Protein 2JAN (pdb70)

Secondary structure (DSSP, 8-state):
-HHHHHHHT--SEES-HHHHHHHHHHS--EEEEEE--SSSS-BGGGHHHHHHHHHHHHTT-EEEEEE-HHHHHHH----TTTSGGGHHHHHHHHHHHHHHHHHHHS--SSSTT--EEEETHHHHSS-BHHHIIIIIGGG-BHHHHHHSHHHHHHTSTT--BHHHHHHHHHHHHHHHHHHHHH---EEEE-STTHHHHHHHHHHHHHHH----EEEE-PPPB-TTSPBTTB-SSS-B-BSSTTTS-HHHHHHHHHT--HHHHHHHHHHHS---HHHHHHHHHHHHH-GGG-HHHHHHHHHHHHHHHHHHHHHHHHHHHHHTTTSS-TTS--HHHHHHHHHHS-EEEE-SSS--SHHHHHHHHTS-SSHHHHHHHHTTT-EEESS-EE--TT----GGGSBTTTEEEEESSSS-EEEEEE-/-HHHHHHHT--SEES-HHHHHHHHHHS--EEEEEE-TTSSS-BGGGHHHHHHHHHHHHTT-EEEEEE-HHHHHH--HHHHHHHHHHHHHHHS---SSTT--EEEETHHHHSS-BHHHIIIIIGGG-BHHHHHHSHHHHHHTSTT--BHHHHHHHHHHHHHHHHHHHHH---EEEEESTTHHHHHHHHHHHHHHH----EEEEEPPPB-TTSPBTTB-SSS-B-BSSTTTS-HHHHHHHHHT--HHHHHHHHHHHS---HHHHHHHHHHHHH-GGG-HHHHHHHHHHHHHHHHHHHHHHHHHHHHHTTSSS-TTS--HHHHHHHHHHS-EEEE-SSS--SHHHHHHHHTS-SSHHHHHHHHTTT-EEESS-EE--TT----GGGSBTTTEEEEESSSS-EEEEEE-/-HHHHHHTT--SEES-HHHHHHHHHHS--EEEEEE-TTSSS-BGGGHHHHHHHHHHHHTT-EEEEEE-HHHHHH---HHHHHHHHHHHHHHHS---SSTT---EEETHHHHTT-BHHHIIIIIGGG-BHHHHHSSHHHHHHHHTT--BHHHHHHHHHHHHHHHHHHHHH---EEEEEGGGHHHHHHHHHHHHHHH----EEEEEPPPB-TTSPBTTB-TTS-B-BSSTTTS-HHHHHHHHHT--HHHHHHHHHHHS---HHHHHHHHHHHHH-GGG-HHHHHHHHHHHHHHH-HHHHHHHHHHHHHTTTSS-GGGS-HHHHHHHHHHS-EE---SSS--SHHHHHHHTTS-SSHHHHHHHHHTT-EEETTEE---TT----GGGSBTTTEEEEEETTTEEEEEE---/-HHHHHHTT--SEES-HHHHHHHHHHS--EEEEEE-TTSSS-BGGGHHHHHHHHHHHHTT-EEEEEE-HHHHHH---HHHHHHHHHHHHHHHS---SSTT--EEEETHHHHTT-BHHHIIIIIGGG-BHHHHHSSHHHHHHHHTT--BHHHHHHHHHHHHHHHHHHHHH---EEEEEGGGHHHHHHHHHHHHHHH----EEEEEPPPB-TTSPBTTB-TTS-B-BSSTTTS-HHHHHHHHHT--TTTHHHHHHHHS---HHHHHHHHHHHHH-GGG-HHHHHHHHHHHHHHH-HHHHHHHHHHHHHTTTSS-GGGS-HHHHHHHHHHS-EEEE-SSS--SHHHHHHHTTS-SSHHHHHHHHHTT-EEETTEE---TT----GGGSBTTTEEEEEETTTEEEEEEE--

Solvent-accessible surface area: 72630 Å² total; per-residue (Å²): 42,19,114,67,0,64,104,6,36,0,50,47,86,34,30,91,75,117,66,1,29,54,38,9,143,177,13,56,4,10,0,3,1,36,15,65,23,136,28,52,1,0,39,2,46,26,0,4,14,2,0,2,0,50,7,2,28,144,44,29,9,53,0,0,2,2,3,7,5,1,40,54,53,1,33,36,110,94,92,96,79,100,18,56,170,64,22,73,110,61,27,63,93,34,20,108,110,3,73,36,24,0,96,93,1,4,90,53,83,159,50,52,67,5,13,37,12,14,19,5,39,98,15,2,38,101,22,23,0,5,64,0,0,76,52,4,0,68,64,6,42,0,58,77,2,31,65,47,79,84,12,77,171,111,23,79,67,176,22,19,15,0,0,59,2,0,49,11,0,9,64,0,6,1,0,0,27,0,45,123,111,47,43,0,10,0,15,1,9,16,33,101,90,48,27,32,4,45,1,0,22,92,1,0,81,95,54,54,58,30,92,4,6,0,0,0,0,22,82,17,59,15,68,111,55,74,133,15,1,74,49,159,68,64,36,31,9,43,5,35,65,127,87,14,23,31,15,23,0,8,41,58,0,18,94,12,52,54,78,4,0,24,53,9,0,62,23,3,2,59,7,48,60,107,71,9,53,121,24,100,104,12,21,81,110,104,60,130,86,75,28,1,1,109,88,0,0,29,61,1,0,39,21,13,29,13,130,85,28,4,44,28,1,53,93,0,20,96,2,2,51,33,150,39,73,15,92,90,12,73,41,71,13,0,34,16,1,0,65,96,44,83,44,10,113,20,58,116,84,38,82,65,20,0,22,62,3,0,62,64,1,60,16,10,104,47,161,35,49,0,24,64,57,1,109,189,81,10,1,14,3,20,46,105,78,4,107,87,76,136,50,85,17,50,103,110,42,27,25,105,47,71,20,0,1,0,27,94,49,72,134,42,18,0,0,0,46,60,142,44,19,117,66,0,64,101,5,34,0,50,46,83,33,29,92,74,117,65,1,28,52,38,9,90,156,14,99,3,10,0,2,6,48,20,78,18,94,26,61,1,2,42,2,44,44,0,6,25,10,1,1,0,51,7,1,26,151,37,32,8,52,0,0,2,2,6,9,8,2,48,32,112,0,64,137,120,79,100,60,50,74,69,7,119,27,15,1,89,84,0,2,82,61,80,159,52,98,70,5,13,40,45,25,52,4,52,111,13,1,39,96,22,26,0,6,65,0,0,76,50,3,0,75,65,8,42,0,57,79,2,31,65,50,80,84,12,154,170,108,23,74,64,161,22,19,26,0,0,72,2,0,51,13,0,7,62,0,5,0,0,0,25,0,44,122,98,46,43,0,9,0,15,2,9,16,33,103,89,49,29,34,3,46,0,0,21,90,1,0,144,89,54,53,48,28,80,4,5,0,0,0,1,23,83,16,58,17,68,112,57,73,133,14,1,76,49,158,67,65,35,30,10,56,4,16,61,173,79,13,26,30,14,23,0,7,43,57,0,19,94,12,51,58,77,4,0,23,53,8,0,61,24,4,3,66,7,48,59,109,70,9,53,119,23,96,106,11,20,83,109,106,61,131,88,75,27,0,1,106,86,0,0,29,62,1,0,40,22,14,30,14,131,85,28,5,43,30,2,53,91,0,25,107,2,2,74,26,183,41,117,16,73,199,13,52,64,84,15,0,18,16,1,0,134,96,43,82,37,12,130,15,62,118,86,39,81,63,20,0,12,60,2,0,54,64,1,59,17,10,103,39,125,32,48,0,96,67,58,1,108,187,79,8,1,11,3,20,46,107,76,3,106,87,55,131,49,84,12,50,88,110,46,10,25,92,46,105,2,0,0,0,28,96,48,166,128,42,16,0,0,0,28,102,104,50,8,117,77,0,68,96,7,40,0,39,54,78,33,26,84,60,117,59,0,37,36,39,9,153,168,27,102,5,9,0,3,1,46,12,76,3,82,23,62,1,3,46,1,37,30,0,8,23,0,1,1,0,62,14,0,26,158,51,25,7,60,2,0,3,5,0,17,2,0,45,23,105,3,30,168,110,11,78,132,6,35,142,102,0,79,43,17,2,78,92,3,1,89,55,66,159,61,98,71,5,12,39,39,29,30,5,45,112,12,1,40,98,24,27,0,12,68,0,0,66,57,3,0,85,73,19,33,0,38,74,6,27,61,52,83,63,8,130,163,103,32,92,47,174,21,10,19,0,2,60,1,0,48,14,0,6,67,0,8,7,0,0,23,0,34,147,109,44,49,0,16,0,10,1,9,10,35,85,85,51,13,30,2,46,7,0,21,116,2,0,76,95,65,60,58,30,85,4,5,0,0,0,0,23,76,5,60,19,76,111,58,84,79,7,3,104,39,139,81,48,38,31,4,57,2,14,66,158,84,10,22,30,10,12,0,6,52,56,0,20,96,9,51,58,78,4,0,36,54,9,0,65,21,2,4,63,6,51,58,114,72,10,55,137,21,44,95,10,26,74,125,101,54,176,83,75,22,0,1,95,84,0,0,21,56,1,0,51,24,13,30,17,87,90,33,4,45,39,8,49,84,0,16,96,0,0,61,38,177,35,54,8,82,205,9,86,26,75,23,0,12,19,0,0,160,63,28,96,43,13,109,18,98,108,58,72,39,55,10,0,12,47,1,0,47,56,2,58,14,6,96,62,99,44,21,0,90,147,24,2,118,114,22,21,0,12,6,23,48,130,152,5,104,85,55,82,53,86,15,116,103,90,40,28,27,90,50,96,12,0,3,0,26,74,46,80,83,39,20,2,0,0,46,64,82,110,48,9,116,77,0,66,93,6,39,0,40,53,78,31,27,84,61,118,61,0,38,36,39,8,157,169,28,98,5,7,0,3,1,47,13,77,6,92,22,61,0,3,50,2,39,32,0,9,22,0,1,1,0,56,14,0,26,163,52,25,7,59,1,0,2,5,1,16,0,0,42,26,104,2,10,163,130,36,82,108,2,22,112,89,0,70,47,22,0,78,95,4,1,89,54,76,116,64,99,75,4,12,38,36,28,36,4,41,114,13,0,39,96,23,26,0,10,68,0,0,23,50,3,0,70,80,9,35,0,39,77,4,28,62,51,85,64,9,130,162,102,31,93,47,175,19,10,18,0,2,57,1,0,48,10,0,4,67,0,8,6,0,1,23,0,35,150,110,44,47,0,17,0,11,1,8,10,34,85,85,52,12,28,2,36,1,0,20,94,2,0,77,103,66,58,58,29,88,3,6,0,0,0,0,25,79,5,61,20,75,112,58,82,97,11,7,58,41,139,81,52,38,36,4,60,3,26,66,159,88,9,25,29,12,12,0,7,51,55,0,20,97,9,52,58,80,4,0,36,55,9,0,66,21,2,3,68,6,52,58,113,71,10,55,138,20,44,97,10,26,76,126,99,56,176,86,75,23,1,2,97,84,0,0,22,56,1,0,49,24,14,32,18,133,93,34,4,46,37,8,50,83,0,16,96,0,0,62,38,175,33,53,8,84,207,9,85,26,76,23,0,26,33,0,0,87,64,29,97,44,14,108,18,94,107,58,73,37,57,5,0,11,47,1,1,46,56,2,60,13,7,94,60,99,46,21,0,90,145,24,2,122,115,23,21,0,11,6,23,47,128,151,5,104,84,55,129,54,83,15,116,87,91,40,21,27,93,36,97,14,0,4,0,27,75,46,78,81,39,21,2,0,0,46,90,82,110

Sequence (1638 aa):
ILDELSWRGLIAQSTDLDTLAAEAQRGPMTVYAGFDPTAPSLHAGHLVPLLTLRRFQRAGHRPIVLAGGATGMIGDPRDVGERSLNEADTVAEWTERIRGQLERFVDFDDSPMGAIVENNLEWTGSLSAIEFLRDIGKHFSVNVMLARDTIRRRLAGEGISYTEFSYLLLQANDYVELHRRHGCTLQIGGADQWGNIIAGVRLVRQKLGATVHALTVPLVTAADGTKFGKSTGGGSLWLDPQMTSPYAWYQYFVNTADADVIRYLRWFTFLSADELAELEQATAQRPQQRAAQRRLASELTVLVHGEAATAAVEHASRALFGRGELARLDEATLAAALRETTVAELKPGSPDGIVDLLVASGLSASKGAARRTIHEGGVSVNNIRVDNEEWVPQSSDFLHGRWLVLRRGKRSIAGVERIILDELSWRGLIAQSTDLDTLAAEAQRGPMTVYAGFDPTAPSLHAGHLVPLLTLRRFQRAGHRPIVLAGGATGMIGTVAEWTERIRGQLERFVDFDDSPMGAIVENNLEWTGSLSAIEFLRDIGKHFSVNVMLARDTIRRRLAGEGISYTEFSYLLLQANDYVELHRRHGCTLQIGGADQWGNIIAGVRLVRQKLGATVHALTVPLVTAADGTKFGKSTGGGSLWLDPQMTSPYAWYQYFVNTADADVIRYLRWFTFLSADELAELEQATAQRPQQRAAQRRLASELTVLVHGEAATAAVEHASRALFGRGELARLDEATLAAALRETTVAELKPGSPDGIVDLLVASGLSASKGAARRTIHEGGVSVNNIRVDNEEWVPQSSDFLHGRWLVLRRGKRSIAGVERIILDELSWRGLIAQSTDLDTLAAEAQRGPMTVYAGFDPTAPSLHAGHLVPLLTLRRFQRAGHRPIVLAGGATGMIGDTVAEWTERIRGQLERFVDFDDSPMGAIVENNLEWTGSLSAIEFLRDIGKHFSVNVMLARDTIRRRLAGEGISYTEFSYYLLLQANDYVELHRRHGCTLQIGGADQWGNIIAGVRLVRQKLGATVHALTVPLVTAADGTKFGKSTGGGSLWLDPQMTSPYAWYQYFVNTADADVIRYLRWFTFLSADELAELEQATAQRPQQRAAQRRLASELTVLVHGEAATAAVEHASRALFGRGELARLDEATLAAALRETTVAELKPGSPDGIVDLLVASGLSASKGAARRTIHEGGVSVNNIRVDNEEWVPQSSDFLHGRWLVLRRGKRSIAGVERIGILDELSWRGLIAQSTDLDTLAAEAQRGPMTVYAGFDPTAPSLHAGHLVPLLTLRRFQRAGHRPIVLAGGATGMIGDTVAEWTERIRGQLERFVDFDDSPMGAIVENNLEWTGSLSAIEFLRDIGKHFSVNVMLARDTIRRRLAGEGISYTEFSYYLLLQANDYVELHRRHGCTLQIGGADQWGNIIAGVRLVRQKLGATVHALTVPLVTAADGTKFGKSTGGGSLWLDPQMTSPYAWYQYFVNTADADVIRYLRWFTFLSADELAELEQATAQRPQQRAAQRRLASELTVLVHGEAATAAVEHASRALFGRGELARLDEATLAAALRETTVAELKPGSPDGIVDLLVASGLSASKGAARRTIHEGGVSVNNIRVDNEEWVPQSSDFLHGRWLVLRRGKRSIAGVERIG

Nearest PDB structures (foldseek):
  2jan-assembly2_C  TM=1.002E+00  e=7.386E-79  Mycobacterium tuberculosis H37Rv
  2jan-assembly1_A  TM=9.170E-01  e=2.540E-70  Mycobacterium tuberculosis H37Rv
  2jan-assembly2_B  TM=9.195E-01  e=7.148E-70  Mycobacterium tuberculosis H37Rv
  1jil-assembly1_A  TM=9.323E-01  e=2.354E-34  Staphylococcus aureus
  6n0w-assembly1_A  TM=9.105E-01  e=2.644E-31  Elizabethkingia anophelis NUHP1

Foldseek 3Di:
DCVLCVVLVWFPDKDDPVVVVVVVVVAAAEEEEEDADDDLFDFPQCQQVLLVLLVSLVSHYAYEYEYALVCVLLPDPDDCVPCPPCPPVVSVVSQVSHVVQSCLRAPADPDRNHYYYYYLCVPVVPQDPCCLCPQQVVPDDPVVLCPQVVQVVQCPDVGDDPSVSCVLSSLLVSLLVCCVVPVHAEYEEASVCVSSRVSNQVSNCVRVVDRGMYTYTYQDAAPVRHHPAQPPPGGGGTLDCVVPNLLNLLVSQLPRDLRCLLSCCSSNHDDDPVSSVVVNVVCVPPVVVSPSSNVRSLRVSCSRVNDVSSVQSVQLVCQLLLNHAPLPHDPSNVCSVQVVAFEFEAEPPPDFWPLSRCCRRVVAVDSVSSVVLCPDQAKDKSSHGHNDRRDGDDQVSARVSFWIWIDRHRPDIHIYGYD/DCVLCVVLVWFLDKDDPVVVVVVVVVAAAEEEEEDELPDLFDFPQCQQVLLVLLVSLVSHYAYEYEHADVLVVLVVVVVSCCHHVVQSCLRAPADPDRNHYYYYYLCVPVVPQDPCNLCPQQVVPDDPVVLCPPVVQVVQCPDPHDDPSVSCVLSSLLVSLLVCCVPPVHAEYEEASVCVVSRVSNQVSNCVRVVDRGMYTYTYQDAAPVRHHPAQPPPGGGGGLDCVVPNLLNLLVSQLPRDLRCLLSCCSRNHDDDPVSSVVVNVVCVPPVVVSPSSNVRSLRVSCSRVNDVSSVQSVQLVCQLLLNHAPLPHDPSNVVSVQVVAFEFEAEPPPDFWPLSRCCRRVVAVDSVSSVVLCDDQAKDKSSHGHNDRRDGDDQVSARVSFWIWIDRHRPDIHIYGYD/DLVLCVVLVFFPDKDDSVVVVVVLVVAAAEEEEEDEQCDLFDFPQCQQVLQVQLVSVVSPHAYEYEYAVVDVVVDCHVVNSCVSHVLQSCLRAAADDDDRHYYYHYLCVPNVPDDPCCLCPVQVVLDDPCVLCVDPLNVVCCVPPHDDPVNSCLLSSLLVVLLVCCVVPVHAEYEEEPSCVSSRVSNQSSNCVNPVDGGMYTYGYQDAAPVGHGPQQAPVRHGGGLDCVVQNLLSQLVRQLPHDLRCLLSLCSSRADDDPVSSVVVPVCCVPPVVVSPSSNVSSLRRSCSRPNDVSSVLSVQLVCQLLLNHDVLPRDPVSVVSNQVSAQEQEDEPDDQQFQLSRCCRQVNAVDSVRSQVQLCVQFKDKSSHTHNDRGDGDDQVSARVSFWIWMGGHRPDIHIYGYDD/DLVLCVVLVFFPDKDDSVVVVVVLVVAAAEEEEEDELPDLFDFPQCQQVLQVQLVSVVSPHAYEYEYAVVCVVVPVCSVPSCVSYVLQSCLRAAADDDDRHYYYHYLCVPNVPQDPVCLCPVQVVLDDPCVLCVDPLNVVCCVPVHDDPVNSCLLSSLLVVLLVCCVVPVHAEYEYEPSCVSSRVSNQVSNCVNPVDGGMYTYTYQDAAPVGHGPQQAPVRHGGGLDCVVQNLLSQLVRQLPHDLRCLLSLCSSRHDDDPVSSVVVPVCCVPPVVVSPSSNVSSLRRSCSRPNDVSSVLSVQLVCQLLLNHDVLPRDPVSVVSNQVSAQEQEDEPDDQQFQLSRCCRQVNAVDSVRSLVQLCVQFKDKSSHTHNDRGDGDDQVSARVSFWIWMGGHRPDIHIYGYDD

Organism: Mycobacterium tuberculosis (strain ATCC 25618 / H37Rv) (NCBI:txid83332)

CATH classification: 3.40.50.620 (+2 more: 1.10.240.10, 3.10.290.10)

B-factor: mean 42.15, std 14.12, range [4.11, 89.66]

Structure (mmCIF, N/CA/C/O backbone):
data_2JAN
#
_entry.id   2JAN
#
_cell.length_a   71.262
_cell.length_b   78.440
_cell.length_c   81.633
_cell.angle_alpha   74.42
_cell.angle_beta   83.19
_cell.angle_gamma   82.95
#
_symmetry.space_group_name_H-M   'P 1'
#
loop_
_entity.id
_entity.type
_entity.pdbx_description
1 polymer 'TYROSYL-TRNA SYNTHETASE'
2 water water
#
loop_
_atom_site.group_PDB
_atom_site.id
_atom_site.type_symbol
_atom_site.label_atom_id
_atom_site.label_alt_id
_atom_site.label_comp_id
_atom_site.label_asym_id
_atom_site.label_entity_id
_atom_site.label_seq_id
_atom_site.pdbx_PDB_ins_code
_atom_site.Cartn_x
_atom_site.Cartn_y
_atom_site.Cartn_z
_atom_site.occupancy
_atom_site.B_iso_or_equiv
_atom_site.auth_seq_id
_atom_site.auth_comp_id
_atom_site.auth_asym_id
_atom_site.auth_atom_id
_atom_site.pdbx_PDB_model_num
ATOM 1 N N . ILE A 1 5 ? 13.185 -20.921 -2.782 1.00 34.20 5 ILE A N 1
ATOM 2 C CA . ILE A 1 5 ? 11.738 -20.519 -2.956 1.00 36.25 5 ILE A CA 1
ATOM 3 C C . ILE A 1 5 ? 11.244 -19.592 -1.847 1.00 36.46 5 ILE A C 1
ATOM 4 O O . ILE A 1 5 ? 10.553 -18.607 -2.110 1.00 36.02 5 ILE A O 1
ATOM 9 N N . LEU A 1 6 ? 11.568 -19.939 -0.606 1.00 36.91 6 LEU A N 1
ATOM 10 C CA . LEU A 1 6 ? 11.263 -19.069 0.524 1.00 37.46 6 LEU A CA 1
ATOM 11 C C . LEU A 1 6 ? 12.172 -17.843 0.505 1.00 37.30 6 LEU A C 1
ATOM 12 O O . LEU A 1 6 ? 11.802 -16.783 0.995 1.00 37.52 6 LEU A O 1
ATOM 17 N N . ASP A 1 7 ? 13.361 -18.005 -0.063 1.00 38.06 7 ASP A N 1
ATOM 18 C CA . ASP A 1 7 ? 14.295 -16.892 -0.258 1.00 38.75 7 ASP A CA 1
ATOM 19 C C . ASP A 1 7 ? 13.869 -16.051 -1.438 1.00 37.10 7 ASP A C 1
ATOM 20 O O . ASP A 1 7 ? 13.932 -14.840 -1.365 1.00 36.48 7 ASP A O 1
ATOM 25 N N . GLU A 1 8 ? 13.445 -16.705 -2.519 1.00 35.95 8 GLU A N 1
ATOM 26 C CA . GLU A 1 8 ? 12.846 -16.013 -3.668 1.00 35.23 8 GLU A CA 1
ATOM 27 C C . GLU A 1 8 ? 11.736 -15.102 -3.201 1.00 33.05 8 GLU A C 1
ATOM 28 O O . GLU A 1 8 ? 11.775 -13.901 -3.443 1.00 33.78 8 GLU A O 1
ATOM 34 N N . LEU A 1 9 ? 10.761 -15.682 -2.513 1.00 30.47 9 LEU A N 1
ATOM 35 C CA . LEU A 1 9 ? 9.628 -14.920 -1.996 1.00 28.92 9 LEU A CA 1
ATOM 36 C C . LEU A 1 9 ? 10.064 -13.859 -1.003 1.00 28.17 9 LEU A C 1
ATOM 37 O O . LEU A 1 9 ? 9.486 -12.782 -0.951 1.00 28.36 9 LEU A O 1
ATOM 42 N N . SER A 1 10 ? 11.081 -14.187 -0.217 1.00 28.05 10 SER A N 1
ATOM 43 C CA . SER A 1 10 ? 11.578 -13.314 0.845 1.00 27.54 10 SER A CA 1
ATOM 44 C C . SER A 1 10 ? 12.144 -12.003 0.318 1.00 26.23 10 SER A C 1
ATOM 45 O O . SER A 1 10 ? 11.784 -10.940 0.805 1.00 25.54 10 SER A O 1
ATOM 48 N N . TRP A 1 11 ? 13.024 -12.075 -0.672 1.00 25.97 11 TRP A N 1
ATOM 49 C CA . TRP A 1 11 ? 13.652 -10.861 -1.217 1.00 25.59 11 TRP A CA 1
ATOM 50 C C . TRP A 1 11 ? 12.700 -10.067 -2.103 1.00 26.26 11 TRP A C 1
ATOM 51 O O . TRP A 1 11 ? 12.743 -8.836 -2.100 1.00 27.88 11 TRP A O 1
ATOM 62 N N . ARG A 1 12 ? 11.839 -10.756 -2.851 1.00 25.75 12 ARG A N 1
ATOM 63 C CA . ARG A 1 12 ? 10.829 -10.061 -3.657 1.00 25.71 12 ARG A CA 1
ATOM 64 C C . ARG A 1 12 ? 9.818 -9.322 -2.776 1.00 25.95 12 ARG A C 1
ATOM 65 O O . ARG A 1 12 ? 9.098 -8.439 -3.246 1.00 25.37 12 ARG A O 1
ATOM 73 N N . GLY A 1 13 ? 9.771 -9.708 -1.501 1.00 26.07 13 GLY A N 1
ATOM 74 C CA . GLY A 1 13 ? 8.881 -9.104 -0.509 1.00 25.82 13 GLY A CA 1
ATOM 75 C C . GLY A 1 13 ? 7.451 -9.616 -0.593 1.00 25.85 13 GLY A C 1
ATOM 76 O O . GLY A 1 13 ? 6.501 -8.844 -0.443 1.00 27.89 13 GLY A O 1
ATOM 77 N N . LEU A 1 14 ? 7.302 -10.920 -0.806 1.00 24.45 14 LEU A N 1
ATOM 78 C CA . LEU A 1 14 ? 5.991 -11.534 -1.041 1.00 23.67 14 LEU A CA 1
ATOM 79 C C . LEU A 1 14 ? 5.375 -12.259 0.164 1.00 23.36 14 LEU A C 1
ATOM 80 O O . LEU A 1 14 ? 4.260 -12.758 0.063 1.00 23.61 14 LEU A O 1
ATOM 85 N N . ILE A 1 15 ? 6.082 -12.308 1.294 1.00 23.36 15 ILE A N 1
ATOM 86 C CA . ILE A 1 15 ? 5.541 -12.886 2.544 1.00 23.00 15 ILE A CA 1
ATOM 87 C C . ILE A 1 15 ? 4.853 -11.831 3.417 1.00 22.78 15 ILE A C 1
ATOM 88 O O . ILE A 1 15 ? 5.502 -11.097 4.160 1.00 21.02 15 ILE A O 1
ATOM 93 N N . ALA A 1 16 ? 3.530 -11.775 3.313 1.00 23.46 16 ALA A N 1
ATOM 94 C CA . ALA A 1 16 ? 2.712 -10.853 4.118 1.00 24.24 16 ALA A CA 1
ATOM 95 C C . ALA A 1 16 ? 2.587 -11.344 5.566 1.00 24.45 16 ALA A C 1
ATOM 96 O O . ALA A 1 16 ? 2.715 -10.570 6.508 1.00 25.57 16 ALA A O 1
ATOM 98 N N . GLN A 1 17 ? 2.334 -12.634 5.723 1.00 25.21 17 GLN A N 1
ATOM 99 C CA . GLN A 1 17 ? 2.291 -13.290 7.042 1.00 26.39 17 GLN A CA 1
ATOM 100 C C . GLN A 1 17 ? 2.461 -14.805 6.846 1.00 27.09 17 GLN A C 1
ATOM 101 O O . GLN A 1 17 ? 2.104 -15.346 5.794 1.00 28.59 17 GLN A O 1
ATOM 107 N N . SER A 1 18 ? 3.003 -15.498 7.835 1.00 27.17 18 SER A N 1
ATOM 108 C CA . SER A 1 18 ? 3.158 -16.944 7.698 1.00 27.77 18 SER A CA 1
ATOM 109 C C . SER A 1 18 ? 3.255 -17.665 9.027 1.00 28.21 18 SER A C 1
ATOM 110 O O . SER A 1 18 ? 3.412 -17.062 10.081 1.00 28.29 18 SER A O 1
ATOM 113 N N . THR A 1 19 ? 3.121 -18.978 8.953 1.00 29.38 19 THR A N 1
ATOM 114 C CA . THR A 1 19 ? 3.486 -19.845 10.056 1.00 29.74 19 THR A CA 1
ATOM 115 C C . THR A 1 19 ? 5.007 -20.017 9.994 1.00 31.81 19 THR A C 1
ATOM 116 O O . THR A 1 19 ? 5.656 -19.552 9.059 1.00 32.08 19 THR A O 1
ATOM 120 N N . ASP A 1 20 ? 5.577 -20.666 10.996 1.00 33.76 20 ASP A N 1
ATOM 121 C CA . ASP A 1 20 ? 7.031 -20.705 11.145 1.00 35.75 20 ASP A CA 1
ATOM 122 C C . ASP A 1 20 ? 7.748 -20.958 9.815 1.00 36.32 20 ASP A C 1
ATOM 123 O O . ASP A 1 20 ? 7.460 -21.942 9.137 1.00 37.36 20 ASP A O 1
ATOM 128 N N . LEU A 1 21 ? 8.695 -20.089 9.465 1.00 36.64 21 LEU A N 1
ATOM 129 C CA . LEU A 1 21 ? 9.455 -20.243 8.214 1.00 37.46 21 LEU A CA 1
ATOM 130 C C . LEU A 1 21 ? 10.444 -21.409 8.224 1.00 38.56 21 LEU A C 1
ATOM 131 O O . LEU A 1 21 ? 10.626 -22.069 7.198 1.00 39.35 21 LEU A O 1
ATOM 136 N N . ASP A 1 22 ? 11.102 -21.632 9.360 1.00 39.57 22 ASP A N 1
ATOM 137 C CA . ASP A 1 22 ? 12.100 -22.719 9.488 1.00 40.84 22 ASP A CA 1
ATOM 138 C C . ASP A 1 22 ? 11.493 -24.080 9.175 1.00 40.65 22 ASP A C 1
ATOM 139 O O . ASP A 1 22 ? 11.985 -24.829 8.329 1.00 39.55 22 ASP A O 1
ATOM 144 N N . THR A 1 23 ? 10.416 -24.376 9.887 1.00 41.33 23 THR A N 1
ATOM 145 C CA . THR A 1 23 ? 9.661 -25.614 9.715 1.00 41.97 23 THR A CA 1
ATOM 146 C C . THR A 1 23 ? 9.230 -25.764 8.262 1.00 41.07 23 THR A C 1
ATOM 147 O O . THR A 1 23 ? 9.342 -26.845 7.673 1.00 41.23 23 THR A O 1
ATOM 151 N N . LEU A 1 24 ? 8.750 -24.659 7.698 1.00 39.81 24 LEU A N 1
ATOM 152 C CA . LEU A 1 24 ? 8.293 -24.625 6.306 1.00 39.63 24 LEU A CA 1
ATOM 153 C C . LEU A 1 24 ? 9.453 -24.836 5.332 1.00 39.64 24 LEU A C 1
ATOM 154 O O . LEU A 1 24 ? 9.341 -25.594 4.358 1.00 39.09 24 LEU A O 1
ATOM 159 N N . ALA A 1 25 ? 10.561 -24.155 5.611 1.00 40.20 25 ALA A N 1
ATOM 160 C CA . ALA A 1 25 ? 11.808 -24.338 4.858 1.00 40.25 25 ALA A CA 1
ATOM 161 C C . ALA A 1 25 ? 12.228 -25.816 4.873 1.00 40.84 25 ALA A C 1
ATOM 162 O O . ALA A 1 25 ? 12.489 -26.406 3.822 1.00 40.89 25 ALA A O 1
ATOM 164 N N . ALA A 1 26 ? 12.258 -26.398 6.072 1.00 41.01 26 ALA A N 1
ATOM 165 C CA . ALA A 1 26 ? 12.573 -27.824 6.278 1.00 41.16 26 ALA A CA 1
ATOM 166 C C . ALA A 1 26 ? 11.792 -28.720 5.329 1.00 42.39 26 ALA A C 1
ATOM 167 O O . ALA A 1 26 ? 12.356 -29.553 4.620 1.00 44.11 26 ALA A O 1
ATOM 169 N N . GLU A 1 27 ? 10.484 -28.542 5.315 1.00 42.92 27 GLU A N 1
ATOM 170 C CA . GLU A 1 27 ? 9.631 -29.342 4.450 1.00 43.97 27 GLU A CA 1
ATOM 171 C C . GLU A 1 27 ? 9.882 -29.096 2.946 1.00 44.12 27 GLU A C 1
ATOM 172 O O . GLU A 1 27 ? 9.692 -29.996 2.116 1.00 43.19 27 GLU A O 1
ATOM 178 N N . ALA A 1 28 ? 10.306 -27.879 2.606 1.00 44.64 28 ALA A N 1
ATOM 179 C CA . ALA A 1 28 ? 10.595 -27.508 1.207 1.00 45.16 28 ALA A CA 1
ATOM 180 C C . ALA A 1 28 ? 11.769 -28.330 0.639 1.00 46.04 28 ALA A C 1
ATOM 181 O O . ALA A 1 28 ? 11.702 -28.849 -0.488 1.00 45.79 28 ALA A O 1
ATOM 183 N N . GLN A 1 29 ? 12.833 -28.446 1.435 1.00 46.57 29 GLN A N 1
ATOM 184 C CA . GLN A 1 29 ? 14.017 -29.246 1.069 1.00 46.63 29 GLN A CA 1
ATOM 185 C C . GLN A 1 29 ? 13.651 -30.720 0.959 1.00 47.30 29 GLN A C 1
ATOM 186 O O . GLN A 1 29 ? 13.924 -31.356 -0.060 1.00 47.07 29 GLN A O 1
ATOM 192 N N . ARG A 1 30 ? 13.022 -31.241 2.015 1.00 48.37 30 ARG A N 1
ATOM 193 C CA . ARG A 1 30 ? 12.491 -32.615 2.038 1.00 49.39 30 ARG A CA 1
ATOM 194 C C . ARG A 1 30 ? 11.937 -33.015 0.669 1.00 48.86 30 ARG A C 1
ATOM 195 O O . ARG A 1 30 ? 12.014 -34.180 0.286 1.00 50.43 30 ARG A O 1
ATOM 203 N N . GLY A 1 31 ? 11.366 -32.054 -0.052 1.00 47.12 31 GLY A N 1
ATOM 204 C CA . GLY A 1 31 ? 11.000 -32.261 -1.452 1.00 45.95 31 GLY A CA 1
ATOM 205 C C . GLY A 1 31 ? 9.635 -31.708 -1.794 1.00 45.25 31 GLY A C 1
ATOM 206 O O . GLY A 1 31 ? 9.003 -31.065 -0.956 1.00 45.90 31 GLY A O 1
ATOM 207 N N . PRO A 1 32 ? 9.152 -31.989 -3.018 1.00 44.11 32 PRO A N 1
ATOM 208 C CA . PRO A 1 32 ? 7.961 -31.342 -3.561 1.00 42.93 32 PRO A CA 1
ATOM 209 C C . PRO A 1 32 ? 6.770 -31.312 -2.610 1.00 41.24 32 PRO A C 1
ATOM 210 O O . PRO A 1 32 ? 6.170 -32.347 -2.316 1.00 42.05 32 PRO A O 1
ATOM 214 N N . MET A 1 33 ? 6.460 -30.119 -2.122 1.00 38.67 33 MET A N 1
ATOM 215 C CA . MET A 1 33 ? 5.230 -29.882 -1.388 1.00 36.82 33 MET A CA 1
ATOM 216 C C . MET A 1 33 ? 4.075 -29.763 -2.352 1.00 34.59 33 MET A C 1
ATOM 217 O O . MET A 1 33 ? 4.262 -29.474 -3.527 1.00 34.32 33 MET A O 1
ATOM 222 N N . THR A 1 34 ? 2.876 -29.971 -1.829 1.00 32.67 34 THR A N 1
ATOM 223 C CA . THR A 1 34 ? 1.665 -29.576 -2.521 1.00 30.88 34 THR A CA 1
ATOM 224 C C . THR A 1 34 ? 1.102 -28.316 -1.852 1.00 29.78 34 THR A C 1
ATOM 225 O O . THR A 1 34 ? 0.755 -28.324 -0.666 1.00 30.17 34 THR A O 1
ATOM 229 N N . VAL A 1 35 ? 1.046 -27.236 -2.622 1.00 28.72 35 VAL A N 1
ATOM 230 C CA . VAL A 1 35 ? 0.615 -25.928 -2.135 1.00 27.71 35 VAL A CA 1
ATOM 231 C C . VAL A 1 35 ? -0.698 -25.624 -2.779 1.00 26.20 35 VAL A C 1
ATOM 232 O O . VAL A 1 35 ? -0.845 -25.850 -3.969 1.00 26.00 35 VAL A O 1
ATOM 236 N N . TYR A 1 36 ? -1.645 -25.098 -2.012 1.00 25.46 36 TYR A N 1
ATOM 237 C CA . TYR A 1 36 ? -2.951 -24.711 -2.573 1.00 24.41 36 TYR A CA 1
ATOM 238 C C . TYR A 1 36 ? -3.323 -23.262 -2.318 1.00 24.40 36 TYR A C 1
ATOM 239 O O . TYR A 1 36 ? -2.869 -22.625 -1.371 1.00 24.41 36 TYR A O 1
ATOM 248 N N . ALA A 1 37 ? -4.149 -22.762 -3.218 1.00 24.46 37 ALA A N 1
ATOM 249 C CA . ALA A 1 37 ? -4.741 -21.445 -3.095 1.00 24.51 37 ALA A CA 1
ATOM 250 C C . ALA A 1 37 ? -6.180 -21.544 -3.603 1.00 24.99 37 ALA A C 1
ATOM 251 O O . ALA A 1 37 ? -6.462 -22.294 -4.537 1.00 22.66 37 ALA A O 1
ATOM 253 N N . GLY A 1 38 ? -7.074 -20.803 -2.958 1.00 27.36 38 GLY A N 1
ATOM 254 C CA . GLY A 1 38 ? -8.503 -20.877 -3.228 1.00 29.67 38 GLY A CA 1
ATOM 255 C C . GLY A 1 38 ? -9.000 -19.620 -3.899 1.00 32.39 38 GLY A C 1
ATOM 256 O O . GLY A 1 38 ? -8.416 -18.553 -3.756 1.00 33.62 38 GLY A O 1
ATOM 257 N N . PHE A 1 39 ? -10.072 -19.757 -4.659 1.00 35.71 39 PHE A N 1
ATOM 258 C CA . PHE A 1 39 ? -10.709 -18.620 -5.304 1.00 38.43 39 PHE A CA 1
ATOM 259 C C . PHE A 1 39 ? -12.197 -18.913 -5.353 1.00 39.83 39 PHE A C 1
ATOM 260 O O . PHE A 1 39 ? -12.597 -20.037 -5.676 1.00 39.66 39 PHE A O 1
ATOM 268 N N . ASP A 1 40 ? -13.002 -17.911 -5.000 1.00 41.91 40 ASP A N 1
ATOM 269 C CA . ASP A 1 40 ? -14.458 -18.043 -4.979 1.00 43.84 40 ASP A CA 1
ATOM 270 C C . ASP A 1 40 ? -15.150 -16.826 -5.613 1.00 45.68 40 ASP A C 1
ATOM 271 O O . ASP A 1 40 ? -16.081 -16.276 -5.024 1.00 47.41 40 ASP A O 1
ATOM 273 N N . PRO A 1 41 ? -14.703 -16.401 -6.816 1.00 47.33 41 PRO A N 1
ATOM 274 C CA . PRO A 1 41 ? -15.173 -15.116 -7.369 1.00 48.13 41 PRO A CA 1
ATOM 275 C C . PRO A 1 41 ? -16.680 -14.951 -7.612 1.00 48.96 41 PRO A C 1
ATOM 276 O O . PRO A 1 41 ? -17.432 -15.932 -7.764 1.00 48.56 41 PRO A O 1
ATOM 280 N N . THR A 1 42 ? -17.077 -13.681 -7.617 1.00 49.48 42 THR A N 1
ATOM 281 C CA . THR A 1 42 ? -18.357 -13.233 -8.147 1.00 49.39 42 THR A CA 1
ATOM 282 C C . THR A 1 42 ? -18.565 -13.787 -9.568 1.00 48.91 42 THR A C 1
ATOM 283 O O . THR A 1 42 ? -19.165 -14.851 -9.740 1.00 50.15 42 THR A O 1
ATOM 287 N N . ALA A 1 43 ? -18.038 -13.094 -10.575 1.00 47.79 43 ALA A N 1
ATOM 288 C CA . ALA A 1 43 ? -18.261 -13.470 -11.980 1.00 47.24 43 ALA A CA 1
ATOM 289 C C . ALA A 1 43 ? -17.495 -14.739 -12.342 1.00 46.49 43 ALA A C 1
ATOM 290 O O . ALA A 1 43 ? -16.774 -15.296 -11.503 1.00 47.30 43 ALA A O 1
ATOM 292 N N . PRO A 1 44 ? -17.638 -15.201 -13.597 1.00 44.88 44 PRO A N 1
ATOM 293 C CA . PRO A 1 44 ? -16.949 -16.404 -14.013 1.00 43.65 44 PRO A CA 1
ATOM 294 C C . PRO A 1 44 ? -15.598 -16.065 -14.681 1.00 41.93 44 PRO A C 1
ATOM 295 O O . PRO A 1 44 ? -15.283 -16.559 -15.769 1.00 41.72 44 PRO A O 1
ATOM 299 N N . SER A 1 45 ? -14.818 -15.219 -14.014 1.00 39.43 45 SER A N 1
ATOM 300 C CA . SER A 1 45 ? -13.506 -14.802 -14.501 1.00 37.46 45 SER A CA 1
ATOM 301 C C . SER A 1 45 ? -12.677 -14.279 -13.344 1.00 35.45 45 SER A C 1
ATOM 302 O O . SER A 1 45 ? -13.211 -13.666 -12.415 1.00 33.91 45 SER A O 1
ATOM 305 N N . LEU A 1 46 ? -11.375 -14.537 -13.408 1.00 33.54 46 LEU A N 1
ATOM 306 C CA . LEU A 1 46 ? -10.429 -13.906 -12.505 1.00 32.79 46 LEU A CA 1
ATOM 307 C C . LEU A 1 46 ? -10.200 -12.450 -12.924 1.00 32.05 46 LEU A C 1
ATOM 308 O O . LEU A 1 46 ? -10.408 -12.075 -14.077 1.00 30.92 46 LEU A O 1
ATOM 313 N N . HIS A 1 47 ? -9.790 -11.640 -11.962 1.00 31.93 47 HIS A N 1
ATOM 314 C CA . HIS A 1 47 ? -9.342 -10.267 -12.209 1.00 32.97 47 HIS A CA 1
ATOM 315 C C . HIS A 1 47 ? -7.935 -9.995 -11.628 1.00 32.21 47 HIS A C 1
ATOM 316 O O . HIS A 1 47 ? -7.329 -10.867 -11.001 1.00 31.32 47 HIS A O 1
ATOM 323 N N . ALA A 1 48 ? -7.445 -8.772 -11.848 1.00 31.97 48 ALA A N 1
ATOM 324 C CA . ALA A 1 48 ? -6.104 -8.335 -11.426 1.00 31.42 48 ALA A CA 1
ATOM 325 C C . ALA A 1 48 ? -5.814 -8.650 -9.962 1.00 31.01 48 ALA A C 1
ATOM 326 O O . ALA A 1 48 ? -4.679 -8.922 -9.584 1.00 30.13 48 ALA A O 1
ATOM 328 N N . GLY A 1 49 ? -6.864 -8.594 -9.151 1.00 31.33 49 GLY A N 1
ATOM 329 C CA . GLY A 1 49 ? -6.802 -8.926 -7.722 1.00 31.32 49 GLY A CA 1
ATOM 330 C C . GLY A 1 49 ? -6.253 -10.304 -7.391 1.00 30.69 49 GLY A C 1
ATOM 331 O O . GLY A 1 49 ? -5.682 -10.501 -6.325 1.00 31.23 49 GLY A O 1
ATOM 332 N N . HIS A 1 50 ? -6.419 -11.253 -8.303 1.00 29.84 50 HIS A N 1
ATOM 333 C CA . HIS A 1 50 ? -5.951 -12.617 -8.087 1.00 29.64 50 HIS A CA 1
ATOM 334 C C . HIS A 1 50 ? -4.485 -12.839 -8.503 1.00 29.71 50 HIS A C 1
ATOM 335 O O . HIS A 1 50 ? -3.891 -13.877 -8.178 1.00 30.19 50 HIS A O 1
ATOM 342 N N . LEU A 1 51 ? -3.911 -11.878 -9.222 1.00 28.74 51 LEU A N 1
ATOM 343 C CA . LEU A 1 51 ? -2.597 -12.056 -9.853 1.00 28.30 51 LEU A CA 1
ATOM 344 C C . LEU A 1 51 ? -1.505 -12.576 -8.901 1.00 28.41 51 LEU A C 1
ATOM 345 O O . LEU A 1 51 ? -0.781 -13.536 -9.228 1.00 28.02 51 LEU A O 1
ATOM 350 N N . VAL A 1 52 ? -1.400 -11.943 -7.733 1.00 27.82 52 VAL A N 1
ATOM 351 C CA . VAL A 1 52 ? -0.291 -12.201 -6.815 1.00 27.05 52 VAL A CA 1
ATOM 352 C C . VAL A 1 52 ? -0.306 -13.627 -6.258 1.00 26.79 52 VAL A C 1
ATOM 353 O O . VAL A 1 52 ? 0.683 -14.344 -6.410 1.00 27.40 52 VAL A O 1
ATOM 357 N N . PRO A 1 53 ? -1.419 -14.053 -5.632 1.00 26.05 53 PRO A N 1
ATOM 358 C CA . PRO A 1 53 ? -1.506 -15.464 -5.243 1.00 25.41 53 PRO A CA 1
ATOM 359 C C . PRO A 1 53 ? -1.244 -16.438 -6.395 1.00 25.46 53 PRO A C 1
ATOM 360 O O . PRO A 1 53 ? -0.533 -17.421 -6.213 1.00 25.34 53 PRO A O 1
ATOM 364 N N . LEU A 1 54 ? -1.804 -16.158 -7.567 1.00 26.42 54 LEU A N 1
ATOM 365 C CA . LEU A 1 54 ? -1.658 -17.050 -8.725 1.00 28.04 54 LEU A CA 1
ATOM 366 C C . LEU A 1 54 ? -0.230 -17.092 -9.240 1.00 27.47 54 LEU A C 1
ATOM 367 O O . LEU A 1 54 ? 0.338 -18.159 -9.407 1.00 27.87 54 LEU A O 1
ATOM 372 N N . LEU A 1 55 ? 0.342 -15.929 -9.507 1.00 26.62 55 LEU A N 1
ATOM 373 C CA . LEU A 1 55 ? 1.742 -15.869 -9.918 1.00 26.37 55 LEU A CA 1
ATOM 374 C C . LEU A 1 55 ? 2.624 -16.440 -8.807 1.00 26.67 55 LEU A C 1
ATOM 375 O O . LEU A 1 55 ? 3.682 -17.008 -9.080 1.00 26.98 55 LEU A O 1
ATOM 380 N N . THR A 1 56 ? 2.196 -16.302 -7.556 1.00 26.31 56 THR A N 1
ATOM 381 C CA . THR A 1 56 ? 2.966 -16.886 -6.461 1.00 27.35 56 THR A CA 1
ATOM 382 C C . THR A 1 56 ? 2.899 -18.409 -6.537 1.00 27.71 56 THR A C 1
ATOM 383 O O . THR A 1 56 ? 3.914 -19.084 -6.384 1.00 28.66 56 THR A O 1
ATOM 387 N N . LEU A 1 57 ? 1.712 -18.947 -6.796 1.00 27.54 57 LEU A N 1
ATOM 388 C CA . LEU A 1 57 ? 1.580 -20.381 -7.090 1.00 27.02 57 LEU A CA 1
ATOM 389 C C . LEU A 1 57 ? 2.532 -20.779 -8.210 1.00 27.36 57 LEU A C 1
ATOM 390 O O . LEU A 1 57 ? 3.210 -21.798 -8.116 1.00 27.39 57 LEU A O 1
ATOM 395 N N . ARG A 1 58 ? 2.589 -19.965 -9.258 1.00 28.11 58 ARG A N 1
ATOM 396 C CA . ARG A 1 58 ? 3.483 -20.232 -10.389 1.00 29.79 58 ARG A CA 1
ATOM 397 C C . ARG A 1 58 ? 4.929 -20.371 -9.932 1.00 29.56 58 ARG A C 1
ATOM 398 O O . ARG A 1 58 ? 5.665 -21.215 -10.447 1.00 30.23 58 ARG A O 1
ATOM 406 N N . ARG A 1 59 ? 5.333 -19.539 -8.975 1.00 28.82 59 ARG A N 1
ATOM 407 C CA . ARG A 1 59 ? 6.700 -19.594 -8.450 1.00 28.53 59 ARG A CA 1
ATOM 408 C C . ARG A 1 59 ? 6.967 -20.926 -7.783 1.00 28.24 59 ARG A C 1
ATOM 409 O O . ARG A 1 59 ? 8.034 -21.517 -7.940 1.00 28.84 59 ARG A O 1
ATOM 417 N N . PHE A 1 60 ? 5.996 -21.396 -7.025 1.00 28.01 60 PHE A N 1
ATOM 418 C CA . PHE A 1 60 ? 6.148 -22.679 -6.362 1.00 28.51 60 PHE A CA 1
ATOM 419 C C . PHE A 1 60 ? 6.403 -23.795 -7.376 1.00 28.39 60 PHE A C 1
ATOM 420 O O . PHE A 1 60 ? 7.270 -24.644 -7.159 1.00 26.66 60 PHE A O 1
ATOM 428 N N . GLN A 1 61 ? 5.656 -23.772 -8.479 1.00 28.50 61 GLN A N 1
ATOM 429 C CA . GLN A 1 61 ? 5.809 -24.783 -9.522 1.00 28.98 61 GLN A CA 1
ATOM 430 C C . GLN A 1 61 ? 7.190 -24.679 -10.135 1.00 29.93 61 GLN A C 1
ATOM 431 O O . GLN A 1 61 ? 7.896 -25.680 -10.282 1.00 29.07 61 GLN A O 1
ATOM 437 N N . ARG A 1 62 ? 7.577 -23.453 -10.471 1.00 31.60 62 ARG A N 1
ATOM 438 C CA . ARG A 1 62 ? 8.885 -23.203 -11.061 1.00 32.94 62 ARG A CA 1
ATOM 439 C C . ARG A 1 62 ? 9.972 -23.653 -10.105 1.00 32.08 62 ARG A C 1
ATOM 440 O O . ARG A 1 62 ? 11.014 -24.091 -10.530 1.00 32.97 62 ARG A O 1
ATOM 448 N N . ALA A 1 63 ? 9.696 -23.583 -8.811 1.00 32.47 63 ALA A N 1
ATOM 449 C CA . ALA A 1 63 ? 10.633 -24.047 -7.778 1.00 32.36 63 ALA A CA 1
ATOM 450 C C . ALA A 1 63 ? 10.557 -25.554 -7.484 1.00 32.65 63 ALA A C 1
ATOM 451 O O . ALA A 1 63 ? 11.196 -26.032 -6.543 1.00 33.58 63 ALA A O 1
ATOM 453 N N . GLY A 1 64 ? 9.766 -26.292 -8.260 1.00 32.86 64 GLY A N 1
ATOM 454 C CA . GLY A 1 64 ? 9.669 -27.758 -8.118 1.00 33.25 64 GLY A CA 1
ATOM 455 C C . GLY A 1 64 ? 8.463 -28.362 -7.405 1.00 33.83 64 GLY A C 1
ATOM 456 O O . GLY A 1 64 ? 8.326 -29.582 -7.356 1.00 35.05 64 GLY A O 1
ATOM 457 N N . HIS A 1 65 ? 7.589 -27.524 -6.863 1.00 33.88 65 HIS A N 1
ATOM 458 C CA . HIS A 1 65 ? 6.438 -27.986 -6.077 1.00 33.50 65 HIS A CA 1
ATOM 459 C C . HIS A 1 65 ? 5.151 -28.066 -6.906 1.00 33.86 65 HIS A C 1
ATOM 460 O O . HIS A 1 65 ? 5.120 -27.619 -8.048 1.00 34.28 65 HIS A O 1
ATOM 467 N N . ARG A 1 66 ? 4.097 -28.647 -6.334 1.00 33.96 66 ARG A N 1
ATOM 468 C CA . ARG A 1 66 ? 2.823 -28.853 -7.060 1.00 33.93 66 ARG A CA 1
ATOM 469 C C . ARG A 1 66 ? 1.712 -27.901 -6.622 1.00 32.47 66 ARG A C 1
ATOM 470 O O . ARG A 1 66 ? 1.226 -27.986 -5.501 1.00 33.12 66 ARG A O 1
ATOM 478 N N . PRO A 1 67 ? 1.281 -27.005 -7.513 1.00 30.53 67 PRO A N 1
ATOM 479 C CA . PRO A 1 67 ? 0.161 -26.140 -7.178 1.00 29.42 67 PRO A CA 1
ATOM 480 C C . PRO A 1 67 ? -1.242 -26.757 -7.378 1.00 28.47 67 PRO A C 1
ATOM 481 O O . PRO A 1 67 ? -1.477 -27.550 -8.277 1.00 27.18 67 PRO A O 1
ATOM 485 N N . ILE A 1 68 ? -2.158 -26.370 -6.509 1.00 28.51 68 ILE A N 1
ATOM 486 C CA . ILE A 1 68 ? -3.575 -26.673 -6.657 1.00 28.19 68 ILE A CA 1
ATOM 487 C C . ILE A 1 68 ? -4.387 -25.374 -6.589 1.00 27.29 68 ILE A C 1
ATOM 488 O O . ILE A 1 68 ? -4.265 -24.594 -5.644 1.00 26.77 68 ILE A O 1
ATOM 493 N N . VAL A 1 69 ? -5.214 -25.156 -7.596 1.00 26.59 69 VAL A N 1
ATOM 494 C CA . VAL A 1 69 ? -6.182 -24.080 -7.557 1.00 27.79 69 VAL A CA 1
ATOM 495 C C . VAL A 1 69 ? -7.507 -24.696 -7.117 1.00 29.43 69 VAL A C 1
ATOM 496 O O . VAL A 1 69 ? -8.064 -25.520 -7.824 1.00 30.88 69 VAL A O 1
ATOM 500 N N . LEU A 1 70 ? -7.987 -24.310 -5.938 1.00 30.68 70 LEU A N 1
ATOM 501 C CA . LEU A 1 70 ? -9.238 -24.824 -5.386 1.00 30.73 70 LEU A CA 1
ATOM 502 C C . LEU A 1 70 ? -10.344 -23.838 -5.685 1.00 31.97 70 LEU A C 1
ATOM 503 O O . LEU A 1 70 ? -10.362 -22.749 -5.137 1.00 32.35 70 LEU A O 1
ATOM 508 N N . ALA A 1 71 ? -11.250 -24.223 -6.578 1.00 33.89 71 ALA A N 1
ATOM 509 C CA . ALA A 1 71 ? -12.458 -23.449 -6.844 1.00 34.76 71 ALA A CA 1
ATOM 510 C C . ALA A 1 71 ? -13.400 -23.711 -5.691 1.00 36.42 71 ALA A C 1
ATOM 511 O O . ALA A 1 71 ? -13.765 -24.861 -5.433 1.00 36.90 71 ALA A O 1
ATOM 513 N N . GLY A 1 72 ? -13.772 -22.651 -4.983 1.00 38.16 72 GLY A N 1
ATOM 514 C CA . GLY A 1 72 ? -14.666 -22.765 -3.827 1.00 39.11 72 GLY A CA 1
ATOM 515 C C . GLY A 1 72 ? -16.116 -22.796 -4.253 1.00 40.21 72 GLY A C 1
ATOM 516 O O . GLY A 1 72 ? -16.876 -21.903 -3.916 1.00 40.80 72 GLY A O 1
ATOM 517 N N . GLY A 1 73 ? -16.497 -23.836 -4.987 1.00 42.14 73 GLY A N 1
ATOM 518 C CA . GLY A 1 73 ? -17.854 -23.961 -5.535 1.00 43.76 73 GLY A CA 1
ATOM 519 C C . GLY A 1 73 ? -18.975 -23.968 -4.507 1.00 45.30 73 GLY A C 1
ATOM 520 O O . GLY A 1 73 ? -20.061 -23.441 -4.761 1.00 46.57 73 GLY A O 1
ATOM 521 N N . ALA A 1 74 ? -18.706 -24.555 -3.345 1.00 46.43 74 ALA A N 1
ATOM 522 C CA . ALA A 1 74 ? -19.700 -24.692 -2.271 1.00 46.68 74 ALA A CA 1
ATOM 523 C C . ALA A 1 74 ? -20.332 -23.362 -1.844 1.00 47.55 74 ALA A C 1
ATOM 524 O O . ALA A 1 74 ? -21.543 -23.282 -1.644 1.00 47.16 74 ALA A O 1
ATOM 526 N N . THR A 1 75 ? -19.514 -22.324 -1.710 1.00 49.20 75 THR A N 1
ATOM 527 C CA . THR A 1 75 ? -19.984 -21.040 -1.169 1.00 50.68 75 THR A CA 1
ATOM 528 C C . THR A 1 75 ? -21.059 -20.403 -2.041 1.00 51.65 75 THR A C 1
ATOM 529 O O . THR A 1 75 ? -22.084 -19.931 -1.551 1.00 52.00 75 THR A O 1
ATOM 533 N N . GLY A 1 76 ? -20.809 -20.394 -3.338 1.00 52.81 76 GLY A N 1
ATOM 534 C CA . GLY A 1 76 ? -21.758 -19.843 -4.302 1.00 53.55 76 GLY A CA 1
ATOM 535 C C . GLY A 1 76 ? -23.062 -20.616 -4.358 1.00 53.89 76 GLY A C 1
ATOM 536 O O . GLY A 1 76 ? -24.144 -20.020 -4.473 1.00 54.53 76 GLY A O 1
ATOM 537 N N . MET A 1 77 ? -22.957 -21.941 -4.262 1.00 53.95 77 MET A N 1
ATOM 538 C CA . MET A 1 77 ? -24.137 -22.830 -4.216 1.00 53.79 77 MET A CA 1
ATOM 539 C C . MET A 1 77 ? -24.985 -22.628 -2.951 1.00 53.20 77 MET A C 1
ATOM 540 O O . MET A 1 77 ? -26.179 -22.870 -2.960 1.00 53.20 77 MET A O 1
ATOM 545 N N . ILE A 1 78 ? -24.366 -22.152 -1.879 1.00 54.27 78 ILE A N 1
ATOM 546 C CA . ILE A 1 78 ? -25.076 -21.829 -0.645 1.00 54.93 78 ILE A CA 1
ATOM 547 C C . ILE A 1 78 ? -25.597 -20.379 -0.646 1.00 56.77 78 ILE A C 1
ATOM 548 O O . ILE A 1 78 ? -26.604 -20.077 -0.007 1.00 56.83 78 ILE A O 1
ATOM 553 N N . GLY A 1 79 ? -24.923 -19.499 -1.383 1.00 58.69 79 GLY A N 1
ATOM 554 C CA . GLY A 1 79 ? -25.105 -18.049 -1.239 1.00 60.35 79 GLY A CA 1
ATOM 555 C C . GLY A 1 79 ? -26.394 -17.451 -1.770 1.00 62.02 79 GLY A C 1
ATOM 556 O O . GLY A 1 79 ? -26.869 -16.433 -1.249 1.00 61.74 79 GLY A O 1
ATOM 557 N N . ASP A 1 80 ? -26.953 -18.072 -2.808 1.00 64.25 80 ASP A N 1
ATOM 558 C CA . ASP A 1 80 ? -28.184 -17.577 -3.460 1.00 65.80 80 ASP A CA 1
ATOM 559 C C . ASP A 1 80 ? -29.462 -17.931 -2.681 1.00 66.71 80 ASP A C 1
ATOM 560 O O . ASP A 1 80 ? -29.795 -19.117 -2.531 1.00 65.52 80 ASP A O 1
ATOM 565 N N . PRO A 1 81 ? -30.194 -16.902 -2.195 1.00 68.53 81 PRO A N 1
ATOM 566 C CA . PRO A 1 81 ? -31.476 -17.168 -1.514 1.00 69.25 81 PRO A CA 1
ATOM 567 C C . PRO A 1 81 ? -32.567 -17.710 -2.435 1.00 69.47 81 PRO A C 1
ATOM 568 O O . PRO A 1 81 ? -33.612 -18.123 -1.943 1.00 68.65 81 PRO A O 1
ATOM 572 N N . ARG A 1 82 ? -32.321 -17.684 -3.750 1.00 70.85 82 ARG A N 1
ATOM 573 C CA . ARG A 1 82 ? -33.223 -18.259 -4.755 1.00 71.51 82 ARG A CA 1
ATOM 574 C C . ARG A 1 82 ? -33.668 -19.656 -4.364 1.00 72.43 82 ARG A C 1
ATOM 575 O O . ARG A 1 82 ? -32.999 -20.354 -3.589 1.00 73.38 82 ARG A O 1
ATOM 583 N N . ASP A 1 83 ? -34.790 -20.060 -4.931 1.00 72.89 83 ASP A N 1
ATOM 584 C CA . ASP A 1 83 ? -35.570 -21.165 -4.406 1.00 73.38 83 ASP A CA 1
ATOM 585 C C . ASP A 1 83 ? -35.695 -22.163 -5.529 1.00 73.36 83 ASP A C 1
ATOM 586 O O . ASP A 1 83 ? -35.482 -21.802 -6.689 1.00 73.66 83 ASP A O 1
ATOM 591 N N . VAL A 1 84 ? -36.059 -23.401 -5.202 1.00 73.29 84 VAL A N 1
ATOM 592 C CA . VAL A 1 84 ? -35.931 -24.511 -6.165 1.00 73.25 84 VAL A CA 1
ATOM 593 C C . VAL A 1 84 ? -36.684 -24.225 -7.446 1.00 73.93 84 VAL A C 1
ATOM 594 O O . VAL A 1 84 ? -36.378 -24.797 -8.496 1.00 73.76 84 VAL A O 1
ATOM 598 N N . GLY A 1 85 ? -37.673 -23.340 -7.364 1.00 74.32 85 GLY A N 1
ATOM 599 C CA . GLY A 1 85 ? -38.410 -22.947 -8.542 1.00 74.32 85 GLY A CA 1
ATOM 600 C C . GLY A 1 85 ? -37.464 -22.741 -9.722 1.00 74.47 85 GLY A C 1
ATOM 601 O O . GLY A 1 85 ? -37.838 -22.925 -10.881 1.00 74.10 85 GLY A O 1
ATOM 602 N N . GLU A 1 86 ? -36.217 -22.429 -9.390 1.00 74.78 86 GLU A N 1
ATOM 603 C CA . GLU A 1 86 ? -35.464 -21.452 -10.151 1.00 74.64 86 GLU A CA 1
ATOM 604 C C . GLU A 1 86 ? -33.975 -21.603 -9.920 1.00 73.60 86 GLU A C 1
ATOM 605 O O . GLU A 1 86 ? -33.172 -21.343 -10.813 1.00 72.89 86 GLU A O 1
ATOM 611 N N . ARG A 1 87 ? -33.616 -21.997 -8.707 1.00 73.02 87 ARG A N 1
ATOM 612 C CA . ARG A 1 87 ? -32.300 -22.547 -8.444 1.00 72.30 87 ARG A CA 1
ATOM 613 C C . ARG A 1 87 ? -32.028 -23.725 -9.373 1.00 70.40 87 ARG A C 1
ATOM 614 O O . ARG A 1 87 ? -31.107 -23.680 -10.194 1.00 70.98 87 ARG A O 1
ATOM 622 N N . SER A 1 88 ? -32.863 -24.757 -9.248 1.00 66.99 88 SER A N 1
ATOM 623 C CA . SER A 1 88 ? -32.526 -26.106 -9.708 1.00 63.18 88 SER A CA 1
ATOM 624 C C . SER A 1 88 ? -32.025 -26.177 -11.135 1.00 57.38 88 SER A C 1
ATOM 625 O O . SER A 1 88 ? -30.876 -26.581 -11.366 1.00 58.84 88 SER A O 1
ATOM 628 N N . LEU A 1 89 ? -32.876 -25.757 -12.079 1.00 39.85 89 LEU A N 1
ATOM 629 C CA . LEU A 1 89 ? -32.700 -26.081 -13.533 1.00 39.85 89 LEU A CA 1
ATOM 630 C C . LEU A 1 89 ? -31.268 -25.851 -14.091 1.00 39.85 89 LEU A C 1
ATOM 631 O O . LEU A 1 89 ? -30.907 -26.347 -15.166 1.00 49.89 89 LEU A O 1
ATOM 636 N N . ASN A 1 90 ? -30.459 -25.157 -13.298 1.00 55.20 90 ASN A N 1
ATOM 637 C CA . ASN A 1 90 ? -29.322 -24.416 -13.784 1.00 59.05 90 ASN A CA 1
ATOM 638 C C . ASN A 1 90 ? -28.112 -24.597 -12.875 1.00 60.69 90 ASN A C 1
ATOM 639 O O . ASN A 1 90 ? -26.976 -24.420 -13.312 1.00 60.91 90 ASN A O 1
ATOM 644 N N . GLU A 1 91 ? -28.365 -24.972 -11.620 1.00 62.11 91 GLU A N 1
ATOM 645 C CA . GLU A 1 91 ? -27.401 -24.775 -10.537 1.00 62.81 91 GLU A CA 1
ATOM 646 C C . GLU A 1 91 ? -26.056 -25.416 -10.835 1.00 62.90 91 GLU A C 1
ATOM 647 O O . GLU A 1 91 ? -25.016 -24.754 -10.752 1.00 62.68 91 GLU A O 1
ATOM 649 N N . ALA A 1 92 ? -26.100 -26.687 -11.230 1.00 63.12 92 ALA A N 1
ATOM 650 C CA . ALA A 1 92 ? -24.907 -27.536 -11.268 1.00 62.95 92 ALA A CA 1
ATOM 651 C C . ALA A 1 92 ? -24.187 -27.380 -12.585 1.00 62.71 92 ALA A C 1
ATOM 652 O O . ALA A 1 92 ? -22.986 -27.643 -12.686 1.00 62.24 92 ALA A O 1
ATOM 654 N N . ASP A 1 93 ? -24.931 -26.937 -13.588 1.00 62.66 93 ASP A N 1
ATOM 655 C CA . ASP A 1 93 ? -24.362 -26.716 -14.895 1.00 62.63 93 ASP A CA 1
ATOM 656 C C . ASP A 1 93 ? -23.609 -25.405 -14.945 1.00 62.13 93 ASP A C 1
ATOM 657 O O . ASP A 1 93 ? -22.522 -25.356 -15.516 1.00 63.26 93 ASP A O 1
ATOM 662 N N . THR A 1 94 ? -24.164 -24.343 -14.362 1.00 60.83 94 THR A N 1
ATOM 663 C CA . THR A 1 94 ? -23.429 -23.067 -14.319 1.00 59.89 94 THR A CA 1
ATOM 664 C C . THR A 1 94 ? -22.198 -23.133 -13.395 1.00 59.51 94 THR A C 1
ATOM 665 O O . THR A 1 94 ? -21.227 -22.404 -13.611 1.00 59.75 94 THR A O 1
ATOM 669 N N . VAL A 1 95 ? -22.228 -24.004 -12.386 1.00 58.37 95 VAL A N 1
ATOM 670 C CA . VAL A 1 95 ? -21.056 -24.193 -11.529 1.00 57.96 95 VAL A CA 1
ATOM 671 C C . VAL A 1 95 ? -19.944 -24.866 -12.312 1.00 57.78 95 VAL A C 1
ATOM 672 O O . VAL A 1 95 ? -18.781 -24.506 -12.171 1.00 58.04 95 VAL A O 1
ATOM 676 N N . ALA A 1 96 ? -20.309 -25.847 -13.131 1.00 57.96 96 ALA A N 1
ATOM 677 C CA . ALA A 1 96 ? -19.343 -26.539 -13.986 1.00 57.86 96 ALA A CA 1
ATOM 678 C C . ALA A 1 96 ? -18.836 -25.648 -15.133 1.00 57.41 96 ALA A C 1
ATOM 679 O O . ALA A 1 96 ? -17.735 -25.850 -15.629 1.00 57.76 96 ALA A O 1
ATOM 681 N N . GLU A 1 97 ? -19.631 -24.667 -15.546 1.00 57.22 97 GLU A N 1
ATOM 682 C CA . GLU A 1 97 ? -19.197 -23.698 -16.552 1.00 57.54 97 GLU A CA 1
ATOM 683 C C . GLU A 1 97 ? -18.190 -22.720 -15.953 1.00 58.57 97 GLU A C 1
ATOM 684 O O . GLU A 1 97 ? -17.163 -22.424 -16.562 1.00 59.80 97 GLU A O 1
ATOM 690 N N . TRP A 1 98 ? -18.521 -22.210 -14.767 1.00 58.97 98 TRP A N 1
ATOM 691 C CA . TRP A 1 98 ? -17.668 -21.304 -13.979 1.00 58.69 98 TRP A CA 1
ATOM 692 C C . TRP A 1 98 ? -16.262 -21.887 -13.742 1.00 57.31 98 TRP A C 1
ATOM 693 O O . TRP A 1 98 ? -15.267 -21.167 -13.809 1.00 57.25 98 TRP A O 1
ATOM 704 N N . THR A 1 99 ? -16.177 -23.190 -13.492 1.00 55.59 99 THR A N 1
ATOM 705 C CA . THR A 1 99 ? -14.884 -23.821 -13.228 1.00 54.94 99 THR A CA 1
ATOM 706 C C . THR A 1 99 ? -14.014 -23.954 -14.480 1.00 54.79 99 THR A C 1
ATOM 707 O O . THR A 1 99 ? -12.795 -23.814 -14.387 1.00 55.53 99 THR A O 1
ATOM 711 N N . GLU A 1 100 ? -14.622 -24.222 -15.637 1.00 53.99 100 GLU A N 1
ATOM 712 C CA . GLU A 1 100 ? -13.848 -24.441 -16.877 1.00 53.64 100 GLU A CA 1
ATOM 713 C C . GLU A 1 100 ? -13.274 -23.134 -17.435 1.00 52.60 100 GLU A C 1
ATOM 714 O O . GLU A 1 100 ? -12.098 -23.071 -17.806 1.00 53.10 100 GLU A O 1
ATOM 720 N N . ARG A 1 101 ? -14.106 -22.100 -17.488 1.00 50.87 101 ARG A N 1
ATOM 721 C CA . ARG A 1 101 ? -13.645 -20.740 -17.766 1.00 49.89 101 ARG A CA 1
ATOM 722 C C . ARG A 1 101 ? -12.426 -20.356 -16.938 1.00 48.54 101 ARG A C 1
ATOM 723 O O . ARG A 1 101 ? -11.439 -19.860 -17.480 1.00 48.95 101 ARG A O 1
ATOM 731 N N . ILE A 1 102 ? -12.513 -20.563 -15.622 1.00 47.05 102 ILE A N 1
ATOM 732 C CA . ILE A 1 102 ? -11.389 -20.298 -14.717 1.00 46.21 102 ILE A CA 1
ATOM 733 C C . ILE A 1 102 ? -10.217 -21.249 -14.962 1.00 45.35 102 ILE A C 1
ATOM 734 O O . ILE A 1 102 ? -9.065 -20.824 -14.950 1.00 46.08 102 ILE A O 1
ATOM 739 N N . ARG A 1 103 ? -10.497 -22.521 -15.216 1.00 43.95 103 ARG A N 1
ATOM 740 C CA . ARG A 1 103 ? -9.426 -23.451 -15.564 1.00 43.42 103 ARG A CA 1
ATOM 741 C C . ARG A 1 103 ? -8.718 -23.067 -16.859 1.00 42.30 103 ARG A C 1
ATOM 742 O O . ARG A 1 103 ? -7.551 -23.385 -17.033 1.00 42.68 103 ARG A O 1
ATOM 750 N N . GLY A 1 104 ? -9.419 -22.414 -17.778 1.00 41.25 104 GLY A N 1
ATOM 751 C CA . GLY A 1 104 ? -8.804 -22.004 -19.044 1.00 41.15 104 GLY A CA 1
ATOM 752 C C . GLY A 1 104 ? -7.749 -20.929 -18.834 1.00 41.07 104 GLY A C 1
ATOM 753 O O . GLY A 1 104 ? -6.655 -20.974 -19.404 1.00 41.22 104 GLY A O 1
ATOM 754 N N . GLN A 1 105 ? -8.117 -19.955 -18.013 1.00 39.85 105 GLN A N 1
ATOM 755 C CA . GLN A 1 105 ? -7.241 -18.884 -17.546 1.00 38.24 105 GLN A CA 1
ATOM 756 C C . GLN A 1 105 ? -6.091 -19.416 -16.683 1.00 37.65 105 GLN A C 1
ATOM 757 O O . GLN A 1 105 ? -4.952 -18.987 -16.824 1.00 37.47 105 GLN A O 1
ATOM 763 N N . LEU A 1 106 ? -6.396 -20.356 -15.798 1.00 36.91 106 LEU A N 1
ATOM 764 C CA . LEU A 1 106 ? -5.372 -20.961 -14.933 1.00 36.75 106 LEU A CA 1
ATOM 765 C C . LEU A 1 106 ? -4.216 -21.593 -15.743 1.00 36.85 106 LEU A C 1
ATOM 766 O O . LEU A 1 106 ? -3.076 -21.626 -15.282 1.00 36.52 106 LEU A O 1
ATOM 771 N N . GLU A 1 107 ? -4.512 -22.079 -16.946 1.00 36.87 107 GLU A N 1
ATOM 772 C CA . GLU A 1 107 ? -3.498 -22.721 -17.798 1.00 37.64 107 GLU A CA 1
ATOM 773 C C . GLU A 1 107 ? -2.396 -21.750 -18.216 1.00 37.28 107 GLU A C 1
ATOM 774 O O . GLU A 1 107 ? -1.299 -22.162 -18.607 1.00 37.95 107 GLU A O 1
ATOM 780 N N . ARG A 1 108 ? -2.693 -20.464 -18.117 1.00 36.24 108 ARG A N 1
ATOM 781 C CA . ARG A 1 108 ? -1.729 -19.423 -18.427 1.00 36.10 108 ARG A CA 1
ATOM 782 C C . ARG A 1 108 ? -0.647 -19.302 -17.350 1.00 36.16 108 ARG A C 1
ATOM 783 O O . ARG A 1 108 ? 0.508 -18.999 -17.652 1.00 35.99 108 ARG A O 1
ATOM 791 N N . PHE A 1 109 ? -1.042 -19.535 -16.099 1.00 36.29 109 PHE A N 1
ATOM 792 C CA . PHE A 1 109 ? -0.201 -19.270 -14.921 1.00 36.26 109 PHE A CA 1
ATOM 793 C C . PHE A 1 109 ? 0.547 -20.474 -14.381 1.00 36.63 109 PHE A C 1
ATOM 794 O O . PHE A 1 109 ? 1.478 -20.330 -13.604 1.00 36.69 109 PHE A O 1
ATOM 802 N N . VAL A 1 110 ? 0.111 -21.660 -14.759 1.00 37.67 110 VAL A N 1
ATOM 803 C CA . VAL A 1 110 ? 0.547 -22.888 -14.107 1.00 37.43 110 VAL A CA 1
ATOM 804 C C . VAL A 1 110 ? 0.364 -24.049 -15.072 1.00 39.05 110 VAL A C 1
ATOM 805 O O . VAL A 1 110 ? -0.677 -24.163 -15.722 1.00 39.25 110 VAL A O 1
ATOM 809 N N . ASP A 1 111 ? 1.382 -24.898 -15.167 1.00 41.04 111 ASP A N 1
ATOM 810 C CA . ASP A 1 111 ? 1.414 -25.954 -16.179 1.00 42.36 111 ASP A CA 1
ATOM 811 C C . ASP A 1 111 ? 0.715 -27.218 -15.720 1.00 43.12 111 ASP A C 1
ATOM 812 O O . ASP A 1 111 ? 1.124 -27.834 -14.753 1.00 42.02 111 ASP A O 1
ATOM 817 N N . PHE A 1 112 ? -0.351 -27.574 -16.435 1.00 46.14 112 PHE A N 1
ATOM 818 C CA . PHE A 1 112 ? -1.069 -28.839 -16.244 1.00 48.20 112 PHE A CA 1
ATOM 819 C C . PHE A 1 112 ? -0.506 -29.908 -17.156 1.00 51.32 112 PHE A C 1
ATOM 820 O O . PHE A 1 112 ? -0.470 -29.749 -18.375 1.00 51.62 112 PHE A O 1
ATOM 828 N N . ASP A 1 113 ? -0.057 -30.991 -16.547 1.00 55.10 113 ASP A N 1
ATOM 829 C CA . ASP A 1 113 ? 0.380 -32.171 -17.278 1.00 58.37 113 ASP A CA 1
ATOM 830 C C . ASP A 1 113 ? 0.587 -33.291 -16.280 1.00 60.65 113 ASP A C 1
ATOM 831 O O . ASP A 1 113 ? 0.883 -33.047 -15.111 1.00 60.70 113 ASP A O 1
ATOM 836 N N . ASP A 1 114 ? 0.405 -34.518 -16.735 1.00 63.63 114 ASP A N 1
ATOM 837 C CA . ASP A 1 114 ? 0.616 -35.675 -15.865 1.00 65.61 114 ASP A CA 1
ATOM 838 C C . ASP A 1 114 ? 2.109 -35.807 -15.560 1.00 66.16 114 ASP A C 1
ATOM 839 O O . ASP A 1 114 ? 2.950 -35.878 -16.462 1.00 66.48 114 ASP A O 1
ATOM 844 N N . SER A 1 115 ? 2.396 -35.819 -14.263 1.00 66.50 115 SER A N 1
ATOM 845 C CA . SER A 1 115 ? 3.676 -35.372 -13.707 1.00 66.68 115 SER A CA 1
ATOM 846 C C . SER A 1 115 ? 3.442 -35.107 -12.217 1.00 66.92 115 SER A C 1
ATOM 847 O O . SER A 1 115 ? 2.314 -34.813 -11.815 1.00 67.21 115 SER A O 1
ATOM 850 N N . PRO A 1 116 ? 4.493 -35.207 -11.387 1.00 67.03 116 PRO A N 1
ATOM 851 C CA . PRO A 1 116 ? 4.292 -34.956 -9.949 1.00 66.62 116 PRO A CA 1
ATOM 852 C C . PRO A 1 116 ? 3.995 -33.494 -9.638 1.00 65.19 116 PRO A C 1
ATOM 853 O O . PRO A 1 116 ? 3.212 -33.207 -8.741 1.00 65.15 116 PRO A O 1
ATOM 857 N N . MET A 1 117 ? 4.611 -32.596 -10.402 1.00 63.51 117 MET A N 1
ATOM 858 C CA . MET A 1 117 ? 4.449 -31.145 -10.238 1.00 62.00 117 MET A CA 1
ATOM 859 C C . MET A 1 117 ? 3.288 -30.622 -11.084 1.00 59.37 117 MET A C 1
ATOM 860 O O . MET A 1 117 ? 3.085 -29.418 -11.200 1.00 58.39 117 MET A O 1
ATOM 865 N N . GLY A 1 118 ? 2.539 -31.536 -11.684 1.00 56.84 118 GLY A N 1
ATOM 866 C CA . GLY A 1 118 ? 1.400 -31.186 -12.513 1.00 54.68 118 GLY A CA 1
ATOM 867 C C . GLY A 1 118 ? 0.307 -30.545 -11.698 1.00 52.86 118 GLY A C 1
ATOM 868 O O . GLY A 1 118 ? -0.124 -31.085 -10.683 1.00 52.55 118 GLY A O 1
ATOM 869 N N . ALA A 1 119 ? -0.129 -29.377 -12.141 1.00 51.23 119 ALA A N 1
ATOM 870 C CA . ALA A 1 119 ? -1.179 -28.641 -11.455 1.00 49.44 119 ALA A CA 1
ATOM 871 C C . ALA A 1 119 ? -2.468 -29.440 -11.447 1.00 47.96 119 ALA A C 1
ATOM 872 O O . ALA A 1 119 ? -2.695 -30.291 -12.306 1.00 47.92 119 ALA A O 1
ATOM 874 N N . ILE A 1 120 ? -3.287 -29.176 -10.440 1.00 46.24 120 ILE A N 1
ATOM 875 C CA . ILE A 1 120 ? -4.622 -29.740 -10.347 1.00 44.68 120 ILE A CA 1
ATOM 876 C C . ILE A 1 120 ? -5.540 -28.581 -10.106 1.00 43.49 120 ILE A C 1
ATOM 877 O O . ILE A 1 120 ? -5.216 -27.697 -9.328 1.00 42.98 120 ILE A O 1
ATOM 882 N N . VAL A 1 121 ? -6.677 -28.580 -10.782 1.00 42.90 121 VAL A N 1
ATOM 883 C CA . VAL A 1 121 ? -7.746 -27.652 -10.447 1.00 42.13 121 VAL A CA 1
ATOM 884 C C . VAL A 1 121 ? -8.925 -28.453 -9.957 1.00 41.46 121 VAL A C 1
ATOM 885 O O . VAL A 1 121 ? -9.547 -29.174 -10.716 1.00 41.91 121 VAL A O 1
ATOM 889 N N . GLU A 1 122 ? -9.215 -28.332 -8.676 1.00 41.07 122 GLU A N 1
ATOM 890 C CA . GLU A 1 122 ? -10.362 -29.007 -8.088 1.00 41.15 122 GLU A CA 1
ATOM 891 C C . GLU A 1 122 ? -11.469 -28.030 -7.684 1.00 39.83 122 GLU A C 1
ATOM 892 O O . GLU A 1 122 ? -11.233 -26.831 -7.520 1.00 39.40 122 GLU A O 1
ATOM 898 N N . ASN A 1 123 ? -12.683 -28.563 -7.554 1.00 38.00 123 ASN A N 1
ATOM 899 C CA . ASN A 1 123 ? -13.822 -27.819 -7.023 1.00 36.45 123 ASN A CA 1
ATOM 900 C C . ASN A 1 123 ? -14.197 -28.444 -5.693 1.00 35.91 123 ASN A C 1
ATOM 901 O O . ASN A 1 123 ? -14.412 -29.648 -5.627 1.00 36.44 123 ASN A O 1
ATOM 906 N N . ASN A 1 124 ? -14.288 -27.642 -4.637 1.00 35.18 124 ASN A N 1
ATOM 907 C CA . ASN A 1 124 ? -14.561 -28.200 -3.294 1.00 35.10 124 ASN A CA 1
ATOM 908 C C . ASN A 1 124 ? -15.960 -28.848 -3.148 1.00 34.55 124 ASN A C 1
ATOM 909 O O . ASN A 1 124 ? -16.307 -29.357 -2.086 1.00 34.06 124 ASN A O 1
ATOM 914 N N . LEU A 1 125 ? -16.743 -28.823 -4.226 1.00 34.46 125 LEU A N 1
ATOM 915 C CA . LEU A 1 125 ? -17.988 -29.597 -4.322 1.00 34.25 125 LEU A CA 1
ATOM 916 C C . LEU A 1 125 ? -17.735 -31.100 -4.419 1.00 34.98 125 LEU A C 1
ATOM 917 O O . LEU A 1 125 ? -18.606 -31.895 -4.105 1.00 35.64 125 LEU A O 1
ATOM 922 N N . GLU A 1 126 ? -16.549 -31.501 -4.849 1.00 35.87 126 GLU A N 1
ATOM 923 C CA . GLU A 1 126 ? -16.215 -32.918 -4.863 1.00 37.09 126 GLU A CA 1
ATOM 924 C C . GLU A 1 126 ? -16.205 -33.569 -3.477 1.00 36.17 126 GLU A C 1
ATOM 925 O O . GLU A 1 126 ? -16.063 -34.791 -3.379 1.00 36.90 126 GLU A O 1
ATOM 931 N N . TRP A 1 127 ? -16.320 -32.773 -2.415 1.00 35.03 127 TRP A N 1
ATOM 932 C CA . TRP A 1 127 ? -16.533 -33.331 -1.069 1.00 34.64 127 TRP A CA 1
ATOM 933 C C . TRP A 1 127 ? -17.726 -32.743 -0.326 1.00 33.89 127 TRP A C 1
ATOM 934 O O . TRP A 1 127 ? -18.403 -33.461 0.415 1.00 35.41 127 TRP A O 1
ATOM 945 N N . THR A 1 128 ? -17.973 -31.453 -0.511 1.00 31.86 128 THR A N 1
ATOM 946 C CA . THR A 1 128 ? -19.048 -30.771 0.197 1.00 31.12 128 THR A CA 1
ATOM 947 C C . THR A 1 128 ? -20.413 -31.110 -0.397 1.00 31.28 128 THR A C 1
ATOM 948 O O . THR A 1 128 ? -21.444 -31.103 0.307 1.00 31.89 128 THR A O 1
ATOM 952 N N . GLY A 1 129 ? -20.414 -31.399 -1.694 1.00 30.47 129 GLY A N 1
ATOM 953 C CA . GLY A 1 129 ? -21.639 -31.755 -2.411 1.00 30.22 129 GLY A CA 1
ATOM 954 C C . GLY A 1 129 ? -22.341 -32.959 -1.813 1.00 30.47 129 GLY A C 1
ATOM 955 O O . GLY A 1 129 ? -23.550 -32.968 -1.717 1.00 31.13 129 GLY A O 1
ATOM 956 N N . SER A 1 130 ? -21.568 -33.952 -1.380 1.00 30.11 130 SER A N 1
ATOM 957 C CA . SER A 1 130 ? -22.101 -35.189 -0.789 1.00 29.32 130 SER A CA 1
ATOM 958 C C . SER A 1 130 ? -22.018 -35.201 0.743 1.00 27.76 130 SER A C 1
ATOM 959 O O . SER A 1 130 ? -22.451 -36.152 1.375 1.00 28.50 130 SER A O 1
ATOM 962 N N . LEU A 1 131 ? -21.432 -34.163 1.333 1.00 26.28 131 LEU A N 1
ATOM 963 C CA . LEU A 1 131 ? -21.405 -34.005 2.797 1.00 25.05 131 LEU A CA 1
ATOM 964 C C . LEU A 1 131 ? -22.820 -33.810 3.370 1.00 23.68 131 LEU A C 1
ATOM 965 O O . LEU A 1 131 ? -23.559 -32.932 2.923 1.00 24.81 131 LEU A O 1
ATOM 970 N N . SER A 1 132 ? -23.175 -34.613 4.365 1.00 22.31 132 SER A N 1
ATOM 971 C CA . SER A 1 132 ? -24.494 -34.529 5.004 1.00 22.40 132 SER A CA 1
ATOM 972 C C . SER A 1 132 ? -24.507 -33.645 6.249 1.00 22.40 132 SER A C 1
ATOM 973 O O . SER A 1 132 ? -23.520 -33.557 6.974 1.00 22.08 132 SER A O 1
ATOM 976 N N . ALA A 1 133 ? -25.654 -33.029 6.505 1.00 22.35 133 ALA A N 1
ATOM 977 C CA . ALA A 1 133 ? -25.862 -32.228 7.712 1.00 22.44 133 ALA A CA 1
ATOM 978 C C . ALA A 1 133 ? -25.321 -32.947 8.959 1.00 22.79 133 ALA A C 1
ATOM 979 O O . ALA A 1 133 ? -24.644 -32.342 9.795 1.00 23.07 133 ALA A O 1
ATOM 981 N N . ILE A 1 134 ? -25.593 -34.245 9.068 1.00 23.29 134 ILE A N 1
ATOM 982 C CA . ILE A 1 134 ? -25.113 -35.013 10.225 1.00 23.21 134 ILE A CA 1
ATOM 983 C C . ILE A 1 134 ? -23.589 -35.113 10.232 1.00 24.11 134 ILE A C 1
ATOM 984 O O . ILE A 1 134 ? -22.970 -34.789 11.237 1.00 25.04 134 ILE A O 1
ATOM 989 N N . GLU A 1 135 ? -22.999 -35.548 9.119 1.00 24.66 135 GLU A N 1
ATOM 990 C CA . GLU A 1 135 ? -21.518 -35.604 8.973 1.00 25.63 135 GLU A CA 1
ATOM 991 C C . GLU A 1 135 ? -20.895 -34.256 9.355 1.00 24.57 135 GLU A C 1
ATOM 992 O O . GLU A 1 135 ? -19.968 -34.168 10.160 1.00 23.30 135 GLU A O 1
ATOM 998 N N . PHE A 1 136 ? -21.439 -33.211 8.753 1.00 24.47 136 PHE A N 1
ATOM 999 C CA . PHE A 1 136 ? -21.014 -31.830 8.977 1.00 25.11 136 PHE A CA 1
ATOM 1000 C C . PHE A 1 136 ? -20.941 -31.473 10.463 1.00 26.00 136 PHE A C 1
ATOM 1001 O O . PHE A 1 136 ? -19.871 -31.138 10.973 1.00 26.63 136 PHE A O 1
ATOM 1009 N N . LEU A 1 137 ? -22.073 -31.567 11.153 1.00 25.94 137 LEU A N 1
ATOM 1010 C CA . LEU A 1 137 ? -22.146 -31.199 12.574 1.00 25.60 137 LEU A CA 1
ATOM 1011 C C . LEU A 1 137 ? -21.325 -32.142 13.459 1.00 27.17 137 LEU A C 1
ATOM 1012 O O . LEU A 1 137 ? -20.720 -31.714 14.442 1.00 27.01 137 LEU A O 1
ATOM 1017 N N . ARG A 1 138 ? -21.303 -33.423 13.101 1.00 28.78 138 ARG A N 1
ATOM 1018 C CA . ARG A 1 138 ? -20.602 -34.444 13.892 1.00 30.14 138 ARG A CA 1
ATOM 1019 C C . ARG A 1 138 ? -19.095 -34.336 13.725 1.00 30.59 138 ARG A C 1
ATOM 1020 O O . ARG A 1 138 ? -18.368 -34.143 14.695 1.00 30.77 138 ARG A O 1
ATOM 1028 N N . ASP A 1 139 ? -18.649 -34.447 12.478 1.00 31.37 139 ASP A N 1
ATOM 1029 C CA . ASP A 1 139 ? -17.215 -34.587 12.156 1.00 31.88 139 ASP A CA 1
ATOM 1030 C C . ASP A 1 139 ? -16.446 -33.264 12.120 1.00 30.98 139 ASP A C 1
ATOM 1031 O O . ASP A 1 139 ? -15.288 -33.237 12.517 1.00 30.92 139 ASP A O 1
ATOM 1036 N N . ILE A 1 140 ? -17.091 -32.187 11.664 1.00 29.80 140 ILE A N 1
ATOM 1037 C CA . ILE A 1 140 ? -16.459 -30.856 11.587 1.00 28.76 140 ILE A CA 1
ATOM 1038 C C . ILE A 1 140 ? -16.933 -29.873 12.672 1.00 29.20 140 ILE A C 1
ATOM 1039 O O . ILE A 1 140 ? -16.127 -29.192 13.296 1.00 29.31 140 ILE A O 1
ATOM 1044 N N . GLY A 1 141 ? -18.236 -29.784 12.882 1.00 29.58 141 GLY A N 1
ATOM 1045 C CA . GLY A 1 141 ? -18.793 -28.761 13.776 1.00 30.61 141 GLY A CA 1
ATOM 1046 C C . GLY A 1 141 ? -18.325 -28.843 15.222 1.00 31.79 141 GLY A C 1
ATOM 1047 O O . GLY A 1 141 ? -18.254 -27.836 15.930 1.00 32.04 141 GLY A O 1
ATOM 1048 N N . LYS A 1 142 ? -18.003 -30.053 15.660 1.00 32.52 142 LYS A N 1
ATOM 1049 C CA . LYS A 1 142 ? -17.610 -30.300 17.051 1.00 31.99 142 LYS A CA 1
ATOM 1050 C C . LYS A 1 142 ? -16.289 -29.653 17.410 1.00 31.05 142 LYS A C 1
ATOM 1051 O O . LYS A 1 142 ? -16.026 -29.397 18.579 1.00 32.54 142 LYS A O 1
ATOM 1057 N N . HIS A 1 143 ? -15.467 -29.379 16.407 1.00 29.99 143 HIS A N 1
ATOM 1058 C CA . HIS A 1 143 ? -14.136 -28.814 16.641 1.00 29.26 143 HIS A CA 1
ATOM 1059 C C . HIS A 1 143 ? -14.111 -27.299 16.726 1.00 28.35 143 HIS A C 1
ATOM 1060 O O . HIS A 1 143 ? -13.041 -26.715 16.792 1.00 28.83 143 HIS A O 1
ATOM 1067 N N . PHE A 1 144 ? -15.273 -26.661 16.726 1.00 27.50 144 PHE A N 1
ATOM 1068 C CA . PHE A 1 144 ? -15.327 -25.205 16.765 1.00 27.55 144 PHE A CA 1
ATOM 1069 C C . PHE A 1 144 ? -16.042 -24.709 17.999 1.00 27.61 144 PHE A C 1
ATOM 1070 O O . PHE A 1 144 ? -17.129 -25.174 18.330 1.00 27.71 144 PHE A O 1
ATOM 1078 N N . SER A 1 145 ? -15.400 -23.761 18.674 1.00 27.49 145 SER A N 1
ATOM 1079 C CA . SER A 1 145 ? -16.011 -23.004 19.758 1.00 26.73 145 SER A CA 1
ATOM 1080 C C . SER A 1 145 ? -16.757 -21.792 19.189 1.00 26.33 145 SER A C 1
ATOM 1081 O O . SER A 1 145 ? -16.184 -21.009 18.439 1.00 25.22 145 SER A O 1
ATOM 1084 N N . VAL A 1 146 ? -18.032 -21.656 19.545 1.00 26.83 146 VAL A N 1
ATOM 1085 C CA . VAL A 1 146 ? -18.829 -20.482 19.171 1.00 27.47 146 VAL A CA 1
ATOM 1086 C C . VAL A 1 146 ? -18.180 -19.218 19.731 1.00 30.11 146 VAL A C 1
ATOM 1087 O O . VAL A 1 146 ? -18.000 -18.227 19.011 1.00 30.55 146 VAL A O 1
ATOM 1091 N N . ASN A 1 147 ? -17.825 -19.267 21.016 1.00 32.47 147 ASN A N 1
ATOM 1092 C CA . ASN A 1 147 ? -17.071 -18.183 21.673 1.00 33.88 147 ASN A CA 1
ATOM 1093 C C . ASN A 1 147 ? -15.859 -17.735 20.847 1.00 34.71 147 ASN A C 1
ATOM 1094 O O . ASN A 1 147 ? -15.688 -16.554 20.561 1.00 34.46 147 ASN A O 1
ATOM 1099 N N . VAL A 1 148 ? -15.023 -18.694 20.470 1.00 35.66 148 VAL A N 1
ATOM 1100 C CA . VAL A 1 148 ? -13.836 -18.414 19.657 1.00 36.84 148 VAL A CA 1
ATOM 1101 C C . VAL A 1 148 ? -14.187 -17.764 18.307 1.00 39.07 148 VAL A C 1
ATOM 1102 O O . VAL A 1 148 ? -13.541 -16.798 17.898 1.00 40.01 148 VAL A O 1
ATOM 1106 N N . MET A 1 149 ? -15.203 -18.306 17.629 1.00 41.30 149 MET A N 1
ATOM 1107 C CA . MET A 1 149 ? -15.644 -17.813 16.305 1.00 41.70 149 MET A CA 1
ATOM 1108 C C . MET A 1 149 ? -16.158 -16.372 16.374 1.00 44.10 149 MET A C 1
ATOM 1109 O O . MET A 1 149 ? -15.912 -15.574 15.476 1.00 44.83 149 MET A O 1
ATOM 1114 N N . LEU A 1 150 ? -16.892 -16.059 17.437 1.00 46.59 150 LEU A N 1
ATOM 1115 C CA . LEU A 1 150 ? -17.405 -14.698 17.670 1.00 48.63 150 LEU A CA 1
ATOM 1116 C C . LEU A 1 150 ? -16.274 -13.677 17.891 1.00 51.89 150 LEU A C 1
ATOM 1117 O O . LEU A 1 150 ? -16.397 -12.504 17.532 1.00 52.65 150 LEU A O 1
ATOM 1122 N N . ALA A 1 151 ? -15.187 -14.141 18.502 1.00 55.19 151 ALA A N 1
ATOM 1123 C CA . ALA A 1 151 ? -14.006 -13.313 18.795 1.00 57.23 151 ALA A CA 1
ATOM 1124 C C . ALA A 1 151 ? -13.326 -12.813 17.524 1.00 59.32 151 ALA A C 1
ATOM 1125 O O . ALA A 1 151 ? -13.003 -11.635 17.411 1.00 59.57 151 ALA A O 1
ATOM 1127 N N . ARG A 1 152 ? -13.101 -13.735 16.590 1.00 61.96 152 ARG A N 1
ATOM 1128 C CA . ARG A 1 152 ? -12.501 -13.433 15.283 1.00 64.09 152 ARG A CA 1
ATOM 1129 C C . ARG A 1 152 ? -13.069 -12.119 14.744 1.00 66.03 152 ARG A C 1
ATOM 1130 O O . ARG A 1 152 ? -14.278 -11.992 14.559 1.00 66.71 152 ARG A O 1
ATOM 1138 N N . ASP A 1 153 ? -12.198 -11.144 14.501 1.00 68.26 153 ASP A N 1
ATOM 1139 C CA . ASP A 1 153 ? -12.648 -9.744 14.329 1.00 69.95 153 ASP A CA 1
ATOM 1140 C C . ASP A 1 153 ? -13.301 -9.391 12.982 1.00 70.33 153 ASP A C 1
ATOM 1141 O O . ASP A 1 153 ? -14.017 -8.391 12.902 1.00 70.91 153 ASP A O 1
ATOM 1146 N N . THR A 1 154 ? -13.076 -10.185 11.937 1.00 70.61 154 THR A N 1
ATOM 1147 C CA . THR A 1 154 ? -13.872 -10.024 10.710 1.00 70.90 154 THR A CA 1
ATOM 1148 C C . THR A 1 154 ? -15.331 -10.178 11.126 1.00 71.38 154 THR A C 1
ATOM 1149 O O . THR A 1 154 ? -16.179 -9.356 10.774 1.00 71.23 154 THR A O 1
ATOM 1153 N N . ILE A 1 155 ? -15.584 -11.230 11.909 1.00 71.77 155 ILE A N 1
ATOM 1154 C CA . ILE A 1 155 ? -16.917 -11.558 12.444 1.00 71.88 155 ILE A CA 1
ATOM 1155 C C . ILE A 1 155 ? -17.344 -10.615 13.582 1.00 71.79 155 ILE A C 1
ATOM 1156 O O . ILE A 1 155 ? -18.479 -10.137 13.603 1.00 71.78 155 ILE A O 1
ATOM 1161 N N . ARG A 1 156 ? -16.438 -10.352 14.519 1.00 71.55 156 ARG A N 1
ATOM 1162 C CA . ARG A 1 156 ? -16.734 -9.465 15.659 1.00 71.70 156 ARG A CA 1
ATOM 1163 C C . ARG A 1 156 ? -17.361 -8.130 15.200 1.00 71.87 156 ARG A C 1
ATOM 1164 O O . ARG A 1 156 ? -18.385 -7.705 15.738 1.00 71.29 156 ARG A O 1
ATOM 1168 N N . ARG A 1 157 ? -16.756 -7.501 14.189 1.00 72.27 157 ARG A N 1
ATOM 1169 C CA . ARG A 1 157 ? -17.246 -6.216 13.623 1.00 72.43 157 ARG A CA 1
ATOM 1170 C C . ARG A 1 157 ? -18.516 -6.363 12.780 1.00 71.78 157 ARG A C 1
ATOM 1171 O O . ARG A 1 157 ? -19.427 -5.534 12.857 1.00 71.62 157 ARG A O 1
ATOM 1179 N N . ARG A 1 158 ? -18.559 -7.420 11.975 1.00 71.04 158 ARG A N 1
ATOM 1180 C CA . ARG A 1 158 ? -19.713 -7.710 11.103 1.00 70.32 158 ARG A CA 1
ATOM 1181 C C . ARG A 1 158 ? -20.941 -8.250 11.860 1.00 69.17 158 ARG A C 1
ATOM 1182 O O . ARG A 1 158 ? -22.034 -8.339 11.296 1.00 69.37 158 ARG A O 1
ATOM 1190 N N . LEU A 1 159 ? -20.751 -8.603 13.131 1.00 67.69 159 LEU A N 1
ATOM 1191 C CA . LEU A 1 159 ? -21.831 -9.107 13.990 1.00 66.40 159 LEU A CA 1
ATOM 1192 C C . LEU A 1 159 ? -22.479 -8.009 14.841 1.00 65.08 159 LEU A C 1
ATOM 1193 O O . LEU A 1 159 ? -23.226 -8.290 15.776 1.00 64.84 159 LEU A O 1
ATOM 1198 N N . ALA A 1 160 ? -22.182 -6.760 14.511 1.00 63.53 160 ALA A N 1
ATOM 1199 C CA . ALA A 1 160 ? -22.787 -5.618 15.179 1.00 62.57 160 ALA A CA 1
ATOM 1200 C C . ALA A 1 160 ? -24.014 -5.162 14.390 1.00 61.44 160 ALA A C 1
ATOM 1201 O O . ALA A 1 160 ? -23.946 -4.989 13.180 1.00 61.53 160 ALA A O 1
ATOM 1203 N N . GLY A 1 161 ? -25.131 -4.965 15.079 1.00 60.20 161 GLY A N 1
ATOM 1204 C CA . GLY A 1 161 ? -26.366 -4.508 14.431 1.00 59.39 161 GLY A CA 1
ATOM 1205 C C . GLY A 1 161 ? -27.265 -5.687 14.127 1.00 58.48 161 GLY A C 1
ATOM 1206 O O . GLY A 1 161 ? -27.398 -6.579 14.961 1.00 59.40 161 GLY A O 1
ATOM 1207 N N . GLU A 1 162 ? -27.885 -5.706 12.947 1.00 56.88 162 GLU A N 1
ATOM 1208 C CA . GLU A 1 162 ? -28.654 -6.887 12.503 1.00 56.07 162 GLU A CA 1
ATOM 1209 C C . GLU A 1 162 ? -27.794 -8.164 12.566 1.00 53.13 162 GLU A C 1
ATOM 1210 O O . GLU A 1 162 ? -28.287 -9.268 12.828 1.00 52.91 162 GLU A O 1
ATOM 1216 N N . GLY A 1 163 ? -26.501 -7.993 12.331 1.00 49.60 163 GLY A N 1
ATOM 1217 C CA . GLY A 1 163 ? -25.552 -9.081 12.438 1.00 47.52 163 GLY A CA 1
ATOM 1218 C C . GLY A 1 163 ? -25.675 -10.023 11.262 1.00 45.29 163 GLY A C 1
ATOM 1219 O O . GLY A 1 163 ? -25.875 -9.595 10.130 1.00 45.09 163 GLY A O 1
ATOM 1220 N N . ILE A 1 164 ? -25.601 -11.315 11.543 1.00 42.84 164 ILE A N 1
ATOM 1221 C CA . ILE A 1 164 ? -25.318 -12.293 10.509 1.00 40.34 164 ILE A CA 1
ATOM 1222 C C . ILE A 1 164 ? -26.215 -13.520 10.589 1.00 38.83 164 ILE A C 1
ATOM 1223 O O . ILE A 1 164 ? -26.687 -13.902 11.660 1.00 38.81 164 ILE A O 1
ATOM 1228 N N . SER A 1 165 ? -26.446 -14.131 9.435 1.00 37.24 165 SER A N 1
ATOM 1229 C CA . SER A 1 165 ? -27.186 -15.384 9.367 1.00 35.37 165 SER A CA 1
ATOM 1230 C C . SER A 1 165 ? -26.300 -16.538 9.818 1.00 34.05 165 SER A C 1
ATOM 1231 O O . SER A 1 165 ? -25.076 -16.452 9.748 1.00 33.37 165 SER A O 1
ATOM 1234 N N . TYR A 1 166 ? -26.939 -17.615 10.271 1.00 32.46 166 TYR A N 1
ATOM 1235 C CA . TYR A 1 166 ? -26.256 -18.861 10.637 1.00 30.15 166 TYR A CA 1
ATOM 1236 C C . TYR A 1 166 ? -25.365 -19.370 9.494 1.00 30.26 166 TYR A C 1
ATOM 1237 O O . TYR A 1 166 ? -24.285 -19.904 9.719 1.00 29.66 166 TYR A O 1
ATOM 1246 N N . THR A 1 167 ? -25.818 -19.178 8.266 1.00 31.09 167 THR A N 1
ATOM 1247 C CA . THR A 1 167 ? -25.057 -19.566 7.074 1.00 32.24 167 THR A CA 1
ATOM 1248 C C . THR A 1 167 ? -23.719 -18.834 6.898 1.00 32.60 167 THR A C 1
ATOM 1249 O O . THR A 1 167 ? -22.678 -19.459 6.684 1.00 32.99 167 THR A O 1
ATOM 1253 N N . GLU A 1 168 ? -23.759 -17.508 6.956 1.00 33.09 168 GLU A N 1
ATOM 1254 C CA . GLU A 1 168 ? -22.540 -16.676 6.858 1.00 32.87 168 GLU A CA 1
ATOM 1255 C C . GLU A 1 168 ? -21.543 -16.961 7.977 1.00 30.63 168 GLU A C 1
ATOM 1256 O O . GLU A 1 168 ? -20.331 -16.891 7.790 1.00 28.49 168 GLU A O 1
ATOM 1262 N N . PHE A 1 169 ? -22.091 -17.296 9.133 1.00 30.34 169 PHE A N 1
ATOM 1263 C CA . PHE A 1 169 ? -21.326 -17.645 10.329 1.00 31.13 169 PHE A CA 1
ATOM 1264 C C . PHE A 1 169 ? -20.616 -19.006 10.165 1.00 30.76 169 PHE A C 1
ATOM 1265 O O . PHE A 1 169 ? -19.648 -19.307 10.873 1.00 30.93 169 PHE A O 1
ATOM 1273 N N . SER A 1 170 ? -21.097 -19.806 9.217 1.00 30.02 170 SER A N 1
ATOM 1274 C CA . SER A 1 170 ? -20.650 -21.184 9.034 1.00 29.30 170 SER A CA 1
ATOM 1275 C C . SER A 1 170 ? -19.533 -21.350 8.029 1.00 29.05 170 SER A C 1
ATOM 1276 O O . SER A 1 170 ? -18.729 -22.276 8.137 1.00 28.83 170 SER A O 1
ATOM 1279 N N . TYR A 1 171 ? -19.491 -20.472 7.036 1.00 29.76 171 TYR A N 1
ATOM 1280 C CA . TYR A 1 171 ? -18.502 -20.589 5.944 1.00 30.18 171 TYR A CA 1
ATOM 1281 C C . TYR A 1 171 ? -17.097 -20.955 6.445 1.00 28.76 171 TYR A C 1
ATOM 1282 O O . TYR A 1 171 ? -16.406 -21.772 5.842 1.00 29.26 171 TYR A O 1
ATOM 1291 N N . LEU A 1 172 ? -16.695 -20.343 7.555 1.00 27.02 172 LEU A N 1
ATOM 1292 C CA . LEU A 1 172 ? -15.412 -20.624 8.215 1.00 25.42 172 LEU A CA 1
ATOM 1293 C C . LEU A 1 172 ? -15.175 -22.141 8.307 1.00 24.01 172 LEU A C 1
ATOM 1294 O O . LEU A 1 172 ? -14.166 -22.648 7.823 1.00 21.77 172 LEU A O 1
ATOM 1299 N N . LEU A 1 173 ? -16.127 -22.854 8.910 1.00 23.53 173 LEU A N 1
ATOM 1300 C CA . LEU A 1 173 ? -16.016 -24.317 9.084 1.00 23.27 173 LEU A CA 1
ATOM 1301 C C . LEU A 1 173 ? -15.766 -25.030 7.742 1.00 23.18 173 LEU A C 1
ATOM 1302 O O . LEU A 1 173 ? -14.926 -25.917 7.643 1.00 22.56 173 LEU A O 1
ATOM 1307 N N . LEU A 1 174 ? -16.492 -24.632 6.712 1.00 23.35 174 LEU A N 1
ATOM 1308 C CA . LEU A 1 174 ? -16.329 -25.249 5.386 1.00 24.12 174 LEU A CA 1
ATOM 1309 C C . LEU A 1 174 ? -14.996 -24.898 4.752 1.00 25.25 174 LEU A C 1
ATOM 1310 O O . LEU A 1 174 ? -14.359 -25.731 4.112 1.00 26.49 174 LEU A O 1
ATOM 1315 N N . GLN A 1 175 ? -14.590 -23.649 4.917 1.00 26.34 175 GLN A N 1
ATOM 1316 C CA . GLN A 1 175 ? -13.274 -23.194 4.458 1.00 27.05 175 GLN A CA 1
ATOM 1317 C C . GLN A 1 175 ? -12.175 -24.043 5.106 1.00 26.24 175 GLN A C 1
ATOM 1318 O O . GLN A 1 175 ? -11.319 -24.594 4.431 1.00 26.06 175 GLN A O 1
ATOM 1324 N N . ALA A 1 176 ? -12.233 -24.137 6.433 1.00 25.09 176 ALA A N 1
ATOM 1325 C CA . ALA A 1 176 ? -11.290 -24.907 7.220 1.00 23.84 176 ALA A CA 1
ATOM 1326 C C . ALA A 1 176 ? -11.247 -26.335 6.717 1.00 23.80 176 ALA A C 1
ATOM 1327 O O . ALA A 1 176 ? -10.182 -26.940 6.574 1.00 23.10 176 ALA A O 1
ATOM 1329 N N . ASN A 1 177 ? -12.431 -26.868 6.457 1.00 24.20 177 ASN A N 1
ATOM 1330 C CA . ASN A 1 177 ? -12.565 -28.264 6.056 1.00 24.52 177 ASN A CA 1
ATOM 1331 C C . ASN A 1 177 ? -11.890 -28.582 4.724 1.00 24.26 177 ASN A C 1
ATOM 1332 O O . ASN A 1 177 ? -11.381 -29.687 4.543 1.00 25.27 177 ASN A O 1
ATOM 1337 N N . ASP A 1 178 ? -11.886 -27.617 3.809 1.00 23.43 178 ASP A N 1
ATOM 1338 C CA . ASP A 1 178 ? -11.208 -27.788 2.514 1.00 23.63 178 ASP A CA 1
ATOM 1339 C C . ASP A 1 178 ? -9.739 -28.149 2.715 1.00 22.64 178 ASP A C 1
ATOM 1340 O O . ASP A 1 178 ? -9.180 -28.961 1.987 1.00 21.09 178 ASP A O 1
ATOM 1345 N N . TYR A 1 179 ? -9.113 -27.544 3.713 1.00 23.11 179 TYR A N 1
ATOM 1346 C CA . TYR A 1 179 ? -7.717 -27.859 4.022 1.00 23.94 179 TYR A CA 1
ATOM 1347 C C . TYR A 1 179 ? -7.585 -29.315 4.462 1.00 25.05 179 TYR A C 1
ATOM 1348 O O . TYR A 1 179 ? -6.698 -30.019 3.978 1.00 26.51 179 TYR A O 1
ATOM 1357 N N . VAL A 1 180 ? -8.459 -29.753 5.380 1.00 25.48 180 VAL A N 1
ATOM 1358 C CA . VAL A 1 180 ? -8.449 -31.139 5.886 1.00 24.36 180 VAL A CA 1
ATOM 1359 C C . VAL A 1 180 ? -8.559 -32.099 4.718 1.00 25.42 180 VAL A C 1
ATOM 1360 O O . VAL A 1 180 ? -7.742 -33.004 4.534 1.00 25.01 180 VAL A O 1
ATOM 1364 N N . GLU A 1 181 ? -9.573 -31.850 3.912 1.00 26.63 181 GLU A N 1
ATOM 1365 C CA . GLU A 1 181 ? -9.906 -32.729 2.811 1.00 28.51 181 GLU A CA 1
ATOM 1366 C C . GLU A 1 181 ? -8.766 -32.774 1.772 1.00 28.97 181 GLU A C 1
ATOM 1367 O O . GLU A 1 181 ? -8.412 -33.840 1.283 1.00 29.15 181 GLU A O 1
ATOM 1373 N N . LEU A 1 182 ? -8.165 -31.627 1.475 1.00 29.83 182 LEU A N 1
ATOM 1374 C CA . LEU A 1 182 ? -7.053 -31.570 0.507 1.00 30.18 182 LEU A CA 1
ATOM 1375 C C . LEU A 1 182 ? -5.754 -32.220 1.026 1.00 32.01 182 LEU A C 1
ATOM 1376 O O . LEU A 1 182 ? -4.932 -32.701 0.244 1.00 32.28 182 LEU A O 1
ATOM 1381 N N . HIS A 1 183 ? -5.564 -32.221 2.341 1.00 33.83 183 HIS A N 1
ATOM 1382 C CA . HIS A 1 183 ? -4.430 -32.931 2.951 1.00 34.45 183 HIS A CA 1
ATOM 1383 C C . HIS A 1 183 ? -4.652 -34.450 2.911 1.00 36.08 183 HIS A C 1
ATOM 1384 O O . HIS A 1 183 ? -3.706 -35.221 2.788 1.00 36.79 183 HIS A O 1
ATOM 1391 N N . ARG A 1 184 ? -5.904 -34.867 3.044 1.00 37.62 184 ARG A N 1
ATOM 1392 C CA . ARG A 1 184 ? -6.263 -36.273 2.898 1.00 38.73 184 ARG A CA 1
ATOM 1393 C C . ARG A 1 184 ? -6.015 -36.728 1.458 1.00 38.56 184 ARG A C 1
ATOM 1394 O O . ARG A 1 184 ? -5.366 -37.736 1.215 1.00 39.29 184 ARG A O 1
ATOM 1402 N N . ARG A 1 185 ? -6.527 -35.963 0.505 1.00 38.32 185 ARG A N 1
ATOM 1403 C CA . ARG A 1 185 ? -6.576 -36.397 -0.899 1.00 37.94 185 ARG A CA 1
ATOM 1404 C C . ARG A 1 185 ? -5.283 -36.218 -1.680 1.00 37.83 185 ARG A C 1
ATOM 1405 O O . ARG A 1 185 ? -5.009 -36.977 -2.609 1.00 38.69 185 ARG A O 1
ATOM 1413 N N . HIS A 1 186 ? -4.504 -35.203 -1.331 1.00 37.57 186 HIS A N 1
ATOM 1414 C CA . HIS A 1 186 ? -3.283 -34.884 -2.087 1.00 37.28 186 HIS A CA 1
ATOM 1415 C C . HIS A 1 186 ? -2.044 -34.621 -1.217 1.00 36.65 186 HIS A C 1
ATOM 1416 O O . HIS A 1 186 ? -1.027 -34.131 -1.708 1.00 36.43 186 HIS A O 1
ATOM 1423 N N . GLY A 1 187 ? -2.124 -34.968 0.067 1.00 36.21 187 GLY A N 1
ATOM 1424 C CA . GLY A 1 187 ? -1.023 -34.730 1.010 1.00 35.80 187 GLY A CA 1
ATOM 1425 C C . GLY A 1 187 ? -0.638 -33.266 1.073 1.00 35.45 187 GLY A C 1
ATOM 1426 O O . GLY A 1 187 ? 0.484 -32.915 1.429 1.00 36.04 187 GLY A O 1
ATOM 1427 N N . CYS A 1 188 ? -1.598 -32.416 0.729 1.00 35.03 188 CYS A N 1
ATOM 1428 C CA . CYS A 1 188 ? -1.406 -30.970 0.648 1.00 33.81 188 CYS A CA 1
ATOM 1429 C C . CYS A 1 188 ? -0.969 -30.403 1.988 1.00 32.38 188 CYS A C 1
ATOM 1430 O O . CYS A 1 188 ? -1.582 -30.665 3.026 1.00 32.51 188 CYS A O 1
ATOM 1433 N N . THR A 1 189 ? 0.088 -29.610 1.953 1.00 31.08 189 THR A N 1
ATOM 1434 C CA . THR A 1 189 ? 0.834 -29.286 3.174 1.00 30.19 189 THR A CA 1
ATOM 1435 C C . THR A 1 189 ? 1.039 -27.777 3.428 1.00 27.64 189 THR A C 1
ATOM 1436 O O . THR A 1 189 ? 1.591 -27.380 4.456 1.00 26.42 189 THR A O 1
ATOM 1440 N N . LEU A 1 190 ? 0.557 -26.955 2.502 1.00 25.22 190 LEU A N 1
ATOM 1441 C CA . LEU A 1 190 ? 0.615 -25.497 2.610 1.00 23.47 190 LEU A CA 1
ATOM 1442 C C . LEU A 1 190 ? -0.511 -24.844 1.820 1.00 22.80 190 LEU A C 1
ATOM 1443 O O . LEU A 1 190 ? -0.784 -25.219 0.685 1.00 22.56 190 LEU A O 1
ATOM 1448 N N . GLN A 1 191 ? -1.150 -23.848 2.416 1.00 21.83 191 GLN A N 1
ATOM 1449 C CA . GLN A 1 191 ? -2.148 -23.066 1.711 1.00 20.90 191 GLN A CA 1
ATOM 1450 C C . GLN A 1 191 ? -1.638 -21.653 1.645 1.00 20.99 191 GLN A C 1
ATOM 1451 O O . GLN A 1 191 ? -0.996 -21.177 2.585 1.00 21.39 191 GLN A O 1
ATOM 1457 N N . ILE A 1 192 ? -1.905 -20.993 0.524 1.00 20.77 192 ILE A N 1
ATOM 1458 C CA . ILE A 1 192 ? -1.561 -19.583 0.363 1.00 20.20 192 ILE A CA 1
ATOM 1459 C C . ILE A 1 192 ? -2.765 -18.780 -0.086 1.00 20.76 192 ILE A C 1
ATOM 1460 O O . ILE A 1 192 ? -3.683 -19.299 -0.740 1.00 20.25 192 ILE A O 1
ATOM 1465 N N . GLY A 1 193 ? -2.749 -17.504 0.285 1.00 21.60 193 GLY A N 1
ATOM 1466 C CA . GLY A 1 193 ? -3.797 -16.581 -0.109 1.00 22.20 193 GLY A CA 1
ATOM 1467 C C . GLY A 1 193 ? -3.399 -15.122 0.005 1.00 22.84 193 GLY A C 1
ATOM 1468 O O . GLY A 1 193 ? -2.223 -14.771 0.137 1.00 23.17 193 GLY A O 1
ATOM 1469 N N . GLY A 1 194 ? -4.408 -14.266 -0.046 1.00 23.38 194 GLY A N 1
ATOM 1470 C CA . GLY A 1 194 ? -4.212 -12.843 0.160 1.00 23.26 194 GLY A CA 1
ATOM 1471 C C . GLY A 1 194 ? -3.991 -12.592 1.630 1.00 23.03 194 GLY A C 1
ATOM 1472 O O . GLY A 1 194 ? -4.162 -13.490 2.450 1.00 22.20 194 GLY A O 1
ATOM 1473 N N . ALA A 1 195 ? -3.603 -11.368 1.956 1.00 23.85 195 ALA A N 1
ATOM 1474 C CA . ALA A 1 195 ? -3.272 -11.013 3.325 1.00 24.70 195 ALA A CA 1
ATOM 1475 C C . ALA A 1 195 ? -4.534 -11.031 4.174 1.00 26.51 195 ALA A C 1
ATOM 1476 O O . ALA A 1 195 ? -4.521 -11.500 5.314 1.00 27.48 195 ALA A O 1
ATOM 1478 N N . ASP A 1 196 ? -5.631 -10.551 3.596 1.00 27.56 196 ASP A N 1
ATOM 1479 C CA . ASP A 1 196 ? -6.922 -10.523 4.292 1.00 29.33 196 ASP A CA 1
ATOM 1480 C C . ASP A 1 196 ? -7.421 -11.915 4.662 1.00 29.45 196 ASP A C 1
ATOM 1481 O O . ASP A 1 196 ? -8.114 -12.078 5.661 1.00 31.50 196 ASP A O 1
ATOM 1486 N N . GLN A 1 197 ? -7.059 -12.908 3.863 1.00 29.23 197 GLN A N 1
ATOM 1487 C CA . GLN A 1 197 ? -7.538 -14.276 4.059 1.00 29.41 197 GLN A CA 1
ATOM 1488 C C . GLN A 1 197 ? -6.886 -15.053 5.205 1.00 28.05 197 GLN A C 1
ATOM 1489 O O . GLN A 1 197 ? -7.348 -16.132 5.545 1.00 28.19 197 GLN A O 1
ATOM 1495 N N . TRP A 1 198 ? -5.838 -14.509 5.810 1.00 26.87 198 TRP A N 1
ATOM 1496 C CA . TRP A 1 198 ? -5.125 -15.197 6.898 1.00 25.42 198 TRP A CA 1
ATOM 1497 C C . TRP A 1 198 ? -6.051 -15.872 7.890 1.00 26.34 198 TRP A C 1
ATOM 1498 O O . TRP A 1 198 ? -5.894 -17.045 8.199 1.00 27.11 198 TRP A O 1
ATOM 1509 N N . GLY A 1 199 ? -7.021 -15.116 8.380 1.00 27.71 199 GLY A N 1
ATOM 1510 C CA . GLY A 1 199 ? -7.903 -15.577 9.454 1.00 28.97 199 GLY A CA 1
ATOM 1511 C C . GLY A 1 199 ? -8.461 -16.979 9.259 1.00 29.67 199 GLY A C 1
ATOM 1512 O O . GLY A 1 199 ? -8.317 -17.853 10.121 1.00 30.31 199 GLY A O 1
ATOM 1513 N N . ASN A 1 200 ? -9.096 -17.207 8.121 1.00 29.62 200 ASN A N 1
ATOM 1514 C CA . ASN A 1 200 ? -9.667 -18.517 7.897 1.00 30.11 200 ASN A CA 1
ATOM 1515 C C . ASN A 1 200 ? -8.714 -19.533 7.275 1.00 29.01 200 ASN A C 1
ATOM 1516 O O . ASN A 1 200 ? -9.042 -20.718 7.259 1.00 30.10 200 ASN A O 1
ATOM 1521 N N . ILE A 1 201 ? -7.550 -19.095 6.792 1.00 27.52 201 ILE A N 1
ATOM 1522 C CA . ILE A 1 201 ? -6.492 -20.051 6.380 1.00 27.25 201 ILE A CA 1
ATOM 1523 C C . ILE A 1 201 ? -5.893 -20.762 7.601 1.00 26.76 201 ILE A C 1
ATOM 1524 O O . ILE A 1 201 ? -5.684 -21.970 7.593 1.00 26.55 201 ILE A O 1
ATOM 1529 N N . ILE A 1 202 ? -5.626 -20.002 8.652 1.00 26.39 202 ILE A N 1
ATOM 1530 C CA . ILE A 1 202 ? -5.138 -20.583 9.896 1.00 25.86 202 ILE A CA 1
ATOM 1531 C C . ILE A 1 202 ? -6.240 -21.416 10.596 1.00 26.84 202 ILE A C 1
ATOM 1532 O O . ILE A 1 202 ? -5.954 -22.357 11.360 1.00 26.07 202 ILE A O 1
ATOM 1537 N N . ALA A 1 203 ? -7.496 -21.061 10.328 1.00 27.25 203 ALA A N 1
ATOM 1538 C CA . ALA A 1 203 ? -8.641 -21.850 10.784 1.00 27.94 203 ALA A CA 1
ATOM 1539 C C . ALA A 1 203 ? -8.480 -23.291 10.302 1.00 28.33 203 ALA A C 1
ATOM 1540 O O . ALA A 1 203 ? -8.720 -24.244 11.043 1.00 27.78 203 ALA A O 1
ATOM 1542 N N . GLY A 1 204 ? -8.061 -23.421 9.046 1.00 28.52 204 GLY A N 1
ATOM 1543 C CA . GLY A 1 204 ? -7.795 -24.717 8.423 1.00 28.69 204 GLY A CA 1
ATOM 1544 C C . GLY A 1 204 ? -6.580 -25.413 9.008 1.00 29.25 204 GLY A C 1
ATOM 1545 O O . GLY A 1 204 ? -6.666 -26.565 9.450 1.00 30.80 204 GLY A O 1
ATOM 1546 N N . VAL A 1 205 ? -5.448 -24.718 9.030 1.00 28.84 205 VAL A N 1
ATOM 1547 C CA . VAL A 1 205 ? -4.250 -25.258 9.681 1.00 28.47 205 VAL A CA 1
ATOM 1548 C C . VAL A 1 205 ? -4.648 -25.897 11.010 1.00 29.48 205 VAL A C 1
ATOM 1549 O O . VAL A 1 205 ? -4.396 -27.081 11.257 1.00 29.69 205 VAL A O 1
ATOM 1553 N N . ARG A 1 206 ? -5.310 -25.109 11.843 1.00 30.81 206 ARG A N 1
ATOM 1554 C CA . ARG A 1 206 ? -5.752 -25.575 13.169 1.00 32.36 206 ARG A CA 1
ATOM 1555 C C . ARG A 1 206 ? -6.622 -26.852 13.101 1.00 30.88 206 ARG A C 1
ATOM 1556 O O . ARG A 1 206 ? -6.332 -27.848 13.755 1.00 29.73 206 ARG A O 1
ATOM 1564 N N . LEU A 1 207 ? -7.672 -26.803 12.292 1.00 29.92 207 LEU A N 1
ATOM 1565 C CA . LEU A 1 207 ? -8.589 -27.931 12.129 1.00 29.14 207 LEU A CA 1
ATOM 1566 C C . LEU A 1 207 ? -7.888 -29.172 11.605 1.00 29.82 207 LEU A C 1
ATOM 1567 O O . LEU A 1 207 ? -8.250 -30.281 11.972 1.00 30.82 207 LEU A O 1
ATOM 1572 N N . VAL A 1 208 ? -6.892 -28.994 10.746 1.00 29.54 208 VAL A N 1
ATOM 1573 C CA . VAL A 1 208 ? -6.133 -30.133 10.231 1.00 29.09 208 VAL A CA 1
ATOM 1574 C C . VAL A 1 208 ? -5.353 -30.838 11.355 1.00 30.38 208 VAL A C 1
ATOM 1575 O O . VAL A 1 208 ? -5.176 -32.047 11.323 1.00 30.28 208 VAL A O 1
ATOM 1579 N N . ARG A 1 209 ? -4.897 -30.084 12.347 1.00 32.45 209 ARG A N 1
ATOM 1580 C CA . ARG A 1 209 ? -4.169 -30.671 13.474 1.00 34.44 209 ARG A CA 1
ATOM 1581 C C . ARG A 1 209 ? -5.135 -31.438 14.384 1.00 35.15 209 ARG A C 1
ATOM 1582 O O . ARG A 1 209 ? -4.939 -32.626 14.668 1.00 34.95 209 ARG A O 1
ATOM 1586 N N . GLN A 1 210 ? -6.177 -30.754 14.833 1.00 35.26 210 GLN A N 1
ATOM 1587 C CA . GLN A 1 210 ? -7.228 -31.387 15.623 1.00 35.77 210 GLN A CA 1
ATOM 1588 C C . GLN A 1 210 ? -7.731 -32.671 14.987 1.00 36.61 210 GLN A C 1
ATOM 1589 O O . GLN A 1 210 ? -7.582 -33.753 15.556 1.00 39.19 210 GLN A O 1
ATOM 1595 N N . LYS A 1 211 ? -8.311 -32.553 13.802 1.00 36.70 211 LYS A N 1
ATOM 1596 C CA . LYS A 1 211 ? -8.886 -33.709 13.112 1.00 36.41 211 LYS A CA 1
ATOM 1597 C C . LYS A 1 211 ? -7.864 -34.767 12.732 1.00 36.94 211 LYS A C 1
ATOM 1598 O O . LYS A 1 211 ? -8.027 -35.937 13.064 1.00 37.88 211 LYS A O 1
ATOM 1604 N N . LEU A 1 212 ? -6.818 -34.343 12.028 1.00 37.16 212 LEU A N 1
ATOM 1605 C CA . LEU A 1 212 ? -5.884 -35.264 11.352 1.00 35.89 212 LEU A CA 1
ATOM 1606 C C . LEU A 1 212 ? -4.537 -35.438 12.030 1.00 35.40 212 LEU A C 1
ATOM 1607 O O . LEU A 1 212 ? -3.749 -36.285 11.614 1.00 35.18 212 LEU A O 1
ATOM 1612 N N . GLY A 1 213 ? -4.258 -34.621 13.043 1.00 35.53 213 GLY A N 1
ATOM 1613 C CA . GLY A 1 213 ? -2.996 -34.715 13.806 1.00 35.39 213 GLY A CA 1
ATOM 1614 C C . GLY A 1 213 ? -1.744 -34.132 13.160 1.00 34.95 213 GLY A C 1
ATOM 1615 O O . GLY A 1 213 ? -0.746 -33.916 13.837 1.00 34.90 213 GLY A O 1
ATOM 1616 N N . ALA A 1 214 ? -1.798 -33.881 11.856 1.00 35.20 214 ALA A N 1
ATOM 1617 C CA . ALA A 1 214 ? -0.659 -33.358 11.095 1.00 34.46 214 ALA A CA 1
ATOM 1618 C C . ALA A 1 214 ? -0.451 -31.867 11.355 1.00 33.41 214 ALA A C 1
ATOM 1619 O O . ALA A 1 214 ? -1.416 -31.128 11.550 1.00 33.63 214 ALA A O 1
ATOM 1621 N N . THR A 1 215 ? 0.809 -31.441 11.386 1.00 32.25 215 THR A N 1
ATOM 1622 C CA . THR A 1 215 ? 1.124 -30.019 11.346 1.00 31.77 215 THR A CA 1
ATOM 1623 C C . THR A 1 215 ? 1.296 -29.608 9.900 1.00 32.07 215 THR A C 1
ATOM 1624 O O . THR A 1 215 ? 2.142 -30.147 9.199 1.00 33.57 215 THR A O 1
ATOM 1628 N N . VAL A 1 216 ? 0.483 -28.654 9.461 1.00 31.65 216 VAL A N 1
ATOM 1629 C CA . VAL A 1 216 ? 0.574 -28.104 8.105 1.00 30.07 216 VAL A CA 1
ATOM 1630 C C . VAL A 1 216 ? 0.822 -26.611 8.220 1.00 29.62 216 VAL A C 1
ATOM 1631 O O . VAL A 1 216 ? 0.852 -26.072 9.325 1.00 29.57 216 VAL A O 1
ATOM 1635 N N . HIS A 1 217 ? 1.005 -25.941 7.089 1.00 29.29 217 HIS A N 1
ATOM 1636 C CA . HIS A 1 217 ? 1.454 -24.534 7.105 1.00 29.29 217 HIS A CA 1
ATOM 1637 C C . HIS A 1 217 ? 0.557 -23.562 6.372 1.00 28.33 217 HIS A C 1
ATOM 1638 O O . HIS A 1 217 ? -0.362 -23.964 5.653 1.00 29.15 217 HIS A O 1
ATOM 1645 N N . ALA A 1 218 ? 0.873 -22.278 6.557 1.00 26.13 218 ALA A N 1
ATOM 1646 C CA . ALA A 1 218 ? 0.144 -21.164 5.947 1.00 24.61 218 ALA A CA 1
ATOM 1647 C C . ALA A 1 218 ? 1.095 -20.030 5.586 1.00 23.76 218 ALA A C 1
ATOM 1648 O O . ALA A 1 218 ? 2.015 -19.711 6.341 1.00 23.66 218 ALA A O 1
ATOM 1650 N N . LEU A 1 219 ? 0.873 -19.432 4.420 1.00 22.87 219 LEU A N 1
ATOM 1651 C CA . LEU A 1 219 ? 1.660 -18.275 3.968 1.00 22.13 219 LEU A CA 1
ATOM 1652 C C . LEU A 1 219 ? 0.766 -17.362 3.175 1.00 21.79 219 LEU A C 1
ATOM 1653 O O . LEU A 1 219 ? 0.237 -17.764 2.155 1.00 21.77 219 LEU A O 1
ATOM 1658 N N . THR A 1 220 ? 0.585 -16.137 3.635 1.00 22.09 220 THR A N 1
ATOM 1659 C CA . THR A 1 220 ? -0.175 -15.167 2.853 1.00 22.26 220 THR A CA 1
ATOM 1660 C C . THR A 1 220 ? 0.742 -14.233 2.097 1.00 22.26 220 THR A C 1
ATOM 1661 O O . THR A 1 220 ? 1.917 -14.042 2.443 1.00 22.12 220 THR A O 1
ATOM 1665 N N . VAL A 1 221 ? 0.154 -13.630 1.079 1.00 22.16 221 VAL A N 1
ATOM 1666 C CA . VAL A 1 221 ? 0.856 -12.808 0.129 1.00 22.51 221 VAL A CA 1
ATOM 1667 C C . VAL A 1 221 ? 0.287 -11.382 0.266 1.00 23.68 221 VAL A C 1
ATOM 1668 O O . VAL A 1 221 ? -0.819 -11.211 0.767 1.00 23.84 221 VAL A O 1
ATOM 1672 N N . PRO A 1 222 ? 1.047 -10.347 -0.122 1.00 25.14 222 PRO A N 1
ATOM 1673 C CA . PRO A 1 222 ? 0.534 -8.993 0.143 1.00 25.97 222 PRO A CA 1
ATOM 1674 C C . PRO A 1 222 ? -0.666 -8.583 -0.720 1.00 26.74 222 PRO A C 1
ATOM 1675 O O . PRO A 1 222 ? -0.793 -9.033 -1.873 1.00 27.65 222 PRO A O 1
ATOM 1679 N N . LEU A 1 223 ? -1.543 -7.758 -0.147 1.00 26.45 223 LEU A N 1
ATOM 1680 C CA . LEU A 1 223 ? -2.537 -7.054 -0.940 1.00 26.56 223 LEU A CA 1
ATOM 1681 C C . LEU A 1 223 ? -1.800 -5.909 -1.609 1.00 25.57 223 LEU A C 1
ATOM 1682 O O . LEU A 1 223 ? -0.957 -5.278 -0.995 1.00 26.32 223 LEU A O 1
ATOM 1687 N N . VAL A 1 224 ? -2.119 -5.648 -2.866 1.00 25.09 224 VAL A N 1
ATOM 1688 C CA . VAL A 1 224 ? -1.368 -4.680 -3.654 1.00 24.76 224 VAL A CA 1
ATOM 1689 C C . VAL A 1 224 ? -1.994 -3.286 -3.574 1.00 25.44 224 VAL A C 1
ATOM 1690 O O . VAL A 1 224 ? -3.122 -3.077 -4.005 1.00 25.65 224 VAL A O 1
ATOM 1694 N N . THR A 1 225 ? -1.249 -2.341 -3.013 1.00 26.13 225 THR A N 1
ATOM 1695 C CA . THR A 1 225 ? -1.680 -0.948 -2.963 1.00 26.91 225 THR A CA 1
ATOM 1696 C C . THR A 1 225 ? -0.680 -0.034 -3.652 1.00 27.77 225 THR A C 1
ATOM 1697 O O . THR A 1 225 ? 0.523 -0.154 -3.438 1.00 28.29 225 THR A O 1
ATOM 1701 N N . ALA A 1 226 ? -1.193 0.895 -4.454 1.00 27.90 226 ALA A N 1
ATOM 1702 C CA . ALA A 1 226 ? -0.353 1.879 -5.120 1.00 28.20 226 ALA A CA 1
ATOM 1703 C C . ALA A 1 226 ? 0.328 2.761 -4.073 1.00 29.49 226 ALA A C 1
ATOM 1704 O O . ALA A 1 226 ? -0.127 2.875 -2.932 1.00 30.19 226 ALA A O 1
ATOM 1706 N N . ALA A 1 227 ? 1.437 3.372 -4.458 1.00 30.73 227 ALA A N 1
ATOM 1707 C CA . ALA A 1 227 ? 2.145 4.281 -3.563 1.00 31.50 227 ALA A CA 1
ATOM 1708 C C . ALA A 1 227 ? 1.267 5.498 -3.184 1.00 32.09 227 ALA A C 1
ATOM 1709 O O . ALA A 1 227 ? 1.393 6.044 -2.084 1.00 31.97 227 ALA A O 1
ATOM 1711 N N . ASP A 1 228 ? 0.369 5.894 -4.090 1.00 32.27 228 ASP A N 1
ATOM 1712 C CA . ASP A 1 228 ? -0.574 6.981 -3.836 1.00 33.54 228 ASP A CA 1
ATOM 1713 C C . ASP A 1 228 ? -1.773 6.553 -2.978 1.00 33.58 228 ASP A C 1
ATOM 1714 O O . ASP A 1 228 ? -2.760 7.292 -2.865 1.00 33.98 228 ASP A O 1
ATOM 1719 N N . GLY A 1 229 ? -1.692 5.362 -2.390 1.00 33.55 229 GLY A N 1
ATOM 1720 C CA . GLY A 1 229 ? -2.725 4.866 -1.479 1.00 34.31 229 GLY A CA 1
ATOM 1721 C C . GLY A 1 229 ? -3.878 4.129 -2.138 1.00 35.08 229 GLY A C 1
ATOM 1722 O O . GLY A 1 229 ? -4.613 3.409 -1.469 1.00 35.31 229 GLY A O 1
ATOM 1723 N N . THR A 1 230 ? -4.030 4.299 -3.446 1.00 36.23 230 THR A N 1
ATOM 1724 C CA . THR A 1 230 ? -5.140 3.701 -4.185 1.00 37.38 230 THR A CA 1
ATOM 1725 C C . THR A 1 230 ? -5.005 2.193 -4.295 1.00 37.14 230 THR A C 1
ATOM 1726 O O . THR A 1 230 ? -3.903 1.648 -4.290 1.00 36.65 230 THR A O 1
ATOM 1730 N N . LYS A 1 231 ? -6.146 1.534 -4.421 1.00 38.07 231 LYS A N 1
ATOM 1731 C CA . LYS A 1 231 ? -6.203 0.078 -4.516 1.00 38.81 231 LYS A CA 1
ATOM 1732 C C . LYS A 1 231 ? -5.826 -0.359 -5.931 1.00 38.50 231 LYS A C 1
ATOM 1733 O O . LYS A 1 231 ? -6.183 0.292 -6.906 1.00 38.99 231 LYS A O 1
ATOM 1739 N N . PHE A 1 232 ? -5.087 -1.456 -6.029 1.00 38.75 232 PHE A N 1
ATOM 1740 C CA . PHE A 1 232 ? -4.633 -1.993 -7.317 1.00 38.80 232 PHE A CA 1
ATOM 1741 C C . PHE A 1 232 ? -5.758 -2.757 -7.999 1.00 39.11 232 PHE A C 1
ATOM 1742 O O . PHE A 1 232 ? -6.610 -3.335 -7.339 1.00 40.18 232 PHE A O 1
ATOM 1750 N N . GLY A 1 233 ? -5.765 -2.736 -9.321 1.00 39.89 233 GLY A N 1
ATOM 1751 C CA . GLY A 1 233 ? -6.683 -3.564 -10.102 1.00 41.52 233 GLY A CA 1
ATOM 1752 C C . GLY A 1 233 ? -8.115 -3.070 -10.213 1.00 43.18 233 GLY A C 1
ATOM 1753 O O . GLY A 1 233 ? -9.018 -3.853 -10.472 1.00 43.30 233 GLY A O 1
ATOM 1754 N N . LYS A 1 234 ? -8.322 -1.772 -10.027 1.00 45.89 234 LYS A N 1
ATOM 1755 C CA . LYS A 1 234 ? -9.632 -1.138 -10.250 1.00 47.42 234 LYS A CA 1
ATOM 1756 C C . LYS A 1 234 ? -9.547 -0.223 -11.471 1.00 49.02 234 LYS A C 1
ATOM 1757 O O . LYS A 1 234 ? -8.507 0.359 -11.738 1.00 49.61 234 LYS A O 1
ATOM 1763 N N . SER A 1 235 ? -10.639 -0.111 -12.215 1.00 51.75 235 SER A N 1
ATOM 1764 C CA . SER A 1 235 ? -10.703 0.768 -13.390 1.00 53.28 235 SER A CA 1
ATOM 1765 C C . SER A 1 235 ? -10.712 2.256 -12.993 1.00 54.68 235 SER A C 1
ATOM 1766 O O . SER A 1 235 ? -11.214 2.624 -11.926 1.00 53.46 235 SER A O 1
ATOM 1769 N N . THR A 1 236 ? -10.158 3.086 -13.884 1.00 56.82 236 THR A N 1
ATOM 1770 C CA . THR A 1 236 ? -10.033 4.568 -13.722 1.00 57.60 236 THR A CA 1
ATOM 1771 C C . THR A 1 236 ? -11.087 5.181 -12.804 1.00 57.39 236 THR A C 1
ATOM 1772 O O . THR A 1 236 ? -10.789 6.007 -11.935 1.00 57.87 236 THR A O 1
ATOM 1776 N N . GLY A 1 237 ? -12.328 4.790 -13.060 1.00 56.75 237 GLY A N 1
ATOM 1777 C CA . GLY A 1 237 ? -13.450 5.035 -12.160 1.00 55.66 237 GLY A CA 1
ATOM 1778 C C . GLY A 1 237 ? -14.396 3.865 -12.344 1.00 54.96 237 GLY A C 1
ATOM 1779 O O . GLY A 1 237 ? -14.975 3.692 -13.418 1.00 55.44 237 GLY A O 1
ATOM 1780 N N . GLY A 1 238 ? -14.513 3.030 -11.318 1.00 53.65 238 GLY A N 1
ATOM 1781 C CA . GLY A 1 238 ? -15.360 1.843 -11.395 1.00 52.00 238 GLY A CA 1
ATOM 1782 C C . GLY A 1 238 ? -14.718 0.619 -10.778 1.00 50.21 238 GLY A C 1
ATOM 1783 O O . GLY A 1 238 ? -14.196 0.682 -9.662 1.00 49.90 238 GLY A O 1
ATOM 1784 N N . GLY A 1 239 ? -14.738 -0.483 -11.526 1.00 47.52 239 GLY A N 1
ATOM 1785 C CA . GLY A 1 239 ? -14.446 -1.801 -10.976 1.00 45.67 239 GLY A CA 1
ATOM 1786 C C . GLY A 1 239 ? -13.327 -2.570 -11.648 1.00 43.93 239 GLY A C 1
ATOM 1787 O O . GLY A 1 239 ? -12.343 -1.991 -12.097 1.00 43.97 239 GLY A O 1
ATOM 1788 N N . SER A 1 240 ? -13.518 -3.883 -11.741 1.00 41.58 240 SER A N 1
ATOM 1789 C CA . SER A 1 240 ? -12.435 -4.843 -11.957 1.00 39.10 240 SER A CA 1
ATOM 1790 C C . SER A 1 240 ? -11.857 -4.883 -13.360 1.00 37.72 240 SER A C 1
ATOM 1791 O O . SER A 1 240 ? -12.527 -4.537 -14.327 1.00 36.74 240 SER A O 1
ATOM 1794 N N . LEU A 1 241 ? -10.592 -5.299 -13.435 1.00 36.31 241 LEU A N 1
ATOM 1795 C CA . LEU A 1 241 ? -9.931 -5.627 -14.699 1.00 36.02 241 LEU A CA 1
ATOM 1796 C C . LEU A 1 241 ? -9.919 -7.138 -14.872 1.00 34.92 241 LEU A C 1
ATOM 1797 O O . LEU A 1 241 ? -9.289 -7.852 -14.113 1.00 33.85 241 LEU A O 1
ATOM 1802 N N . TRP A 1 242 ? -10.609 -7.616 -15.893 1.00 34.74 242 TRP A N 1
ATOM 1803 C CA . TRP A 1 242 ? -10.858 -9.044 -16.038 1.00 34.73 242 TRP A CA 1
ATOM 1804 C C . TRP A 1 242 ? -9.820 -9.688 -16.919 1.00 34.51 242 TRP A C 1
ATOM 1805 O O . TRP A 1 242 ? -9.273 -9.050 -17.817 1.00 34.83 242 TRP A O 1
ATOM 1816 N N . LEU A 1 243 ? -9.561 -10.960 -16.652 1.00 34.68 243 LEU A N 1
ATOM 1817 C CA . LEU A 1 243 ? -8.632 -11.729 -17.461 1.00 35.57 243 LEU A CA 1
ATOM 1818 C C . LEU A 1 243 ? -9.271 -12.162 -18.770 1.00 35.92 243 LEU A C 1
ATOM 1819 O O . LEU A 1 243 ? -8.560 -12.469 -19.728 1.00 36.54 243 LEU A O 1
ATOM 1824 N N . ASP A 1 244 ? -10.601 -12.183 -18.812 1.00 36.48 244 ASP A N 1
ATOM 1825 C CA . ASP A 1 244 ? -11.325 -12.522 -20.043 1.00 37.55 244 ASP A CA 1
ATOM 1826 C C . ASP A 1 244 ? -11.337 -11.374 -21.061 1.00 37.41 244 ASP A C 1
ATOM 1827 O O . ASP A 1 244 ? -11.775 -10.269 -20.738 1.00 36.88 244 ASP A O 1
ATOM 1832 N N . PRO A 1 245 ? -10.875 -11.639 -22.298 1.00 37.65 245 PRO A N 1
ATOM 1833 C CA . PRO A 1 245 ? -10.718 -10.586 -23.297 1.00 38.49 245 PRO A CA 1
ATOM 1834 C C . PRO A 1 245 ? -12.013 -9.871 -23.662 1.00 39.48 245 PRO A C 1
ATOM 1835 O O . PRO A 1 245 ? -12.000 -8.680 -23.959 1.00 40.85 245 PRO A O 1
ATOM 1839 N N . GLN A 1 246 ? -13.123 -10.589 -23.647 1.00 39.89 246 GLN A N 1
ATOM 1840 C CA . GLN A 1 246 ? -14.389 -9.990 -24.040 1.00 40.00 246 GLN A CA 1
ATOM 1841 C C . GLN A 1 246 ? -15.091 -9.271 -22.881 1.00 39.82 246 GLN A C 1
ATOM 1842 O O . GLN A 1 246 ? -16.168 -8.704 -23.054 1.00 41.43 246 GLN A O 1
ATOM 1845 N N . MET A 1 247 ? -14.465 -9.275 -21.709 1.00 39.06 247 MET A N 1
ATOM 1846 C CA . MET A 1 247 ? -14.866 -8.395 -20.591 1.00 37.83 247 MET A CA 1
ATOM 1847 C C . MET A 1 247 ? -13.929 -7.178 -20.478 1.00 35.40 247 MET A C 1
ATOM 1848 O O . MET A 1 247 ? -14.384 -6.062 -20.262 1.00 35.03 247 MET A O 1
ATOM 1853 N N . THR A 1 248 ? -12.621 -7.432 -20.582 1.00 32.70 248 THR A N 1
ATOM 1854 C CA . THR A 1 248 ? -11.590 -6.393 -20.656 1.00 29.97 248 THR A CA 1
ATOM 1855 C C . THR A 1 248 ? -10.738 -6.701 -21.858 1.00 29.87 248 THR A C 1
ATOM 1856 O O . THR A 1 248 ? -10.074 -7.724 -21.896 1.00 30.48 248 THR A O 1
ATOM 1860 N N . SER A 1 249 ? -10.740 -5.822 -22.842 1.00 30.21 249 SER A N 1
ATOM 1861 C CA . SER A 1 249 ? -9.969 -6.072 -24.041 1.00 30.85 249 SER A CA 1
ATOM 1862 C C . SER A 1 249 ? -8.497 -6.209 -23.654 1.00 31.59 249 SER A C 1
ATOM 1863 O O . SER A 1 249 ? -8.058 -5.620 -22.657 1.00 31.76 249 SER A O 1
ATOM 1866 N N . PRO A 1 250 ? -7.725 -6.993 -24.433 1.00 31.93 250 PRO A N 1
ATOM 1867 C CA . PRO A 1 250 ? -6.270 -7.025 -24.268 1.00 31.36 250 PRO A CA 1
ATOM 1868 C C . PRO A 1 250 ? -5.655 -5.627 -24.240 1.00 30.88 250 PRO A C 1
ATOM 1869 O O . PRO A 1 250 ? -4.736 -5.383 -23.471 1.00 30.65 250 PRO A O 1
ATOM 1873 N N . TYR A 1 251 ? -6.169 -4.730 -25.080 1.00 31.07 251 TYR A N 1
ATOM 1874 C CA . TYR A 1 251 ? -5.704 -3.342 -25.127 1.00 31.23 251 TYR A CA 1
ATOM 1875 C C . TYR A 1 251 ? -5.839 -2.693 -23.752 1.00 30.71 251 TYR A C 1
ATOM 1876 O O . TYR A 1 251 ? -4.897 -2.099 -23.238 1.00 30.75 251 TYR A O 1
ATOM 1885 N N . ALA A 1 252 ? -7.018 -2.828 -23.156 1.00 29.83 252 ALA A N 1
ATOM 1886 C CA . ALA A 1 252 ? -7.295 -2.239 -21.837 1.00 29.09 252 ALA A CA 1
ATOM 1887 C C . ALA A 1 252 ? -6.415 -2.871 -20.768 1.00 28.76 252 ALA A C 1
ATOM 1888 O O . ALA A 1 252 ? -6.028 -2.214 -19.799 1.00 29.08 252 ALA A O 1
ATOM 1890 N N . TRP A 1 253 ? -6.112 -4.155 -20.945 1.00 27.90 253 TRP A N 1
ATOM 1891 C CA . TRP A 1 253 ? -5.235 -4.867 -20.026 1.00 26.79 253 TRP A CA 1
ATOM 1892 C C . TRP A 1 253 ? -3.848 -4.248 -20.122 1.00 26.66 253 TRP A C 1
ATOM 1893 O O . TRP A 1 253 ? -3.339 -3.726 -19.131 1.00 28.50 253 TRP A O 1
ATOM 1904 N N . TYR A 1 254 ? -3.270 -4.258 -21.322 1.00 25.60 254 TYR A N 1
ATOM 1905 C CA . TYR A 1 254 ? -1.970 -3.610 -21.578 1.00 24.99 254 TYR A CA 1
ATOM 1906 C C . TYR A 1 254 ? -1.919 -2.192 -20.995 1.00 24.16 254 TYR A C 1
ATOM 1907 O O . TYR A 1 254 ? -1.069 -1.874 -20.171 1.00 22.62 254 TYR A O 1
ATOM 1916 N N . GLN A 1 255 ? -2.858 -1.357 -21.423 1.00 24.48 255 GLN A N 1
ATOM 1917 C CA . GLN A 1 255 ? -2.874 0.066 -21.054 1.00 24.63 255 GLN A CA 1
ATOM 1918 C C . GLN A 1 255 ? -2.990 0.290 -19.554 1.00 24.29 255 GLN A C 1
ATOM 1919 O O . GLN A 1 255 ? -2.449 1.269 -19.031 1.00 23.71 255 GLN A O 1
ATOM 1925 N N . TYR A 1 256 ? -3.680 -0.609 -18.859 1.00 24.24 256 TYR A N 1
ATOM 1926 C CA . TYR A 1 256 ? -3.759 -0.496 -17.406 1.00 24.75 256 TYR A CA 1
ATOM 1927 C C . TYR A 1 256 ? -2.359 -0.553 -16.818 1.00 26.58 256 TYR A C 1
ATOM 1928 O O . TYR A 1 256 ? -1.971 0.292 -15.998 1.00 27.07 256 TYR A O 1
ATOM 1937 N N . PHE A 1 257 ? -1.604 -1.554 -17.261 1.00 28.12 257 PHE A N 1
ATOM 1938 C CA . PHE A 1 257 ? -0.242 -1.774 -16.763 1.00 28.50 257 PHE A CA 1
ATOM 1939 C C . PHE A 1 257 ? 0.785 -0.810 -17.341 1.00 27.79 257 PHE A C 1
ATOM 1940 O O . PHE A 1 257 ? 1.753 -0.506 -16.673 1.00 27.95 257 PHE A O 1
ATOM 1948 N N . VAL A 1 258 ? 0.574 -0.325 -18.565 1.00 27.35 258 VAL A N 1
ATOM 1949 C CA . VAL A 1 258 ? 1.471 0.682 -19.159 1.00 26.66 258 VAL A CA 1
ATOM 1950 C C . VAL A 1 258 ? 1.362 2.020 -18.400 1.00 27.59 258 VAL A C 1
ATOM 1951 O O . VAL A 1 258 ? 2.280 2.840 -18.449 1.00 28.18 258 VAL A O 1
ATOM 1955 N N . ASN A 1 259 ? 0.240 2.225 -17.701 1.00 27.37 259 ASN A N 1
ATOM 1956 C CA . ASN A 1 259 ? 0.019 3.451 -16.927 1.00 26.75 259 ASN A CA 1
ATOM 1957 C C . ASN A 1 259 ? 0.310 3.329 -15.430 1.00 27.08 259 ASN A C 1
ATOM 1958 O O . ASN A 1 259 ? 0.009 4.235 -14.646 1.00 27.51 259 ASN A O 1
ATOM 1963 N N . THR A 1 260 ? 0.925 2.220 -15.040 1.00 27.34 260 THR A N 1
ATOM 1964 C CA . THR A 1 260 ? 1.457 2.087 -13.692 1.00 27.34 260 THR A CA 1
ATOM 1965 C C . THR A 1 260 ? 2.359 3.292 -13.382 1.00 28.16 260 THR A C 1
ATOM 1966 O O . THR A 1 260 ? 3.254 3.639 -14.168 1.00 27.92 260 THR A O 1
ATOM 1970 N N . ALA A 1 261 ? 2.121 3.928 -12.239 1.00 28.14 261 ALA A N 1
ATOM 1971 C CA . ALA A 1 261 ? 2.952 5.051 -11.814 1.00 27.77 261 ALA A CA 1
ATOM 1972 C C . ALA A 1 261 ? 4.403 4.612 -11.773 1.00 27.70 261 ALA A C 1
ATOM 1973 O O . ALA A 1 261 ? 4.688 3.442 -11.543 1.00 28.15 261 ALA A O 1
ATOM 1975 N N . ASP A 1 262 ? 5.311 5.551 -12.005 1.00 27.74 262 ASP A N 1
ATOM 1976 C CA . ASP A 1 262 ? 6.738 5.315 -11.795 1.00 28.01 262 ASP A CA 1
ATOM 1977 C C . ASP A 1 262 ? 7.000 4.812 -10.368 1.00 27.41 262 ASP A C 1
ATOM 1978 O O . ASP A 1 262 ? 7.808 3.919 -10.167 1.00 28.34 262 ASP A O 1
ATOM 1983 N N . ALA A 1 263 ? 6.286 5.348 -9.385 1.00 27.17 263 ALA A N 1
ATOM 1984 C CA . ALA A 1 263 ? 6.499 4.950 -7.977 1.00 26.78 263 ALA A CA 1
ATOM 1985 C C . ALA A 1 263 ? 6.287 3.448 -7.712 1.00 26.25 263 ALA A C 1
ATOM 1986 O O . ALA A 1 263 ? 6.922 2.875 -6.829 1.00 26.85 263 ALA A O 1
ATOM 1988 N N . ASP A 1 264 ? 5.415 2.811 -8.486 1.00 25.65 264 ASP A N 1
ATOM 1989 C CA . ASP A 1 264 ? 5.070 1.403 -8.257 1.00 25.67 264 ASP A CA 1
ATOM 1990 C C . ASP A 1 264 ? 5.735 0.417 -9.204 1.00 24.82 264 ASP A C 1
ATOM 1991 O O . ASP A 1 264 ? 5.886 -0.751 -8.852 1.00 25.65 264 ASP A O 1
ATOM 1996 N N . VAL A 1 265 ? 6.125 0.884 -10.390 1.00 23.55 265 VAL A N 1
ATOM 1997 C CA . VAL A 1 265 ? 6.452 0.000 -11.535 1.00 22.30 265 VAL A CA 1
ATOM 1998 C C . VAL A 1 265 ? 7.505 -1.082 -11.256 1.00 21.64 265 VAL A C 1
ATOM 1999 O O . VAL A 1 265 ? 7.375 -2.200 -11.734 1.00 22.71 265 VAL A O 1
ATOM 2003 N N . ILE A 1 266 ? 8.526 -0.763 -10.475 1.00 21.20 266 ILE A N 1
ATOM 2004 C CA . ILE A 1 266 ? 9.561 -1.759 -10.131 1.00 21.84 266 ILE A CA 1
ATOM 2005 C C . ILE A 1 266 ? 9.042 -2.813 -9.132 1.00 22.85 266 ILE A C 1
ATOM 2006 O O . ILE A 1 266 ? 9.373 -4.007 -9.236 1.00 23.12 266 ILE A O 1
ATOM 2011 N N . ARG A 1 267 ? 8.250 -2.362 -8.163 1.00 22.87 267 ARG A N 1
ATOM 2012 C CA . ARG A 1 267 ? 7.675 -3.258 -7.159 1.00 22.37 267 ARG A CA 1
ATOM 2013 C C . ARG A 1 267 ? 6.746 -4.239 -7.830 1.00 21.76 267 ARG A C 1
ATOM 2014 O O . ARG A 1 267 ? 6.799 -5.432 -7.568 1.00 22.80 267 ARG A O 1
ATOM 2022 N N . TYR A 1 268 ? 5.897 -3.720 -8.701 1.00 20.98 268 TYR A N 1
ATOM 2023 C CA . TYR A 1 268 ? 4.959 -4.546 -9.440 1.00 20.93 268 TYR A CA 1
ATOM 2024 C C . TYR A 1 268 ? 5.736 -5.499 -10.341 1.00 21.23 268 TYR A C 1
ATOM 2025 O O . TYR A 1 268 ? 5.451 -6.686 -10.364 1.00 21.38 268 TYR A O 1
ATOM 2034 N N . LEU A 1 269 ? 6.738 -4.995 -11.060 1.00 22.21 269 LEU A N 1
ATOM 2035 C CA . LEU A 1 269 ? 7.609 -5.877 -11.854 1.00 22.51 269 LEU A CA 1
ATOM 2036 C C . LEU A 1 269 ? 8.162 -7.011 -10.980 1.00 22.76 269 LEU A C 1
ATOM 2037 O O . LEU A 1 269 ? 8.211 -8.175 -11.382 1.00 21.89 269 LEU A O 1
ATOM 2042 N N . ARG A 1 270 ? 8.551 -6.650 -9.768 1.00 23.43 270 ARG A N 1
ATOM 2043 C CA . ARG A 1 270 ? 9.117 -7.597 -8.810 1.00 23.51 270 ARG A CA 1
ATOM 2044 C C . ARG A 1 270 ? 8.082 -8.634 -8.340 1.00 23.21 270 ARG A C 1
ATOM 2045 O O . ARG A 1 270 ? 8.415 -9.790 -8.129 1.00 23.43 270 ARG A O 1
ATOM 2053 N N . TRP A 1 271 ? 6.830 -8.228 -8.184 1.00 23.10 271 TRP A N 1
ATOM 2054 C CA . TRP A 1 271 ? 5.793 -9.141 -7.685 1.00 23.22 271 TRP A CA 1
ATOM 2055 C C . TRP A 1 271 ? 5.085 -9.939 -8.783 1.00 25.57 271 TRP A C 1
ATOM 2056 O O . TRP A 1 271 ? 4.663 -11.064 -8.547 1.00 27.29 271 TRP A O 1
ATOM 2067 N N . PHE A 1 272 ? 4.945 -9.358 -9.969 1.00 27.53 272 PHE A N 1
ATOM 2068 C CA . PHE A 1 272 ? 4.138 -9.948 -11.033 1.00 28.71 272 PHE A CA 1
ATOM 2069 C C . PHE A 1 272 ? 4.932 -10.711 -12.094 1.00 29.44 272 PHE A C 1
ATOM 2070 O O . PHE A 1 272 ? 4.344 -11.375 -12.951 1.00 29.58 272 PHE A O 1
ATOM 2078 N N . THR A 1 273 ? 6.255 -10.610 -12.057 1.00 30.07 273 THR A N 1
ATOM 2079 C CA . THR A 1 273 ? 7.092 -11.160 -13.134 1.00 29.94 273 THR A CA 1
ATOM 2080 C C . THR A 1 273 ? 8.264 -11.933 -12.579 1.00 30.19 273 THR A C 1
ATOM 2081 O O . THR A 1 273 ? 8.483 -11.949 -11.378 1.00 29.62 273 THR A O 1
ATOM 2085 N N . PHE A 1 274 ? 9.028 -12.549 -13.474 1.00 31.51 274 PHE A N 1
ATOM 2086 C CA . PHE A 1 274 ? 10.163 -13.410 -13.085 1.00 32.84 274 PHE A CA 1
ATOM 2087 C C . PHE A 1 274 ? 11.558 -12.795 -13.327 1.00 32.11 274 PHE A C 1
ATOM 2088 O O . PHE A 1 274 ? 12.574 -13.470 -13.214 1.00 32.16 274 PHE A O 1
ATOM 2096 N N . LEU A 1 275 ? 11.593 -11.504 -13.626 1.00 31.21 275 LEU A N 1
ATOM 2097 C CA . LEU A 1 275 ? 12.848 -10.779 -13.768 1.00 30.80 275 LEU A CA 1
ATOM 2098 C C . LEU A 1 275 ? 13.752 -1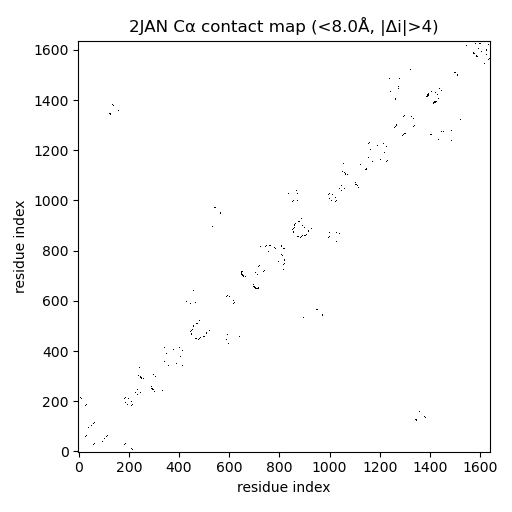0.940 -12.535 1.00 30.78 275 LEU A C 1
ATOM 2099 O O . LEU A 1 275 ? 13.292 -10.934 -11.397 1.00 30.84 275 LEU A O 1
ATOM 2104 N N . SER A 1 276 ? 15.045 -11.065 -12.784 1.00 30.63 276 SER A N 1
ATOM 2105 C CA . SER A 1 276 ? 16.057 -11.166 -11.732 1.00 30.58 276 SER A CA 1
ATOM 2106 C C . SER A 1 276 ? 16.230 -9.858 -10.967 1.00 30.94 276 SER A C 1
ATOM 2107 O O . SER A 1 276 ? 15.746 -8.818 -11.387 1.00 29.89 276 SER A O 1
ATOM 2110 N N . ALA A 1 277 ? 16.935 -9.925 -9.843 1.00 32.04 277 ALA A N 1
ATOM 2111 C CA . ALA A 1 277 ? 17.229 -8.729 -9.031 1.00 32.97 277 ALA A CA 1
ATOM 2112 C C . ALA A 1 277 ? 18.026 -7.711 -9.844 1.00 34.16 277 ALA A C 1
ATOM 2113 O O . ALA A 1 277 ? 17.809 -6.497 -9.745 1.00 33.25 277 ALA A O 1
ATOM 2115 N N . ASP A 1 278 ? 18.941 -8.231 -10.658 1.00 35.86 278 ASP A N 1
ATOM 2116 C CA . ASP A 1 278 ? 19.774 -7.401 -11.524 1.00 37.22 278 ASP A CA 1
ATOM 2117 C C . ASP A 1 278 ? 18.946 -6.767 -12.621 1.00 36.33 278 ASP A C 1
ATOM 2118 O O . ASP A 1 278 ? 18.960 -5.553 -12.765 1.00 37.01 278 ASP A O 1
ATOM 2123 N N . GLU A 1 279 ? 18.225 -7.586 -13.384 1.00 35.13 279 GLU A N 1
ATOM 2124 C CA . GLU A 1 279 ? 17.296 -7.070 -14.414 1.00 34.96 279 GLU A CA 1
ATOM 2125 C C . GLU A 1 279 ? 16.394 -5.928 -13.903 1.00 33.84 279 GLU A C 1
ATOM 2126 O O . GLU A 1 279 ? 16.145 -4.958 -14.613 1.00 32.46 279 GLU A O 1
ATOM 2132 N N . LEU A 1 280 ? 15.902 -6.080 -12.679 1.00 33.11 280 LEU A N 1
ATOM 2133 C CA . LEU A 1 280 ? 15.073 -5.075 -12.032 1.00 33.44 280 LEU A CA 1
ATOM 2134 C C . LEU A 1 280 ? 15.891 -3.823 -11.782 1.00 34.38 280 LEU A C 1
ATOM 2135 O O . LEU A 1 280 ? 15.477 -2.714 -12.123 1.00 34.32 280 LEU A O 1
ATOM 2140 N N . ALA A 1 281 ? 17.065 -4.012 -11.183 1.00 35.18 281 ALA A N 1
ATOM 2141 C CA . ALA A 1 281 ? 18.022 -2.916 -10.962 1.00 35.05 281 ALA A CA 1
ATOM 2142 C C . ALA A 1 281 ? 18.242 -2.075 -12.234 1.00 36.01 281 ALA A C 1
ATOM 2143 O O . ALA A 1 281 ? 18.310 -0.850 -12.175 1.00 37.24 281 ALA A O 1
ATOM 2145 N N . GLU A 1 282 ? 18.346 -2.743 -13.378 1.00 36.89 282 GLU A N 1
ATOM 2146 C CA . GLU A 1 282 ? 18.573 -2.068 -14.661 1.00 37.63 282 GLU A CA 1
ATOM 2147 C C . GLU A 1 282 ? 17.427 -1.136 -14.999 1.00 36.08 282 GLU A C 1
ATOM 2148 O O . GLU A 1 282 ? 17.634 0.031 -15.322 1.00 36.06 282 GLU A O 1
ATOM 2154 N N . LEU A 1 283 ? 16.218 -1.679 -14.920 1.00 35.13 283 LEU A N 1
ATOM 2155 C CA . LEU A 1 283 ? 14.992 -0.923 -15.182 1.00 34.41 283 LEU A CA 1
ATOM 2156 C C . LEU A 1 283 ? 14.730 0.179 -14.144 1.00 35.06 283 LEU A C 1
ATOM 2157 O O . LEU A 1 283 ? 14.175 1.232 -14.466 1.00 35.16 283 LEU A O 1
ATOM 2162 N N . GLU A 1 284 ? 15.134 -0.068 -12.904 1.00 35.75 284 GLU A N 1
ATOM 2163 C CA . GLU A 1 284 ? 15.002 0.927 -11.836 1.00 36.34 284 GLU A CA 1
ATOM 2164 C C . GLU A 1 284 ? 15.797 2.175 -12.193 1.00 36.13 284 GLU A C 1
ATOM 2165 O O . GLU A 1 284 ? 15.286 3.296 -12.112 1.00 36.03 284 GLU A O 1
ATOM 2171 N N . GLN A 1 285 ? 17.049 1.961 -12.591 1.00 35.37 285 GLN A N 1
ATOM 2172 C CA . GLN A 1 285 ? 17.903 3.041 -13.079 1.00 34.78 285 GLN A CA 1
ATOM 2173 C C . GLN A 1 285 ? 17.279 3.702 -14.305 1.00 34.10 285 GLN A C 1
ATOM 2174 O O . GLN A 1 285 ? 17.186 4.925 -14.383 1.00 33.38 285 GLN A O 1
ATOM 2180 N N . ALA A 1 286 ? 16.844 2.875 -15.250 1.00 33.30 286 ALA A N 1
ATOM 2181 C CA . ALA A 1 286 ? 16.123 3.344 -16.436 1.00 32.68 286 ALA A CA 1
ATOM 2182 C C . ALA A 1 286 ? 14.975 4.282 -16.067 1.00 33.02 286 ALA A C 1
ATOM 2183 O O . ALA A 1 286 ? 14.855 5.355 -16.632 1.00 34.37 286 ALA A O 1
ATOM 2185 N N . THR A 1 287 ? 14.151 3.892 -15.102 1.00 33.08 287 THR A N 1
ATOM 2186 C CA . THR A 1 287 ? 13.022 4.732 -14.669 1.00 32.88 287 THR A CA 1
ATOM 2187 C C . THR A 1 287 ? 13.468 6.046 -14.021 1.00 33.94 287 THR A C 1
ATOM 2188 O O . THR A 1 287 ? 12.887 7.101 -14.264 1.00 34.86 287 THR A O 1
ATOM 2192 N N . ALA A 1 288 ? 14.486 5.970 -13.180 1.00 34.53 288 ALA A N 1
ATOM 2193 C CA . ALA A 1 288 ? 15.042 7.157 -12.565 1.00 34.96 288 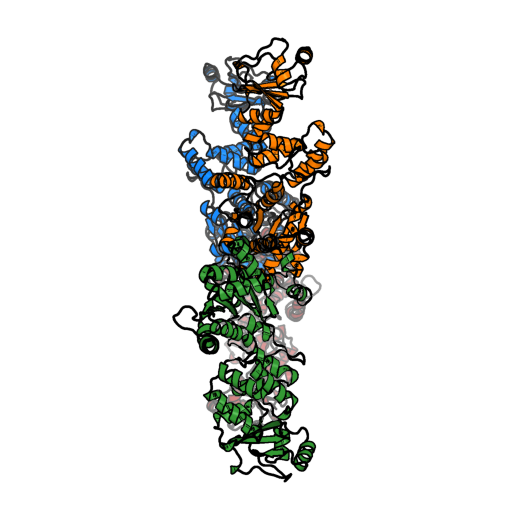ALA A CA 1
ATOM 2194 C C . ALA A 1 288 ? 15.615 8.079 -13.639 1.00 36.47 288 ALA A C 1
ATOM 2195 O O . ALA A 1 288 ? 15.305 9.261 -13.685 1.00 37.89 288 ALA A O 1
ATOM 2197 N N . GLN A 1 289 ? 16.437 7.519 -14.516 1.00 37.35 289 GLN A N 1
ATOM 2198 C CA . GLN A 1 289 ? 17.168 8.303 -15.524 1.00 37.65 289 GLN A CA 1
ATOM 2199 C C . GLN A 1 289 ? 16.324 8.802 -16.700 1.00 38.44 289 GLN A C 1
ATOM 2200 O O . GLN A 1 289 ? 16.468 9.941 -17.133 1.00 38.87 289 GLN A O 1
ATOM 2206 N N . ARG A 1 290 ? 15.462 7.940 -17.220 1.00 39.18 290 ARG A N 1
ATOM 2207 C CA . ARG A 1 290 ? 14.685 8.243 -18.424 1.00 39.79 290 ARG A CA 1
ATOM 2208 C C . ARG A 1 290 ? 13.204 7.917 -18.241 1.00 38.50 290 ARG A C 1
ATOM 2209 O O . ARG A 1 290 ? 12.638 7.113 -18.993 1.00 37.09 290 ARG A O 1
ATOM 2217 N N . PRO A 1 291 ? 12.561 8.581 -17.262 1.00 38.08 291 PRO A N 1
ATOM 2218 C CA . PRO A 1 291 ? 11.161 8.362 -16.882 1.00 38.08 291 PRO A CA 1
ATOM 2219 C C . PRO A 1 291 ? 10.175 8.538 -18.029 1.00 38.79 291 PRO A C 1
ATOM 2220 O O . PRO A 1 291 ? 9.116 7.904 -18.044 1.00 38.40 291 PRO A O 1
ATOM 2224 N N . GLN A 1 292 ? 10.537 9.417 -18.960 1.00 40.28 292 GLN A N 1
ATOM 2225 C CA . GLN A 1 292 ? 9.722 9.735 -20.140 1.00 40.96 292 GLN A CA 1
ATOM 2226 C C . GLN A 1 292 ? 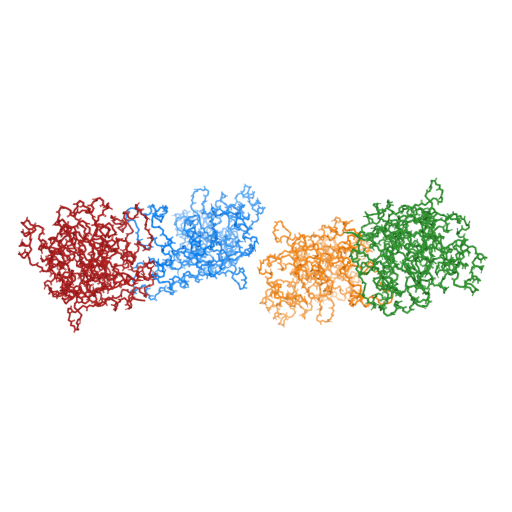9.612 8.555 -21.108 1.00 40.50 292 GLN A C 1
ATOM 2227 O O . GLN A 1 292 ? 8.635 8.433 -21.845 1.00 39.85 292 GLN A O 1
ATOM 2233 N N . GLN A 1 293 ? 10.628 7.698 -21.094 1.00 40.34 293 GLN A N 1
ATOM 2234 C CA . GLN A 1 293 ? 10.727 6.586 -22.040 1.00 40.23 293 GLN A CA 1
ATOM 2235 C C . GLN A 1 293 ? 9.845 5.395 -21.638 1.00 39.27 293 GLN A C 1
ATOM 2236 O O . GLN A 1 293 ? 9.544 4.536 -22.457 1.00 37.73 293 GLN A O 1
ATOM 2242 N N . ARG A 1 294 ? 9.469 5.344 -20.361 1.00 38.89 294 ARG A N 1
ATOM 2243 C CA . ARG A 1 294 ? 8.559 4.311 -19.823 1.00 38.24 294 ARG A CA 1
ATOM 2244 C C . ARG A 1 294 ? 8.984 2.861 -20.098 1.00 37.68 294 ARG A C 1
ATOM 2245 O O . ARG A 1 294 ? 8.140 1.984 -20.307 1.00 37.26 294 ARG A O 1
ATOM 2253 N N . ALA A 1 295 ? 10.291 2.615 -20.077 1.00 36.96 295 ALA A N 1
ATOM 2254 C CA . ALA A 1 295 ? 10.832 1.262 -20.264 1.00 35.53 295 ALA A CA 1
ATOM 2255 C C . ALA A 1 295 ? 10.209 0.258 -19.286 1.00 33.98 295 ALA A C 1
ATOM 2256 O O . ALA A 1 295 ? 9.784 -0.817 -19.689 1.00 34.69 295 ALA A O 1
ATOM 2258 N N . ALA A 1 296 ? 10.157 0.621 -18.009 1.00 32.22 296 ALA A N 1
ATOM 2259 C CA . ALA A 1 296 ? 9.703 -0.292 -16.960 1.00 30.91 296 ALA A CA 1
ATOM 2260 C C . ALA A 1 296 ? 8.248 -0.681 -17.164 1.00 30.61 296 ALA A C 1
ATOM 2261 O O . ALA A 1 296 ? 7.895 -1.862 -17.102 1.00 30.21 296 ALA A O 1
ATOM 2263 N N . GLN A 1 297 ? 7.413 0.325 -17.402 1.00 29.78 297 GLN A N 1
ATOM 2264 C CA . GLN A 1 297 ? 5.974 0.126 -17.634 1.00 28.95 297 GLN A CA 1
ATOM 2265 C C . GLN A 1 297 ? 5.679 -0.679 -18.893 1.00 28.60 297 GLN A C 1
ATOM 2266 O O . GLN A 1 297 ? 4.721 -1.448 -18.935 1.00 28.68 297 GLN A O 1
ATOM 2272 N N . ARG A 1 298 ? 6.477 -0.475 -19.931 1.00 27.92 298 ARG A N 1
ATOM 2273 C CA . ARG A 1 298 ? 6.248 -1.188 -21.182 1.00 28.54 298 ARG A CA 1
ATOM 2274 C C . ARG A 1 298 ? 6.615 -2.648 -20.997 1.00 26.85 298 ARG A C 1
ATOM 2275 O O . ARG A 1 298 ? 6.004 -3.519 -21.591 1.00 27.65 298 ARG A O 1
ATOM 2283 N N . ARG A 1 299 ? 7.595 -2.910 -20.147 1.00 25.49 299 ARG A N 1
ATOM 2284 C CA . ARG A 1 299 ? 7.994 -4.282 -19.864 1.00 26.17 299 ARG A CA 1
ATOM 2285 C C . ARG A 1 299 ? 6.902 -4.999 -19.060 1.00 26.46 299 ARG A C 1
ATOM 2286 O O . ARG A 1 299 ? 6.525 -6.130 -19.363 1.00 26.27 299 ARG A O 1
ATOM 2294 N N . LEU A 1 300 ? 6.409 -4.319 -18.033 1.00 26.20 300 LEU A N 1
ATOM 2295 C CA . LEU A 1 300 ? 5.303 -4.806 -17.212 1.00 24.55 300 LEU A CA 1
ATOM 2296 C C . LEU A 1 300 ? 4.101 -5.148 -18.074 1.00 24.80 300 LEU A C 1
ATOM 2297 O O . LEU A 1 300 ? 3.571 -6.255 -18.020 1.00 24.55 300 LEU A O 1
ATOM 2302 N N . ALA A 1 301 ? 3.680 -4.172 -18.871 1.00 25.91 301 ALA A N 1
ATOM 2303 C CA . ALA A 1 301 ? 2.536 -4.328 -19.775 1.00 26.66 301 ALA A CA 1
ATOM 2304 C C . ALA A 1 301 ? 2.769 -5.521 -20.707 1.00 27.42 301 ALA A C 1
ATOM 2305 O O . ALA A 1 301 ? 1.911 -6.385 -20.857 1.00 27.63 301 ALA A O 1
ATOM 2307 N N . SER A 1 302 ? 3.955 -5.560 -21.307 1.00 28.05 302 SER A N 1
ATOM 2308 C CA . SER A 1 302 ? 4.350 -6.652 -22.188 1.00 28.58 302 SER A CA 1
ATOM 2309 C C . SER A 1 302 ? 4.333 -8.011 -21.479 1.00 29.19 302 SER A C 1
ATOM 2310 O O . SER A 1 302 ? 3.742 -8.962 -21.991 1.00 29.86 302 SER A O 1
ATOM 2313 N N . GLU A 1 303 ? 4.975 -8.097 -20.313 1.00 29.53 303 GLU A N 1
ATOM 2314 C CA . GLU A 1 303 ? 5.063 -9.361 -19.561 1.00 30.67 303 GLU A CA 1
ATOM 2315 C C . GLU A 1 303 ? 3.689 -9.888 -19.144 1.00 30.93 303 GLU A C 1
ATOM 2316 O O . GLU A 1 303 ? 3.403 -11.083 -19.264 1.00 31.11 303 GLU A O 1
ATOM 2322 N N . LEU A 1 304 ? 2.847 -8.991 -18.647 1.00 31.10 304 LEU A N 1
ATOM 2323 C CA . LEU A 1 304 ? 1.524 -9.374 -18.143 1.00 31.11 304 LEU A CA 1
ATOM 2324 C C . LEU A 1 304 ? 0.451 -9.592 -19.240 1.00 31.69 304 LEU A C 1
ATOM 2325 O O . LEU A 1 304 ? -0.507 -10.344 -19.032 1.00 30.81 304 LEU A O 1
ATOM 2330 N N . THR A 1 305 ? 0.607 -8.944 -20.393 1.00 32.72 305 THR A N 1
ATOM 2331 C CA . THR A 1 305 ? -0.293 -9.191 -21.542 1.00 33.97 305 THR A CA 1
ATOM 2332 C C . THR A 1 305 ? 0.037 -10.524 -22.242 1.00 34.22 305 THR A C 1
ATOM 2333 O O . THR A 1 305 ? -0.848 -11.207 -22.759 1.00 34.37 305 THR A O 1
ATOM 2337 N N . VAL A 1 306 ? 1.315 -10.878 -22.272 1.00 34.31 306 VAL A N 1
ATOM 2338 C CA . VAL A 1 306 ? 1.726 -12.181 -22.793 1.00 34.23 306 VAL A CA 1
ATOM 2339 C C . VAL A 1 306 ? 1.242 -13.281 -21.840 1.00 33.87 306 VAL A C 1
ATOM 2340 O O . VAL A 1 306 ? 0.654 -14.279 -22.263 1.00 33.79 306 VAL A O 1
ATOM 2344 N N . LEU A 1 307 ? 1.470 -13.080 -20.553 1.00 33.13 307 LEU A N 1
ATOM 2345 C CA . LEU A 1 307 ? 1.034 -14.052 -19.564 1.00 34.02 307 LEU A CA 1
ATOM 2346 C C . LEU A 1 307 ? -0.436 -14.424 -19.812 1.00 34.05 307 LEU A C 1
ATOM 2347 O O . LEU A 1 307 ? -0.788 -15.594 -19.890 1.00 33.54 307 LEU A O 1
ATOM 2352 N N . VAL A 1 308 ? -1.281 -13.412 -19.968 1.00 34.25 308 VAL A N 1
ATOM 2353 C CA . VAL A 1 308 ? -2.737 -13.615 -20.004 1.00 34.11 308 VAL A CA 1
ATOM 2354 C C . VAL A 1 308 ? -3.294 -13.887 -21.408 1.00 34.29 308 VAL A C 1
ATOM 2355 O O . VAL A 1 308 ? -4.090 -14.807 -21.584 1.00 35.02 308 VAL A O 1
ATOM 2359 N N . HIS A 1 309 ? -2.878 -13.090 -22.389 1.00 33.94 309 HIS A N 1
ATOM 2360 C CA . HIS A 1 309 ? -3.453 -13.141 -23.736 1.00 33.65 309 HIS A CA 1
ATOM 2361 C C . HIS A 1 309 ? -2.505 -13.670 -24.800 1.00 34.25 309 HIS A C 1
ATOM 2362 O O . HIS A 1 309 ? -2.863 -13.737 -25.973 1.00 34.42 309 HIS A O 1
ATOM 2369 N N . GLY A 1 310 ? -1.291 -14.028 -24.404 1.00 35.10 310 GLY A N 1
ATOM 2370 C CA . GLY A 1 310 ? -0.316 -14.589 -25.343 1.00 35.68 310 GLY A CA 1
ATOM 2371 C C . GLY A 1 310 ? 0.434 -13.553 -26.143 1.00 36.45 310 GLY A C 1
ATOM 2372 O O . GLY A 1 310 ? 0.043 -12.388 -26.186 1.00 36.35 310 GLY A O 1
ATOM 2373 N N . GLU A 1 311 ? 1.509 -14.007 -26.788 1.00 38.11 311 GLU A N 1
ATOM 2374 C CA . GLU A 1 311 ? 2.436 -13.142 -27.542 1.00 39.20 311 GLU A CA 1
ATOM 2375 C C . GLU A 1 311 ? 1.741 -12.380 -28.691 1.00 39.40 311 GLU A C 1
ATOM 2376 O O . GLU A 1 311 ? 1.981 -11.180 -28.890 1.00 39.22 311 GLU A O 1
ATOM 2382 N N . ALA A 1 312 ? 0.875 -13.074 -29.429 1.00 39.10 312 ALA A N 1
ATOM 2383 C CA . ALA A 1 312 ? 0.250 -12.505 -30.629 1.00 38.27 312 ALA A CA 1
ATOM 2384 C C . ALA A 1 312 ? -0.567 -11.275 -30.279 1.00 38.23 312 ALA A C 1
ATOM 2385 O O . ALA A 1 312 ? -0.389 -10.214 -30.869 1.00 38.44 312 ALA A O 1
ATOM 2387 N N . ALA A 1 313 ? -1.459 -11.426 -29.308 1.00 38.23 313 ALA A N 1
ATOM 2388 C CA . ALA A 1 313 ? -2.324 -10.322 -28.874 1.00 37.92 313 ALA A CA 1
ATOM 2389 C C . ALA A 1 313 ? -1.527 -9.151 -28.296 1.00 38.13 313 ALA A C 1
ATOM 2390 O O . ALA A 1 313 ? -1.944 -7.996 -28.406 1.00 39.07 313 ALA A O 1
ATOM 2392 N N . THR A 1 314 ? -0.397 -9.454 -27.665 1.00 37.05 314 THR A N 1
ATOM 2393 C CA . THR A 1 314 ? 0.487 -8.421 -27.131 1.00 35.77 314 THR A CA 1
ATOM 2394 C C . THR A 1 314 ? 1.162 -7.677 -28.280 1.00 35.86 314 THR A C 1
ATOM 2395 O O . THR A 1 314 ? 1.232 -6.452 -28.293 1.00 34.70 314 THR A O 1
ATOM 2399 N N . ALA A 1 315 ? 1.659 -8.443 -29.244 1.00 36.64 315 ALA A N 1
ATOM 2400 C CA . ALA A 1 315 ? 2.224 -7.891 -30.480 1.00 36.69 315 ALA A CA 1
ATOM 2401 C C . ALA A 1 315 ? 1.256 -6.889 -31.118 1.00 36.50 315 ALA A C 1
ATOM 2402 O O . ALA A 1 315 ? 1.645 -5.779 -31.471 1.00 35.73 315 ALA A O 1
ATOM 2404 N N . ALA A 1 316 ? -0.001 -7.299 -31.244 1.00 36.87 316 ALA A N 1
ATOM 2405 C CA . ALA A 1 316 ? -1.070 -6.451 -31.801 1.00 37.91 316 ALA A CA 1
ATOM 2406 C C . ALA A 1 316 ? -1.294 -5.166 -31.015 1.00 39.01 316 ALA A C 1
ATOM 2407 O O . ALA A 1 316 ? -1.384 -4.082 -31.584 1.00 39.02 316 ALA A O 1
ATOM 2409 N N . VAL A 1 317 ? -1.389 -5.302 -29.700 1.00 40.49 317 VAL A N 1
ATOM 2410 C CA . VAL A 1 317 ? -1.687 -4.167 -28.821 1.00 41.26 317 VAL A CA 1
ATOM 2411 C C . VAL A 1 317 ? -0.572 -3.111 -28.821 1.00 42.92 317 VAL A C 1
ATOM 2412 O O . VAL A 1 317 ? -0.837 -1.907 -28.699 1.00 42.50 317 VAL A O 1
ATOM 2416 N N . GLU A 1 318 ? 0.668 -3.570 -28.962 1.00 44.94 318 GLU A N 1
ATOM 2417 C CA . GLU A 1 318 ? 1.814 -2.667 -29.052 1.00 46.75 318 GLU A CA 1
ATOM 2418 C C . GLU A 1 318 ? 1.827 -1.942 -30.396 1.00 48.60 318 GLU A C 1
ATOM 2419 O O . GLU A 1 318 ? 2.053 -0.730 -30.445 1.00 49.21 318 GLU A O 1
ATOM 2425 N N . HIS A 1 319 ? 1.583 -2.681 -31.478 1.00 50.66 319 HIS A N 1
ATOM 2426 C CA . HIS A 1 319 ? 1.557 -2.093 -32.827 1.00 52.74 319 HIS A CA 1
ATOM 2427 C C . HIS A 1 319 ? 0.457 -1.042 -32.925 1.00 52.85 319 HIS A C 1
ATOM 2428 O O . HIS A 1 319 ? 0.681 0.051 -33.434 1.00 52.44 319 HIS A O 1
ATOM 2435 N N . ALA A 1 320 ? -0.718 -1.385 -32.405 1.00 53.75 320 ALA A N 1
ATOM 2436 C CA . ALA A 1 320 ? -1.889 -0.501 -32.419 1.00 54.21 320 ALA A CA 1
ATOM 2437 C C . ALA A 1 320 ? -1.600 0.833 -31.732 1.00 54.79 320 ALA A C 1
ATOM 2438 O O . ALA A 1 320 ? -1.780 1.895 -32.323 1.00 54.25 320 ALA A O 1
ATOM 2440 N N . SER A 1 321 ? -1.127 0.762 -30.495 1.00 56.03 321 SER A N 1
ATOM 2441 C CA . SER A 1 321 ? -0.792 1.964 -29.712 1.00 57.25 321 SER A CA 1
ATOM 2442 C C . SER A 1 321 ? 0.403 2.758 -30.276 1.00 58.14 321 SER A C 1
ATOM 2443 O O . SER A 1 321 ? 0.626 3.907 -29.888 1.00 58.82 321 SER A O 1
ATOM 2446 N N . ARG A 1 322 ? 1.169 2.145 -31.176 1.00 58.64 322 ARG A N 1
ATOM 2447 C CA . ARG A 1 322 ? 2.200 2.866 -31.935 1.00 58.54 322 ARG A CA 1
ATOM 2448 C C . ARG A 1 322 ? 1.617 3.525 -33.194 1.00 58.54 322 ARG A C 1
ATOM 2449 O O . ARG A 1 322 ? 1.828 4.719 -33.436 1.00 58.60 322 ARG A O 1
ATOM 2457 N N . ALA A 1 323 ? 0.891 2.739 -33.985 1.00 58.04 323 ALA A N 1
ATOM 2458 C CA . ALA A 1 323 ? 0.248 3.232 -35.216 1.00 57.62 323 ALA A CA 1
ATOM 2459 C C . ALA A 1 323 ? -0.795 4.320 -34.942 1.00 57.27 323 ALA A C 1
ATOM 2460 O O . ALA A 1 323 ? -0.947 5.258 -35.725 1.00 57.10 323 ALA A O 1
ATOM 2462 N N . LEU A 1 324 ? -1.496 4.199 -33.823 1.00 57.10 324 LEU A N 1
ATOM 2463 C CA . LEU A 1 324 ? -2.606 5.109 -33.513 1.00 57.12 324 LEU A CA 1
ATOM 2464 C C . LEU A 1 324 ? -2.170 6.560 -33.291 1.00 57.12 324 LEU A C 1
ATOM 2465 O O . LEU A 1 324 ? -2.993 7.466 -33.408 1.00 57.50 324 LEU A O 1
ATOM 2470 N N . PHE A 1 325 ? -0.896 6.769 -32.957 1.00 57.05 325 PHE A N 1
ATOM 2471 C CA . PHE A 1 325 ? -0.324 8.117 -32.821 1.00 56.64 325 PHE A CA 1
ATOM 2472 C C . PHE A 1 325 ? 0.768 8.360 -33.851 1.00 57.43 325 PHE A C 1
ATOM 2473 O O . PHE A 1 325 ? 1.840 8.855 -33.517 1.00 57.01 325 PHE A O 1
ATOM 2481 N N . GLY A 1 326 ? 0.497 7.993 -35.100 1.00 58.67 326 GLY A N 1
ATOM 2482 C CA . GLY A 1 326 ? 1.441 8.216 -36.208 1.00 59.48 326 GLY A CA 1
ATOM 2483 C C . GLY A 1 326 ? 2.555 7.184 -36.345 1.00 60.15 326 GLY A C 1
ATOM 2484 O O . GLY A 1 326 ? 2.875 6.758 -37.457 1.00 59.86 326 GLY A O 1
ATOM 2485 N N . ARG A 1 327 ? 3.126 6.768 -35.217 1.00 60.50 327 ARG A N 1
ATOM 2486 C CA . ARG A 1 327 ? 4.367 5.990 -35.196 1.00 60.79 327 ARG A CA 1
ATOM 2487 C C . ARG A 1 327 ? 4.153 4.521 -35.564 1.00 60.07 327 ARG A C 1
ATOM 2488 O O . ARG A 1 327 ? 4.289 3.632 -34.733 1.00 59.49 327 ARG A O 1
ATOM 2496 N N . GLY A 1 328 ? 3.846 4.292 -36.835 1.00 59.75 328 GLY A N 1
ATOM 2497 C CA . GLY A 1 328 ? 3.563 2.959 -37.373 1.00 59.24 328 GLY A CA 1
ATOM 2498 C C . GLY A 1 328 ? 2.366 2.972 -38.309 1.00 59.19 328 GLY A C 1
ATOM 2499 O O . GLY A 1 328 ? 1.642 3.970 -38.394 1.00 59.45 328 GLY A O 1
ATOM 2500 N N . GLU A 1 329 ? 2.163 1.847 -38.996 1.00 59.05 329 GLU A N 1
ATOM 2501 C CA . GLU A 1 329 ? 1.162 1.715 -40.069 1.00 59.04 329 GLU A CA 1
ATOM 2502 C C . GLU A 1 329 ? -0.112 0.995 -39.604 1.00 58.93 329 GLU A C 1
ATOM 2503 O O . GLU A 1 329 ? -0.083 -0.194 -39.273 1.00 59.21 329 GLU A O 1
ATOM 2505 N N . LEU A 1 330 ? -1.231 1.716 -39.614 1.00 58.74 330 LEU A N 1
ATOM 2506 C CA . LEU A 1 330 ? -2.508 1.180 -39.103 1.00 58.78 330 LEU A CA 1
ATOM 2507 C C . LEU A 1 330 ? -3.299 0.361 -40.135 1.00 58.54 330 LEU A C 1
ATOM 2508 O O . LEU A 1 330 ? -4.391 -0.133 -39.845 1.00 57.16 330 LEU A O 1
ATOM 2513 N N . ALA A 1 331 ? -2.738 0.213 -41.331 1.00 59.75 331 ALA A N 1
ATOM 2514 C CA . ALA A 1 331 ? -3.289 -0.693 -42.354 1.00 60.15 331 ALA A CA 1
ATOM 2515 C C . ALA A 1 331 ? -3.120 -2.153 -41.923 1.00 60.66 331 ALA A C 1
ATOM 2516 O O . ALA A 1 331 ? -3.934 -3.021 -42.260 1.00 60.41 331 ALA A O 1
ATOM 2518 N N . ARG A 1 332 ? -2.058 -2.395 -41.157 1.00 61.23 332 ARG A N 1
ATOM 2519 C CA . ARG A 1 332 ? -1.694 -3.735 -40.679 1.00 61.40 332 ARG A CA 1
ATOM 2520 C C . ARG A 1 332 ? -2.573 -4.279 -39.537 1.00 61.26 332 ARG A C 1
ATOM 2521 O O . ARG A 1 332 ? -2.618 -5.491 -39.320 1.00 62.16 332 ARG A O 1
ATOM 2523 N N . LEU A 1 333 ? -3.276 -3.399 -38.824 1.00 60.95 333 LEU A N 1
ATOM 2524 C CA . LEU A 1 333 ? -3.939 -3.774 -37.562 1.00 60.00 333 LEU A CA 1
ATOM 2525 C C . LEU A 1 333 ? -5.097 -4.759 -37.696 1.00 59.77 333 LEU A C 1
ATOM 2526 O O . LEU A 1 333 ? -5.874 -4.739 -38.653 1.00 59.13 333 LEU A O 1
ATOM 2531 N N . ASP A 1 334 ? -5.176 -5.623 -36.695 1.00 59.75 334 ASP A N 1
ATOM 2532 C CA . ASP A 1 334 ? -6.324 -6.484 -36.465 1.00 59.29 334 ASP A CA 1
ATOM 2533 C C . ASP A 1 334 ? -7.534 -5.603 -36.136 1.00 58.71 334 ASP A C 1
ATOM 2534 O O . ASP A 1 334 ? -7.459 -4.736 -35.260 1.00 58.60 334 ASP A O 1
ATOM 2539 N N . GLU A 1 335 ? -8.633 -5.823 -36.855 1.00 58.24 335 GLU A N 1
ATOM 2540 C CA . GLU A 1 335 ? -9.884 -5.088 -36.619 1.00 58.01 335 GLU A CA 1
ATOM 2541 C C . GLU A 1 335 ? -10.302 -5.159 -35.147 1.00 57.32 335 GLU A C 1
ATOM 2542 O O . GLU A 1 335 ? -10.654 -4.147 -34.535 1.00 57.59 335 GLU A O 1
ATOM 2544 N N . ALA A 1 336 ? -10.238 -6.363 -34.589 1.00 56.56 336 ALA A N 1
ATOM 2545 C CA . ALA A 1 336 ? -10.572 -6.609 -33.176 1.00 55.74 336 ALA A CA 1
ATOM 2546 C C . ALA A 1 336 ? -9.821 -5.678 -32.231 1.00 55.28 336 ALA A C 1
ATOM 2547 O O . ALA A 1 336 ? -10.403 -5.121 -31.305 1.00 55.32 336 ALA A O 1
ATOM 2549 N N . THR A 1 337 ? -8.524 -5.524 -32.470 1.00 54.82 337 THR A N 1
ATOM 2550 C CA . THR A 1 337 ? -7.681 -4.656 -31.647 1.00 54.22 337 THR A CA 1
ATOM 2551 C C . THR A 1 337 ? -8.071 -3.189 -31.856 1.00 54.22 337 THR A C 1
ATOM 2552 O O . THR A 1 337 ? -8.300 -2.455 -30.886 1.00 54.73 337 THR A O 1
ATOM 2556 N N . LEU A 1 338 ? -8.152 -2.782 -33.127 1.00 53.11 338 LEU A N 1
ATOM 2557 C CA . LEU A 1 338 ? -8.483 -1.390 -33.500 1.00 51.63 338 LEU A CA 1
ATOM 2558 C C . LEU A 1 338 ? -9.790 -0.932 -32.854 1.00 50.07 338 LEU A C 1
ATOM 2559 O O . LEU A 1 338 ? -9.903 0.207 -32.388 1.00 48.59 338 LEU A O 1
ATOM 2564 N N . ALA A 1 339 ? -10.761 -1.842 -32.832 1.00 49.20 339 ALA A N 1
ATOM 2565 C CA . ALA A 1 339 ? -12.065 -1.600 -32.202 1.00 48.90 339 ALA A CA 1
ATOM 2566 C C . ALA A 1 339 ? -11.912 -1.245 -30.714 1.00 49.00 339 ALA A C 1
ATOM 2567 O O . ALA A 1 339 ? -12.344 -0.171 -30.261 1.00 47.80 339 ALA A O 1
ATOM 2569 N N . ALA A 1 340 ? -11.277 -2.154 -29.977 1.00 49.11 340 ALA A N 1
ATOM 2570 C CA . ALA A 1 340 ? -10.946 -1.946 -28.563 1.00 49.35 340 ALA A CA 1
ATOM 2571 C C . ALA A 1 340 ? -10.216 -0.615 -28.379 1.00 50.07 340 ALA A C 1
ATOM 2572 O O . ALA A 1 340 ? -10.618 0.222 -27.570 1.00 50.09 340 ALA A O 1
ATOM 2574 N N . ALA A 1 341 ? -9.156 -0.431 -29.161 1.00 50.82 341 ALA A N 1
ATOM 2575 C CA . ALA A 1 341 ? -8.329 0.779 -29.106 1.00 51.29 341 ALA A CA 1
ATOM 2576 C C . ALA A 1 341 ? -9.162 2.060 -29.159 1.00 51.77 341 ALA A C 1
ATOM 2577 O O . ALA A 1 341 ? -8.974 2.965 -28.341 1.00 51.75 341 ALA A O 1
ATOM 2579 N N . LEU A 1 342 ? -10.086 2.120 -30.117 1.00 52.57 342 LEU A N 1
ATOM 2580 C CA . LEU A 1 342 ? -10.937 3.309 -30.317 1.00 52.75 342 LEU A CA 1
ATOM 2581 C C . LEU A 1 342 ? -12.080 3.399 -29.293 1.00 54.09 342 LEU A C 1
ATOM 2582 O O . LEU A 1 342 ? -12.541 4.496 -28.963 1.00 53.25 342 LEU A O 1
ATOM 2587 N N . ARG A 1 343 ? -12.518 2.242 -28.791 1.00 55.67 343 ARG A N 1
ATOM 2588 C CA . ARG A 1 343 ? -13.593 2.169 -27.781 1.00 56.66 343 ARG A CA 1
ATOM 2589 C C . ARG A 1 343 ? -13.180 2.719 -26.412 1.00 57.17 343 ARG A C 1
ATOM 2590 O O . ARG A 1 343 ? -14.034 3.006 -25.572 1.00 57.11 343 ARG A O 1
ATOM 2592 N N . GLU A 1 344 ? -11.875 2.855 -26.191 1.00 58.32 344 GLU A N 1
ATOM 2593 C CA . GLU A 1 344 ? -11.350 3.509 -24.979 1.00 59.36 344 GLU A CA 1
ATOM 2594 C C . GLU A 1 344 ? -11.572 5.024 -25.071 1.00 59.99 344 GLU A C 1
ATOM 2595 O O . GLU A 1 344 ? -12.067 5.660 -24.142 1.00 60.57 344 GLU A O 1
ATOM 2601 N N . THR A 1 345 ? -11.221 5.586 -26.220 1.00 60.60 345 THR A N 1
ATOM 2602 C CA . THR A 1 345 ? -11.448 7.006 -26.493 1.00 60.38 345 THR A CA 1
ATOM 2603 C C . THR A 1 345 ? -12.931 7.275 -26.810 1.00 60.45 345 THR A C 1
ATOM 2604 O O . THR A 1 345 ? -13.785 6.399 -26.646 1.00 60.27 345 THR A O 1
ATOM 2608 N N . THR A 1 346 ? -13.222 8.488 -27.264 1.00 60.25 346 THR A N 1
ATOM 2609 C CA . THR A 1 346 ? -14.588 8.904 -27.578 1.00 60.57 346 THR A CA 1
ATOM 2610 C C . THR A 1 346 ? -14.883 8.698 -29.075 1.00 61.22 346 THR A C 1
ATOM 2611 O O . THR A 1 346 ? -14.293 9.370 -29.923 1.00 61.70 346 THR A O 1
ATOM 2615 N N . VAL A 1 347 ? -15.804 7.777 -29.382 1.00 61.27 347 VAL A N 1
ATOM 2616 C CA . VAL A 1 347 ? -16.093 7.349 -30.783 1.00 61.02 347 VAL A CA 1
ATOM 2617 C C . VAL A 1 347 ? -17.454 7.849 -31.342 1.00 61.13 347 VAL A C 1
ATOM 2618 O O . VAL A 1 347 ? -18.511 7.606 -30.761 1.00 60.85 347 VAL A O 1
ATOM 2622 N N . ALA A 1 348 ? -17.397 8.537 -32.483 1.00 61.40 348 ALA A N 1
ATOM 2623 C CA . ALA A 1 348 ? -18.570 9.156 -33.108 1.00 61.73 348 ALA A CA 1
ATOM 2624 C C . ALA A 1 348 ? -19.157 8.235 -34.165 1.00 63.03 348 ALA A C 1
ATOM 2625 O O . ALA A 1 348 ? -18.493 7.874 -35.133 1.00 62.80 348 ALA A O 1
ATOM 2627 N N . GLU A 1 349 ? -20.422 7.883 -33.981 1.00 64.98 349 GLU A N 1
ATOM 2628 C CA . GLU A 1 349 ? -21.070 6.844 -34.783 1.00 66.32 349 GLU A CA 1
ATOM 2629 C C . GLU A 1 349 ? -21.722 7.469 -36.018 1.00 66.88 349 GLU A C 1
ATOM 2630 O O . GLU A 1 349 ? -22.688 8.215 -35.900 1.00 67.38 349 GLU A O 1
ATOM 2636 N N . LEU A 1 350 ? -21.174 7.175 -37.193 1.00 67.77 350 LEU A N 1
ATOM 2637 C CA . LEU A 1 350 ? -21.659 7.762 -38.450 1.00 68.87 350 LEU A CA 1
ATOM 2638 C C . LEU A 1 350 ? -22.761 6.915 -39.096 1.00 70.52 350 LEU A C 1
ATOM 2639 O O . LEU A 1 350 ? -22.507 6.094 -39.982 1.00 70.47 350 LEU A O 1
ATOM 2644 N N . LYS A 1 351 ? -23.991 7.136 -38.638 1.00 72.53 351 LYS A N 1
ATOM 2645 C CA . LYS A 1 351 ? -25.195 6.534 -39.244 1.00 73.42 351 LYS A CA 1
ATOM 2646 C C . LYS A 1 351 ? -25.349 6.946 -40.725 1.00 74.38 351 LYS A C 1
ATOM 2647 O O . LYS A 1 351 ? -24.744 7.934 -41.169 1.00 73.83 351 LYS A O 1
ATOM 2650 N N . PRO A 1 352 ? -26.143 6.179 -41.503 1.00 75.69 352 PRO A N 1
ATOM 2651 C CA . PRO A 1 352 ? -26.384 6.568 -42.902 1.00 76.15 352 PRO A CA 1
ATOM 2652 C C . PRO A 1 352 ? -27.209 7.852 -43.044 1.00 76.25 352 PRO A C 1
ATOM 2653 O O . PRO A 1 352 ? -28.241 8.012 -42.377 1.00 76.02 352 PRO A O 1
ATOM 2657 N N . GLY A 1 353 ? -26.734 8.751 -43.904 1.00 76.11 353 GLY A N 1
ATOM 2658 C CA . GLY A 1 353 ? -27.395 10.038 -44.147 1.00 76.04 353 GLY A CA 1
ATOM 2659 C C . GLY A 1 353 ? -26.741 11.220 -43.454 1.00 75.81 353 GLY A C 1
ATOM 2660 O O . GLY A 1 353 ? -26.622 12.294 -44.043 1.00 75.61 353 GLY A O 1
ATOM 2661 N N . SER A 1 354 ? -26.323 11.023 -42.201 1.00 75.60 354 SER A N 1
ATOM 2662 C CA . SER A 1 354 ? -25.689 12.093 -41.394 1.00 74.93 354 SER A CA 1
ATOM 2663 C C . SER A 1 354 ? -24.408 12.629 -42.070 1.00 73.93 354 SER A C 1
ATOM 2664 O O . SER A 1 354 ? -23.812 11.942 -42.901 1.00 73.59 354 SER A O 1
ATOM 2667 N N . PRO A 1 355 ? -23.989 13.861 -41.721 1.00 72.89 355 PRO A N 1
ATOM 2668 C CA . PRO A 1 355 ? -22.976 14.542 -42.535 1.00 72.18 355 PRO A CA 1
ATOM 2669 C C . PRO A 1 355 ? -21.597 13.882 -42.504 1.00 71.54 355 PRO A C 1
ATOM 2670 O O . PRO A 1 355 ? -21.165 13.382 -41.466 1.00 71.52 355 PRO A O 1
ATOM 2674 N N . ASP A 1 356 ? -20.928 13.905 -43.653 1.00 70.88 356 ASP A N 1
ATOM 2675 C CA . ASP A 1 356 ? -19.628 13.249 -43.848 1.00 70.41 356 ASP A CA 1
ATOM 2676 C C . ASP A 1 356 ? -18.445 14.165 -43.573 1.00 69.14 356 ASP A C 1
ATOM 2677 O O . ASP A 1 356 ? -17.471 13.755 -42.961 1.00 70.14 356 ASP A O 1
ATOM 2682 N N . GLY A 1 357 ? -18.527 15.394 -44.065 1.00 67.38 357 GLY A N 1
ATOM 2683 C CA . GLY A 1 357 ? -17.406 16.335 -44.049 1.00 65.68 357 GLY A CA 1
ATOM 2684 C C . GLY A 1 357 ? -16.532 16.303 -42.809 1.00 64.20 357 GLY A C 1
ATOM 2685 O O . GLY A 1 357 ? -17.026 16.230 -41.681 1.00 63.65 357 GLY A O 1
ATOM 2686 N N . ILE A 1 358 ? -15.222 16.373 -43.030 1.00 62.33 358 ILE A N 1
ATOM 2687 C CA . ILE A 1 358 ? -14.221 16.353 -41.946 1.00 60.96 358 ILE A CA 1
ATOM 2688 C C . ILE A 1 358 ? -14.589 17.239 -40.748 1.00 60.32 358 ILE A C 1
ATOM 2689 O O . ILE A 1 358 ? -14.372 16.863 -39.598 1.00 60.93 358 ILE A O 1
ATOM 2694 N N . VAL A 1 359 ? -15.146 18.410 -41.019 1.00 59.25 359 VAL A N 1
ATOM 2695 C CA . VAL A 1 359 ? -15.502 19.340 -39.953 1.00 58.33 359 VAL A CA 1
ATOM 2696 C C . VAL A 1 359 ? -16.643 18.792 -39.086 1.00 58.03 359 VAL A C 1
ATOM 2697 O O . VAL A 1 359 ? -16.635 18.951 -37.863 1.00 57.89 359 VAL A O 1
ATOM 2701 N N . ASP A 1 360 ? -17.611 18.140 -39.723 1.00 57.76 360 ASP A N 1
ATOM 2702 C CA . ASP A 1 360 ? -18.751 17.545 -39.005 1.00 58.24 360 ASP A CA 1
ATOM 2703 C C . ASP A 1 360 ? -18.289 16.442 -38.061 1.00 57.40 360 ASP A C 1
ATOM 2704 O O . ASP A 1 360 ? -18.765 16.337 -36.927 1.00 57.98 360 ASP A O 1
ATOM 2709 N N . LEU A 1 361 ? -17.368 15.616 -38.554 1.00 56.09 361 LEU A N 1
ATOM 2710 C CA . LEU A 1 361 ? -16.832 14.479 -37.796 1.00 54.23 361 LEU A CA 1
ATOM 2711 C C . LEU A 1 361 ? -16.011 14.942 -36.593 1.00 53.58 361 LEU A C 1
ATOM 2712 O O . LEU A 1 361 ? -16.121 14.366 -35.503 1.00 53.54 361 LEU A O 1
ATOM 2717 N N . LEU A 1 362 ? -15.205 15.987 -36.788 1.00 52.65 362 LEU A N 1
ATOM 2718 C CA . LEU A 1 362 ? -14.492 16.627 -35.671 1.00 52.31 362 LEU A CA 1
ATOM 2719 C C . LEU A 1 362 ? -15.456 17.021 -34.540 1.00 51.99 362 LEU A C 1
ATOM 2720 O O . LEU A 1 362 ? -15.243 16.672 -33.376 1.00 51.61 362 LEU A O 1
ATOM 2725 N N . VAL A 1 363 ? -16.522 17.726 -34.896 1.00 51.29 363 VAL A N 1
ATOM 2726 C CA . VAL A 1 363 ? -17.535 18.125 -33.916 1.00 51.40 363 VAL A CA 1
ATOM 2727 C C . VAL A 1 363 ? -18.316 16.922 -33.362 1.00 51.39 363 VAL A C 1
ATOM 2728 O O . VAL A 1 363 ? -18.727 16.920 -32.198 1.00 51.40 363 VAL A O 1
ATOM 2732 N N . ALA A 1 364 ? -18.518 15.908 -34.198 1.00 51.05 364 ALA A N 1
ATOM 2733 C CA . ALA A 1 364 ? -19.226 14.687 -33.780 1.00 50.74 364 ALA A CA 1
ATOM 2734 C C . ALA A 1 364 ? -18.418 13.901 -32.746 1.00 50.77 364 ALA A C 1
ATOM 2735 O O . ALA A 1 364 ? -18.977 13.355 -31.795 1.00 50.75 364 ALA A O 1
ATOM 2737 N N . SER A 1 365 ? -17.102 13.873 -32.938 1.00 50.82 365 SER A N 1
ATOM 2738 C CA . SER A 1 365 ? -16.192 13.013 -32.165 1.00 50.07 365 SER A CA 1
ATOM 2739 C C . SER A 1 365 ? -15.606 13.667 -30.903 1.00 50.53 365 SER A C 1
ATOM 2740 O O . SER A 1 365 ? -14.862 13.027 -30.150 1.00 50.62 365 SER A O 1
ATOM 2743 N N . GLY A 1 366 ? -15.925 14.941 -30.692 1.00 50.87 366 GLY A N 1
ATOM 2744 C CA . GLY A 1 366 ? -15.436 15.690 -29.525 1.00 51.36 366 GLY A CA 1
ATOM 2745 C C . GLY A 1 366 ? -14.071 16.355 -29.687 1.00 51.45 366 GLY A C 1
ATOM 2746 O O . GLY A 1 366 ? -13.626 17.085 -28.801 1.00 51.20 366 GLY A O 1
ATOM 2747 N N . LEU A 1 367 ? -13.409 16.116 -30.815 1.00 51.61 367 LEU A N 1
ATOM 2748 C CA . LEU A 1 367 ? -12.064 16.653 -31.054 1.00 51.78 367 LEU A CA 1
ATOM 2749 C C . LEU A 1 367 ? -12.060 18.176 -31.189 1.00 53.00 367 LEU A C 1
ATOM 2750 O O . LEU A 1 367 ? -11.099 18.833 -30.795 1.00 53.27 367 LEU A O 1
ATOM 2755 N N . SER A 1 368 ? -13.127 18.727 -31.758 1.00 54.28 368 SER A N 1
ATOM 2756 C CA . SER A 1 368 ? -13.327 20.178 -31.790 1.00 54.95 368 SER A CA 1
ATOM 2757 C C . SER A 1 368 ? -14.724 20.529 -31.291 1.00 55.84 368 SER A C 1
ATOM 2758 O O . SER A 1 368 ? -15.677 19.788 -31.519 1.00 55.59 368 SER A O 1
ATOM 2761 N N . ALA A 1 369 ? -14.816 21.667 -30.602 1.00 57.16 369 ALA A N 1
ATOM 2762 C CA . ALA A 1 369 ? -16.051 22.129 -29.954 1.00 57.67 369 ALA A CA 1
ATOM 2763 C C . ALA A 1 369 ? -17.016 22.828 -30.924 1.00 58.68 369 ALA A C 1
ATOM 2764 O O . ALA A 1 369 ? -18.231 22.851 -30.704 1.00 58.06 369 ALA A O 1
ATOM 2766 N N . SER A 1 370 ? -16.470 23.391 -31.997 1.00 60.46 370 SER A N 1
ATOM 2767 C CA . SER A 1 370 ? -17.282 24.113 -32.983 1.00 62.04 370 SER A CA 1
ATOM 2768 C C . SER A 1 370 ? -16.932 23.768 -34.430 1.00 62.79 370 SER A C 1
ATOM 2769 O O . SER A 1 370 ? -15.857 23.225 -34.717 1.00 62.45 370 SER A O 1
ATOM 2772 N N . LYS A 1 371 ? -17.860 24.124 -35.326 1.00 63.64 371 LYS A N 1
ATOM 2773 C CA . LYS A 1 371 ? -17.704 23.934 -36.773 1.00 64.51 371 LYS A CA 1
ATOM 2774 C C . LYS A 1 371 ? -16.648 24.875 -37.345 1.00 64.47 371 LYS A C 1
ATOM 2775 O O . LYS A 1 371 ? -16.063 24.607 -38.386 1.00 64.11 371 LYS A O 1
ATOM 2781 N N . GLY A 1 372 ? -16.429 25.989 -36.664 1.00 65.54 372 GLY A N 1
ATOM 2782 C CA . GLY A 1 372 ? -15.384 26.935 -37.048 1.00 65.97 372 GLY A CA 1
ATOM 2783 C C . GLY A 1 372 ? -14.052 26.561 -36.421 1.00 66.37 372 GLY A C 1
ATOM 2784 O O . GLY A 1 372 ? -13.040 26.430 -37.115 1.00 65.22 372 GLY A O 1
ATOM 2785 N N . ALA A 1 373 ? -14.076 26.388 -35.097 1.00 67.54 373 ALA A N 1
ATOM 2786 C CA . ALA A 1 373 ? -12.894 25.999 -34.304 1.00 68.61 373 ALA A CA 1
ATOM 2787 C C . ALA A 1 373 ? -12.173 24.814 -34.938 1.00 70.06 373 ALA A C 1
ATOM 2788 O O . ALA A 1 373 ? -10.936 24.736 -34.931 1.00 69.82 373 ALA A O 1
ATOM 2790 N N . ALA A 1 374 ? -12.977 23.898 -35.476 1.00 71.48 374 ALA A N 1
ATOM 2791 C CA . ALA A 1 374 ? -12.503 22.803 -36.322 1.00 72.28 374 ALA A CA 1
ATOM 2792 C C . ALA A 1 374 ? -11.793 23.326 -37.583 1.00 73.02 374 ALA A C 1
ATOM 2793 O O . ALA A 1 374 ? -10.600 23.060 -37.780 1.00 72.58 374 ALA A O 1
ATOM 2795 N N . ARG A 1 375 ? -12.527 24.071 -38.417 1.00 73.75 375 ARG A N 1
ATOM 2796 C CA . ARG A 1 375 ? -11.970 24.682 -39.639 1.00 74.35 375 ARG A CA 1
ATOM 2797 C C . ARG A 1 375 ? -10.616 25.324 -39.344 1.00 74.95 375 ARG A C 1
ATOM 2798 O O . ARG A 1 375 ? -9.664 25.193 -40.118 1.00 74.48 375 ARG A O 1
ATOM 2800 N N . ARG A 1 376 ? -10.550 26.009 -38.205 1.00 75.78 376 ARG A N 1
ATOM 2801 C CA . ARG A 1 376 ? -9.310 26.629 -37.726 1.00 76.22 376 ARG A CA 1
ATOM 2802 C C . ARG A 1 376 ? -8.204 25.587 -37.540 1.00 76.50 376 ARG A C 1
ATOM 2803 O O . ARG A 1 376 ? -7.207 25.603 -38.264 1.00 76.20 376 ARG A O 1
ATOM 2805 N N . THR A 1 377 ? -8.413 24.671 -36.592 1.00 77.01 377 THR A N 1
ATOM 2806 C CA . THR A 1 377 ? -7.390 23.679 -36.193 1.00 77.20 377 THR A CA 1
ATOM 2807 C C . THR A 1 377 ? -6.840 22.854 -37.378 1.00 77.11 377 THR A C 1
ATOM 2808 O O . THR A 1 377 ? -5.686 22.415 -37.351 1.00 76.55 377 THR A O 1
ATOM 2812 N N . ILE A 1 378 ? -7.671 22.661 -38.405 1.00 77.29 378 ILE A N 1
ATOM 2813 C CA . ILE A 1 378 ? -7.265 22.009 -39.673 1.00 77.57 378 ILE A CA 1
ATOM 2814 C C . ILE A 1 378 ? -6.009 22.630 -40.298 1.00 78.27 378 ILE A C 1
ATOM 2815 O O . ILE A 1 378 ? -5.175 21.929 -40.891 1.00 78.16 378 ILE A O 1
ATOM 2820 N N . HIS A 1 379 ? -5.891 23.947 -40.167 1.00 78.47 379 HIS A N 1
ATOM 2821 C CA . HIS A 1 379 ? -4.825 24.693 -40.817 1.00 78.12 379 HIS A CA 1
ATOM 2822 C C . HIS A 1 379 ? -3.532 24.742 -40.000 1.00 78.14 379 HIS A C 1
ATOM 2823 O O . HIS A 1 379 ? -3.549 24.717 -38.767 1.00 77.66 379 HIS A O 1
ATOM 2830 N N . GLU A 1 380 ? -2.427 24.842 -40.740 1.00 78.37 380 GLU A N 1
ATOM 2831 C CA . GLU A 1 380 ? -1.063 24.468 -40.299 1.00 78.44 380 GLU A CA 1
ATOM 2832 C C . GLU A 1 380 ? -0.935 23.948 -38.861 1.00 77.71 380 GLU A C 1
ATOM 2833 O O . GLU A 1 380 ? -0.998 24.710 -37.892 1.00 77.52 380 GLU A O 1
ATOM 2839 N N . GLY A 1 381 ? -0.722 22.638 -38.761 1.00 76.61 381 GLY A N 1
ATOM 2840 C CA . GLY A 1 381 ? -0.792 21.905 -37.494 1.00 75.81 381 GLY A CA 1
ATOM 2841 C C . GLY A 1 381 ? -1.655 20.680 -37.724 1.00 74.51 381 GLY A C 1
ATOM 2842 O O . GLY A 1 381 ? -1.252 19.552 -37.431 1.00 74.21 381 GLY A O 1
ATOM 2843 N N . GLY A 1 382 ? -2.857 20.929 -38.236 1.00 72.98 382 GLY A N 1
ATOM 2844 C CA . GLY A 1 382 ? -3.665 19.905 -38.887 1.00 72.04 382 GLY A CA 1
ATOM 2845 C C . GLY A 1 382 ? -4.338 18.850 -38.029 1.00 70.69 382 GLY A C 1
ATOM 2846 O O . GLY A 1 382 ? -3.827 18.438 -36.989 1.00 69.82 382 GLY A O 1
ATOM 2847 N N . VAL A 1 383 ? -5.518 18.442 -38.479 1.00 69.42 383 VAL A N 1
ATOM 2848 C CA . VAL A 1 383 ? -6.108 17.171 -38.088 1.00 68.01 383 VAL A CA 1
ATOM 2849 C C . VAL A 1 383 ? -5.578 16.098 -39.039 1.00 66.57 383 VAL A C 1
ATOM 2850 O O . VAL A 1 383 ? -5.215 16.401 -40.187 1.00 66.57 383 VAL A O 1
ATOM 2854 N N . SER A 1 384 ? -5.527 14.856 -38.563 1.00 64.06 384 SER A N 1
ATOM 2855 C CA . SER A 1 384 ? -5.135 13.727 -39.406 1.00 62.14 384 SER A CA 1
ATOM 2856 C C . SER A 1 384 ? -6.266 12.714 -39.475 1.00 60.56 384 SER A C 1
ATOM 2857 O O . SER A 1 384 ? -6.884 12.408 -38.460 1.00 60.94 384 SER A O 1
ATOM 2860 N N . VAL A 1 385 ? -6.537 12.212 -40.677 1.00 58.38 385 VAL A N 1
ATOM 2861 C CA . VAL A 1 385 ? -7.463 11.100 -40.868 1.00 56.97 385 VAL A CA 1
ATOM 2862 C C . VAL A 1 385 ? -6.686 9.871 -41.319 1.00 56.22 385 VAL A C 1
ATOM 2863 O O . VAL A 1 385 ? -6.249 9.803 -42.463 1.00 56.51 385 VAL A O 1
ATOM 2867 N N . ASN A 1 386 ? -6.531 8.911 -40.405 1.00 55.07 386 ASN A N 1
ATOM 2868 C CA . ASN A 1 386 ? -5.723 7.697 -40.617 1.00 54.03 386 ASN A CA 1
ATOM 2869 C C . ASN A 1 386 ? -4.234 8.008 -40.849 1.00 53.92 386 ASN A C 1
ATOM 2870 O O . ASN A 1 386 ? -3.620 7.501 -41.787 1.00 52.80 386 ASN A O 1
ATOM 2875 N N . ASN A 1 387 ? -3.673 8.831 -39.960 1.00 54.56 387 ASN A N 1
ATOM 2876 C CA . ASN A 1 387 ? -2.270 9.305 -40.035 1.00 55.77 387 ASN A CA 1
ATOM 2877 C C . ASN A 1 387 ? -1.945 10.105 -41.313 1.00 57.02 387 ASN A C 1
ATOM 2878 O O . ASN A 1 387 ? -0.790 10.185 -41.737 1.00 56.92 387 ASN A O 1
ATOM 2883 N N . ILE A 1 388 ? -2.972 10.706 -41.905 1.00 58.20 388 ILE A N 1
ATOM 2884 C CA . ILE A 1 388 ? -2.836 11.441 -43.160 1.00 58.86 388 ILE A CA 1
ATOM 2885 C C . ILE A 1 388 ? -3.199 12.900 -42.870 1.00 59.86 388 ILE A C 1
ATOM 2886 O O . ILE A 1 388 ? -4.319 13.191 -42.451 1.00 60.67 388 ILE A O 1
ATOM 2891 N N . ARG A 1 389 ? -2.242 13.809 -43.056 1.00 60.42 389 ARG A N 1
ATOM 2892 C CA . ARG A 1 389 ? -2.438 15.228 -42.709 1.00 60.38 389 ARG A CA 1
ATOM 2893 C C . ARG A 1 389 ? -3.455 15.866 -43.634 1.00 60.67 389 ARG A C 1
ATOM 2894 O O . ARG A 1 389 ? -3.155 16.118 -44.794 1.00 61.15 389 ARG A O 1
ATOM 2896 N N . VAL A 1 390 ? -4.657 16.114 -43.123 1.00 61.32 390 VAL A N 1
ATOM 2897 C CA . VAL A 1 390 ? -5.737 16.697 -43.932 1.00 62.12 390 VAL A CA 1
ATOM 2898 C C . VAL A 1 390 ? -5.664 18.226 -43.958 1.00 62.87 390 VAL A C 1
ATOM 2899 O O . VAL A 1 390 ? -5.713 18.880 -42.910 1.00 63.33 390 VAL A O 1
ATOM 2903 N N . ASP A 1 391 ? -5.565 18.774 -45.172 1.00 63.41 391 ASP A N 1
ATOM 2904 C CA . ASP A 1 391 ? -5.340 20.218 -45.392 1.00 63.55 391 ASP A CA 1
ATOM 2905 C C . ASP A 1 391 ? -6.477 20.931 -46.142 1.00 63.64 391 ASP A C 1
ATOM 2906 O O . ASP A 1 391 ? -6.501 22.157 -46.182 1.00 63.19 391 ASP A O 1
ATOM 2911 N N . ASN A 1 392 ? -7.404 20.177 -46.733 1.00 64.12 392 ASN A N 1
ATOM 2912 C CA . ASN A 1 392 ? -8.613 20.760 -47.338 1.00 64.78 392 ASN A CA 1
ATOM 2913 C C . ASN A 1 392 ? -9.791 20.704 -46.374 1.00 66.12 392 ASN A C 1
ATOM 2914 O O . ASN A 1 392 ? -9.951 19.736 -45.643 1.00 66.54 392 ASN A O 1
ATOM 2919 N N . GLU A 1 393 ? -10.633 21.730 -46.413 1.00 68.19 393 GLU A N 1
ATOM 2920 C CA . GLU A 1 393 ? -11.715 21.910 -45.427 1.00 69.80 393 GLU A CA 1
ATOM 2921 C C . GLU A 1 393 ? -12.948 21.065 -45.748 1.00 70.39 393 GLU A C 1
ATOM 2922 O O . GLU A 1 393 ? -13.529 20.440 -44.863 1.00 70.65 393 GLU A O 1
ATOM 2928 N N . GLU A 1 394 ? -13.344 21.055 -47.017 1.00 71.60 394 GLU A N 1
ATOM 2929 C CA . GLU A 1 394 ? -14.525 20.292 -47.464 1.00 72.53 394 GLU A CA 1
ATOM 2930 C C . GLU A 1 394 ? -14.180 18.817 -47.718 1.00 72.31 394 GLU A C 1
ATOM 2931 O O . GLU A 1 394 ? -14.944 18.094 -48.359 1.00 72.31 394 GLU A O 1
ATOM 2937 N N . TRP A 1 395 ? -13.022 18.390 -47.214 1.00 72.36 395 TRP A N 1
ATOM 2938 C CA . TRP A 1 395 ? -12.592 16.989 -47.264 1.00 72.26 395 TRP A CA 1
ATOM 2939 C C . TRP A 1 395 ? -13.750 16.082 -46.854 1.00 70.47 395 TRP A C 1
ATOM 2940 O O . TRP A 1 395 ? -14.360 16.270 -45.798 1.00 70.57 395 TRP A O 1
ATOM 2951 N N . VAL A 1 396 ? -14.061 15.121 -47.712 1.00 68.33 396 VAL A N 1
ATOM 2952 C CA . VAL A 1 396 ? -15.069 14.111 -47.415 1.00 66.82 396 VAL A CA 1
ATOM 2953 C C . VAL A 1 396 ? -14.351 12.741 -47.367 1.00 65.82 396 VAL A C 1
ATOM 2954 O O . VAL A 1 396 ? -13.344 12.550 -48.058 1.00 65.52 396 VAL A O 1
ATOM 2958 N N . PRO A 1 397 ? -14.830 11.803 -46.520 1.00 63.90 397 PRO A N 1
ATOM 2959 C CA . PRO A 1 397 ? -14.275 10.450 -46.482 1.00 64.01 397 PRO A CA 1
ATOM 2960 C C . PRO A 1 397 ? -14.665 9.590 -47.673 1.00 64.15 397 PRO A C 1
ATOM 2961 O O . PRO A 1 397 ? -15.839 9.286 -47.872 1.00 63.93 397 PRO A O 1
ATOM 2965 N N . GLN A 1 398 ? -13.662 9.200 -48.447 1.00 64.85 398 GLN A N 1
ATOM 2966 C CA . GLN A 1 398 ? -13.846 8.224 -49.519 1.00 65.30 398 GLN A CA 1
ATOM 2967 C C . GLN A 1 398 ? -14.180 6.857 -48.899 1.00 65.59 398 GLN A C 1
ATOM 2968 O O . GLN A 1 398 ? -13.920 6.622 -47.712 1.00 66.05 398 GLN A O 1
ATOM 2970 N N . SER A 1 399 ? -14.774 5.976 -49.701 1.00 65.59 399 SER A N 1
ATOM 2971 C CA . SER A 1 399 ? -15.105 4.601 -49.264 1.00 65.00 399 SER A CA 1
ATOM 2972 C C . SER A 1 399 ? -13.858 3.798 -48.892 1.00 64.72 399 SER A C 1
ATOM 2973 O O . SER A 1 399 ? -13.846 3.077 -47.890 1.00 64.63 399 SER A O 1
ATOM 2976 N N . SER A 1 400 ? -12.813 3.945 -49.702 1.00 64.26 400 SER A N 1
ATOM 2977 C CA . SER A 1 400 ? -11.551 3.209 -49.503 1.00 64.11 400 SER A CA 1
ATOM 2978 C C . SER A 1 400 ? -10.718 3.690 -48.304 1.00 63.98 400 SER A C 1
ATOM 2979 O O . SER A 1 400 ? -9.709 3.077 -47.962 1.00 63.93 400 SER A O 1
ATOM 2982 N N . ASP A 1 401 ? -11.139 4.780 -47.670 1.00 64.87 401 ASP A N 1
ATOM 2983 C CA . ASP A 1 401 ? -10.415 5.330 -46.517 1.00 64.88 401 ASP A CA 1
ATOM 2984 C C . ASP A 1 401 ? -10.713 4.555 -45.231 1.00 64.74 401 ASP A C 1
ATOM 2985 O O . ASP A 1 401 ? -9.830 4.366 -44.392 1.00 64.90 401 ASP A O 1
ATOM 2990 N N . PHE A 1 402 ? -11.963 4.131 -45.086 1.00 64.32 402 PHE A N 1
ATOM 2991 C CA . PHE A 1 402 ? -12.417 3.423 -43.887 1.00 64.79 402 PHE A CA 1
ATOM 2992 C C . PHE A 1 402 ? -11.584 2.174 -43.632 1.00 64.41 402 PHE A C 1
ATOM 2993 O O . PHE A 1 402 ? -11.479 1.314 -44.503 1.00 65.29 402 PHE A O 1
ATOM 3001 N N . LEU A 1 403 ? -10.993 2.089 -42.442 1.00 63.73 403 LEU A N 1
ATOM 3002 C CA . LEU A 1 403 ? -10.207 0.914 -42.039 1.00 62.50 403 LEU A CA 1
ATOM 3003 C C . LEU A 1 403 ? -11.146 -0.254 -41.752 1.00 62.52 403 LEU A C 1
ATOM 3004 O O . LEU A 1 403 ? -12.121 -0.103 -41.015 1.00 62.08 403 LEU A O 1
ATOM 3009 N N . HIS A 1 404 ? -10.840 -1.402 -42.360 1.00 62.59 404 HIS A N 1
ATOM 3010 C CA . HIS A 1 404 ? -11.721 -2.584 -42.367 1.00 62.74 404 HIS A CA 1
ATOM 3011 C C . HIS A 1 404 ? -13.153 -2.226 -42.787 1.00 62.47 404 HIS A C 1
ATOM 3012 O O . HIS A 1 404 ? -14.119 -2.862 -42.358 1.00 61.50 404 HIS A O 1
ATOM 3019 N N . GLY A 1 405 ? -13.266 -1.210 -43.638 1.00 62.64 405 GLY A N 1
ATOM 3020 C CA . GLY A 1 405 ? -14.560 -0.638 -44.035 1.00 62.95 405 GLY A CA 1
ATOM 3021 C C . GLY A 1 405 ? -15.473 -0.253 -42.877 1.00 63.07 405 GLY A C 1
ATOM 3022 O O . GLY A 1 405 ? -16.697 -0.409 -42.966 1.00 64.01 405 GLY A O 1
ATOM 3023 N N . ARG A 1 406 ? -14.879 0.258 -41.798 1.00 62.21 406 ARG A N 1
ATOM 3024 C CA . ARG A 1 406 ? -15.629 0.605 -40.574 1.00 61.07 406 ARG A CA 1
ATOM 3025 C C . ARG A 1 406 ? -15.109 1.840 -39.831 1.00 59.64 406 ARG A C 1
ATOM 3026 O O . ARG A 1 406 ? -15.897 2.649 -39.324 1.00 58.85 406 ARG A O 1
ATOM 3031 N N . TRP A 1 407 ? -13.789 1.972 -39.754 1.00 57.98 407 TRP A N 1
ATOM 3032 C CA . TRP A 1 407 ? -13.164 2.898 -38.812 1.00 56.61 407 TRP A CA 1
ATOM 3033 C C . TRP A 1 407 ? -12.362 4.004 -39.484 1.00 55.40 407 TRP A C 1
ATOM 3034 O O . TRP A 1 407 ? -11.599 3.756 -40.409 1.00 55.18 407 TRP A O 1
ATOM 3045 N N . LEU A 1 408 ? -12.552 5.228 -39.005 1.00 54.30 408 LEU A N 1
ATOM 3046 C CA . LEU A 1 408 ? -11.612 6.321 -39.271 1.00 53.58 408 LEU A CA 1
ATOM 3047 C C . LEU A 1 408 ? -10.883 6.699 -37.973 1.00 52.91 408 LEU A C 1
ATOM 3048 O O . LEU A 1 408 ? -11.493 6.797 -36.907 1.00 52.65 408 LEU A O 1
ATOM 3053 N N . VAL A 1 409 ? -9.577 6.904 -38.073 1.00 52.19 409 VAL A N 1
ATOM 3054 C CA . VAL A 1 409 ? -8.784 7.366 -36.937 1.00 51.87 409 VAL A CA 1
ATOM 3055 C C . VAL A 1 409 ? -8.518 8.863 -37.102 1.00 52.09 409 VAL A C 1
ATOM 3056 O O . VAL A 1 409 ? -7.666 9.276 -37.892 1.00 51.61 409 VAL A O 1
ATOM 3060 N N . LEU A 1 410 ? -9.277 9.663 -36.362 1.00 52.27 410 LEU A N 1
ATOM 3061 C CA . LEU A 1 410 ? -9.079 11.105 -36.322 1.00 52.62 410 LEU A CA 1
ATOM 3062 C C . LEU A 1 410 ? -8.137 11.455 -35.174 1.00 54.28 410 LEU A C 1
ATOM 3063 O O . LEU A 1 410 ? -8.296 10.949 -34.062 1.00 54.44 410 LEU A O 1
ATOM 3068 N N . ARG A 1 411 ? -7.156 12.311 -35.456 1.00 56.24 411 ARG A N 1
ATOM 3069 C CA . ARG A 1 411 ? -6.205 12.799 -34.448 1.00 57.52 411 ARG A CA 1
ATOM 3070 C C . ARG A 1 411 ? -5.971 14.301 -34.615 1.00 58.56 411 ARG A C 1
ATOM 3071 O O . ARG A 1 411 ? -5.788 14.780 -35.733 1.00 57.79 411 ARG A O 1
ATOM 3079 N N . ARG A 1 412 ? -5.965 15.034 -33.505 1.00 60.38 412 ARG A N 1
ATOM 3080 C CA . ARG A 1 412 ? -5.828 16.504 -33.552 1.00 62.33 412 ARG A CA 1
ATOM 3081 C C . ARG A 1 412 ? -4.363 16.938 -33.460 1.00 62.18 412 ARG A C 1
ATOM 3082 O O . ARG A 1 412 ? -3.796 17.426 -34.442 1.00 63.48 412 ARG A O 1
ATOM 3090 N N . GLY A 1 413 ? -3.751 16.759 -32.295 1.00 60.83 413 GLY A N 1
ATOM 3091 C CA . GLY A 1 413 ? -2.331 17.071 -32.134 1.00 59.94 413 GLY A CA 1
ATOM 3092 C C . GLY A 1 413 ? -1.505 15.839 -32.455 1.00 59.25 413 GLY A C 1
ATOM 3093 O O . GLY A 1 413 ? -1.503 15.343 -33.585 1.00 58.82 413 GLY A O 1
ATOM 3094 N N . LYS A 1 414 ? -0.802 15.351 -31.443 1.00 58.58 414 LYS A N 1
ATOM 3095 C CA . LYS A 1 414 ? -0.097 14.070 -31.503 1.00 57.88 414 LYS A CA 1
ATOM 3096 C C . LYS A 1 414 ? -0.401 13.244 -30.236 1.00 56.21 414 LYS A C 1
ATOM 3097 O O . LYS A 1 414 ? 0.440 12.466 -29.763 1.00 56.19 414 LYS A O 1
ATOM 3099 N N . ARG A 1 415 ? -1.610 13.417 -29.700 1.00 54.05 415 ARG A N 1
ATOM 3100 C CA . ARG A 1 415 ? -1.983 12.826 -28.399 1.00 52.88 415 ARG A CA 1
ATOM 3101 C C . ARG A 1 415 ? -3.476 12.545 -28.259 1.00 52.71 415 ARG A C 1
ATOM 3102 O O . ARG A 1 415 ? -3.859 11.507 -27.717 1.00 52.89 415 ARG A O 1
ATOM 3106 N N . SER A 1 416 ? -4.307 13.484 -28.711 1.00 52.60 416 SER A N 1
ATOM 3107 C CA . SER A 1 416 ? -5.773 13.347 -28.647 1.00 52.46 416 SER A CA 1
ATOM 3108 C C . SER A 1 416 ? -6.321 12.717 -29.936 1.00 52.23 416 SER A C 1
ATOM 3109 O O . SER A 1 416 ? -6.109 13.249 -31.030 1.00 52.43 416 SER A O 1
ATOM 3112 N N . ILE A 1 417 ? -7.010 11.581 -29.798 1.00 51.97 417 ILE A N 1
ATOM 3113 C CA . ILE A 1 417 ? -7.589 10.859 -30.950 1.00 51.79 417 ILE A CA 1
ATOM 3114 C C . ILE A 1 417 ? -9.037 10.439 -30.696 1.00 51.10 417 ILE A C 1
ATOM 3115 O O . ILE A 1 417 ? -9.448 10.216 -29.566 1.00 50.87 417 ILE A O 1
ATOM 3120 N N . ALA A 1 418 ? -9.800 10.327 -31.769 1.00 51.34 418 ALA A N 1
ATOM 3121 C CA . ALA A 1 418 ? -11.179 9.844 -31.697 1.00 52.01 418 ALA A CA 1
ATOM 3122 C C . ALA A 1 418 ? -11.507 8.977 -32.918 1.00 52.38 418 ALA A C 1
ATOM 3123 O O . ALA A 1 418 ? -10.798 9.001 -33.918 1.00 52.70 418 ALA A O 1
ATOM 3125 N N . GLY A 1 419 ? -12.581 8.209 -32.823 1.00 53.20 419 GLY A N 1
ATOM 3126 C CA . GLY A 1 419 ? -12.961 7.273 -33.883 1.00 54.19 419 GLY A CA 1
ATOM 3127 C C . GLY A 1 419 ? -14.308 7.556 -34.533 1.00 55.06 419 GLY A C 1
ATOM 3128 O O . GLY A 1 419 ? -15.244 8.026 -33.885 1.00 55.19 419 GLY A O 1
ATOM 3129 N N . VAL A 1 420 ? -14.400 7.270 -35.826 1.00 55.58 420 VAL A N 1
ATOM 3130 C CA . VAL A 1 420 ? -15.670 7.335 -36.540 1.00 55.85 420 VAL A CA 1
ATOM 3131 C C . VAL A 1 420 ? -16.061 5.928 -36.954 1.00 56.47 420 VAL A C 1
ATOM 3132 O O . VAL A 1 420 ? -15.285 5.242 -37.622 1.00 56.74 420 VAL A O 1
ATOM 3136 N N . GLU A 1 421 ? -17.256 5.501 -36.556 1.00 57.17 421 GLU A N 1
ATOM 3137 C CA . GLU A 1 421 ? -17.750 4.152 -36.872 1.00 58.32 421 GLU A CA 1
ATOM 3138 C C . GLU A 1 421 ? -19.029 4.196 -37.703 1.00 58.75 421 GLU A C 1
ATOM 3139 O O . GLU A 1 421 ? -20.096 4.534 -37.179 1.00 59.20 421 GLU A O 1
ATOM 3145 N N . ARG A 1 422 ? -18.933 3.831 -38.983 1.00 58.91 422 ARG A N 1
ATOM 3146 C CA . ARG A 1 422 ? -20.123 3.807 -39.859 1.00 59.06 422 ARG A CA 1
ATOM 3147 C C . ARG A 1 422 ? -21.086 2.659 -39.517 1.00 59.03 422 ARG A C 1
ATOM 3148 O O . ARG A 1 422 ? -20.685 1.492 -39.467 1.00 59.06 422 ARG A O 1
ATOM 3152 N N . ILE A 1 423 ? -22.348 3.019 -39.270 1.00 59.27 423 ILE A N 1
ATOM 3153 C CA . ILE A 1 423 ? -23.429 2.056 -39.014 1.00 59.58 423 ILE A CA 1
ATOM 3154 C C . ILE A 1 423 ? -24.221 1.808 -40.300 1.00 59.54 423 ILE A C 1
ATOM 3155 O O . ILE A 1 423 ? -24.183 0.714 -40.867 1.00 59.21 423 ILE A O 1
ATOM 3160 N N . ILE B 1 5 ? 10.890 -36.578 -17.543 1.00 34.26 5 ILE B N 1
ATOM 3161 C CA . ILE B 1 5 ? 12.341 -36.540 -17.950 1.00 36.18 5 ILE B CA 1
ATOM 3162 C C . ILE B 1 5 ? 12.837 -37.872 -18.487 1.00 36.50 5 ILE B C 1
ATOM 3163 O O . ILE B 1 5 ? 13.539 -37.916 -19.498 1.00 36.36 5 ILE B O 1
ATOM 3168 N N . LEU B 1 6 ? 12.507 -38.951 -17.790 1.00 36.85 6 LEU B N 1
ATOM 3169 C CA . LEU B 1 6 ? 12.819 -40.287 -18.278 1.00 37.43 6 LEU B CA 1
ATOM 3170 C C . LEU B 1 6 ? 11.907 -40.634 -19.440 1.00 37.34 6 LEU B C 1
ATOM 3171 O O . LEU B 1 6 ? 12.280 -41.418 -20.311 1.00 37.61 6 LEU B O 1
ATOM 3176 N N . ASP B 1 7 ? 10.714 -40.049 -19.445 1.00 37.99 7 ASP B N 1
ATOM 3177 C CA . ASP B 1 7 ? 9.778 -40.188 -20.575 1.00 38.84 7 ASP B CA 1
ATOM 3178 C C . ASP B 1 7 ? 10.212 -39.312 -21.747 1.00 37.21 7 ASP B C 1
ATOM 3179 O O . ASP B 1 7 ? 10.126 -39.735 -22.894 1.00 36.54 7 ASP B O 1
ATOM 3184 N N . GLU B 1 8 ? 10.664 -38.094 -21.445 1.00 35.92 8 GLU B N 1
ATOM 3185 C CA . GLU B 1 8 ? 11.268 -37.209 -22.459 1.00 35.33 8 GLU B CA 1
ATOM 3186 C C . GLU B 1 8 ? 12.379 -37.932 -23.187 1.00 33.12 8 GLU B C 1
ATOM 3187 O O . GLU B 1 8 ? 12.360 -38.041 -24.407 1.00 33.87 8 GLU B O 1
ATOM 3193 N N . LEU B 1 9 ? 13.342 -38.433 -22.423 1.00 30.56 9 LEU B N 1
ATOM 3194 C CA . LEU B 1 9 ? 14.473 -39.160 -22.992 1.00 28.89 9 LEU B CA 1
ATOM 3195 C C . LEU B 1 9 ? 14.022 -40.422 -23.694 1.00 28.16 9 LEU B C 1
ATOM 3196 O O . LEU B 1 9 ? 14.568 -40.784 -24.721 1.00 28.61 9 LEU B O 1
ATOM 3201 N N . SER B 1 10 ? 13.011 -41.072 -23.139 1.00 28.04 10 SER B N 1
ATOM 3202 C CA . SER B 1 10 ? 12.510 -42.345 -23.656 1.00 27.48 10 SER B CA 1
ATOM 3203 C C . SER B 1 10 ? 11.925 -42.242 -25.070 1.00 26.31 10 SER B C 1
ATOM 3204 O O . SER B 1 10 ? 12.242 -43.053 -25.932 1.00 25.60 10 SER B O 1
ATOM 3207 N N . TRP B 1 11 ? 11.072 -41.250 -25.307 1.00 26.09 11 TRP B N 1
ATOM 3208 C CA . TRP B 1 11 ? 10.447 -41.092 -26.635 1.00 25.63 11 TRP B CA 1
ATOM 3209 C C . TRP B 1 11 ? 11.389 -40.496 -27.664 1.00 26.15 11 TRP B C 1
ATOM 3210 O O . TRP B 1 11 ? 11.325 -40.849 -28.837 1.00 27.89 11 TRP B O 1
ATOM 3221 N N . ARG B 1 12 ? 12.252 -39.585 -27.233 1.00 25.91 12 ARG B N 1
ATOM 3222 C CA . ARG B 1 12 ? 13.268 -39.021 -28.126 1.00 25.80 12 ARG B CA 1
ATOM 3223 C C . ARG B 1 12 ? 14.296 -40.076 -28.519 1.00 26.08 12 ARG B C 1
ATOM 3224 O O . ARG B 1 12 ? 15.055 -39.875 -29.466 1.00 25.56 12 ARG B O 1
ATOM 3232 N N . GLY B 1 13 ? 14.325 -41.182 -27.772 1.00 25.91 13 GLY B N 1
ATOM 3233 C CA . GLY B 1 13 ? 15.217 -42.305 -28.063 1.00 25.83 13 GLY B CA 1
ATOM 3234 C C . GLY B 1 13 ? 16.657 -42.047 -27.635 1.00 25.97 13 GLY B C 1
ATOM 3235 O O . GLY B 1 13 ? 17.601 -42.389 -28.353 1.00 27.93 13 GLY B O 1
ATOM 3236 N N . LEU B 1 14 ? 16.822 -41.467 -26.454 1.00 24.50 14 LEU B N 1
ATOM 3237 C CA . LEU B 1 14 ? 18.131 -41.078 -25.946 1.00 23.51 14 LEU B CA 1
ATOM 3238 C C . LEU B 1 14 ? 18.729 -42.009 -24.884 1.00 23.24 14 LEU B C 1
ATOM 3239 O O . LEU B 1 14 ? 19.850 -41.780 -24.444 1.00 23.40 14 LEU B O 1
ATOM 3244 N N . ILE B 1 15 ? 18.003 -43.048 -24.474 1.00 23.11 15 ILE B N 1
ATOM 3245 C CA . ILE B 1 15 ? 18.549 -44.065 -23.547 1.00 22.85 15 ILE B CA 1
ATOM 3246 C C . ILE B 1 15 ? 19.236 -45.236 -24.294 1.00 22.88 15 ILE B C 1
ATOM 3247 O O . ILE B 1 15 ? 18.582 -46.168 -24.785 1.00 21.13 15 ILE B O 1
ATOM 3252 N N . ALA B 1 16 ? 20.560 -45.164 -24.380 1.00 23.45 16 ALA B N 1
ATOM 3253 C CA . ALA B 1 16 ? 21.366 -46.213 -25.023 1.00 24.26 16 ALA B CA 1
ATOM 3254 C C . ALA B 1 16 ? 21.492 -47.444 -24.115 1.00 24.43 16 ALA B C 1
ATOM 3255 O O . ALA B 1 16 ? 21.369 -48.578 -24.568 1.00 25.49 16 ALA B O 1
ATOM 3257 N N . GLN B 1 17 ? 21.737 -47.198 -22.838 1.00 25.04 17 GLN B N 1
ATOM 3258 C CA . GLN B 1 17 ? 21.793 -48.246 -21.817 1.00 26.37 17 GLN B CA 1
ATOM 3259 C C . GLN B 1 17 ? 21.601 -47.585 -20.450 1.00 26.95 17 GLN B C 1
ATOM 3260 O O . GLN B 1 17 ? 21.903 -46.402 -20.280 1.00 28.23 17 GLN B O 1
ATOM 3266 N N . SER B 1 18 ? 21.087 -48.331 -19.480 1.00 27.11 18 SER B N 1
ATOM 3267 C CA . SER B 1 18 ? 20.920 -47.778 -18.138 1.00 27.84 18 SER B CA 1
ATOM 3268 C C . SER B 1 18 ? 20.826 -48.835 -17.047 1.00 28.24 18 SER B C 1
ATOM 3269 O O . SER B 1 18 ? 20.646 -50.013 -17.319 1.00 28.41 18 SER B O 1
ATOM 3272 N N . THR B 1 19 ? 20.977 -48.389 -15.808 1.00 29.33 19 THR B N 1
ATOM 3273 C CA . THR B 1 19 ? 20.605 -49.188 -14.653 1.00 29.68 19 THR B CA 1
ATOM 3274 C C . THR B 1 19 ? 19.082 -49.088 -14.538 1.00 31.82 19 THR B C 1
ATOM 3275 O O . THR B 1 19 ? 18.450 -48.364 -15.305 1.00 32.33 19 THR B O 1
ATOM 3279 N N . ASP B 1 20 ? 18.493 -49.817 -13.601 1.00 33.76 20 ASP B N 1
ATOM 3280 C CA . ASP B 1 20 ? 17.033 -49.924 -13.512 1.00 35.60 20 ASP B CA 1
ATOM 3281 C C . ASP B 1 20 ? 16.341 -48.570 -13.682 1.00 36.16 20 ASP B C 1
ATOM 3282 O O . ASP B 1 20 ? 16.666 -47.620 -12.981 1.00 37.16 20 ASP B O 1
ATOM 3287 N N . LEU B 1 21 ? 15.380 -48.494 -14.602 1.00 36.62 21 LEU B N 1
ATOM 3288 C CA . LEU B 1 21 ? 14.620 -47.251 -14.823 1.00 37.47 21 LEU B CA 1
ATOM 3289 C C . LEU B 1 21 ? 13.630 -46.919 -13.713 1.00 38.46 21 LEU B C 1
ATOM 3290 O O . LEU B 1 21 ? 13.431 -45.747 -13.397 1.00 39.17 21 LEU B O 1
ATOM 3295 N N . ASP B 1 22 ? 12.981 -47.938 -13.161 1.00 39.46 22 ASP B N 1
ATOM 3296 C CA . ASP B 1 22 ? 11.983 -47.733 -12.097 1.00 40.83 22 ASP B CA 1
ATOM 3297 C C . ASP B 1 22 ? 12.589 -47.010 -10.901 1.00 40.74 22 ASP B C 1
ATOM 3298 O O . ASP B 1 22 ? 12.094 -45.975 -10.454 1.00 39.74 22 ASP B O 1
ATOM 3303 N N . THR B 1 23 ? 13.665 -47.597 -10.395 1.00 41.36 23 THR B N 1
ATOM 3304 C CA . THR B 1 23 ? 14.412 -47.072 -9.260 1.00 41.85 23 THR B CA 1
ATOM 3305 C C . THR B 1 23 ? 14.854 -45.648 -9.541 1.00 41.06 23 THR B C 1
ATOM 3306 O O . THR B 1 23 ? 14.753 -44.771 -8.678 1.00 41.27 23 THR B O 1
ATOM 3310 N N . LEU B 1 24 ? 15.340 -45.444 -10.763 1.00 39.97 24 LEU B N 1
ATOM 3311 C CA . LEU B 1 24 ? 15.791 -44.133 -11.228 1.00 39.64 24 LEU B CA 1
ATOM 3312 C C . LEU B 1 24 ? 14.615 -43.156 -11.321 1.00 39.56 24 LEU B C 1
ATOM 3313 O O . LEU B 1 24 ? 14.705 -42.028 -10.859 1.00 39.21 24 LEU B O 1
ATOM 3318 N N . ALA B 1 25 ? 13.516 -43.609 -11.914 1.00 40.16 25 ALA B N 1
ATOM 3319 C CA . ALA B 1 25 ? 12.268 -42.841 -11.968 1.00 40.26 25 ALA B CA 1
ATOM 3320 C C . ALA B 1 25 ? 11.831 -42.392 -10.565 1.00 40.98 25 ALA B C 1
ATOM 3321 O O . ALA B 1 25 ? 11.537 -41.209 -10.347 1.00 40.95 25 ALA B O 1
ATOM 3323 N N . ALA B 1 26 ? 11.804 -43.350 -9.634 1.00 41.06 26 ALA B N 1
ATOM 3324 C CA . ALA B 1 26 ? 11.477 -43.116 -8.220 1.00 41.17 26 ALA B CA 1
ATOM 3325 C C . ALA B 1 26 ? 12.255 -41.943 -7.641 1.00 42.44 26 ALA B C 1
ATOM 3326 O O . ALA B 1 26 ? 11.685 -41.025 -7.058 1.00 44.20 26 ALA B O 1
ATOM 3328 N N . GLU B 1 27 ? 13.564 -41.982 -7.803 1.00 43.00 27 GLU B N 1
ATOM 3329 C CA . GLU B 1 27 ? 14.419 -40.917 -7.300 1.00 44.09 27 GLU B CA 1
ATOM 3330 C C . GLU B 1 27 ? 14.187 -39.563 -8.000 1.00 44.19 27 GLU B C 1
ATOM 3331 O O . GLU B 1 27 ? 14.398 -38.502 -7.410 1.00 43.39 27 GLU B O 1
ATOM 3337 N N . ALA B 1 28 ? 13.759 -39.609 -9.254 1.00 44.79 28 ALA B N 1
ATOM 3338 C CA . ALA B 1 28 ? 13.468 -38.393 -10.030 1.00 45.46 28 ALA B CA 1
ATOM 3339 C C . ALA B 1 28 ? 12.298 -37.587 -9.431 1.00 46.34 28 ALA B C 1
ATOM 3340 O O . ALA B 1 28 ? 12.356 -36.355 -9.329 1.00 45.92 28 ALA B O 1
ATOM 3342 N N . GLN B 1 29 ? 11.240 -38.307 -9.051 1.00 47.11 29 GLN B N 1
ATOM 3343 C CA . GLN B 1 29 ? 10.055 -37.725 -8.401 1.00 47.05 29 GLN B CA 1
ATOM 3344 C C . GLN B 1 29 ? 10.408 -37.188 -7.024 1.00 47.72 29 GLN B C 1
ATOM 3345 O O . GLN B 1 29 ? 10.119 -36.033 -6.706 1.00 47.64 29 GLN B O 1
ATOM 3351 N N . ARG B 1 30 ? 11.037 -38.035 -6.216 1.00 48.71 30 ARG B N 1
ATOM 3352 C CA . ARG B 1 30 ? 11.563 -37.633 -4.905 1.00 49.71 30 ARG B CA 1
ATOM 3353 C C . ARG B 1 30 ? 12.085 -36.181 -4.946 1.00 49.12 30 ARG B C 1
ATOM 3354 O O . ARG B 1 30 ? 11.946 -35.432 -3.980 1.00 50.64 30 ARG B O 1
ATOM 3362 N N . GLY B 1 31 ? 12.684 -35.795 -6.068 1.00 47.36 31 GLY B N 1
ATOM 3363 C CA . GLY B 1 31 ? 13.057 -34.408 -6.302 1.00 46.01 31 GLY B CA 1
ATOM 3364 C C . GLY B 1 31 ? 14.434 -34.264 -6.927 1.00 45.40 31 GLY B C 1
ATOM 3365 O O . GLY B 1 31 ? 15.086 -35.259 -7.250 1.00 45.95 31 GLY B O 1
ATOM 3366 N N . PRO B 1 32 ? 14.918 -33.019 -7.046 1.00 44.16 32 PRO B N 1
ATOM 3367 C CA . PRO B 1 32 ? 16.117 -32.705 -7.822 1.00 43.01 32 PRO B CA 1
ATOM 3368 C C . PRO B 1 32 ? 17.302 -33.628 -7.546 1.00 41.32 32 PRO B C 1
ATOM 3369 O O . PRO B 1 32 ? 17.901 -33.585 -6.474 1.00 42.22 32 PRO B O 1
ATOM 3373 N N . MET B 1 33 ? 17.615 -34.463 -8.524 1.00 38.73 33 MET B N 1
ATOM 3374 C CA . MET B 1 33 ? 18.846 -35.228 -8.522 1.00 36.77 33 MET B CA 1
ATOM 3375 C C . MET B 1 33 ? 20.005 -34.357 -8.943 1.00 34.50 33 MET B C 1
ATOM 3376 O O . MET B 1 33 ? 19.827 -33.341 -9.592 1.00 34.46 33 MET B O 1
ATOM 3381 N N . THR B 1 34 ? 21.203 -34.794 -8.596 1.00 32.69 34 THR B N 1
ATOM 3382 C CA . THR B 1 34 ? 22.420 -34.248 -9.178 1.00 30.96 34 THR B CA 1
ATOM 3383 C C . THR B 1 34 ? 22.972 -35.254 -10.185 1.00 29.71 34 THR B C 1
ATOM 3384 O O . THR B 1 34 ? 23.269 -36.392 -9.850 1.00 30.06 34 THR B O 1
ATOM 3388 N N . VAL B 1 35 ? 23.055 -34.830 -11.434 1.00 28.62 35 VAL B N 1
ATOM 3389 C CA . VAL B 1 35 ? 23.481 -35.693 -12.518 1.00 27.68 35 VAL B CA 1
ATOM 3390 C C . VAL B 1 35 ? 24.817 -35.177 -12.973 1.00 26.24 35 VAL B C 1
ATOM 3391 O O . VAL B 1 35 ? 24.996 -33.974 -13.069 1.00 25.92 35 VAL B O 1
ATOM 3395 N N . TYR B 1 36 ? 25.752 -36.077 -13.265 1.00 25.39 36 TYR B N 1
ATOM 3396 C CA . TYR B 1 36 ? 27.051 -35.662 -13.801 1.00 24.24 36 TYR B CA 1
ATOM 3397 C C . TYR B 1 36 ? 27.413 -36.312 -15.128 1.00 24.54 36 TYR B C 1
ATOM 3398 O O . TYR B 1 36 ? 26.918 -37.385 -15.475 1.00 24.69 36 TYR B O 1
ATOM 3407 N N . ALA B 1 37 ? 28.245 -35.600 -15.880 1.00 24.58 37 ALA B N 1
ATOM 3408 C CA . ALA B 1 37 ? 28.829 -36.097 -17.113 1.00 24.40 37 ALA B CA 1
ATOM 3409 C C . ALA B 1 37 ? 30.264 -35.581 -17.194 1.00 24.81 37 ALA B C 1
ATOM 3410 O O . ALA B 1 37 ? 30.544 -34.468 -16.797 1.00 22.49 37 ALA B O 1
ATOM 3412 N N . GLY B 1 38 ? 31.164 -36.414 -17.697 1.00 27.28 38 GLY B N 1
ATOM 3413 C CA . GLY B 1 38 ? 32.594 -36.119 -17.700 1.00 29.67 38 GLY B CA 1
ATOM 3414 C C . GLY B 1 38 ? 33.109 -35.750 -19.074 1.00 32.48 38 GLY B C 1
ATOM 3415 O O . GLY B 1 38 ? 32.477 -36.098 -20.070 1.00 33.94 38 GLY B O 1
ATOM 3416 N N . PHE B 1 39 ? 34.241 -35.031 -19.131 1.00 35.67 39 PHE B N 1
ATOM 3417 C CA . PHE B 1 39 ? 34.896 -34.677 -20.412 1.00 37.81 39 PHE B CA 1
ATOM 3418 C C . PHE B 1 39 ? 36.431 -34.479 -20.313 1.00 39.62 39 PHE B C 1
ATOM 3419 O O . PHE B 1 39 ? 36.937 -33.883 -19.354 1.00 38.93 39 PHE B O 1
ATOM 3427 N N . ASP B 1 40 ? 37.149 -34.980 -21.324 1.00 42.51 40 ASP B N 1
ATOM 3428 C CA . ASP B 1 40 ? 38.626 -34.908 -21.395 1.00 44.16 40 ASP B CA 1
ATOM 3429 C C . ASP B 1 40 ? 39.080 -33.482 -21.678 1.00 44.37 40 ASP B C 1
ATOM 3430 O O . ASP B 1 40 ? 38.809 -32.954 -22.751 1.00 45.36 40 ASP B O 1
ATOM 3435 N N . PRO B 1 41 ? 39.803 -32.862 -20.732 1.00 44.79 41 PRO B N 1
ATOM 3436 C CA . PRO B 1 41 ? 40.172 -31.458 -20.873 1.00 45.18 41 PRO B CA 1
ATOM 3437 C C . PRO B 1 41 ? 41.465 -31.180 -21.655 1.00 45.51 41 PRO B C 1
ATOM 3438 O O . PRO B 1 41 ? 41.835 -30.014 -21.805 1.00 45.68 41 PRO B O 1
ATOM 3442 N N . THR B 1 42 ? 42.144 -32.214 -22.143 1.00 45.66 42 THR B N 1
ATOM 3443 C CA . THR B 1 42 ? 43.369 -32.003 -22.937 1.00 46.09 42 THR B CA 1
ATOM 3444 C C . THR B 1 42 ? 43.067 -31.261 -24.253 1.00 45.53 42 THR B C 1
ATOM 3445 O O . THR B 1 42 ? 43.877 -30.469 -24.732 1.00 45.62 42 THR B O 1
ATOM 3449 N N . ALA B 1 43 ? 41.891 -31.530 -24.816 1.00 44.43 43 ALA B N 1
ATOM 3450 C CA . ALA B 1 43 ? 41.412 -30.871 -26.043 1.00 42.94 43 ALA B CA 1
ATOM 3451 C C . ALA B 1 43 ? 41.246 -29.347 -25.870 1.00 41.58 43 ALA B C 1
ATOM 3452 O O . ALA B 1 43 ? 40.795 -28.877 -24.829 1.00 41.29 43 ALA B O 1
ATOM 3454 N N . PRO B 1 44 ? 41.575 -28.573 -26.912 1.00 40.06 44 PRO B N 1
ATOM 3455 C CA . PRO B 1 44 ? 41.475 -27.115 -26.849 1.00 39.42 44 PRO B CA 1
ATOM 3456 C C . PRO B 1 44 ? 40.049 -26.586 -26.972 1.00 39.04 44 PRO B C 1
ATOM 3457 O O . PRO B 1 44 ? 39.806 -25.405 -26.737 1.00 39.90 44 PRO B O 1
ATOM 3461 N N . SER B 1 45 ? 39.123 -27.447 -27.377 1.00 38.21 45 SER B N 1
ATOM 3462 C CA . SER B 1 45 ? 37.715 -27.069 -27.527 1.00 37.10 45 SER B CA 1
ATOM 3463 C C . SER B 1 45 ? 36.813 -28.284 -27.454 1.00 35.59 45 SER B C 1
ATOM 3464 O O . SER B 1 45 ? 37.253 -29.415 -27.633 1.00 35.37 45 SER B O 1
ATOM 3467 N N . LEU B 1 46 ? 35.543 -28.034 -27.199 1.00 34.31 46 LEU B N 1
ATOM 3468 C CA . LEU B 1 46 ? 34.545 -29.076 -27.346 1.00 33.97 46 LEU B CA 1
ATOM 3469 C C . LEU B 1 46 ? 34.201 -29.234 -28.814 1.00 33.13 46 LEU B C 1
ATOM 3470 O O . LEU B 1 46 ? 34.206 -28.268 -29.572 1.00 32.62 46 LEU B O 1
ATOM 3475 N N . HIS B 1 47 ? 33.899 -30.461 -29.201 1.00 31.91 47 HIS B N 1
ATOM 3476 C CA . HIS B 1 47 ? 33.453 -30.710 -30.554 1.00 32.83 47 HIS B CA 1
ATOM 3477 C C . HIS B 1 47 ? 32.040 -31.313 -30.622 1.00 32.07 47 HIS B C 1
ATOM 3478 O O . HIS B 1 47 ? 31.417 -31.576 -29.604 1.00 31.30 47 HIS B O 1
ATOM 3485 N N . ALA B 1 48 ? 31.548 -31.496 -31.845 1.00 31.92 48 ALA B N 1
ATOM 3486 C CA . ALA B 1 48 ? 30.193 -32.018 -32.123 1.00 31.41 48 ALA B CA 1
ATOM 3487 C C . ALA B 1 48 ? 29.895 -33.338 -31.416 1.00 31.15 48 ALA B C 1
ATOM 3488 O O . ALA B 1 48 ? 28.741 -33.642 -31.088 1.00 30.34 48 ALA B O 1
ATOM 3490 N N . GLY B 1 49 ? 30.951 -34.122 -31.219 1.00 31.43 49 GLY B N 1
ATOM 3491 C CA . GLY B 1 49 ? 30.894 -35.390 -30.479 1.00 31.36 49 GLY B CA 1
ATOM 3492 C C . GLY B 1 49 ? 30.381 -35.297 -29.053 1.00 30.40 49 GLY B C 1
ATOM 3493 O O . GLY B 1 49 ? 29.861 -36.259 -28.527 1.00 31.17 49 GLY B O 1
ATOM 3494 N N . HIS B 1 50 ? 30.523 -34.139 -28.431 1.00 29.66 50 HIS B N 1
ATOM 3495 C CA . HIS B 1 50 ? 30.042 -33.931 -27.060 1.00 29.79 50 HIS B CA 1
ATOM 3496 C C . HIS B 1 50 ? 28.576 -33.466 -26.968 1.00 29.63 50 HIS B C 1
ATOM 3497 O O . HIS B 1 50 ? 27.976 -33.472 -25.889 1.00 30.09 50 HIS B O 1
ATOM 3504 N N . LEU B 1 51 ? 28.001 -33.081 -28.097 1.00 28.68 51 LEU B N 1
ATOM 3505 C CA . LEU B 1 51 ? 26.697 -32.428 -28.112 1.00 28.16 51 LEU B CA 1
ATOM 3506 C C . LEU B 1 51 ? 25.620 -33.178 -27.343 1.00 28.33 51 LEU B C 1
ATOM 3507 O O . LEU B 1 51 ? 24.916 -32.591 -26.515 1.00 28.26 51 LEU B O 1
ATOM 3512 N N . VAL B 1 52 ? 25.499 -34.474 -27.613 1.00 27.92 52 VAL B N 1
ATOM 3513 C CA . VAL B 1 52 ? 24.385 -35.266 -27.082 1.00 27.05 52 VAL B CA 1
ATOM 3514 C C . VAL B 1 52 ? 24.416 -35.369 -25.551 1.00 26.81 52 VAL B C 1
ATOM 3515 O O . VAL B 1 52 ? 23.442 -34.990 -24.901 1.00 27.56 52 VAL B O 1
ATOM 3519 N N . PRO B 1 53 ? 25.523 -35.863 -24.966 1.00 26.10 53 PRO B N 1
ATOM 3520 C CA . PRO B 1 53 ? 25.607 -35.847 -23.501 1.00 25.48 53 PRO B CA 1
ATOM 3521 C C . PRO B 1 53 ? 25.381 -34.464 -22.888 1.00 25.39 53 PRO B C 1
ATOM 3522 O O . PRO B 1 53 ? 24.732 -34.347 -21.860 1.00 25.36 53 PRO B O 1
ATOM 3526 N N . LEU B 1 54 ? 25.917 -33.429 -23.512 1.00 26.42 54 LEU B N 1
ATOM 3527 C CA . LEU B 1 54 ? 25.786 -32.065 -22.976 1.00 28.10 54 LEU B CA 1
ATOM 3528 C C . LEU B 1 54 ? 24.351 -31.545 -23.075 1.00 27.54 54 LEU B C 1
ATOM 3529 O O . LEU B 1 54 ? 23.785 -31.070 -22.086 1.00 27.69 54 LEU B O 1
ATOM 3534 N N . LEU B 1 55 ? 23.775 -31.629 -24.271 1.00 26.68 55 LEU B N 1
ATOM 3535 C CA . LEU B 1 55 ? 22.378 -31.264 -24.465 1.00 26.26 55 LEU B CA 1
ATOM 3536 C C . LEU B 1 55 ? 21.466 -32.163 -23.634 1.00 26.62 55 LEU B C 1
ATOM 3537 O O . LEU B 1 55 ? 20.391 -31.750 -23.210 1.00 26.93 55 LEU B O 1
ATOM 3542 N N . THR B 1 56 ? 21.890 -33.394 -23.393 1.00 26.51 56 THR B N 1
ATOM 3543 C CA . THR B 1 56 ? 21.138 -34.262 -22.495 1.00 27.40 56 THR B CA 1
ATOM 3544 C C . THR B 1 56 ? 21.214 -33.733 -21.058 1.00 27.71 56 THR B C 1
ATOM 3545 O O . THR B 1 56 ? 20.203 -33.664 -20.378 1.00 28.61 56 THR B O 1
ATOM 3549 N N . LEU B 1 57 ? 22.407 -33.347 -20.611 1.00 27.59 57 LEU B N 1
ATOM 3550 C CA . LEU B 1 57 ? 22.548 -32.676 -19.318 1.00 26.98 57 LEU B CA 1
ATOM 3551 C C . LEU B 1 57 ? 21.604 -31.488 -19.271 1.00 27.38 57 LEU B C 1
ATOM 3552 O O . LEU B 1 57 ? 20.919 -31.279 -18.283 1.00 27.48 57 LEU B O 1
ATOM 3557 N N . ARG B 1 58 ? 21.556 -30.723 -20.352 1.00 28.28 58 ARG B N 1
ATOM 3558 C CA . ARG B 1 58 ? 20.668 -29.560 -20.417 1.00 29.88 58 ARG B CA 1
ATOM 3559 C C . ARG B 1 58 ? 19.237 -29.956 -20.101 1.00 29.45 58 ARG B C 1
ATOM 3560 O O . ARG B 1 58 ? 18.540 -29.239 -19.383 1.00 30.17 58 ARG B O 1
ATOM 3568 N N . ARG B 1 59 ? 18.810 -31.093 -20.635 1.00 28.69 59 ARG B N 1
ATOM 3569 C CA . ARG B 1 59 ? 17.434 -31.566 -20.438 1.00 28.57 59 ARG B CA 1
ATOM 3570 C C . ARG B 1 59 ? 17.143 -31.828 -18.976 1.00 28.14 59 ARG B C 1
ATOM 3571 O O . ARG B 1 59 ? 16.059 -31.532 -18.480 1.00 28.65 59 ARG B O 1
ATOM 3579 N N . PHE B 1 60 ? 18.116 -32.411 -18.297 1.00 28.13 60 PHE B N 1
ATOM 3580 C CA . PHE B 1 60 ? 17.987 -32.674 -16.868 1.00 28.52 60 PHE B CA 1
ATOM 3581 C C . PHE B 1 60 ? 17.758 -31.378 -16.075 1.00 28.41 60 PHE B C 1
ATOM 3582 O O . PHE B 1 60 ? 16.901 -31.317 -15.189 1.00 26.73 60 PHE B O 1
ATOM 3590 N N . GLN B 1 61 ? 18.503 -30.339 -16.428 1.00 28.50 61 GLN B N 1
ATOM 3591 C CA . GLN B 1 61 ? 18.341 -29.045 -15.783 1.00 29.03 61 GLN B CA 1
ATOM 3592 C C . GLN B 1 61 ? 16.947 -28.484 -16.047 1.00 29.90 61 GLN B C 1
ATOM 3593 O O . GLN B 1 61 ? 16.250 -28.051 -15.129 1.00 28.71 61 GLN B O 1
ATOM 3599 N N . ARG B 1 62 ? 16.548 -28.512 -17.313 1.00 31.64 62 ARG B N 1
ATOM 3600 C CA . ARG B 1 62 ? 15.240 -28.009 -17.726 1.00 32.90 62 ARG B CA 1
ATOM 3601 C C . ARG B 1 62 ? 14.149 -28.813 -17.038 1.00 32.17 62 ARG B C 1
ATOM 3602 O O . ARG B 1 62 ? 13.070 -28.303 -16.779 1.00 32.94 62 ARG B O 1
ATOM 3610 N N . ALA B 1 63 ? 14.445 -30.067 -16.720 1.00 32.53 63 ALA B N 1
ATOM 3611 C CA . ALA B 1 63 ? 13.511 -30.929 -15.977 1.00 32.35 63 ALA B CA 1
ATOM 3612 C C . ALA B 1 63 ? 13.589 -30.780 -14.449 1.00 32.55 63 ALA B C 1
ATOM 3613 O O . ALA B 1 63 ? 12.953 -31.539 -13.733 1.00 33.44 63 ALA B O 1
ATOM 3615 N N . GLY B 1 64 ? 14.378 -29.827 -13.961 1.00 32.76 64 GLY B N 1
ATOM 3616 C CA . GLY B 1 64 ? 14.472 -29.535 -12.524 1.00 33.17 64 GLY B CA 1
ATOM 3617 C C . GLY B 1 64 ? 15.714 -30.003 -11.765 1.00 34.04 64 GLY B C 1
ATOM 3618 O O . GLY B 1 64 ? 15.902 -29.629 -10.603 1.00 35.24 64 GLY B O 1
ATOM 3619 N N . HIS B 1 65 ? 16.571 -30.796 -12.407 1.00 33.93 65 HIS B N 1
ATOM 3620 C CA . HIS B 1 65 ? 17.716 -31.434 -11.729 1.00 33.54 65 HIS B CA 1
ATOM 3621 C C . HIS B 1 65 ? 19.002 -30.614 -11.870 1.00 33.88 65 HIS B C 1
ATOM 3622 O O . HIS B 1 65 ? 19.034 -29.633 -12.602 1.00 34.20 65 HIS B O 1
ATOM 3629 N N . ARG B 1 66 ? 20.056 -31.015 -11.163 1.00 33.91 66 ARG B N 1
ATOM 3630 C CA . ARG B 1 66 ? 21.326 -30.268 -11.174 1.00 33.94 66 ARG B CA 1
ATOM 3631 C C . ARG B 1 66 ? 22.443 -30.958 -11.965 1.00 32.57 66 ARG B C 1
ATOM 3632 O O . ARG B 1 66 ? 22.927 -32.008 -11.553 1.00 33.22 66 ARG B O 1
ATOM 3640 N N . PRO B 1 67 ? 22.882 -30.356 -13.082 1.00 30.51 67 PRO B N 1
ATOM 3641 C CA . PRO B 1 67 ? 23.982 -30.944 -13.820 1.00 29.40 67 PRO B CA 1
ATOM 3642 C C . PRO B 1 67 ? 25.361 -30.570 -13.277 1.00 28.47 67 PRO B C 1
ATOM 3643 O O . PRO B 1 67 ? 25.551 -29.470 -12.772 1.00 27.02 67 PRO B O 1
ATOM 3647 N N . ILE B 1 68 ? 26.298 -31.512 -13.393 1.00 28.49 68 ILE B N 1
ATOM 3648 C CA . ILE B 1 68 ? 27.723 -31.278 -13.136 1.00 28.04 68 ILE B CA 1
ATOM 3649 C C . ILE B 1 68 ? 28.555 -31.730 -14.330 1.00 27.26 68 ILE B C 1
ATOM 3650 O O . ILE B 1 68 ? 28.455 -32.872 -14.761 1.00 26.89 68 ILE B O 1
ATOM 3655 N N . VAL B 1 69 ? 29.367 -30.829 -14.859 1.00 26.67 69 VAL B N 1
ATOM 3656 C CA . VAL B 1 69 ? 30.324 -31.178 -15.882 1.00 27.77 69 VAL B CA 1
ATOM 3657 C C . VAL B 1 69 ? 31.646 -31.443 -15.163 1.00 29.55 69 VAL B C 1
ATOM 3658 O O . VAL B 1 69 ? 32.200 -30.542 -14.538 1.00 30.78 69 VAL B O 1
ATOM 3662 N N . LEU B 1 70 ? 32.125 -32.684 -15.233 1.00 30.49 70 LEU B N 1
ATOM 3663 C CA . LEU B 1 70 ? 33.372 -33.084 -14.591 1.00 30.74 70 LEU B CA 1
ATOM 3664 C C . LEU B 1 70 ? 34.509 -33.084 -15.602 1.00 31.95 70 LEU B C 1
ATOM 3665 O O . LEU B 1 70 ? 34.587 -33.948 -16.458 1.00 32.43 70 LEU B O 1
ATOM 3670 N N . ALA B 1 71 ? 35.402 -32.114 -15.490 1.00 33.84 71 ALA B N 1
ATOM 3671 C CA . ALA B 1 71 ? 36.619 -32.106 -16.293 1.00 34.80 71 ALA B CA 1
ATOM 3672 C C . ALA B 1 71 ? 37.566 -33.165 -15.741 1.00 36.44 71 ALA B C 1
ATOM 3673 O O . ALA B 1 71 ? 37.983 -33.086 -14.589 1.00 36.88 71 ALA B O 1
ATOM 3675 N N . GLY B 1 72 ? 37.899 -34.158 -16.556 1.00 37.98 72 GLY B N 1
ATOM 3676 C CA . GLY B 1 72 ? 38.787 -35.232 -16.123 1.00 39.00 72 GLY B CA 1
ATOM 3677 C C . GLY B 1 72 ? 40.246 -34.829 -16.212 1.00 40.15 72 GLY B C 1
ATOM 3678 O O . GLY B 1 72 ? 41.012 -35.414 -16.966 1.00 40.34 72 GLY B O 1
ATOM 3679 N N . GLY B 1 73 ? 40.629 -33.829 -15.423 1.00 42.26 73 GLY B N 1
ATOM 3680 C CA . GLY B 1 73 ? 41.989 -33.267 -15.453 1.00 43.78 73 GLY B CA 1
ATOM 3681 C C . GLY B 1 73 ? 43.105 -34.254 -15.141 1.00 45.36 73 GLY B C 1
ATOM 3682 O O . GLY B 1 73 ? 44.212 -34.143 -15.688 1.00 46.52 73 GLY B O 1
ATOM 3683 N N . ALA B 1 74 ? 42.809 -35.222 -14.271 1.00 46.47 74 ALA B N 1
ATOM 3684 C CA . ALA B 1 74 ? 43.792 -36.234 -13.830 1.00 46.70 74 ALA B CA 1
ATOM 3685 C C . ALA B 1 74 ? 44.425 -37.017 -14.976 1.00 47.49 74 ALA B C 1
ATOM 3686 O O . ALA B 1 74 ? 45.629 -37.244 -14.993 1.00 47.16 74 ALA B O 1
ATOM 3688 N N . THR B 1 75 ? 43.610 -37.423 -15.936 1.00 49.16 75 THR B N 1
ATOM 3689 C CA . THR B 1 75 ? 44.078 -38.322 -16.993 1.00 50.68 75 THR B CA 1
ATOM 3690 C C . THR B 1 75 ? 45.155 -37.679 -17.847 1.00 51.73 75 THR B C 1
ATOM 3691 O O . THR B 1 75 ? 46.169 -38.306 -18.161 1.00 52.15 75 THR B O 1
ATOM 3695 N N . GLY B 1 76 ? 44.923 -36.428 -18.221 1.00 52.86 76 GLY B N 1
ATOM 3696 C CA . GLY B 1 76 ? 45.888 -35.669 -19.026 1.00 53.61 76 GLY B CA 1
ATOM 3697 C C . GLY B 1 76 ? 47.199 -35.432 -18.294 1.00 53.71 76 GLY B C 1
ATOM 3698 O O . GLY B 1 76 ? 48.273 -35.539 -18.887 1.00 54.17 76 GLY B O 1
ATOM 3699 N N . MET B 1 77 ? 47.093 -35.110 -17.005 1.00 53.86 77 MET B N 1
ATOM 3700 C CA . MET B 1 77 ? 48.261 -34.875 -16.135 1.00 53.68 77 MET B CA 1
ATOM 3701 C C . MET B 1 77 ? 49.081 -36.135 -15.871 1.00 53.07 77 MET B C 1
ATOM 3702 O O . MET B 1 77 ? 50.300 -36.080 -15.810 1.00 53.22 77 MET B O 1
ATOM 3707 N N . ILE B 1 78 ? 48.406 -37.257 -15.660 1.00 52.22 78 ILE B N 1
ATOM 3708 C CA . ILE B 1 78 ? 49.078 -38.541 -15.529 1.00 51.56 78 ILE B CA 1
ATOM 3709 C C . ILE B 1 78 ? 49.620 -38.983 -16.893 1.00 52.50 78 ILE B C 1
ATOM 3710 O O . ILE B 1 78 ? 50.674 -39.609 -16.978 1.00 53.46 78 ILE B O 1
ATOM 3715 N N . GLY B 1 79 ? 48.904 -38.623 -17.955 1.00 52.96 79 GLY B N 1
ATOM 3716 C CA . GLY B 1 79 ? 49.241 -39.043 -19.316 1.00 53.07 79 GLY B CA 1
ATOM 3717 C C . GLY B 1 79 ? 50.514 -38.435 -19.866 1.00 52.66 79 GLY B C 1
ATOM 3718 O O . GLY B 1 79 ? 51.246 -39.103 -20.596 1.00 52.52 79 GLY B O 1
ATOM 3719 N N . THR B 1 94 ? 48.845 -20.648 -22.425 1.00 63.87 94 THR B N 1
ATOM 3720 C CA . THR B 1 94 ? 47.535 -20.288 -22.962 1.00 63.43 94 THR B CA 1
ATOM 3721 C C . THR B 1 94 ? 46.381 -20.965 -22.194 1.00 63.58 94 THR B C 1
ATOM 3722 O O . THR B 1 94 ? 45.359 -21.321 -22.786 1.00 63.57 94 THR B O 1
ATOM 3726 N N . VAL B 1 95 ? 46.550 -21.120 -20.879 1.00 63.53 95 VAL B N 1
ATOM 3727 C CA . VAL B 1 95 ? 45.598 -21.855 -20.024 1.00 63.31 95 VAL B CA 1
ATOM 3728 C C . VAL B 1 95 ? 44.422 -20.983 -19.560 1.00 64.57 95 VAL B C 1
ATOM 3729 O O . VAL B 1 95 ? 43.348 -21.499 -19.235 1.00 65.05 95 VAL B O 1
ATOM 3733 N N . ALA B 1 96 ? 44.639 -19.670 -19.511 1.00 65.62 96 ALA B N 1
ATOM 3734 C CA . ALA B 1 96 ? 43.563 -18.703 -19.279 1.00 66.02 96 ALA B CA 1
ATOM 3735 C C . ALA B 1 96 ? 42.620 -18.692 -20.483 1.00 66.64 96 ALA B C 1
ATOM 3736 O O . ALA B 1 96 ? 41.401 -18.800 -20.334 1.00 67.54 96 ALA B O 1
ATOM 3738 N N . GLU B 1 97 ? 43.200 -18.576 -21.675 1.00 66.43 97 GLU B N 1
ATOM 3739 C CA . GLU B 1 97 ? 42.432 -18.568 -22.926 1.00 66.30 97 GLU B CA 1
ATOM 3740 C C . GLU B 1 97 ? 41.527 -19.792 -23.026 1.00 65.57 97 GLU B C 1
ATOM 3741 O O . GLU B 1 97 ? 40.384 -19.701 -23.484 1.00 66.72 97 GLU B O 1
ATOM 3747 N N . TRP B 1 98 ? 42.061 -20.930 -22.591 1.00 64.20 98 TRP B N 1
ATOM 3748 C CA . TRP B 1 98 ? 41.351 -22.213 -22.583 1.00 62.73 98 TRP B CA 1
ATOM 3749 C C . TRP B 1 98 ? 40.151 -22.201 -21.628 1.00 61.33 98 TRP B C 1
ATOM 3750 O O . TRP B 1 98 ? 39.066 -22.670 -21.978 1.00 60.86 98 TRP B O 1
ATOM 3761 N N . THR B 1 99 ? 40.365 -21.672 -20.426 1.00 59.64 99 THR B N 1
ATOM 3762 C CA . THR B 1 99 ? 39.310 -21.552 -19.425 1.00 58.38 99 THR B CA 1
ATOM 3763 C C . THR B 1 99 ? 38.169 -20.709 -19.968 1.00 57.15 99 THR B C 1
ATOM 3764 O O . THR B 1 99 ? 37.026 -21.141 -19.954 1.00 56.59 99 THR B O 1
ATOM 3768 N N . GLU B 1 100 ? 38.501 -19.513 -20.457 1.00 56.22 100 GLU B N 1
ATOM 3769 C CA . GLU B 1 100 ? 37.515 -18.544 -20.974 1.00 55.08 100 GLU B CA 1
ATOM 3770 C C . GLU B 1 100 ? 36.689 -19.138 -22.095 1.00 53.01 100 GLU B C 1
ATOM 3771 O O . GLU B 1 100 ? 35.469 -19.012 -22.119 1.00 52.25 100 GLU B O 1
ATOM 3773 N N . ARG B 1 101 ? 37.391 -19.778 -23.020 1.00 51.48 101 ARG B N 1
ATOM 3774 C CA . ARG B 1 101 ? 36.792 -20.479 -24.147 1.00 50.29 101 ARG B CA 1
ATOM 3775 C C . ARG B 1 101 ? 35.878 -21.622 -23.680 1.00 48.87 101 ARG B C 1
ATOM 3776 O O . ARG B 1 101 ? 34.677 -21.580 -23.922 1.00 47.40 101 ARG B O 1
ATOM 3784 N N . ILE B 1 102 ? 36.455 -22.604 -22.981 1.00 48.16 102 ILE B N 1
ATOM 3785 C CA . ILE B 1 102 ? 35.763 -23.852 -22.608 1.00 47.84 102 ILE B CA 1
ATOM 3786 C C . ILE B 1 102 ? 34.600 -23.635 -21.657 1.00 47.66 102 ILE B C 1
ATOM 3787 O O . ILE B 1 102 ? 33.502 -24.148 -21.869 1.00 47.79 102 ILE B O 1
ATOM 3792 N N . ARG B 1 103 ? 34.863 -22.901 -20.587 1.00 47.60 103 ARG B N 1
ATOM 3793 C CA . ARG B 1 103 ? 33.823 -22.501 -19.647 1.00 47.23 103 ARG B CA 1
ATOM 3794 C C . ARG B 1 103 ? 32.736 -21.771 -20.422 1.00 44.66 103 ARG B C 1
ATOM 3795 O O . ARG B 1 103 ? 31.556 -22.022 -20.225 1.00 45.33 103 ARG B O 1
ATOM 3803 N N . GLY B 1 104 ? 33.151 -20.884 -21.318 1.00 41.87 104 GLY B N 1
ATOM 3804 C CA . GLY B 1 104 ? 32.230 -20.153 -22.170 1.00 40.65 104 GLY B CA 1
ATOM 3805 C C . GLY B 1 104 ? 31.355 -21.065 -23.004 1.00 40.35 104 GLY B C 1
ATOM 3806 O O . GLY B 1 104 ? 30.177 -20.763 -23.221 1.00 39.46 104 GLY B O 1
ATOM 3807 N N . GLN B 1 105 ? 31.926 -22.181 -23.473 1.00 39.88 105 GLN B N 1
ATOM 3808 C CA . GLN B 1 105 ? 31.163 -23.147 -24.270 1.00 38.15 105 GLN B CA 1
ATOM 3809 C C . GLN B 1 105 ? 30.126 -23.859 -23.393 1.00 37.59 105 GLN B C 1
ATOM 3810 O O . GLN B 1 105 ? 28.957 -23.940 -23.745 1.00 37.42 105 GLN B O 1
ATOM 3816 N N . LEU B 1 106 ? 30.552 -24.352 -22.238 1.00 36.96 106 LEU B N 1
ATOM 3817 C CA . LEU B 1 106 ? 29.640 -25.035 -21.317 1.00 36.61 106 LEU B CA 1
ATOM 3818 C C . LEU B 1 106 ? 28.451 -24.147 -20.911 1.00 36.78 106 LEU B C 1
ATOM 3819 O O . LEU B 1 106 ? 27.350 -24.642 -20.677 1.00 36.55 106 LEU B O 1
ATOM 3824 N N . GLU B 1 107 ? 28.666 -22.836 -20.851 1.00 36.92 107 GLU B N 1
ATOM 3825 C CA . GLU B 1 107 ? 27.599 -21.888 -20.481 1.00 37.57 107 GLU B CA 1
ATOM 3826 C C . GLU B 1 107 ? 26.448 -21.862 -21.498 1.00 37.22 107 GLU B C 1
ATOM 3827 O O . GLU B 1 107 ? 25.350 -21.395 -21.191 1.00 37.69 107 GLU B O 1
ATOM 3833 N N . ARG B 1 108 ? 26.711 -22.366 -22.699 1.00 36.30 108 ARG B N 1
ATOM 3834 C CA . ARG B 1 108 ? 25.694 -22.488 -23.743 1.00 36.13 108 ARG B CA 1
ATOM 3835 C C . ARG B 1 108 ? 24.701 -23.628 -23.496 1.00 36.09 108 ARG B C 1
ATOM 3836 O O . ARG B 1 108 ? 23.542 -23.550 -23.896 1.00 35.84 108 ARG B O 1
ATOM 3844 N N . PHE B 1 109 ? 25.180 -24.690 -22.853 1.00 36.35 109 PHE B N 1
ATOM 3845 C CA . PHE B 1 109 ? 24.422 -25.935 -22.663 1.00 36.20 109 PHE B CA 1
ATOM 3846 C C . PHE B 1 109 ? 23.737 -26.059 -21.305 1.00 36.71 109 PHE B C 1
ATOM 3847 O O . PHE B 1 109 ? 22.803 -26.838 -21.143 1.00 36.66 109 PHE B O 1
ATOM 3855 N N . VAL B 1 110 ? 24.218 -25.312 -20.325 1.00 37.56 110 VAL B N 1
ATOM 3856 C CA . VAL B 1 110 ? 23.861 -25.556 -18.933 1.00 37.44 110 VAL B CA 1
ATOM 3857 C C . VAL B 1 110 ? 24.006 -24.256 -18.162 1.00 39.06 110 VAL B C 1
ATOM 3858 O O . VAL B 1 110 ? 24.997 -23.540 -18.322 1.00 39.34 110 VAL B O 1
ATOM 3862 N N . ASP B 1 111 ? 23.014 -23.949 -17.333 1.00 41.05 111 ASP B N 1
ATOM 3863 C CA . ASP B 1 111 ? 22.949 -22.646 -16.662 1.00 42.34 111 ASP B CA 1
ATOM 3864 C C . ASP B 1 111 ? 23.708 -22.633 -15.347 1.00 43.19 111 ASP B C 1
ATOM 3865 O O . ASP B 1 111 ? 23.382 -23.366 -14.426 1.00 42.21 111 ASP B O 1
ATOM 3870 N N . PHE B 1 112 ? 24.732 -21.787 -15.290 1.00 46.17 112 PHE B N 1
ATOM 3871 C CA . PHE B 1 112 ? 25.492 -21.522 -14.060 1.00 48.19 112 PHE B CA 1
ATOM 3872 C C . PHE B 1 112 ? 24.903 -20.338 -13.295 1.00 51.38 112 PHE B C 1
ATOM 3873 O O . PHE B 1 112 ? 24.774 -19.229 -13.826 1.00 51.57 112 PHE B O 1
ATOM 3881 N N . ASP B 1 113 ? 24.536 -20.587 -12.049 1.00 55.06 113 ASP B N 1
ATOM 3882 C CA . ASP B 1 113 ? 24.083 -19.519 -11.153 1.00 58.39 113 ASP B CA 1
ATOM 3883 C C . ASP B 1 113 ? 23.968 -20.059 -9.742 1.00 60.61 113 ASP B C 1
ATOM 3884 O O . ASP B 1 113 ? 23.713 -21.248 -9.567 1.00 60.73 113 ASP B O 1
ATOM 3889 N N . ASP B 1 114 ? 24.173 -19.200 -8.741 1.00 63.57 114 ASP B N 1
ATOM 3890 C CA . ASP B 1 114 ? 23.959 -19.613 -7.347 1.00 65.58 114 ASP B CA 1
ATOM 3891 C C . ASP B 1 114 ? 22.462 -19.792 -7.114 1.00 66.28 114 ASP B C 1
ATOM 3892 O O . ASP B 1 114 ? 21.663 -18.858 -7.284 1.00 66.60 114 ASP B O 1
ATOM 3897 N N . SER B 1 115 ? 22.123 -21.014 -6.711 1.00 66.58 115 SER B N 1
ATOM 3898 C CA . SER B 1 115 ? 20.815 -21.625 -6.965 1.00 66.74 115 SER B CA 1
ATOM 3899 C C . SER B 1 115 ? 20.989 -23.135 -6.760 1.00 67.05 115 SER B C 1
ATOM 3900 O O . SER B 1 115 ? 22.103 -23.653 -6.903 1.00 67.40 115 SER B O 1
ATOM 3903 N N . PRO B 1 116 ? 19.904 -23.853 -6.423 1.00 67.06 116 PRO B N 1
ATOM 3904 C CA . PRO B 1 116 ? 20.058 -25.302 -6.227 1.00 66.63 116 PRO B CA 1
ATOM 3905 C C . PRO B 1 116 ? 20.337 -26.054 -7.534 1.00 65.20 116 PRO B C 1
ATOM 3906 O O . PRO B 1 116 ? 21.094 -27.021 -7.543 1.00 65.18 116 PRO B O 1
ATOM 3910 N N . MET B 1 117 ? 19.729 -25.584 -8.620 1.00 63.54 117 MET B N 1
ATOM 3911 C CA . MET B 1 117 ? 19.855 -26.199 -9.952 1.00 62.04 117 MET B CA 1
ATOM 3912 C C . MET B 1 117 ? 21.038 -25.606 -10.713 1.00 59.44 117 MET B C 1
ATOM 3913 O O . MET B 1 117 ? 21.221 -25.872 -11.905 1.00 58.35 117 MET B O 1
ATOM 3918 N N . GLY B 1 118 ? 21.820 -24.787 -10.015 1.00 56.89 118 GLY B N 1
ATOM 3919 C CA . GLY B 1 118 ? 22.991 -24.155 -10.588 1.00 54.75 118 GLY B CA 1
ATOM 3920 C C . GLY B 1 118 ? 24.023 -25.193 -10.959 1.00 52.85 118 GLY B C 1
ATOM 3921 O O . GLY B 1 118 ? 24.413 -26.027 -10.150 1.00 52.47 118 GLY B O 1
ATOM 3922 N N . ALA B 1 119 ? 24.455 -25.138 -12.205 1.00 51.23 119 ALA B N 1
ATOM 3923 C CA . ALA B 1 119 ? 25.478 -26.033 -12.692 1.00 49.41 119 ALA B CA 1
ATOM 3924 C C . ALA B 1 119 ? 26.772 -25.818 -11.918 1.00 47.87 119 ALA B C 1
ATOM 3925 O O . ALA B 1 119 ? 27.020 -24.744 -11.386 1.00 47.91 119 ALA B O 1
ATOM 3927 N N . ILE B 1 120 ? 27.571 -26.871 -11.847 1.00 46.20 120 ILE B N 1
ATOM 3928 C CA . ILE B 1 120 ? 28.910 -26.817 -11.285 1.00 44.58 120 ILE B CA 1
ATOM 3929 C C . ILE B 1 120 ? 29.819 -27.432 -12.309 1.00 43.51 120 ILE B C 1
ATOM 3930 O O . ILE B 1 120 ? 29.484 -28.464 -12.879 1.00 43.17 120 ILE B O 1
ATOM 3935 N N . VAL B 1 121 ? 30.966 -26.810 -12.540 1.00 42.85 121 VAL B N 1
ATOM 3936 C CA . VAL B 1 121 ? 32.022 -27.440 -13.321 1.00 42.18 121 VAL B CA 1
ATOM 3937 C C . VAL B 1 121 ? 33.209 -27.702 -12.414 1.00 41.57 121 VAL B C 1
ATOM 3938 O O . VAL B 1 121 ? 33.889 -26.776 -11.992 1.00 41.82 121 VAL B O 1
ATOM 3942 N N . GLU B 1 122 ? 33.452 -28.973 -12.127 1.00 41.32 122 GLU B N 1
ATOM 3943 C CA . GLU B 1 122 ? 34.594 -29.382 -11.311 1.00 41.10 122 GLU B CA 1
ATOM 3944 C C . GLU B 1 122 ? 35.669 -30.082 -12.139 1.00 39.58 122 GLU B C 1
ATOM 3945 O O . GLU B 1 122 ? 35.413 -30.567 -13.241 1.00 38.98 122 GLU B O 1
ATOM 3951 N N . ASN B 1 123 ? 36.876 -30.110 -11.583 1.00 37.91 123 ASN B N 1
ATOM 3952 C CA . ASN B 1 123 ? 37.979 -30.902 -12.123 1.00 36.49 123 ASN B CA 1
ATOM 3953 C C . ASN B 1 123 ? 38.290 -32.001 -11.122 1.00 35.99 123 ASN B C 1
ATOM 3954 O O . ASN B 1 123 ? 38.498 -31.710 -9.949 1.00 36.60 123 ASN B O 1
ATOM 3959 N N . ASN B 1 124 ? 38.336 -33.255 -11.574 1.00 35.18 124 ASN B N 1
ATOM 3960 C CA . ASN B 1 124 ? 38.568 -34.383 -10.652 1.00 34.95 124 ASN B CA 1
ATOM 3961 C C . ASN B 1 124 ? 39.957 -34.380 -10.003 1.00 34.47 124 ASN B C 1
ATOM 3962 O O . ASN B 1 124 ? 40.278 -35.273 -9.231 1.00 34.25 124 ASN B O 1
ATOM 3967 N N . LEU B 1 125 ? 40.770 -33.374 -10.327 1.00 34.40 125 LEU B N 1
ATOM 3968 C CA . LEU B 1 125 ? 42.021 -33.105 -9.604 1.00 34.28 125 LEU B CA 1
ATOM 3969 C C . LEU B 1 125 ? 41.742 -32.582 -8.201 1.00 34.74 125 LEU B C 1
ATOM 3970 O O . LEU B 1 125 ? 42.599 -32.684 -7.330 1.00 35.47 125 LEU B O 1
ATOM 3975 N N . GLU B 1 126 ? 40.537 -32.069 -7.970 1.00 34.91 126 GLU B N 1
ATOM 3976 C CA . GLU B 1 126 ? 40.187 -31.511 -6.656 1.00 36.44 126 GLU B CA 1
ATOM 3977 C C . GLU B 1 126 ? 40.084 -32.571 -5.559 1.00 35.65 126 GLU B C 1
ATOM 3978 O O . GLU B 1 126 ? 39.939 -32.254 -4.386 1.00 36.54 126 GLU B O 1
ATOM 3984 N N . TRP B 1 127 ? 40.146 -33.831 -5.942 1.00 35.04 127 TRP B N 1
ATOM 3985 C CA . TRP B 1 127 ? 40.321 -34.909 -4.970 1.00 34.58 127 TRP B CA 1
ATOM 3986 C C . TRP B 1 127 ? 41.509 -35.803 -5.274 1.00 33.81 127 TRP B C 1
ATOM 3987 O O . TRP B 1 127 ? 42.179 -36.289 -4.353 1.00 35.09 127 TRP B O 1
ATOM 3998 N N . THR B 1 128 ? 41.767 -36.020 -6.556 1.00 31.87 128 THR B N 1
ATOM 3999 C CA . THR B 1 128 ? 42.858 -36.891 -6.979 1.00 31.13 128 THR B CA 1
ATOM 4000 C C . THR B 1 128 ? 44.211 -36.217 -6.772 1.00 31.20 128 THR B C 1
ATOM 4001 O O . THR B 1 128 ? 45.217 -36.878 -6.490 1.00 31.61 128 THR B O 1
ATOM 4005 N N . GLY B 1 129 ? 44.218 -34.895 -6.910 1.00 30.47 129 GLY B N 1
ATOM 4006 C CA . GLY B 1 129 ? 45.434 -34.097 -6.743 1.00 30.22 129 GLY B CA 1
ATOM 4007 C C . GLY B 1 129 ? 46.085 -34.276 -5.385 1.00 30.40 129 GLY B C 1
ATOM 4008 O O . GLY B 1 129 ? 47.316 -34.246 -5.264 1.00 31.22 129 GLY B O 1
ATOM 4009 N N . SER B 1 130 ? 45.252 -34.450 -4.359 1.00 30.02 130 SER B N 1
ATOM 4010 C CA . SER B 1 130 ? 45.732 -34.646 -2.977 1.00 29.48 130 SER B CA 1
ATOM 4011 C C . SER B 1 130 ? 45.644 -36.090 -2.484 1.00 27.88 130 SER B C 1
ATOM 4012 O O . SER B 1 130 ? 46.037 -36.403 -1.361 1.00 28.61 130 SER B O 1
ATOM 4015 N N . LEU B 1 131 ? 45.114 -36.964 -3.325 1.00 26.48 131 LEU B N 1
ATOM 4016 C CA . LEU B 1 131 ? 45.105 -38.399 -3.045 1.00 24.88 131 LEU B CA 1
ATOM 4017 C C . LEU B 1 131 ? 46.525 -38.975 -3.049 1.00 23.73 131 LEU B C 1
ATOM 4018 O O . LEU B 1 131 ? 47.280 -38.780 -4.005 1.00 25.11 131 LEU B O 1
ATOM 4023 N N . SER B 1 132 ? 46.874 -39.684 -1.983 1.00 22.58 132 SER B N 1
ATOM 4024 C CA . SER B 1 132 ? 48.199 -40.307 -1.843 1.00 22.50 132 SER B CA 1
ATOM 4025 C C . SER B 1 132 ? 48.216 -41.754 -2.319 1.00 22.32 132 SER B C 1
ATOM 4026 O O . SER B 1 132 ? 47.225 -42.463 -2.205 1.00 22.01 132 SER B O 1
ATOM 4029 N N . ALA B 1 133 ? 49.376 -42.182 -2.803 1.00 22.42 133 ALA B N 1
ATOM 4030 C CA . ALA B 1 133 ? 49.608 -43.573 -3.200 1.00 22.48 133 ALA B CA 1
ATOM 4031 C C . ALA B 1 133 ? 49.060 -44.551 -2.165 1.00 22.65 133 ALA B C 1
ATOM 4032 O O . ALA B 1 133 ? 48.393 -45.515 -2.524 1.00 23.17 133 ALA B O 1
ATOM 4034 N N . ILE B 1 134 ? 49.315 -44.290 -0.886 1.00 23.21 134 ILE B N 1
ATOM 4035 C CA . ILE B 1 134 ? 48.819 -45.173 0.188 1.00 23.01 134 ILE B CA 1
ATOM 4036 C C . ILE B 1 134 ? 47.293 -45.137 0.271 1.00 24.27 134 ILE B C 1
ATOM 4037 O O . ILE B 1 134 ? 46.656 -46.200 0.251 1.00 25.27 134 ILE B O 1
ATOM 4042 N N . GLU B 1 135 ? 46.714 -43.932 0.339 1.00 24.69 135 GLU B N 1
ATOM 4043 C CA . GLU B 1 135 ? 45.240 -43.764 0.309 1.00 25.70 135 GLU B CA 1
ATOM 4044 C C . GLU B 1 135 ? 44.636 -44.544 -0.859 1.00 24.58 135 GLU B C 1
ATOM 4045 O O . GLU B 1 135 ? 43.740 -45.354 -0.682 1.00 23.39 135 GLU B O 1
ATOM 4051 N N . PHE B 1 136 ? 45.168 -44.275 -2.043 1.00 24.36 136 PHE B N 1
ATOM 4052 C CA . PHE B 1 136 ? 44.767 -44.913 -3.299 1.00 25.12 136 PHE B CA 1
ATOM 4053 C C . PHE B 1 136 ? 44.700 -46.439 -3.181 1.00 26.02 136 PHE B C 1
ATOM 4054 O O . PHE B 1 136 ? 43.620 -47.032 -3.319 1.00 26.39 136 PHE B O 1
ATOM 4062 N N . LEU B 1 137 ? 45.842 -47.061 -2.890 1.00 25.81 137 LEU B N 1
ATOM 4063 C CA . LEU B 1 137 ? 45.920 -48.525 -2.811 1.00 25.60 137 LEU B CA 1
ATOM 4064 C C . LEU B 1 137 ? 45.096 -49.105 -1.661 1.00 27.23 137 LEU B C 1
ATOM 4065 O O . LEU B 1 137 ? 44.536 -50.198 -1.785 1.00 27.14 137 LEU B O 1
ATOM 4070 N N . ARG B 1 138 ? 45.034 -48.380 -0.547 1.00 28.64 138 ARG B N 1
ATOM 4071 C CA . ARG B 1 138 ? 44.305 -48.846 0.644 1.00 29.99 138 ARG B CA 1
ATOM 4072 C C . ARG B 1 138 ? 42.785 -48.713 0.478 1.00 30.68 138 ARG B C 1
ATOM 4073 O O . ARG B 1 138 ? 42.037 -49.688 0.575 1.00 30.99 138 ARG B O 1
ATOM 4081 N N . ASP B 1 139 ? 42.347 -47.491 0.215 1.00 31.34 139 ASP B N 1
ATOM 4082 C CA . ASP B 1 139 ? 40.927 -47.151 0.218 1.00 31.80 139 ASP B CA 1
ATOM 4083 C C . ASP B 1 139 ? 40.203 -47.510 -1.077 1.00 30.92 139 ASP B C 1
ATOM 4084 O O . ASP B 1 139 ? 39.050 -47.910 -1.015 1.00 31.03 139 ASP B O 1
ATOM 4089 N N . ILE B 1 140 ? 40.871 -47.380 -2.228 1.00 29.75 140 ILE B N 1
ATOM 4090 C CA . ILE B 1 140 ? 40.254 -47.704 -3.533 1.00 28.73 140 ILE B CA 1
ATOM 4091 C C . ILE B 1 140 ? 40.729 -49.030 -4.135 1.00 29.16 140 ILE B C 1
ATOM 4092 O O . ILE B 1 140 ? 39.923 -49.826 -4.593 1.00 29.38 140 ILE B O 1
ATOM 4097 N N . GLY B 1 141 ? 42.034 -49.262 -4.148 1.00 29.68 141 GLY B N 1
ATOM 4098 C CA . GLY B 1 141 ? 42.608 -50.417 -4.866 1.00 30.58 141 GLY B CA 1
ATOM 4099 C C . GLY B 1 141 ? 42.162 -51.777 -4.341 1.00 31.89 141 GLY B C 1
ATOM 4100 O O . GLY B 1 141 ? 42.173 -52.778 -5.062 1.00 32.24 141 GLY B O 1
ATOM 4101 N N . LYS B 1 142 ? 41.779 -51.816 -3.071 1.00 32.37 142 LYS B N 1
ATOM 4102 C CA . LYS B 1 142 ? 41.390 -53.059 -2.437 1.00 31.82 142 LYS B CA 1
ATOM 4103 C C . LYS B 1 142 ? 40.104 -53.601 -3.002 1.00 31.00 142 LYS B C 1
ATOM 4104 O O . LYS B 1 142 ? 39.872 -54.800 -2.935 1.00 32.84 142 LYS B O 1
ATOM 4110 N N . HIS B 1 143 ? 39.276 -52.731 -3.566 1.00 29.97 143 HIS B N 1
ATOM 4111 C CA . HIS B 1 143 ? 37.946 -53.125 -4.056 1.00 29.25 143 HIS B CA 1
ATOM 4112 C C . HIS B 1 143 ? 37.947 -53.620 -5.496 1.00 28.42 143 HIS B C 1
ATOM 4113 O O . HIS B 1 143 ? 36.886 -53.793 -6.093 1.00 28.84 143 HIS B O 1
ATOM 4120 N N . PHE B 1 144 ? 39.126 -53.843 -6.059 1.00 27.62 144 PHE B N 1
ATOM 4121 C CA . PHE B 1 144 ? 39.227 -54.331 -7.431 1.00 27.67 144 PHE B CA 1
ATOM 4122 C C . PHE B 1 144 ? 39.958 -55.663 -7.546 1.00 27.63 144 PHE B C 1
ATOM 4123 O O . PHE B 1 144 ? 41.051 -55.836 -7.010 1.00 27.61 144 PHE B O 1
ATOM 4131 N N . SER B 1 145 ? 39.322 -56.592 -8.248 1.00 27.21 145 SER B N 1
ATOM 4132 C CA . SER B 1 145 ? 39.938 -57.845 -8.622 1.00 26.58 145 SER B CA 1
ATOM 4133 C C . SER B 1 145 ? 40.691 -57.684 -9.940 1.00 26.47 145 SER B C 1
ATOM 4134 O O . SER B 1 145 ? 40.117 -57.273 -10.943 1.00 25.70 145 SER B O 1
ATOM 4137 N N . VAL B 1 146 ? 41.973 -58.024 -9.934 1.00 26.96 146 VAL B N 1
ATOM 4138 C CA . VAL B 1 146 ? 42.776 -58.009 -11.153 1.00 27.56 146 VAL B CA 1
ATOM 4139 C C . VAL B 1 146 ? 42.123 -58.913 -12.193 1.00 30.09 146 VAL B C 1
ATOM 4140 O O . VAL B 1 146 ? 41.941 -58.512 -13.344 1.00 30.66 146 VAL B O 1
ATOM 4144 N N . ASN B 1 147 ? 41.778 -60.131 -11.773 1.00 32.45 147 ASN B N 1
ATOM 4145 C CA . ASN B 1 147 ? 41.059 -61.093 -12.627 1.00 33.88 147 ASN B CA 1
ATOM 4146 C C . ASN B 1 147 ? 39.864 -60.454 -13.327 1.00 34.60 147 ASN B C 1
ATOM 4147 O O . ASN B 1 147 ? 39.720 -60.552 -14.535 1.00 34.26 147 ASN B O 1
ATOM 4152 N N . VAL B 1 148 ? 39.016 -59.795 -12.544 1.00 35.78 148 VAL B N 1
ATOM 4153 C CA . VAL B 1 148 ? 37.827 -59.115 -13.066 1.00 36.84 148 VAL B CA 1
ATOM 4154 C C . VAL B 1 148 ? 38.193 -58.025 -14.082 1.00 39.04 148 VAL B C 1
ATOM 4155 O O . VAL B 1 148 ? 37.574 -57.928 -15.143 1.00 40.12 148 VAL B O 1
ATOM 4159 N N . MET B 1 149 ? 39.195 -57.215 -13.743 1.00 41.27 149 MET B N 1
ATOM 4160 C CA . MET B 1 149 ? 39.645 -56.103 -14.596 1.00 41.72 149 MET B CA 1
ATOM 4161 C C . MET B 1 149 ? 40.172 -56.613 -15.93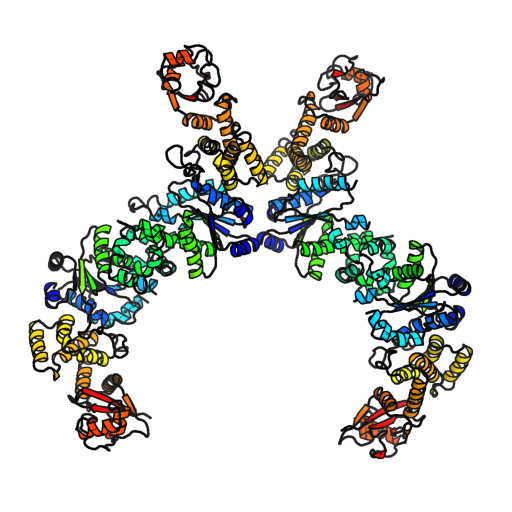5 1.00 44.06 149 MET B C 1
ATOM 4162 O O . MET B 1 149 ? 39.905 -56.012 -16.967 1.00 44.89 149 MET B O 1
ATOM 4167 N N . LEU B 1 150 ? 40.925 -57.710 -15.904 1.00 46.41 150 LEU B N 1
ATOM 4168 C CA . LEU B 1 150 ? 41.460 -58.334 -17.126 1.00 48.68 150 LEU B CA 1
ATOM 4169 C C . LEU B 1 150 ? 40.355 -58.854 -18.064 1.00 52.03 150 LEU B C 1
ATOM 4170 O O . LEU B 1 150 ? 40.508 -58.845 -19.294 1.00 52.78 150 LEU B O 1
ATOM 4175 N N . ALA B 1 151 ? 39.258 -59.312 -17.462 1.00 55.20 151 ALA B N 1
ATOM 4176 C CA . ALA B 1 151 ? 38.091 -59.832 -18.182 1.00 57.16 151 ALA B CA 1
ATOM 4177 C C . ALA B 1 151 ? 37.423 -58.760 -19.046 1.00 59.40 151 ALA B C 1
ATOM 4178 O O . ALA B 1 151 ? 37.133 -58.999 -20.219 1.00 59.70 151 ALA B O 1
ATOM 4180 N N . ARG B 1 152 ? 37.177 -57.594 -18.448 1.00 61.98 152 ARG B N 1
ATOM 4181 C CA . ARG B 1 152 ? 36.584 -56.435 -19.141 1.00 64.08 152 ARG B CA 1
ATOM 4182 C C . ARG B 1 152 ? 37.176 -56.293 -20.548 1.00 66.10 152 ARG B C 1
ATOM 4183 O O . ARG B 1 152 ? 38.386 -56.117 -20.698 1.00 66.80 152 ARG B O 1
ATOM 4191 N N . ASP B 1 153 ? 36.326 -56.370 -21.572 1.00 68.29 153 ASP B N 1
ATOM 4192 C CA . ASP B 1 153 ? 36.801 -56.616 -22.953 1.00 69.94 153 ASP B CA 1
ATOM 4193 C C . ASP B 1 153 ? 37.460 -55.434 -23.678 1.00 70.30 153 ASP B C 1
ATOM 4194 O O . ASP B 1 153 ? 38.181 -55.654 -24.653 1.00 70.96 153 ASP B O 1
ATOM 4199 N N . THR B 1 154 ? 37.234 -54.201 -23.229 1.00 70.50 154 THR B N 1
ATOM 4200 C CA . THR B 1 154 ? 38.042 -53.078 -23.734 1.00 70.92 154 THR B CA 1
ATOM 4201 C C . THR B 1 154 ? 39.508 -53.412 -23.436 1.00 71.44 154 THR B C 1
ATOM 4202 O O . THR B 1 154 ? 40.384 -53.302 -24.302 1.00 71.28 154 THR B O 1
ATOM 4206 N N . ILE B 1 155 ? 39.736 -53.851 -22.197 1.00 71.82 155 ILE B N 1
ATOM 4207 C CA . ILE B 1 155 ? 41.061 -54.258 -21.706 1.00 71.90 155 ILE B CA 1
ATOM 4208 C C . ILE B 1 155 ? 41.494 -55.615 -22.275 1.00 71.78 155 ILE B C 1
ATOM 4209 O O . ILE B 1 155 ? 42.625 -55.758 -22.727 1.00 71.84 155 ILE B O 1
ATOM 4214 N N . ARG B 1 156 ? 40.596 -56.596 -22.251 1.00 71.49 156 ARG B N 1
ATOM 4215 C CA . ARG B 1 156 ? 40.900 -57.952 -22.748 1.00 71.72 156 ARG B CA 1
ATOM 4216 C C . ARG B 1 156 ? 41.544 -57.924 -24.152 1.00 71.89 156 ARG B C 1
ATOM 4217 O O . ARG B 1 156 ? 42.581 -58.559 -24.384 1.00 71.24 156 ARG B O 1
ATOM 4225 N N . ARG B 1 157 ? 40.941 -57.159 -25.061 1.00 72.23 157 ARG B N 1
ATOM 4226 C CA . ARG B 1 157 ? 41.461 -56.995 -26.439 1.00 72.42 157 ARG B CA 1
ATOM 4227 C C . ARG B 1 157 ? 42.735 -56.143 -26.517 1.00 71.76 157 ARG B C 1
ATOM 4228 O O . ARG B 1 157 ? 43.661 -56.470 -27.262 1.00 71.63 157 ARG B O 1
ATOM 4236 N N . ARG B 1 158 ? 42.763 -55.052 -25.753 1.00 70.97 158 ARG B N 1
ATOM 4237 C CA . ARG B 1 158 ? 43.912 -54.127 -25.724 1.00 70.32 158 ARG B CA 1
ATOM 4238 C C . ARG B 1 158 ? 45.133 -54.678 -24.962 1.00 69.18 158 ARG B C 1
ATOM 4239 O O . ARG B 1 158 ? 46.225 -54.104 -25.018 1.00 69.28 158 ARG B O 1
ATOM 4247 N N . LEU B 1 159 ? 44.934 -55.788 -24.256 1.00 67.75 159 LEU B N 1
ATOM 4248 C CA . LEU B 1 159 ? 45.999 -56.459 -23.498 1.00 66.42 159 LEU B CA 1
ATOM 4249 C C . LEU B 1 159 ? 46.654 -57.603 -24.283 1.00 65.13 159 LEU B C 1
ATOM 4250 O O . LEU B 1 159 ? 47.387 -58.417 -23.719 1.00 64.86 159 LEU B O 1
ATOM 4255 N N . ALA B 1 160 ? 46.384 -57.652 -25.584 1.00 63.56 160 ALA B N 1
ATOM 4256 C CA . ALA B 1 160 ? 47.006 -58.622 -26.468 1.00 62.46 160 ALA B CA 1
ATOM 4257 C C . ALA B 1 160 ? 48.231 -57.985 -27.109 1.00 61.39 160 ALA B C 1
ATOM 4258 O O . ALA B 1 160 ? 48.164 -56.867 -27.608 1.00 61.41 160 ALA B O 1
ATOM 4260 N N . GLY B 1 161 ? 49.350 -58.697 -27.079 1.00 60.21 161 GLY B N 1
ATOM 4261 C CA . GLY B 1 161 ? 50.595 -58.223 -27.689 1.00 59.43 161 GLY B CA 1
ATOM 4262 C C . GLY B 1 161 ? 51.497 -57.548 -26.675 1.00 58.54 161 GLY B C 1
ATOM 4263 O O . GLY B 1 161 ? 51.699 -58.072 -25.576 1.00 59.41 161 GLY B O 1
ATOM 4264 N N . GLU B 1 162 ? 52.058 -56.398 -27.058 1.00 57.07 162 GLU B N 1
ATOM 4265 C CA . GLU B 1 162 ? 52.750 -55.504 -26.112 1.00 55.95 162 GLU B CA 1
ATOM 4266 C C . GLU B 1 162 ? 51.839 -55.288 -24.901 1.00 53.06 162 GLU B C 1
ATOM 4267 O O . GLU B 1 162 ? 52.249 -55.413 -23.738 1.00 52.26 162 GLU B O 1
ATOM 4273 N N . GLY B 1 163 ? 50.587 -54.973 -25.204 1.00 49.54 163 GLY B N 1
ATOM 4274 C CA . GLY B 1 163 ? 49.613 -54.710 -24.179 1.00 47.52 163 GLY B CA 1
ATOM 4275 C C . GLY B 1 163 ? 49.755 -53.308 -23.635 1.00 45.19 163 GLY B C 1
ATOM 4276 O O . GLY B 1 163 ? 50.007 -52.366 -24.373 1.00 44.94 163 GLY B O 1
ATOM 4277 N N . ILE B 1 164 ? 49.644 -53.189 -22.322 1.00 42.75 164 ILE B N 1
ATOM 4278 C CA . ILE B 1 164 ? 49.355 -51.913 -21.695 1.00 40.41 164 ILE B CA 1
ATOM 4279 C C . ILE B 1 164 ? 50.268 -51.609 -20.498 1.00 38.87 164 ILE B C 1
ATOM 4280 O O . ILE B 1 164 ? 50.763 -52.511 -19.810 1.00 38.69 164 ILE B O 1
ATOM 4285 N N . SER B 1 165 ? 50.503 -50.319 -20.276 1.00 37.41 165 SER B N 1
ATOM 4286 C CA . SER B 1 165 ? 51.234 -49.864 -19.093 1.00 35.36 165 SER B CA 1
ATOM 4287 C C . SER B 1 165 ? 50.327 -49.965 -17.872 1.00 34.10 165 SER B C 1
ATOM 4288 O O . SER B 1 165 ? 49.089 -49.962 -17.979 1.00 33.40 165 SER B O 1
ATOM 4291 N N . TYR B 1 166 ? 50.961 -50.045 -16.710 1.00 32.57 166 TYR B N 1
ATOM 4292 C CA . TYR B 1 166 ? 50.264 -50.031 -15.415 1.00 30.24 166 TYR B CA 1
ATOM 4293 C C . TYR B 1 166 ? 49.367 -48.799 -15.281 1.00 30.23 166 TYR B C 1
ATOM 4294 O O . TYR B 1 166 ? 48.294 -48.868 -14.707 1.00 29.27 166 TYR B O 1
ATOM 4303 N N . THR B 1 167 ? 49.822 -47.680 -15.834 1.00 31.17 167 THR B N 1
ATOM 4304 C CA . THR B 1 167 ? 49.070 -46.428 -15.805 1.00 32.24 167 THR B CA 1
ATOM 4305 C C . THR B 1 167 ? 47.740 -46.511 -16.546 1.00 32.63 167 THR B C 1
ATOM 4306 O O . THR B 1 167 ? 46.696 -46.208 -15.966 1.00 32.87 167 THR B O 1
ATOM 4310 N N . GLU B 1 168 ? 47.787 -46.927 -17.816 1.00 33.14 168 GLU B N 1
ATOM 4311 C CA . GLU B 1 168 ? 46.573 -47.107 -18.652 1.00 32.85 168 GLU B CA 1
ATOM 4312 C C . GLU B 1 168 ? 45.583 -48.080 -18.023 1.00 30.66 168 GLU B C 1
ATOM 4313 O O . GLU B 1 168 ? 44.369 -47.922 -18.138 1.00 28.81 168 GLU B O 1
ATOM 4319 N N . PHE B 1 169 ? 46.133 -49.075 -17.349 1.00 30.29 169 PHE B N 1
ATOM 4320 C CA . PHE B 1 169 ? 45.365 -50.115 -16.658 1.00 31.01 169 PHE B CA 1
ATOM 4321 C C . PHE B 1 169 ? 44.666 -49.600 -15.395 1.00 30.61 169 PHE B C 1
ATOM 4322 O O . PHE B 1 169 ? 43.741 -50.225 -14.884 1.00 30.36 169 PHE B O 1
ATOM 4330 N N . SER B 1 170 ? 45.116 -48.440 -14.919 1.00 30.36 170 SER B N 1
ATOM 4331 C CA . SER B 1 170 ? 44.643 -47.842 -13.672 1.00 29.21 170 SER B CA 1
ATOM 4332 C C . SER B 1 170 ? 43.504 -46.854 -13.864 1.00 29.01 170 SER B C 1
ATOM 4333 O O . SER B 1 170 ? 42.664 -46.713 -12.986 1.00 28.63 170 SER B O 1
ATOM 4336 N N . TYR B 1 171 ? 43.480 -46.161 -14.999 1.00 29.70 171 TYR B N 1
ATOM 4337 C CA . TYR B 1 171 ? 42.511 -45.071 -15.220 1.00 30.18 171 TYR B CA 1
ATOM 4338 C C . TYR B 1 171 ? 41.109 -45.432 -14.715 1.00 28.83 171 TYR B C 1
ATOM 4339 O O . TYR B 1 171 ? 40.410 -44.592 -14.142 1.00 29.32 171 TYR B O 1
ATOM 4348 N N . LEU B 1 172 ? 40.721 -46.685 -14.936 1.00 26.97 172 LEU B N 1
ATOM 4349 C CA . LEU B 1 172 ? 39.434 -47.238 -14.483 1.00 25.43 172 LEU B CA 1
ATOM 4350 C C . LEU B 1 172 ? 39.158 -46.911 -13.009 1.00 24.06 172 LEU B C 1
ATOM 4351 O O . LEU B 1 172 ? 38.106 -46.377 -12.670 1.00 21.93 172 LEU B O 1
ATOM 4356 N N . LEU B 1 173 ? 40.116 -47.228 -12.144 1.00 23.48 173 LEU B N 1
ATOM 4357 C CA . LEU B 1 173 ? 39.988 -46.961 -10.702 1.00 23.02 173 LEU B CA 1
ATOM 4358 C C . LEU B 1 173 ? 39.734 -45.486 -10.401 1.00 23.01 173 LEU B C 1
ATOM 4359 O O . LEU B 1 173 ? 38.885 -45.168 -9.574 1.00 22.13 173 LEU B O 1
ATOM 4364 N N . LEU B 1 174 ? 40.472 -44.602 -11.077 1.00 23.44 174 LEU B N 1
ATOM 4365 C CA . LEU B 1 174 ? 40.311 -43.159 -10.919 1.00 24.02 174 LEU B CA 1
ATOM 4366 C C . LEU B 1 174 ? 38.962 -42.708 -11.432 1.00 25.13 174 LEU B C 1
ATOM 4367 O O . LEU B 1 174 ? 38.297 -41.894 -10.797 1.00 26.46 174 LEU B O 1
ATOM 4372 N N . GLN B 1 175 ? 38.567 -43.227 -12.587 1.00 26.10 175 GLN B N 1
ATOM 4373 C CA . GLN B 1 175 ? 37.262 -42.907 -13.173 1.00 27.10 175 GLN B CA 1
ATOM 4374 C C . GLN B 1 175 ? 36.139 -43.250 -12.173 1.00 26.34 175 GLN B C 1
ATOM 4375 O O . GLN B 1 175 ? 35.254 -42.435 -11.878 1.00 26.24 175 GLN B O 1
ATOM 4381 N N . ALA B 1 176 ? 36.207 -44.475 -11.664 1.00 25.14 176 ALA B N 1
ATOM 4382 C CA . ALA B 1 176 ? 35.256 -44.992 -10.687 1.00 23.76 176 ALA B CA 1
ATOM 4383 C C . ALA B 1 176 ? 35.234 -44.108 -9.463 1.00 23.80 176 ALA B C 1
ATOM 4384 O O . ALA B 1 176 ? 34.180 -43.801 -8.917 1.00 23.24 176 ALA B O 1
ATOM 4386 N N . ASN B 1 177 ? 36.416 -43.688 -9.045 1.00 24.24 177 ASN B N 1
ATOM 4387 C CA . ASN B 1 177 ? 36.558 -42.871 -7.855 1.00 24.29 177 ASN B CA 1
ATOM 4388 C C . ASN B 1 177 ? 35.884 -41.516 -7.979 1.00 24.25 177 ASN B C 1
ATOM 4389 O O . ASN B 1 177 ? 35.376 -41.002 -6.987 1.00 25.61 177 ASN B O 1
ATOM 4394 N N . ASP B 1 178 ? 35.886 -40.933 -9.177 1.00 23.45 178 ASP B N 1
ATOM 4395 C CA . ASP B 1 178 ? 35.196 -39.653 -9.409 1.00 23.61 178 ASP B CA 1
ATOM 4396 C C . ASP B 1 178 ? 33.739 -39.725 -8.953 1.00 22.56 178 ASP B C 1
ATOM 4397 O O . ASP B 1 178 ? 33.230 -38.797 -8.344 1.00 20.95 178 ASP B O 1
ATOM 4402 N N . TYR B 1 179 ? 33.089 -40.848 -9.239 1.00 23.16 179 TYR B N 1
ATOM 4403 C CA . TYR B 1 179 ? 31.691 -41.057 -8.859 1.00 23.90 179 TYR B CA 1
ATOM 4404 C C . TYR B 1 179 ? 31.539 -41.065 -7.349 1.00 24.84 179 TYR B C 1
ATOM 4405 O O . TYR B 1 179 ? 30.625 -40.454 -6.809 1.00 26.40 179 TYR B O 1
ATOM 4414 N N . VAL B 1 180 ? 32.424 -41.786 -6.673 1.00 25.38 180 VAL B N 1
ATOM 4415 C CA . VAL B 1 180 ? 32.419 -41.850 -5.203 1.00 24.40 180 VAL B CA 1
ATOM 4416 C C . VAL B 1 180 ? 32.549 -40.451 -4.632 1.00 25.49 180 VAL B C 1
ATOM 4417 O O . VAL B 1 180 ? 31.761 -40.019 -3.795 1.00 25.31 180 VAL B O 1
ATOM 4421 N N . GLU B 1 181 ? 33.550 -39.746 -5.123 1.00 26.75 181 GLU B N 1
ATOM 4422 C CA . GLU B 1 181 ? 33.869 -38.428 -4.624 1.00 28.47 181 GLU B CA 1
ATOM 4423 C C . GLU B 1 181 ? 32.729 -37.436 -4.914 1.00 28.94 181 GLU B C 1
ATOM 4424 O O . GLU B 1 181 ? 32.378 -36.642 -4.049 1.00 29.14 181 GLU B O 1
ATOM 4430 N N . LEU B 1 182 ? 32.132 -37.505 -6.105 1.00 29.90 182 LEU B N 1
ATOM 4431 C CA . LEU B 1 182 ? 31.021 -36.600 -6.462 1.00 30.30 182 LEU B CA 1
ATOM 4432 C C . LEU B 1 182 ? 29.732 -36.886 -5.691 1.00 31.99 182 LEU B C 1
ATOM 4433 O O . LEU B 1 182 ? 28.920 -35.979 -5.483 1.00 32.51 182 LEU B O 1
ATOM 4438 N N . HIS B 1 183 ? 29.550 -38.135 -5.270 1.00 33.69 183 HIS B N 1
ATOM 4439 C CA . HIS B 1 183 ? 28.422 -38.505 -4.397 1.00 34.47 183 HIS B CA 1
ATOM 4440 C C . HIS B 1 183 ? 28.625 -38.004 -2.971 1.00 36.14 183 HIS B C 1
ATOM 4441 O O . HIS B 1 183 ? 27.665 -37.654 -2.297 1.00 37.05 183 HIS B O 1
ATOM 4448 N N . ARG B 1 184 ? 29.873 -37.989 -2.520 1.00 37.67 184 ARG B N 1
ATOM 4449 C CA . ARG B 1 184 ? 30.227 -37.420 -1.220 1.00 39.04 184 ARG B CA 1
ATOM 4450 C C . ARG B 1 184 ? 29.998 -35.914 -1.187 1.00 38.68 184 ARG B C 1
ATOM 4451 O O . ARG B 1 184 ? 29.415 -35.385 -0.248 1.00 39.41 184 ARG B O 1
ATOM 4459 N N . ARG B 1 185 ? 30.474 -35.233 -2.221 1.00 38.46 185 ARG B N 1
ATOM 4460 C CA . ARG B 1 185 ? 30.519 -33.767 -2.237 1.00 37.91 185 ARG B CA 1
ATOM 4461 C C . ARG B 1 185 ? 29.243 -33.091 -2.677 1.00 37.82 185 ARG B C 1
ATOM 4462 O O . ARG B 1 185 ? 28.986 -31.972 -2.262 1.00 38.62 185 ARG B O 1
ATOM 4470 N N . HIS B 1 186 ? 28.465 -33.742 -3.537 1.00 37.63 186 HIS B N 1
ATOM 4471 C CA . HIS B 1 186 ? 27.242 -33.133 -4.069 1.00 37.25 186 HIS B CA 1
ATOM 4472 C C . HIS B 1 186 ? 26.020 -34.054 -4.058 1.00 36.68 186 HIS B C 1
ATOM 4473 O O . HIS B 1 186 ? 25.000 -33.758 -4.688 1.00 36.82 186 HIS B O 1
ATOM 4480 N N . GLY B 1 187 ? 26.103 -35.158 -3.327 1.00 36.09 187 GLY B N 1
ATOM 4481 C CA . GLY B 1 187 ? 24.993 -36.127 -3.275 1.00 35.93 187 GLY B CA 1
ATOM 4482 C C . GLY B 1 187 ? 24.611 -36.633 -4.656 1.00 35.56 187 GLY B C 1
ATOM 4483 O O . GLY B 1 187 ? 23.485 -37.089 -4.882 1.00 36.08 187 GLY B O 1
ATOM 4484 N N . CYS B 1 188 ? 25.574 -36.549 -5.569 1.00 34.94 188 CYS B N 1
ATOM 4485 C CA . CYS B 1 188 ? 25.390 -36.920 -6.963 1.00 33.83 188 CYS B CA 1
ATOM 4486 C C . CYS B 1 188 ? 24.974 -38.373 -7.091 1.00 32.31 188 CYS B C 1
ATOM 4487 O O . CYS B 1 188 ? 25.590 -39.263 -6.522 1.00 32.34 188 CYS B O 1
ATOM 4490 N N . THR B 1 189 ? 23.918 -38.593 -7.855 1.00 31.22 189 THR B N 1
ATOM 4491 C CA . THR B 1 189 ? 23.168 -39.849 -7.787 1.00 30.26 189 THR B CA 1
ATOM 4492 C C . THR B 1 189 ? 22.997 -40.552 -9.157 1.00 27.66 189 THR B C 1
ATOM 4493 O O . THR B 1 189 ? 22.471 -41.660 -9.239 1.00 26.55 189 THR B O 1
ATOM 4497 N N . LEU B 1 190 ? 23.466 -39.908 -10.220 1.00 25.29 190 LEU B N 1
ATOM 4498 C CA . LEU B 1 190 ? 23.395 -40.462 -11.579 1.00 23.65 190 LEU B CA 1
ATOM 4499 C C . LEU B 1 190 ? 24.546 -39.905 -12.415 1.00 22.86 190 LEU B C 1
ATOM 4500 O O . LEU B 1 190 ? 24.881 -38.730 -12.323 1.00 22.47 190 LEU B O 1
ATOM 4505 N N . GLN B 1 191 ? 25.142 -40.762 -13.229 1.00 21.73 191 GLN B N 1
ATOM 4506 C CA . GLN B 1 191 ? 26.133 -40.334 -14.192 1.00 20.83 191 GLN B CA 1
ATOM 4507 C C . GLN B 1 191 ? 25.635 -40.701 -15.563 1.00 21.08 191 GLN B C 1
ATOM 4508 O O . GLN B 1 191 ? 25.030 -41.763 -15.753 1.00 21.64 191 GLN B O 1
ATOM 4514 N N . ILE B 1 192 ? 25.891 -39.827 -16.525 1.00 20.79 192 ILE B N 1
ATOM 4515 C CA . ILE B 1 192 ? 25.531 -40.100 -17.908 1.00 20.08 192 ILE B CA 1
ATOM 4516 C C . ILE B 1 192 ? 26.728 -39.920 -18.812 1.00 20.60 192 ILE B C 1
ATOM 4517 O O . ILE B 1 192 ? 27.639 -39.154 -18.510 1.00 20.43 192 ILE B O 1
ATOM 4522 N N . GLY B 1 193 ? 26.718 -40.647 -19.921 1.00 21.58 193 GLY B N 1
ATOM 4523 C CA . GLY B 1 193 ? 27.784 -40.561 -20.908 1.00 22.15 193 GLY B CA 1
ATOM 4524 C C . GLY B 1 193 ? 27.404 -41.142 -22.249 1.00 22.67 193 GLY B C 1
ATOM 4525 O O . GLY B 1 193 ? 26.241 -41.432 -22.518 1.00 23.13 193 GLY B O 1
ATOM 4526 N N . GLY B 1 194 ? 28.405 -41.319 -23.091 1.00 23.12 194 GLY B N 1
ATOM 4527 C CA . GLY B 1 194 ? 28.215 -41.952 -24.385 1.00 23.27 194 GLY B CA 1
ATOM 4528 C C . GLY B 1 194 ? 28.020 -43.433 -24.187 1.00 23.06 194 GLY B C 1
ATOM 4529 O O . GLY B 1 194 ? 28.214 -43.951 -23.087 1.00 22.28 194 GLY B O 1
ATOM 4530 N N . ALA B 1 195 ? 27.616 -44.107 -25.253 1.00 23.92 195 ALA B N 1
ATOM 4531 C CA . ALA B 1 195 ? 27.298 -45.530 -25.178 1.00 24.86 195 ALA B CA 1
ATOM 4532 C C . ALA B 1 195 ? 28.573 -46.307 -24.882 1.00 26.47 195 ALA B C 1
ATOM 4533 O O . ALA B 1 195 ? 28.586 -47.226 -24.058 1.00 27.63 195 ALA B O 1
ATOM 4535 N N . ASP B 1 196 ? 29.657 -45.904 -25.524 1.00 27.39 196 ASP B N 1
ATOM 4536 C CA . ASP B 1 196 ? 30.937 -46.574 -25.326 1.00 29.39 196 ASP B CA 1
ATOM 4537 C C . ASP B 1 196 ? 31.402 -46.523 -23.875 1.00 29.40 196 ASP B C 1
ATOM 4538 O O . ASP B 1 196 ? 32.024 -47.457 -23.390 1.00 31.43 196 ASP B O 1
ATOM 4543 N N . GLN B 1 197 ? 31.062 -45.448 -23.181 1.00 29.39 197 GLN B N 1
ATOM 4544 C CA . GLN B 1 197 ? 31.536 -45.217 -21.810 1.00 29.47 197 GLN B CA 1
ATOM 4545 C C . GLN B 1 197 ? 30.872 -46.065 -20.720 1.00 28.05 197 GLN B C 1
ATOM 4546 O O . GLN B 1 197 ? 31.287 -46.019 -19.577 1.00 28.21 197 GLN B O 1
ATOM 4552 N N . TRP B 1 198 ? 29.851 -46.837 -21.062 1.00 26.92 198 TRP B N 1
ATOM 4553 C CA . TRP B 1 198 ? 29.139 -47.650 -20.068 1.00 25.43 198 TRP B CA 1
ATOM 4554 C C . TRP B 1 198 ? 30.103 -48.370 -19.116 1.00 26.52 198 TRP B C 1
ATOM 4555 O O . TRP B 1 198 ? 30.000 -48.274 -17.895 1.00 27.11 198 TRP B O 1
ATOM 4566 N N . GLY B 1 199 ? 31.054 -49.080 -19.696 1.00 27.81 199 GLY B N 1
ATOM 4567 C CA . GLY B 1 199 ? 31.929 -49.960 -18.939 1.00 28.92 199 GLY B CA 1
ATOM 4568 C C . GLY B 1 199 ? 32.462 -49.341 -17.665 1.00 29.66 199 GLY B C 1
ATOM 4569 O O . GLY B 1 199 ? 32.306 -49.901 -16.576 1.00 30.57 199 GLY B O 1
ATOM 4570 N N . ASN B 1 200 ? 33.098 -48.183 -17.788 1.00 29.78 200 ASN B N 1
ATOM 4571 C CA . ASN B 1 200 ? 33.682 -47.554 -16.603 1.00 30.14 200 ASN B CA 1
ATOM 4572 C C . ASN B 1 200 ? 32.734 -46.645 -15.835 1.00 29.12 200 ASN B C 1
ATOM 4573 O O . ASN B 1 200 ? 33.053 -46.258 -14.717 1.00 30.35 200 ASN B O 1
ATOM 4578 N N . ILE B 1 201 ? 31.569 -46.327 -16.402 1.00 27.79 201 ILE B N 1
ATOM 4579 C CA . ILE B 1 2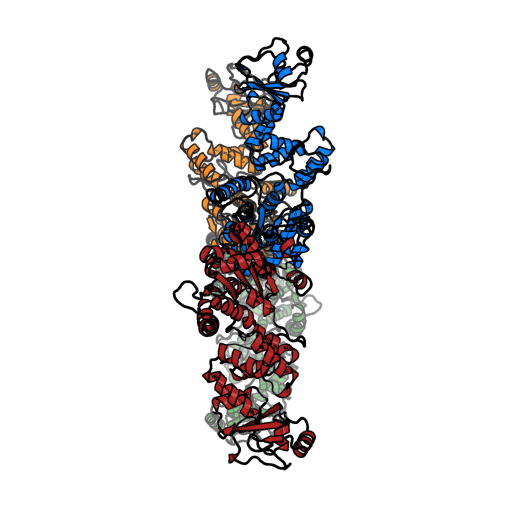01 ? 30.507 -45.662 -15.618 1.00 27.29 201 ILE B CA 1
ATOM 4580 C C . ILE B 1 201 ? 29.941 -46.620 -14.571 1.00 26.65 201 ILE B C 1
ATOM 4581 O O . ILE B 1 201 ? 29.752 -46.248 -13.425 1.00 26.73 201 ILE B O 1
ATOM 4586 N N . ILE B 1 202 ? 29.666 -47.852 -14.977 1.00 26.45 202 ILE B N 1
ATOM 4587 C CA . ILE B 1 202 ? 29.164 -48.871 -14.046 1.00 25.97 202 ILE B CA 1
ATOM 4588 C C . ILE B 1 202 ? 30.253 -49.296 -13.045 1.00 26.82 202 ILE B C 1
ATOM 4589 O O . ILE B 1 202 ? 29.962 -49.757 -11.930 1.00 26.07 202 ILE B O 1
ATOM 4594 N N . ALA B 1 203 ? 31.508 -49.132 -13.459 1.00 27.25 203 ALA B N 1
ATOM 4595 C CA . ALA B 1 203 ? 32.650 -49.308 -12.563 1.00 28.05 203 ALA B CA 1
ATOM 4596 C C . ALA B 1 203 ? 32.465 -48.425 -11.322 1.00 28.31 203 ALA B C 1
ATOM 4597 O O . ALA B 1 203 ? 32.640 -48.872 -10.184 1.00 27.73 203 ALA B O 1
ATOM 4599 N N . GLY B 1 204 ? 32.080 -47.178 -11.580 1.00 28.45 204 GLY B N 1
ATOM 4600 C CA . GLY B 1 204 ? 31.805 -46.191 -10.545 1.00 28.63 204 GLY B CA 1
ATOM 4601 C C . GLY B 1 204 ? 30.595 -46.545 -9.714 1.00 29.27 204 GLY B C 1
ATOM 4602 O O . GLY B 1 204 ? 30.693 -46.615 -8.488 1.00 30.85 204 GLY B O 1
ATOM 4603 N N . VAL B 1 205 ? 29.456 -46.783 -10.364 1.00 28.81 205 VAL B N 1
ATOM 4604 C CA . VAL B 1 205 ? 28.247 -47.224 -9.644 1.00 28.47 205 VAL B CA 1
ATOM 4605 C C . VAL B 1 205 ? 28.595 -48.321 -8.635 1.00 29.57 205 VAL B C 1
ATOM 4606 O O . VAL B 1 205 ? 28.251 -48.233 -7.458 1.00 29.66 205 VAL B O 1
ATOM 4610 N N . ARG B 1 206 ? 29.291 -49.345 -9.118 1.00 30.87 206 ARG B N 1
ATOM 4611 C CA . ARG B 1 206 ? 29.729 -50.465 -8.281 1.00 32.17 206 ARG B CA 1
ATOM 4612 C C . ARG B 1 206 ? 30.598 -49.993 -7.100 1.00 30.95 206 ARG B C 1
ATOM 4613 O O . ARG B 1 206 ? 30.310 -50.301 -5.946 1.00 29.84 206 ARG B O 1
ATOM 4621 N N . LEU B 1 207 ? 31.654 -49.242 -7.399 1.00 29.96 207 LEU B N 1
ATOM 4622 C CA . LEU B 1 207 ? 32.572 -48.761 -6.364 1.00 29.21 207 LEU B CA 1
ATOM 4623 C C . LEU B 1 207 ? 31.852 -47.923 -5.330 1.00 29.73 207 LEU B C 1
ATOM 4624 O O . LEU B 1 207 ? 32.208 -47.964 -4.159 1.00 30.61 207 LEU B O 1
ATOM 4629 N N . VAL B 1 208 ? 30.858 -47.149 -5.761 1.00 29.43 208 VAL B N 1
ATOM 4630 C CA . VAL B 1 208 ? 30.102 -46.297 -4.836 1.00 29.03 208 VAL B CA 1
ATOM 4631 C C . VAL B 1 208 ? 29.324 -47.128 -3.823 1.00 30.38 208 VAL B C 1
ATOM 4632 O O . VAL B 1 208 ? 29.126 -46.711 -2.697 1.00 30.45 208 VAL B O 1
ATOM 4636 N N . ARG B 1 209 ? 28.885 -48.309 -4.229 1.00 32.43 209 ARG B N 1
ATOM 4637 C CA . ARG B 1 209 ? 28.156 -49.201 -3.329 1.00 34.32 209 ARG B CA 1
ATOM 4638 C C . ARG B 1 209 ? 29.122 -49.856 -2.321 1.00 35.16 209 ARG B C 1
ATOM 4639 O O . ARG B 1 209 ? 28.927 -49.768 -1.106 1.00 35.08 209 ARG B O 1
ATOM 4647 N N . GLN B 1 210 ? 30.167 -50.496 -2.833 1.00 35.25 210 GLN B N 1
ATOM 4648 C CA . GLN B 1 210 ? 31.220 -51.047 -1.982 1.00 35.43 210 GLN B CA 1
ATOM 4649 C C . GLN B 1 210 ? 31.721 -50.053 -0.958 1.00 36.37 210 GLN B C 1
ATOM 4650 O O . GLN B 1 210 ? 31.590 -50.280 0.231 1.00 38.83 210 GLN B O 1
ATOM 4656 N N . LYS B 1 211 ? 32.296 -48.953 -1.419 1.00 36.74 211 LYS B N 1
ATOM 4657 C CA . LYS B 1 211 ? 32.871 -47.946 -0.516 1.00 36.51 211 LYS B CA 1
ATOM 4658 C C . LYS B 1 211 ? 31.820 -47.266 0.370 1.00 36.97 211 LYS B C 1
ATOM 4659 O O . LYS B 1 211 ? 31.957 -47.220 1.590 1.00 37.70 211 LYS B O 1
ATOM 4665 N N . LEU B 1 212 ? 30.785 -46.727 -0.264 1.00 37.05 212 LEU B N 1
ATOM 4666 C CA . LEU B 1 212 ? 29.860 -45.789 0.394 1.00 35.91 212 LEU B CA 1
ATOM 4667 C C . LEU B 1 212 ? 28.507 -46.376 0.753 1.00 35.53 212 LEU B C 1
ATOM 4668 O O . LEU B 1 212 ? 27.711 -45.717 1.433 1.00 35.11 212 LEU B O 1
ATOM 4673 N N . GLY B 1 213 ? 28.239 -47.593 0.283 1.00 35.61 213 GLY B N 1
ATOM 4674 C CA . GLY B 1 213 ? 26.982 -48.303 0.610 1.00 35.40 213 GLY B CA 1
ATOM 4675 C C . GLY B 1 213 ? 25.730 -47.873 -0.143 1.00 34.89 213 GLY B C 1
ATOM 4676 O O . GLY B 1 213 ? 24.735 -48.593 -0.150 1.00 34.65 213 GLY B O 1
ATOM 4677 N N . ALA B 1 214 ? 25.781 -46.701 -0.777 1.00 35.18 214 ALA B N 1
ATOM 4678 C CA . ALA B 1 214 ? 24.641 -46.137 -1.512 1.00 34.38 214 ALA B CA 1
ATOM 4679 C C . ALA B 1 214 ? 24.426 -46.852 -2.847 1.00 33.39 214 ALA B C 1
ATOM 4680 O O . ALA B 1 214 ? 25.386 -47.291 -3.492 1.00 33.71 214 ALA B O 1
ATOM 4682 N N . THR B 1 215 ? 23.164 -47.000 -3.238 1.00 32.15 215 THR B N 1
ATOM 4683 C CA . THR B 1 215 ? 22.844 -47.401 -4.607 1.00 31.92 215 THR B CA 1
ATOM 4684 C C . THR B 1 215 ? 22.685 -46.143 -5.448 1.00 32.21 215 THR B C 1
ATOM 4685 O O . THR B 1 215 ? 21.873 -45.273 -5.124 1.00 33.70 215 THR B O 1
ATOM 4689 N N . VAL B 1 216 ? 23.487 -46.042 -6.502 1.00 31.57 216 VAL B N 1
ATOM 4690 C CA . VAL B 1 216 ? 23.410 -44.922 -7.438 1.00 30.16 216 VAL B CA 1
ATOM 4691 C C . VAL B 1 216 ? 23.189 -45.473 -8.844 1.00 29.68 216 VAL B C 1
ATOM 4692 O O . VAL B 1 216 ? 23.169 -46.690 -9.038 1.00 29.82 216 VAL B O 1
ATOM 4696 N N . HIS B 1 217 ? 23.015 -44.594 -9.820 1.00 28.99 217 HIS B N 1
ATOM 4697 C CA . HIS B 1 217 ? 22.557 -45.036 -11.136 1.00 29.30 217 HIS B CA 1
ATOM 4698 C C . HIS B 1 217 ? 23.454 -44.633 -12.288 1.00 28.42 217 HIS B C 1
ATOM 4699 O O . HIS B 1 217 ? 24.381 -43.836 -12.120 1.00 29.23 217 HIS B O 1
ATOM 4706 N N . ALA B 1 218 ? 23.125 -45.175 -13.461 1.00 25.93 218 ALA B N 1
ATOM 4707 C CA . ALA B 1 218 ? 23.854 -44.916 -14.695 1.00 24.64 218 ALA B CA 1
ATOM 4708 C C . ALA B 1 218 ? 22.914 -44.935 -15.901 1.00 23.85 218 ALA B C 1
ATOM 4709 O O . ALA B 1 218 ? 22.028 -45.775 -15.994 1.00 23.69 218 ALA B O 1
ATOM 4711 N N . LEU B 1 219 ? 23.119 -43.997 -16.817 1.00 22.88 219 LEU B N 1
ATOM 4712 C CA . LEU B 1 219 ? 22.339 -43.922 -18.052 1.00 22.14 219 LEU B CA 1
ATOM 4713 C C . LEU B 1 219 ? 23.227 -43.440 -19.174 1.00 21.92 219 LEU B C 1
ATOM 4714 O O . LEU B 1 219 ? 23.735 -42.329 -19.113 1.00 21.62 219 LEU B O 1
ATOM 4719 N N . THR B 1 220 ? 23.422 -44.268 -20.195 1.00 22.14 220 THR B N 1
ATOM 4720 C CA . THR B 1 220 ? 24.189 -43.836 -21.357 1.00 22.24 220 THR B CA 1
ATOM 4721 C C . THR B 1 220 ? 23.280 -43.413 -22.478 1.00 22.10 220 THR B C 1
ATOM 4722 O O . THR B 1 220 ? 22.120 -43.811 -22.550 1.00 22.06 220 THR B O 1
ATOM 4726 N N . VAL B 1 221 ? 23.858 -42.617 -23.362 1.00 22.23 221 VAL B N 1
ATOM 4727 C CA . VAL B 1 221 ? 23.151 -41.963 -24.449 1.00 22.61 221 VAL B CA 1
ATOM 4728 C C . VAL B 1 221 ? 23.743 -42.488 -25.768 1.00 23.74 221 VAL B C 1
ATOM 4729 O O . VAL B 1 221 ? 24.875 -42.962 -25.778 1.00 23.98 221 VAL B O 1
ATOM 4733 N N . PRO B 1 222 ? 22.978 -42.460 -26.873 1.00 25.20 222 PRO B N 1
ATOM 4734 C CA . PRO B 1 222 ? 23.479 -43.138 -28.070 1.00 25.81 222 PRO B CA 1
ATOM 4735 C C . PRO B 1 222 ? 24.661 -42.438 -28.723 1.00 26.65 222 PRO B C 1
ATOM 4736 O O . PRO B 1 222 ? 24.782 -41.212 -28.640 1.00 27.74 222 PRO B O 1
ATOM 4740 N N . LEU B 1 223 ? 25.546 -43.222 -29.331 1.00 26.54 223 LEU B N 1
ATOM 4741 C CA . LEU B 1 223 ? 26.542 -42.670 -30.236 1.00 26.48 223 LEU B CA 1
ATOM 4742 C C . LEU B 1 223 ? 25.815 -42.388 -31.531 1.00 25.53 223 LEU B C 1
ATOM 4743 O O . LEU B 1 223 ? 24.993 -43.185 -31.970 1.00 26.45 223 LEU B O 1
ATOM 4748 N N . VAL B 1 224 ? 26.125 -41.265 -32.151 1.00 25.06 224 VAL B N 1
ATOM 4749 C CA . VAL B 1 224 ? 25.374 -40.806 -33.315 1.00 24.70 224 VAL B CA 1
ATOM 4750 C C . VAL B 1 224 ? 26.010 -41.306 -34.609 1.00 25.38 224 VAL B C 1
ATOM 4751 O O . VAL B 1 224 ? 27.149 -40.979 -34.907 1.00 25.49 224 VAL B O 1
ATOM 4755 N N . THR B 1 225 ? 25.270 -42.119 -35.359 1.00 26.30 225 THR B N 1
ATOM 4756 C CA . THR B 1 225 ? 25.707 -42.567 -36.687 1.00 26.83 225 THR B CA 1
ATOM 4757 C C . THR B 1 225 ? 24.691 -42.175 -37.748 1.00 27.66 225 THR B C 1
ATOM 4758 O O . THR B 1 225 ? 23.483 -42.288 -37.543 1.00 28.23 225 THR B O 1
ATOM 4762 N N . ALA B 1 226 ? 25.194 -41.724 -38.888 1.00 27.97 226 ALA B N 1
ATOM 4763 C CA . ALA B 1 226 ? 24.346 -41.402 -40.029 1.00 28.13 226 ALA B CA 1
ATOM 4764 C C . ALA B 1 226 ? 23.699 -42.680 -40.562 1.00 29.54 226 ALA B C 1
ATOM 4765 O O . ALA B 1 226 ? 24.208 -43.794 -40.358 1.00 30.37 226 ALA B O 1
ATOM 4767 N N . ALA B 1 227 ? 22.576 -42.522 -41.249 1.00 30.69 227 ALA B N 1
ATOM 4768 C CA . ALA B 1 227 ? 21.886 -43.663 -41.858 1.00 31.52 227 ALA B CA 1
ATOM 4769 C C . ALA B 1 227 ? 22.775 -44.383 -42.894 1.00 31.92 227 ALA B C 1
ATOM 4770 O O . ALA B 1 227 ? 22.686 -45.596 -43.074 1.00 31.97 227 ALA B O 1
ATOM 4772 N N . ASP B 1 228 ? 23.654 -43.634 -43.547 1.00 32.24 228 ASP B N 1
ATOM 4773 C CA . ASP B 1 228 ? 24.611 -44.218 -44.487 1.00 33.74 228 ASP B CA 1
ATOM 4774 C C . ASP B 1 228 ? 25.823 -44.902 -43.811 1.00 33.57 228 ASP B C 1
ATOM 4775 O O . ASP B 1 228 ? 26.810 -45.224 -44.472 1.00 33.70 228 ASP B O 1
ATOM 4780 N N . GLY B 1 229 ? 25.744 -45.110 -42.501 1.00 33.60 229 GLY B N 1
ATOM 4781 C CA . GLY B 1 229 ? 26.780 -45.830 -41.760 1.00 34.25 229 GLY B CA 1
ATOM 4782 C C . GLY B 1 229 ? 27.940 -44.967 -41.279 1.00 35.19 229 GLY B C 1
ATOM 4783 O O . GLY B 1 229 ? 28.706 -45.377 -40.411 1.00 35.41 229 GLY B O 1
ATOM 4784 N N . THR B 1 230 ? 28.068 -43.768 -41.833 1.00 36.33 230 THR B N 1
ATOM 4785 C CA . THR B 1 230 ? 29.171 -42.874 -41.484 1.00 37.35 230 THR B CA 1
ATOM 4786 C C . THR B 1 230 ? 29.015 -42.330 -40.076 1.00 37.04 230 THR B C 1
ATOM 4787 O O . THR B 1 230 ? 27.912 -42.226 -39.551 1.00 36.46 230 THR B O 1
ATOM 4791 N N . LYS B 1 231 ? 30.144 -41.973 -39.485 1.00 38.03 231 LYS B N 1
ATOM 4792 C CA . LYS B 1 231 ? 30.185 -41.440 -38.131 1.00 38.53 231 LYS B CA 1
ATOM 4793 C C . LYS B 1 231 ? 29.783 -39.963 -38.172 1.00 38.42 231 LYS B C 1
ATOM 4794 O O . LYS B 1 231 ? 30.115 -39.241 -39.109 1.00 38.72 231 LYS B O 1
ATOM 4800 N N . PHE B 1 232 ? 29.054 -39.534 -37.150 1.00 38.70 232 PHE B N 1
ATOM 4801 C CA . PHE B 1 232 ? 28.606 -38.145 -37.019 1.00 38.73 232 PHE B CA 1
ATOM 4802 C C . PHE B 1 232 ? 29.719 -37.257 -36.487 1.00 39.12 232 PHE B C 1
ATOM 4803 O O . PHE B 1 232 ? 30.531 -37.692 -35.682 1.00 40.18 232 PHE B O 1
ATOM 4811 N N . GLY B 1 233 ? 29.745 -36.011 -36.935 1.00 39.94 233 GLY B N 1
ATOM 4812 C CA . GLY B 1 233 ? 30.650 -35.000 -36.377 1.00 41.53 233 GLY B CA 1
ATOM 4813 C C . GLY B 1 233 ? 32.083 -35.013 -36.879 1.00 43.24 233 GLY B C 1
ATOM 4814 O O . GLY B 1 233 ? 32.986 -34.505 -36.212 1.00 43.16 233 GLY B O 1
ATOM 4815 N N . LYS B 1 234 ? 32.291 -35.596 -38.055 1.00 45.92 234 LYS B N 1
ATOM 4816 C CA . LYS B 1 234 ? 33.598 -35.587 -38.722 1.00 47.36 234 LYS B CA 1
ATOM 4817 C C . LYS B 1 234 ? 33.501 -34.714 -39.962 1.00 48.92 234 LYS B C 1
ATOM 4818 O O . LYS B 1 234 ? 32.461 -34.641 -40.599 1.00 49.40 234 LYS B O 1
ATOM 4824 N N . SER B 1 235 ? 34.592 -34.042 -40.291 1.00 51.73 235 SER B N 1
ATOM 4825 C CA . SER B 1 235 ? 34.660 -33.199 -41.486 1.00 53.33 235 SER B CA 1
ATOM 4826 C C . SER B 1 235 ? 34.684 -34.028 -42.782 1.00 54.71 235 SER B C 1
ATOM 4827 O O . SER B 1 235 ? 35.202 -35.154 -42.809 1.00 53.42 235 SER B O 1
ATOM 4830 N N . THR B 1 236 ? 34.131 -33.430 -43.845 1.00 56.78 236 THR B N 1
ATOM 4831 C CA . THR B 1 236 ? 34.017 -34.027 -45.212 1.00 57.65 236 THR B CA 1
ATOM 4832 C C . THR B 1 236 ? 35.070 -35.087 -45.530 1.00 57.40 236 THR B C 1
ATOM 4833 O O . THR B 1 236 ? 34.770 -36.147 -46.082 1.00 57.80 236 THR B O 1
ATOM 4837 N N . GLY B 1 237 ? 36.310 -34.733 -45.225 1.00 56.75 237 GLY B N 1
ATOM 4838 C CA . GLY B 1 237 ? 37.431 -35.657 -45.182 1.00 55.60 237 GLY B CA 1
ATOM 4839 C C . GLY B 1 237 ? 38.369 -35.111 -44.118 1.00 54.98 237 GLY B C 1
ATOM 4840 O O . GLY B 1 237 ? 38.940 -34.032 -44.276 1.00 55.49 237 GLY B O 1
ATOM 4841 N N . GLY B 1 238 ? 38.489 -35.826 -43.009 1.00 53.67 238 GLY B N 1
ATOM 4842 C CA . GLY B 1 238 ? 39.324 -35.379 -41.900 1.00 52.03 238 GLY B CA 1
ATOM 4843 C C . GLY B 1 238 ? 38.664 -35.582 -40.548 1.00 50.17 238 GLY B C 1
ATOM 4844 O O . GLY B 1 238 ? 38.162 -36.665 -40.244 1.00 49.86 238 GLY B O 1
ATOM 4845 N N . GLY B 1 239 ? 38.664 -34.528 -39.741 1.00 47.40 239 GLY B N 1
ATOM 4846 C CA . GLY B 1 239 ? 38.370 -34.653 -38.319 1.00 45.70 239 GLY B CA 1
ATOM 4847 C C . GLY B 1 239 ? 37.260 -33.771 -37.782 1.00 43.84 239 GLY B C 1
ATOM 4848 O O . GLY B 1 239 ? 36.279 -33.486 -38.461 1.00 43.67 239 GLY B O 1
ATOM 4849 N N . SER B 1 240 ? 37.461 -33.311 -36.553 1.00 41.68 240 SER B N 1
ATOM 4850 C CA . SER B 1 240 ? 36.376 -32.820 -35.702 1.00 39.28 240 SER B CA 1
ATOM 4851 C C . SER B 1 240 ? 35.782 -31.475 -36.115 1.00 37.79 240 SER B C 1
ATOM 4852 O O . SER B 1 240 ? 36.436 -30.663 -36.765 1.00 36.68 240 SER B O 1
ATOM 4855 N N . LEU B 1 241 ? 34.522 -31.274 -35.731 1.00 36.41 241 LEU B N 1
ATOM 4856 C CA . LEU B 1 241 ? 33.860 -29.966 -35.826 1.00 36.05 241 LEU B CA 1
ATOM 4857 C C . LEU B 1 241 ? 33.812 -29.326 -34.455 1.00 34.98 241 LEU B C 1
ATOM 4858 O O . LEU B 1 241 ? 33.124 -29.812 -33.567 1.00 33.86 241 LEU B O 1
ATOM 4863 N N . TRP B 1 242 ? 34.523 -28.218 -34.306 1.00 34.66 242 TRP B N 1
ATOM 4864 C CA . TRP B 1 242 ? 34.782 -27.640 -32.994 1.00 34.78 242 TRP B CA 1
ATOM 4865 C C . TRP B 1 242 ? 33.754 -26.595 -32.633 1.00 34.61 242 TRP B C 1
ATOM 4866 O O . TRP B 1 242 ? 33.247 -25.886 -33.500 1.00 35.00 242 TRP B O 1
ATOM 4877 N N . LEU B 1 243 ? 33.464 -26.492 -31.342 1.00 34.76 243 LEU B N 1
ATOM 4878 C CA . LEU B 1 243 ? 32.522 -25.486 -30.867 1.00 35.65 243 LEU B CA 1
ATOM 4879 C C . LEU B 1 243 ? 33.165 -24.114 -30.901 1.00 35.91 243 LEU B C 1
ATOM 4880 O O . LEU B 1 243 ? 32.460 -23.110 -30.944 1.00 36.69 243 LEU B O 1
ATOM 4885 N N . ASP B 1 244 ? 34.493 -24.068 -30.869 1.00 36.48 244 ASP B N 1
ATOM 4886 C CA . ASP B 1 244 ? 35.200 -22.786 -30.909 1.00 37.63 244 ASP B CA 1
ATOM 4887 C C . ASP B 1 244 ? 35.189 -22.165 -32.320 1.00 37.54 244 ASP B C 1
ATOM 4888 O O . ASP B 1 244 ? 35.606 -22.814 -33.283 1.00 36.97 244 ASP B O 1
ATOM 4893 N N . PRO B 1 245 ? 34.732 -20.897 -32.439 1.00 37.88 245 PRO B N 1
ATOM 4894 C CA . PRO B 1 245 ? 34.565 -20.248 -33.742 1.00 38.50 245 PRO B CA 1
ATOM 4895 C C . PRO B 1 245 ? 35.840 -20.076 -34.537 1.00 39.46 245 PRO B C 1
ATOM 4896 O O . PRO B 1 245 ? 35.794 -20.079 -35.757 1.00 40.69 245 PRO B O 1
ATOM 4900 N N . GLN B 1 246 ? 36.965 -19.899 -33.858 1.00 39.94 246 GLN B N 1
ATOM 4901 C CA . GLN B 1 246 ? 38.231 -19.713 -34.560 1.00 39.97 246 GLN B CA 1
ATOM 4902 C C . GLN B 1 246 ? 38.922 -21.029 -34.919 1.00 39.80 246 GLN B C 1
ATOM 4903 O O . GLN B 1 246 ? 39.957 -21.020 -35.561 1.00 41.39 246 GLN B O 1
ATOM 4909 N N . MET B 1 247 ? 38.341 -22.153 -34.510 1.00 38.95 247 MET B N 1
ATOM 4910 C CA . MET B 1 247 ? 38.769 -23.472 -34.993 1.00 37.82 247 MET B CA 1
ATOM 4911 C C . MET B 1 247 ? 37.825 -23.940 -36.108 1.00 35.39 247 MET B C 1
ATOM 4912 O O . MET B 1 247 ? 38.267 -24.449 -37.127 1.00 35.24 247 MET B O 1
ATOM 4917 N N . THR B 1 248 ? 36.524 -23.797 -35.881 1.00 32.53 248 THR B N 1
ATOM 4918 C CA . THR B 1 248 ? 35.509 -24.044 -36.903 1.00 30.01 248 THR B CA 1
ATOM 4919 C C . THR B 1 248 ? 34.652 -22.816 -36.976 1.00 29.88 248 THR B C 1
ATOM 4920 O O . THR B 1 248 ? 34.028 -22.444 -35.995 1.00 30.49 248 THR B O 1
ATOM 4924 N N . SER B 1 249 ? 34.618 -22.175 -38.131 1.00 30.27 249 SER B N 1
ATOM 4925 C CA . SER B 1 249 ? 33.840 -20.943 -38.269 1.00 30.99 249 SER B CA 1
ATOM 4926 C C . SER B 1 249 ? 32.367 -21.249 -38.075 1.00 31.50 249 SER B C 1
ATOM 4927 O O . SER B 1 249 ? 31.926 -22.354 -38.386 1.00 31.82 249 SER B O 1
ATOM 4930 N N . PRO B 1 250 ? 31.598 -20.281 -37.545 1.00 31.80 250 PRO B N 1
ATOM 4931 C CA . PRO B 1 250 ? 30.144 -20.436 -37.436 1.00 31.44 250 PRO B CA 1
ATOM 4932 C C . PRO B 1 250 ? 29.503 -20.873 -38.756 1.00 30.84 250 PRO B C 1
ATOM 4933 O O . PRO B 1 250 ? 28.553 -21.640 -38.769 1.00 30.68 250 PRO B O 1
ATOM 4937 N N . TYR B 1 251 ? 30.036 -20.370 -39.854 1.00 31.16 251 TYR B N 1
ATOM 4938 C CA . TYR B 1 251 ? 29.579 -20.755 -41.188 1.00 31.36 251 TYR B CA 1
ATOM 4939 C C . TYR B 1 251 ? 29.726 -22.263 -41.411 1.00 30.76 251 TYR B C 1
ATOM 4940 O O . TYR B 1 251 ? 28.808 -22.924 -41.905 1.00 30.80 251 TYR B O 1
ATOM 4949 N N . ALA B 1 252 ? 30.893 -22.793 -41.056 1.00 29.80 252 ALA B N 1
ATOM 4950 C CA . ALA B 1 252 ? 31.167 -24.226 -41.208 1.00 29.18 252 ALA B CA 1
ATOM 4951 C C . ALA B 1 252 ? 30.241 -25.022 -40.303 1.00 28.62 252 ALA B C 1
ATOM 4952 O O . ALA B 1 252 ? 29.768 -26.092 -40.667 1.00 29.12 252 ALA B O 1
ATOM 4954 N N . TRP B 1 253 ? 29.981 -24.483 -39.122 1.00 27.64 253 TRP B N 1
ATOM 4955 C CA . TRP B 1 253 ? 29.135 -25.156 -38.168 1.00 26.78 253 TRP B CA 1
ATOM 4956 C C . TRP B 1 253 ? 27.754 -25.277 -38.796 1.00 26.77 253 TRP B C 1
ATOM 4957 O O . TRP B 1 253 ? 27.245 -26.388 -38.973 1.00 28.45 253 TRP B O 1
ATOM 4968 N N . TYR B 1 254 ? 27.176 -24.132 -39.163 1.00 25.86 254 TYR B N 1
ATOM 4969 C CA . TYR B 1 254 ? 25.875 -24.067 -39.846 1.00 24.89 254 TYR B CA 1
ATOM 4970 C C . TYR B 1 254 ? 25.800 -25.034 -41.025 1.00 24.08 254 TYR B C 1
ATOM 4971 O O . TYR B 1 254 ? 24.912 -25.881 -41.101 1.00 22.78 254 TYR B O 1
ATOM 4980 N N . GLN B 1 255 ? 26.747 -24.899 -41.937 1.00 24.17 255 GLN B N 1
ATOM 4981 C CA . GLN B 1 255 ? 26.762 -25.697 -43.157 1.00 24.48 255 GLN B CA 1
ATOM 4982 C C . GLN B 1 255 ? 26.893 -27.199 -42.898 1.00 24.35 255 GLN B C 1
ATOM 4983 O O . GLN B 1 255 ? 26.329 -27.999 -43.630 1.00 23.86 255 GLN B O 1
ATOM 4989 N N . TYR B 1 256 ? 27.628 -27.590 -41.864 1.00 24.26 256 TYR B N 1
ATOM 4990 C CA . TYR B 1 256 ? 27.706 -28.996 -41.539 1.00 24.68 256 TYR B CA 1
ATOM 4991 C C . TYR B 1 256 ? 26.288 -29.504 -41.331 1.00 26.26 256 TYR B C 1
ATOM 4992 O O . TYR B 1 256 ? 25.884 -30.511 -41.907 1.00 26.79 256 TYR B O 1
ATOM 5001 N N . PHE B 1 257 ? 25.539 -28.789 -40.500 1.00 27.78 257 PHE B N 1
ATOM 5002 C CA . PHE B 1 257 ? 24.179 -29.208 -40.130 1.00 28.55 257 PHE B CA 1
ATOM 5003 C C . PHE B 1 257 ? 23.141 -28.968 -41.225 1.00 27.98 257 PHE B C 1
ATOM 5004 O O . PHE B 1 257 ? 22.183 -29.728 -41.335 1.00 28.07 257 PHE B O 1
ATOM 5012 N N . VAL B 1 258 ? 23.348 -27.946 -42.049 1.00 27.32 258 VAL B N 1
ATOM 5013 C CA . VAL B 1 258 ? 22.465 -27.714 -43.195 1.00 26.58 258 VAL B CA 1
ATOM 5014 C C . VAL B 1 258 ? 22.599 -28.822 -44.240 1.00 27.55 258 VAL B C 1
ATOM 5015 O O . VAL B 1 258 ? 21.713 -28.984 -45.076 1.00 28.59 258 VAL B O 1
ATOM 5019 N N . ASN B 1 259 ? 23.703 -29.567 -44.209 1.00 27.37 259 ASN B N 1
ATOM 5020 C CA . ASN B 1 259 ? 23.915 -30.678 -45.147 1.00 26.69 259 ASN B CA 1
ATOM 5021 C C . ASN B 1 259 ? 23.626 -32.058 -44.583 1.00 26.95 259 ASN B C 1
ATOM 5022 O O . ASN B 1 259 ? 23.897 -33.064 -45.230 1.00 27.33 259 ASN B O 1
ATOM 5027 N N . THR B 1 260 ? 23.048 -32.106 -43.389 1.00 27.37 260 THR B N 1
ATOM 5028 C CA . THR B 1 260 ? 22.536 -33.365 -42.832 1.00 27.47 260 THR B CA 1
ATOM 5029 C C . THR B 1 260 ? 21.629 -34.033 -43.862 1.00 28.03 260 THR B C 1
ATOM 5030 O O . THR B 1 260 ? 20.770 -33.371 -44.452 1.00 27.79 260 THR B O 1
ATOM 5034 N N . ALA B 1 261 ? 21.840 -35.328 -44.089 1.00 28.10 261 ALA B N 1
ATOM 5035 C CA . ALA B 1 261 ? 21.013 -36.093 -45.035 1.00 27.87 261 ALA B CA 1
ATOM 5036 C C . ALA B 1 261 ? 19.546 -36.036 -44.635 1.00 27.70 261 ALA B C 1
ATOM 5037 O O . ALA B 1 261 ? 19.225 -35.933 -43.447 1.00 27.89 261 ALA B O 1
ATOM 5039 N N . ASP B 1 262 ? 18.661 -36.087 -45.626 1.00 27.64 262 ASP B N 1
ATOM 5040 C CA . ASP B 1 262 ? 17.227 -36.203 -45.357 1.00 28.07 262 ASP B CA 1
ATOM 5041 C C . ASP B 1 262 ? 16.953 -37.417 -44.457 1.00 27.57 262 ASP B C 1
ATOM 5042 O O . ASP B 1 262 ? 16.091 -37.369 -43.579 1.00 28.63 262 ASP B O 1
ATOM 5047 N N . ALA B 1 263 ? 17.697 -38.500 -44.649 1.00 27.31 263 ALA B N 1
ATOM 5048 C CA . ALA B 1 263 ? 17.512 -39.708 -43.813 1.00 26.80 263 ALA B CA 1
ATOM 5049 C C . ALA B 1 263 ? 17.704 -39.462 -42.307 1.00 26.07 263 ALA B C 1
ATOM 5050 O O . ALA B 1 263 ? 17.052 -40.102 -41.492 1.00 26.91 263 ALA B O 1
ATOM 5052 N N . ASP B 1 264 ? 18.583 -38.536 -41.943 1.00 25.39 264 ASP B N 1
ATOM 5053 C CA . ASP B 1 264 ? 18.942 -38.320 -40.531 1.00 25.72 264 ASP B CA 1
ATOM 5054 C C . ASP B 1 264 ? 18.291 -37.111 -39.870 1.00 25.04 264 ASP B C 1
ATOM 5055 O O . ASP B 1 264 ? 18.176 -37.060 -38.637 1.00 25.66 264 ASP B O 1
ATOM 5060 N N . VAL B 1 265 ? 17.872 -36.146 -40.687 1.00 23.75 265 VAL B N 1
ATOM 5061 C CA . VAL B 1 265 ? 17.526 -34.797 -40.208 1.00 22.28 265 VAL B CA 1
ATOM 5062 C C . VAL B 1 265 ? 16.478 -34.752 -39.084 1.00 21.67 265 VAL B C 1
ATOM 5063 O O . VAL B 1 265 ? 16.611 -33.955 -38.166 1.00 22.82 265 VAL B O 1
ATOM 5067 N N . ILE B 1 266 ? 15.456 -35.596 -39.144 1.00 21.18 266 ILE B N 1
ATOM 5068 C CA . ILE B 1 266 ? 14.426 -35.623 -38.085 1.00 21.80 266 ILE B CA 1
ATOM 5069 C C . ILE B 1 266 ? 14.974 -36.223 -36.774 1.00 22.84 266 ILE B C 1
ATOM 5070 O O . ILE B 1 266 ? 14.706 -35.723 -35.671 1.00 22.99 266 ILE B O 1
ATOM 5075 N N . ARG B 1 267 ? 15.739 -37.302 -36.909 1.00 23.08 267 ARG B N 1
ATOM 5076 C CA . ARG B 1 267 ? 16.323 -37.978 -35.749 1.00 22.38 267 ARG B CA 1
ATOM 5077 C C . ARG B 1 267 ? 17.235 -37.029 -35.024 1.00 21.80 267 ARG B C 1
ATOM 5078 O O . ARG B 1 267 ? 17.201 -36.929 -33.804 1.00 22.74 267 ARG B O 1
ATOM 5086 N N . TYR B 1 268 ? 18.063 -36.340 -35.797 1.00 21.15 268 TYR B N 1
ATOM 5087 C CA . TYR B 1 268 ? 19.002 -35.379 -35.239 1.00 20.96 268 TYR B CA 1
ATOM 5088 C C . TYR B 1 268 ? 18.232 -34.229 -34.601 1.00 21.10 268 TYR B C 1
ATOM 5089 O O . TYR B 1 268 ? 18.517 -33.843 -33.489 1.00 21.34 268 TYR B O 1
ATOM 5098 N N . LEU B 1 269 ? 17.230 -33.705 -35.289 1.00 22.21 269 LEU B N 1
ATOM 5099 C CA . LEU B 1 269 ? 16.355 -32.687 -34.693 1.00 22.50 269 LEU B CA 1
ATOM 5100 C C . LEU B 1 269 ? 15.812 -33.193 -33.356 1.00 22.72 269 LEU B C 1
ATOM 5101 O O . LEU B 1 269 ? 15.748 -32.461 -32.380 1.00 21.93 269 LEU B O 1
ATOM 5106 N N . ARG B 1 270 ? 15.438 -34.463 -33.327 1.00 23.44 270 ARG B N 1
ATOM 5107 C CA . ARG B 1 270 ? 14.858 -35.084 -32.135 1.00 23.50 270 ARG B CA 1
ATOM 5108 C C . ARG B 1 270 ? 15.880 -35.217 -31.011 1.00 23.16 270 ARG B C 1
ATOM 5109 O O . ARG B 1 270 ? 15.533 -35.069 -29.852 1.00 23.52 270 ARG B O 1
ATOM 5117 N N . TRP B 1 271 ? 17.135 -35.483 -31.349 1.00 23.08 271 TRP B N 1
ATOM 5118 C CA . TRP B 1 271 ? 18.182 -35.670 -30.323 1.00 23.25 271 TRP B CA 1
ATOM 5119 C C . TRP B 1 271 ? 18.886 -34.381 -29.891 1.00 25.49 271 TRP B C 1
ATOM 5120 O O . TRP B 1 271 ? 19.282 -34.252 -28.744 1.00 27.40 271 TRP B O 1
ATOM 5131 N N . PHE B 1 272 ? 19.030 -33.428 -30.803 1.00 27.62 272 PHE B N 1
ATOM 5132 C CA . PHE B 1 272 ? 19.828 -32.214 -30.564 1.00 28.82 272 PHE B CA 1
ATOM 5133 C C . PHE B 1 272 ? 19.031 -30.962 -30.176 1.00 29.46 272 PHE B C 1
ATOM 5134 O O . PHE B 1 272 ? 19.620 -29.935 -29.843 1.00 29.54 272 PHE B O 1
ATOM 5142 N N . THR B 1 273 ? 17.707 -31.032 -30.244 1.00 30.09 273 THR B N 1
ATOM 5143 C CA . THR B 1 273 ? 16.867 -29.846 -30.056 1.00 29.93 273 THR B CA 1
ATOM 5144 C C . THR B 1 273 ? 15.721 -30.138 -29.121 1.00 30.26 273 THR B C 1
ATOM 5145 O O . THR B 1 273 ? 15.562 -31.267 -28.671 1.00 29.60 273 THR B O 1
ATOM 5149 N N . PHE B 1 274 ? 14.919 -29.111 -28.847 1.00 31.48 274 PHE B N 1
ATOM 5150 C CA . PHE B 1 274 ? 13.791 -29.233 -27.910 1.00 32.76 274 PHE B CA 1
ATOM 5151 C C . PHE B 1 274 ? 12.402 -29.175 -28.566 1.00 32.14 274 PHE B C 1
ATOM 5152 O O . PHE B 1 274 ? 11.390 -29.025 -27.881 1.00 32.30 274 PHE B O 1
ATOM 5160 N N . LEU B 1 275 ? 12.364 -29.336 -29.883 1.00 31.24 275 LEU B N 1
ATOM 5161 C CA . LEU B 1 275 ? 11.105 -29.429 -30.616 1.00 30.83 275 LEU B CA 1
ATOM 5162 C C . LEU B 1 275 ? 10.213 -30.547 -30.071 1.00 30.86 275 LEU B C 1
ATOM 5163 O O . LEU B 1 275 ? 10.697 -31.616 -29.700 1.00 30.84 275 LEU B O 1
ATOM 5168 N N . SER B 1 276 ? 8.911 -30.277 -30.041 1.00 30.63 276 SER B N 1
ATOM 5169 C CA . SER B 1 276 ? 7.901 -31.245 -29.629 1.00 30.60 276 SER B CA 1
ATOM 5170 C C . SER B 1 276 ? 7.744 -32.378 -30.644 1.00 31.05 276 SER B C 1
ATOM 5171 O O . SER B 1 276 ? 8.250 -32.297 -31.766 1.00 29.84 276 SER B O 1
ATOM 5174 N N . ALA B 1 277 ? 7.032 -33.428 -30.237 1.00 32.05 277 ALA B N 1
ATOM 5175 C CA . ALA B 1 277 ? 6.746 -34.564 -31.122 1.00 32.92 277 ALA B CA 1
ATOM 5176 C C . ALA B 1 277 ? 5.930 -34.107 -32.331 1.00 34.08 277 ALA B C 1
ATOM 5177 O O . ALA B 1 277 ? 6.141 -34.573 -33.449 1.00 33.44 277 ALA B O 1
ATOM 5179 N N . ASP B 1 278 ? 5.008 -33.181 -32.089 1.00 35.75 278 ASP B N 1
ATOM 5180 C CA . ASP B 1 278 ? 4.176 -32.614 -33.146 1.00 37.15 278 ASP B CA 1
ATOM 5181 C C . ASP B 1 278 ? 4.999 -31.748 -34.085 1.00 36.27 278 ASP B C 1
ATOM 5182 O O . ASP B 1 278 ? 5.006 -31.985 -35.285 1.00 37.01 278 ASP B O 1
ATOM 5187 N N . GLU B 1 279 ? 5.705 -30.759 -33.545 1.00 35.09 279 GLU B N 1
ATOM 5188 C CA . GLU B 1 279 ? 6.642 -29.943 -34.353 1.00 34.94 279 GLU B CA 1
ATOM 5189 C C . GLU B 1 279 ? 7.561 -30.774 -35.273 1.00 33.82 279 GLU B C 1
ATOM 5190 O O . GLU B 1 279 ? 7.832 -30.392 -36.413 1.00 32.26 279 GLU B O 1
ATOM 5196 N N . LEU B 1 280 ? 8.046 -31.894 -34.744 1.00 33.23 280 LEU B N 1
ATOM 5197 C CA . LEU B 1 280 ? 8.869 -32.829 -35.500 1.00 33.56 280 LEU B CA 1
ATOM 5198 C C . LEU B 1 280 ? 8.059 -33.464 -36.616 1.00 34.36 280 LEU B C 1
ATOM 5199 O O . LEU B 1 280 ? 8.497 -33.505 -37.765 1.00 34.48 280 LEU B O 1
ATOM 5204 N N . ALA B 1 281 ? 6.881 -33.967 -36.266 1.00 34.98 281 ALA B N 1
ATOM 5205 C CA . ALA B 1 281 ? 5.951 -34.531 -37.250 1.00 35.01 281 ALA B CA 1
ATOM 5206 C C . ALA B 1 281 ? 5.733 -33.586 -38.438 1.00 35.98 281 ALA B C 1
ATOM 5207 O O . ALA B 1 281 ? 5.682 -34.028 -39.586 1.00 37.07 281 ALA B O 1
ATOM 5209 N N . GLU B 1 282 ? 5.617 -32.291 -38.152 1.00 36.96 282 GLU B N 1
ATOM 5210 C CA . GLU B 1 282 ? 5.386 -31.275 -39.183 1.00 37.61 282 GLU B CA 1
ATOM 5211 C C . GLU B 1 282 ? 6.540 -31.239 -40.158 1.00 36.06 282 GLU B C 1
ATOM 5212 O O . GLU B 1 282 ? 6.348 -31.329 -41.370 1.00 36.29 282 GLU B O 1
ATOM 5218 N N . LEU B 1 283 ? 7.740 -31.116 -39.613 1.00 35.02 283 LEU B N 1
ATOM 5219 C CA . LEU B 1 283 ? 8.964 -31.092 -40.422 1.00 34.40 283 LEU B CA 1
ATOM 5220 C C . LEU B 1 283 ? 9.227 -32.406 -41.166 1.00 35.05 283 LEU B C 1
ATOM 5221 O O . LEU B 1 283 ? 9.776 -32.396 -42.261 1.00 35.31 283 LEU B O 1
ATOM 5226 N N . GLU B 1 284 ? 8.829 -33.525 -40.567 1.00 35.77 284 GLU B N 1
ATOM 5227 C CA . GLU B 1 284 ? 8.968 -34.848 -41.190 1.00 36.23 284 GLU B CA 1
ATOM 5228 C C . GLU B 1 284 ? 8.168 -34.896 -42.491 1.00 35.92 284 GLU B C 1
ATOM 5229 O O . GLU B 1 284 ? 8.669 -35.283 -43.546 1.00 35.79 284 GLU B O 1
ATOM 5235 N N . GLN B 1 285 ? 6.913 -34.483 -42.399 1.00 35.39 285 GLN B N 1
ATOM 5236 C CA . GLN B 1 285 ? 6.062 -34.347 -43.577 1.00 34.91 285 GLN B CA 1
ATOM 5237 C C . GLN B 1 285 ? 6.714 -33.367 -44.579 1.00 34.30 285 GLN B C 1
ATOM 5238 O O . GLN B 1 285 ? 6.861 -33.672 -45.771 1.00 33.49 285 GLN B O 1
ATOM 5244 N N . ALA B 1 286 ? 7.113 -32.201 -44.077 1.00 33.26 286 ALA B N 1
ATOM 5245 C CA . ALA B 1 286 ? 7.827 -31.219 -44.890 1.00 32.78 286 ALA B CA 1
ATOM 5246 C C . ALA B 1 286 ? 8.957 -31.880 -45.684 1.00 33.16 286 ALA B C 1
ATOM 5247 O O . ALA B 1 286 ? 9.060 -31.690 -46.893 1.00 34.49 286 ALA B O 1
ATOM 5249 N N . THR B 1 287 ? 9.785 -32.676 -45.013 1.00 33.15 287 THR B N 1
ATOM 5250 C CA . THR B 1 287 ? 10.924 -33.332 -45.670 1.00 32.86 287 THR B CA 1
ATOM 5251 C C . THR B 1 287 ? 10.483 -34.335 -46.729 1.00 33.89 287 THR B C 1
ATOM 5252 O O . THR B 1 287 ? 11.039 -34.394 -47.817 1.00 34.82 287 THR B O 1
ATOM 5256 N N . ALA B 1 288 ? 9.483 -35.130 -46.397 1.00 34.57 288 ALA B N 1
ATOM 5257 C CA . ALA B 1 288 ? 8.939 -36.093 -47.341 1.00 34.97 288 ALA B CA 1
ATOM 5258 C C . ALA B 1 288 ? 8.314 -35.386 -48.541 1.00 36.59 288 ALA B C 1
ATOM 5259 O O . ALA B 1 288 ? 8.558 -35.767 -49.683 1.00 38.03 288 ALA B O 1
ATOM 5261 N N . GLN B 1 289 ? 7.520 -34.351 -48.277 1.00 37.35 289 GLN B N 1
ATOM 5262 C CA . GLN B 1 289 ? 6.799 -33.629 -49.334 1.00 37.57 289 GLN B CA 1
ATOM 5263 C C . GLN B 1 289 ? 7.665 -32.675 -50.161 1.00 38.40 289 GLN B C 1
ATOM 5264 O O . GLN B 1 289 ? 7.571 -32.664 -51.378 1.00 38.83 289 GLN B O 1
ATOM 5270 N N . ARG B 1 290 ? 8.499 -31.882 -49.496 1.00 39.08 290 ARG B N 1
ATOM 5271 C CA . ARG B 1 290 ? 9.268 -30.824 -50.151 1.00 39.78 290 ARG B CA 1
ATOM 5272 C C . ARG B 1 290 ? 10.761 -30.895 -49.784 1.00 38.63 290 ARG B C 1
ATOM 5273 O O . ARG B 1 290 ? 11.335 -29.937 -49.251 1.00 37.18 290 ARG B O 1
ATOM 5281 N N . PRO B 1 291 ? 11.407 -32.021 -50.123 1.00 38.17 291 PRO B N 1
ATOM 5282 C CA . PRO B 1 291 ? 12.807 -32.301 -49.800 1.00 38.00 291 PRO B CA 1
ATOM 5283 C C . PRO B 1 291 ? 13.778 -31.261 -50.308 1.00 38.69 291 PRO B C 1
ATOM 5284 O O . PRO B 1 291 ? 14.826 -31.048 -49.703 1.00 38.33 291 PRO B O 1
ATOM 5288 N N . GLN B 1 292 ? 13.421 -30.646 -51.432 1.00 40.36 292 GLN B N 1
ATOM 5289 C CA . GLN B 1 292 ? 14.231 -29.620 -52.097 1.00 40.87 292 GLN B CA 1
ATOM 5290 C C . GLN B 1 292 ? 14.324 -28.333 -51.267 1.00 40.47 292 GLN B C 1
ATOM 5291 O O . GLN B 1 292 ? 15.298 -27.590 -51.354 1.00 39.99 292 GLN B O 1
ATOM 5297 N N . GLN B 1 293 ? 13.299 -28.078 -50.464 1.00 40.35 293 GLN B N 1
ATOM 5298 C CA . GLN B 1 293 ? 13.208 -26.838 -49.700 1.00 40.20 293 GLN B CA 1
ATOM 5299 C C . GLN B 1 293 ? 14.080 -26.862 -48.441 1.00 39.24 293 GLN B C 1
ATOM 5300 O O . GLN B 1 293 ? 14.393 -25.818 -47.892 1.00 37.90 293 GLN B O 1
ATOM 5306 N N . ARG B 1 294 ? 14.438 -28.058 -47.978 1.00 38.72 294 ARG B N 1
ATOM 5307 C CA . ARG B 1 294 ? 15.350 -28.245 -46.839 1.00 38.21 294 ARG B CA 1
ATOM 5308 C C . ARG B 1 294 ? 14.916 -27.526 -45.563 1.00 37.61 294 ARG B C 1
ATOM 5309 O O . ARG B 1 294 ? 15.741 -26.996 -44.822 1.00 37.35 294 ARG B O 1
ATOM 5317 N N . ALA B 1 295 ? 13.618 -27.515 -45.310 1.00 36.94 295 ALA B N 1
ATOM 5318 C CA . ALA B 1 295 ? 13.079 -26.929 -44.079 1.00 35.52 295 ALA B CA 1
ATOM 5319 C C . ALA B 1 295 ? 13.718 -27.530 -42.843 1.00 33.79 295 ALA B C 1
ATOM 5320 O O . ALA B 1 295 ? 14.176 -26.808 -41.974 1.00 34.64 295 ALA B O 1
ATOM 5322 N N . ALA B 1 296 ? 13.752 -28.854 -42.779 1.00 32.23 296 ALA B N 1
ATOM 5323 C CA . ALA B 1 296 ? 14.235 -29.567 -41.582 1.00 31.09 296 ALA B CA 1
ATOM 5324 C C . ALA B 1 296 ? 15.701 -29.224 -41.284 1.00 30.64 296 ALA B C 1
ATOM 5325 O O . ALA B 1 296 ? 16.053 -28.845 -40.156 1.00 30.03 296 ALA B O 1
ATOM 5327 N N . GLN B 1 297 ? 16.533 -29.336 -42.317 1.00 29.68 297 GLN B N 1
ATOM 5328 C CA . GLN B 1 297 ? 17.960 -29.028 -42.210 1.00 29.02 297 GLN B CA 1
ATOM 5329 C C . GLN B 1 297 ? 18.237 -27.572 -41.847 1.00 28.66 297 GLN B C 1
ATOM 5330 O O . GLN B 1 297 ? 19.209 -27.281 -41.163 1.00 28.91 297 GLN B O 1
ATOM 5336 N N . ARG B 1 298 ? 17.411 -26.657 -42.327 1.00 27.78 298 ARG B N 1
ATOM 5337 C CA . ARG B 1 298 ? 17.630 -25.254 -42.015 1.00 28.59 298 ARG B CA 1
ATOM 5338 C C . ARG B 1 298 ? 17.262 -24.973 -40.565 1.00 27.02 298 ARG B C 1
ATOM 5339 O O . ARG B 1 298 ? 17.890 -24.142 -39.899 1.00 27.85 298 ARG B O 1
ATOM 5347 N N . ARG B 1 299 ? 16.284 -25.707 -40.066 1.00 25.47 299 ARG B N 1
ATOM 5348 C CA . ARG B 1 299 ? 15.890 -25.567 -38.677 1.00 26.13 299 ARG B CA 1
ATOM 5349 C C . ARG B 1 299 ? 16.980 -26.107 -37.742 1.00 26.48 299 ARG B C 1
ATOM 5350 O O . ARG B 1 299 ? 17.336 -25.459 -36.752 1.00 26.07 299 ARG B O 1
ATOM 5358 N N . LEU B 1 300 ? 17.487 -27.298 -38.072 1.00 26.24 300 LEU B N 1
ATOM 5359 C CA . LEU B 1 300 ? 18.617 -27.919 -37.367 1.00 24.54 300 LEU B CA 1
ATOM 5360 C C . LEU B 1 300 ? 19.811 -26.973 -37.324 1.00 24.76 300 LEU B C 1
ATOM 5361 O O . LEU B 1 300 ? 20.348 -26.668 -36.259 1.00 24.60 300 LEU B O 1
ATOM 5366 N N . ALA B 1 301 ? 20.216 -26.512 -38.498 1.00 25.65 301 ALA B N 1
ATOM 5367 C CA . ALA B 1 301 ? 21.343 -25.596 -38.623 1.00 26.73 301 ALA B CA 1
ATOM 5368 C C . ALA B 1 301 ? 21.106 -24.349 -37.780 1.00 27.42 301 ALA B C 1
ATOM 5369 O O . ALA B 1 301 ? 21.978 -23.916 -37.016 1.00 27.73 301 ALA B O 1
ATOM 5371 N N . SER B 1 302 ? 19.916 -23.787 -37.918 1.00 27.82 302 SER B N 1
ATOM 5372 C CA . SER B 1 302 ? 19.525 -22.625 -37.127 1.00 28.59 302 SER B CA 1
ATOM 5373 C C . SER B 1 302 ? 19.527 -22.900 -35.616 1.00 29.18 302 SER B C 1
ATOM 5374 O O . SER B 1 302 ? 20.065 -22.119 -34.842 1.00 30.13 302 SER B O 1
ATOM 5377 N N . GLU B 1 303 ? 18.914 -23.996 -35.194 1.00 29.61 303 GLU B N 1
ATOM 5378 C CA . GLU B 1 303 ? 18.835 -24.314 -33.765 1.00 30.77 303 GLU B CA 1
ATOM 5379 C C . GLU B 1 303 ? 20.217 -24.523 -33.163 1.00 30.99 303 GLU B C 1
ATOM 5380 O O . GLU B 1 303 ? 20.507 -24.017 -32.078 1.00 31.28 303 GLU B O 1
ATOM 5386 N N . LEU B 1 304 ? 21.064 -25.264 -33.871 1.00 31.08 304 LEU B N 1
ATOM 5387 C CA . LEU B 1 304 ? 22.383 -25.622 -33.351 1.00 31.15 304 LEU B CA 1
ATOM 5388 C C . LEU B 1 304 ? 23.439 -24.508 -33.462 1.00 31.75 304 LEU B C 1
ATOM 5389 O O . LEU B 1 304 ? 24.364 -24.447 -32.646 1.00 31.19 304 LEU B O 1
ATOM 5394 N N . THR B 1 305 ? 23.295 -23.620 -34.440 1.00 32.69 305 THR B N 1
ATOM 5395 C CA . THR B 1 305 ? 24.179 -22.444 -34.547 1.00 33.87 305 THR B CA 1
ATOM 5396 C C . THR B 1 305 ? 23.840 -21.351 -33.517 1.00 34.25 305 THR B C 1
ATOM 5397 O O . THR B 1 305 ? 24.718 -20.606 -33.070 1.00 34.44 305 THR B O 1
ATOM 5401 N N . VAL B 1 306 ? 22.565 -21.247 -33.157 1.00 34.33 306 VAL B N 1
ATOM 5402 C CA . VAL B 1 306 ? 22.147 -20.360 -32.066 1.00 34.25 306 VAL B CA 1
ATOM 5403 C C . VAL B 1 306 ? 22.647 -20.915 -30.729 1.00 33.83 306 VAL B C 1
ATOM 5404 O O . VAL B 1 306 ? 23.220 -20.185 -29.919 1.00 33.80 306 VAL B O 1
ATOM 5408 N N . LEU B 1 307 ? 22.447 -22.208 -30.517 1.00 33.25 307 LEU B N 1
ATOM 5409 C CA . LEU B 1 307 ? 22.887 -22.849 -29.272 1.00 34.08 307 LEU B CA 1
ATOM 5410 C C . LEU B 1 307 ? 24.339 -22.477 -28.981 1.00 34.03 307 LEU B C 1
ATOM 5411 O O . LEU B 1 307 ? 24.666 -22.026 -27.886 1.00 33.48 307 LEU B O 1
ATOM 5416 N N . VAL B 1 308 ? 25.186 -22.635 -29.992 1.00 34.16 308 VAL B N 1
ATOM 5417 C CA . VAL B 1 308 ? 26.642 -22.516 -29.829 1.00 34.11 308 VAL B CA 1
ATOM 5418 C C . VAL B 1 308 ? 27.188 -21.091 -30.008 1.00 34.12 308 VAL B C 1
ATOM 5419 O O . VAL B 1 308 ? 27.965 -20.613 -29.187 1.00 34.79 308 VAL B O 1
ATOM 5423 N N . HIS B 1 309 ? 26.771 -20.424 -31.077 1.00 33.94 309 HIS B N 1
ATOM 5424 C CA . HIS B 1 309 ? 27.318 -19.106 -31.454 1.00 33.86 309 HIS B CA 1
ATOM 5425 C C . HIS B 1 309 ? 26.351 -17.931 -31.279 1.00 34.18 309 HIS B C 1
ATOM 5426 O O . HIS B 1 309 ? 26.689 -16.796 -31.592 1.00 34.03 309 HIS B O 1
ATOM 5433 N N . GLY B 1 310 ? 25.151 -18.209 -30.792 1.00 34.99 310 GLY B N 1
ATOM 5434 C CA . GLY B 1 310 ? 24.165 -17.167 -30.537 1.00 35.66 310 GLY B CA 1
ATOM 5435 C C . GLY B 1 310 ? 23.380 -16.758 -31.769 1.00 36.50 310 GLY B C 1
ATOM 5436 O O . GLY B 1 310 ? 23.738 -17.102 -32.896 1.00 36.30 310 GLY B O 1
ATOM 5437 N N . GLU B 1 311 ? 22.314 -15.997 -31.532 1.00 38.10 311 GLU B N 1
ATOM 5438 C CA . GLU B 1 311 ? 21.382 -15.543 -32.588 1.00 39.15 311 GLU B CA 1
ATOM 5439 C C . GLU B 1 311 ? 22.042 -14.644 -33.656 1.00 39.50 311 GLU B C 1
ATOM 5440 O O . GLU B 1 311 ? 21.741 -14.768 -34.856 1.00 39.31 311 GLU B O 1
ATOM 5446 N N . ALA B 1 312 ? 22.927 -13.742 -33.219 1.00 39.21 312 ALA B N 1
ATOM 5447 C CA . ALA B 1 312 ? 23.560 -12.769 -34.128 1.00 38.41 312 ALA B CA 1
ATOM 5448 C C . ALA B 1 312 ? 24.394 -13.473 -35.185 1.00 38.36 312 ALA B C 1
ATOM 5449 O O . ALA B 1 312 ? 24.197 -13.260 -36.376 1.00 38.55 312 ALA B O 1
ATOM 5451 N N . ALA B 1 313 ? 25.315 -14.323 -34.740 1.00 38.24 313 ALA B N 1
ATOM 5452 C CA . ALA B 1 313 ? 26.169 -15.069 -35.666 1.00 37.91 313 ALA B CA 1
ATOM 5453 C C . ALA B 1 313 ? 25.350 -15.961 -36.613 1.00 38.09 313 ALA B C 1
ATOM 5454 O O . ALA B 1 313 ? 25.745 -16.187 -37.760 1.00 38.91 313 ALA B O 1
ATOM 5456 N N . THR B 1 314 ? 24.228 -16.485 -36.122 1.00 37.02 314 THR B N 1
ATOM 5457 C CA . THR B 1 314 ? 23.345 -17.321 -36.945 1.00 35.84 314 THR B CA 1
ATOM 5458 C C . THR B 1 314 ? 22.637 -16.474 -38.003 1.00 35.98 314 THR B C 1
ATOM 5459 O O . THR B 1 314 ? 22.514 -16.864 -39.170 1.00 34.70 314 THR B O 1
ATOM 5463 N N . ALA B 1 315 ? 22.163 -15.310 -37.574 1.00 36.60 315 ALA B N 1
ATOM 5464 C CA . ALA B 1 315 ? 21.587 -14.324 -38.491 1.00 36.63 315 ALA B CA 1
ATOM 5465 C C . ALA B 1 315 ? 22.561 -14.013 -39.647 1.00 36.61 315 ALA B C 1
ATOM 5466 O O . ALA B 1 315 ? 22.187 -14.053 -40.825 1.00 35.57 315 ALA B O 1
ATOM 5468 N N . ALA B 1 316 ? 23.813 -13.733 -39.287 1.00 37.07 316 ALA B N 1
ATOM 5469 C CA . ALA B 1 316 ? 24.878 -13.456 -40.254 1.00 37.86 316 ALA B CA 1
ATOM 5470 C C . ALA B 1 316 ? 25.107 -14.616 -41.240 1.00 39.04 316 ALA B C 1
ATOM 5471 O O . ALA B 1 316 ? 25.180 -14.407 -42.447 1.00 38.96 316 ALA B O 1
ATOM 5473 N N . VAL B 1 317 ? 25.224 -15.830 -40.711 1.00 40.48 317 VAL B N 1
ATOM 5474 C CA . VAL B 1 317 ? 25.546 -17.011 -41.518 1.00 41.29 317 VAL B CA 1
ATOM 5475 C C . VAL B 1 317 ? 24.435 -17.355 -42.505 1.00 42.79 317 VAL B C 1
ATOM 5476 O O . VAL B 1 317 ? 24.701 -17.841 -43.603 1.00 42.52 317 VAL B O 1
ATOM 5480 N N . GLU B 1 318 ? 23.197 -17.101 -42.110 1.00 44.81 318 GLU B N 1
ATOM 5481 C CA . GLU B 1 318 ? 22.058 -17.302 -43.007 1.00 46.73 318 GLU B CA 1
ATOM 5482 C C . GLU B 1 318 ? 22.028 -16.237 -44.099 1.00 48.53 318 GLU B C 1
ATOM 5483 O O . GLU B 1 318 ? 21.805 -16.549 -45.264 1.00 49.06 318 GLU B O 1
ATOM 5489 N N . HIS B 1 319 ? 22.263 -14.983 -43.722 1.00 50.70 319 HIS B N 1
ATOM 5490 C CA . HIS B 1 319 ? 22.296 -13.885 -44.702 1.00 52.79 319 HIS B CA 1
ATOM 5491 C C . HIS B 1 319 ? 23.396 -14.128 -45.728 1.00 52.89 319 HIS B C 1
ATOM 5492 O O . HIS B 1 319 ? 23.162 -14.027 -46.929 1.00 52.55 319 HIS B O 1
ATOM 5499 N N . ALA B 1 320 ? 24.580 -14.484 -45.240 1.00 53.73 320 ALA B N 1
ATOM 5500 C CA . ALA B 1 320 ? 25.751 -14.733 -46.093 1.00 54.25 320 ALA B CA 1
ATOM 5501 C C . ALA B 1 320 ? 25.468 -15.790 -47.159 1.00 54.86 320 ALA B C 1
ATOM 5502 O O . ALA B 1 320 ? 25.665 -15.550 -48.350 1.00 54.34 320 ALA B O 1
ATOM 5504 N N . SER B 1 321 ? 24.993 -16.949 -46.716 1.00 56.16 321 SER B N 1
ATOM 5505 C CA . SER B 1 321 ? 24.665 -18.067 -47.617 1.00 57.28 321 SER B CA 1
ATOM 5506 C C . SER B 1 321 ? 23.473 -17.779 -48.550 1.00 58.08 321 SER B C 1
ATOM 5507 O O . SER B 1 321 ? 23.260 -18.494 -49.527 1.00 58.76 321 SER B O 1
ATOM 5510 N N . ARG B 1 322 ? 22.702 -16.741 -48.243 1.00 58.63 322 ARG B N 1
ATOM 5511 C CA . ARG B 1 322 ? 21.672 -16.242 -49.171 1.00 58.55 322 ARG B CA 1
ATOM 5512 C C . ARG B 1 322 ? 22.258 -15.230 -50.178 1.00 58.58 322 ARG B C 1
ATOM 5513 O O . ARG B 1 322 ? 22.078 -15.371 -51.390 1.00 58.57 322 ARG B O 1
ATOM 5521 N N . ALA B 1 323 ? 22.964 -14.222 -49.669 1.00 58.09 323 ALA B N 1
ATOM 5522 C CA . ALA B 1 323 ? 23.600 -13.198 -50.522 1.00 57.64 323 ALA B CA 1
ATOM 5523 C C . ALA B 1 323 ? 24.632 -13.795 -51.490 1.00 57.25 323 ALA B C 1
ATOM 5524 O O . ALA B 1 323 ? 24.754 -13.353 -52.631 1.00 56.96 323 ALA B O 1
ATOM 5526 N N . LEU B 1 324 ? 25.358 -14.809 -51.028 1.00 57.20 324 LEU B N 1
ATOM 5527 C CA . LEU B 1 324 ? 26.479 -15.381 -51.792 1.00 57.14 324 LEU B CA 1
ATOM 5528 C C . LEU B 1 324 ? 26.039 -16.038 -53.110 1.00 57.12 324 LEU B C 1
ATOM 5529 O O . LEU B 1 324 ? 26.843 -16.186 -54.030 1.00 57.46 324 LEU B O 1
ATOM 5534 N N . PHE B 1 325 ? 24.773 -16.443 -53.191 1.00 57.09 325 PHE B N 1
ATOM 5535 C CA . PHE B 1 325 ? 24.206 -16.988 -54.436 1.00 56.71 325 PHE B CA 1
ATOM 5536 C C . PHE B 1 325 ? 23.115 -16.077 -55.011 1.00 57.47 325 PHE B C 1
ATOM 5537 O O . PHE B 1 325 ? 22.056 -16.550 -55.423 1.00 57.00 325 PHE B O 1
ATOM 5545 N N . GLY B 1 326 ? 23.369 -14.772 -55.025 1.00 58.66 326 GLY B N 1
ATOM 5546 C CA . GLY B 1 326 ? 22.415 -13.795 -55.582 1.00 59.48 326 GLY B CA 1
ATOM 5547 C C . GLY B 1 326 ? 21.262 -13.393 -54.664 1.00 60.36 326 GLY B C 1
ATOM 5548 O O . GLY B 1 326 ? 20.955 -12.200 -54.535 1.00 59.96 326 GLY B O 1
ATOM 5549 N N . ARG B 1 327 ? 20.623 -14.395 -54.045 1.00 61.21 327 ARG B N 1
ATOM 5550 C CA . ARG B 1 327 ? 19.442 -14.232 -53.175 1.00 61.37 327 ARG B CA 1
ATOM 5551 C C . ARG B 1 327 ? 19.661 -13.264 -52.009 1.00 60.74 327 ARG B C 1
ATOM 5552 O O . ARG B 1 327 ? 19.620 -13.667 -50.851 1.00 61.06 327 ARG B O 1
ATOM 5560 N N . GLY B 1 328 ? 19.882 -11.991 -52.303 1.00 59.76 328 GLY B N 1
ATOM 5561 C CA . GLY B 1 328 ? 20.148 -11.026 -51.247 1.00 59.29 328 GLY B CA 1
ATOM 5562 C C . GLY B 1 328 ? 21.354 -10.166 -51.539 1.00 59.16 328 GLY B C 1
ATOM 5563 O O . GLY B 1 328 ? 22.105 -10.433 -52.474 1.00 59.36 328 GLY B O 1
ATOM 5564 N N . GLU B 1 329 ? 21.545 -9.160 -50.688 1.00 59.03 329 GLU B N 1
ATOM 5565 C CA . GLU B 1 329 ? 22.529 -8.085 -50.887 1.00 59.01 329 GLU B CA 1
ATOM 5566 C C . GLU B 1 329 ? 23.803 -8.280 -50.048 1.00 58.84 329 GLU B C 1
ATOM 5567 O O . GLU B 1 329 ? 23.772 -8.197 -48.820 1.00 59.10 329 GLU B O 1
ATOM 5573 N N . LEU B 1 330 ? 24.927 -8.509 -50.723 1.00 58.70 330 LEU B N 1
ATOM 5574 C CA . LEU B 1 330 ? 26.194 -8.836 -50.034 1.00 58.80 330 LEU B CA 1
ATOM 5575 C C . LEU B 1 330 ? 26.969 -7.615 -49.530 1.00 58.56 330 LEU B C 1
ATOM 5576 O O . LEU B 1 330 ? 28.023 -7.753 -48.904 1.00 57.03 330 LEU B O 1
ATOM 5581 N N . ALA B 1 331 ? 26.427 -6.429 -49.801 1.00 59.84 331 ALA B N 1
ATOM 5582 C CA . ALA B 1 331 ? 26.959 -5.160 -49.271 1.00 60.19 331 ALA B CA 1
ATOM 5583 C C . ALA B 1 331 ? 26.775 -5.099 -47.756 1.00 60.58 331 ALA B C 1
ATOM 5584 O O . ALA B 1 331 ? 27.560 -4.473 -47.047 1.00 60.26 331 ALA B O 1
ATOM 5586 N N . ARG B 1 332 ? 25.728 -5.770 -47.285 1.00 61.16 332 ARG B N 1
ATOM 5587 C CA . ARG B 1 332 ? 25.356 -5.800 -45.866 1.00 61.49 332 ARG B CA 1
ATOM 5588 C C . ARG B 1 332 ? 26.213 -6.719 -44.986 1.00 61.18 332 ARG B C 1
ATOM 5589 O O . ARG B 1 332 ? 26.237 -6.554 -43.772 1.00 62.05 332 ARG B O 1
ATOM 5597 N N . LEU B 1 333 ? 26.926 -7.663 -45.591 1.00 60.88 333 LEU B N 1
ATOM 5598 C CA . LEU B 1 333 ? 27.586 -8.732 -44.831 1.00 59.97 333 LEU B CA 1
ATOM 5599 C C . LEU B 1 333 ? 28.730 -8.281 -43.917 1.00 59.81 333 LEU B C 1
ATOM 5600 O O . LEU B 1 333 ? 29.481 -7.350 -44.218 1.00 59.16 333 LEU B O 1
ATOM 5605 N N . ASP B 1 334 ? 28.826 -8.967 -42.784 1.00 59.79 334 ASP B N 1
ATOM 5606 C CA . ASP B 1 334 ? 29.968 -8.868 -41.887 1.00 59.14 334 ASP B CA 1
ATOM 5607 C C . ASP B 1 334 ? 31.174 -9.444 -42.603 1.00 58.62 334 ASP B C 1
ATOM 5608 O O . ASP B 1 334 ? 31.113 -10.553 -43.128 1.00 58.65 334 ASP B O 1
ATOM 5610 N N . GLU B 1 335 ? 32.260 -8.685 -42.631 1.00 58.12 335 GLU B N 1
ATOM 5611 C CA . GLU B 1 335 ? 33.525 -9.139 -43.231 1.00 57.92 335 GLU B CA 1
ATOM 5612 C C . GLU B 1 335 ? 33.959 -10.508 -42.687 1.00 57.30 335 GLU B C 1
ATOM 5613 O O . GLU B 1 335 ? 34.352 -11.397 -43.446 1.00 57.61 335 GLU B O 1
ATOM 5619 N N . ALA B 1 336 ? 33.874 -10.661 -41.369 1.00 56.51 336 ALA B N 1
ATOM 5620 C CA . ALA B 1 336 ? 34.203 -11.919 -40.691 1.00 55.74 336 ALA B CA 1
ATOM 5621 C C . ALA B 1 336 ? 33.474 -13.121 -41.297 1.00 55.34 336 ALA B C 1
ATOM 5622 O O . ALA B 1 336 ? 34.072 -14.176 -41.536 1.00 55.31 336 ALA B O 1
ATOM 5624 N N . THR B 1 337 ? 32.177 -12.952 -41.534 1.00 54.86 337 THR B N 1
ATOM 5625 C CA . THR B 1 337 ? 31.348 -14.014 -42.110 1.00 54.24 337 THR B CA 1
ATOM 5626 C C . THR B 1 337 ? 31.785 -14.295 -43.555 1.00 54.22 337 THR B C 1
ATOM 5627 O O . THR B 1 337 ? 32.094 -15.439 -43.924 1.00 54.74 337 THR B O 1
ATOM 5631 N N . LEU B 1 338 ? 31.829 -13.231 -44.355 1.00 53.11 338 LEU B N 1
ATOM 5632 C CA . LEU B 1 338 ? 32.163 -13.321 -45.785 1.00 51.55 338 LEU B CA 1
ATOM 5633 C C . LEU B 1 338 ? 33.472 -14.073 -45.989 1.00 50.03 338 LEU B C 1
ATOM 5634 O O . LEU B 1 338 ? 33.594 -14.879 -46.909 1.00 48.67 338 LEU B O 1
ATOM 5639 N N . ALA B 1 339 ? 34.437 -13.796 -45.114 1.00 49.21 339 ALA B N 1
ATOM 5640 C CA . ALA B 1 339 ? 35.750 -14.451 -45.136 1.00 48.86 339 ALA B CA 1
ATOM 5641 C C . ALA B 1 339 ? 35.606 -15.969 -45.004 1.00 49.10 339 ALA B C 1
ATOM 5642 O O . ALA B 1 339 ? 36.052 -16.731 -45.879 1.00 47.93 339 ALA B O 1
ATOM 5644 N N . ALA B 1 340 ? 34.963 -16.387 -43.911 1.00 49.20 340 ALA B N 1
ATOM 5645 C CA . ALA B 1 340 ? 34.651 -17.801 -43.665 1.00 49.34 340 ALA B CA 1
ATOM 5646 C C . ALA B 1 340 ? 33.923 -18.402 -44.861 1.00 49.89 340 ALA B C 1
ATOM 5647 O O . ALA B 1 340 ? 34.313 -19.440 -45.383 1.00 49.76 340 ALA B O 1
ATOM 5649 N N . ALA B 1 341 ? 32.874 -17.713 -45.294 1.00 50.79 341 ALA B N 1
ATOM 5650 C CA . ALA B 1 341 ? 32.058 -18.137 -46.441 1.00 51.35 341 ALA B CA 1
ATOM 5651 C C . ALA B 1 341 ? 32.891 -18.487 -47.677 1.00 51.78 341 ALA B C 1
ATOM 5652 O O . ALA B 1 341 ? 32.683 -19.529 -48.296 1.00 51.67 341 ALA B O 1
ATOM 5654 N N . LEU B 1 342 ? 33.826 -17.608 -48.024 1.00 52.52 342 LEU B N 1
ATOM 5655 C CA . LEU B 1 342 ? 34.676 -17.793 -49.209 1.00 52.66 342 LEU B CA 1
ATOM 5656 C C . LEU B 1 342 ? 35.830 -18.781 -48.966 1.00 54.05 342 LEU B C 1
ATOM 5657 O O . LEU B 1 342 ? 36.310 -19.434 -49.896 1.00 53.15 342 LEU B O 1
ATOM 5662 N N . ARG B 1 343 ? 36.261 -18.891 -47.711 1.00 55.74 343 ARG B N 1
ATOM 5663 C CA . ARG B 1 343 ? 37.328 -19.833 -47.338 1.00 56.64 343 ARG B CA 1
ATOM 5664 C C . ARG B 1 343 ? 36.907 -21.298 -47.427 1.00 57.10 343 ARG B C 1
ATOM 5665 O O . ARG B 1 343 ? 37.755 -22.182 -47.451 1.00 57.10 343 ARG B O 1
ATOM 5673 N N . GLU B 1 344 ? 35.606 -21.551 -47.475 1.00 58.17 344 GLU B N 1
ATOM 5674 C CA . GLU B 1 344 ? 35.097 -22.905 -47.714 1.00 59.33 344 GLU B CA 1
ATOM 5675 C C . GLU B 1 344 ? 35.319 -23.293 -49.179 1.00 60.00 344 GLU B C 1
ATOM 5676 O O . GLU B 1 344 ? 35.802 -24.380 -49.492 1.00 60.65 344 GLU B O 1
ATOM 5682 N N . THR B 1 345 ? 34.975 -22.382 -50.073 1.00 60.48 345 THR B N 1
ATOM 5683 C CA . THR B 1 345 ? 35.214 -22.578 -51.499 1.00 60.36 345 THR B CA 1
ATOM 5684 C C . THR B 1 345 ? 36.704 -22.351 -51.840 1.00 60.49 345 THR B C 1
ATOM 5685 O O . THR B 1 345 ? 37.546 -22.228 -50.941 1.00 60.26 345 THR B O 1
ATOM 5689 N N . THR B 1 346 ? 37.012 -22.308 -53.136 1.00 60.28 346 THR B N 1
ATOM 5690 C CA . THR B 1 346 ? 38.389 -22.134 -53.627 1.00 60.60 346 THR B CA 1
ATOM 5691 C C . THR B 1 346 ? 38.690 -20.647 -53.919 1.00 61.31 346 THR B C 1
ATOM 5692 O O . THR B 1 346 ? 38.106 -20.066 -54.843 1.00 61.82 346 THR B O 1
ATOM 5696 N N . VAL B 1 347 ? 39.605 -20.055 -53.135 1.00 61.32 347 VAL B N 1
ATOM 5697 C CA . VAL B 1 347 ? 39.884 -18.587 -53.160 1.00 60.96 347 VAL B CA 1
ATOM 5698 C C . VAL B 1 347 ? 41.244 -18.210 -53.788 1.00 61.08 347 VAL B C 1
ATOM 5699 O O . VAL B 1 347 ? 42.299 -18.680 -53.360 1.00 60.86 347 VAL B O 1
ATOM 5703 N N . ALA B 1 348 ? 41.192 -17.339 -54.795 1.00 61.40 348 ALA B N 1
ATOM 5704 C CA . ALA B 1 348 ? 42.369 -16.938 -55.574 1.00 61.71 348 ALA B CA 1
ATOM 5705 C C . ALA B 1 348 ? 42.948 -15.644 -55.042 1.00 62.96 348 ALA B C 1
ATOM 5706 O O . ALA B 1 348 ? 42.290 -14.612 -55.061 1.00 62.68 348 ALA B O 1
ATOM 5708 N N . GLU B 1 349 ? 44.203 -15.706 -54.615 1.00 64.97 349 GLU B N 1
ATOM 5709 C CA . GLU B 1 349 ? 44.842 -14.611 -53.879 1.00 66.26 349 GLU B CA 1
ATOM 5710 C C . GLU B 1 349 ? 45.501 -13.630 -54.848 1.00 66.90 349 GLU B C 1
ATOM 5711 O O . GLU B 1 349 ? 46.489 -13.960 -55.495 1.00 67.41 349 GLU B O 1
ATOM 5717 N N . LEU B 1 350 ? 44.938 -12.430 -54.953 1.00 67.82 350 LEU B N 1
ATOM 5718 C CA . LEU B 1 350 ? 45.430 -11.420 -55.900 1.00 68.90 350 LEU B CA 1
ATOM 5719 C C . LEU B 1 350 ? 46.527 -10.539 -55.284 1.00 70.52 350 LEU B C 1
ATOM 5720 O O . LEU B 1 350 ? 46.266 -9.444 -54.782 1.00 70.41 350 LEU B O 1
ATOM 5725 N N . LYS B 1 351 ? 47.760 -11.037 -55.339 1.00 72.47 351 LYS B N 1
ATOM 5726 C CA . LYS B 1 351 ? 48.953 -10.261 -54.952 1.00 73.39 351 LYS B CA 1
ATOM 5727 C C . LYS B 1 351 ? 49.114 -8.986 -55.812 1.00 74.33 351 LYS B C 1
ATOM 5728 O O . LYS B 1 351 ? 48.533 -8.888 -56.900 1.00 73.72 351 LYS B O 1
ATOM 5731 N N . PRO B 1 352 ? 49.890 -7.996 -55.322 1.00 75.71 352 PRO B N 1
ATOM 5732 C CA . PRO B 1 352 ? 50.128 -6.791 -56.131 1.00 76.18 352 PRO B CA 1
ATOM 5733 C C . PRO B 1 352 ? 50.963 -7.066 -57.388 1.00 76.26 352 PRO B C 1
ATOM 5734 O O . PRO B 1 352 ? 51.995 -7.747 -57.321 1.00 76.02 352 PRO B O 1
ATOM 5738 N N . GLY B 1 353 ? 50.493 -6.541 -58.518 1.00 76.15 353 GLY B N 1
ATOM 5739 C CA . GLY B 1 353 ? 51.162 -6.713 -59.812 1.00 76.05 353 GLY B CA 1
ATOM 5740 C C . GLY B 1 353 ? 50.506 -7.736 -60.725 1.00 75.85 353 GLY B C 1
ATOM 5741 O O . GLY B 1 353 ? 50.369 -7.494 -61.928 1.00 75.66 353 GLY B O 1
ATOM 5742 N N . SER B 1 354 ? 50.103 -8.875 -60.153 1.00 75.59 354 SER B N 1
ATOM 5743 C CA . SER B 1 354 ? 49.488 -9.983 -60.920 1.00 74.90 354 SER B CA 1
ATOM 5744 C C . SER B 1 354 ? 48.209 -9.525 -61.644 1.00 73.94 354 SER B C 1
ATOM 5745 O O . SER B 1 354 ? 47.594 -8.535 -61.246 1.00 73.64 354 SER B O 1
ATOM 5748 N N . PRO B 1 355 ? 47.808 -10.241 -62.713 1.00 72.90 355 PRO B N 1
ATOM 5749 C CA . PRO B 1 355 ? 46.805 -9.689 -63.625 1.00 72.19 355 PRO B CA 1
ATOM 5750 C C . PRO B 1 355 ? 45.418 -9.513 -63.006 1.00 71.55 355 PRO B C 1
ATOM 5751 O O . PRO B 1 355 ? 44.979 -10.354 -62.224 1.00 71.53 355 PRO B O 1
ATOM 5755 N N . ASP B 1 356 ? 44.750 -8.425 -63.383 1.00 70.88 356 ASP B N 1
ATOM 5756 C CA . ASP B 1 356 ? 43.442 -8.038 -62.828 1.00 70.39 356 ASP B CA 1
ATOM 5757 C C . ASP B 1 356 ? 42.266 -8.595 -63.610 1.00 69.10 356 ASP B C 1
ATOM 5758 O O . ASP B 1 356 ? 41.281 -9.028 -63.030 1.00 70.04 356 ASP B O 1
ATOM 5763 N N . GLY B 1 357 ? 42.363 -8.531 -64.932 1.00 67.44 357 GLY B N 1
ATOM 5764 C CA . GLY B 1 357 ? 41.246 -8.848 -65.831 1.00 65.74 357 GLY B CA 1
ATOM 5765 C C . GLY B 1 357 ? 40.363 -10.014 -65.418 1.00 64.13 357 GLY B C 1
ATOM 5766 O O . GLY B 1 357 ? 40.850 -11.062 -64.999 1.00 63.56 357 GLY B O 1
ATOM 5767 N N . ILE B 1 358 ? 39.057 -9.823 -65.563 1.00 62.20 358 ILE B N 1
ATOM 5768 C CA . ILE B 1 358 ? 38.061 -10.845 -65.219 1.00 60.97 358 ILE B CA 1
ATOM 5769 C C . ILE B 1 358 ? 38.436 -12.260 -65.687 1.00 60.29 358 ILE B C 1
ATOM 5770 O O . ILE B 1 358 ? 38.189 -13.236 -64.986 1.00 60.87 358 ILE B O 1
ATOM 5775 N N . VAL B 1 359 ? 39.021 -12.370 -66.868 1.00 59.22 359 VAL B N 1
ATOM 5776 C CA . VAL B 1 359 ? 39.383 -13.676 -67.412 1.00 58.32 359 VAL B CA 1
ATOM 5777 C C . VAL B 1 359 ? 40.517 -14.334 -66.609 1.00 58.03 359 VAL B C 1
ATOM 5778 O O . VAL B 1 359 ? 40.508 -15.553 -66.377 1.00 57.76 359 VAL B O 1
ATOM 5782 N N . ASP B 1 360 ? 41.481 -13.522 -66.184 1.00 57.85 360 ASP B N 1
ATOM 5783 C CA . ASP B 1 360 ? 42.622 -14.007 -65.386 1.00 58.27 360 ASP B CA 1
ATOM 5784 C C . ASP B 1 360 ? 42.148 -14.558 -64.045 1.00 57.42 360 ASP B C 1
ATOM 5785 O O . ASP B 1 360 ? 42.619 -15.605 -63.591 1.00 57.98 360 ASP B O 1
ATOM 5790 N N . LEU B 1 361 ? 41.221 -13.831 -63.423 1.00 55.99 361 LEU B N 1
ATOM 5791 C CA . LEU B 1 361 ? 40.677 -14.194 -62.112 1.00 54.20 361 LEU B CA 1
ATOM 5792 C C . LEU B 1 361 ? 39.872 -15.487 -62.183 1.00 53.54 361 LEU B C 1
ATOM 5793 O O . LEU B 1 361 ? 39.975 -16.328 -61.290 1.00 53.57 361 LEU B O 1
ATOM 5798 N N . LEU B 1 362 ? 39.080 -15.643 -63.242 1.00 52.69 362 LEU B N 1
ATOM 5799 C CA . LEU B 1 362 ? 38.367 -16.906 -63.505 1.00 52.27 362 LEU B CA 1
ATOM 5800 C C . LEU B 1 362 ? 39.325 -18.109 -63.530 1.00 51.96 362 LEU B C 1
ATOM 5801 O O . LEU B 1 362 ? 39.096 -19.127 -62.870 1.00 51.56 362 LEU B O 1
ATOM 5806 N N . VAL B 1 363 ? 40.402 -17.977 -64.288 1.00 51.35 363 VAL B N 1
ATOM 5807 C CA . VAL B 1 363 ? 41.420 -19.026 -64.348 1.00 51.38 363 VAL B CA 1
ATOM 5808 C C . VAL B 1 363 ? 42.180 -19.161 -63.015 1.00 51.41 363 VAL B C 1
ATOM 5809 O O . VAL B 1 363 ? 42.581 -20.259 -62.626 1.00 51.45 363 VAL B O 1
ATOM 5813 N N . ALA B 1 364 ? 42.370 -18.046 -62.320 1.00 51.01 364 ALA B N 1
ATOM 5814 C CA . ALA B 1 364 ? 43.056 -18.054 -61.021 1.00 50.67 364 ALA B CA 1
ATOM 5815 C C . ALA B 1 364 ? 42.254 -18.822 -59.976 1.00 50.71 364 ALA B C 1
ATOM 5816 O O . ALA B 1 364 ? 42.811 -19.578 -59.183 1.00 50.61 364 ALA B O 1
ATOM 5818 N N . SER B 1 365 ? 40.938 -18.627 -60.007 1.00 50.86 365 SER B N 1
ATOM 5819 C CA . SER B 1 365 ? 40.029 -19.084 -58.947 1.00 50.07 365 SER B CA 1
ATOM 5820 C C . SER B 1 365 ? 39.456 -20.477 -59.177 1.00 50.45 365 SER B C 1
ATOM 5821 O O . SER B 1 365 ? 38.716 -20.995 -58.342 1.00 50.63 365 SER B O 1
ATOM 5824 N N . GLY B 1 366 ? 39.782 -21.070 -60.315 1.00 50.82 366 GLY B N 1
ATOM 5825 C CA . GLY B 1 366 ? 39.302 -22.418 -60.657 1.00 51.42 366 GLY B CA 1
ATOM 5826 C C . GLY B 1 366 ? 37.953 -22.485 -61.359 1.00 51.33 366 GLY B C 1
ATOM 5827 O O . GLY B 1 366 ? 37.529 -23.561 -61.772 1.00 51.03 366 GLY B O 1
ATOM 5828 N N . LEU B 1 367 ? 37.291 -21.341 -61.505 1.00 51.55 367 LEU B N 1
ATOM 5829 C CA . LEU B 1 367 ? 35.952 -21.277 -62.105 1.00 51.83 367 LEU B CA 1
ATOM 5830 C C . LEU B 1 367 ? 35.945 -21.598 -63.603 1.00 53.04 367 LEU B C 1
ATOM 5831 O O . LEU B 1 367 ? 34.962 -22.123 -64.130 1.00 53.32 367 LEU B O 1
ATOM 5836 N N . SER B 1 368 ? 37.031 -21.262 -64.287 1.00 54.25 368 SER B N 1
ATOM 5837 C CA . SER B 1 368 ? 37.235 -21.703 -65.672 1.00 54.95 368 SER B CA 1
ATOM 5838 C C . SER B 1 368 ? 38.634 -22.294 -65.836 1.00 55.83 368 SER B C 1
ATOM 5839 O O . SER B 1 368 ? 39.580 -21.853 -65.189 1.00 55.74 368 SER B O 1
ATOM 5842 N N . ALA B 1 369 ? 38.742 -23.301 -66.700 1.00 57.11 369 ALA B N 1
ATOM 5843 C CA . ALA B 1 369 ? 39.991 -24.050 -66.916 1.00 57.67 369 ALA B CA 1
ATOM 5844 C C . ALA B 1 369 ? 40.961 -23.342 -67.857 1.00 58.69 369 ALA B C 1
ATOM 5845 O O . ALA B 1 369 ? 42.173 -23.565 -67.799 1.00 58.04 369 ALA B O 1
ATOM 5847 N N . SER B 1 370 ? 40.419 -22.502 -68.729 1.00 60.44 370 SER B N 1
ATOM 5848 C CA . SER B 1 370 ? 41.223 -21.788 -69.717 1.00 62.00 370 SER B CA 1
ATOM 5849 C C . SER B 1 370 ? 40.829 -20.317 -69.810 1.00 62.80 370 SER B C 1
ATOM 5850 O O . SER B 1 370 ? 39.722 -19.924 -69.435 1.00 62.40 370 SER B O 1
ATOM 5853 N N . LYS B 1 371 ? 41.753 -19.516 -70.327 1.00 64.14 371 LYS B N 1
ATOM 5854 C CA . LYS B 1 371 ? 41.507 -18.093 -70.550 1.00 65.18 371 LYS B CA 1
ATOM 5855 C C . LYS B 1 371 ? 40.636 -17.858 -71.792 1.00 65.55 371 LYS B C 1
ATOM 5856 O O . LYS B 1 371 ? 40.173 -16.749 -72.008 1.00 66.19 371 LYS B O 1
ATOM 5862 N N . GLY B 1 372 ? 40.422 -18.891 -72.605 1.00 65.69 372 GLY B N 1
ATOM 5863 C CA . GLY B 1 372 ? 39.390 -18.857 -73.650 1.00 65.91 372 GLY B CA 1
ATOM 5864 C C . GLY B 1 372 ? 38.058 -19.352 -73.106 1.00 66.38 372 GLY B C 1
ATOM 5865 O O . GLY B 1 372 ? 37.039 -18.668 -73.202 1.00 65.37 372 GLY B O 1
ATOM 5866 N N . ALA B 1 373 ? 38.081 -20.546 -72.522 1.00 67.55 373 ALA B N 1
ATOM 5867 C CA . ALA B 1 373 ? 36.887 -21.174 -71.929 1.00 68.59 373 ALA B CA 1
ATOM 5868 C C . ALA B 1 373 ? 36.153 -20.190 -71.018 1.00 70.02 373 ALA B C 1
ATOM 5869 O O . ALA B 1 373 ? 34.919 -20.171 -70.965 1.00 69.80 373 ALA B O 1
ATOM 5871 N N . ALA B 1 374 ? 36.939 -19.386 -70.303 1.00 71.44 374 ALA B N 1
ATOM 5872 C CA . ALA B 1 374 ? 36.432 -18.254 -69.527 1.00 72.22 374 ALA B CA 1
ATOM 5873 C C . ALA B 1 374 ? 35.732 -17.242 -70.436 1.00 72.92 374 ALA B C 1
ATOM 5874 O O . ALA B 1 374 ? 34.541 -16.989 -70.267 1.00 72.54 374 ALA B O 1
ATOM 5876 N N . ARG B 1 375 ? 36.468 -16.682 -71.401 1.00 73.72 375 ARG B N 1
ATOM 5877 C CA . ARG B 1 375 ? 35.896 -15.732 -72.384 1.00 74.33 375 ARG B CA 1
ATOM 5878 C C . ARG B 1 375 ? 34.544 -16.241 -72.888 1.00 74.96 375 ARG B C 1
ATOM 5879 O O . ARG B 1 375 ? 33.583 -15.475 -73.025 1.00 74.55 375 ARG B O 1
ATOM 5887 N N . ARG B 1 376 ? 34.495 -17.540 -73.175 1.00 75.67 376 ARG B N 1
ATOM 5888 C CA . ARG B 1 376 ? 33.265 -18.199 -73.622 1.00 76.15 376 ARG B CA 1
ATOM 5889 C C . ARG B 1 376 ? 32.141 -18.054 -72.594 1.00 76.48 376 ARG B C 1
ATOM 5890 O O . ARG B 1 376 ? 31.126 -17.402 -72.857 1.00 76.14 376 ARG B O 1
ATOM 5892 N N . THR B 1 377 ? 32.350 -18.645 -71.419 1.00 77.01 377 THR B N 1
ATOM 5893 C CA . THR B 1 377 ? 31.320 -18.718 -70.361 1.00 77.16 377 THR B CA 1
ATOM 5894 C C . THR B 1 377 ? 30.751 -17.342 -69.958 1.00 77.09 377 THR B C 1
ATOM 5895 O O . THR B 1 377 ? 29.596 -17.243 -69.533 1.00 76.53 377 THR B O 1
ATOM 5899 N N . ILE B 1 378 ? 31.570 -16.298 -70.099 1.00 77.29 378 ILE B N 1
ATOM 5900 C CA . ILE B 1 378 ? 31.155 -14.894 -69.888 1.00 77.52 378 ILE B CA 1
ATOM 5901 C C . ILE B 1 378 ? 29.921 -14.515 -70.694 1.00 78.34 378 ILE B C 1
ATOM 5902 O O . ILE B 1 378 ? 29.046 -13.778 -70.214 1.00 78.16 378 ILE B O 1
ATOM 5907 N N . HIS B 1 379 ? 29.868 -15.006 -71.929 1.00 79.68 379 HIS B N 1
ATOM 5908 C CA . HIS B 1 379 ? 28.806 -14.629 -72.852 1.00 80.61 379 HIS B CA 1
ATOM 5909 C C . HIS B 1 379 ? 27.528 -15.412 -72.631 1.00 81.40 379 HIS B C 1
ATOM 5910 O O . HIS B 1 379 ? 27.555 -16.556 -72.179 1.00 81.67 379 HIS B O 1
ATOM 5917 N N . GLU B 1 380 ? 26.419 -14.766 -72.983 1.00 82.38 380 GLU B N 1
ATOM 5918 C CA . GLU B 1 380 ? 25.071 -15.121 -72.511 1.00 83.00 380 GLU B CA 1
ATOM 5919 C C . GLU B 1 380 ? 25.017 -16.328 -71.558 1.00 82.66 380 GLU B C 1
ATOM 5920 O O . GLU B 1 380 ? 25.170 -17.485 -71.966 1.00 82.65 380 GLU B O 1
ATOM 5926 N N . GLY B 1 381 ? 24.776 -16.017 -70.287 1.00 81.94 381 GLY B N 1
ATOM 5927 C CA . GLY B 1 381 ? 24.907 -16.964 -69.179 1.00 81.06 381 GLY B CA 1
ATOM 5928 C C . GLY B 1 381 ? 25.633 -16.219 -68.075 1.00 79.77 381 GLY B C 1
ATOM 5929 O O . GLY B 1 381 ? 25.143 -16.098 -66.949 1.00 80.48 381 GLY B O 1
ATOM 5930 N N . GLY B 1 382 ? 26.806 -15.705 -68.421 1.00 77.42 382 GLY B N 1
ATOM 5931 C CA . GLY B 1 382 ? 27.488 -14.728 -67.591 1.00 75.06 382 GLY B CA 1
ATOM 5932 C C . GLY B 1 382 ? 28.098 -15.240 -66.300 1.00 72.80 382 GLY B C 1
ATOM 5933 O O . GLY B 1 382 ? 27.457 -15.934 -65.504 1.00 72.13 382 GLY B O 1
ATOM 5934 N N . VAL B 1 383 ? 29.360 -14.885 -66.108 1.00 69.63 383 VAL B N 1
ATOM 5935 C CA . VAL B 1 383 ? 29.952 -14.877 -64.785 1.00 68.08 383 VAL B CA 1
ATOM 5936 C C . VAL B 1 383 ? 29.389 -13.639 -64.072 1.00 66.55 383 VAL B C 1
ATOM 5937 O O . VAL B 1 383 ? 29.000 -12.653 -64.720 1.00 66.32 383 VAL B O 1
ATOM 5941 N N . SER B 1 384 ? 29.338 -13.703 -62.746 1.00 64.10 384 SER B N 1
ATOM 5942 C CA . SER B 1 384 ? 28.927 -12.554 -61.939 1.00 62.17 384 SER B CA 1
ATOM 5943 C C . SER B 1 384 ? 30.039 -12.165 -60.989 1.00 60.55 384 SER B C 1
ATOM 5944 O O . SER B 1 384 ? 30.635 -13.030 -60.352 1.00 61.00 384 SER B O 1
ATOM 5947 N N . VAL B 1 385 ? 30.314 -10.870 -60.899 1.00 58.35 385 VAL B N 1
ATOM 5948 C CA . VAL B 1 385 ? 31.233 -10.342 -59.888 1.00 57.06 385 VAL B CA 1
ATOM 5949 C C . VAL B 1 385 ? 30.436 -9.547 -58.856 1.00 56.32 385 VAL B C 1
ATOM 5950 O O . VAL B 1 385 ? 29.975 -8.443 -59.143 1.00 56.71 385 VAL B O 1
ATOM 5954 N N . ASN B 1 386 ? 30.282 -10.118 -57.664 1.00 55.04 386 ASN B N 1
ATOM 5955 C CA . ASN B 1 386 ? 29.470 -9.527 -56.585 1.00 54.08 386 ASN B CA 1
ATOM 5956 C C . ASN B 1 386 ? 27.990 -9.409 -56.968 1.00 53.86 386 ASN B C 1
ATOM 5957 O O . ASN B 1 386 ? 27.369 -8.362 -56.802 1.00 52.74 386 ASN B O 1
ATOM 5962 N N . ASN B 1 387 ? 27.446 -10.514 -57.468 1.00 54.54 387 ASN B N 1
ATOM 5963 C CA . ASN B 1 387 ? 26.048 -10.601 -57.954 1.00 55.81 387 ASN B CA 1
ATOM 5964 C C . ASN B 1 387 ? 25.718 -9.650 -59.129 1.00 57.14 387 ASN B C 1
ATOM 5965 O O . ASN B 1 387 ? 24.555 -9.306 -59.367 1.00 57.11 387 ASN B O 1
ATOM 5970 N N . ILE B 1 388 ? 26.747 -9.254 -59.872 1.00 58.33 388 ILE B N 1
ATOM 5971 C CA . ILE B 1 388 ? 26.607 -8.299 -60.966 1.00 58.86 388 ILE B CA 1
ATOM 5972 C C . ILE B 1 388 ? 26.989 -9.037 -62.247 1.00 59.89 388 ILE B C 1
ATOM 5973 O O . ILE B 1 388 ? 28.122 -9.503 -62.381 1.00 60.67 388 ILE B O 1
ATOM 5978 N N . ARG B 1 389 ? 26.035 -9.166 -63.168 1.00 60.43 389 ARG B N 1
ATOM 5979 C CA . ARG B 1 389 ? 26.246 -9.930 -64.401 1.00 60.40 389 ARG B CA 1
ATOM 5980 C C . ARG B 1 389 ? 27.267 -9.218 -65.281 1.00 60.76 389 ARG B C 1
ATOM 5981 O O . ARG B 1 389 ? 26.973 -8.179 -65.859 1.00 61.23 389 ARG B O 1
ATOM 5983 N N . VAL B 1 390 ? 28.470 -9.776 -65.365 1.00 61.42 390 VAL B N 1
ATOM 5984 C CA . VAL B 1 390 ? 29.542 -9.186 -66.175 1.00 62.17 390 VAL B CA 1
ATOM 5985 C C . VAL B 1 390 ? 29.458 -9.637 -67.644 1.00 62.91 390 VAL B C 1
ATOM 5986 O O . VAL B 1 390 ? 29.469 -10.838 -67.949 1.00 63.46 390 VAL B O 1
ATOM 5990 N N . ASP B 1 391 ? 29.379 -8.659 -68.542 1.00 63.37 391 ASP B N 1
ATOM 5991 C CA . ASP B 1 391 ? 29.168 -8.916 -69.977 1.00 63.64 391 ASP B CA 1
ATOM 5992 C C . ASP B 1 391 ? 30.306 -8.426 -70.892 1.00 63.72 391 ASP B C 1
ATOM 5993 O O . ASP B 1 391 ? 30.336 -8.777 -72.069 1.00 63.30 391 ASP B O 1
ATOM 5998 N N . ASN B 1 392 ? 31.224 -7.619 -70.361 1.00 64.29 392 ASN B N 1
ATOM 5999 C CA . ASN B 1 392 ? 32.443 -7.222 -71.094 1.00 64.96 392 ASN B CA 1
ATOM 6000 C C . ASN B 1 392 ? 33.627 -8.116 -70.727 1.00 66.27 392 ASN B C 1
ATOM 6001 O O . ASN B 1 392 ? 33.782 -8.513 -69.577 1.00 66.64 392 ASN B O 1
ATOM 6006 N N . GLU B 1 393 ? 34.474 -8.397 -71.712 1.00 68.30 393 GLU B N 1
ATOM 6007 C CA . GLU B 1 393 ? 35.564 -9.376 -71.571 1.00 69.87 393 GLU B CA 1
ATOM 6008 C C . GLU B 1 393 ? 36.791 -8.789 -70.868 1.00 70.51 393 GLU B C 1
ATOM 6009 O O . GLU B 1 393 ? 37.375 -9.419 -69.987 1.00 70.84 393 GLU B O 1
ATOM 6015 N N . GLU B 1 394 ? 37.177 -7.581 -71.256 1.00 71.59 394 GLU B N 1
ATOM 6016 C CA . GLU B 1 394 ? 38.345 -6.919 -70.662 1.00 72.54 394 GLU B CA 1
ATOM 6017 C C . GLU B 1 394 ? 37.987 -6.226 -69.344 1.00 72.29 394 GLU B C 1
ATOM 6018 O O . GLU B 1 394 ? 38.741 -5.394 -68.845 1.00 72.29 394 GLU B O 1
ATOM 6024 N N . TRP B 1 395 ? 36.829 -6.575 -68.791 1.00 72.30 395 TRP B N 1
ATOM 6025 C CA . TRP B 1 395 ? 36.389 -6.076 -67.489 1.00 72.24 395 TRP B CA 1
ATOM 6026 C C . TRP B 1 395 ? 37.547 -6.158 -66.506 1.00 70.47 395 TRP B C 1
ATOM 6027 O O . TRP B 1 395 ? 38.186 -7.201 -66.365 1.00 70.68 395 TRP B O 1
ATOM 6038 N N . VAL B 1 396 ? 37.836 -5.043 -65.857 1.00 68.31 396 VAL B N 1
ATOM 6039 C CA . VAL B 1 396 ? 38.845 -5.016 -64.814 1.00 66.85 396 VAL B CA 1
ATOM 6040 C C . VAL B 1 396 ? 38.125 -4.685 -63.510 1.00 65.82 396 VAL B C 1
ATOM 6041 O O . VAL B 1 396 ? 37.097 -3.999 -63.528 1.00 65.61 396 VAL B O 1
ATOM 6045 N N . PRO B 1 397 ? 38.601 -5.249 -62.388 1.00 63.88 397 PRO B N 1
ATOM 6046 C CA . PRO B 1 397 ? 38.080 -4.849 -61.094 1.00 63.97 397 PRO B CA 1
ATOM 6047 C C . PRO B 1 397 ? 38.648 -3.539 -60.593 1.00 64.16 397 PRO B C 1
ATOM 6048 O O . PRO B 1 397 ? 39.849 -3.423 -60.354 1.00 63.98 397 PRO B O 1
ATOM 6052 N N . GLN B 1 398 ? 37.764 -2.563 -60.436 1.00 64.83 398 GLN B N 1
ATOM 6053 C CA . GLN B 1 398 ? 38.106 -1.307 -59.769 1.00 65.27 398 GLN B CA 1
ATOM 6054 C C . GLN B 1 398 ? 38.332 -1.578 -58.276 1.00 65.52 398 GLN B C 1
ATOM 6055 O O . GLN B 1 398 ? 37.887 -2.600 -57.746 1.00 65.99 398 GLN B O 1
ATOM 6057 N N . SER B 1 399 ? 39.025 -0.660 -57.611 1.00 65.54 399 SER B N 1
ATOM 6058 C CA . SER B 1 399 ? 39.280 -0.762 -56.158 1.00 64.98 399 SER B CA 1
ATOM 6059 C C . SER B 1 399 ? 37.985 -0.753 -55.334 1.00 64.76 399 SER B C 1
ATOM 6060 O O . SER B 1 399 ? 37.835 -1.509 -54.371 1.00 64.71 399 SER B O 1
ATOM 6063 N N . SER B 1 400 ? 37.057 0.109 -55.727 1.00 64.29 400 SER B N 1
ATOM 6064 C CA . SER B 1 400 ? 35.782 0.265 -55.014 1.00 64.09 400 SER B CA 1
ATOM 6065 C C . SER B 1 400 ? 34.791 -0.909 -55.209 1.00 64.02 400 SER B C 1
ATOM 6066 O O . SER B 1 400 ? 33.772 -0.973 -54.509 1.00 63.94 400 SER B O 1
ATOM 6069 N N . ASP B 1 401 ? 35.074 -1.809 -56.161 1.00 64.84 401 ASP B N 1
ATOM 6070 C CA . ASP B 1 401 ? 34.291 -3.051 -56.354 1.00 64.78 401 ASP B CA 1
ATOM 6071 C C . ASP B 1 401 ? 34.546 -4.035 -55.222 1.00 64.74 401 ASP B C 1
ATOM 6072 O O . ASP B 1 401 ? 33.637 -4.748 -54.794 1.00 64.88 401 ASP B O 1
ATOM 6077 N N . PHE B 1 402 ? 35.795 -4.070 -54.761 1.00 64.39 402 PHE B N 1
ATOM 6078 C CA . PHE B 1 402 ? 36.223 -4.974 -53.688 1.00 64.77 402 PHE B CA 1
ATOM 6079 C C . PHE B 1 402 ? 35.376 -4.801 -52.428 1.00 64.37 402 PHE B C 1
ATOM 6080 O O . PHE B 1 402 ? 35.292 -3.701 -51.880 1.00 65.24 402 PHE B O 1
ATOM 6088 N N . LEU B 1 403 ? 34.760 -5.890 -51.974 1.00 63.62 403 LEU B N 1
ATOM 6089 C CA . LEU B 1 403 ? 33.958 -5.880 -50.740 1.00 62.46 403 LEU B CA 1
ATOM 6090 C C . LEU B 1 403 ? 34.873 -5.795 -49.528 1.00 62.52 403 LEU B C 1
ATOM 6091 O O . LEU B 1 403 ? 35.810 -6.589 -49.397 1.00 62.05 403 LEU B O 1
ATOM 6096 N N . HIS B 1 404 ? 34.583 -4.828 -48.656 1.00 62.59 404 HIS B N 1
ATOM 6097 C CA . HIS B 1 404 ? 35.461 -4.449 -47.533 1.00 62.70 404 HIS B CA 1
ATOM 6098 C C . HIS B 1 404 ? 36.898 -4.163 -47.985 1.00 62.45 404 HIS B C 1
ATOM 6099 O O . HIS B 1 404 ? 37.848 -4.349 -47.226 1.00 61.56 404 HIS B O 1
ATOM 6106 N N . GLY B 1 405 ? 37.032 -3.695 -49.223 1.00 62.56 405 GLY B N 1
ATOM 6107 C CA . GLY B 1 405 ? 38.334 -3.529 -49.880 1.00 62.94 405 GLY B CA 1
ATOM 6108 C C . GLY B 1 405 ? 39.229 -4.766 -49.873 1.00 63.04 405 GLY B C 1
ATOM 6109 O O . GLY B 1 405 ? 40.449 -4.648 -49.764 1.00 64.09 405 GLY B O 1
ATOM 6110 N N . ARG B 1 406 ? 38.631 -5.948 -49.997 1.00 62.13 406 ARG B N 1
ATOM 6111 C CA . ARG B 1 406 ? 39.381 -7.220 -49.913 1.00 61.08 406 ARG B CA 1
ATOM 6112 C C . ARG B 1 406 ? 38.870 -8.329 -50.829 1.00 59.55 406 ARG B C 1
ATOM 6113 O O . ARG B 1 406 ? 39.660 -9.089 -51.387 1.00 58.73 406 ARG B O 1
ATOM 6121 N N . TRP B 1 407 ? 37.551 -8.426 -50.957 1.00 57.99 407 TRP B N 1
ATOM 6122 C CA . TRP B 1 407 ? 36.916 -9.607 -51.536 1.00 56.61 407 TRP B CA 1
ATOM 6123 C C . TRP B 1 407 ? 36.127 -9.331 -52.811 1.00 55.41 407 TRP B C 1
ATOM 6124 O O . TRP B 1 407 ? 35.353 -8.377 -52.883 1.00 55.24 407 TRP B O 1
ATOM 6135 N N . LEU B 1 408 ? 36.335 -10.181 -53.813 1.00 54.24 408 LEU B N 1
ATOM 6136 C CA . LEU B 1 408 ? 35.406 -10.286 -54.941 1.00 53.60 408 LEU B CA 1
ATOM 6137 C C . LEU B 1 408 ? 34.654 -11.626 -54.872 1.00 52.85 408 LEU B C 1
ATOM 6138 O O . LEU B 1 408 ? 35.239 -12.669 -54.587 1.00 52.53 408 LEU B O 1
ATOM 6143 N N . VAL B 1 409 ? 33.352 -11.579 -55.121 1.00 52.18 409 VAL B N 1
ATOM 6144 C CA . VAL B 1 409 ? 32.539 -12.788 -55.204 1.00 51.89 409 VAL B CA 1
ATOM 6145 C C . VAL B 1 409 ? 32.283 -13.120 -56.675 1.00 52.09 409 VAL B C 1
ATOM 6146 O O . VAL B 1 409 ? 31.433 -12.510 -57.326 1.00 51.71 409 VAL B O 1
ATOM 6150 N N . LEU B 1 410 ? 33.042 -14.083 -57.185 1.00 52.30 410 LEU B N 1
ATOM 6151 C CA . LEU B 1 410 ? 32.851 -14.594 -58.539 1.00 52.62 410 LEU B CA 1
ATOM 6152 C C . LEU B 1 410 ? 31.891 -15.785 -58.517 1.00 54.22 410 LEU B C 1
ATOM 6153 O O . LEU B 1 410 ? 32.025 -16.675 -57.687 1.00 54.44 410 LEU B O 1
ATOM 6158 N N . ARG B 1 411 ? 30.923 -15.786 -59.426 1.00 56.17 411 ARG B N 1
ATOM 6159 C CA . ARG B 1 411 ? 29.971 -16.895 -59.562 1.00 57.47 411 ARG B CA 1
ATOM 6160 C C . ARG B 1 411 ? 29.747 -17.212 -61.036 1.00 58.58 411 ARG B C 1
ATOM 6161 O O . ARG B 1 411 ? 29.578 -16.297 -61.848 1.00 57.85 411 ARG B O 1
ATOM 6169 N N . ARG B 1 412 ? 29.730 -18.502 -61.372 1.00 60.31 412 ARG B N 1
ATOM 6170 C CA . ARG B 1 412 ? 29.598 -18.934 -62.779 1.00 62.26 412 ARG B CA 1
ATOM 6171 C C . ARG B 1 412 ? 28.130 -19.137 -63.172 1.00 62.01 412 ARG B C 1
ATOM 6172 O O . ARG B 1 412 ? 27.565 -18.336 -63.924 1.00 63.34 412 ARG B O 1
ATOM 6180 N N . GLY B 1 413 ? 27.509 -20.189 -62.657 1.00 60.63 413 GLY B N 1
ATOM 6181 C CA . GLY B 1 413 ? 26.097 -20.434 -62.924 1.00 59.66 413 GLY B CA 1
ATOM 6182 C C . GLY B 1 413 ? 25.256 -19.724 -61.885 1.00 58.89 413 GLY B C 1
ATOM 6183 O O . GLY B 1 413 ? 25.246 -18.494 -61.806 1.00 58.41 413 GLY B O 1
ATOM 6184 N N . LYS B 1 414 ? 24.550 -20.521 -61.092 1.00 58.22 414 LYS B N 1
ATOM 6185 C CA . LYS B 1 414 ? 23.829 -20.050 -59.903 1.00 57.48 414 LYS B CA 1
ATOM 6186 C C . LYS B 1 414 ? 24.124 -20.969 -58.703 1.00 55.58 414 LYS B C 1
ATOM 6187 O O . LYS B 1 414 ? 23.289 -21.144 -57.820 1.00 55.63 414 LYS B O 1
ATOM 6193 N N . ARG B 1 415 ? 25.323 -21.540 -58.680 1.00 53.50 415 ARG B N 1
ATOM 6194 C CA . ARG B 1 415 ? 25.677 -22.578 -57.693 1.00 52.26 415 ARG B CA 1
ATOM 6195 C C . ARG B 1 415 ? 27.176 -22.628 -57.372 1.00 52.21 415 ARG B C 1
ATOM 6196 O O . ARG B 1 415 ? 27.557 -22.785 -56.211 1.00 52.35 415 ARG B O 1
ATOM 6200 N N . SER B 1 416 ? 28.012 -22.520 -58.400 1.00 52.07 416 SER B N 1
ATOM 6201 C CA . SER B 1 416 ? 29.472 -22.544 -58.229 1.00 52.09 416 SER B CA 1
ATOM 6202 C C . SER B 1 416 ? 30.047 -21.135 -58.038 1.00 51.92 416 SER B C 1
ATOM 6203 O O . SER B 1 416 ? 29.888 -20.280 -58.909 1.00 52.25 416 SER B O 1
ATOM 6206 N N . ILE B 1 417 ? 30.711 -20.907 -56.906 1.00 51.70 417 ILE B N 1
ATOM 6207 C CA . ILE B 1 417 ? 31.301 -19.593 -56.586 1.00 51.65 417 ILE B CA 1
ATOM 6208 C C . ILE B 1 417 ? 32.755 -19.721 -56.102 1.00 51.02 417 ILE B C 1
ATOM 6209 O O . ILE B 1 417 ? 33.161 -20.741 -55.555 1.00 50.73 417 ILE B O 1
ATOM 6214 N N . ALA B 1 418 ? 33.524 -18.666 -56.319 1.00 51.26 418 ALA B N 1
ATOM 6215 C CA . ALA B 1 418 ? 34.900 -18.580 -55.839 1.00 51.92 418 ALA B CA 1
ATOM 6216 C C . ALA B 1 418 ? 35.228 -17.148 -55.417 1.00 52.38 418 ALA B C 1
ATOM 6217 O O . ALA B 1 418 ? 34.533 -16.203 -55.786 1.00 52.63 418 ALA B O 1
ATOM 6219 N N . GLY B 1 419 ? 36.290 -17.001 -54.635 1.00 53.22 419 GLY B N 1
ATOM 6220 C CA . GLY B 1 419 ? 36.671 -15.701 -54.082 1.00 54.20 419 GLY B CA 1
ATOM 6221 C C . GLY B 1 419 ? 38.024 -15.191 -54.544 1.00 55.00 419 GLY B C 1
ATOM 6222 O O . GLY B 1 419 ? 38.951 -15.967 -54.768 1.00 55.12 419 GLY B O 1
ATOM 6223 N N . VAL B 1 420 ? 38.127 -13.874 -54.691 1.00 55.53 420 VAL B N 1
ATOM 6224 C CA . VAL B 1 420 ? 39.402 -13.225 -54.966 1.00 55.85 420 VAL B CA 1
ATOM 6225 C C . VAL B 1 420 ? 39.788 -12.380 -53.768 1.00 56.33 420 VAL B C 1
ATOM 6226 O O . VAL B 1 420 ? 39.021 -11.521 -53.352 1.00 56.47 420 VAL B O 1
ATOM 6230 N N . GLU B 1 421 ? 40.974 -12.631 -53.223 1.00 57.08 421 GLU B N 1
ATOM 6231 C CA . GLU B 1 421 ? 41.468 -11.905 -52.049 1.00 58.28 421 GLU B CA 1
ATOM 6232 C C . GLU B 1 421 ? 42.754 -11.145 -52.353 1.00 58.72 421 GLU B C 1
ATOM 6233 O O . GLU B 1 421 ? 43.811 -11.765 -52.515 1.00 59.25 421 GLU B O 1
ATOM 6239 N N . ARG B 1 422 ? 42.677 -9.812 -52.402 1.00 58.85 422 ARG B N 1
ATOM 6240 C CA . ARG B 1 422 ? 43.883 -8.980 -52.629 1.00 59.05 422 ARG B CA 1
ATOM 6241 C C . ARG B 1 422 ? 44.847 -8.947 -51.419 1.00 58.84 422 ARG B C 1
ATOM 6242 O O . ARG B 1 422 ? 44.457 -8.631 -50.296 1.00 58.75 422 ARG B O 1
ATOM 6250 N N . ILE B 1 423 ? 46.103 -9.300 -51.681 1.00 59.18 423 ILE B N 1
ATOM 6251 C CA . ILE B 1 423 ? 47.174 -9.266 -50.680 1.00 59.54 423 ILE B CA 1
ATOM 6252 C C . ILE B 1 423 ? 48.034 -8.016 -50.871 1.00 59.40 423 ILE B C 1
ATOM 6253 O O . ILE B 1 423 ? 48.037 -7.119 -50.032 1.00 59.04 423 ILE B O 1
ATOM 6255 N N . ILE C 1 5 ? 83.330 -63.931 -0.929 1.00 40.12 5 ILE C N 1
ATOM 6256 C CA . ILE C 1 5 ? 81.953 -63.711 -0.362 1.00 40.74 5 ILE C CA 1
ATOM 6257 C C . ILE C 1 5 ? 80.858 -64.395 -1.199 1.00 40.85 5 ILE C C 1
ATOM 6258 O O . ILE C 1 5 ? 80.075 -65.188 -0.676 1.00 41.23 5 ILE C O 1
ATOM 6263 N N . LEU C 1 6 ? 80.789 -64.066 -2.484 1.00 40.10 6 LEU C N 1
ATOM 6264 C CA . LEU C 1 6 ? 79.973 -64.845 -3.418 1.00 39.83 6 LEU C CA 1
ATOM 6265 C C . LEU C 1 6 ? 80.494 -66.271 -3.521 1.00 40.78 6 LEU C C 1
ATOM 6266 O O . LEU C 1 6 ? 79.786 -67.164 -3.962 1.00 41.05 6 LEU C O 1
ATOM 6271 N N . ASP C 1 7 ? 81.753 -66.475 -3.155 1.00 42.27 7 ASP C N 1
ATOM 6272 C CA . ASP C 1 7 ? 82.338 -67.818 -3.148 1.00 43.14 7 ASP C CA 1
ATOM 6273 C C . ASP C 1 7 ? 81.807 -68.596 -1.952 1.00 41.96 7 ASP C C 1
ATOM 6274 O O . ASP C 1 7 ? 81.406 -69.755 -2.082 1.00 41.29 7 ASP C O 1
ATOM 6279 N N . GLU C 1 8 ? 81.788 -67.941 -0.794 1.00 40.83 8 GLU C N 1
ATOM 6280 C CA . GLU C 1 8 ? 81.190 -68.523 0.411 1.00 40.04 8 GLU C CA 1
ATOM 6281 C C . GLU C 1 8 ? 79.758 -68.959 0.130 1.00 37.95 8 GLU C C 1
ATOM 6282 O O . GLU C 1 8 ? 79.453 -70.145 0.164 1.00 38.22 8 GLU C O 1
ATOM 6288 N N . LEU C 1 9 ? 78.896 -68.000 -0.183 1.00 35.60 9 LEU C N 1
ATOM 6289 C CA . LEU C 1 9 ? 77.472 -68.289 -0.398 1.00 34.59 9 LEU C CA 1
ATOM 6290 C C . LEU C 1 9 ? 77.267 -69.424 -1.401 1.00 34.61 9 LEU C C 1
ATOM 6291 O O . LEU C 1 9 ? 76.293 -70.182 -1.334 1.00 34.29 9 LEU C O 1
ATOM 6296 N N . SER C 1 10 ? 78.207 -69.531 -2.325 1.00 34.74 10 SER C N 1
ATOM 6297 C CA . SER C 1 10 ? 78.094 -70.461 -3.420 1.00 34.59 10 SER C CA 1
ATOM 6298 C C . SER C 1 10 ? 78.415 -71.884 -2.981 1.00 33.62 10 SER C C 1
ATOM 6299 O O . SER C 1 10 ? 77.700 -72.798 -3.368 1.00 33.96 10 SER C O 1
ATOM 6302 N N . TRP C 1 11 ? 79.475 -72.092 -2.192 1.00 32.83 11 TRP C N 1
ATOM 6303 C CA . TRP C 1 11 ? 79.774 -73.465 -1.706 1.00 31.25 11 TRP C CA 1
ATOM 6304 C C . TRP C 1 11 ? 78.718 -73.902 -0.706 1.00 30.06 11 TRP C C 1
ATOM 6305 O O . TRP C 1 11 ? 78.351 -75.060 -0.656 1.00 31.03 11 TRP C O 1
ATOM 6316 N N . ARG C 1 12 ? 78.197 -72.957 0.057 1.00 29.00 12 ARG C N 1
ATOM 6317 C CA . ARG C 1 12 ? 77.153 -73.262 1.031 1.00 28.53 12 ARG C CA 1
ATOM 6318 C C . ARG C 1 12 ? 75.800 -73.561 0.376 1.00 27.00 12 ARG C C 1
ATOM 6319 O O . ARG C 1 12 ? 74.897 -74.053 1.030 1.00 26.75 12 ARG C O 1
ATOM 6327 N N . GLY C 1 13 ? 75.675 -73.264 -0.911 1.00 26.30 13 GLY C N 1
ATOM 6328 C CA . GLY C 1 13 ? 74.417 -73.466 -1.650 1.00 26.03 13 GLY C CA 1
ATOM 6329 C C . GLY C 1 13 ? 73.351 -72.414 -1.359 1.00 25.86 13 GLY C C 1
ATOM 6330 O O . GLY C 1 13 ? 72.163 -72.675 -1.491 1.00 25.01 13 GLY C O 1
ATOM 6331 N N . LEU C 1 14 ? 73.780 -71.221 -0.968 1.00 25.95 14 LEU C N 1
ATOM 6332 C CA . LEU C 1 14 ? 72.863 -70.172 -0.527 1.00 25.48 14 LEU C CA 1
ATOM 6333 C C . LEU C 1 14 ? 72.375 -69.244 -1.660 1.00 26.41 14 LEU C C 1
ATOM 6334 O O . LEU C 1 14 ? 71.486 -68.417 -1.434 1.00 27.54 14 LEU C O 1
ATOM 6339 N N . ILE C 1 15 ? 72.940 -69.374 -2.864 1.00 26.23 15 ILE C N 1
ATOM 6340 C CA . ILE C 1 15 ? 72.511 -68.544 -4.006 1.00 25.67 15 ILE C CA 1
ATOM 6341 C C . ILE C 1 15 ? 71.438 -69.228 -4.858 1.00 25.18 15 ILE C C 1
ATOM 6342 O O . ILE C 1 15 ? 71.743 -69.955 -5.805 1.00 23.61 15 ILE C O 1
ATOM 6347 N N . ALA C 1 16 ? 70.185 -68.946 -4.522 1.00 25.43 16 ALA C N 1
ATOM 6348 C CA . ALA C 1 16 ? 69.028 -69.430 -5.275 1.00 26.41 16 ALA C CA 1
ATOM 6349 C C . ALA C 1 16 ? 69.013 -68.849 -6.667 1.00 27.37 16 ALA C C 1
ATOM 6350 O O . ALA C 1 16 ? 69.027 -69.570 -7.659 1.00 27.45 16 ALA C O 1
ATOM 6352 N N . GLN C 1 17 ? 68.986 -67.529 -6.720 1.00 29.17 17 GLN C N 1
ATOM 6353 C CA . GLN C 1 17 ? 68.920 -66.795 -7.984 1.00 31.03 17 GLN C CA 1
ATOM 6354 C C . GLN C 1 17 ? 69.769 -65.536 -7.854 1.00 32.19 17 GLN C C 1
ATOM 6355 O O . GLN C 1 17 ? 70.133 -65.145 -6.745 1.00 32.74 17 GLN C O 1
ATOM 6361 N N . SER C 1 18 ? 70.102 -64.924 -8.983 1.00 32.89 18 SER C N 1
ATOM 6362 C CA . SER C 1 18 ? 70.921 -63.705 -8.973 1.00 34.68 18 SER C CA 1
ATOM 6363 C C . SER C 1 18 ? 71.009 -63.037 -10.333 1.00 35.71 18 SER C C 1
ATOM 6364 O O . SER C 1 18 ? 70.826 -63.682 -11.363 1.00 36.37 18 SER C O 1
ATOM 6367 N N . THR C 1 19 ? 71.307 -61.739 -10.333 1.00 36.98 19 THR C N 1
ATOM 6368 C CA . THR C 1 19 ? 71.714 -61.078 -11.568 1.00 37.66 19 THR C CA 1
ATOM 6369 C C . THR C 1 19 ? 73.116 -61.631 -11.846 1.00 39.30 19 THR C C 1
ATOM 6370 O O . THR C 1 19 ? 73.595 -62.495 -11.101 1.00 38.69 19 THR C O 1
ATOM 6374 N N . ASP C 1 20 ? 73.771 -61.156 -12.898 1.00 41.11 20 ASP C N 1
ATOM 6375 C CA . ASP C 1 20 ? 75.068 -61.716 -13.287 1.00 42.37 20 ASP C CA 1
ATOM 6376 C C . ASP C 1 20 ? 76.004 -61.840 -12.091 1.00 42.61 20 ASP C C 1
ATOM 6377 O O . ASP C 1 20 ? 76.288 -60.855 -11.402 1.00 42.27 20 ASP C O 1
ATOM 6382 N N . LEU C 1 21 ? 76.477 -63.070 -11.882 1.00 43.36 21 LEU C N 1
ATOM 6383 C CA . LEU C 1 21 ? 77.291 -63.457 -10.712 1.00 43.24 21 LEU C CA 1
ATOM 6384 C C . LEU C 1 21 ? 78.708 -62.886 -10.842 1.00 42.83 21 LEU C C 1
ATOM 6385 O O . LEU C 1 21 ? 79.307 -62.447 -9.861 1.00 42.05 21 LEU C O 1
ATOM 6390 N N . ASP C 1 22 ? 79.226 -62.901 -12.066 1.00 43.37 22 ASP C N 1
ATOM 6391 C CA . ASP C 1 22 ? 80.549 -62.342 -12.361 1.00 44.19 22 ASP C CA 1
ATOM 6392 C C . ASP C 1 22 ? 80.552 -60.813 -12.247 1.00 43.26 22 ASP C C 1
ATOM 6393 O O . ASP C 1 22 ? 81.452 -60.229 -11.646 1.00 42.93 22 ASP C O 1
ATOM 6398 N N . THR C 1 23 ? 79.535 -60.172 -12.806 1.00 42.58 23 THR C N 1
ATOM 6399 C CA . THR C 1 23 ? 79.388 -58.719 -12.678 1.00 42.37 23 THR C CA 1
ATOM 6400 C C . THR C 1 23 ? 79.226 -58.300 -11.215 1.00 42.77 23 THR C C 1
ATOM 6401 O O . THR C 1 23 ? 79.679 -57.217 -10.815 1.00 43.39 23 THR C O 1
ATOM 6405 N N . LEU C 1 24 ? 78.569 -59.161 -10.437 1.00 42.71 24 LEU C N 1
ATOM 6406 C CA . LEU C 1 24 ? 78.330 -58.925 -9.000 1.00 42.83 24 LEU C CA 1
ATOM 6407 C C . LEU C 1 24 ? 79.606 -59.094 -8.170 1.00 43.45 24 LEU C C 1
ATOM 6408 O O . LEU C 1 24 ? 79.954 -58.233 -7.353 1.00 42.79 24 LEU C O 1
ATOM 6413 N N . ALA C 1 25 ? 80.289 -60.215 -8.387 1.00 44.54 25 ALA C N 1
ATOM 6414 C CA . ALA C 1 25 ? 81.581 -60.484 -7.749 1.00 45.05 25 ALA C CA 1
ATOM 6415 C C . ALA C 1 25 ? 82.554 -59.333 -8.041 1.00 45.44 25 ALA C C 1
ATOM 6416 O O . ALA C 1 25 ? 83.234 -58.833 -7.134 1.00 45.11 25 ALA C O 1
ATOM 6418 N N . ALA C 1 26 ? 82.581 -58.910 -9.305 1.00 45.80 26 ALA C N 1
ATOM 6419 C CA . ALA C 1 26 ? 83.349 -57.733 -9.748 1.00 46.51 26 ALA C CA 1
ATOM 6420 C C . ALA C 1 26 ? 83.061 -56.487 -8.901 1.00 47.35 26 ALA C C 1
ATOM 6421 O O . ALA C 1 26 ? 83.988 -55.771 -8.514 1.00 46.62 26 ALA C O 1
ATOM 6423 N N . GLU C 1 27 ? 81.778 -56.239 -8.628 1.00 48.50 27 GLU C N 1
ATOM 6424 C CA . GLU C 1 27 ? 81.358 -55.119 -7.769 1.00 49.62 27 GLU C CA 1
ATOM 6425 C C . GLU C 1 27 ? 81.813 -55.313 -6.322 1.00 50.61 27 GLU C C 1
ATOM 6426 O O . GLU C 1 27 ? 82.128 -54.347 -5.627 1.00 50.52 27 GLU C O 1
ATOM 6432 N N . ALA C 1 28 ? 81.844 -56.563 -5.878 1.00 52.06 28 ALA C N 1
ATOM 6433 C CA . ALA C 1 28 ? 82.147 -56.883 -4.478 1.00 52.86 28 ALA C CA 1
ATOM 6434 C C . ALA C 1 28 ? 83.570 -56.474 -4.108 1.00 53.38 28 ALA C C 1
ATOM 6435 O O . ALA C 1 28 ? 83.778 -55.699 -3.167 1.00 52.52 28 ALA C O 1
ATOM 6437 N N . GLN C 1 29 ? 84.536 -57.001 -4.857 1.00 54.31 29 GLN C N 1
ATOM 6438 C CA . GLN C 1 29 ? 85.961 -56.699 -4.634 1.00 55.48 29 GLN C CA 1
ATOM 6439 C C . GLN C 1 29 ? 86.251 -55.212 -4.844 1.00 55.00 29 GLN C C 1
ATOM 6440 O O . GLN C 1 29 ? 87.044 -54.626 -4.108 1.00 55.20 29 GLN C O 1
ATOM 6446 N N . ARG C 1 30 ? 85.571 -54.622 -5.833 1.00 55.03 30 ARG C N 1
ATOM 6447 C CA . ARG C 1 30 ? 85.668 -53.182 -6.175 1.00 54.64 30 ARG C CA 1
ATOM 6448 C C . ARG C 1 30 ? 85.646 -52.287 -4.921 1.00 53.92 30 ARG C C 1
ATOM 6449 O O . ARG C 1 30 ? 86.331 -51.274 -4.857 1.00 54.16 30 ARG C O 1
ATOM 6457 N N . GLY C 1 31 ? 84.845 -52.678 -3.935 1.00 53.32 31 GLY C N 1
ATOM 6458 C CA . GLY C 1 31 ? 84.783 -51.988 -2.641 1.00 52.40 31 GLY C CA 1
ATOM 6459 C C . GLY C 1 31 ? 83.533 -52.381 -1.866 1.00 51.16 31 GLY C C 1
ATOM 6460 O O . GLY C 1 31 ? 82.652 -53.040 -2.426 1.00 51.56 31 GLY C O 1
ATOM 6461 N N . PRO C 1 32 ? 83.439 -51.973 -0.579 1.00 49.25 32 PRO C N 1
ATOM 6462 C CA . PRO C 1 32 ? 82.283 -52.262 0.288 1.00 48.23 32 PRO C CA 1
ATOM 6463 C C . PRO C 1 32 ? 80.920 -51.814 -0.263 1.00 46.21 32 PRO C C 1
ATOM 6464 O O . PRO C 1 32 ? 80.605 -50.625 -0.291 1.00 46.04 32 PRO C O 1
ATOM 6468 N N . MET C 1 33 ? 80.139 -52.794 -0.697 1.00 43.98 33 MET C N 1
ATOM 6469 C CA . MET C 1 33 ? 78.752 -52.601 -1.112 1.00 42.00 33 MET C CA 1
ATOM 6470 C C . MET C 1 33 ? 77.851 -52.241 0.057 1.00 40.27 33 MET C C 1
ATOM 6471 O O . MET C 1 33 ? 78.189 -52.432 1.221 1.00 39.49 33 MET C O 1
ATOM 6476 N N . THR C 1 34 ? 76.684 -51.720 -0.281 1.00 38.80 34 THR C N 1
ATOM 6477 C CA . THR C 1 34 ? 75.598 -51.559 0.677 1.00 37.19 34 THR C CA 1
ATOM 6478 C C . THR C 1 34 ? 74.497 -52.529 0.264 1.00 35.87 34 THR C C 1
ATOM 6479 O O . THR C 1 34 ? 73.883 -52.380 -0.790 1.00 36.30 34 THR C O 1
ATOM 6483 N N . VAL C 1 35 ? 74.283 -53.547 1.085 1.00 34.47 35 VAL C N 1
ATOM 6484 C CA . VAL C 1 35 ? 73.283 -54.565 0.808 1.00 33.47 35 VAL C CA 1
ATOM 6485 C C . VAL C 1 35 ? 72.028 -54.254 1.622 1.00 31.72 35 VAL C C 1
ATOM 6486 O O . VAL C 1 35 ? 72.124 -53.725 2.725 1.00 31.45 35 VAL C O 1
ATOM 6490 N N . TYR C 1 36 ? 70.852 -54.547 1.080 1.00 30.08 36 TYR C N 1
ATOM 6491 C CA . TYR C 1 36 ? 69.629 -54.401 1.878 1.00 29.40 36 TYR C CA 1
ATOM 6492 C C . TYR C 1 36 ? 68.689 -55.577 1.765 1.00 29.31 36 TYR C C 1
ATOM 6493 O O . TYR C 1 36 ? 68.792 -56.385 0.833 1.00 28.99 36 TYR C O 1
ATOM 6502 N N . ALA C 1 37 ? 67.800 -55.664 2.753 1.00 28.46 37 ALA C N 1
ATOM 6503 C CA . ALA C 1 37 ? 66.783 -56.704 2.827 1.00 28.92 37 ALA C CA 1
ATOM 6504 C C . ALA C 1 37 ? 65.538 -56.130 3.482 1.00 30.34 37 ALA C C 1
ATOM 6505 O O . ALA C 1 37 ? 65.640 -55.406 4.468 1.00 31.34 37 ALA C O 1
ATOM 6507 N N . GLY C 1 38 ? 64.371 -56.448 2.931 1.00 31.94 38 GLY C N 1
ATOM 6508 C CA . GLY C 1 38 ? 63.111 -55.862 3.393 1.00 33.16 38 GLY C CA 1
ATOM 6509 C C . GLY C 1 38 ? 62.499 -56.641 4.535 1.00 35.17 38 GLY C C 1
ATOM 6510 O O . GLY C 1 38 ? 62.726 -57.833 4.660 1.00 35.58 38 GLY C O 1
ATOM 6511 N N . PHE C 1 39 ? 61.717 -55.964 5.370 1.00 38.13 39 PHE C N 1
ATOM 6512 C CA . PHE C 1 39 ? 61.034 -56.604 6.505 1.00 40.23 39 PHE C CA 1
ATOM 6513 C C . PHE C 1 39 ? 59.652 -56.020 6.728 1.00 41.35 39 PHE C C 1
ATOM 6514 O O . PHE C 1 39 ? 59.468 -54.809 6.693 1.00 41.98 39 PHE C O 1
ATOM 6522 N N . ASP C 1 40 ? 58.681 -56.897 6.946 1.00 42.74 40 ASP C N 1
ATOM 6523 C CA . ASP C 1 40 ? 57.345 -56.461 7.322 1.00 44.13 40 ASP C CA 1
ATOM 6524 C C . ASP C 1 40 ? 57.303 -56.151 8.814 1.00 44.34 40 ASP C C 1
ATOM 6525 O O . ASP C 1 40 ? 57.485 -57.056 9.627 1.00 45.42 40 ASP C O 1
ATOM 6530 N N . PRO C 1 41 ? 57.049 -54.881 9.182 1.00 44.70 41 PRO C N 1
ATOM 6531 C CA . PRO C 1 41 ? 57.064 -54.462 10.582 1.00 45.13 41 PRO C CA 1
ATOM 6532 C C . PRO C 1 41 ? 55.744 -54.589 11.345 1.00 45.46 41 PRO C C 1
ATOM 6533 O O . PRO C 1 41 ? 55.667 -54.175 12.500 1.00 45.56 41 PRO C O 1
ATOM 6537 N N . THR C 1 42 ? 54.713 -55.139 10.717 1.00 45.80 42 THR C N 1
ATOM 6538 C CA . THR C 1 42 ? 53.438 -55.363 11.421 1.00 46.15 42 THR C CA 1
ATOM 6539 C C . THR C 1 42 ? 53.585 -56.421 12.521 1.00 45.58 42 THR C C 1
ATOM 6540 O O . THR C 1 42 ? 52.942 -56.330 13.566 1.00 45.71 42 THR C O 1
ATOM 6544 N N . ALA C 1 43 ? 54.445 -57.407 12.269 1.00 44.41 43 ALA C N 1
ATOM 6545 C CA . ALA C 1 43 ? 54.751 -58.479 13.233 1.00 42.99 43 ALA C CA 1
ATOM 6546 C C . ALA C 1 43 ? 55.356 -57.940 14.541 1.00 41.54 43 ALA C C 1
ATOM 6547 O O . ALA C 1 43 ? 56.130 -56.988 14.531 1.00 41.32 43 ALA C O 1
ATOM 6549 N N . PRO C 1 44 ? 55.014 -58.563 15.672 1.00 39.93 44 PRO C N 1
ATOM 6550 C CA . PRO C 1 44 ? 55.535 -58.122 16.956 1.00 39.50 44 PRO C CA 1
ATOM 6551 C C . PRO C 1 44 ? 56.960 -58.581 17.226 1.00 38.94 44 PRO C C 1
ATOM 6552 O O . PRO C 1 44 ? 57.579 -58.131 18.176 1.00 39.90 44 PRO C O 1
ATOM 6556 N N . SER C 1 45 ? 57.459 -59.505 16.425 1.00 38.08 45 SER C N 1
ATOM 6557 C CA . SER C 1 45 ? 58.827 -60.006 16.591 1.00 37.07 45 SER C CA 1
ATOM 6558 C C . SER C 1 45 ? 59.337 -60.598 15.299 1.00 35.66 45 SER C C 1
ATOM 6559 O O . SER C 1 45 ? 58.559 -60.903 14.391 1.00 35.50 45 SER C O 1
ATOM 6562 N N . LEU C 1 46 ? 60.650 -60.746 15.218 1.00 34.30 46 LEU C N 1
ATOM 6563 C CA . LEU C 1 46 ? 61.239 -61.538 14.145 1.00 33.99 46 LEU C CA 1
ATOM 6564 C C . LEU C 1 46 ? 61.117 -63.014 14.533 1.00 33.30 46 LEU C C 1
ATOM 6565 O O . LEU C 1 46 ? 61.219 -63.366 15.710 1.00 32.78 46 LEU C O 1
ATOM 6570 N N . HIS C 1 47 ? 60.895 -63.871 13.551 1.00 32.77 47 HIS C N 1
ATOM 6571 C CA . HIS C 1 47 ? 60.828 -65.303 13.805 1.00 32.76 47 HIS C CA 1
ATOM 6572 C C . HIS C 1 47 ? 61.806 -66.098 12.931 1.00 31.74 47 HIS C C 1
ATOM 6573 O O . HIS C 1 47 ? 62.536 -65.528 12.123 1.00 30.93 47 HIS C O 1
ATOM 6580 N N . ALA C 1 48 ? 61.808 -67.415 13.114 1.00 31.00 48 ALA C N 1
ATOM 6581 C CA . ALA C 1 48 ? 62.662 -68.344 12.354 1.00 31.25 48 ALA C CA 1
ATOM 6582 C C . ALA C 1 48 ? 62.741 -68.080 10.838 1.00 31.50 48 ALA C C 1
ATOM 6583 O O . ALA C 1 48 ? 63.765 -68.333 10.215 1.00 32.13 48 ALA C O 1
ATOM 6585 N N . GLY C 1 49 ? 61.657 -67.583 10.257 1.00 31.41 49 GLY C N 1
ATOM 6586 C CA . GLY C 1 49 ? 61.591 -67.273 8.821 1.00 31.09 49 GLY C CA 1
ATOM 6587 C C . GLY C 1 49 ? 62.444 -66.091 8.392 1.00 31.36 49 GLY C C 1
ATOM 6588 O O . GLY C 1 49 ? 62.755 -65.933 7.216 1.00 32.81 49 GLY C O 1
ATOM 6589 N N . HIS C 1 50 ? 62.834 -65.257 9.344 1.00 31.20 50 HIS C N 1
ATOM 6590 C CA . HIS C 1 50 ? 63.742 -64.147 9.052 1.00 30.96 50 HIS C CA 1
ATOM 6591 C C . HIS C 1 50 ? 65.218 -64.557 9.138 1.00 30.54 50 HIS C C 1
ATOM 6592 O O . HIS C 1 50 ? 66.096 -63.760 8.827 1.00 30.42 50 HIS C O 1
ATOM 6599 N N . LEU C 1 51 ? 65.483 -65.794 9.541 1.00 29.97 51 LEU C N 1
ATOM 6600 C CA . LEU C 1 51 ? 66.848 -66.220 9.850 1.00 30.88 51 LEU C CA 1
ATOM 6601 C C . LEU C 1 51 ? 67.801 -66.200 8.665 1.00 30.38 51 LEU C C 1
ATOM 6602 O O . LEU C 1 51 ? 68.955 -65.835 8.830 1.00 30.52 51 LEU C O 1
ATOM 6607 N N . VAL C 1 52 ? 67.344 -66.618 7.489 1.00 30.11 52 VAL C N 1
ATOM 6608 C CA . VAL C 1 52 ? 68.268 -66.749 6.352 1.00 30.78 52 VAL C CA 1
ATOM 6609 C C . VAL C 1 52 ? 68.656 -65.371 5.815 1.00 31.84 52 VAL C C 1
ATOM 6610 O O . VAL C 1 52 ? 69.845 -65.039 5.788 1.00 32.85 52 VAL C O 1
ATOM 6614 N N . PRO C 1 53 ? 67.669 -64.567 5.377 1.00 32.95 53 PRO C N 1
ATOM 6615 C CA . PRO C 1 53 ? 67.961 -63.174 5.062 1.00 32.97 53 PRO C CA 1
ATOM 6616 C C . PRO C 1 53 ? 68.890 -62.509 6.074 1.00 32.47 53 PRO C C 1
ATOM 6617 O O . PRO C 1 53 ? 69.971 -62.055 5.693 1.00 32.67 53 PRO C O 1
ATOM 6621 N N . LEU C 1 54 ? 68.484 -62.495 7.344 1.00 31.83 54 LEU C N 1
ATOM 6622 C CA . LEU C 1 54 ? 69.251 -61.834 8.413 1.00 31.74 54 LEU C CA 1
ATOM 6623 C C . LEU C 1 54 ? 70.656 -62.397 8.560 1.00 31.70 54 LEU C C 1
ATOM 6624 O O . LEU C 1 54 ? 71.612 -61.646 8.721 1.00 32.01 54 LEU C O 1
ATOM 6629 N N . LEU C 1 55 ? 70.783 -63.718 8.518 1.00 31.55 55 LEU C N 1
ATOM 6630 C CA . LEU C 1 55 ? 72.113 -64.349 8.590 1.00 31.06 55 LEU C CA 1
ATOM 6631 C C . LEU C 1 55 ? 72.944 -64.021 7.356 1.00 31.25 55 LEU C C 1
ATOM 6632 O O . LEU C 1 55 ? 74.156 -63.839 7.452 1.00 32.50 55 LEU C O 1
ATOM 6637 N N . THR C 1 56 ? 72.292 -63.935 6.204 1.00 30.83 56 THR C N 1
ATOM 6638 C CA . THR C 1 56 ? 72.993 -63.601 4.972 1.00 30.78 56 THR C CA 1
ATOM 6639 C C . THR C 1 56 ? 73.506 -62.160 5.003 1.00 30.81 56 THR C C 1
ATOM 6640 O O . THR C 1 56 ? 74.590 -61.881 4.508 1.00 31.02 56 THR C O 1
ATOM 6644 N N . LEU C 1 57 ? 72.751 -61.243 5.591 1.00 31.00 57 LEU C N 1
ATOM 6645 C CA . LEU C 1 57 ? 73.291 -59.892 5.794 1.00 31.92 57 LEU C CA 1
ATOM 6646 C C . LEU C 1 57 ? 74.554 -59.961 6.670 1.00 32.68 57 LEU C C 1
ATOM 6647 O O . LEU C 1 57 ? 75.579 -59.391 6.326 1.00 33.29 57 LEU C O 1
ATOM 6652 N N . ARG C 1 58 ? 74.479 -60.686 7.778 1.00 33.18 58 ARG C N 1
ATOM 6653 C CA . ARG C 1 58 ? 75.630 -60.871 8.657 1.00 33.88 58 ARG C CA 1
ATOM 6654 C C . ARG C 1 58 ? 76.830 -61.348 7.846 1.00 33.55 58 ARG C C 1
ATOM 6655 O O . ARG C 1 58 ? 77.941 -60.859 8.032 1.00 34.12 58 ARG C O 1
ATOM 6663 N N . ARG C 1 59 ? 76.602 -62.286 6.933 1.00 33.33 59 ARG C N 1
ATOM 6664 C CA . ARG C 1 59 ? 77.684 -62.809 6.100 1.00 33.39 59 ARG C CA 1
ATOM 6665 C C . ARG C 1 59 ? 78.311 -61.728 5.237 1.00 33.92 59 ARG C C 1
ATOM 6666 O O . ARG C 1 59 ? 79.517 -61.704 5.053 1.00 35.32 59 ARG C O 1
ATOM 6674 N N . PHE C 1 60 ? 77.487 -60.843 4.700 1.00 34.23 60 PHE C N 1
ATOM 6675 C CA . PHE C 1 60 ? 77.991 -59.717 3.907 1.00 33.84 60 PHE C CA 1
ATOM 6676 C C . PHE C 1 60 ? 78.767 -58.710 4.741 1.00 33.56 60 PHE C C 1
ATOM 6677 O O . PHE C 1 60 ? 79.711 -58.113 4.255 1.00 34.11 60 PHE C O 1
ATOM 6685 N N . GLN C 1 61 ? 78.366 -58.512 5.987 1.00 33.89 61 GLN C N 1
ATOM 6686 C CA . GLN C 1 61 ? 79.046 -57.547 6.848 1.00 34.46 61 GLN C CA 1
ATOM 6687 C C . GLN C 1 61 ? 80.406 -58.076 7.263 1.00 36.49 61 GLN C C 1
ATOM 6688 O O . GLN C 1 61 ? 81.397 -57.340 7.229 1.00 37.80 61 GLN C O 1
ATOM 6694 N N . ARG C 1 62 ? 80.444 -59.350 7.661 1.00 37.90 62 ARG C N 1
ATOM 6695 C CA . ARG C 1 62 ? 81.703 -60.027 7.992 1.00 38.49 62 ARG C CA 1
ATOM 6696 C C . ARG C 1 62 ? 82.684 -59.934 6.834 1.00 38.01 62 ARG C C 1
ATOM 6697 O O . ARG C 1 62 ? 83.869 -59.683 7.037 1.00 39.06 62 ARG C O 1
ATOM 6705 N N . ALA C 1 63 ? 82.168 -60.136 5.624 1.00 37.21 63 ALA C N 1
ATOM 6706 C CA . ALA C 1 63 ? 82.934 -59.940 4.388 1.00 36.72 63 ALA C CA 1
ATOM 6707 C C . ALA C 1 63 ? 83.229 -58.465 4.077 1.00 36.90 63 ALA C C 1
ATOM 6708 O O . ALA C 1 63 ? 83.842 -58.162 3.057 1.00 37.84 63 ALA C O 1
ATOM 6710 N N . GLY C 1 64 ? 82.766 -57.555 4.928 1.00 36.69 64 GLY C N 1
ATOM 6711 C CA . GLY C 1 64 ? 83.174 -56.146 4.866 1.00 37.39 64 GLY C CA 1
ATOM 6712 C C . GLY C 1 64 ? 82.188 -55.160 4.260 1.00 38.34 64 GLY C C 1
ATOM 6713 O O . GLY C 1 64 ? 82.515 -53.980 4.100 1.00 39.65 64 GLY C O 1
ATOM 6714 N N . HIS C 1 65 ? 80.978 -55.623 3.952 1.00 38.10 65 HIS C N 1
ATOM 6715 C CA . HIS C 1 65 ? 79.943 -54.770 3.361 1.00 36.73 65 HIS C CA 1
ATOM 6716 C C . HIS C 1 65 ? 78.984 -54.193 4.400 1.00 35.74 65 HIS C C 1
ATOM 6717 O O . HIS C 1 65 ? 79.003 -54.569 5.562 1.00 35.06 65 HIS C O 1
ATOM 6724 N N . ARG C 1 66 ? 78.157 -53.254 3.966 1.00 35.43 66 ARG C N 1
ATOM 6725 C CA . ARG C 1 66 ? 77.191 -52.626 4.856 1.00 35.81 66 ARG C CA 1
ATOM 6726 C C . ARG C 1 66 ? 75.774 -53.153 4.591 1.00 35.03 66 ARG C C 1
ATOM 6727 O O . ARG C 1 66 ? 75.319 -53.174 3.440 1.00 34.17 66 ARG C O 1
ATOM 6735 N N . PRO C 1 67 ? 75.077 -53.591 5.659 1.00 34.07 67 PRO C N 1
ATOM 6736 C CA . PRO C 1 67 ? 73.687 -54.013 5.570 1.00 32.80 67 PRO C CA 1
ATOM 6737 C C . PRO C 1 67 ? 72.674 -52.943 5.991 1.00 31.77 67 PRO C C 1
ATOM 6738 O O . PRO C 1 67 ? 72.877 -52.228 6.971 1.00 31.67 67 PRO C O 1
ATOM 6742 N N . ILE C 1 68 ? 71.591 -52.855 5.235 1.00 31.34 68 ILE C N 1
ATOM 6743 C CA . ILE C 1 68 ? 70.447 -52.026 5.583 1.00 31.43 68 ILE C CA 1
ATOM 6744 C C . ILE C 1 68 ? 69.240 -52.922 5.786 1.00 31.13 68 ILE C C 1
ATOM 6745 O O . ILE C 1 68 ? 68.954 -53.777 4.946 1.00 32.10 68 ILE C O 1
ATOM 6750 N N . VAL C 1 69 ? 68.530 -52.724 6.887 1.00 30.53 69 VAL C N 1
ATOM 6751 C CA . VAL C 1 69 ? 67.235 -53.369 7.103 1.00 30.41 69 VAL C CA 1
ATOM 6752 C C . VAL C 1 69 ? 66.147 -52.361 6.760 1.00 30.94 69 VAL C C 1
ATOM 6753 O O . VAL C 1 69 ? 65.989 -51.364 7.467 1.00 31.91 69 VAL C O 1
ATOM 6757 N N . LEU C 1 70 ? 65.411 -52.615 5.674 1.00 30.37 70 LEU C N 1
ATOM 6758 C CA . LEU C 1 70 ? 64.321 -51.723 5.243 1.00 30.19 70 LEU C CA 1
ATOM 6759 C C . LEU C 1 70 ? 62.965 -52.141 5.805 1.00 30.23 70 LEU C C 1
ATOM 6760 O O . LEU C 1 70 ? 62.402 -53.148 5.412 1.00 30.20 70 LEU C O 1
ATOM 6765 N N . ALA C 1 71 ? 62.454 -51.338 6.727 1.00 31.16 71 ALA C N 1
ATOM 6766 C CA . ALA C 1 71 ? 61.149 -51.556 7.332 1.00 30.78 71 ALA C CA 1
ATOM 6767 C C . ALA C 1 71 ? 60.057 -51.152 6.357 1.00 31.15 71 ALA C C 1
ATOM 6768 O O . ALA C 1 71 ? 59.975 -50.000 5.936 1.00 30.32 71 ALA C O 1
ATOM 6770 N N . GLY C 1 72 ? 59.209 -52.108 6.017 1.00 32.22 72 GLY C N 1
ATOM 6771 C CA . GLY C 1 72 ? 58.115 -51.881 5.079 1.00 33.54 72 GLY C CA 1
ATOM 6772 C C . GLY C 1 72 ? 56.916 -51.232 5.739 1.00 34.65 72 GLY C C 1
ATOM 6773 O O . GLY C 1 72 ? 55.841 -51.819 5.827 1.00 35.40 72 GLY C O 1
ATOM 6774 N N . GLY C 1 73 ? 57.099 -50.006 6.198 1.00 35.96 73 GLY C N 1
ATOM 6775 C CA . GLY C 1 73 ? 56.023 -49.279 6.857 1.00 37.48 73 GLY C CA 1
ATOM 6776 C C . GLY C 1 73 ? 54.885 -48.956 5.916 1.00 38.25 73 GLY C C 1
ATOM 6777 O O . GLY C 1 73 ? 53.730 -48.930 6.323 1.00 38.54 73 GLY C O 1
ATOM 6778 N N . ALA C 1 74 ? 55.231 -48.699 4.656 1.00 40.21 74 ALA C N 1
ATOM 6779 C CA . ALA C 1 74 ? 54.256 -48.378 3.597 1.00 41.83 74 ALA C CA 1
ATOM 6780 C C . ALA C 1 74 ? 53.118 -49.391 3.552 1.00 43.29 74 ALA C C 1
ATOM 6781 O O . ALA C 1 74 ? 51.944 -49.033 3.669 1.00 42.75 74 ALA C O 1
ATOM 6783 N N . THR C 1 75 ? 53.494 -50.657 3.390 1.00 45.44 75 THR C N 1
ATOM 6784 C CA . THR C 1 75 ? 52.535 -51.765 3.302 1.00 46.80 75 THR C CA 1
ATOM 6785 C C . THR C 1 75 ? 51.814 -51.992 4.626 1.00 47.55 75 THR C C 1
ATOM 6786 O O . THR C 1 75 ? 50.613 -52.238 4.659 1.00 47.82 75 THR C O 1
ATOM 6790 N N . GLY C 1 76 ? 52.549 -51.894 5.722 1.00 48.66 76 GLY C N 1
ATOM 6791 C CA . GLY C 1 76 ? 51.951 -52.006 7.053 1.00 49.07 76 GLY C CA 1
ATOM 6792 C C . GLY C 1 76 ? 50.797 -51.042 7.233 1.00 49.14 76 GLY C C 1
ATOM 6793 O O . GLY C 1 76 ? 49.799 -51.362 7.872 1.00 50.02 76 GLY C O 1
ATOM 6794 N N . MET C 1 77 ? 50.937 -49.860 6.651 1.00 49.74 77 MET C N 1
ATOM 6795 C CA . MET C 1 77 ? 49.899 -48.826 6.709 1.00 50.24 77 MET C CA 1
ATOM 6796 C C . MET C 1 77 ? 48.738 -49.056 5.720 1.00 49.27 77 MET C C 1
ATOM 6797 O O . MET C 1 77 ? 47.641 -48.530 5.912 1.00 48.56 77 MET C O 1
ATOM 6802 N N . ILE C 1 78 ? 48.996 -49.846 4.678 1.00 49.00 78 ILE C N 1
ATOM 6803 C CA . ILE C 1 78 ? 48.001 -50.195 3.660 1.00 48.52 78 ILE C CA 1
ATOM 6804 C C . ILE C 1 78 ? 47.175 -51.372 4.115 1.00 50.68 78 ILE C C 1
ATOM 6805 O O . ILE C 1 78 ? 45.947 -51.330 4.073 1.00 51.62 78 ILE C O 1
ATOM 6810 N N . GLY C 1 79 ? 47.866 -52.430 4.526 1.00 52.93 79 GLY C N 1
ATOM 6811 C CA . GLY C 1 79 ? 47.236 -53.596 5.139 1.00 53.97 79 GLY C CA 1
ATOM 6812 C C . GLY C 1 79 ? 46.877 -54.671 4.137 1.00 55.46 79 GLY C C 1
ATOM 6813 O O . GLY C 1 79 ? 47.472 -54.755 3.061 1.00 54.97 79 GLY C O 1
ATOM 6814 N N . ASP C 1 80 ? 45.885 -55.482 4.508 1.00 57.43 80 ASP C N 1
ATOM 6815 C CA . ASP C 1 80 ? 45.452 -56.654 3.733 1.00 58.35 80 ASP C CA 1
ATOM 6816 C C . ASP C 1 80 ? 43.929 -56.674 3.678 1.00 58.81 80 ASP C C 1
ATOM 6817 O O . ASP C 1 80 ? 43.267 -56.553 4.713 1.00 59.50 80 ASP C O 1
ATOM 6822 N N . THR C 1 94 ? 54.038 -47.278 14.241 1.00 71.11 94 THR C N 1
ATOM 6823 C CA . THR C 1 94 ? 54.215 -48.691 13.901 1.00 71.04 94 THR C CA 1
ATOM 6824 C C . THR C 1 94 ? 55.694 -49.031 13.696 1.00 71.18 94 THR C C 1
ATOM 6825 O O . THR C 1 94 ? 56.247 -49.861 14.411 1.00 71.54 94 THR C O 1
ATOM 6829 N N . VAL C 1 95 ? 56.329 -48.371 12.730 1.00 71.04 95 VAL C N 1
ATOM 6830 C CA . VAL C 1 95 ? 57.728 -48.651 12.384 1.00 70.60 95 VAL C CA 1
ATOM 6831 C C . VAL C 1 95 ? 58.721 -48.184 13.476 1.00 70.55 95 VAL C C 1
ATOM 6832 O O . VAL C 1 95 ? 59.851 -48.680 13.541 1.00 70.69 95 VAL C O 1
ATOM 6836 N N . ALA C 1 96 ? 58.289 -47.256 14.336 1.00 70.21 96 ALA C N 1
ATOM 6837 C CA . ALA C 1 96 ? 59.079 -46.813 15.499 1.00 69.76 96 ALA C CA 1
ATOM 6838 C C . ALA C 1 96 ? 58.984 -47.811 16.670 1.00 69.64 96 ALA C C 1
ATOM 6839 O O . ALA C 1 96 ? 59.961 -48.492 16.984 1.00 69.32 96 ALA C O 1
ATOM 6841 N N . GLU C 1 97 ? 57.814 -47.878 17.309 1.00 69.64 97 GLU C N 1
ATOM 6842 C CA . GLU C 1 97 ? 57.506 -48.893 18.341 1.00 69.74 97 GLU C CA 1
ATOM 6843 C C . GLU C 1 97 ? 58.146 -50.250 18.041 1.00 69.50 97 GLU C C 1
ATOM 6844 O O . GLU C 1 97 ? 58.706 -50.909 18.926 1.00 69.61 97 GLU C O 1
ATOM 6850 N N . TRP C 1 98 ? 58.013 -50.659 16.784 1.00 68.92 98 TRP C N 1
ATOM 6851 C CA . TRP C 1 98 ? 58.693 -51.826 16.233 1.00 68.36 98 TRP C CA 1
ATOM 6852 C C . TRP C 1 98 ? 60.182 -51.807 16.587 1.00 67.89 98 TRP C C 1
ATOM 6853 O O . TRP C 1 98 ? 60.650 -52.682 17.318 1.00 67.88 98 TRP C O 1
ATOM 6864 N N . THR C 1 99 ? 60.896 -50.783 16.102 1.00 67.05 99 THR C N 1
ATOM 6865 C CA . THR C 1 99 ? 62.367 -50.694 16.208 1.00 66.27 99 THR C CA 1
ATOM 6866 C C . THR C 1 99 ? 62.884 -51.047 17.594 1.00 65.19 99 THR C C 1
ATOM 6867 O O . THR C 1 99 ? 63.791 -51.859 17.719 1.00 65.18 99 THR C O 1
ATOM 6871 N N . GLU C 1 100 ? 62.307 -50.450 18.630 1.00 64.19 100 GLU C N 1
ATOM 6872 C CA . GLU C 1 100 ? 62.759 -50.705 20.001 1.00 64.21 100 GLU C CA 1
ATOM 6873 C C . GLU C 1 100 ? 62.771 -52.206 20.320 1.00 63.20 100 GLU C C 1
ATOM 6874 O O . GLU C 1 100 ? 63.792 -52.758 20.745 1.00 62.17 100 GLU C O 1
ATOM 6880 N N . ARG C 1 101 ? 61.628 -52.848 20.095 1.00 62.43 101 ARG C N 1
ATOM 6881 C CA . ARG C 1 101 ? 61.454 -54.278 20.378 1.00 61.46 101 ARG C CA 1
ATOM 6882 C C . ARG C 1 101 ? 62.392 -55.118 19.508 1.00 59.68 101 ARG C C 1
ATOM 6883 O O . ARG C 1 101 ? 63.018 -56.063 19.983 1.00 58.82 101 ARG C O 1
ATOM 6891 N N . ILE C 1 102 ? 62.507 -54.741 18.241 1.00 58.36 102 ILE C N 1
ATOM 6892 C CA . ILE C 1 102 ? 63.267 -55.528 17.279 1.00 56.91 102 ILE C CA 1
ATOM 6893 C C . ILE C 1 102 ? 64.766 -55.330 17.455 1.00 56.41 102 ILE C C 1
ATOM 6894 O O . ILE C 1 102 ? 65.529 -56.277 17.320 1.00 56.81 102 ILE C O 1
ATOM 6899 N N . ARG C 1 103 ? 65.174 -54.106 17.777 1.00 55.64 103 ARG C N 1
ATOM 6900 C CA . ARG C 1 103 ? 66.601 -53.722 17.816 1.00 55.16 103 ARG C CA 1
ATOM 6901 C C . ARG C 1 103 ? 67.472 -54.694 18.615 1.00 53.75 103 ARG C C 1
ATOM 6902 O O . ARG C 1 103 ? 68.610 -54.973 18.235 1.00 53.26 103 ARG C O 1
ATOM 6910 N N . GLY C 1 104 ? 66.934 -55.200 19.716 1.00 52.52 104 GLY C N 1
ATOM 6911 C CA . GLY C 1 104 ? 67.625 -56.217 20.508 1.00 52.02 104 GLY C CA 1
ATOM 6912 C C . GLY C 1 104 ? 67.959 -57.426 19.645 1.00 51.35 104 GLY C C 1
ATOM 6913 O O . GLY C 1 104 ? 69.077 -57.935 19.663 1.00 51.54 104 GLY C O 1
ATOM 6914 N N . GLN C 1 105 ? 66.973 -57.853 18.864 1.00 49.95 105 GLN C N 1
ATOM 6915 C CA . GLN C 1 105 ? 67.095 -59.010 17.971 1.00 47.86 105 GLN C CA 1
ATOM 6916 C C . GLN C 1 105 ? 68.016 -58.711 16.769 1.00 46.55 105 GLN C C 1
ATOM 6917 O O . GLN C 1 105 ? 69.011 -59.395 16.565 1.00 45.65 105 GLN C O 1
ATOM 6923 N N . LEU C 1 106 ? 67.687 -57.683 15.995 1.00 45.49 106 LEU C N 1
ATOM 6924 C CA . LEU C 1 106 ? 68.512 -57.272 14.843 1.00 45.16 106 LEU C CA 1
ATOM 6925 C C . LEU C 1 106 ? 70.004 -57.173 15.164 1.00 44.74 106 LEU C C 1
ATOM 6926 O O . LEU C 1 106 ? 70.835 -57.571 14.353 1.00 43.47 106 LEU C O 1
ATOM 6931 N N . GLU C 1 107 ? 70.324 -56.635 16.342 1.00 45.18 107 GLU C N 1
ATOM 6932 C CA . GLU C 1 107 ? 71.724 -56.467 16.806 1.00 45.36 107 GLU C CA 1
ATOM 6933 C C . GLU C 1 107 ? 72.483 -57.784 17.002 1.00 44.93 107 GLU C C 1
ATOM 6934 O O . GLU C 1 107 ? 73.703 -57.821 16.906 1.00 45.27 107 GLU C O 1
ATOM 6940 N N . ARG C 1 108 ? 71.753 -58.854 17.279 1.00 44.52 108 ARG C N 1
ATOM 6941 C CA . ARG C 1 108 ? 72.328 -60.195 17.365 1.00 44.36 108 ARG C CA 1
ATOM 6942 C C . ARG C 1 108 ? 72.939 -60.647 16.029 1.00 43.99 108 ARG C C 1
ATOM 6943 O O . ARG C 1 108 ? 73.860 -61.460 16.005 1.00 43.21 108 ARG C O 1
ATOM 6951 N N . PHE C 1 109 ? 72.399 -60.129 14.926 1.00 44.08 109 PHE C N 1
ATOM 6952 C CA . PHE C 1 109 ? 72.846 -60.470 13.561 1.00 43.56 109 PHE C CA 1
ATOM 6953 C C . PHE C 1 109 ? 73.847 -59.467 12.980 1.00 42.79 109 PHE C C 1
ATOM 6954 O O . PHE C 1 109 ? 74.945 -59.842 12.571 1.00 42.19 109 PHE C O 1
ATOM 6962 N N . VAL C 1 110 ? 73.441 -58.201 12.927 1.00 41.81 110 VAL C N 1
ATOM 6963 C CA . VAL C 1 110 ? 74.269 -57.138 12.365 1.00 41.03 110 VAL C CA 1
ATOM 6964 C C . VAL C 1 110 ? 74.729 -56.158 13.432 1.00 42.49 110 VAL C C 1
ATOM 6965 O O . VAL C 1 110 ? 74.146 -56.064 14.512 1.00 41.79 110 VAL C O 1
ATOM 6969 N N . ASP C 1 111 ? 75.791 -55.430 13.104 1.00 44.59 111 ASP C N 1
ATOM 6970 C CA . ASP C 1 111 ? 76.422 -54.490 14.027 1.00 45.75 111 ASP C CA 1
ATOM 6971 C C . ASP C 1 111 ? 76.053 -53.076 13.694 1.00 46.61 111 ASP C C 1
ATOM 6972 O O . ASP C 1 111 ? 76.256 -52.621 12.570 1.00 44.65 111 ASP C O 1
ATOM 6977 N N . PHE C 1 112 ? 75.527 -52.391 14.701 1.00 49.32 112 PHE C N 1
ATOM 6978 C CA . PHE C 1 112 ? 75.263 -50.961 14.634 1.00 51.56 112 PHE C CA 1
ATOM 6979 C C . PHE C 1 112 ? 76.400 -50.223 15.330 1.00 53.87 112 PHE C C 1
ATOM 6980 O O . PHE C 1 112 ? 76.472 -50.170 16.558 1.00 55.35 112 PHE C O 1
ATOM 6988 N N . ASP C 1 113 ? 77.307 -49.693 14.521 1.00 55.74 113 ASP C N 1
ATOM 6989 C CA . ASP C 1 113 ? 78.411 -48.870 14.996 1.00 57.04 113 ASP C CA 1
ATOM 6990 C C . ASP C 1 113 ? 78.392 -47.535 14.235 1.00 58.79 113 ASP C C 1
ATOM 6991 O O . ASP C 1 113 ? 77.598 -47.348 13.299 1.00 58.91 113 ASP C O 1
ATOM 6996 N N . ASP C 1 114 ? 79.276 -46.623 14.634 1.00 60.83 114 ASP C N 1
ATOM 6997 C CA . ASP C 1 114 ? 79.401 -45.305 13.984 1.00 62.25 114 ASP C CA 1
ATOM 6998 C C . ASP C 1 114 ? 80.586 -45.275 13.003 1.00 62.65 114 ASP C C 1
ATOM 6999 O O . ASP C 1 114 ? 81.509 -44.476 13.149 1.00 63.03 114 ASP C O 1
ATOM 7004 N N . SER C 1 115 ? 80.543 -46.142 11.998 1.00 62.87 115 SER C N 1
ATOM 7005 C CA . SER C 1 115 ? 81.667 -46.305 11.062 1.00 63.51 115 SER C CA 1
ATOM 7006 C C . SER C 1 115 ? 81.122 -46.656 9.665 1.00 64.16 115 SER C C 1
ATOM 7007 O O . SER C 1 115 ? 79.912 -46.551 9.451 1.00 63.91 115 SER C O 1
ATOM 7010 N N . PRO C 1 116 ? 81.992 -47.069 8.712 1.00 65.12 116 PRO C N 1
ATOM 7011 C CA . PRO C 1 116 ? 81.474 -47.161 7.331 1.00 65.54 116 PRO C CA 1
ATOM 7012 C C . PRO C 1 116 ? 80.543 -48.347 7.051 1.00 65.34 116 PRO C C 1
ATOM 7013 O O . PRO C 1 116 ? 79.616 -48.221 6.248 1.00 65.42 116 PRO C O 1
ATOM 7017 N N . MET C 1 117 ? 80.797 -49.472 7.715 1.00 64.67 117 MET C N 1
ATOM 7018 C CA . MET C 1 117 ? 80.040 -50.713 7.492 1.00 64.09 117 MET C CA 1
ATOM 7019 C C . MET C 1 117 ? 78.949 -50.948 8.539 1.00 62.46 117 MET C C 1
ATOM 7020 O O . MET C 1 117 ? 78.364 -52.030 8.602 1.00 62.32 117 MET C O 1
ATOM 7025 N N . GLY C 1 118 ? 78.680 -49.941 9.360 1.00 60.64 118 GLY C N 1
ATOM 7026 C CA . GLY C 1 118 ? 77.702 -50.068 10.437 1.00 59.15 118 GLY C CA 1
ATOM 7027 C C . GLY C 1 118 ? 76.303 -50.331 9.923 1.00 57.48 118 GLY C C 1
ATOM 7028 O O . GLY C 1 118 ? 75.925 -49.848 8.858 1.00 57.22 118 GLY C O 1
ATOM 7029 N N . ALA C 1 119 ? 75.537 -51.103 10.687 1.00 55.67 119 ALA C N 1
ATOM 7030 C CA . ALA C 1 119 ? 74.145 -51.412 10.342 1.00 53.84 119 ALA C CA 1
ATOM 7031 C C . ALA C 1 119 ? 73.304 -50.147 10.383 1.00 52.33 119 ALA C C 1
ATOM 7032 O O . ALA C 1 119 ? 73.770 -49.090 10.790 1.00 52.28 119 ALA C O 1
ATOM 7034 N N . ILE C 1 120 ? 72.051 -50.276 9.976 1.00 50.93 120 ILE C N 1
ATOM 7035 C CA . ILE C 1 120 ? 71.207 -49.122 9.694 1.00 48.82 120 ILE C CA 1
ATOM 7036 C C . ILE C 1 120 ? 69.790 -49.602 9.334 1.00 46.59 120 ILE C C 1
ATOM 7037 O O . ILE C 1 120 ? 69.601 -50.308 8.346 1.00 46.06 120 ILE C O 1
ATOM 7042 N N . VAL C 1 121 ? 68.814 -49.242 10.162 1.00 44.29 121 VAL C N 1
ATOM 7043 C CA . VAL C 1 121 ? 67.398 -49.514 9.875 1.00 42.54 121 VAL C CA 1
ATOM 7044 C C . VAL C 1 121 ? 66.769 -48.330 9.150 1.00 41.55 121 VAL C C 1
ATOM 7045 O O . VAL C 1 121 ? 66.688 -47.240 9.705 1.00 41.13 121 VAL C O 1
ATOM 7049 N N . GLU C 1 122 ? 66.320 -48.547 7.920 1.00 40.57 122 GLU C N 1
ATOM 7050 C CA . GLU C 1 122 ? 65.506 -47.552 7.213 1.00 39.99 122 GLU C CA 1
ATOM 7051 C C . GLU C 1 122 ? 64.017 -47.893 7.260 1.00 38.10 122 GLU C C 1
ATOM 7052 O O . GLU C 1 122 ? 63.624 -49.020 7.541 1.00 37.65 122 GLU C O 1
ATOM 7058 N N . ASN C 1 123 ? 63.206 -46.887 6.969 1.00 36.61 123 ASN C N 1
ATOM 7059 C CA . ASN C 1 123 ? 61.752 -47.010 6.896 1.00 34.95 123 ASN C CA 1
ATOM 7060 C C . ASN C 1 123 ? 61.276 -46.450 5.571 1.00 33.35 123 ASN C C 1
ATOM 7061 O O . ASN C 1 123 ? 61.410 -45.259 5.324 1.00 33.79 123 ASN C O 1
ATOM 7066 N N . ASN C 1 124 ? 60.692 -47.290 4.728 1.00 32.02 124 ASN C N 1
ATOM 7067 C CA . ASN C 1 124 ? 60.290 -46.844 3.384 1.00 30.89 124 ASN C CA 1
ATOM 7068 C C . ASN C 1 124 ? 59.132 -45.831 3.381 1.00 29.72 124 ASN C C 1
ATOM 7069 O O . ASN C 1 124 ? 58.772 -45.306 2.331 1.00 29.75 124 ASN C O 1
ATOM 7074 N N . LEU C 1 125 ? 58.569 -45.551 4.554 1.00 28.53 125 LEU C N 1
ATOM 7075 C CA . LEU C 1 125 ? 57.622 -44.445 4.703 1.00 28.60 125 LEU C CA 1
ATOM 7076 C C . LEU C 1 125 ? 58.282 -43.095 4.499 1.00 29.79 125 LEU C C 1
ATOM 7077 O O . LEU C 1 125 ? 57.621 -42.123 4.143 1.00 29.87 125 LEU C O 1
ATOM 7082 N N . GLU C 1 126 ? 59.586 -43.033 4.733 1.00 31.53 126 GLU C N 1
ATOM 7083 C CA . GLU C 1 126 ? 60.357 -41.808 4.486 1.00 33.21 126 GLU C CA 1
ATOM 7084 C C . GLU C 1 126 ? 60.161 -41.245 3.072 1.00 32.48 126 GLU C C 1
ATOM 7085 O O . GLU C 1 126 ? 60.188 -40.022 2.867 1.00 33.58 126 GLU C O 1
ATOM 7091 N N . TRP C 1 127 ? 59.962 -42.126 2.098 1.00 30.45 127 TRP C N 1
ATOM 7092 C CA . TRP C 1 127 ? 59.633 -41.667 0.751 1.00 28.71 127 TRP C CA 1
ATOM 7093 C C . TRP C 1 127 ? 58.173 -41.919 0.337 1.00 27.86 127 TRP C C 1
ATOM 7094 O O . TRP C 1 127 ? 57.518 -41.037 -0.234 1.00 27.43 127 TRP C O 1
ATOM 7105 N N . THR C 1 128 ? 57.668 -43.111 0.629 1.00 26.34 128 THR C N 1
ATOM 7106 C CA . THR C 1 128 ? 56.319 -43.494 0.197 1.00 25.39 128 THR C CA 1
ATOM 7107 C C . THR C 1 128 ? 55.232 -42.663 0.874 1.00 25.16 128 THR C C 1
ATOM 7108 O O . THR C 1 128 ? 54.192 -42.355 0.271 1.00 25.27 128 THR C O 1
ATOM 7112 N N . GLY C 1 129 ? 55.482 -42.292 2.124 1.00 24.33 129 GLY C N 1
ATOM 7113 C CA . GLY C 1 129 ? 54.504 -41.539 2.921 1.00 23.63 129 GLY C CA 1
ATOM 7114 C C . GLY C 1 129 ? 54.015 -40.241 2.297 1.00 22.65 129 GLY C C 1
ATOM 7115 O O . GLY C 1 129 ? 52.865 -39.839 2.491 1.00 22.17 129 GLY C O 1
ATOM 7116 N N . SER C 1 130 ? 54.895 -39.591 1.544 1.00 22.43 130 SER C N 1
ATOM 7117 C CA . SER C 1 130 ? 54.583 -38.320 0.878 1.00 23.11 130 SER C CA 1
ATOM 7118 C C . SER C 1 130 ? 54.420 -38.460 -0.640 1.00 21.94 130 SER C C 1
ATOM 7119 O O . SER C 1 130 ? 54.441 -37.478 -1.363 1.00 22.06 130 SER C O 1
ATOM 7122 N N . LEU C 1 131 ? 54.250 -39.687 -1.105 1.00 20.85 131 LEU C N 1
ATOM 7123 C CA . LEU C 1 131 ? 54.099 -39.972 -2.527 1.00 20.42 131 LEU C CA 1
ATOM 7124 C C . LEU C 1 131 ? 52.623 -39.909 -2.938 1.00 21.16 131 LEU C C 1
ATOM 7125 O O . LEU C 1 131 ? 51.783 -40.670 -2.436 1.00 22.26 131 LEU C O 1
ATOM 7130 N N . SER C 1 132 ? 52.315 -39.013 -3.867 1.00 21.09 132 SER C N 1
ATOM 7131 C CA . SER C 1 132 ? 50.950 -38.856 -4.350 1.00 20.31 132 SER C CA 1
ATOM 7132 C C . SER C 1 132 ? 50.551 -40.000 -5.271 1.00 21.81 132 SER C C 1
ATOM 7133 O O . SER C 1 132 ? 51.389 -40.627 -5.924 1.00 21.60 132 SER C O 1
ATOM 7136 N N . ALA C 1 133 ? 49.252 -40.259 -5.321 1.00 23.45 133 ALA C N 1
ATOM 7137 C CA . ALA C 1 133 ? 48.680 -41.167 -6.317 1.00 23.81 133 ALA C CA 1
ATOM 7138 C C . ALA C 1 133 ? 49.216 -40.832 -7.724 1.00 24.66 133 ALA C C 1
ATOM 7139 O O . ALA C 1 133 ? 49.690 -41.711 -8.439 1.00 24.10 133 ALA C O 1
ATOM 7141 N N . ILE C 1 134 ? 49.170 -39.552 -8.092 1.00 25.76 134 ILE C N 1
ATOM 7142 C CA . ILE C 1 134 ? 49.585 -39.115 -9.435 1.00 26.73 134 ILE C CA 1
ATOM 7143 C C . ILE C 1 134 ? 51.082 -39.361 -9.721 1.00 28.69 134 ILE C C 1
ATOM 7144 O O . ILE C 1 134 ? 51.442 -39.826 -10.805 1.00 28.64 134 ILE C O 1
ATOM 7149 N N . GLU C 1 135 ? 51.956 -39.076 -8.764 1.00 30.62 135 GLU C N 1
ATOM 7150 C CA . GLU C 1 135 ? 53.386 -39.383 -8.960 1.00 32.50 135 GLU C CA 1
ATOM 7151 C C . GLU C 1 135 ? 53.549 -40.880 -9.184 1.00 31.94 135 GLU C C 1
ATOM 7152 O O . GLU C 1 135 ? 54.204 -41.307 -10.130 1.00 31.59 135 GLU C O 1
ATOM 7158 N N . PHE C 1 136 ? 52.926 -41.659 -8.305 1.00 31.66 136 PHE C N 1
ATOM 7159 C CA . PHE C 1 136 ? 52.954 -43.132 -8.364 1.00 31.22 136 PHE C CA 1
ATOM 7160 C C . PHE C 1 136 ? 52.608 -43.633 -9.774 1.00 31.53 136 PHE C C 1
ATOM 7161 O O . PHE C 1 136 ? 53.368 -44.364 -10.399 1.00 31.14 136 PHE C O 1
ATOM 7169 N N . LEU C 1 137 ? 51.463 -43.192 -10.272 1.00 31.79 137 LEU C N 1
ATOM 7170 C CA . LEU C 1 137 ? 50.959 -43.637 -11.564 1.00 31.37 137 LEU C CA 1
ATOM 7171 C C . LEU C 1 137 ? 51.808 -43.125 -12.717 1.00 32.15 137 LEU C C 1
ATOM 7172 O O . LEU C 1 137 ? 51.967 -43.821 -13.712 1.00 32.54 137 LEU C O 1
ATOM 7177 N N . ARG C 1 138 ? 52.358 -41.923 -12.569 1.00 33.12 138 ARG C N 1
ATOM 7178 C CA . ARG C 1 138 ? 53.048 -41.228 -13.674 1.00 33.91 138 ARG C CA 1
ATOM 7179 C C . ARG C 1 138 ? 54.511 -41.615 -13.792 1.00 34.29 138 ARG C C 1
ATOM 7180 O O . ARG C 1 138 ? 54.967 -42.036 -14.845 1.00 35.19 138 ARG C O 1
ATOM 7188 N N . ASP C 1 139 ? 55.239 -41.451 -12.694 1.00 34.81 139 ASP C N 1
ATOM 7189 C CA . ASP C 1 139 ? 56.698 -41.576 -12.677 1.00 34.69 139 ASP C CA 1
ATOM 7190 C C . ASP C 1 139 ? 57.178 -42.982 -12.351 1.00 33.86 139 ASP C C 1
ATOM 7191 O O . ASP C 1 139 ? 58.297 -43.336 -12.695 1.00 34.28 139 ASP C O 1
ATOM 7196 N N . ILE C 1 140 ? 56.349 -43.765 -11.661 1.00 33.43 140 ILE C N 1
ATOM 7197 C CA . ILE C 1 140 ? 56.637 -45.192 -11.405 1.00 32.30 140 ILE C CA 1
ATOM 7198 C C . ILE C 1 140 ? 55.863 -46.103 -12.373 1.00 32.00 140 ILE C C 1
ATOM 7199 O O . ILE C 1 140 ? 56.455 -46.837 -13.176 1.00 31.35 140 ILE C O 1
ATOM 7204 N N . GLY C 1 141 ? 54.537 -46.022 -12.306 1.00 31.09 141 GLY C N 1
ATOM 7205 C CA . GLY C 1 141 ? 53.650 -46.925 -13.041 1.00 30.75 141 GLY C CA 1
ATOM 7206 C C . GLY C 1 141 ? 53.856 -46.972 -14.547 1.00 30.71 141 GLY C C 1
ATOM 7207 O O . GLY C 1 141 ? 53.548 -47.979 -15.190 1.00 30.38 141 GLY C O 1
ATOM 7208 N N . LYS C 1 142 ? 54.383 -45.885 -15.106 1.00 31.05 142 LYS C N 1
ATOM 7209 C CA . LYS C 1 142 ? 54.541 -45.739 -16.559 1.00 31.11 142 LYS C CA 1
ATOM 7210 C C . LYS C 1 142 ? 55.614 -46.652 -17.114 1.00 29.07 142 LYS C C 1
ATOM 7211 O O . LYS C 1 142 ? 55.636 -46.910 -18.298 1.00 28.99 142 LYS C O 1
ATOM 7217 N N . HIS C 1 143 ? 56.513 -47.094 -16.243 1.00 28.80 143 HIS C N 1
ATOM 7218 C CA . HIS C 1 143 ? 57.607 -48.013 -16.585 1.00 28.17 143 HIS C CA 1
ATOM 7219 C C . HIS C 1 143 ? 57.233 -49.490 -16.434 1.00 27.40 143 HIS C C 1
ATOM 7220 O O . HIS C 1 143 ? 58.114 -50.344 -16.483 1.00 27.27 143 HIS C O 1
ATOM 7227 N N . PHE C 1 144 ? 55.952 -49.789 -16.238 1.00 26.31 144 PHE C N 1
ATOM 7228 C CA . PHE C 1 144 ? 55.522 -51.159 -15.981 1.00 25.73 144 PHE C CA 1
ATOM 7229 C C . PHE C 1 144 ? 54.457 -51.649 -16.939 1.00 25.56 144 PHE C C 1
ATOM 7230 O O . PHE C 1 144 ? 53.442 -50.994 -17.134 1.00 25.29 144 PHE C O 1
ATOM 7238 N N . SER C 1 145 ? 54.693 -52.833 -17.498 1.00 25.55 145 SER C N 1
ATOM 7239 C CA . SER C 1 145 ? 53.760 -53.497 -18.418 1.00 25.80 145 SER C CA 1
ATOM 7240 C C . SER C 1 145 ? 52.901 -54.548 -17.699 1.00 25.10 145 SER C C 1
ATOM 7241 O O . SER C 1 145 ? 53.437 -55.492 -17.105 1.00 23.28 145 SER C O 1
ATOM 7244 N N . VAL C 1 146 ? 51.579 -54.397 -17.777 1.00 24.68 146 VAL C N 1
ATOM 7245 C CA . VAL C 1 146 ? 50.679 -55.368 -17.150 1.00 25.43 146 VAL C CA 1
ATOM 7246 C C . VAL C 1 146 ? 51.062 -56.807 -17.559 1.00 27.99 146 VAL C C 1
ATOM 7247 O O . VAL C 1 146 ? 51.169 -57.702 -16.709 1.00 28.63 146 VAL C O 1
ATOM 7251 N N . ASN C 1 147 ? 51.285 -57.020 -18.853 1.00 29.53 147 ASN C N 1
ATOM 7252 C CA . ASN C 1 147 ? 51.642 -58.352 -19.349 1.00 30.18 147 ASN C CA 1
ATOM 7253 C C . ASN C 1 147 ? 52.867 -58.939 -18.647 1.00 30.35 147 ASN C C 1
ATOM 7254 O O . ASN C 1 147 ? 52.810 -60.068 -18.165 1.00 31.53 147 ASN C O 1
ATOM 7259 N N . VAL C 1 148 ? 53.957 -58.176 -18.574 1.00 30.15 148 VAL C N 1
ATOM 7260 C CA . VAL C 1 148 ? 55.176 -58.637 -17.884 1.00 30.00 148 VAL C CA 1
ATOM 7261 C C . VAL C 1 148 ? 54.896 -59.019 -16.433 1.00 31.56 148 VAL C C 1
ATOM 7262 O O . VAL C 1 148 ? 55.326 -60.072 -15.969 1.00 32.30 148 VAL C O 1
ATOM 7266 N N . MET C 1 149 ? 54.175 -58.147 -15.730 1.00 33.36 149 MET C N 1
ATOM 7267 C CA . MET C 1 149 ? 53.832 -58.350 -14.315 1.00 34.47 149 MET C CA 1
ATOM 7268 C C . MET C 1 149 ? 53.069 -59.654 -14.118 1.00 36.39 149 MET C C 1
ATOM 7269 O O . MET C 1 149 ? 53.474 -60.503 -13.337 1.00 36.39 149 MET C O 1
ATOM 7274 N N . LEU C 1 150 ? 51.960 -59.785 -14.839 1.00 39.21 150 LEU C N 1
ATOM 7275 C CA . LEU C 1 150 ? 51.190 -61.036 -14.916 1.00 40.58 150 LEU C CA 1
ATOM 7276 C C . LEU C 1 150 ? 52.068 -62.226 -15.286 1.00 42.54 150 LEU C C 1
ATOM 7277 O O . LEU C 1 150 ? 51.861 -63.324 -14.778 1.00 41.78 150 LEU C O 1
ATOM 7282 N N . ALA C 1 151 ? 53.026 -61.985 -16.185 1.00 45.51 151 ALA C N 1
ATOM 7283 C CA . ALA C 1 151 ? 53.903 -63.019 -16.772 1.00 48.48 151 ALA C CA 1
ATOM 7284 C C . ALA C 1 151 ? 54.851 -63.649 -15.751 1.00 50.65 151 ALA C C 1
ATOM 7285 O O . ALA C 1 151 ? 56.071 -63.641 -15.927 1.00 51.64 151 ALA C O 1
ATOM 7287 N N . ARG C 1 152 ? 54.266 -64.216 -14.703 1.00 52.76 152 ARG C N 1
ATOM 7288 C CA . ARG C 1 152 ? 55.003 -64.716 -13.555 1.00 54.54 152 ARG C CA 1
ATOM 7289 C C . ARG C 1 152 ? 54.241 -65.863 -12.890 1.00 56.35 152 ARG C C 1
ATOM 7290 O O . ARG C 1 152 ? 53.048 -65.736 -12.605 1.00 56.33 152 ARG C O 1
ATOM 7298 N N . ASP C 1 153 ? 54.943 -66.962 -12.615 1.00 57.84 153 ASP C N 1
ATOM 7299 C CA . ASP C 1 153 ? 54.351 -68.110 -11.921 1.00 58.61 153 ASP C CA 1
ATOM 7300 C C . ASP C 1 153 ? 53.764 -67.740 -10.544 1.00 58.82 153 ASP C C 1
ATOM 7301 O O . ASP C 1 153 ? 52.741 -68.293 -10.149 1.00 59.96 153 ASP C O 1
ATOM 7306 N N . THR C 1 154 ? 54.390 -66.799 -9.836 1.00 58.45 154 THR C N 1
ATOM 7307 C CA . THR C 1 154 ? 53.884 -66.339 -8.531 1.00 58.12 154 THR C CA 1
ATOM 7308 C C . THR C 1 154 ? 52.473 -65.766 -8.620 1.00 58.50 154 THR C C 1
ATOM 7309 O O . THR C 1 154 ? 51.540 -66.251 -7.969 1.00 57.83 154 THR C O 1
ATOM 7313 N N . ILE C 1 155 ? 52.346 -64.718 -9.428 1.00 58.68 155 ILE C N 1
ATOM 7314 C CA . ILE C 1 155 ? 51.075 -64.032 -9.631 1.00 58.03 155 ILE C CA 1
ATOM 7315 C C . ILE C 1 155 ? 50.117 -64.899 -10.446 1.00 57.62 155 ILE C C 1
ATOM 7316 O O . ILE C 1 155 ? 48.914 -64.901 -10.200 1.00 57.85 155 ILE C O 1
ATOM 7321 N N . ARG C 1 156 ? 50.659 -65.639 -11.408 1.00 57.21 156 ARG C N 1
ATOM 7322 C CA . ARG C 1 156 ? 49.850 -66.546 -12.244 1.00 57.35 156 ARG C CA 1
ATOM 7323 C C . ARG C 1 156 ? 49.197 -67.655 -11.417 1.00 56.19 156 ARG C C 1
ATOM 7324 O O . ARG C 1 156 ? 48.075 -68.077 -11.710 1.00 55.55 156 ARG C O 1
ATOM 7332 N N . ARG C 1 157 ? 49.912 -68.111 -10.388 1.00 55.17 157 ARG C N 1
ATOM 7333 C CA . ARG C 1 157 ? 49.370 -69.063 -9.414 1.00 54.45 157 ARG C CA 1
ATOM 7334 C C . ARG C 1 157 ? 48.259 -68.418 -8.608 1.00 53.55 157 ARG C C 1
ATOM 7335 O O . ARG C 1 157 ? 47.182 -68.989 -8.472 1.00 53.49 157 ARG C O 1
ATOM 7343 N N . ARG C 1 158 ? 48.539 -67.235 -8.066 1.00 52.81 158 ARG C N 1
ATOM 7344 C CA . ARG C 1 158 ? 47.551 -66.468 -7.290 1.00 51.70 158 ARG C CA 1
ATOM 7345 C C . ARG C 1 158 ? 46.333 -66.090 -8.132 1.00 50.39 158 ARG C C 1
ATOM 7346 O O . ARG C 1 158 ? 45.209 -66.069 -7.635 1.00 49.39 158 ARG C O 1
ATOM 7354 N N . LEU C 1 159 ? 46.570 -65.790 -9.404 1.00 49.12 159 LEU C N 1
ATOM 7355 C CA . LEU C 1 159 ? 45.485 -65.545 -10.356 1.00 48.95 159 LEU C CA 1
ATOM 7356 C C . LEU C 1 159 ? 44.627 -66.794 -10.561 1.00 49.25 159 LEU C C 1
ATOM 7357 O O . LEU C 1 159 ? 43.399 -66.708 -10.622 1.00 49.09 159 LEU C O 1
ATOM 7362 N N . ALA C 1 160 ? 45.284 -67.945 -10.682 1.00 49.25 160 ALA C N 1
ATOM 7363 C CA . ALA C 1 160 ? 44.586 -69.221 -10.865 1.00 48.95 160 ALA C CA 1
ATOM 7364 C C . ALA C 1 160 ? 43.989 -69.703 -9.539 1.00 48.67 160 ALA C C 1
ATOM 7365 O O . ALA C 1 160 ? 42.948 -70.366 -9.512 1.00 48.98 160 ALA C O 1
ATOM 7367 N N . GLY C 1 161 ? 44.655 -69.344 -8.447 1.00 48.06 161 GLY C N 1
ATOM 7368 C CA . GLY C 1 161 ? 44.254 -69.750 -7.100 1.00 47.08 161 GLY C CA 1
ATOM 7369 C C . GLY C 1 161 ? 43.163 -68.855 -6.541 1.00 46.02 161 GLY C C 1
ATOM 7370 O O . GLY C 1 161 ? 42.116 -68.695 -7.152 1.00 47.05 161 GLY C O 1
ATOM 7371 N N . GLU C 1 162 ? 43.436 -68.236 -5.398 1.00 44.32 162 GLU C N 1
ATOM 7372 C CA . GLU C 1 162 ? 42.411 -67.514 -4.627 1.00 43.98 162 GLU C CA 1
ATOM 7373 C C . GLU C 1 162 ? 42.102 -66.086 -5.140 1.00 42.26 162 GLU C C 1
ATOM 7374 O O . GLU C 1 162 ? 41.351 -65.345 -4.508 1.00 41.87 162 GLU C O 1
ATOM 7380 N N . GLY C 1 163 ? 42.668 -65.717 -6.287 1.00 40.59 163 GLY C N 1
ATOM 7381 C CA . GLY C 1 163 ? 42.532 -64.356 -6.835 1.00 38.61 163 GLY C CA 1
ATOM 7382 C C . GLY C 1 163 ? 43.496 -63.368 -6.193 1.00 37.36 163 GLY C C 1
ATOM 7383 O O . GLY C 1 163 ? 43.982 -63.580 -5.081 1.00 37.20 163 GLY C O 1
ATOM 7384 N N . ILE C 1 164 ? 43.780 -62.287 -6.907 1.00 35.85 164 ILE C N 1
ATOM 7385 C CA . ILE C 1 164 ? 44.669 -61.225 -6.419 1.00 33.96 164 ILE C CA 1
ATOM 7386 C C . ILE C 1 164 ? 43.998 -59.869 -6.637 1.00 32.05 164 ILE C C 1
ATOM 7387 O O . ILE C 1 164 ? 43.481 -59.603 -7.718 1.00 30.82 164 ILE C O 1
ATOM 7392 N N . SER C 1 165 ? 43.988 -59.026 -5.606 1.00 30.48 165 SER C N 1
ATOM 7393 C CA . SER C 1 165 ? 43.425 -57.673 -5.739 1.00 29.46 165 SER C CA 1
ATOM 7394 C C . SER C 1 165 ? 44.398 -56.744 -6.461 1.00 28.86 165 SER C C 1
ATOM 7395 O O . SER C 1 165 ? 45.589 -57.012 -6.581 1.00 29.21 165 SER C O 1
ATOM 7398 N N . TYR C 1 166 ? 43.878 -55.629 -6.926 1.00 28.22 166 TYR C N 1
ATOM 7399 C CA . TYR C 1 166 ? 44.695 -54.640 -7.589 1.00 27.15 166 TYR C CA 1
ATOM 7400 C C . TYR C 1 166 ? 45.749 -54.083 -6.650 1.00 27.81 166 TYR C C 1
ATOM 7401 O O . TYR C 1 166 ? 46.829 -53.726 -7.082 1.00 28.86 166 TYR C O 1
ATOM 7410 N N . THR C 1 167 ? 45.450 -54.022 -5.365 1.00 28.29 167 THR C N 1
ATOM 7411 C CA . THR C 1 167 ? 46.418 -53.510 -4.402 1.00 28.34 167 THR C CA 1
ATOM 7412 C C . THR C 1 167 ? 47.553 -54.484 -4.225 1.00 28.91 167 THR C C 1
ATOM 7413 O O . THR C 1 167 ? 48.707 -54.104 -4.291 1.00 29.54 167 THR C O 1
ATOM 7417 N N . GLU C 1 168 ? 47.212 -55.743 -3.997 1.00 30.55 168 GLU C N 1
ATOM 7418 C CA . GLU C 1 168 ? 48.204 -56.826 -3.915 1.00 32.00 168 GLU C CA 1
ATOM 7419 C C . GLU C 1 168 ? 49.078 -56.897 -5.169 1.00 30.28 168 GLU C C 1
ATOM 7420 O O . GLU C 1 168 ? 50.257 -57.203 -5.097 1.00 29.61 168 GLU C O 1
ATOM 7426 N N . PHE C 1 169 ? 48.474 -56.590 -6.305 1.00 30.09 169 PHE C N 1
ATOM 7427 C CA . PHE C 1 169 ? 49.147 -56.567 -7.608 1.00 30.31 169 PHE C CA 1
ATOM 7428 C C . PHE C 1 169 ? 50.127 -55.410 -7.765 1.00 29.81 169 PHE C C 1
ATOM 7429 O O . PHE C 1 169 ? 51.008 -55.466 -8.608 1.00 30.20 169 PHE C O 1
ATOM 7437 N N . SER C 1 170 ? 49.951 -54.368 -6.956 1.00 29.80 170 SER C N 1
ATOM 7438 C CA . SER C 1 170 ? 50.720 -53.113 -7.064 1.00 29.48 170 SER C CA 1
ATOM 7439 C C . SER C 1 170 ? 51.962 -53.093 -6.190 1.00 28.82 170 SER C C 1
ATOM 7440 O O . SER C 1 170 ? 52.922 -52.399 -6.489 1.00 28.54 170 SER C O 1
ATOM 7443 N N . TYR C 1 171 ? 51.910 -53.833 -5.090 1.00 29.17 171 TYR C N 1
ATOM 7444 C CA A TYR C 1 171 ? 53.050 -53.946 -4.180 0.50 29.13 171 TYR C CA 1
ATOM 7445 C CA B TYR C 1 171 ? 53.050 -54.043 -4.179 0.50 29.41 171 TYR C CA 1
ATOM 7446 C C . TYR C 1 171 ? 54.387 -53.990 -4.927 1.00 28.64 171 TYR C C 1
ATOM 7447 O O . TYR C 1 171 ? 55.336 -53.321 -4.518 1.00 28.42 171 TYR C O 1
ATOM 7464 N N . LEU C 1 172 ? 54.434 -54.742 -6.021 1.00 27.06 172 LEU C N 1
ATOM 7465 C CA . LEU C 1 172 ? 55.594 -54.843 -6.905 1.00 25.20 172 LEU C CA 1
ATOM 7466 C C . LEU C 1 172 ? 56.169 -53.476 -7.234 1.00 24.42 172 LEU C C 1
ATOM 7467 O O . LEU C 1 172 ? 57.371 -53.287 -7.170 1.00 24.69 172 LEU C O 1
ATOM 7472 N N . LEU C 1 173 ? 55.305 -52.530 -7.595 1.00 23.47 173 LEU C N 1
ATOM 7473 C CA . LEU C 1 173 ? 55.726 -51.163 -7.941 1.00 22.68 173 LEU C CA 1
ATOM 7474 C C . LEU C 1 173 ? 56.326 -50.406 -6.750 1.00 23.08 173 LEU C C 1
ATOM 7475 O O . LEU C 1 173 ? 57.359 -49.744 -6.886 1.00 24.01 173 LEU C O 1
ATOM 7480 N N . LEU C 1 174 ? 55.677 -50.488 -5.592 1.00 22.42 174 LEU C N 1
ATOM 7481 C CA . LEU C 1 174 ? 56.211 -49.868 -4.378 1.00 22.41 174 LEU C CA 1
ATOM 7482 C C . LEU C 1 174 ? 57.580 -50.452 -4.036 1.00 22.75 174 LEU C C 1
ATOM 7483 O O . LEU C 1 174 ? 58.521 -49.724 -3.721 1.00 22.55 174 LEU C O 1
ATOM 7488 N N . GLN C 1 175 ? 57.666 -51.775 -4.093 1.00 23.96 175 GLN C N 1
ATOM 7489 C CA . GLN C 1 175 ? 58.902 -52.504 -3.793 1.00 24.34 175 GLN C CA 1
ATOM 7490 C C . GLN C 1 175 ? 60.022 -52.131 -4.752 1.00 22.75 175 GLN C C 1
ATOM 7491 O O . GLN C 1 175 ? 61.170 -52.002 -4.354 1.00 22.04 175 GLN C O 1
ATOM 7497 N N . ALA C 1 176 ? 59.680 -51.953 -6.018 1.00 21.95 176 ALA C N 1
ATOM 7498 C CA . ALA C 1 176 ? 60.656 -51.529 -7.008 1.00 21.78 176 ALA C CA 1
ATOM 7499 C C . ALA C 1 176 ? 61.155 -50.137 -6.655 1.00 22.35 176 ALA C C 1
ATOM 7500 O O . ALA C 1 176 ? 62.355 -49.904 -6.570 1.00 22.94 176 ALA C O 1
ATOM 7502 N N . ASN C 1 177 ? 60.220 -49.220 -6.430 1.00 23.06 177 ASN C N 1
ATOM 7503 C CA . ASN C 1 177 ? 60.552 -47.846 -6.053 1.00 23.11 177 ASN C CA 1
ATOM 7504 C C . ASN C 1 177 ? 61.508 -47.792 -4.871 1.00 23.39 177 ASN C C 1
ATOM 7505 O O . ASN C 1 177 ? 62.466 -47.019 -4.880 1.00 23.69 177 ASN C O 1
ATOM 7510 N N . ASP C 1 178 ? 61.257 -48.635 -3.873 1.00 23.69 178 ASP C N 1
ATOM 7511 C CA . ASP C 1 178 ? 62.158 -48.769 -2.715 1.00 24.43 178 ASP C CA 1
ATOM 7512 C C . ASP C 1 178 ? 63.634 -48.949 -3.131 1.00 24.80 178 ASP C C 1
ATOM 7513 O O . ASP C 1 178 ? 64.531 -48.342 -2.548 1.00 25.98 178 ASP C O 1
ATOM 7518 N N . TYR C 1 179 ? 63.893 -49.771 -4.137 1.00 24.24 179 TYR C N 1
ATOM 7519 C CA . TYR C 1 179 ? 65.270 -49.972 -4.577 1.00 24.41 179 TYR C CA 1
ATOM 7520 C C . TYR C 1 179 ? 65.854 -48.673 -5.157 1.00 26.07 179 TYR C C 1
ATOM 7521 O O . TYR C 1 179 ? 67.014 -48.314 -4.886 1.00 26.15 179 TYR C O 1
ATOM 7530 N N . VAL C 1 180 ? 65.057 -47.989 -5.978 1.00 27.52 180 VAL C N 1
ATOM 7531 C CA . VAL C 1 180 ? 65.488 -46.731 -6.616 1.00 27.66 180 VAL C CA 1
ATOM 7532 C C . VAL C 1 180 ? 65.807 -45.691 -5.562 1.00 29.28 180 VAL C C 1
ATOM 7533 O O . VAL C 1 180 ? 66.820 -45.002 -5.631 1.00 29.31 180 VAL C O 1
ATOM 7537 N N . GLU C 1 181 ? 64.936 -45.618 -4.567 1.00 31.16 181 GLU C N 1
ATOM 7538 C CA . GLU C 1 181 ? 65.059 -44.638 -3.504 1.00 32.49 181 GLU C CA 1
ATOM 7539 C C . GLU C 1 181 ? 66.223 -44.961 -2.530 1.00 33.23 181 GLU C C 1
ATOM 7540 O O . GLU C 1 181 ? 66.881 -44.055 -2.022 1.00 33.41 181 GLU C O 1
ATOM 7546 N N . LEU C 1 182 ? 66.488 -46.241 -2.286 1.00 34.48 182 LEU C N 1
ATOM 7547 C CA . LEU C 1 182 ? 67.648 -46.642 -1.453 1.00 35.46 182 LEU C CA 1
ATOM 7548 C C . LEU C 1 182 ? 68.997 -46.479 -2.154 1.00 36.35 182 LEU C C 1
ATOM 7549 O O . LEU C 1 182 ? 70.012 -46.210 -1.509 1.00 36.59 182 LEU C O 1
ATOM 7554 N N . HIS C 1 183 ? 69.006 -46.678 -3.466 1.00 37.96 183 HIS C N 1
ATOM 7555 C CA . HIS C 1 183 ? 70.213 -46.453 -4.274 1.00 39.30 183 HIS C CA 1
ATOM 7556 C C . HIS C 1 183 ? 70.579 -44.969 -4.306 1.00 41.11 183 HIS C C 1
ATOM 7557 O O . HIS C 1 183 ? 71.745 -44.593 -4.148 1.00 41.15 183 HIS C O 1
ATOM 7564 N N . ARG C 1 184 ? 69.565 -44.137 -4.524 1.00 42.40 184 ARG C N 1
ATOM 7565 C CA . ARG C 1 184 ? 69.727 -42.691 -4.511 1.00 43.41 184 ARG C CA 1
ATOM 7566 C C . ARG C 1 184 ? 70.295 -42.257 -3.156 1.00 43.31 184 ARG C C 1
ATOM 7567 O O . ARG C 1 184 ? 71.342 -41.618 -3.078 1.00 43.13 184 ARG C O 1
ATOM 7575 N N . ARG C 1 185 ? 69.617 -42.665 -2.092 1.00 43.52 185 ARG C N 1
ATOM 7576 C CA . ARG C 1 185 ? 69.913 -42.192 -0.726 1.00 43.24 185 ARG C CA 1
ATOM 7577 C C . ARG C 1 185 ? 71.133 -42.803 -0.026 1.00 42.68 185 ARG C C 1
ATOM 7578 O O . ARG C 1 185 ? 71.712 -42.152 0.832 1.00 43.44 185 ARG C O 1
ATOM 7586 N N . HIS C 1 186 ? 71.506 -44.039 -0.347 1.00 41.63 186 HIS C N 1
ATOM 7587 C CA . HIS C 1 186 ? 72.611 -44.680 0.366 1.00 41.31 186 HIS C CA 1
ATOM 7588 C C . HIS C 1 186 ? 73.537 -45.465 -0.539 1.00 41.40 186 HIS C C 1
ATOM 7589 O O . HIS C 1 186 ? 74.249 -46.353 -0.068 1.00 41.24 186 HIS C O 1
ATOM 7596 N N . GLY C 1 187 ? 73.536 -45.146 -1.831 1.00 41.47 187 GLY C N 1
ATOM 7597 C CA . GLY C 1 187 ? 74.467 -45.782 -2.798 1.00 41.69 187 GLY C CA 1
ATOM 7598 C C . GLY C 1 187 ? 74.345 -47.298 -2.838 1.00 41.71 187 GLY C C 1
ATOM 7599 O O . GLY C 1 187 ? 75.274 -48.022 -3.196 1.00 42.75 187 GLY C O 1
ATOM 7600 N N . CYS C 1 188 ? 73.163 -47.761 -2.476 1.00 41.40 188 CYS C N 1
ATOM 7601 C CA . CYS C 1 188 ? 72.894 -49.168 -2.297 1.00 39.94 188 CYS C CA 1
ATOM 7602 C C . CYS C 1 188 ? 72.867 -49.877 -3.636 1.00 37.96 188 CYS C C 1
ATOM 7603 O O . CYS C 1 188 ? 72.248 -49.384 -4.572 1.00 38.35 188 CYS C O 1
ATOM 7606 N N . THR C 1 189 ? 73.525 -51.030 -3.725 1.00 36.54 189 THR C N 1
ATOM 7607 C CA . THR C 1 189 ? 73.696 -51.718 -5.025 1.00 35.86 189 THR C CA 1
ATOM 7608 C C . THR C 1 189 ? 73.363 -53.208 -5.073 1.00 34.82 189 THR C C 1
ATOM 7609 O O . THR C 1 189 ? 73.440 -53.827 -6.146 1.00 34.97 189 THR C O 1
ATOM 7613 N N . LEU C 1 190 ? 73.003 -53.784 -3.932 1.00 33.27 190 LEU C N 1
ATOM 7614 C CA . LEU C 1 190 ? 72.502 -55.158 -3.890 1.00 32.33 190 LEU C CA 1
ATOM 7615 C C . LEU C 1 190 ? 71.342 -55.250 -2.923 1.00 31.99 190 LEU C C 1
ATOM 7616 O O . LEU C 1 190 ? 71.390 -54.693 -1.821 1.00 32.24 190 LEU C O 1
ATOM 7621 N N . GLN C 1 191 ? 70.298 -55.946 -3.360 1.00 31.49 191 GLN C N 1
ATOM 7622 C CA . GLN C 1 191 ? 69.189 -56.339 -2.490 1.00 30.50 191 GLN C CA 1
ATOM 7623 C C . GLN C 1 191 ? 69.199 -57.852 -2.375 1.00 30.64 191 GLN C C 1
ATOM 7624 O O . GLN C 1 191 ? 69.341 -58.554 -3.385 1.00 31.15 191 GLN C O 1
ATOM 7630 N N . ILE C 1 192 ? 69.054 -58.347 -1.150 1.00 29.84 192 ILE C N 1
ATOM 7631 C CA . ILE C 1 192 ? 68.829 -59.773 -0.932 1.00 28.81 192 ILE C CA 1
ATOM 7632 C C . ILE C 1 192 ? 67.411 -60.003 -0.411 1.00 27.96 192 ILE C C 1
ATOM 7633 O O . ILE C 1 192 ? 66.802 -59.120 0.202 1.00 26.82 192 ILE C O 1
ATOM 7638 N N . GLY C 1 193 ? 66.899 -61.200 -0.675 1.00 27.61 193 GLY C N 1
ATOM 7639 C CA . GLY C 1 193 ? 65.561 -61.595 -0.241 1.00 26.97 193 GLY C CA 1
ATOM 7640 C C . GLY C 1 193 ? 65.359 -63.093 -0.298 1.00 27.00 193 GLY C C 1
ATOM 7641 O O . GLY C 1 193 ? 66.241 -63.841 -0.720 1.00 26.87 193 GLY C O 1
ATOM 7642 N N . GLY C 1 194 ? 64.188 -63.530 0.145 1.00 27.35 194 GLY C N 1
ATOM 7643 C CA . GLY C 1 194 ? 63.796 -64.931 0.025 1.00 26.77 194 GLY C CA 1
ATOM 7644 C C . GLY C 1 194 ? 63.619 -65.306 -1.432 1.00 26.55 194 GLY C C 1
ATOM 7645 O O . GLY C 1 194 ? 63.296 -64.452 -2.265 1.00 26.69 194 GLY C O 1
ATOM 7646 N N . ALA C 1 195 ? 63.832 -66.582 -1.736 1.00 26.64 195 ALA C N 1
ATOM 7647 C CA . ALA C 1 195 ? 63.717 -67.094 -3.098 1.00 26.69 195 ALA C CA 1
ATOM 7648 C C . ALA C 1 195 ? 62.379 -66.726 -3.730 1.00 27.58 195 ALA C C 1
ATOM 7649 O O . ALA C 1 195 ? 62.320 -66.451 -4.925 1.00 28.55 195 ALA C O 1
ATOM 7651 N N . ASP C 1 196 ? 61.317 -66.697 -2.929 1.00 28.48 196 ASP C N 1
ATOM 7652 C CA . ASP C 1 196 ? 59.973 -66.310 -3.422 1.00 29.18 196 ASP C CA 1
ATOM 7653 C C . ASP C 1 196 ? 59.757 -64.817 -3.724 1.00 28.46 196 ASP C C 1
ATOM 7654 O O . ASP C 1 196 ? 58.802 -64.466 -4.405 1.00 27.02 196 ASP C O 1
ATOM 7659 N N . GLN C 1 197 ? 60.650 -63.962 -3.232 1.00 29.14 197 GLN C N 1
ATOM 7660 C CA . GLN C 1 197 ? 60.578 -62.498 -3.450 1.00 29.61 197 GLN C CA 1
ATOM 7661 C C . GLN C 1 197 ? 61.239 -62.023 -4.751 1.00 28.50 197 GLN C C 1
ATOM 7662 O O . GLN C 1 197 ? 61.378 -60.817 -4.980 1.00 27.32 197 GLN C O 1
ATOM 7668 N N . TRP C 1 198 ? 61.641 -62.957 -5.601 1.00 28.04 198 TRP C N 1
ATOM 7669 C CA . TRP C 1 198 ? 62.482 -62.621 -6.749 1.00 27.66 198 TRP C CA 1
ATOM 7670 C C . TRP C 1 198 ? 61.880 -61.509 -7.595 1.00 27.11 198 TRP C C 1
ATOM 7671 O O . TRP C 1 198 ? 62.483 -60.454 -7.774 1.00 27.71 198 TRP C O 1
ATOM 7682 N N . GLY C 1 199 ? 60.692 -61.759 -8.117 1.00 26.02 199 GLY C N 1
ATOM 7683 C CA . GLY C 1 199 ? 60.025 -60.796 -8.986 1.00 26.29 199 GLY C CA 1
ATOM 7684 C C . GLY C 1 199 ? 60.071 -59.382 -8.441 1.00 26.68 199 GLY C C 1
ATOM 7685 O O . GLY C 1 199 ? 60.283 -58.417 -9.188 1.00 27.58 199 GLY C O 1
ATOM 7686 N N . ASN C 1 200 ? 59.854 -59.273 -7.134 1.00 26.88 200 ASN C N 1
ATOM 7687 C CA . ASN C 1 200 ? 59.898 -57.997 -6.429 1.00 27.00 200 ASN C CA 1
ATOM 7688 C C . ASN C 1 200 ? 61.235 -57.313 -6.614 1.00 26.97 200 ASN C C 1
ATOM 7689 O O . ASN C 1 200 ? 61.297 -56.108 -6.867 1.00 28.03 200 ASN C O 1
ATOM 7694 N N . ILE C 1 201 ? 62.299 -58.096 -6.475 1.00 25.39 201 ILE C N 1
ATOM 7695 C CA . ILE C 1 201 ? 63.653 -57.562 -6.424 1.00 24.77 201 ILE C CA 1
ATOM 7696 C C . ILE C 1 201 ? 64.154 -57.188 -7.821 1.00 24.96 201 ILE C C 1
ATOM 7697 O O . ILE C 1 201 ? 64.755 -56.136 -8.005 1.00 25.49 201 ILE C O 1
ATOM 7702 N N . ILE C 1 202 ? 63.919 -58.058 -8.796 1.00 25.20 202 ILE C N 1
ATOM 7703 C CA . ILE C 1 202 ? 64.399 -57.820 -10.161 1.00 25.01 202 ILE C CA 1
ATOM 7704 C C . ILE C 1 202 ? 63.660 -56.633 -10.768 1.00 25.57 202 ILE C C 1
ATOM 7705 O O . ILE C 1 202 ? 64.221 -55.878 -11.569 1.00 25.70 202 ILE C O 1
ATOM 7710 N N . ALA C 1 203 ? 62.395 -56.490 -10.375 1.00 25.76 203 ALA C N 1
ATOM 7711 C CA . ALA C 1 203 ? 61.573 -55.350 -10.757 1.00 25.55 203 ALA C CA 1
ATOM 7712 C C . ALA C 1 203 ? 62.312 -54.077 -10.388 1.00 26.78 203 ALA C C 1
ATOM 7713 O O . ALA C 1 203 ? 62.371 -53.141 -11.179 1.00 28.42 203 ALA C O 1
ATOM 7715 N N . GLY C 1 204 ? 62.884 -54.072 -9.181 1.00 27.21 204 GLY C N 1
ATOM 7716 C CA . GLY C 1 204 ? 63.655 -52.948 -8.644 1.00 26.75 204 GLY C CA 1
ATOM 7717 C C . GLY C 1 204 ? 64.944 -52.690 -9.393 1.00 27.43 204 GLY C C 1
ATOM 7718 O O . GLY C 1 204 ? 65.336 -51.547 -9.573 1.00 28.45 204 GLY C O 1
ATOM 7719 N N . VAL C 1 205 ? 65.604 -53.748 -9.842 1.00 28.41 205 VAL C N 1
ATOM 7720 C CA . VAL C 1 205 ? 66.834 -53.614 -10.630 1.00 28.80 205 VAL C CA 1
ATOM 7721 C C . VAL C 1 205 ? 66.523 -52.941 -11.956 1.00 29.17 205 VAL C C 1
ATOM 7722 O O . VAL C 1 205 ? 67.232 -52.018 -12.371 1.00 29.58 205 VAL C O 1
ATOM 7726 N N . ARG C 1 206 ? 65.451 -53.399 -12.598 1.00 29.60 206 ARG C N 1
ATOM 7727 C CA . ARG C 1 206 ? 65.013 -52.841 -13.882 1.00 30.67 206 ARG C CA 1
ATOM 7728 C C . ARG C 1 206 ? 64.696 -51.360 -13.754 1.00 29.06 206 ARG C C 1
ATOM 7729 O O . ARG C 1 206 ? 65.168 -50.562 -14.562 1.00 29.60 206 ARG C O 1
ATOM 7737 N N . LEU C 1 207 ? 63.921 -51.000 -12.730 1.00 27.32 207 LEU C N 1
ATOM 7738 C CA . LEU C 1 207 ? 63.516 -49.593 -12.493 1.00 26.44 207 LEU C CA 1
ATOM 7739 C C . LEU C 1 207 ? 64.717 -48.674 -12.269 1.00 26.39 207 LEU C C 1
ATOM 7740 O O . LEU C 1 207 ? 64.798 -47.591 -12.845 1.00 24.82 207 LEU C O 1
ATOM 7745 N N . VAL C 1 208 ? 65.656 -49.126 -11.446 1.00 27.21 208 VAL C N 1
ATOM 7746 C CA . VAL C 1 208 ? 66.893 -48.372 -11.217 1.00 27.76 208 VAL C CA 1
ATOM 7747 C C . VAL C 1 208 ? 67.593 -48.092 -12.553 1.00 29.57 208 VAL C C 1
ATOM 7748 O O . VAL C 1 208 ? 67.974 -46.959 -12.817 1.00 29.32 208 VAL C O 1
ATOM 7752 N N . ARG C 1 209 ? 67.729 -49.110 -13.399 1.00 31.67 209 ARG C N 1
ATOM 7753 C CA . ARG C 1 209 ? 68.332 -48.926 -14.730 1.00 33.40 209 ARG C CA 1
ATOM 7754 C C . ARG C 1 209 ? 67.624 -47.801 -15.496 1.00 35.40 209 ARG C C 1
ATOM 7755 O O . ARG C 1 209 ? 68.258 -46.904 -16.044 1.00 35.30 209 ARG C O 1
ATOM 7759 N N . GLN C 1 210 ? 66.303 -47.843 -15.501 1.00 37.65 210 GLN C N 1
ATOM 7760 C CA . GLN C 1 210 ? 65.507 -46.933 -16.327 1.00 39.47 210 GLN C CA 1
ATOM 7761 C C . GLN C 1 210 ? 65.420 -45.509 -15.774 1.00 40.64 210 GLN C C 1
ATOM 7762 O O . GLN C 1 210 ? 65.706 -44.555 -16.482 1.00 40.73 210 GLN C O 1
ATOM 7768 N N . LYS C 1 211 ? 65.023 -45.376 -14.513 1.00 42.09 211 LYS C N 1
ATOM 7769 C CA . LYS C 1 211 ? 64.918 -44.059 -13.860 1.00 43.21 211 LYS C CA 1
ATOM 7770 C C . LYS C 1 211 ? 66.269 -43.381 -13.571 1.00 44.34 211 LYS C C 1
ATOM 7771 O O . LYS C 1 211 ? 66.345 -42.150 -13.517 1.00 44.67 211 LYS C O 1
ATOM 7777 N N . LEU C 1 212 ? 67.320 -44.178 -13.378 1.00 45.44 212 LEU C N 1
ATOM 7778 C CA . LEU C 1 212 ? 68.631 -43.669 -12.919 1.00 45.41 212 LEU C CA 1
ATOM 7779 C C . LEU C 1 212 ? 69.834 -44.033 -13.813 1.00 45.16 212 LEU C C 1
ATOM 7780 O O . LEU C 1 212 ? 70.941 -43.562 -13.562 1.00 46.26 212 LEU C O 1
ATOM 7785 N N . GLY C 1 213 ? 69.643 -44.864 -14.834 1.00 44.44 213 GLY C N 1
ATOM 7786 C CA . GLY C 1 213 ? 70.766 -45.292 -15.697 1.00 44.15 213 GLY C CA 1
ATOM 7787 C C . GLY C 1 213 ? 71.740 -46.291 -15.061 1.00 44.27 213 GLY C C 1
ATOM 7788 O O . GLY C 1 213 ? 72.505 -46.969 -15.760 1.00 44.55 213 GLY C O 1
ATOM 7789 N N . ALA C 1 214 ? 71.695 -46.398 -13.736 1.00 43.90 214 ALA C N 1
ATOM 7790 C CA . ALA C 1 214 ? 72.669 -47.177 -12.977 1.00 43.26 214 ALA C CA 1
ATOM 7791 C C . ALA C 1 214 ? 72.387 -48.677 -13.017 1.00 42.86 214 ALA C C 1
ATOM 7792 O O . ALA C 1 214 ? 71.254 -49.119 -13.211 1.00 42.78 214 ALA C O 1
ATOM 7794 N N . THR C 1 215 ? 73.452 -49.441 -12.819 1.00 42.41 215 THR C N 1
ATOM 7795 C CA . THR C 1 215 ? 73.396 -50.891 -12.792 1.00 41.90 215 THR C CA 1
ATOM 7796 C C . THR C 1 215 ? 73.515 -51.373 -11.367 1.00 40.97 215 THR C C 1
ATOM 7797 O O . THR C 1 215 ? 74.457 -51.028 -10.661 1.00 42.08 215 THR C O 1
ATOM 7801 N N . VAL C 1 216 ? 72.560 -52.188 -10.954 1.00 39.32 216 VAL C N 1
ATOM 7802 C CA . VAL C 1 216 ? 72.601 -52.782 -9.642 1.00 37.41 216 VAL C CA 1
ATOM 7803 C C . VAL C 1 216 ? 72.149 -54.232 -9.701 1.00 35.97 216 VAL C C 1
ATOM 7804 O O . VAL C 1 216 ? 71.742 -54.735 -10.754 1.00 34.84 216 VAL C O 1
ATOM 7808 N N . HIS C 1 217 ? 72.212 -54.889 -8.550 1.00 34.85 217 HIS C N 1
ATOM 7809 C CA . HIS C 1 217 ? 72.140 -56.343 -8.485 1.00 34.39 217 HIS C CA 1
ATOM 7810 C C . HIS C 1 217 ? 71.076 -56.900 -7.558 1.00 32.38 217 HIS C C 1
ATOM 7811 O O . HIS C 1 217 ? 70.622 -56.248 -6.631 1.00 31.57 217 HIS C O 1
ATOM 7818 N N . ALA C 1 218 ? 70.717 -58.141 -7.834 1.00 30.95 218 ALA C N 1
ATOM 7819 C CA . ALA C 1 218 ? 69.779 -58.907 -7.022 1.00 30.39 218 ALA C CA 1
ATOM 7820 C C . ALA C 1 218 ? 70.360 -60.300 -6.734 1.00 29.94 218 ALA C C 1
ATOM 7821 O O . ALA C 1 218 ? 71.056 -60.887 -7.581 1.00 28.85 218 ALA C O 1
ATOM 7823 N N . LEU C 1 219 ? 70.075 -60.809 -5.538 1.00 29.02 219 LEU C N 1
ATOM 7824 C CA . LEU C 1 219 ? 70.514 -62.149 -5.120 1.00 28.86 219 LEU C CA 1
ATOM 7825 C C . LEU C 1 219 ? 69.559 -62.711 -4.064 1.00 28.25 219 LEU C C 1
ATOM 7826 O O . LEU C 1 219 ? 69.454 -62.150 -2.977 1.00 27.87 219 LEU C O 1
ATOM 7831 N N . THR C 1 220 ? 68.864 -63.801 -4.386 1.00 27.82 220 THR C N 1
ATOM 7832 C CA . THR C 1 220 ? 67.931 -64.429 -3.431 1.00 28.08 220 THR C CA 1
ATOM 7833 C C . THR C 1 220 ? 68.470 -65.708 -2.783 1.00 27.99 220 THR C C 1
ATOM 7834 O O . THR C 1 220 ? 69.242 -66.454 -3.375 1.00 27.65 220 THR C O 1
ATOM 7838 N N . VAL C 1 221 ? 68.041 -65.935 -1.548 1.00 28.43 221 VAL C N 1
ATOM 7839 C CA . VAL C 1 221 ? 68.393 -67.134 -0.788 1.00 28.44 221 VAL C CA 1
ATOM 7840 C C . VAL C 1 221 ? 67.171 -68.032 -0.702 1.00 28.99 221 VAL C C 1
ATOM 7841 O O . VAL C 1 221 ? 66.039 -67.547 -0.695 1.00 28.53 221 VAL C O 1
ATOM 7845 N N . PRO C 1 222 ? 67.395 -69.350 -0.648 1.00 29.45 222 PRO C N 1
ATOM 7846 C CA . PRO C 1 222 ? 66.263 -70.259 -0.699 1.00 29.55 222 PRO C CA 1
ATOM 7847 C C . PRO C 1 222 ? 65.395 -70.191 0.547 1.00 29.93 222 PRO C C 1
ATOM 7848 O O . PRO C 1 222 ? 65.880 -69.859 1.630 1.00 29.15 222 PRO C O 1
ATOM 7852 N N . LEU C 1 223 ? 64.107 -70.463 0.368 1.00 31.11 223 LEU C N 1
ATOM 7853 C CA . LEU C 1 223 ? 63.223 -70.731 1.496 1.00 31.80 223 LEU C CA 1
ATOM 7854 C C . LEU C 1 223 ? 63.642 -72.093 2.039 1.00 32.70 223 LEU C C 1
ATOM 7855 O O . LEU C 1 223 ? 63.967 -73.011 1.261 1.00 33.43 223 LEU C O 1
ATOM 7860 N N . VAL C 1 224 ? 63.664 -72.222 3.363 1.00 32.33 224 VAL C N 1
ATOM 7861 C CA . VAL C 1 224 ? 64.030 -73.495 3.994 1.00 31.39 224 VAL C CA 1
ATOM 7862 C C . VAL C 1 224 ? 62.772 -74.326 4.178 1.00 31.47 224 VAL C C 1
ATOM 7863 O O . VAL C 1 224 ? 61.817 -73.870 4.793 1.00 30.99 224 VAL C O 1
ATOM 7867 N N . THR C 1 225 ? 62.763 -75.512 3.581 1.00 32.13 225 THR C N 1
ATOM 7868 C CA . THR C 1 225 ? 61.714 -76.507 3.804 1.00 33.25 225 THR C CA 1
ATOM 7869 C C . THR C 1 225 ? 62.395 -77.863 3.968 1.00 32.99 225 THR C C 1
ATOM 7870 O O . THR C 1 225 ? 63.319 -78.210 3.230 1.00 32.70 225 THR C O 1
ATOM 7874 N N . ALA C 1 226 ? 61.935 -78.612 4.962 1.00 33.27 226 ALA C N 1
ATOM 7875 C CA . ALA C 1 226 ? 62.539 -79.884 5.351 1.00 32.58 226 ALA C CA 1
ATOM 7876 C C . ALA C 1 226 ? 62.279 -80.996 4.331 1.00 32.62 226 ALA C C 1
ATOM 7877 O O . ALA C 1 226 ? 61.364 -80.904 3.515 1.00 32.84 226 ALA C O 1
ATOM 7879 N N . ALA C 1 227 ? 63.077 -82.056 4.400 1.00 33.01 227 ALA C N 1
ATOM 7880 C CA . ALA C 1 227 ? 62.976 -83.198 3.466 1.00 33.44 227 ALA C CA 1
ATOM 7881 C C . ALA C 1 227 ? 61.573 -83.818 3.434 1.00 33.88 227 ALA C C 1
ATOM 7882 O O . ALA C 1 227 ? 61.099 -84.284 2.393 1.00 33.58 227 ALA C O 1
ATOM 7884 N N . ASP C 1 228 ? 60.906 -83.807 4.579 1.00 34.82 228 ASP C N 1
ATOM 7885 C CA . ASP C 1 228 ? 59.532 -84.317 4.677 1.00 35.58 228 ASP C CA 1
ATOM 7886 C C . ASP C 1 228 ? 58.458 -83.344 4.172 1.00 34.57 228 ASP C C 1
ATOM 7887 O O . ASP C 1 228 ? 57.271 -83.624 4.281 1.00 34.50 228 ASP C O 1
ATOM 7892 N N . GLY C 1 229 ? 58.875 -82.201 3.650 1.00 34.48 229 GLY C N 1
ATOM 7893 C CA . GLY C 1 229 ? 57.943 -81.256 3.052 1.00 35.14 229 GLY C CA 1
ATOM 7894 C C . GLY C 1 229 ? 57.469 -80.121 3.947 1.00 35.73 229 GLY C C 1
ATOM 7895 O O . GLY C 1 229 ? 57.014 -79.106 3.433 1.00 35.82 229 GLY C O 1
ATOM 7896 N N . THR C 1 230 ? 57.559 -80.279 5.268 1.00 37.18 230 THR C N 1
ATOM 7897 C CA . THR C 1 230 ? 57.033 -79.267 6.207 1.00 38.15 230 THR C CA 1
ATOM 7898 C C . THR C 1 230 ? 57.889 -78.016 6.177 1.00 39.51 230 THR C C 1
ATOM 7899 O O . THR C 1 230 ? 59.086 -78.094 5.913 1.00 39.49 230 THR C O 1
ATOM 7903 N N . LYS C 1 231 ? 57.273 -76.867 6.453 1.00 41.69 231 LYS C N 1
ATOM 7904 C CA . LYS C 1 231 ? 57.957 -75.572 6.288 1.00 42.88 231 LYS C CA 1
ATOM 7905 C C . LYS C 1 231 ? 58.716 -75.204 7.552 1.00 42.12 231 LYS C C 1
ATOM 7906 O O . LYS C 1 231 ? 58.188 -75.301 8.667 1.00 42.23 231 LYS C O 1
ATOM 7912 N N . PHE C 1 232 ? 59.958 -74.781 7.350 1.00 41.38 232 PHE C N 1
ATOM 7913 C CA . PHE C 1 232 ? 60.864 -74.409 8.431 1.00 40.84 232 PHE C CA 1
ATOM 7914 C C . PHE C 1 232 ? 60.252 -73.343 9.343 1.00 42.36 232 PHE C C 1
ATOM 7915 O O . PHE C 1 232 ? 59.401 -72.552 8.925 1.00 42.60 232 PHE C O 1
ATOM 7923 N N . GLY C 1 233 ? 60.664 -73.356 10.603 1.00 44.03 233 GLY C N 1
ATOM 7924 C CA . GLY C 1 233 ? 60.287 -72.303 11.546 1.00 46.11 233 GLY C CA 1
ATOM 7925 C C . GLY C 1 233 ? 58.874 -72.351 12.109 1.00 47.69 233 GLY C C 1
ATOM 7926 O O . GLY C 1 233 ? 58.438 -71.406 12.777 1.00 47.90 233 GLY C O 1
ATOM 7927 N N . LYS C 1 234 ? 58.161 -73.441 11.834 1.00 49.72 234 LYS C N 1
ATOM 7928 C CA . LYS C 1 234 ? 56.849 -73.689 12.441 1.00 51.30 234 LYS C CA 1
ATOM 7929 C C . LYS C 1 234 ? 57.001 -74.315 13.835 1.00 52.75 234 LYS C C 1
ATOM 7930 O O . LYS C 1 234 ? 57.811 -75.213 14.034 1.00 53.18 234 LYS C O 1
ATOM 7936 N N . SER C 1 235 ? 56.222 -73.824 14.796 1.00 54.73 235 SER C N 1
ATOM 7937 C CA . SER C 1 235 ? 56.257 -74.327 16.185 1.00 55.91 235 SER C CA 1
ATOM 7938 C C . SER C 1 235 ? 55.265 -75.478 16.369 1.00 56.64 235 SER C C 1
ATOM 7939 O O . SER C 1 235 ? 54.624 -75.906 15.405 1.00 57.26 235 SER C O 1
ATOM 7942 N N . THR C 1 236 ? 55.143 -75.958 17.605 1.00 57.55 236 THR C N 1
ATOM 7943 C CA . THR C 1 236 ? 54.218 -77.061 17.970 1.00 58.14 236 THR C CA 1
ATOM 7944 C C . THR C 1 236 ? 52.779 -76.867 17.457 1.00 58.12 236 THR C C 1
ATOM 7945 O O . THR C 1 236 ? 52.229 -77.724 16.747 1.00 58.64 236 THR C O 1
ATOM 7949 N N . GLY C 1 237 ? 52.185 -75.734 17.816 1.00 57.27 237 GLY C N 1
ATOM 7950 C CA . GLY C 1 237 ? 50.841 -75.389 17.355 1.00 56.59 237 GLY C CA 1
ATOM 7951 C C . GLY C 1 237 ? 50.768 -74.940 15.899 1.00 56.17 237 GLY C C 1
ATOM 7952 O O . GLY C 1 237 ? 49.711 -74.5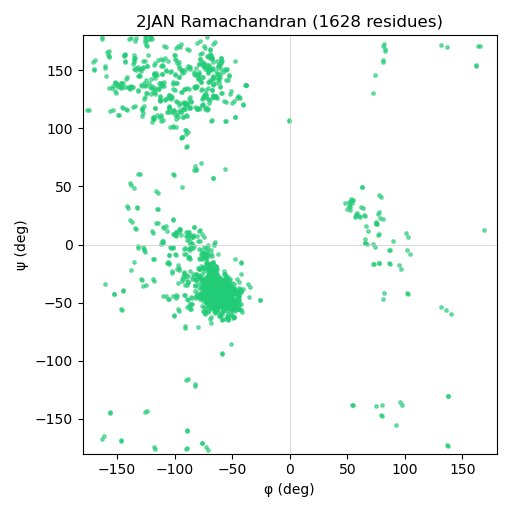07 15.435 1.00 57.20 237 GLY C O 1
ATOM 7953 N N . GLY C 1 238 ? 51.878 -75.038 15.169 1.00 54.56 238 GLY C N 1
ATOM 7954 C CA . GLY C 1 238 ? 51.950 -74.537 13.779 1.00 52.65 238 GLY C CA 1
ATOM 7955 C C . GLY C 1 238 ? 52.051 -73.019 13.664 1.00 50.25 238 GLY C C 1
ATOM 7956 O O . GLY C 1 238 ? 51.789 -72.448 12.605 1.00 49.58 238 GLY C O 1
ATOM 7957 N N . GLY C 1 239 ? 52.426 -72.372 14.763 1.00 47.57 239 GLY C N 1
ATOM 7958 C CA . GLY C 1 239 ? 52.673 -70.930 14.785 1.00 45.88 239 GLY C CA 1
ATOM 7959 C C . GLY C 1 239 ? 54.122 -70.637 14.450 1.00 44.01 239 GLY C C 1
ATOM 7960 O O . GLY C 1 239 ? 54.805 -71.458 13.865 1.00 43.73 239 GLY C O 1
ATOM 7961 N N . SER C 1 240 ? 54.601 -69.464 14.824 1.00 42.49 240 SER C N 1
ATOM 7962 C CA . SER C 1 240 ? 55.969 -69.069 14.492 1.00 41.28 240 SER C CA 1
ATOM 7963 C C . SER C 1 240 ? 56.947 -69.350 15.633 1.00 40.59 240 SER C C 1
ATOM 7964 O O . SER C 1 240 ? 56.555 -69.410 16.795 1.00 40.37 240 SER C O 1
ATOM 7967 N N . LEU C 1 241 ? 58.214 -69.546 15.271 1.00 39.92 241 LEU C N 1
ATOM 7968 C CA . LEU C 1 241 ? 59.321 -69.606 16.239 1.00 38.86 241 LEU C CA 1
ATOM 7969 C C . LEU C 1 241 ? 59.880 -68.209 16.432 1.00 38.06 241 LEU C C 1
ATOM 7970 O O . LEU C 1 241 ? 60.743 -67.769 15.680 1.00 38.34 241 LEU C O 1
ATOM 7975 N N . TRP C 1 242 ? 59.398 -67.525 17.455 1.00 37.04 242 TRP C N 1
ATOM 7976 C CA . TRP C 1 242 ? 59.718 -66.119 17.653 1.00 36.64 242 TRP C CA 1
ATOM 7977 C C . TRP C 1 242 ? 61.074 -65.953 18.308 1.00 35.83 242 TRP C C 1
ATOM 7978 O O . TRP C 1 242 ? 61.391 -66.655 19.265 1.00 36.18 242 TRP C O 1
ATOM 7989 N N . LEU C 1 243 ? 61.865 -65.011 17.800 1.00 35.05 243 LEU C N 1
ATOM 7990 C CA . LEU C 1 243 ? 63.176 -64.717 18.394 1.00 34.68 243 LEU C CA 1
ATOM 7991 C C . LEU C 1 243 ? 63.009 -64.209 19.833 1.00 34.28 243 LEU C C 1
ATOM 7992 O O . LEU C 1 243 ? 63.855 -64.443 20.679 1.00 33.24 243 LEU C O 1
ATOM 7997 N N . ASP C 1 244 ? 61.904 -63.518 20.090 1.00 34.93 244 ASP C N 1
ATOM 7998 C CA . ASP C 1 244 ? 61.623 -62.942 21.408 1.00 35.56 244 ASP C CA 1
ATOM 7999 C C . ASP C 1 244 ? 61.462 -64.034 22.481 1.00 35.92 244 ASP C C 1
ATOM 8000 O O . ASP C 1 244 ? 60.660 -64.948 22.313 1.00 35.36 244 ASP C O 1
ATOM 8005 N N . PRO C 1 245 ? 62.214 -63.934 23.592 1.00 36.41 245 PRO C N 1
ATOM 8006 C CA . PRO C 1 245 ? 62.213 -64.994 24.596 1.00 37.31 245 PRO C CA 1
ATOM 8007 C C . PRO C 1 245 ? 60.867 -65.184 25.272 1.00 38.40 245 PRO C C 1
ATOM 8008 O O . PRO C 1 245 ? 60.490 -66.320 25.574 1.00 39.53 245 PRO C O 1
ATOM 8012 N N . GLN C 1 246 ? 60.158 -64.081 25.509 1.00 39.01 246 GLN C N 1
ATOM 8013 C CA . GLN C 1 246 ? 58.822 -64.120 26.152 1.00 39.31 246 GLN C CA 1
ATOM 8014 C C . GLN C 1 246 ? 57.749 -64.827 25.300 1.00 37.73 246 GLN C C 1
ATOM 8015 O O . GLN C 1 246 ? 56.727 -65.263 25.828 1.00 38.84 246 GLN C O 1
ATOM 8021 N N . MET C 1 247 ? 57.981 -64.924 23.994 1.00 35.45 247 MET C N 1
ATOM 8022 C CA . MET C 1 247 ? 57.041 -65.562 23.071 1.00 33.67 247 MET C CA 1
ATOM 8023 C C . MET C 1 247 ? 57.444 -66.998 22.757 1.00 31.71 247 MET C C 1
ATOM 8024 O O . MET C 1 247 ? 56.607 -67.887 22.691 1.00 31.79 247 MET C O 1
ATOM 8029 N N . THR C 1 248 ? 58.731 -67.194 22.511 1.00 30.04 248 THR C N 1
ATOM 8030 C CA . THR C 1 248 ? 59.318 -68.521 22.349 1.00 28.07 248 THR C CA 1
ATOM 8031 C C . THR C 1 248 ? 60.520 -68.623 23.269 1.00 26.80 248 THR C C 1
ATOM 8032 O O . THR C 1 248 ? 61.554 -67.992 23.041 1.00 26.26 248 THR C O 1
ATOM 8036 N N . SER C 1 249 ? 60.390 -69.441 24.298 1.00 25.65 249 SER C N 1
ATOM 8037 C CA . SER C 1 249 ? 61.451 -69.569 25.272 1.00 25.00 249 SER C CA 1
ATOM 8038 C C . SER C 1 249 ? 62.714 -70.069 24.588 1.00 24.65 249 SER C C 1
ATOM 8039 O O . SER C 1 249 ? 62.649 -70.808 23.611 1.00 23.54 249 SER C O 1
ATOM 8042 N N . PRO C 1 250 ? 63.876 -69.632 25.079 1.00 25.17 250 PRO C N 1
ATOM 8043 C CA . PRO C 1 250 ? 65.146 -70.222 24.692 1.00 26.32 250 PRO C CA 1
ATOM 8044 C C . PRO C 1 250 ? 65.119 -71.747 24.623 1.00 26.86 250 PRO C C 1
ATOM 8045 O O . PRO C 1 250 ? 65.714 -72.325 23.721 1.00 27.95 250 PRO C O 1
ATOM 8049 N N . TYR C 1 251 ? 64.423 -72.386 25.556 1.00 27.74 251 TYR C N 1
ATOM 8050 C CA . TYR C 1 251 ? 64.282 -73.844 25.531 1.00 28.05 251 TYR C CA 1
ATOM 8051 C C . TYR C 1 251 ? 63.496 -74.321 24.315 1.00 28.01 251 TYR C C 1
ATOM 8052 O O . TYR C 1 251 ? 63.919 -75.256 23.635 1.00 27.40 251 TYR C O 1
ATOM 8061 N N . ALA C 1 252 ? 62.341 -73.703 24.077 1.00 27.74 252 ALA C N 1
ATOM 8062 C CA . ALA C 1 252 ? 61.554 -73.979 22.876 1.00 27.98 252 ALA C CA 1
ATOM 8063 C C . ALA C 1 252 ? 62.415 -73.773 21.632 1.00 29.21 252 ALA C C 1
ATOM 8064 O O . ALA C 1 252 ? 62.341 -74.561 20.683 1.00 29.68 252 ALA C O 1
ATOM 8066 N N . TRP C 1 253 ? 63.246 -72.730 21.658 1.00 29.97 253 TRP C N 1
ATOM 8067 C CA . TRP C 1 253 ? 64.148 -72.421 20.545 1.00 30.40 253 TRP C CA 1
ATOM 8068 C C . TRP C 1 253 ? 65.184 -73.535 20.357 1.00 30.90 253 TRP C C 1
ATOM 8069 O O . TRP C 1 253 ? 65.280 -74.135 19.285 1.00 31.26 253 TRP C O 1
ATOM 8080 N N . TYR C 1 254 ? 65.941 -73.826 21.408 1.00 31.32 254 TYR C N 1
ATOM 8081 C CA . TYR C 1 254 ? 66.925 -74.920 21.373 1.00 31.51 254 TYR C CA 1
ATOM 8082 C C . TYR C 1 254 ? 66.284 -76.223 20.915 1.00 31.22 254 TYR C C 1
ATOM 8083 O O . TYR C 1 254 ? 66.746 -76.868 19.981 1.00 30.64 254 TYR C O 1
ATOM 8092 N N . GLN C 1 255 ? 65.204 -76.582 21.585 1.00 31.97 255 GLN C N 1
ATOM 8093 C CA . GLN C 1 255 ? 64.483 -77.817 21.307 1.00 33.30 255 GLN C CA 1
ATOM 8094 C C . GLN C 1 255 ? 64.272 -77.977 19.817 1.00 33.28 255 GLN C C 1
ATOM 8095 O O . GLN C 1 255 ? 64.589 -79.023 19.246 1.00 32.93 255 GLN C O 1
ATOM 8101 N N . TYR C 1 256 ? 63.747 -76.922 19.201 1.00 33.03 256 TYR C N 1
ATOM 8102 C CA . TYR C 1 256 ? 63.355 -76.968 17.797 1.00 32.83 256 TYR C CA 1
ATOM 8103 C C . TYR C 1 256 ? 64.460 -77.461 16.879 1.00 32.51 256 TYR C C 1
ATOM 8104 O O . TYR C 1 256 ? 64.253 -78.371 16.081 1.00 33.40 256 TYR C O 1
ATOM 8113 N N . PHE C 1 257 ? 65.621 -76.835 16.987 1.00 32.03 257 PHE C N 1
ATOM 8114 C CA . PHE C 1 257 ? 66.758 -77.147 16.123 1.00 32.25 257 PHE C CA 1
ATOM 8115 C C . PHE C 1 257 ? 67.407 -78.481 16.465 1.00 32.24 257 PHE C C 1
ATOM 8116 O O . PHE C 1 257 ? 67.887 -79.191 15.574 1.00 32.94 257 PHE C O 1
ATOM 8124 N N . VAL C 1 258 ? 67.417 -78.817 17.755 1.00 31.47 258 VAL C N 1
ATOM 8125 C CA . VAL C 1 258 ? 67.966 -80.101 18.225 1.00 30.17 258 VAL C CA 1
ATOM 8126 C C . VAL C 1 258 ? 67.113 -81.288 17.764 1.00 30.81 258 VAL C C 1
ATOM 8127 O O . VAL C 1 258 ? 67.584 -82.414 17.757 1.00 32.17 258 VAL C O 1
ATOM 8131 N N . ASN C 1 259 ? 65.862 -81.028 17.385 1.00 30.49 259 ASN C N 1
ATOM 8132 C CA . ASN C 1 259 ? 64.992 -82.044 16.791 1.00 30.75 259 ASN C CA 1
ATOM 8133 C C . ASN C 1 259 ? 64.880 -81.943 15.278 1.00 31.53 259 ASN C C 1
ATOM 8134 O O . ASN C 1 259 ? 63.919 -82.433 14.673 1.00 32.49 259 ASN C O 1
ATOM 8139 N N . THR C 1 260 ? 65.870 -81.309 14.671 1.00 31.81 260 THR C N 1
ATOM 8140 C CA . THR C 1 260 ? 66.046 -81.355 13.230 1.00 31.91 260 THR C CA 1
ATOM 8141 C C . THR C 1 260 ? 66.269 -82.798 12.765 1.00 32.66 260 THR C C 1
ATOM 8142 O O . THR C 1 260 ? 67.034 -83.545 13.383 1.00 33.44 260 THR C O 1
ATOM 8146 N N . ALA C 1 261 ? 65.609 -83.176 11.673 1.00 33.04 261 ALA C N 1
ATOM 8147 C CA . ALA C 1 261 ? 65.793 -84.504 11.074 1.00 33.10 261 ALA C CA 1
ATOM 8148 C C . ALA C 1 261 ? 67.242 -84.693 10.649 1.00 34.38 261 ALA C C 1
ATOM 8149 O O . ALA C 1 261 ? 67.948 -83.715 10.399 1.00 36.05 261 ALA C O 1
ATOM 8151 N N . ASP C 1 262 ? 67.687 -85.946 10.579 1.00 35.17 262 ASP C N 1
ATOM 8152 C CA . ASP C 1 262 ? 69.037 -86.257 10.078 1.00 35.61 262 ASP C CA 1
ATOM 8153 C C . ASP C 1 262 ? 69.168 -85.857 8.615 1.00 33.91 262 ASP C C 1
ATOM 8154 O O . ASP C 1 262 ? 70.189 -85.335 8.196 1.00 34.47 262 ASP C O 1
ATOM 8159 N N . ALA C 1 263 ? 68.113 -86.085 7.852 1.00 32.21 263 ALA C N 1
ATOM 8160 C CA . ALA C 1 263 ? 68.068 -85.663 6.452 1.00 31.71 263 ALA C CA 1
ATOM 8161 C C . ALA C 1 263 ? 68.550 -84.216 6.235 1.00 30.98 263 ALA C C 1
ATOM 8162 O O . ALA C 1 263 ? 69.264 -83.928 5.272 1.00 30.17 263 ALA C O 1
ATOM 8164 N N . ASP C 1 264 ? 68.178 -83.325 7.148 1.00 30.27 264 ASP C N 1
ATOM 8165 C CA . ASP C 1 264 ? 68.322 -81.880 6.938 1.00 30.85 264 ASP C CA 1
ATOM 8166 C C . ASP C 1 264 ? 69.454 -81.200 7.721 1.00 30.40 264 ASP C C 1
ATOM 8167 O O . ASP C 1 264 ? 69.834 -80.059 7.426 1.00 28.97 264 ASP C O 1
ATOM 8172 N N . VAL C 1 265 ? 69.976 -81.891 8.728 1.00 30.43 265 VAL C N 1
ATOM 8173 C CA . VAL C 1 265 ? 70.771 -81.243 9.774 1.00 29.85 265 VAL C CA 1
ATOM 8174 C C . VAL C 1 265 ? 72.055 -80.580 9.267 1.00 28.85 265 VAL C C 1
ATOM 8175 O O . VAL C 1 265 ? 72.418 -79.504 9.737 1.00 30.35 265 VAL C O 1
ATOM 8179 N N . ILE C 1 266 ? 72.738 -81.209 8.320 1.00 27.15 266 ILE C N 1
ATOM 8180 C CA . ILE C 1 266 ? 73.977 -80.645 7.780 1.00 26.08 266 ILE C CA 1
ATOM 8181 C C . ILE C 1 266 ? 73.701 -79.453 6.878 1.00 26.19 266 ILE C C 1
ATOM 8182 O O . ILE C 1 266 ? 74.394 -78.441 6.939 1.00 25.36 266 ILE C O 1
ATOM 8187 N N . ARG C 1 267 ? 72.706 -79.608 6.013 1.00 26.72 267 ARG C N 1
ATOM 8188 C CA . ARG C 1 267 ? 72.251 -78.522 5.138 1.00 26.50 267 ARG C CA 1
ATOM 8189 C C . ARG C 1 267 ? 71.932 -77.301 5.968 1.00 27.36 267 ARG C C 1
ATOM 8190 O O . ARG C 1 267 ? 72.395 -76.208 5.680 1.00 28.80 267 ARG C O 1
ATOM 8198 N N . TYR C 1 268 ? 71.122 -77.512 6.995 1.00 27.68 268 TYR C N 1
ATOM 8199 C CA . TYR C 1 268 ? 70.784 -76.471 7.943 1.00 28.17 268 TYR C CA 1
ATOM 8200 C C . TYR C 1 268 ? 72.038 -75.858 8.540 1.00 28.37 268 TYR C C 1
ATOM 8201 O O . TYR C 1 268 ? 72.185 -74.647 8.577 1.00 28.48 268 TYR C O 1
ATOM 8210 N N . LEU C 1 269 ? 72.941 -76.698 9.010 1.00 28.98 269 LEU C N 1
ATOM 8211 C CA . LEU C 1 269 ? 74.188 -76.202 9.595 1.00 30.14 269 LEU C CA 1
ATOM 8212 C C . LEU C 1 269 ? 74.943 -75.285 8.629 1.00 30.38 269 LEU C C 1
ATOM 8213 O O . LEU C 1 269 ? 75.323 -74.186 9.011 1.00 30.95 269 LEU C O 1
ATOM 8218 N N . ARG C 1 270 ? 75.124 -75.720 7.379 1.00 30.51 270 ARG C N 1
ATOM 8219 C CA . ARG C 1 270 ? 75.905 -74.945 6.391 1.00 30.56 270 ARG C CA 1
ATOM 8220 C C . ARG C 1 270 ? 75.152 -73.690 5.885 1.00 30.50 270 ARG C C 1
ATOM 8221 O O . ARG C 1 270 ? 75.746 -72.767 5.326 1.00 30.99 270 ARG C O 1
ATOM 8229 N N . TRP C 1 271 ? 73.845 -73.671 6.091 1.00 29.52 271 TRP C N 1
ATOM 8230 C CA . TRP C 1 271 ? 73.009 -72.555 5.697 1.00 28.48 271 TRP C CA 1
ATOM 8231 C C . TRP C 1 271 ? 72.877 -71.530 6.810 1.00 30.43 271 TRP C C 1
ATOM 8232 O O . TRP C 1 271 ? 72.793 -70.332 6.530 1.00 31.19 271 TRP C O 1
ATOM 8243 N N . PHE C 1 272 ? 72.842 -72.004 8.059 1.00 32.12 272 PHE C N 1
ATOM 8244 C CA . PHE C 1 272 ? 72.578 -71.153 9.243 1.00 32.94 272 PHE C CA 1
ATOM 8245 C C . PHE C 1 272 ? 73.770 -70.811 10.128 1.00 32.88 272 PHE C C 1
ATOM 8246 O O . PHE C 1 272 ? 73.673 -69.915 10.956 1.00 33.22 272 PHE C O 1
ATOM 8254 N N . THR C 1 273 ? 74.877 -71.524 9.987 1.00 33.60 273 THR C N 1
ATOM 8255 C CA . THR C 1 273 ? 76.021 -71.316 10.880 1.00 34.52 273 THR C CA 1
ATOM 8256 C C . THR C 1 273 ? 77.241 -70.842 10.106 1.00 36.00 273 THR C C 1
ATOM 8257 O O . THR C 1 273 ? 77.158 -70.564 8.925 1.00 35.65 273 THR C O 1
ATOM 8261 N N . PHE C 1 274 ? 78.371 -70.738 10.792 1.00 38.90 274 PHE C N 1
ATOM 8262 C CA . PHE C 1 274 ? 79.635 -70.326 10.168 1.00 40.63 274 PHE C CA 1
ATOM 8263 C C . PHE C 1 274 ? 80.697 -71.418 10.208 1.00 40.92 274 PHE C C 1
ATOM 8264 O O . PHE C 1 274 ? 81.881 -71.145 10.020 1.00 42.04 274 PHE C O 1
ATOM 8272 N N . LEU C 1 275 ? 80.270 -72.658 10.430 1.00 40.79 275 LEU C N 1
ATOM 8273 C CA . LEU C 1 275 ? 81.198 -73.793 10.450 1.00 40.18 275 LEU C CA 1
ATOM 8274 C C . LEU C 1 275 ? 81.847 -73.893 9.083 1.00 39.64 275 LEU C C 1
ATOM 8275 O O . LEU C 1 275 ? 81.191 -73.695 8.068 1.00 39.55 275 LEU C O 1
ATOM 8280 N N . SER C 1 276 ? 83.136 -74.181 9.059 1.00 39.92 276 SER C N 1
ATOM 8281 C CA . SER C 1 276 ? 83.849 -74.372 7.800 1.00 40.73 276 SER C CA 1
ATOM 8282 C C . SER C 1 276 ? 83.421 -75.672 7.124 1.00 41.15 276 SER C C 1
ATOM 8283 O O . SER C 1 276 ? 82.838 -76.552 7.753 1.00 41.54 276 SER C O 1
ATOM 8286 N N . ALA C 1 277 ? 83.717 -75.781 5.838 1.00 41.94 277 ALA C N 1
ATOM 8287 C CA . ALA C 1 277 ? 83.415 -76.989 5.062 1.00 42.32 277 ALA C CA 1
ATOM 8288 C C . ALA C 1 277 ? 84.045 -78.264 5.658 1.00 43.18 277 ALA C C 1
ATOM 8289 O O . ALA C 1 277 ? 83.490 -79.361 5.514 1.00 42.63 277 ALA C O 1
ATOM 8291 N N . ASP C 1 278 ? 85.200 -78.116 6.310 1.00 44.14 278 ASP C N 1
ATOM 8292 C CA . ASP C 1 278 ? 85.868 -79.242 6.987 1.00 45.13 278 ASP C CA 1
ATOM 8293 C C . ASP C 1 278 ? 85.124 -79.639 8.262 1.00 45.48 278 ASP C C 1
ATOM 8294 O O . ASP C 1 278 ? 84.882 -80.830 8.504 1.00 45.60 278 ASP C O 1
ATOM 8299 N N . GLU C 1 279 ? 84.779 -78.638 9.073 1.00 45.47 279 GLU C N 1
ATOM 8300 C CA . GLU C 1 279 ? 83.953 -78.839 10.269 1.00 45.06 279 GLU C CA 1
ATOM 8301 C C . GLU C 1 279 ? 82.643 -79.550 9.907 1.00 45.09 279 GLU C C 1
ATOM 8302 O O . GLU C 1 279 ? 82.188 -80.427 10.634 1.00 45.36 279 GLU C O 1
ATOM 8308 N N . LEU C 1 280 ? 82.051 -79.171 8.780 1.00 45.16 280 LEU C N 1
ATOM 8309 C CA . LEU C 1 280 ? 80.815 -79.801 8.291 1.00 45.78 280 LEU C CA 1
ATOM 8310 C C . LEU C 1 280 ? 81.052 -81.221 7.765 1.00 46.91 280 LEU C C 1
ATOM 8311 O O . LEU C 1 280 ? 80.192 -82.093 7.884 1.00 47.02 280 LEU C O 1
ATOM 8316 N N . ALA C 1 281 ? 82.216 -81.441 7.166 1.00 48.40 281 ALA C N 1
ATOM 8317 C CA . ALA C 1 281 ? 82.649 -82.790 6.780 1.00 48.63 281 ALA C CA 1
ATOM 8318 C C . ALA C 1 281 ? 82.619 -83.715 7.996 1.00 49.30 281 ALA C C 1
ATOM 8319 O O . ALA C 1 281 ? 81.992 -84.774 7.960 1.00 50.08 281 ALA C O 1
ATOM 8321 N N . GLU C 1 282 ? 83.287 -83.286 9.068 1.00 49.72 282 GLU C N 1
ATOM 8322 C CA . GLU C 1 282 ? 83.438 -84.094 10.289 1.00 50.42 282 GLU C CA 1
ATOM 8323 C C . GLU C 1 282 ? 82.113 -84.369 11.005 1.00 49.17 282 GLU C C 1
ATOM 8324 O O . GLU C 1 282 ? 81.924 -85.442 11.584 1.00 48.57 282 GLU C O 1
ATOM 8330 N N . LEU C 1 283 ? 81.204 -83.401 10.954 1.00 48.19 283 LEU C N 1
ATOM 8331 C CA . LEU C 1 283 ? 79.850 -83.589 11.482 1.00 47.15 283 LEU C CA 1
ATOM 8332 C C . LEU C 1 283 ? 79.009 -84.471 10.555 1.00 47.53 283 LEU C C 1
ATOM 8333 O O . LEU C 1 283 ? 78.154 -85.222 11.025 1.00 48.17 283 LEU C O 1
ATOM 8338 N N . GLU C 1 284 ? 79.263 -84.395 9.250 1.00 47.78 284 GLU C N 1
ATOM 8339 C CA . GLU C 1 284 ? 78.585 -85.277 8.282 1.00 48.58 284 GLU C CA 1
ATOM 8340 C C . GLU C 1 284 ? 78.858 -86.752 8.605 1.00 49.44 284 GLU C C 1
ATOM 8341 O O . GLU C 1 284 ? 77.959 -87.599 8.552 1.00 48.93 284 GLU C O 1
ATOM 8343 N N . GLN C 1 285 ? 80.109 -87.034 8.952 1.00 50.55 285 GLN C N 1
ATOM 8344 C CA . GLN C 1 285 ? 80.526 -88.375 9.379 1.00 51.56 285 GLN C CA 1
ATOM 8345 C C . GLN C 1 285 ? 79.819 -88.814 10.653 1.00 51.16 285 GLN C C 1
ATOM 8346 O O . GLN C 1 285 ? 79.339 -89.943 10.742 1.00 52.51 285 GLN C O 1
ATOM 8352 N N . ALA C 1 286 ? 79.771 -87.913 11.630 1.00 49.94 286 ALA C N 1
ATOM 8353 C CA . ALA C 1 286 ? 79.041 -88.134 12.880 1.00 49.10 286 ALA C CA 1
ATOM 8354 C C . ALA C 1 286 ? 77.611 -88.629 12.627 1.00 49.58 286 ALA C C 1
ATOM 8355 O O . ALA C 1 286 ? 77.183 -89.636 13.186 1.00 48.76 286 ALA C O 1
ATOM 8357 N N . THR C 1 287 ? 76.883 -87.916 11.771 1.00 50.52 287 THR C N 1
ATOM 8358 C CA . THR C 1 287 ? 75.488 -88.261 11.450 1.00 50.74 287 THR C CA 1
ATOM 8359 C C . THR C 1 287 ? 75.402 -89.617 10.758 1.00 51.46 287 THR C C 1
ATOM 8360 O O . THR C 1 287 ? 74.429 -90.357 10.935 1.00 51.57 287 THR C O 1
ATOM 8364 N N . ALA C 1 288 ? 76.424 -89.931 9.974 1.00 52.25 288 ALA C N 1
ATOM 8365 C CA . ALA C 1 288 ? 76.507 -91.219 9.276 1.00 53.25 288 ALA C CA 1
ATOM 8366 C C . ALA C 1 288 ? 76.766 -92.370 10.251 1.00 54.38 288 ALA C C 1
ATOM 8367 O O . ALA C 1 288 ? 76.039 -93.370 10.288 1.00 53.95 288 ALA C O 1
ATOM 8369 N N . GLN C 1 289 ? 77.808 -92.189 11.052 1.00 55.85 289 GLN C N 1
ATOM 8370 C CA . GLN C 1 289 ? 78.352 -93.242 11.923 1.00 56.50 289 GLN C CA 1
ATOM 8371 C C . GLN C 1 289 ? 77.759 -93.316 13.339 1.00 56.54 289 GLN C C 1
ATOM 8372 O O . GLN C 1 289 ? 77.778 -94.381 13.959 1.00 57.55 289 GLN C O 1
ATOM 8378 N N . ARG C 1 290 ? 77.250 -92.194 13.843 1.00 56.28 290 ARG C N 1
ATOM 8379 C CA . ARG C 1 290 ? 76.785 -92.096 15.229 1.00 56.01 290 ARG C CA 1
ATOM 8380 C C . ARG C 1 290 ? 75.463 -91.325 15.337 1.00 55.45 290 ARG C C 1
ATOM 8381 O O . ARG C 1 290 ? 75.346 -90.412 16.148 1.00 54.93 290 ARG C O 1
ATOM 8389 N N . PRO C 1 291 ? 74.449 -91.717 14.540 1.00 55.47 291 PRO C N 1
ATOM 8390 C CA . PRO C 1 291 ? 73.202 -90.943 14.372 1.00 55.27 291 PRO C CA 1
ATOM 8391 C C . PRO C 1 291 ? 72.356 -90.708 15.638 1.00 55.06 291 PRO C C 1
ATOM 8392 O O . PRO C 1 291 ? 71.718 -89.662 15.761 1.00 55.45 291 PRO C O 1
ATOM 8396 N N . GLN C 1 292 ? 72.357 -91.659 16.565 1.00 54.72 292 GLN C N 1
ATOM 8397 C CA . GLN C 1 292 ? 71.544 -91.557 17.800 1.00 54.40 292 GLN C CA 1
ATOM 8398 C C . GLN C 1 292 ? 72.177 -90.612 18.813 1.00 52.96 292 GLN C C 1
ATOM 8399 O O . GLN C 1 292 ? 71.600 -90.338 19.868 1.00 52.24 292 GLN C O 1
ATOM 8405 N N . GLN C 1 293 ? 73.367 -90.129 18.468 1.00 51.40 293 GLN C N 1
ATOM 8406 C CA . GLN C 1 293 ? 74.190 -89.312 19.342 1.00 50.08 293 GLN C CA 1
ATOM 8407 C C . GLN C 1 293 ? 74.013 -87.824 19.081 1.00 47.58 293 GLN C C 1
ATOM 8408 O O . GLN C 1 293 ? 74.356 -86.999 19.927 1.00 46.86 293 GLN C O 1
ATOM 8414 N N . ARG C 1 294 ? 73.514 -87.503 17.889 1.00 44.75 294 ARG C N 1
ATOM 8415 C CA . ARG C 1 294 ? 73.021 -86.155 17.546 1.00 43.40 294 ARG C CA 1
ATOM 8416 C C . ARG C 1 294 ? 74.069 -85.032 17.605 1.00 41.59 294 ARG C C 1
ATOM 8417 O O . ARG C 1 294 ? 73.741 -83.889 17.917 1.00 41.04 294 ARG C O 1
ATOM 8425 N N . ALA C 1 295 ? 75.321 -85.351 17.296 1.00 39.91 295 ALA C N 1
ATOM 8426 C CA . ALA C 1 295 ? 76.398 -84.348 17.347 1.00 38.10 295 ALA C CA 1
ATOM 8427 C C . ALA C 1 295 ? 76.014 -83.112 16.535 1.00 37.25 295 ALA C C 1
ATOM 8428 O O . ALA C 1 295 ? 76.182 -81.981 16.995 1.00 37.25 295 ALA C O 1
ATOM 8430 N N . ALA C 1 296 ? 75.460 -83.351 15.348 1.00 35.92 296 ALA C N 1
ATOM 8431 C CA . ALA C 1 296 ? 75.086 -82.286 14.411 1.00 34.97 296 ALA C CA 1
ATOM 8432 C C . ALA C 1 296 ? 73.920 -81.458 14.918 1.00 34.55 296 ALA C C 1
ATOM 8433 O O . ALA C 1 296 ? 73.919 -80.235 14.760 1.00 35.41 296 ALA C O 1
ATOM 8435 N N . GLN C 1 297 ? 72.929 -82.122 15.509 1.00 33.90 297 GLN C N 1
ATOM 8436 C CA . GLN C 1 297 ? 71.733 -81.432 16.014 1.00 33.98 297 GLN C CA 1
ATOM 8437 C C . GLN C 1 297 ? 72.055 -80.521 17.191 1.00 34.70 297 GLN C C 1
ATOM 8438 O O . GLN C 1 297 ? 71.558 -79.405 17.277 1.00 35.29 297 GLN C O 1
ATOM 8444 N N . ARG C 1 298 ? 72.884 -81.023 18.095 1.00 35.84 298 ARG C N 1
ATOM 8445 C CA . ARG C 1 298 ? 73.272 -80.298 19.304 1.00 36.40 298 ARG C CA 1
ATOM 8446 C C . ARG C 1 298 ? 74.153 -79.104 18.968 1.00 34.82 298 ARG C C 1
ATOM 8447 O O . ARG C 1 298 ? 74.100 -78.078 19.629 1.00 35.40 298 ARG C O 1
ATOM 8455 N N . ARG C 1 299 ? 74.963 -79.244 17.932 1.00 34.07 299 ARG C N 1
ATOM 8456 C CA . ARG C 1 299 ? 75.836 -78.151 17.486 1.00 33.48 299 ARG C CA 1
ATOM 8457 C C . ARG C 1 299 ? 75.013 -77.052 16.826 1.00 32.61 299 ARG C C 1
ATOM 8458 O O . ARG C 1 299 ? 75.186 -75.876 17.119 1.00 32.23 299 ARG C O 1
ATOM 8466 N N . LEU C 1 300 ? 74.127 -77.457 15.923 1.00 31.31 300 LEU C N 1
ATOM 8467 C CA . LEU C 1 300 ? 73.176 -76.540 15.302 1.00 30.30 300 LEU C CA 1
ATOM 8468 C C . LEU C 1 300 ? 72.398 -75.779 16.373 1.00 29.89 300 LEU C C 1
ATOM 8469 O O . LEU C 1 300 ? 72.213 -74.570 16.285 1.00 29.15 300 LEU C O 1
ATOM 8474 N N . ALA C 1 301 ? 71.953 -76.521 17.381 1.00 30.11 301 ALA C N 1
ATOM 8475 C CA . ALA C 1 301 ? 71.102 -75.997 18.442 1.00 30.97 301 ALA C CA 1
ATOM 8476 C C . ALA C 1 301 ? 71.818 -74.931 19.283 1.00 32.60 301 ALA C C 1
ATOM 8477 O O . ALA C 1 301 ? 71.252 -73.868 19.599 1.00 32.22 301 ALA C O 1
ATOM 8479 N N . SER C 1 302 ? 73.065 -75.209 19.640 1.00 33.68 302 SER C N 1
ATOM 8480 C CA . SER C 1 302 ? 73.827 -74.264 20.450 1.00 34.86 302 SER C CA 1
ATOM 8481 C C . SER C 1 302 ? 74.184 -73.022 19.648 1.00 34.79 302 SER C C 1
ATOM 8482 O O . SER C 1 302 ? 74.091 -71.910 20.160 1.00 35.86 302 SER C O 1
ATOM 8485 N N . GLU C 1 303 ? 74.578 -73.214 18.391 1.00 34.46 303 GLU C N 1
ATOM 8486 C CA . GLU C 1 303 ? 74.967 -72.094 17.524 1.00 34.66 303 GLU C CA 1
ATOM 8487 C C . GLU C 1 303 ? 73.809 -71.116 17.327 1.00 34.13 303 GLU C C 1
ATOM 8488 O O . GLU C 1 303 ? 73.980 -69.905 17.481 1.00 33.36 303 GLU C O 1
ATOM 8494 N N . LEU C 1 304 ? 72.631 -71.646 17.011 1.00 33.55 304 LEU C N 1
ATOM 8495 C CA . LEU C 1 304 ? 71.442 -70.804 16.816 1.00 33.51 304 LEU C CA 1
ATOM 8496 C C . LEU C 1 304 ? 70.891 -70.223 18.125 1.00 33.58 304 LEU C C 1
ATOM 8497 O O . LEU C 1 304 ? 70.353 -69.120 18.134 1.00 33.53 304 LEU C O 1
ATOM 8502 N N . THR C 1 305 ? 71.025 -70.953 19.224 1.00 33.97 305 THR C N 1
ATOM 8503 C CA . THR C 1 305 ? 70.595 -70.430 20.540 1.00 34.64 305 THR C CA 1
ATOM 8504 C C . THR C 1 305 ? 71.584 -69.400 21.134 1.00 34.12 305 THR C C 1
ATOM 8505 O O . THR C 1 305 ? 71.176 -68.437 21.780 1.00 34.88 305 THR C O 1
ATOM 8509 N N . VAL C 1 306 ? 72.877 -69.610 20.933 1.00 33.23 306 VAL C N 1
ATOM 8510 C CA . VAL C 1 306 ? 73.864 -68.595 21.315 1.00 33.07 306 VAL C CA 1
ATOM 8511 C C . VAL C 1 306 ? 73.628 -67.320 20.511 1.00 32.45 306 VAL C C 1
ATOM 8512 O O . VAL C 1 306 ? 73.570 -66.242 21.073 1.00 32.26 306 VAL C O 1
ATOM 8516 N N . LEU C 1 307 ? 73.505 -67.477 19.195 1.00 32.39 307 LEU C N 1
ATOM 8517 C CA . LEU C 1 307 ? 73.253 -66.370 18.257 1.00 32.12 307 LEU C CA 1
ATOM 8518 C C . LEU C 1 307 ? 72.155 -65.462 18.770 1.00 31.62 307 LEU C C 1
ATOM 8519 O O . LEU C 1 307 ? 72.366 -64.265 18.916 1.00 31.68 307 LEU C O 1
ATOM 8524 N N . VAL C 1 308 ? 70.993 -66.043 19.050 1.00 31.13 308 VAL C N 1
ATOM 8525 C CA . VAL C 1 308 ? 69.794 -65.259 19.384 1.00 31.13 308 VAL C CA 1
ATOM 8526 C C . VAL C 1 308 ? 69.692 -64.870 20.870 1.00 31.68 308 VAL C C 1
ATOM 8527 O O . VAL C 1 308 ? 69.412 -63.714 21.189 1.00 31.77 308 VAL C O 1
ATOM 8531 N N . HIS C 1 309 ? 69.935 -65.831 21.759 1.00 31.79 309 HIS C N 1
ATOM 8532 C CA . HIS C 1 309 ? 69.705 -65.655 23.202 1.00 31.33 309 HIS C CA 1
ATOM 8533 C C . HIS C 1 309 ? 70.962 -65.586 24.079 1.00 32.15 309 HIS C C 1
ATOM 8534 O O . HIS C 1 309 ? 70.864 -65.504 25.309 1.00 32.51 309 HIS C O 1
ATOM 8541 N N . GLY C 1 310 ? 72.134 -65.620 23.459 1.00 32.94 310 GLY C N 1
ATOM 8542 C CA . GLY C 1 310 ? 73.389 -65.510 24.205 1.00 34.71 310 GLY C CA 1
ATOM 8543 C C . GLY C 1 310 ? 73.869 -66.796 24.864 1.00 36.18 310 GLY C C 1
ATOM 8544 O O . GLY C 1 310 ? 73.142 -67.786 24.919 1.00 36.86 310 GLY C O 1
ATOM 8545 N N . GLU C 1 311 ? 75.100 -66.762 25.381 1.00 37.22 311 GLU C N 1
ATOM 8546 C CA . GLU C 1 311 ? 75.802 -67.975 25.872 1.00 37.54 311 GLU C CA 1
ATOM 8547 C C . GLU C 1 311 ? 75.319 -68.485 27.236 1.00 36.73 311 GLU C C 1
ATOM 8548 O O . GLU C 1 311 ? 75.172 -69.689 27.443 1.00 36.37 311 GLU C O 1
ATOM 8551 N N . ALA C 1 312 ? 75.118 -67.562 28.167 1.00 36.15 312 ALA C N 1
ATOM 8552 C CA . ALA C 1 312 ? 74.603 -67.891 29.495 1.00 35.19 312 ALA C CA 1
ATOM 8553 C C . ALA C 1 312 ? 73.261 -68.619 29.394 1.00 35.02 312 ALA C C 1
ATOM 8554 O O . ALA C 1 312 ? 73.032 -69.625 30.073 1.00 35.03 312 ALA C O 1
ATOM 8556 N N . ALA C 1 313 ? 72.380 -68.096 28.544 1.00 34.29 313 ALA C N 1
ATOM 8557 C CA . ALA C 1 313 ? 71.043 -68.665 28.358 1.00 33.70 313 ALA C CA 1
ATOM 8558 C C . ALA C 1 313 ? 71.114 -70.042 27.693 1.00 33.84 313 ALA C C 1
ATOM 8559 O O . ALA C 1 313 ? 70.371 -70.963 28.046 1.00 33.46 313 ALA C O 1
ATOM 8561 N N . THR C 1 314 ? 72.014 -70.163 26.723 1.00 33.67 314 THR C N 1
ATOM 8562 C CA . THR C 1 314 ? 72.239 -71.417 26.008 1.00 32.99 314 THR C CA 1
ATOM 8563 C C . THR C 1 314 ? 72.743 -72.500 26.967 1.00 33.19 314 THR C C 1
ATOM 8564 O O . THR C 1 314 ? 72.284 -73.641 26.926 1.00 34.01 314 THR C O 1
ATOM 8568 N N . ALA C 1 315 ? 73.671 -72.127 27.841 1.00 33.31 315 ALA C N 1
ATOM 8569 C CA . ALA C 1 315 ? 74.277 -73.070 28.795 1.00 33.64 315 ALA C CA 1
ATOM 8570 C C . ALA C 1 315 ? 73.197 -73.758 29.634 1.00 34.15 315 ALA C C 1
ATOM 8571 O O . ALA C 1 315 ? 73.140 -74.996 29.729 1.00 33.71 315 ALA C O 1
ATOM 8573 N N . ALA C 1 316 ? 72.339 -72.935 30.228 1.00 34.10 316 ALA C N 1
ATOM 8574 C CA . ALA C 1 316 ? 71.211 -73.420 31.019 1.00 34.79 316 ALA C CA 1
ATOM 8575 C C . ALA C 1 316 ? 70.357 -74.438 30.239 1.00 35.28 316 ALA C C 1
ATOM 8576 O O . ALA C 1 316 ? 70.072 -75.535 30.724 1.00 36.41 316 ALA C O 1
ATOM 8578 N N . VAL C 1 317 ? 69.964 -74.048 29.031 1.00 34.46 317 VAL C N 1
ATOM 8579 C CA . VAL C 1 317 ? 69.098 -74.848 28.176 1.00 33.31 317 VAL C CA 1
ATOM 8580 C C . VAL C 1 317 ? 69.716 -76.194 27.835 1.00 32.77 317 VAL C C 1
ATOM 8581 O O . VAL C 1 317 ? 69.042 -77.222 27.853 1.00 31.08 317 VAL C O 1
ATOM 8585 N N . GLU C 1 318 ? 70.999 -76.183 27.509 1.00 33.47 318 GLU C N 1
ATOM 8586 C CA . GLU C 1 318 ? 71.714 -77.435 27.229 1.00 34.75 318 GLU C CA 1
ATOM 8587 C C . GLU C 1 318 ? 71.650 -78.386 28.435 1.00 34.08 318 GLU C C 1
ATOM 8588 O O . GLU C 1 318 ? 71.281 -79.549 28.286 1.00 33.94 318 GLU C O 1
ATOM 8594 N N . HIS C 1 319 ? 72.006 -77.875 29.614 1.00 33.63 319 HIS C N 1
ATOM 8595 C CA . HIS C 1 319 ? 72.033 -78.670 30.846 1.00 33.82 319 HIS C CA 1
ATOM 8596 C C . HIS C 1 319 ? 70.673 -79.249 31.122 1.00 33.70 319 HIS C C 1
ATOM 8597 O O . HIS C 1 319 ? 70.539 -80.435 31.426 1.00 34.36 319 HIS C O 1
ATOM 8604 N N . ALA C 1 320 ? 69.676 -78.377 31.027 1.00 33.24 320 ALA C N 1
ATOM 8605 C CA . ALA C 1 320 ? 68.280 -78.745 31.138 1.00 32.48 320 ALA C CA 1
ATOM 8606 C C . ALA C 1 320 ? 67.962 -79.835 30.144 1.00 33.18 320 ALA C C 1
ATOM 8607 O O . ALA C 1 320 ? 67.425 -80.884 30.501 1.00 34.08 320 ALA C O 1
ATOM 8609 N N . SER C 1 321 ? 68.305 -79.585 28.887 1.00 33.67 321 SER C N 1
ATOM 8610 C CA . SER C 1 321 ? 67.992 -80.535 27.816 1.00 33.48 321 SER C CA 1
ATOM 8611 C C . SER C 1 321 ? 68.627 -81.898 28.022 1.00 33.56 321 SER C C 1
ATOM 8612 O O . SER C 1 321 ? 68.006 -82.907 27.738 1.00 34.48 321 SER C O 1
ATOM 8615 N N . ARG C 1 322 ? 69.862 -81.925 28.507 1.00 33.85 322 ARG C N 1
ATOM 8616 C CA . ARG C 1 322 ? 70.530 -83.195 28.830 1.00 34.57 322 ARG C CA 1
ATOM 8617 C C . ARG C 1 322 ? 69.934 -83.858 30.078 1.00 33.51 322 ARG C C 1
ATOM 8618 O O . ARG C 1 322 ? 69.605 -85.039 30.056 1.00 31.61 322 ARG C O 1
ATOM 8626 N N . ALA C 1 323 ? 69.795 -83.077 31.149 1.00 33.67 323 ALA C N 1
ATOM 8627 C CA . ALA C 1 323 ? 69.159 -83.526 32.412 1.00 33.67 323 ALA C CA 1
ATOM 8628 C C . ALA C 1 323 ? 67.828 -84.238 32.178 1.00 34.30 323 ALA C C 1
ATOM 8629 O O . ALA C 1 323 ? 67.577 -85.301 32.742 1.00 34.02 323 ALA C O 1
ATOM 8631 N N . LEU C 1 324 ? 66.991 -83.629 31.339 1.00 35.08 324 LEU C N 1
ATOM 8632 C CA . LEU C 1 324 ? 65.642 -84.134 31.023 1.00 35.59 324 LEU C CA 1
ATOM 8633 C C . LEU C 1 324 ? 65.644 -85.464 30.279 1.00 36.04 324 LEU C C 1
ATOM 8634 O O . LEU C 1 324 ? 64.645 -86.164 30.271 1.00 35.81 324 LEU C O 1
ATOM 8639 N N . PHE C 1 325 ? 66.757 -85.805 29.645 1.00 37.32 325 PHE C N 1
ATOM 8640 C CA . PHE C 1 325 ? 66.855 -87.061 28.899 1.00 38.09 325 PHE C CA 1
ATOM 8641 C C . PHE C 1 325 ? 67.869 -88.039 29.497 1.00 38.52 325 PHE C C 1
ATOM 8642 O O . PHE C 1 325 ? 68.477 -88.833 28.788 1.00 38.51 325 PHE C O 1
ATOM 8650 N N . GLY C 1 326 ? 68.034 -87.985 30.814 1.00 39.13 326 GLY C N 1
ATOM 8651 C CA . GLY C 1 326 ? 68.928 -88.903 31.519 1.00 39.71 326 GLY C CA 1
ATOM 8652 C C . GLY C 1 326 ? 70.394 -88.737 31.188 1.00 40.30 326 GLY C C 1
ATOM 8653 O O . GLY C 1 326 ? 71.194 -89.617 31.469 1.00 41.16 326 GLY C O 1
ATOM 8654 N N . ARG C 1 327 ? 70.740 -87.610 30.584 1.00 41.62 327 ARG C N 1
ATOM 8655 C CA . ARG C 1 327 ? 72.125 -87.305 30.221 1.00 42.50 327 ARG C CA 1
ATOM 8656 C C . ARG C 1 327 ? 72.714 -86.333 31.235 1.00 43.28 327 ARG C C 1
ATOM 8657 O O . ARG C 1 327 ? 73.810 -85.813 31.047 1.00 43.70 327 ARG C O 1
ATOM 8665 N N . GLY C 1 328 ? 71.984 -86.097 32.317 1.00 44.44 328 GLY C N 1
ATOM 8666 C CA . GLY C 1 328 ? 72.370 -85.077 33.266 1.00 45.16 328 GLY C CA 1
ATOM 8667 C C . GLY C 1 328 ? 71.826 -85.288 34.658 1.00 46.59 328 GLY C C 1
ATOM 8668 O O . GLY C 1 328 ? 71.637 -86.411 35.118 1.00 47.62 328 GLY C O 1
ATOM 8669 N N . GLU C 1 329 ? 71.498 -84.175 35.282 1.00 48.57 329 GLU C N 1
ATOM 8670 C CA . GLU C 1 329 ? 71.631 -84.003 36.719 1.00 50.49 329 GLU C CA 1
ATOM 8671 C C . GLU C 1 329 ? 70.478 -83.211 37.304 1.00 51.07 329 GLU C C 1
ATOM 8672 O O . GLU C 1 329 ? 70.650 -82.516 38.295 1.00 52.16 329 GLU C O 1
ATOM 8678 N N . LEU C 1 330 ? 69.292 -83.358 36.725 1.00 51.48 330 LEU C N 1
ATOM 8679 C CA . LEU C 1 330 ? 68.208 -82.361 36.871 1.00 51.30 330 LEU C CA 1
ATOM 8680 C C . LEU C 1 330 ? 67.952 -81.750 38.270 1.00 50.69 330 LEU C C 1
ATOM 8681 O O . LEU C 1 330 ? 67.288 -80.728 38.386 1.00 50.26 330 LEU C O 1
ATOM 8686 N N . ALA C 1 331 ? 68.488 -82.357 39.317 1.00 50.74 331 ALA C N 1
ATOM 8687 C CA . ALA C 1 331 ? 68.539 -81.710 40.628 1.00 50.86 331 ALA C CA 1
ATOM 8688 C C . ALA C 1 331 ? 69.236 -80.339 40.587 1.00 50.94 331 ALA C C 1
ATOM 8689 O O . ALA C 1 331 ? 68.842 -79.428 41.306 1.00 51.43 331 ALA C O 1
ATOM 8691 N N . ARG C 1 332 ? 70.255 -80.194 39.742 1.00 50.88 332 ARG C N 1
ATOM 8692 C CA . ARG C 1 332 ? 71.046 -78.945 39.676 1.00 51.34 332 ARG C CA 1
ATOM 8693 C C . ARG C 1 332 ? 70.447 -77.844 38.796 1.00 51.27 332 ARG C C 1
ATOM 8694 O O . ARG C 1 332 ? 71.008 -76.752 38.715 1.00 51.34 332 ARG C O 1
ATOM 8702 N N . LEU C 1 333 ? 69.333 -78.128 38.132 1.00 51.20 333 LEU C N 1
ATOM 8703 C CA . LEU C 1 333 ? 68.658 -77.125 37.319 1.00 51.19 333 LEU C CA 1
ATOM 8704 C C . LEU C 1 333 ? 67.806 -76.252 38.235 1.00 52.42 333 LEU C C 1
ATOM 8705 O O . LEU C 1 333 ? 67.126 -76.757 39.127 1.00 52.70 333 LEU C O 1
ATOM 8710 N N . ASP C 1 334 ? 67.858 -74.944 38.022 1.00 53.37 334 ASP C N 1
ATOM 8711 C CA . ASP C 1 334 ? 67.083 -74.007 38.844 1.00 54.29 334 ASP C CA 1
ATOM 8712 C C . ASP C 1 334 ? 65.645 -73.902 38.330 1.00 52.68 334 ASP C C 1
ATOM 8713 O O . ASP C 1 334 ? 65.396 -73.996 37.133 1.00 52.58 334 ASP C O 1
ATOM 8718 N N . GLU C 1 335 ? 64.721 -73.664 39.257 1.00 51.59 335 GLU C N 1
ATOM 8719 C CA . GLU C 1 335 ? 63.271 -73.724 39.004 1.00 49.92 335 GLU C CA 1
ATOM 8720 C C . GLU C 1 335 ? 62.812 -73.047 37.709 1.00 48.34 335 GLU C C 1
ATOM 8721 O O . GLU C 1 335 ? 62.040 -73.623 36.944 1.00 48.26 335 GLU C O 1
ATOM 8723 N N . ALA C 1 336 ? 63.297 -71.835 37.469 1.00 46.94 336 ALA C N 1
ATOM 8724 C CA . ALA C 1 336 ? 62.955 -71.081 36.253 1.00 46.16 336 ALA C CA 1
ATOM 8725 C C . ALA C 1 336 ? 63.201 -71.915 34.994 1.00 45.18 336 ALA C C 1
ATOM 8726 O O . ALA C 1 336 ? 62.338 -72.045 34.125 1.00 44.53 336 ALA C O 1
ATOM 8728 N N . THR C 1 337 ? 64.396 -72.483 34.934 1.00 44.32 337 THR C N 1
ATOM 8729 C CA . THR C 1 337 ? 64.854 -73.280 33.797 1.00 43.56 337 THR C CA 1
ATOM 8730 C C . THR C 1 337 ? 64.024 -74.545 33.631 1.00 42.40 337 THR C C 1
ATOM 8731 O O . THR C 1 337 ? 63.483 -74.807 32.558 1.00 42.68 337 THR C O 1
ATOM 8735 N N . LEU C 1 338 ? 63.933 -75.321 34.702 1.00 40.79 338 LEU C N 1
ATOM 8736 C CA . LEU C 1 338 ? 63.187 -76.580 34.692 1.00 39.83 338 LEU C CA 1
ATOM 8737 C C . LEU C 1 338 ? 61.725 -76.353 34.308 1.00 39.37 338 LEU C C 1
ATOM 8738 O O . LEU C 1 338 ? 61.176 -77.080 33.481 1.00 39.14 338 LEU C O 1
ATOM 8743 N N . ALA C 1 339 ? 61.112 -75.337 34.918 1.00 38.84 339 ALA C N 1
ATOM 8744 C CA . ALA C 1 339 ? 59.718 -74.968 34.642 1.00 38.03 339 ALA C CA 1
ATOM 8745 C C . ALA C 1 339 ? 59.512 -74.735 33.152 1.00 37.72 339 ALA C C 1
ATOM 8746 O O . ALA C 1 339 ? 58.689 -75.389 32.520 1.00 37.37 339 ALA C O 1
ATOM 8748 N N . ALA C 1 340 ? 60.296 -73.807 32.609 1.00 37.69 340 ALA C N 1
ATOM 8749 C CA . ALA C 1 340 ? 60.314 -73.509 31.176 1.00 37.20 340 ALA C CA 1
ATOM 8750 C C . ALA C 1 340 ? 60.429 -74.790 30.341 1.00 37.83 340 ALA C C 1
ATOM 8751 O O . ALA C 1 340 ? 59.632 -75.034 29.434 1.00 38.24 340 ALA C O 1
ATOM 8753 N N . ALA C 1 341 ? 61.423 -75.607 30.666 1.00 38.29 341 ALA C N 1
ATOM 8754 C CA . ALA C 1 341 ? 61.685 -76.843 29.930 1.00 38.65 341 ALA C CA 1
ATOM 8755 C C . ALA C 1 341 ? 60.443 -77.721 29.902 1.00 40.07 341 ALA C C 1
ATOM 8756 O O . ALA C 1 341 ? 60.026 -78.234 28.853 1.00 40.33 341 ALA C O 1
ATOM 8758 N N . LEU C 1 342 ? 59.854 -77.879 31.080 1.00 41.78 342 LEU C N 1
ATOM 8759 C CA . LEU C 1 342 ? 58.701 -78.762 31.273 1.00 41.73 342 LEU C CA 1
ATOM 8760 C C . LEU C 1 342 ? 57.442 -78.249 30.583 1.00 42.59 342 LEU C C 1
ATOM 8761 O O . LEU C 1 342 ? 56.658 -79.043 30.080 1.00 42.30 342 LEU C O 1
ATOM 8766 N N . ARG C 1 343 ? 57.269 -76.931 30.524 1.00 44.30 343 ARG C N 1
ATOM 8767 C CA . ARG C 1 343 ? 56.051 -76.350 29.929 1.00 46.07 343 ARG C CA 1
ATOM 8768 C C . ARG C 1 343 ? 55.962 -76.512 28.397 1.00 46.83 343 ARG C C 1
ATOM 8769 O O . ARG C 1 343 ? 54.926 -76.232 27.802 1.00 46.76 343 ARG C O 1
ATOM 8777 N N . GLU C 1 344 ? 57.044 -76.958 27.768 1.00 47.98 344 GLU C N 1
ATOM 8778 C CA . GLU C 1 344 ? 57.013 -77.286 26.344 1.00 48.91 344 GLU C CA 1
ATOM 8779 C C . GLU C 1 344 ? 56.439 -78.674 26.132 1.00 49.51 344 GLU C C 1
ATOM 8780 O O . GLU C 1 344 ? 55.825 -78.938 25.104 1.00 50.91 344 GLU C O 1
ATOM 8786 N N . THR C 1 345 ? 56.636 -79.560 27.102 1.00 50.07 345 THR C N 1
ATOM 8787 C CA . THR C 1 345 ? 56.041 -80.903 27.056 1.00 50.06 345 THR C CA 1
ATOM 8788 C C . THR C 1 345 ? 54.641 -80.896 27.675 1.00 50.39 345 THR C C 1
ATOM 8789 O O . THR C 1 345 ? 54.237 -79.930 28.329 1.00 50.00 345 THR C O 1
ATOM 8793 N N . THR C 1 346 ? 53.899 -81.975 27.457 1.00 50.85 346 THR C N 1
ATOM 8794 C CA . THR C 1 346 ? 52.599 -82.142 28.116 1.00 51.36 346 THR C CA 1
ATOM 8795 C C . THR C 1 346 ? 52.872 -82.355 29.606 1.00 51.44 346 THR C C 1
ATOM 8796 O O . THR C 1 346 ? 53.842 -83.033 29.960 1.00 51.92 346 THR C O 1
ATOM 8800 N N . VAL C 1 347 ? 52.043 -81.769 30.468 1.00 51.61 347 VAL C N 1
ATOM 8801 C CA . VAL C 1 347 ? 52.257 -81.842 31.922 1.00 51.69 347 VAL C CA 1
ATOM 8802 C C . VAL C 1 347 ? 50.984 -82.167 32.695 1.00 52.65 347 VAL C C 1
ATOM 8803 O O . VAL C 1 347 ? 50.017 -81.415 32.660 1.00 53.37 347 VAL C O 1
ATOM 8807 N N . ALA C 1 348 ? 51.008 -83.289 33.404 1.00 53.33 348 ALA C N 1
ATOM 8808 C CA . ALA C 1 348 ? 49.900 -83.714 34.250 1.00 53.63 348 ALA C CA 1
ATOM 8809 C C . ALA C 1 348 ? 49.968 -82.993 35.598 1.00 54.76 348 ALA C C 1
ATOM 8810 O O . ALA C 1 348 ? 50.923 -83.153 36.344 1.00 54.25 348 ALA C O 1
ATOM 8812 N N . GLU C 1 349 ? 48.941 -82.215 35.914 1.00 57.01 349 GLU C N 1
ATOM 8813 C CA . GLU C 1 349 ? 48.946 -81.383 37.132 1.00 59.36 349 GLU C CA 1
ATOM 8814 C C . GLU C 1 349 ? 48.269 -82.073 38.326 1.00 60.12 349 GLU C C 1
ATOM 8815 O O . GLU C 1 349 ? 47.060 -81.970 38.538 1.00 59.91 349 GLU C O 1
ATOM 8821 N N . LEU C 1 350 ? 49.081 -82.769 39.108 1.00 61.64 350 LEU C N 1
ATOM 8822 C CA . LEU C 1 350 ? 48.593 -83.610 40.201 1.00 62.82 350 LEU C CA 1
ATOM 8823 C C . LEU C 1 350 ? 48.155 -82.796 41.428 1.00 64.83 350 LEU C C 1
ATOM 8824 O O . LEU C 1 350 ? 48.857 -81.899 41.905 1.00 64.54 350 LEU C O 1
ATOM 8829 N N . LYS C 1 351 ? 46.988 -83.158 41.941 1.00 67.32 351 LYS C N 1
ATOM 8830 C CA . LYS C 1 351 ? 46.351 -82.468 43.061 1.00 68.96 351 LYS C CA 1
ATOM 8831 C C . LYS C 1 351 ? 46.144 -83.486 44.191 1.00 69.99 351 LYS C C 1
ATOM 8832 O O . LYS C 1 351 ? 46.538 -84.653 44.050 1.00 69.81 351 LYS C O 1
ATOM 8838 N N . PRO C 1 352 ? 45.563 -83.050 45.332 1.00 71.23 352 PRO C N 1
ATOM 8839 C CA . PRO C 1 352 ? 45.106 -84.026 46.331 1.00 71.62 352 PRO C CA 1
ATOM 8840 C C . PRO C 1 352 ? 44.184 -85.098 45.722 1.00 72.19 352 PRO C C 1
ATOM 8841 O O . PRO C 1 352 ? 43.401 -84.822 44.799 1.00 72.11 352 PRO C O 1
ATOM 8845 N N . GLY C 1 353 ? 44.289 -86.311 46.252 1.00 72.42 353 GLY C N 1
ATOM 8846 C CA . GLY C 1 353 ? 44.014 -87.507 45.464 1.00 72.49 353 GLY C CA 1
ATOM 8847 C C . GLY C 1 353 ? 45.288 -87.701 44.639 1.00 72.75 353 GLY C C 1
ATOM 8848 O O . GLY C 1 353 ? 46.382 -87.392 45.110 1.00 73.26 353 GLY C O 1
ATOM 8849 N N . SER C 1 354 ? 45.205 -88.213 43.421 1.00 72.54 354 SER C N 1
ATOM 8850 C CA . SER C 1 354 ? 44.011 -88.845 42.860 1.00 72.62 354 SER C CA 1
ATOM 8851 C C . SER C 1 354 ? 44.516 -89.967 41.948 1.00 72.02 354 SER C C 1
ATOM 8852 O O . SER C 1 354 ? 44.134 -91.124 42.119 1.00 71.93 354 SER C O 1
ATOM 8855 N N . PRO C 1 355 ? 45.376 -89.627 40.968 1.00 71.44 355 PRO C N 1
ATOM 8856 C CA . PRO C 1 355 ? 46.411 -90.584 40.568 1.00 70.24 355 PRO C CA 1
ATOM 8857 C C . PRO C 1 355 ? 47.336 -90.962 41.765 1.00 68.77 355 PRO C C 1
ATOM 8858 O O . PRO C 1 355 ? 46.984 -91.852 42.541 1.00 68.26 355 PRO C O 1
ATOM 8862 N N . ASP C 1 356 ? 48.468 -90.273 41.926 1.00 67.13 356 ASP C N 1
ATOM 8863 C CA . ASP C 1 356 ? 49.475 -90.576 42.968 1.00 66.44 356 ASP C CA 1
ATOM 8864 C C . ASP C 1 356 ? 50.183 -91.938 42.801 1.00 63.87 356 ASP C C 1
ATOM 8865 O O . ASP C 1 356 ? 50.695 -92.501 43.757 1.00 64.23 356 ASP C O 1
ATOM 8870 N N . GLY C 1 357 ? 50.227 -92.454 41.585 1.00 60.98 357 GLY C N 1
ATOM 8871 C CA . GLY C 1 357 ? 50.830 -93.759 41.337 1.00 58.60 357 GLY C CA 1
ATOM 8872 C C . GLY C 1 357 ? 51.408 -93.826 39.944 1.00 56.78 357 GLY C C 1
ATOM 8873 O O . GLY C 1 357 ? 50.793 -93.358 38.990 1.00 55.70 357 GLY C O 1
ATOM 8874 N N . ILE C 1 358 ? 52.587 -94.424 39.826 1.00 54.96 358 ILE C N 1
ATOM 8875 C CA . ILE C 1 358 ? 53.341 -94.417 38.565 1.00 53.95 358 ILE C CA 1
ATOM 8876 C C . ILE C 1 358 ? 52.467 -94.763 37.371 1.00 52.77 358 ILE C C 1
ATOM 8877 O O . ILE C 1 358 ? 52.571 -94.138 36.322 1.00 52.10 358 ILE C O 1
ATOM 8882 N N . VAL C 1 359 ? 51.615 -95.763 37.539 1.00 52.37 359 VAL C N 1
ATOM 8883 C CA . VAL C 1 359 ? 50.741 -96.213 36.459 1.00 52.42 359 VAL C CA 1
ATOM 8884 C C . VAL C 1 359 ? 49.792 -95.100 36.089 1.00 51.98 359 VAL C C 1
ATOM 8885 O O . VAL C 1 359 ? 49.541 -94.833 34.914 1.00 51.92 359 VAL C O 1
ATOM 8889 N N . ASP C 1 360 ? 49.256 -94.478 37.131 1.00 51.49 360 ASP C N 1
ATOM 8890 C CA . ASP C 1 360 ? 48.253 -93.432 36.999 1.00 51.27 360 ASP C CA 1
ATOM 8891 C C . ASP C 1 360 ? 48.889 -92.215 36.343 1.00 49.95 360 ASP C C 1
ATOM 8892 O O . ASP C 1 360 ? 48.398 -91.722 35.329 1.00 50.73 360 ASP C O 1
ATOM 8897 N N . LEU C 1 361 ? 49.989 -91.758 36.940 1.00 48.57 361 LEU C N 1
ATOM 8898 C CA . LEU C 1 361 ? 50.803 -90.616 36.444 1.00 46.49 361 LEU C CA 1
ATOM 8899 C C . LEU C 1 361 ? 51.193 -90.710 34.961 1.00 45.28 361 LEU C C 1
ATOM 8900 O O . LEU C 1 361 ? 51.135 -89.721 34.230 1.00 44.60 361 LEU C O 1
ATOM 8905 N N . LEU C 1 362 ? 51.605 -91.899 34.535 1.00 43.98 362 LEU C N 1
ATOM 8906 C CA . LEU C 1 362 ? 52.013 -92.118 33.151 1.00 43.70 362 LEU C CA 1
ATOM 8907 C C . LEU C 1 362 ? 50.893 -91.799 32.169 1.00 44.06 362 LEU C C 1
ATOM 8908 O O . LEU C 1 362 ? 51.109 -91.139 31.145 1.00 43.38 362 LEU C O 1
ATOM 8913 N N . VAL C 1 363 ? 49.700 -92.281 32.494 1.00 44.88 363 VAL C N 1
ATOM 8914 C CA . VAL C 1 363 ? 48.518 -92.111 31.638 1.00 45.24 363 VAL C CA 1
ATOM 8915 C C . VAL C 1 363 ? 48.028 -90.672 31.677 1.00 45.07 363 VAL C C 1
ATOM 8916 O O . VAL C 1 363 ? 47.653 -90.109 30.646 1.00 44.05 363 VAL C O 1
ATOM 8920 N N . ALA C 1 364 ? 48.041 -90.095 32.877 1.00 44.96 364 ALA C N 1
ATOM 8921 C CA . ALA C 1 364 ? 47.652 -88.696 33.101 1.00 45.37 364 ALA C CA 1
ATOM 8922 C C . ALA C 1 364 ? 48.550 -87.706 32.341 1.00 45.87 364 ALA C C 1
ATOM 8923 O O . ALA C 1 364 ? 48.063 -86.774 31.693 1.00 46.16 364 ALA C O 1
ATOM 8925 N N . SER C 1 365 ? 49.861 -87.927 32.413 1.00 45.95 365 SER C N 1
ATOM 8926 C CA . SER C 1 365 ? 50.843 -87.081 31.711 1.00 45.78 365 SER C CA 1
ATOM 8927 C C . SER C 1 365 ? 50.884 -87.330 30.201 1.00 45.93 365 SER C C 1
ATOM 8928 O O . SER C 1 365 ? 51.649 -86.693 29.483 1.00 46.58 365 SER C O 1
ATOM 8931 N N . GLY C 1 366 ? 50.093 -88.284 29.730 1.00 46.30 366 GLY C N 1
ATOM 8932 C CA . GLY C 1 366 ? 50.040 -88.624 28.310 1.00 46.12 366 GLY C CA 1
ATOM 8933 C C . GLY C 1 366 ? 51.238 -89.417 27.826 1.00 46.05 366 GLY C C 1
ATOM 8934 O O . GLY C 1 366 ? 51.495 -89.474 26.630 1.00 45.88 366 GLY C O 1
ATOM 8935 N N . LEU C 1 367 ? 51.982 -90.027 28.744 1.00 46.15 367 LEU C N 1
ATOM 8936 C CA . LEU C 1 367 ? 53.135 -90.853 28.350 1.00 46.51 367 LEU C CA 1
ATOM 8937 C C . LEU C 1 367 ? 52.674 -92.240 27.915 1.00 46.70 367 LEU C C 1
ATOM 8938 O O . LEU C 1 367 ? 53.168 -92.799 26.937 1.00 45.55 367 LEU C O 1
ATOM 8943 N N . SER C 1 368 ? 51.726 -92.788 28.665 1.00 47.40 368 SER C N 1
ATOM 8944 C CA . SER C 1 368 ? 51.088 -94.046 28.307 1.00 48.09 368 SER C CA 1
ATOM 8945 C C . SER C 1 368 ? 49.616 -93.807 27.940 1.00 48.88 368 SER C C 1
ATOM 8946 O O . SER C 1 368 ? 48.914 -93.045 28.612 1.00 49.21 368 SER C O 1
ATOM 8949 N N . ALA C 1 369 ? 49.166 -94.453 26.864 1.00 48.77 369 ALA C N 1
ATOM 8950 C CA . ALA C 1 369 ? 47.773 -94.346 26.413 1.00 48.38 369 ALA C CA 1
ATOM 8951 C C . ALA C 1 369 ? 46.839 -95.024 27.414 1.00 48.60 369 ALA C C 1
ATOM 8952 O O . ALA C 1 369 ? 45.977 -94.389 28.034 1.00 48.53 369 ALA C O 1
ATOM 8954 N N . SER C 1 370 ? 47.042 -96.325 27.570 1.00 49.21 370 SER C N 1
ATOM 8955 C CA . SER C 1 370 ? 46.218 -97.161 28.446 1.00 49.04 370 SER C CA 1
ATOM 8956 C C . SER C 1 370 ? 46.934 -97.336 29.785 1.00 48.15 370 SER C C 1
ATOM 8957 O O . SER C 1 370 ? 48.155 -97.205 29.860 1.00 48.24 370 SER C O 1
ATOM 8960 N N . LYS C 1 371 ? 46.175 -97.628 30.834 1.00 47.18 371 LYS C N 1
ATOM 8961 C CA . LYS C 1 371 ? 46.753 -98.093 32.095 1.00 46.39 371 LYS C CA 1
ATOM 8962 C C . LYS C 1 371 ? 47.431 -99.443 31.863 1.00 46.35 371 LYS C C 1
ATOM 8963 O O . LYS C 1 371 ? 48.407 -99.787 32.534 1.00 45.94 371 LYS C O 1
ATOM 8969 N N . GLY C 1 372 ? 46.906 -100.205 30.907 1.00 46.70 372 GLY C N 1
ATOM 8970 C CA . GLY C 1 372 ? 47.539 -101.449 30.473 1.00 46.66 372 GLY C CA 1
ATOM 8971 C C . GLY C 1 372 ? 48.915 -101.190 29.876 1.00 47.01 372 GLY C C 1
ATOM 8972 O O . GLY C 1 372 ? 49.889 -101.864 30.216 1.00 47.36 372 GLY C O 1
ATOM 8973 N N . ALA C 1 373 ? 48.987 -100.197 28.994 1.00 47.03 373 ALA C N 1
ATOM 8974 C CA . ALA C 1 373 ? 50.238 -99.833 28.305 1.00 47.03 373 ALA C CA 1
ATOM 8975 C C . ALA C 1 373 ? 51.319 -99.432 29.300 1.00 46.84 373 ALA C C 1
ATOM 8976 O O . ALA C 1 373 ? 52.483 -99.805 29.146 1.00 46.28 373 ALA C O 1
ATOM 8978 N N . ALA C 1 374 ? 50.910 -98.669 30.312 1.00 46.90 374 ALA C N 1
ATOM 8979 C CA . ALA C 1 374 ? 51.805 -98.222 31.376 1.00 47.69 374 ALA C CA 1
ATOM 8980 C C . ALA C 1 374 ? 52.429 -99.414 32.078 1.00 48.51 374 ALA C C 1
ATOM 8981 O O . ALA C 1 374 ? 53.645 -99.506 32.200 1.00 49.45 374 ALA C O 1
ATOM 8983 N N . ARG C 1 375 ? 51.590 -100.332 32.533 1.00 49.65 375 ARG C N 1
ATOM 8984 C CA . ARG C 1 375 ? 52.084 -101.540 33.189 1.00 50.20 375 ARG C CA 1
ATOM 8985 C C . ARG C 1 375 ? 53.135 -102.216 32.319 1.00 50.13 375 ARG C C 1
ATOM 8986 O O . ARG C 1 375 ? 54.223 -102.532 32.790 1.00 50.11 375 ARG C O 1
ATOM 8994 N N . ARG C 1 376 ? 52.823 -102.396 31.041 1.00 50.77 376 ARG C N 1
ATOM 8995 C CA . ARG C 1 376 ? 53.748 -103.069 30.122 1.00 52.04 376 ARG C CA 1
ATOM 8996 C C . ARG C 1 376 ? 55.142 -102.433 30.129 1.00 51.51 376 ARG C C 1
ATOM 8997 O O . ARG C 1 376 ? 56.122 -103.066 30.528 1.00 52.21 376 ARG C O 1
ATOM 9005 N N . THR C 1 377 ? 55.221 -101.181 29.696 1.00 50.74 377 THR C N 1
ATOM 9006 C CA . THR C 1 377 ? 56.504 -100.492 29.602 1.00 50.44 377 THR C CA 1
ATOM 9007 C C . THR C 1 377 ? 57.254 -100.471 30.945 1.00 50.14 377 THR C C 1
ATOM 9008 O O . THR C 1 377 ? 58.467 -100.685 30.978 1.00 50.07 377 THR C O 1
ATOM 9012 N N . ILE C 1 378 ? 56.537 -100.249 32.042 1.00 49.52 378 ILE C N 1
ATOM 9013 C CA . ILE C 1 378 ? 57.133 -100.344 33.382 1.00 49.71 378 ILE C CA 1
ATOM 9014 C C . ILE C 1 378 ? 57.901 -101.661 33.544 1.00 50.16 378 ILE C C 1
ATOM 9015 O O . ILE C 1 378 ? 59.056 -101.668 33.979 1.00 49.63 378 ILE C O 1
ATOM 9020 N N . HIS C 1 379 ? 57.255 -102.763 33.169 1.00 50.69 379 HIS C N 1
ATOM 9021 C CA . HIS C 1 379 ? 57.842 -104.105 33.302 1.00 51.73 379 HIS C CA 1
ATOM 9022 C C . HIS C 1 379 ? 58.919 -104.424 32.259 1.00 50.84 379 HIS C C 1
ATOM 9023 O O . HIS C 1 379 ? 59.560 -105.470 32.344 1.00 50.53 379 HIS C O 1
ATOM 9030 N N . GLU C 1 380 ? 59.093 -103.533 31.281 1.00 49.76 380 GLU C N 1
ATOM 9031 C CA . GLU C 1 380 ? 60.226 -103.576 30.331 1.00 49.30 380 GLU C CA 1
ATOM 9032 C C . GLU C 1 380 ? 61.395 -102.657 30.740 1.00 48.47 380 GLU C C 1
ATOM 9033 O O . GLU C 1 380 ? 62.282 -102.365 29.929 1.00 47.31 380 GLU C O 1
ATOM 9039 N N . GLY C 1 381 ? 61.369 -102.179 31.984 1.00 47.56 381 GLY C N 1
ATOM 9040 C CA . GLY C 1 381 ? 62.373 -101.234 32.497 1.00 46.69 381 GLY C CA 1
ATOM 9041 C C . GLY C 1 381 ? 62.391 -99.855 31.843 1.00 45.67 381 GLY C C 1
ATOM 9042 O O . GLY C 1 381 ? 63.201 -99.004 32.201 1.00 46.58 381 GLY C O 1
ATOM 9043 N N . GLY C 1 382 ? 61.488 -99.615 30.901 1.00 43.70 382 GLY C N 1
ATOM 9044 C CA . GLY C 1 382 ? 61.542 -98.405 30.068 1.00 42.01 382 GLY C CA 1
ATOM 9045 C C . GLY C 1 382 ? 61.101 -97.105 30.721 1.00 40.24 382 GLY C C 1
ATOM 9046 O O . GLY C 1 382 ? 61.271 -96.033 30.137 1.00 40.15 382 GLY C O 1
ATOM 9047 N N . VAL C 1 383 ? 60.548 -97.195 31.927 1.00 38.58 383 VAL C N 1
ATOM 9048 C CA . VAL C 1 383 ? 60.054 -96.017 32.660 1.00 36.98 383 VAL C CA 1
ATOM 9049 C C . VAL C 1 383 ? 61.032 -95.542 33.747 1.00 35.66 383 VAL C C 1
ATOM 9050 O O . VAL C 1 383 ? 61.615 -96.342 34.475 1.00 35.18 383 VAL C O 1
ATOM 9054 N N . SER C 1 384 ? 61.196 -94.230 33.847 1.00 34.52 384 SER C N 1
ATOM 9055 C CA . SER C 1 384 ? 62.012 -93.628 34.894 1.00 34.54 384 SER C CA 1
ATOM 9056 C C . SER C 1 384 ? 61.318 -92.387 35.420 1.00 33.89 384 SER C C 1
ATOM 9057 O O . SER C 1 384 ? 60.820 -91.584 34.635 1.00 34.56 384 SER C O 1
ATOM 9060 N N . VAL C 1 385 ? 61.294 -92.233 36.743 1.00 33.29 385 VAL C N 1
ATOM 9061 C CA . VAL C 1 385 ? 60.940 -90.948 37.374 1.00 32.20 385 VAL C CA 1
ATOM 9062 C C . VAL C 1 385 ? 62.213 -90.267 37.872 1.00 32.64 385 VAL C C 1
ATOM 9063 O O . VAL C 1 385 ? 63.017 -90.874 38.584 1.00 32.04 385 VAL C O 1
ATOM 9067 N N . ASN C 1 386 ? 62.396 -89.012 37.470 1.00 33.26 386 ASN C N 1
ATOM 9068 C CA . ASN C 1 386 ? 63.559 -88.214 37.877 1.00 32.60 386 ASN C CA 1
ATOM 9069 C C . ASN C 1 386 ? 64.877 -88.910 37.563 1.00 32.96 386 ASN C C 1
ATOM 9070 O O . ASN C 1 386 ? 65.822 -88.876 38.352 1.00 33.21 386 ASN C O 1
ATOM 9075 N N . ASN C 1 387 ? 64.898 -89.580 36.414 1.00 33.22 387 ASN C N 1
ATOM 9076 C CA . ASN C 1 387 ? 66.091 -90.243 35.894 1.00 32.72 387 ASN C CA 1
ATOM 9077 C C . ASN C 1 387 ? 66.456 -91.529 36.625 1.00 34.05 387 ASN C C 1
ATOM 9078 O O . ASN C 1 387 ? 67.410 -92.205 36.239 1.00 34.90 387 ASN C O 1
ATOM 9083 N N . ILE C 1 388 ? 65.696 -91.868 37.665 1.00 35.69 388 ILE C N 1
ATOM 9084 C CA . ILE C 1 388 ? 65.872 -93.133 38.403 1.00 36.37 388 ILE C CA 1
ATOM 9085 C C . ILE C 1 388 ? 64.830 -94.123 37.910 1.00 38.15 388 ILE C C 1
ATOM 9086 O O . ILE C 1 388 ? 63.647 -93.786 37.793 1.00 37.61 388 ILE C O 1
ATOM 9091 N N . ARG C 1 389 ? 65.257 -95.344 37.627 1.00 40.16 389 ARG C N 1
ATOM 9092 C CA . ARG C 1 389 ? 64.352 -96.307 37.020 1.00 42.20 389 ARG C CA 1
ATOM 9093 C C . ARG C 1 389 ? 63.326 -96.826 38.008 1.00 42.83 389 ARG C C 1
ATOM 9094 O O . ARG C 1 389 ? 63.576 -96.857 39.209 1.00 43.03 389 ARG C O 1
ATOM 9102 N N . VAL C 1 390 ? 62.178 -97.234 37.473 1.00 43.95 390 VAL C N 1
ATOM 9103 C CA . VAL C 1 390 ? 61.064 -97.754 38.265 1.00 44.81 390 VAL C CA 1
ATOM 9104 C C . VAL C 1 390 ? 60.693 -99.199 37.898 1.00 46.99 390 VAL C C 1
ATOM 9105 O O . VAL C 1 390 ? 60.079 -99.448 36.856 1.00 46.76 390 VAL C O 1
ATOM 9109 N N . ASP C 1 391 ? 61.065 -100.129 38.780 1.00 49.53 391 ASP C N 1
ATOM 9110 C CA . ASP C 1 391 ? 60.727 -101.563 38.650 1.00 51.84 391 ASP C CA 1
ATOM 9111 C C . ASP C 1 391 ? 59.279 -101.827 39.094 1.00 53.10 391 ASP C C 1
ATOM 9112 O O . ASP C 1 391 ? 58.523 -102.550 38.447 1.00 51.77 391 ASP C O 1
ATOM 9117 N N . ASN C 1 392 ? 58.922 -101.236 40.228 1.00 55.67 392 ASN C N 1
ATOM 9118 C CA . ASN C 1 392 ? 57.657 -101.521 40.910 1.00 57.57 392 ASN C CA 1
ATOM 9119 C C . ASN C 1 392 ? 56.439 -100.894 40.236 1.00 57.70 392 ASN C C 1
ATOM 9120 O O . ASN C 1 392 ? 56.382 -99.694 40.009 1.00 57.84 392 ASN C O 1
ATOM 9125 N N . GLU C 1 393 ? 55.453 -101.727 39.952 1.00 58.72 393 GLU C N 1
ATOM 9126 C CA . GLU C 1 393 ? 54.215 -101.290 39.299 1.00 59.45 393 GLU C CA 1
ATOM 9127 C C . GLU C 1 393 ? 53.371 -100.358 40.179 1.00 59.66 393 GLU C C 1
ATOM 9128 O O . GLU C 1 393 ? 52.623 -99.533 39.666 1.00 60.19 393 GLU C O 1
ATOM 9134 N N . GLU C 1 394 ? 53.494 -100.506 41.498 1.00 59.85 394 GLU C N 1
ATOM 9135 C CA . GLU C 1 394 ? 52.682 -99.756 42.467 1.00 59.56 394 GLU C CA 1
ATOM 9136 C C . GLU C 1 394 ? 53.398 -98.537 43.059 1.00 58.77 394 GLU C C 1
ATOM 9137 O O . GLU C 1 394 ? 52.877 -97.901 43.969 1.00 59.17 394 GLU C O 1
ATOM 9139 N N . TRP C 1 395 ? 54.583 -98.223 42.535 1.00 57.64 395 TRP C N 1
ATOM 9140 C CA . TRP C 1 395 ? 55.384 -97.058 42.961 1.00 56.30 395 TRP C CA 1
ATOM 9141 C C . TRP C 1 395 ? 54.518 -95.832 43.281 1.00 57.17 395 TRP C C 1
ATOM 9142 O O . TRP C 1 395 ? 53.573 -95.500 42.557 1.00 56.67 395 TRP C O 1
ATOM 9153 N N . VAL C 1 396 ? 54.861 -95.168 44.377 1.00 58.67 396 VAL C N 1
ATOM 9154 C CA . VAL C 1 396 ? 54.145 -93.976 44.831 1.00 59.78 396 VAL C CA 1
ATOM 9155 C C . VAL C 1 396 ? 55.171 -92.848 45.019 1.00 61.00 396 VAL C C 1
ATOM 9156 O O . VAL C 1 396 ? 56.276 -93.094 45.511 1.00 61.17 396 VAL C O 1
ATOM 9160 N N . PRO C 1 397 ? 54.826 -91.615 44.605 1.00 63.49 397 PRO C N 1
ATOM 9161 C CA . PRO C 1 397 ? 55.755 -90.504 44.776 1.00 63.87 397 PRO C CA 1
ATOM 9162 C C . PRO C 1 397 ? 55.920 -90.084 46.219 1.00 64.11 397 PRO C C 1
ATOM 9163 O O . PRO C 1 397 ? 54.974 -89.639 46.856 1.00 63.98 397 PRO C O 1
ATOM 9167 N N . GLN C 1 398 ? 57.136 -90.233 46.715 1.00 64.82 398 GLN C N 1
ATOM 9168 C CA . GLN C 1 398 ? 57.509 -89.731 48.036 1.00 65.26 398 GLN C CA 1
ATOM 9169 C C . GLN C 1 398 ? 57.489 -88.202 48.007 1.00 65.48 398 GLN C C 1
ATOM 9170 O O . GLN C 1 398 ? 57.525 -87.590 46.942 1.00 66.02 398 GLN C O 1
ATOM 9176 N N . SER C 1 399 ? 57.414 -87.595 49.181 1.00 65.55 399 SER C N 1
ATOM 9177 C CA . SER C 1 399 ? 57.446 -86.125 49.307 1.00 65.01 399 SER C CA 1
ATOM 9178 C C . SER C 1 399 ? 58.762 -85.542 48.792 1.00 64.72 399 SER C C 1
ATOM 9179 O O . SER C 1 399 ? 58.773 -84.536 48.082 1.00 64.61 399 SER C O 1
ATOM 9182 N N . SER C 1 400 ? 59.861 -86.197 49.150 1.00 64.30 400 SER C N 1
ATOM 9183 C CA . SER C 1 400 ? 61.211 -85.725 48.799 1.00 63.99 400 SER C CA 1
ATOM 9184 C C . SER C 1 400 ? 61.559 -85.890 47.321 1.00 63.75 400 SER C C 1
ATOM 9185 O O . SER C 1 400 ? 62.587 -85.391 46.881 1.00 63.91 400 SER C O 1
ATOM 9188 N N . ASP C 1 401 ? 60.714 -86.585 46.564 1.00 62.35 401 ASP C N 1
ATOM 9189 C CA . ASP C 1 401 ? 60.945 -86.794 45.125 1.00 61.09 401 ASP C CA 1
ATOM 9190 C C . ASP C 1 401 ? 60.792 -85.534 44.272 1.00 60.42 401 ASP C C 1
ATOM 9191 O O . ASP C 1 401 ? 61.512 -85.373 43.286 1.00 60.89 401 ASP C O 1
ATOM 9196 N N . PHE C 1 402 ? 59.866 -84.654 44.645 1.00 59.14 402 PHE C N 1
ATOM 9197 C CA . PHE C 1 402 ? 59.558 -83.465 43.840 1.00 58.36 402 PHE C CA 1
ATOM 9198 C C . PHE C 1 402 ? 60.720 -82.463 43.782 1.00 57.71 402 PHE C C 1
ATOM 9199 O O . PHE C 1 402 ? 61.244 -82.049 44.819 1.00 57.73 402 PHE C O 1
ATOM 9207 N N . LEU C 1 403 ? 61.118 -82.087 42.564 1.00 56.63 403 LEU C N 1
ATOM 9208 C CA . LEU C 1 403 ? 62.150 -81.065 42.365 1.00 55.45 403 LEU C CA 1
ATOM 9209 C C . LEU C 1 403 ? 61.546 -79.701 42.666 1.00 55.57 403 LEU C C 1
ATOM 9210 O O . LEU C 1 403 ? 60.486 -79.356 42.144 1.00 55.13 403 LEU C O 1
ATOM 9215 N N . HIS C 1 404 ? 62.222 -78.941 43.522 1.00 55.58 404 HIS C N 1
ATOM 9216 C CA . HIS C 1 404 ? 61.729 -77.638 43.988 1.00 55.27 404 HIS C CA 1
ATOM 9217 C C . HIS C 1 404 ? 60.294 -77.717 44.535 1.00 54.81 404 HIS C C 1
ATOM 9218 O O . HIS C 1 404 ? 59.503 -76.778 44.396 1.00 54.86 404 HIS C O 1
ATOM 9225 N N . GLY C 1 405 ? 59.969 -78.855 45.147 1.00 54.25 405 GLY C N 1
ATOM 9226 C CA . GLY C 1 405 ? 58.643 -79.093 45.734 1.00 53.50 405 GLY C CA 1
ATOM 9227 C C . GLY C 1 405 ? 57.488 -79.139 44.749 1.00 52.96 405 GLY C C 1
ATOM 9228 O O . GLY C 1 405 ? 56.344 -79.333 45.149 1.00 53.00 405 GLY C O 1
ATOM 9229 N N . ARG C 1 406 ? 57.788 -78.992 43.462 1.00 52.68 406 ARG C N 1
ATOM 9230 C CA . ARG C 1 406 ? 56.760 -78.842 42.428 1.00 52.20 406 ARG C CA 1
ATOM 9231 C C . ARG C 1 406 ? 56.740 -79.940 41.359 1.00 49.62 406 ARG C C 1
ATOM 9232 O O . ARG C 1 406 ? 55.675 -80.231 40.812 1.00 49.56 406 ARG C O 1
ATOM 9240 N N . TRP C 1 407 ? 57.893 -80.534 41.055 1.00 46.67 407 TRP C N 1
ATOM 9241 C CA . TRP C 1 407 ? 58.063 -81.249 39.772 1.00 45.41 407 TRP C CA 1
ATOM 9242 C C . TRP C 1 407 ? 58.531 -82.709 39.839 1.00 42.62 407 TRP C C 1
ATOM 9243 O O . TRP C 1 407 ? 59.445 -83.046 40.590 1.00 42.21 407 TRP C O 1
ATOM 9254 N N . LEU C 1 408 ? 57.897 -83.553 39.025 1.00 38.79 408 LEU C N 1
ATOM 9255 C CA . LEU C 1 408 ? 58.438 -84.869 38.682 1.00 36.32 408 LEU C CA 1
ATOM 9256 C C . LEU C 1 408 ? 58.686 -84.908 37.177 1.00 34.97 408 LEU C C 1
ATOM 9257 O O . LEU C 1 408 ? 57.952 -84.303 36.392 1.00 33.71 408 LEU C O 1
ATOM 9262 N N . VAL C 1 409 ? 59.719 -85.640 36.783 1.00 33.53 409 VAL C N 1
ATOM 9263 C CA . VAL C 1 409 ? 60.037 -85.810 35.376 1.00 31.77 409 VAL C CA 1
ATOM 9264 C C . VAL C 1 409 ? 59.951 -87.290 35.023 1.00 31.87 409 VAL C C 1
ATOM 9265 O O . VAL C 1 409 ? 60.795 -88.091 35.430 1.00 32.04 409 VAL C O 1
ATOM 9269 N N . LEU C 1 410 ? 58.914 -87.635 34.271 1.00 31.49 410 LEU C N 1
ATOM 9270 C CA . LEU C 1 410 ? 58.713 -88.988 33.789 1.00 31.98 410 LEU C CA 1
ATOM 9271 C C . LEU C 1 410 ? 59.400 -89.151 32.442 1.00 32.55 410 LEU C C 1
ATOM 9272 O O . LEU C 1 410 ? 59.538 -88.191 31.687 1.00 32.04 410 LEU C O 1
ATOM 9277 N N . ARG C 1 411 ? 59.836 -90.369 32.148 1.00 33.62 411 ARG C N 1
ATOM 9278 C CA . ARG C 1 411 ? 60.447 -90.666 30.863 1.00 35.14 411 ARG C CA 1
ATOM 9279 C C . ARG C 1 411 ? 60.224 -92.113 30.430 1.00 36.33 411 ARG C C 1
ATOM 9280 O O . ARG C 1 411 ? 60.346 -93.036 31.230 1.00 36.14 411 ARG C O 1
ATOM 9288 N N . ARG C 1 412 ? 59.891 -92.292 29.154 1.00 37.83 412 ARG C N 1
ATOM 9289 C CA . ARG C 1 412 ? 59.859 -93.622 28.532 1.00 39.69 412 ARG C CA 1
ATOM 9290 C C . ARG C 1 412 ? 60.996 -93.733 27.515 1.00 40.50 412 ARG C C 1
ATOM 9291 O O . ARG C 1 412 ? 61.280 -92.795 26.773 1.00 40.95 412 ARG C O 1
ATOM 9299 N N . GLY C 1 413 ? 61.654 -94.884 27.496 1.00 41.38 413 GLY C N 1
ATOM 9300 C CA . GLY C 1 413 ? 62.860 -95.055 26.689 1.00 42.26 413 GLY C CA 1
ATOM 9301 C C . GLY C 1 413 ? 63.904 -94.001 27.011 1.00 42.59 413 GLY C C 1
ATOM 9302 O O . GLY C 1 413 ? 64.115 -93.673 28.174 1.00 42.87 413 GLY C O 1
ATOM 9303 N N . LYS C 1 414 ? 64.544 -93.470 25.970 1.00 43.45 414 LYS C N 1
ATOM 9304 C CA . LYS C 1 414 ? 65.549 -92.391 26.098 1.00 43.13 414 LYS C CA 1
ATOM 9305 C C . LYS C 1 414 ? 65.131 -91.131 25.335 1.00 43.13 414 LYS C C 1
ATOM 9306 O O . LYS C 1 414 ? 65.935 -90.211 25.185 1.00 43.30 414 LYS C O 1
ATOM 9308 N N . ARG C 1 415 ? 63.873 -91.089 24.883 1.00 42.72 415 ARG C N 1
ATOM 9309 C CA . ARG C 1 415 ? 63.413 -90.072 23.910 1.00 42.19 415 ARG C CA 1
ATOM 9310 C C . ARG C 1 415 ? 62.132 -89.299 24.272 1.00 41.52 415 ARG C C 1
ATOM 9311 O O . ARG C 1 415 ? 61.980 -88.153 23.863 1.00 41.65 415 ARG C O 1
ATOM 9313 N N . SER C 1 416 ? 61.218 -89.915 25.015 1.00 41.32 416 SER C N 1
ATOM 9314 C CA . SER C 1 416 ? 59.899 -89.313 25.292 1.00 41.16 416 SER C CA 1
ATOM 9315 C C . SER C 1 416 ? 59.742 -88.957 26.767 1.00 40.76 416 SER C C 1
ATOM 9316 O O . SER C 1 416 ? 59.864 -89.829 27.639 1.00 40.20 416 SER C O 1
ATOM 9319 N N . ILE C 1 417 ? 59.456 -87.690 27.051 1.00 40.12 417 ILE C N 1
ATOM 9320 C CA . ILE C 1 417 ? 59.297 -87.251 28.440 1.00 40.38 417 ILE C CA 1
ATOM 9321 C C . ILE C 1 417 ? 58.023 -86.467 28.658 1.00 40.76 417 ILE C C 1
ATOM 9322 O O . ILE C 1 417 ? 57.517 -85.813 27.760 1.00 40.76 417 ILE C O 1
ATOM 9327 N N . ALA C 1 418 ? 57.523 -86.551 29.878 1.00 41.34 418 ALA C N 1
ATOM 9328 C CA . ALA C 1 418 ? 56.367 -85.795 30.298 1.00 42.08 418 ALA C CA 1
ATOM 9329 C C . ALA C 1 418 ? 56.587 -85.375 31.740 1.00 42.81 418 ALA C C 1
ATOM 9330 O O . ALA C 1 418 ? 57.367 -85.988 32.453 1.00 42.61 418 ALA C O 1
ATOM 9332 N N . GLY C 1 419 ? 55.898 -84.327 32.163 1.00 44.01 419 GLY C N 1
ATOM 9333 C CA . GLY C 1 419 ? 56.060 -83.798 33.516 1.00 45.02 419 GLY C CA 1
ATOM 9334 C C . GLY C 1 419 ? 54.872 -84.056 34.422 1.00 46.16 419 GLY C C 1
ATOM 9335 O O . GLY C 1 419 ? 53.818 -84.511 33.975 1.00 45.77 419 GLY C O 1
ATOM 9336 N N . VAL C 1 420 ? 55.062 -83.763 35.706 1.00 48.24 420 VAL C N 1
ATOM 9337 C CA . VAL C 1 420 ? 54.002 -83.858 36.709 1.00 49.61 420 VAL C CA 1
ATOM 9338 C C . VAL C 1 420 ? 54.114 -82.701 37.701 1.00 51.38 420 VAL C C 1
ATOM 9339 O O . VAL C 1 420 ? 55.103 -82.604 38.431 1.00 50.67 420 VAL C O 1
ATOM 9343 N N . GLU C 1 421 ? 53.100 -81.836 37.724 1.00 54.13 421 GLU C N 1
ATOM 9344 C CA . GLU C 1 421 ? 53.102 -80.629 38.580 1.00 56.59 421 GLU C CA 1
ATOM 9345 C C . GLU C 1 421 ? 52.193 -80.756 39.800 1.00 57.38 421 GLU C C 1
ATOM 9346 O O . GLU C 1 421 ? 50.974 -80.879 39.665 1.00 56.88 421 GLU C O 1
ATOM 9352 N N . ARG C 1 422 ? 52.807 -80.701 40.981 1.00 59.13 422 ARG C N 1
ATOM 9353 C CA . ARG C 1 422 ? 52.087 -80.703 42.263 1.00 60.55 422 ARG C CA 1
ATOM 9354 C C . ARG C 1 422 ? 51.269 -79.403 42.411 1.00 61.64 422 ARG C C 1
ATOM 9355 O O . ARG C 1 422 ? 51.740 -78.307 42.085 1.00 61.25 422 ARG C O 1
ATOM 9359 N N . ILE C 1 423 ? 50.040 -79.547 42.900 1.00 63.01 423 ILE C N 1
ATOM 9360 C CA . ILE C 1 423 ? 49.069 -78.437 42.974 1.00 63.41 423 ILE C CA 1
ATOM 9361 C C . ILE C 1 423 ? 48.351 -78.413 44.342 1.00 63.54 423 ILE C C 1
ATOM 9362 O O . ILE C 1 423 ? 48.282 -79.434 45.035 1.00 64.04 423 ILE C O 1
ATOM 9367 N N . GLY C 1 424 ? 47.839 -77.242 44.719 1.00 63.32 424 GLY C N 1
ATOM 9368 C CA . GLY C 1 424 ? 47.022 -77.076 45.933 1.00 63.23 424 GLY C CA 1
ATOM 9369 C C . GLY C 1 424 ? 45.736 -76.303 45.667 1.00 62.99 424 GLY C C 1
ATOM 9370 O O . GLY C 1 424 ? 44.792 -76.335 46.465 1.00 62.99 424 GLY C O 1
ATOM 9371 N N . ILE D 1 5 ? -59.248 -28.245 28.382 1.00 40.29 5 ILE D N 1
ATOM 9372 C CA . ILE D 1 5 ? -57.861 -28.833 28.295 1.00 40.71 5 ILE D CA 1
ATOM 9373 C C . ILE D 1 5 ? -56.755 -27.831 28.661 1.00 40.79 5 ILE D C 1
ATOM 9374 O O . ILE D 1 5 ? -55.922 -28.110 29.529 1.00 41.20 5 ILE D O 1
ATOM 9379 N N . LEU D 1 6 ? -56.724 -26.690 27.973 1.00 40.12 6 LEU D N 1
ATOM 9380 C CA . LEU D 1 6 ? -55.915 -25.550 28.423 1.00 39.69 6 LEU D CA 1
ATOM 9381 C C . LEU D 1 6 ? -56.412 -25.027 29.755 1.00 40.73 6 LEU D C 1
ATOM 9382 O O . LEU D 1 6 ? -55.677 -24.346 30.458 1.00 41.00 6 LEU D O 1
ATOM 9387 N N . ASP D 1 7 ? -57.668 -25.318 30.084 1.00 42.14 7 ASP D N 1
ATOM 9388 C CA . ASP D 1 7 ? -58.236 -24.935 31.382 1.00 43.09 7 ASP D CA 1
ATOM 9389 C C . ASP D 1 7 ? -57.711 -25.851 32.482 1.00 41.96 7 ASP D C 1
ATOM 9390 O O . ASP D 1 7 ? -57.327 -25.385 33.561 1.00 41.23 7 ASP D O 1
ATOM 9395 N N . GLU D 1 8 ? -57.688 -27.150 32.194 1.00 40.76 8 GLU D N 1
ATOM 9396 C CA . GLU D 1 8 ? -57.075 -28.127 33.099 1.00 40.07 8 GLU D CA 1
ATOM 9397 C C . GLU D 1 8 ? -55.634 -27.739 33.424 1.00 38.04 8 GLU D C 1
ATOM 9398 O O . GLU D 1 8 ? -55.309 -27.456 34.580 1.00 38.36 8 GLU D O 1
ATOM 9404 N N . LEU D 1 9 ? -54.786 -27.699 32.401 1.00 35.56 9 LEU D N 1
ATOM 9405 C CA . LEU D 1 9 ? -53.357 -27.410 32.595 1.00 34.55 9 LEU D CA 1
ATOM 9406 C C . LEU D 1 9 ? -53.139 -26.112 33.357 1.00 34.52 9 LEU D C 1
ATOM 9407 O O . LEU D 1 9 ? -52.138 -25.933 34.052 1.00 34.31 9 LEU D O 1
ATOM 9412 N N . SER D 1 10 ? -54.093 -25.209 33.216 1.00 34.68 10 SER D N 1
ATOM 9413 C CA . SER D 1 10 ? -53.982 -23.888 33.790 1.00 34.59 10 SER D CA 1
ATOM 9414 C C . SER D 1 10 ? -54.260 -23.894 35.285 1.00 33.51 10 SER D C 1
ATOM 9415 O O . SER D 1 10 ? -53.505 -23.288 36.038 1.00 33.65 10 SER D O 1
ATOM 9418 N N . TRP D 1 11 ? -55.324 -24.567 35.727 1.00 32.71 11 TRP D N 1
ATOM 9419 C CA . TRP D 1 11 ? -55.606 -24.626 37.186 1.00 31.24 11 TRP D CA 1
ATOM 9420 C C . TRP D 1 11 ? -54.552 -25.466 37.882 1.00 30.18 11 TRP D C 1
ATOM 9421 O O . TRP D 1 11 ? -54.189 -25.197 39.021 1.00 31.08 11 TRP D O 1
ATOM 9432 N N . ARG D 1 12 ? -54.031 -26.464 37.183 1.00 29.01 12 ARG D N 1
ATOM 9433 C CA . ARG D 1 12 ? -52.970 -27.292 37.746 1.00 28.49 12 ARG D CA 1
ATOM 9434 C C . ARG D 1 12 ? -51.635 -26.559 37.829 1.00 26.94 12 ARG D C 1
ATOM 9435 O O . ARG D 1 12 ? -50.745 -26.997 38.519 1.00 27.01 12 ARG D O 1
ATOM 9443 N N . GLY D 1 13 ? -51.507 -25.436 37.143 1.00 26.25 13 GLY D N 1
ATOM 9444 C CA . GLY D 1 13 ? -50.250 -24.678 37.135 1.00 25.99 13 GLY D CA 1
ATOM 9445 C C . GLY D 1 13 ? -49.193 -25.293 36.236 1.00 25.87 13 GLY D C 1
ATOM 9446 O O . GLY D 1 13 ? -47.996 -25.132 36.474 1.00 25.08 13 GLY D O 1
ATOM 9447 N N . LEU D 1 14 ? -49.639 -25.996 35.199 1.00 25.93 14 LEU D N 1
ATOM 9448 C CA . LEU D 1 14 ? -48.735 -26.719 34.307 1.00 25.62 14 LEU D CA 1
ATOM 9449 C C . LEU D 1 14 ? -48.270 -25.907 33.091 1.00 26.32 14 LEU D C 1
ATOM 9450 O O . LEU D 1 14 ? -47.397 -26.367 32.360 1.00 27.69 14 LEU D O 1
ATOM 9455 N N . ILE D 1 15 ? -48.833 -24.721 32.866 1.00 26.04 15 ILE D N 1
ATOM 9456 C CA . ILE D 1 15 ? -48.413 -23.890 31.720 1.00 25.77 15 ILE D CA 1
ATOM 9457 C C . ILE D 1 15 ? -47.328 -22.873 32.090 1.00 25.26 15 ILE D C 1
ATOM 9458 O O . ILE D 1 15 ? -47.632 -21.755 32.504 1.00 23.69 15 ILE D O 1
ATOM 9463 N N . ALA D 1 16 ? -46.071 -23.279 31.901 1.00 25.52 16 ALA D N 1
ATOM 9464 C CA . ALA D 1 16 ? -44.901 -22.418 32.124 1.00 26.46 16 ALA D CA 1
ATOM 9465 C C . ALA D 1 16 ? -44.866 -21.252 31.143 1.00 27.40 16 ALA D C 1
ATOM 9466 O O . ALA D 1 16 ? -44.833 -20.087 31.529 1.00 27.40 16 ALA D O 1
ATOM 9468 N N . GLN D 1 17 ? -44.872 -21.595 29.867 1.00 29.31 17 GLN D N 1
ATOM 9469 C CA . GLN D 1 17 ? -44.832 -20.609 28.785 1.00 30.99 17 GLN D CA 1
ATOM 9470 C C . GLN D 1 17 ? -45.691 -21.112 27.626 1.00 32.27 17 GLN D C 1
ATOM 9471 O O . GLN D 1 17 ? -46.023 -22.302 27.566 1.00 32.85 17 GLN D O 1
ATOM 9477 N N . SER D 1 18 ? -46.053 -20.216 26.717 1.00 32.89 18 SER D N 1
ATOM 9478 C CA . SER D 1 18 ? -46.881 -20.604 25.573 1.00 34.58 18 SER D CA 1
ATOM 9479 C C . SER D 1 18 ? -46.968 -19.515 24.535 1.00 35.59 18 SER D C 1
ATOM 9480 O O . SER D 1 18 ? -46.725 -18.358 24.827 1.00 36.42 18 SER D O 1
ATOM 9483 N N . THR D 1 19 ? -47.311 -19.891 23.312 1.00 36.92 19 THR D N 1
ATOM 9484 C CA . THR D 1 19 ? -47.711 -18.901 22.324 1.00 37.66 19 THR D CA 1
ATOM 9485 C C . THR D 1 19 ? -49.089 -18.460 22.799 1.00 39.24 19 THR D C 1
ATOM 9486 O O . THR D 1 19 ? -49.526 -18.882 23.871 1.00 38.55 19 THR D O 1
ATOM 9490 N N . ASP D 1 20 ? -49.775 -17.625 22.023 1.00 41.22 20 ASP D N 1
ATOM 9491 C CA . ASP D 1 20 ? -51.079 -17.095 22.447 1.00 42.42 20 ASP D CA 1
ATOM 9492 C C . ASP D 1 20 ? -52.034 -18.186 22.924 1.00 42.60 20 ASP D C 1
ATOM 9493 O O . ASP D 1 20 ? -52.377 -19.101 22.174 1.00 42.21 20 ASP D O 1
ATOM 9498 N N . LEU D 1 21 ? -52.468 -18.034 24.175 1.00 43.35 21 LEU D N 1
ATOM 9499 C CA . LEU D 1 21 ? -53.267 -19.032 24.893 1.00 43.08 21 LEU D CA 1
ATOM 9500 C C . LEU D 1 21 ? -54.679 -19.067 24.320 1.00 42.81 21 LEU D C 1
ATOM 9501 O O . LEU D 1 21 ? -55.277 -20.128 24.177 1.00 42.13 21 LEU D O 1
ATOM 9506 N N . ASP D 1 22 ? -55.202 -17.893 23.985 1.00 43.39 22 ASP D N 1
ATOM 9507 C CA . ASP D 1 22 ? -56.542 -17.781 23.398 1.00 44.14 22 ASP D CA 1
ATOM 9508 C C . ASP D 1 22 ? -56.577 -18.335 21.971 1.00 43.30 22 ASP D C 1
ATOM 9509 O O . ASP D 1 22 ? -57.491 -19.072 21.608 1.00 42.89 22 ASP D O 1
ATOM 9514 N N . THR D 1 23 ? -55.567 -17.993 21.174 1.00 42.71 23 THR D N 1
ATOM 9515 C CA . THR D 1 23 ? -55.428 -18.549 19.825 1.00 42.34 23 THR D CA 1
ATOM 9516 C C . THR D 1 23 ? -55.263 -20.066 19.865 1.00 42.76 23 THR D C 1
ATOM 9517 O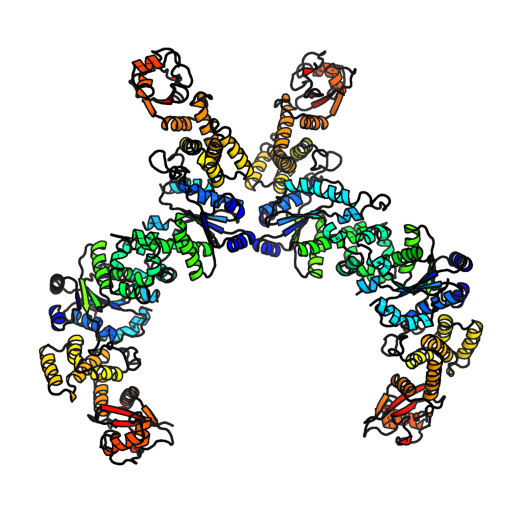 O . THR D 1 23 ? -55.743 -20.769 18.972 1.00 43.54 23 THR D O 1
ATOM 9521 N N . LEU D 1 24 ? -54.588 -20.556 20.904 1.00 42.67 24 LEU D N 1
ATOM 9522 C CA . LEU D 1 24 ? -54.353 -21.999 21.097 1.00 42.72 24 LEU D CA 1
ATOM 9523 C C . LEU D 1 24 ? -55.620 -22.739 21.520 1.00 43.36 24 LEU D C 1
ATOM 9524 O O . LEU D 1 24 ? -55.970 -23.781 20.957 1.00 42.70 24 LEU D O 1
ATOM 9529 N N . ALA D 1 25 ? -56.285 -22.201 22.535 1.00 44.51 25 ALA D N 1
ATOM 9530 C CA . ALA D 1 25 ? -57.574 -22.731 22.997 1.00 45.07 25 ALA D CA 1
ATOM 9531 C C . ALA D 1 25 ? -58.562 -22.790 21.817 1.00 45.47 25 ALA D C 1
ATOM 9532 O O . ALA D 1 25 ? -59.252 -23.795 21.611 1.00 45.13 25 ALA D O 1
ATOM 9534 N N . ALA D 1 26 ? -58.586 -21.710 21.039 1.00 45.78 26 ALA D N 1
ATOM 9535 C CA . ALA D 1 26 ? -59.350 -21.633 19.792 1.00 46.52 26 ALA D CA 1
ATOM 9536 C C . ALA D 1 26 ? -59.084 -22.820 18.858 1.00 47.37 26 ALA D C 1
ATOM 9537 O O . ALA D 1 26 ? -60.015 -23.402 18.299 1.00 46.78 26 ALA D O 1
ATOM 9539 N N . GLU D 1 27 ? -57.811 -23.161 18.686 1.00 48.59 27 GLU D N 1
ATOM 9540 C CA . GLU D 1 27 ? -57.416 -24.315 17.867 1.00 49.59 27 GLU D CA 1
ATOM 9541 C C . GLU D 1 27 ? -57.870 -25.633 18.489 1.00 50.65 27 GLU D C 1
ATOM 9542 O O . GLU D 1 27 ? -58.201 -26.579 17.770 1.00 50.57 27 GLU D O 1
ATOM 9548 N N . ALA D 1 28 ? -57.888 -25.687 19.818 1.00 52.13 28 ALA D N 1
ATOM 9549 C CA . ALA D 1 28 ? -58.185 -26.930 20.550 1.00 52.85 28 ALA D CA 1
ATOM 9550 C C . ALA D 1 28 ? -59.607 -27.402 20.299 1.00 53.30 28 ALA D C 1
ATOM 9551 O O . ALA D 1 28 ? -59.827 -28.530 19.849 1.00 52.34 28 ALA D O 1
ATOM 9553 N N . GLN D 1 29 ? -60.562 -26.526 20.590 1.00 54.24 29 GLN D N 1
ATOM 9554 C CA . GLN D 1 29 ? -61.986 -26.822 20.380 1.00 55.50 29 GLN D CA 1
ATOM 9555 C C . GLN D 1 29 ? -62.298 -27.062 18.896 1.00 55.00 29 GLN D C 1
ATOM 9556 O O . GLN D 1 29 ? -63.097 -27.933 18.561 1.00 55.24 29 GLN D O 1
ATOM 9562 N N . ARG D 1 30 ? -61.634 -26.295 18.030 1.00 54.95 30 ARG D N 1
ATOM 9563 C CA . ARG D 1 30 ? -61.760 -26.399 16.563 1.00 54.57 30 ARG D CA 1
ATOM 9564 C C . ARG D 1 30 ? -61.765 -27.864 16.100 1.00 53.91 30 ARG D C 1
ATOM 9565 O O . ARG D 1 30 ? -62.500 -28.228 15.190 1.00 54.17 30 ARG D O 1
ATOM 9573 N N . GLY D 1 31 ? -60.939 -28.690 16.738 1.00 53.34 31 GLY D N 1
ATOM 9574 C CA . GLY D 1 31 ? -60.873 -30.135 16.457 1.00 52.41 31 GLY D CA 1
ATOM 9575 C C . GLY D 1 31 ? -59.624 -30.763 17.058 1.00 51.14 31 GLY D C 1
ATOM 9576 O O . GLY D 1 31 ? -58.752 -30.038 17.534 1.00 51.70 31 GLY D O 1
ATOM 9577 N N . PRO D 1 32 ? -59.524 -32.109 17.039 1.00 49.18 32 PRO D N 1
ATOM 9578 C CA . PRO D 1 32 ? -58.362 -32.850 17.563 1.00 48.24 32 PRO D CA 1
ATOM 9579 C C . PRO D 1 32 ? -56.995 -32.462 16.963 1.00 46.31 32 PRO D C 1
ATOM 9580 O O . PRO D 1 32 ? -56.674 -32.809 15.815 1.00 46.06 32 PRO D O 1
ATOM 9584 N N . MET D 1 33 ? -56.209 -31.754 17.769 1.00 43.93 33 MET D N 1
ATOM 9585 C CA . MET D 1 33 ? -54.823 -31.423 17.448 1.00 42.09 33 MET D CA 1
ATOM 9586 C C . MET D 1 33 ? -53.921 -32.655 17.450 1.00 40.46 33 MET D C 1
ATOM 9587 O O . MET D 1 33 ? -54.261 -33.710 17.998 1.00 39.49 33 MET D O 1
ATOM 9592 N N . THR D 1 34 ? -52.761 -32.488 16.823 1.00 38.94 34 THR D N 1
ATOM 9593 C CA . THR D 1 34 ? -51.667 -33.447 16.923 1.00 37.16 34 THR D CA 1
ATOM 9594 C C . THR D 1 34 ? -50.543 -32.777 17.695 1.00 35.82 34 THR D C 1
ATOM 9595 O O . THR D 1 34 ? -49.933 -31.836 17.212 1.00 36.43 34 THR D O 1
ATOM 9599 N N . VAL D 1 35 ? -50.311 -33.236 18.913 1.00 34.48 35 VAL D N 1
ATOM 9600 C CA . VAL D 1 35 ? -49.312 -32.639 19.795 1.00 33.39 35 VAL D CA 1
ATOM 9601 C C . VAL D 1 35 ? -48.069 -33.501 19.722 1.00 31.66 35 VAL D C 1
ATOM 9602 O O . VAL D 1 35 ? -48.178 -34.703 19.538 1.00 31.66 35 VAL D O 1
ATOM 9606 N N . TYR D 1 36 ? -46.891 -32.903 19.843 1.00 30.07 36 TYR D N 1
ATOM 9607 C CA . TYR D 1 36 ? -45.667 -33.709 19.923 1.00 29.39 36 TYR D CA 1
ATOM 9608 C C . TYR D 1 36 ? -44.703 -33.248 20.997 1.00 29.37 36 TYR D C 1
ATOM 9609 O O . TYR D 1 36 ? -44.787 -32.112 21.481 1.00 29.02 36 TYR D O 1
ATOM 9618 N N . ALA D 1 37 ? -43.810 -34.166 21.366 1.00 28.51 37 ALA D N 1
ATOM 9619 C CA . ALA D 1 37 ? -42.762 -33.922 22.354 1.00 28.91 37 ALA D CA 1
ATOM 9620 C C . ALA D 1 37 ? -41.522 -34.718 21.977 1.00 30.33 37 ALA D C 1
ATOM 9621 O O . ALA D 1 37 ? -41.613 -35.870 21.569 1.00 31.39 37 ALA D O 1
ATOM 9623 N N . GLY D 1 38 ? -40.356 -34.108 22.123 1.00 32.10 38 GLY D N 1
ATOM 9624 C CA . GLY D 1 38 ? -39.107 -34.737 21.695 1.00 33.20 38 GLY D CA 1
ATOM 9625 C C . GLY D 1 38 ? -38.490 -35.593 22.777 1.00 35.08 38 GLY D C 1
ATOM 9626 O O . GLY D 1 38 ? -38.707 -35.353 23.961 1.00 35.21 38 GLY D O 1
ATOM 9627 N N . PHE D 1 39 ? -37.718 -36.595 22.360 1.00 38.05 39 PHE D N 1
ATOM 9628 C CA . PHE D 1 39 ? -37.020 -37.508 23.283 1.00 40.26 39 PHE D CA 1
ATOM 9629 C C . PHE D 1 39 ? -35.666 -37.953 22.744 1.00 41.29 39 PHE D C 1
ATOM 9630 O O . PHE D 1 39 ? -35.560 -38.310 21.585 1.00 41.97 39 PHE D O 1
ATOM 9638 N N . ASP D 1 40 ? -34.643 -37.943 23.595 1.00 42.72 40 ASP D N 1
ATOM 9639 C CA . ASP D 1 40 ? -33.325 -38.504 23.248 1.00 44.16 40 ASP D CA 1
ATOM 9640 C C . ASP D 1 40 ? -33.324 -40.027 23.399 1.00 44.34 40 ASP D C 1
ATOM 9641 O O . ASP D 1 40 ? -33.466 -40.530 24.510 1.00 45.49 40 ASP D O 1
ATOM 9646 N N . PRO D 1 41 ? -33.128 -40.767 22.297 1.00 44.66 41 PRO D N 1
ATOM 9647 C CA . PRO D 1 41 ? -33.202 -42.221 22.333 1.00 45.17 41 PRO D CA 1
ATOM 9648 C C . PRO D 1 41 ? -31.906 -42.968 22.683 1.00 45.47 41 PRO D C 1
ATOM 9649 O O . PRO D 1 41 ? -31.881 -44.198 22.668 1.00 45.68 41 PRO D O 1
ATOM 9653 N N . THR D 1 42 ? -30.836 -42.251 22.981 1.00 45.73 42 THR D N 1
ATOM 9654 C CA . THR D 1 42 ? -29.589 -42.913 23.383 1.00 46.10 42 THR D CA 1
ATOM 9655 C C . THR D 1 42 ? -29.751 -43.648 24.728 1.00 45.70 42 THR D C 1
ATOM 9656 O O . THR D 1 42 ? -29.167 -44.723 24.938 1.00 45.70 42 THR D O 1
ATOM 9660 N N . ALA D 1 43 ? -30.563 -43.058 25.612 1.00 44.52 43 ALA D N 1
ATOM 9661 C CA . ALA D 1 43 ? -30.866 -43.617 26.938 1.00 42.97 43 ALA D CA 1
ATOM 9662 C C . ALA D 1 43 ? -31.552 -44.986 26.850 1.00 41.50 43 ALA D C 1
ATOM 9663 O O . ALA D 1 43 ? -32.394 -45.196 25.990 1.00 41.28 43 ALA D O 1
ATOM 9665 N N . PRO D 1 44 ? -31.222 -45.909 27.769 1.00 40.02 44 PRO D N 1
ATOM 9666 C CA . PRO D 1 44 ? -31.805 -47.252 27.757 1.00 39.49 44 PRO D CA 1
ATOM 9667 C C . PRO D 1 44 ? -33.230 -47.311 28.312 1.00 39.03 44 PRO D C 1
ATOM 9668 O O . PRO D 1 44 ? -33.904 -48.335 28.190 1.00 39.82 44 PRO D O 1
ATOM 9672 N N . SER D 1 45 ? -33.666 -46.230 28.946 1.00 38.09 45 SER D N 1
ATOM 9673 C CA . SER D 1 45 ? -35.016 -46.148 29.496 1.00 37.01 45 SER D CA 1
ATOM 9674 C C . SER D 1 45 ? -35.445 -44.710 29.675 1.00 35.73 45 SER D C 1
ATOM 9675 O O . SER D 1 45 ? -34.626 -43.788 29.685 1.00 35.49 45 SER D O 1
ATOM 9678 N N . LEU D 1 46 ? -36.748 -44.526 29.828 1.00 34.61 46 LEU D N 1
ATOM 9679 C CA . LEU D 1 46 ? -37.271 -43.234 30.272 1.00 34.00 46 LEU D CA 1
ATOM 9680 C C . LEU D 1 46 ? -37.083 -43.172 31.786 1.00 33.34 46 LEU D C 1
ATOM 9681 O O . LEU D 1 46 ? -37.211 -44.182 32.485 1.00 32.82 46 LEU D O 1
ATOM 9686 N N . HIS D 1 47 ? -36.741 -41.996 32.287 1.00 32.98 47 HIS D N 1
ATOM 9687 C CA . HIS D 1 47 ? -36.612 -41.793 33.729 1.00 32.83 47 HIS D CA 1
ATOM 9688 C C . HIS D 1 47 ? -37.565 -40.707 34.234 1.00 31.71 47 HIS D C 1
ATOM 9689 O O . HIS D 1 47 ? -38.310 -40.121 33.459 1.00 30.94 47 HIS D O 1
ATOM 9696 N N . ALA D 1 48 ? -37.530 -40.470 35.543 1.00 30.99 48 ALA D N 1
ATOM 9697 C CA . ALA D 1 48 ? -38.378 -39.469 36.220 1.00 31.35 48 ALA D CA 1
ATOM 9698 C C . ALA D 1 48 ? -38.468 -38.096 35.538 1.00 31.54 48 ALA D C 1
ATOM 9699 O O . ALA D 1 48 ? -39.473 -37.405 35.679 1.00 32.09 48 ALA D O 1
ATOM 9701 N N . GLY D 1 49 ? -37.412 -37.706 34.831 1.00 31.41 49 GLY D N 1
ATOM 9702 C CA . GLY D 1 49 ? -37.366 -36.431 34.104 1.00 31.11 49 GLY D CA 1
ATOM 9703 C C . GLY D 1 49 ? -38.264 -36.372 32.877 1.00 31.37 49 GLY D C 1
ATOM 9704 O O . GLY D 1 49 ? -38.584 -35.299 32.383 1.00 32.91 49 GLY D O 1
ATOM 9705 N N . HIS D 1 50 ? -38.673 -37.524 32.375 1.00 31.20 50 HIS D N 1
ATOM 9706 C CA . HIS D 1 50 ? -39.594 -37.581 31.243 1.00 30.92 50 HIS D CA 1
ATOM 9707 C C . HIS D 1 50 ? -41.068 -37.562 31.683 1.00 30.74 50 HIS D C 1
ATOM 9708 O O . HIS D 1 50 ? -41.970 -37.519 30.843 1.00 30.56 50 HIS D O 1
ATOM 9715 N N . LEU D 1 51 ? -41.309 -37.585 32.989 1.00 30.13 51 LEU D N 1
ATOM 9716 C CA . LEU D 1 51 ? -42.668 -37.757 33.508 1.00 30.82 51 LEU D CA 1
ATOM 9717 C C . LEU D 1 51 ? -43.612 -36.628 33.139 1.00 30.43 51 LEU D C 1
ATOM 9718 O O . LEU D 1 51 ? -44.768 -36.894 32.833 1.00 30.81 51 LEU D O 1
ATOM 9723 N N . VAL D 1 52 ? -43.155 -35.382 33.186 1.00 30.04 52 VAL D N 1
ATOM 9724 C CA . VAL D 1 52 ? -44.092 -34.262 32.990 1.00 30.78 52 VAL D CA 1
ATOM 9725 C C . VAL D 1 52 ? -44.502 -34.162 31.525 1.00 31.66 52 VAL D C 1
ATOM 9726 O O . VAL D 1 52 ? -45.682 -34.269 31.211 1.00 32.72 52 VAL D O 1
ATOM 9730 N N . PRO D 1 53 ? -43.540 -33.970 30.620 1.00 32.76 53 PRO D N 1
ATOM 9731 C CA . PRO D 1 53 ? -43.862 -34.082 29.197 1.00 33.02 53 PRO D CA 1
ATOM 9732 C C . PRO D 1 53 ? -44.783 -35.263 28.861 1.00 32.55 53 PRO D C 1
ATOM 9733 O O . PRO D 1 53 ? -45.858 -35.057 28.304 1.00 32.73 53 PRO D O 1
ATOM 9737 N N . LEU D 1 54 ? -44.366 -36.473 29.230 1.00 31.87 54 LEU D N 1
ATOM 9738 C CA . LEU D 1 54 ? -45.132 -37.683 28.936 1.00 31.79 54 LEU D CA 1
ATOM 9739 C C . LEU D 1 54 ? -46.522 -37.633 29.534 1.00 31.76 54 LEU D C 1
ATOM 9740 O O . LEU D 1 54 ? -47.497 -37.993 28.868 1.00 32.06 54 LEU D O 1
ATOM 9745 N N . LEU D 1 55 ? -46.615 -37.203 30.790 1.00 31.43 55 LEU D N 1
ATOM 9746 C CA . LEU D 1 55 ? -47.924 -37.108 31.440 1.00 31.05 55 LEU D CA 1
ATOM 9747 C C . LEU D 1 55 ? -48.767 -36.061 30.759 1.00 31.17 55 LEU D C 1
ATOM 9748 O O . LEU D 1 55 ? -49.964 -36.252 30.611 1.00 32.44 55 LEU D O 1
ATOM 9753 N N . THR D 1 56 ? -48.143 -34.970 30.328 1.00 30.82 56 THR D N 1
ATOM 9754 C CA . THR D 1 56 ? -48.878 -33.892 29.659 1.00 30.75 56 THR D CA 1
ATOM 9755 C C . THR D 1 56 ? -49.420 -34.336 28.299 1.00 30.83 56 THR D C 1
ATOM 9756 O O . THR D 1 56 ? -50.498 -33.915 27.902 1.00 30.86 56 THR D O 1
ATOM 9760 N N . LEU D 1 57 ? -48.690 -35.191 27.591 1.00 31.11 57 LEU D N 1
ATOM 9761 C CA . LEU D 1 57 ? -49.239 -35.799 26.372 1.00 31.86 57 LEU D CA 1
ATOM 9762 C C . LEU D 1 57 ? -50.469 -36.650 26.711 1.00 32.74 57 LEU D C 1
ATOM 9763 O O . LEU D 1 57 ? -51.490 -36.565 26.033 1.00 33.35 57 LEU D O 1
ATOM 9768 N N . ARG D 1 58 ? -50.372 -37.454 27.765 1.00 33.20 58 ARG D N 1
ATOM 9769 C CA . ARG D 1 58 ? -51.527 -38.226 28.236 1.00 33.96 58 ARG D CA 1
ATOM 9770 C C . ARG D 1 58 ? -52.736 -37.316 28.483 1.00 33.43 58 ARG D C 1
ATOM 9771 O O . ARG D 1 58 ? -53.852 -37.648 28.135 1.00 34.04 58 ARG D O 1
ATOM 9779 N N . ARG D 1 59 ? -52.502 -36.162 29.077 1.00 33.24 59 ARG D N 1
ATOM 9780 C CA . ARG D 1 59 ? -53.578 -35.235 29.347 1.00 33.37 59 ARG D CA 1
ATOM 9781 C C . ARG D 1 59 ? -54.245 -34.772 28.067 1.00 33.92 59 ARG D C 1
ATOM 9782 O O . ARG D 1 59 ? -55.466 -34.654 28.008 1.00 35.15 59 ARG D O 1
ATOM 9790 N N . PHE D 1 60 ? -53.436 -34.497 27.051 1.00 34.30 60 PHE D N 1
ATOM 9791 C CA . PHE D 1 60 ? -53.952 -34.060 25.745 1.00 33.85 60 PHE D CA 1
ATOM 9792 C C . PHE D 1 60 ? -54.743 -35.149 25.049 1.00 33.50 60 PHE D C 1
ATOM 9793 O O . PHE D 1 60 ? -55.720 -34.865 24.384 1.00 34.04 60 PHE D O 1
ATOM 9801 N N . GLN D 1 61 ? -54.317 -36.392 25.206 1.00 33.90 61 GLN D N 1
ATOM 9802 C CA . GLN D 1 61 ? -55.000 -37.501 24.560 1.00 34.30 61 GLN D CA 1
ATOM 9803 C C . GLN D 1 61 ? -56.350 -37.692 25.198 1.00 36.26 61 GLN D C 1
ATOM 9804 O O . GLN D 1 61 ? -57.343 -37.882 24.495 1.00 38.02 61 GLN D O 1
ATOM 9810 N N . ARG D 1 62 ? -56.406 -37.619 26.524 1.00 36.50 62 ARG D N 1
ATOM 9811 C CA . ARG D 1 62 ? -57.684 -37.792 27.214 1.00 37.46 62 ARG D CA 1
ATOM 9812 C C . ARG D 1 62 ? -58.690 -36.764 26.715 1.00 36.95 62 ARG D C 1
ATOM 9813 O O . ARG D 1 62 ? -59.800 -37.105 26.341 1.00 36.94 62 ARG D O 1
ATOM 9821 N N . ALA D 1 63 ? -58.250 -35.515 26.665 1.00 37.12 63 ALA D N 1
ATOM 9822 C CA . ALA D 1 63 ? -59.043 -34.404 26.145 1.00 36.69 63 ALA D CA 1
ATOM 9823 C C . ALA D 1 63 ? -59.347 -34.533 24.644 1.00 36.95 63 ALA D C 1
ATOM 9824 O O . ALA D 1 63 ? -59.951 -33.633 24.061 1.00 37.88 63 ALA D O 1
ATOM 9826 N N . GLY D 1 64 ? -58.906 -35.624 24.018 1.00 36.66 64 GLY D N 1
ATOM 9827 C CA . GLY D 1 64 ? -59.326 -35.967 22.655 1.00 37.38 64 GLY D CA 1
ATOM 9828 C C . GLY D 1 64 ? -58.368 -35.650 21.518 1.00 38.24 64 GLY D C 1
ATOM 9829 O O . GLY D 1 64 ? -58.740 -35.768 20.350 1.00 39.64 64 GLY D O 1
ATOM 9830 N N . HIS D 1 65 ? -57.138 -35.263 21.847 1.00 38.07 65 HIS D N 1
ATOM 9831 C CA . HIS D 1 65 ? -56.112 -34.933 20.839 1.00 36.79 65 HIS D CA 1
ATOM 9832 C C . HIS D 1 65 ? -55.156 -36.084 20.592 1.00 35.76 65 HIS D C 1
ATOM 9833 O O . HIS D 1 65 ? -55.162 -37.067 21.317 1.00 35.20 65 HIS D O 1
ATOM 9840 N N . ARG D 1 66 ? -54.345 -35.960 19.551 1.00 35.47 66 ARG D N 1
ATOM 9841 C CA . ARG D 1 66 ? -53.395 -37.009 19.194 1.00 35.66 66 ARG D CA 1
ATOM 9842 C C . ARG D 1 66 ? -51.975 -36.623 19.592 1.00 34.83 66 ARG D C 1
ATOM 9843 O O . ARG D 1 66 ? -51.515 -35.540 19.256 1.00 34.18 66 ARG D O 1
ATOM 9851 N N . PRO D 1 67 ? -51.276 -37.511 20.315 1.00 33.87 67 PRO D N 1
ATOM 9852 C CA . PRO D 1 67 ? -49.884 -37.297 20.674 1.00 32.90 67 PRO D CA 1
ATOM 9853 C C . PRO D 1 67 ? -48.868 -38.014 19.773 1.00 31.89 67 PRO D C 1
ATOM 9854 O O . PRO D 1 67 ? -49.061 -39.172 19.400 1.00 31.76 67 PRO D O 1
ATOM 9858 N N . ILE D 1 68 ? -47.789 -37.313 19.452 1.00 31.28 68 ILE D N 1
ATOM 9859 C CA . ILE D 1 68 ? -46.652 -37.885 18.747 1.00 31.48 68 ILE D CA 1
ATOM 9860 C C . ILE D 1 68 ? -45.412 -37.826 19.616 1.00 31.06 68 ILE D C 1
ATOM 9861 O O . ILE D 1 68 ? -45.066 -36.776 20.136 1.00 31.87 68 ILE D O 1
ATOM 9866 N N . VAL D 1 69 ? -44.731 -38.949 19.755 1.00 30.47 69 VAL D N 1
ATOM 9867 C CA . VAL D 1 69 ? -43.431 -38.973 20.407 1.00 30.49 69 VAL D CA 1
ATOM 9868 C C . VAL D 1 69 ? -42.353 -38.942 19.323 1.00 31.00 69 VAL D C 1
ATOM 9869 O O . VAL D 1 69 ? -42.192 -39.910 18.578 1.00 31.99 69 VAL D O 1
ATOM 9873 N N . LEU D 1 70 ? -41.620 -37.835 19.238 1.00 30.23 70 LEU D N 1
ATOM 9874 C CA . LEU D 1 70 ? -40.552 -37.698 18.252 1.00 30.11 70 LEU D CA 1
ATOM 9875 C C . LEU D 1 70 ? -39.197 -38.118 18.812 1.00 30.30 70 LEU D C 1
ATOM 9876 O O . LEU D 1 70 ? -38.619 -37.438 19.644 1.00 30.36 70 LEU D O 1
ATOM 9881 N N . ALA D 1 71 ? -38.696 -39.241 18.319 1.00 31.20 71 ALA D N 1
ATOM 9882 C CA . ALA D 1 71 ? -37.379 -39.748 18.684 1.00 30.77 71 ALA D CA 1
ATOM 9883 C C . ALA D 1 71 ? -36.315 -38.926 17.990 1.00 31.21 71 ALA D C 1
ATOM 9884 O O . ALA D 1 71 ? -36.274 -38.854 16.763 1.00 30.42 71 ALA D O 1
ATOM 9886 N N . GLY D 1 72 ? -35.448 -38.321 18.789 1.00 32.46 72 GLY D N 1
ATOM 9887 C CA . GLY D 1 72 ? -34.355 -37.493 18.287 1.00 33.47 72 GLY D CA 1
ATOM 9888 C C . GLY D 1 72 ? -33.177 -38.337 17.874 1.00 34.50 72 GLY D C 1
ATOM 9889 O O . GLY D 1 72 ? -32.120 -38.286 18.492 1.00 35.31 72 GLY D O 1
ATOM 9890 N N . GLY D 1 73 ? -33.358 -39.114 16.822 1.00 35.85 73 GLY D N 1
ATOM 9891 C CA . GLY D 1 73 ? -32.279 -39.949 16.307 1.00 37.54 73 GLY D CA 1
ATOM 9892 C C . GLY D 1 73 ? -31.141 -39.135 15.719 1.00 38.20 73 GLY D C 1
ATOM 9893 O O . GLY D 1 73 ? -29.979 -39.503 15.843 1.00 38.34 73 GLY D O 1
ATOM 9894 N N . ALA D 1 74 ? -31.495 -38.032 15.073 1.00 40.02 74 ALA D N 1
ATOM 9895 C CA . ALA D 1 74 ? -30.520 -37.130 14.448 1.00 41.80 74 ALA D CA 1
ATOM 9896 C C . ALA D 1 74 ? -29.383 -36.774 15.399 1.00 43.30 74 ALA D C 1
ATOM 9897 O O . ALA D 1 74 ? -28.209 -36.975 15.089 1.00 42.90 74 ALA D O 1
ATOM 9899 N N . THR D 1 75 ? -29.751 -36.246 16.560 1.00 45.38 75 THR D N 1
ATOM 9900 C CA . THR D 1 75 ? -28.783 -35.844 17.582 1.00 46.82 75 THR D CA 1
ATOM 9901 C C . THR D 1 75 ? -28.059 -37.048 18.165 1.00 47.49 75 THR D C 1
ATOM 9902 O O . THR D 1 75 ? -26.863 -37.009 18.378 1.00 47.71 75 THR D O 1
ATOM 9906 N N . GLY D 1 76 ? -28.791 -38.119 18.422 1.00 48.60 76 GLY D N 1
ATOM 9907 C CA . GLY D 1 76 ? -28.179 -39.355 18.906 1.00 49.07 76 GLY D CA 1
ATOM 9908 C C . GLY D 1 76 ? -27.026 -39.802 18.024 1.00 49.09 76 GLY D C 1
ATOM 9909 O O . GLY D 1 76 ? -26.018 -40.288 18.514 1.00 49.85 76 GLY D O 1
ATOM 9910 N N . MET D 1 77 ? -27.182 -39.613 16.720 1.00 49.73 77 MET D N 1
ATOM 9911 C CA . MET D 1 77 ? -26.162 -39.978 15.731 1.00 50.14 77 MET D CA 1
ATOM 9912 C C . MET D 1 77 ? -25.012 -38.965 15.606 1.00 49.21 77 MET D C 1
ATOM 9913 O O . MET D 1 77 ? -23.882 -39.332 15.312 1.00 48.57 77 MET D O 1
ATOM 9918 N N . ILE D 1 78 ? -25.328 -37.689 15.781 1.00 48.56 78 ILE D N 1
ATOM 9919 C CA . ILE D 1 78 ? -24.338 -36.617 15.805 1.00 48.01 78 ILE D CA 1
ATOM 9920 C C . ILE D 1 78 ? -23.704 -36.519 17.159 1.00 48.08 78 ILE D C 1
ATOM 9921 O O . ILE D 1 78 ? -22.543 -36.166 17.300 1.00 47.82 78 ILE D O 1
ATOM 9926 N N . GLY D 1 79 ? -24.494 -36.892 18.148 1.00 49.34 79 GLY D N 1
ATOM 9927 C CA . GLY D 1 79 ? -24.540 -36.194 19.415 1.00 51.10 79 GLY D CA 1
ATOM 9928 C C . GLY D 1 79 ? -23.267 -36.059 20.186 1.00 52.32 79 GLY D C 1
ATOM 9929 O O . GLY D 1 79 ? -22.798 -34.948 20.415 1.00 52.85 79 GLY D O 1
ATOM 9930 N N . ASP D 1 80 ? -22.739 -37.201 20.606 1.00 54.37 80 ASP D N 1
ATOM 9931 C CA . ASP D 1 80 ? -21.512 -37.284 21.419 1.00 55.84 80 ASP D CA 1
ATOM 9932 C C . ASP D 1 80 ? -21.344 -38.713 21.958 1.00 55.38 80 ASP D C 1
ATOM 9933 O O . ASP D 1 80 ? -21.380 -39.682 21.194 1.00 54.75 80 ASP D O 1
ATOM 9938 N N . THR D 1 94 ? -29.319 -48.371 16.524 1.00 54.62 94 THR D N 1
ATOM 9939 C CA . THR D 1 94 ? -30.069 -48.706 17.736 1.00 55.75 94 THR D CA 1
ATOM 9940 C C . THR D 1 94 ? -31.377 -47.887 17.972 1.00 56.64 94 THR D C 1
ATOM 9941 O O . THR D 1 94 ? -32.040 -48.072 19.005 1.00 57.02 94 THR D O 1
ATOM 9945 N N . VAL D 1 95 ? -31.756 -47.000 17.047 1.00 56.51 95 VAL D N 1
ATOM 9946 C CA . VAL D 1 95 ? -32.927 -46.128 17.264 1.00 57.01 95 VAL D CA 1
ATOM 9947 C C . VAL D 1 95 ? -34.254 -46.878 17.066 1.00 57.29 95 VAL D C 1
ATOM 9948 O O . VAL D 1 95 ? -35.278 -46.505 17.641 1.00 57.13 95 VAL D O 1
ATOM 9952 N N . ALA D 1 96 ? -34.224 -47.939 16.263 1.00 58.08 96 ALA D N 1
ATOM 9953 C CA . ALA D 1 96 ? -35.339 -48.884 16.188 1.00 58.06 96 ALA D CA 1
ATOM 9954 C C . ALA D 1 96 ? -35.370 -49.690 17.470 1.00 58.95 96 ALA D C 1
ATOM 9955 O O . ALA D 1 96 ? -36.441 -49.946 18.017 1.00 59.74 96 ALA D O 1
ATOM 9957 N N . GLU D 1 97 ? -34.186 -50.082 17.945 1.00 60.11 97 GLU D N 1
ATOM 9958 C CA . GLU D 1 97 ? -34.047 -50.801 19.220 1.00 61.15 97 GLU D CA 1
ATOM 9959 C C . GLU D 1 97 ? -34.638 -50.025 20.398 1.00 61.69 97 GLU D C 1
ATOM 9960 O O . GLU D 1 97 ? -35.399 -50.578 21.190 1.00 62.28 97 GLU D O 1
ATOM 9966 N N . TRP D 1 98 ? -34.294 -48.746 20.503 1.00 62.28 98 TRP D N 1
ATOM 9967 C CA . TRP D 1 98 ? -34.842 -47.883 21.558 1.00 61.96 98 TRP D CA 1
ATOM 9968 C C . TRP D 1 98 ? -36.365 -47.981 21.627 1.00 61.72 98 TRP D C 1
ATOM 9969 O O . TRP D 1 98 ? -36.920 -48.241 22.691 1.00 61.34 98 TRP D O 1
ATOM 9980 N N . THR D 1 99 ? -37.022 -47.786 20.485 1.00 61.69 99 THR D N 1
ATOM 9981 C CA . THR D 1 99 ? -38.490 -47.799 20.408 1.00 61.99 99 THR D CA 1
ATOM 9982 C C . THR D 1 99 ? -39.111 -48.968 21.175 1.00 62.50 99 THR D C 1
ATOM 9983 O O . THR D 1 99 ? -39.948 -48.757 22.045 1.00 63.13 99 THR D O 1
ATOM 9987 N N . GLU D 1 100 ? -38.688 -50.190 20.852 1.00 62.69 100 GLU D N 1
ATOM 9988 C CA . GLU D 1 100 ? -39.219 -51.410 21.489 1.00 62.53 100 GLU D CA 1
ATOM 9989 C C . GLU D 1 100 ? -38.710 -51.621 22.916 1.00 61.91 100 GLU D C 1
ATOM 9990 O O . GLU D 1 100 ? -39.307 -52.366 23.686 1.00 63.01 100 GLU D O 1
ATOM 9996 N N . ARG D 1 101 ? -37.596 -50.981 23.252 1.00 61.04 101 ARG D N 1
ATOM 9997 C CA . ARG D 1 101 ? -37.082 -50.961 24.624 1.00 60.14 101 ARG D CA 1
ATOM 9998 C C . ARG D 1 101 ? -37.986 -50.067 25.482 1.00 59.61 101 ARG D C 1
ATOM 9999 O O . ARG D 1 101 ? -38.199 -50.305 26.669 1.00 60.49 101 ARG D O 1
ATOM 10007 N N . ILE D 1 102 ? -38.524 -49.051 24.823 1.00 58.49 102 ILE D N 1
ATOM 10008 C CA . ILE D 1 102 ? -39.332 -47.976 25.407 1.00 56.97 102 ILE D CA 1
ATOM 10009 C C . ILE D 1 102 ? -40.843 -48.193 25.287 1.00 56.36 102 ILE D C 1
ATOM 10010 O O . ILE D 1 102 ? -41.594 -47.786 26.163 1.00 56.76 102 ILE D O 1
ATOM 10015 N N . ARG D 1 103 ? -41.275 -48.834 24.206 1.00 55.55 103 ARG D N 1
ATOM 10016 C CA . ARG D 1 103 ? -42.706 -48.973 23.872 1.00 55.03 103 ARG D CA 1
ATOM 10017 C C . ARG D 1 103 ? -43.553 -49.485 25.037 1.00 53.63 103 ARG D C 1
ATOM 10018 O O . ARG D 1 103 ? -44.691 -49.058 25.215 1.00 53.12 103 ARG D O 1
ATOM 10026 N N . GLY D 1 104 ? -42.997 -50.403 25.820 1.00 52.49 104 GLY D N 1
ATOM 10027 C CA . GLY D 1 104 ? -43.668 -50.889 27.029 1.00 52.07 104 GLY D CA 1
ATOM 10028 C C . GLY D 1 104 ? -44.007 -49.744 27.973 1.00 51.42 104 GLY D C 1
ATOM 10029 O O . GLY D 1 104 ? -45.131 -49.651 28.482 1.00 51.65 104 GLY D O 1
ATOM 10030 N N . GLN D 1 105 ? -43.027 -48.862 28.165 1.00 49.93 105 GLN D N 1
ATOM 10031 C CA . GLN D 1 105 ? -43.147 -47.682 29.027 1.00 47.74 105 GLN D CA 1
ATOM 10032 C C . GLN D 1 105 ? -44.077 -46.627 28.405 1.00 46.54 105 GLN D C 1
ATOM 10033 O O . GLN D 1 105 ? -45.076 -46.248 29.007 1.00 45.64 105 GLN D O 1
ATOM 10039 N N . LEU D 1 106 ? -43.754 -46.170 27.197 1.00 45.64 106 LEU D N 1
ATOM 10040 C CA . LEU D 1 106 ? -44.588 -45.172 26.486 1.00 45.25 106 LEU D CA 1
ATOM 10041 C C . LEU D 1 106 ? -46.078 -45.508 26.512 1.00 44.68 106 LEU D C 1
ATOM 10042 O O . LEU D 1 106 ? -46.918 -44.626 26.686 1.00 43.62 106 LEU D O 1
ATOM 10047 N N . GLU D 1 107 ? -46.389 -46.787 26.330 1.00 45.05 107 GLU D N 1
ATOM 10048 C CA . GLU D 1 107 ? -47.789 -47.265 26.301 1.00 45.41 107 GLU D CA 1
ATOM 10049 C C . GLU D 1 107 ? -48.537 -47.045 27.614 1.00 44.92 107 GLU D C 1
ATOM 10050 O O . GLU D 1 107 ? -49.754 -46.874 27.620 1.00 45.11 107 GLU D O 1
ATOM 10056 N N . ARG D 1 108 ? -47.794 -47.040 28.714 1.00 44.64 108 ARG D N 1
ATOM 1005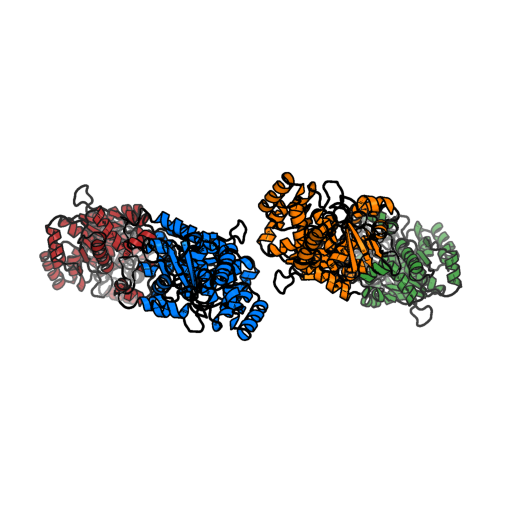7 C CA . ARG D 1 108 ? -48.351 -46.749 30.043 1.00 44.44 108 ARG D CA 1
ATOM 10058 C C . ARG D 1 108 ? -48.970 -45.347 30.107 1.00 43.85 108 ARG D C 1
ATOM 10059 O O . ARG D 1 108 ? -49.894 -45.112 30.869 1.00 42.94 108 ARG D O 1
ATOM 10067 N N . PHE D 1 109 ? -48.437 -44.432 29.296 1.00 44.13 109 PHE D N 1
ATOM 10068 C CA . PHE D 1 109 ? -48.876 -43.022 29.244 1.00 43.60 109 PHE D CA 1
ATOM 10069 C C . PHE D 1 109 ? -49.876 -42.725 28.125 1.00 42.85 109 PHE D C 1
ATOM 10070 O O . PHE D 1 109 ? -50.964 -42.200 28.371 1.00 42.34 109 PHE D O 1
ATOM 10078 N N . VAL D 1 110 ? -49.491 -43.049 26.896 1.00 41.85 110 VAL D N 1
ATOM 10079 C CA . VAL D 1 110 ? -50.341 -42.791 25.734 1.00 41.11 110 VAL D CA 1
ATOM 10080 C C . VAL D 1 110 ? -50.787 -44.080 25.078 1.00 42.42 110 VAL D C 1
ATOM 10081 O O . VAL D 1 110 ? -50.151 -45.115 25.247 1.00 41.73 110 VAL D O 1
ATOM 10085 N N . ASP D 1 111 ? -51.880 -43.983 24.320 1.00 44.53 111 ASP D N 1
ATOM 10086 C CA . ASP D 1 111 ? -52.526 -45.132 23.663 1.00 45.79 111 ASP D CA 1
ATOM 10087 C C . ASP D 1 111 ? -52.217 -45.229 22.178 1.00 46.58 111 ASP D C 1
ATOM 10088 O O . ASP D 1 111 ? -52.436 -44.287 21.419 1.00 44.42 111 ASP D O 1
ATOM 10093 N N . PHE D 1 112 ? -51.752 -46.408 21.786 1.00 49.30 112 PHE D N 1
ATOM 10094 C CA . PHE D 1 112 ? -51.451 -46.741 20.396 1.00 51.59 112 PHE D CA 1
ATOM 10095 C C . PHE D 1 112 ? -52.551 -47.636 19.815 1.00 53.93 112 PHE D C 1
ATOM 10096 O O . PHE D 1 112 ? -52.609 -48.842 20.075 1.00 55.56 112 PHE D O 1
ATOM 10104 N N . ASP D 1 113 ? -53.430 -47.024 19.039 1.00 55.66 113 ASP D N 1
ATOM 10105 C CA . ASP D 1 113 ? -54.484 -47.740 18.340 1.00 56.98 113 ASP D CA 1
ATOM 10106 C C . ASP D 1 113 ? -54.377 -47.393 16.854 1.00 58.81 113 ASP D C 1
ATOM 10107 O O . ASP D 1 113 ? -53.534 -46.574 16.465 1.00 58.82 113 ASP D O 1
ATOM 10112 N N . ASP D 1 114 ? -55.226 -48.027 16.040 1.00 60.95 114 ASP D N 1
ATOM 10113 C CA . ASP D 1 114 ? -55.300 -47.772 14.579 1.00 62.28 114 ASP D CA 1
ATOM 10114 C C . ASP D 1 114 ? -56.492 -46.864 14.227 1.00 62.60 114 ASP D C 1
ATOM 10115 O O . ASP D 1 114 ? -57.383 -47.258 13.475 1.00 62.93 114 ASP D O 1
ATOM 10117 N N . SER D 1 115 ? -56.493 -45.652 14.777 1.00 62.76 115 SER D N 1
ATOM 10118 C CA . SER D 1 115 ? -57.624 -44.724 14.631 1.00 63.47 115 SER D CA 1
ATOM 10119 C C . SER D 1 115 ? -57.104 -43.271 14.592 1.00 64.07 115 SER D C 1
ATOM 10120 O O . SER D 1 115 ? -55.900 -43.074 14.460 1.00 63.85 115 SER D O 1
ATOM 10123 N N . PRO D 1 116 ? -57.991 -42.252 14.697 1.00 65.09 116 PRO D N 1
ATOM 10124 C CA . PRO D 1 116 ? -57.488 -40.892 14.442 1.00 65.51 116 PRO D CA 1
ATOM 10125 C C . PRO D 1 116 ? -56.638 -40.259 15.561 1.00 65.29 116 PRO D C 1
ATOM 10126 O O . PRO D 1 116 ? -55.691 -39.540 15.251 1.00 65.37 116 PRO D O 1
ATOM 10130 N N . MET D 1 117 ? -56.986 -40.499 16.829 1.00 64.66 117 MET D N 1
ATOM 10131 C CA . MET D 1 117 ? -56.256 -39.910 17.973 1.00 64.10 117 MET D CA 1
ATOM 10132 C C . MET D 1 117 ? -55.176 -40.838 18.529 1.00 62.39 117 MET D C 1
ATOM 10133 O O . MET D 1 117 ? -54.589 -40.561 19.578 1.00 62.09 117 MET D O 1
ATOM 10138 N N . GLY D 1 118 ? -54.919 -41.935 17.825 1.00 60.59 118 GLY D N 1
ATOM 10139 C CA . GLY D 1 118 ? -53.949 -42.933 18.270 1.00 59.13 118 GLY D CA 1
ATOM 10140 C C . GLY D 1 118 ? -52.542 -42.372 18.367 1.00 57.56 118 GLY D C 1
ATOM 10141 O O . GLY D 1 118 ? -52.157 -41.496 17.588 1.00 57.30 118 GLY D O 1
ATOM 10142 N N . ALA D 1 119 ? -51.780 -42.878 19.331 1.00 55.61 119 ALA D N 1
ATOM 10143 C CA . ALA D 1 119 ? -50.388 -42.469 19.519 1.00 53.80 119 ALA D CA 1
ATOM 10144 C C . ALA D 1 119 ? -49.548 -42.926 18.340 1.00 52.28 119 ALA D C 1
ATOM 10145 O O . ALA D 1 119 ? -50.009 -43.690 17.497 1.00 52.21 119 ALA D O 1
ATOM 10147 N N . ILE D 1 120 ? -48.300 -42.476 18.313 1.00 50.95 120 ILE D N 1
ATOM 10148 C CA . ILE D 1 120 ? -47.455 -42.568 17.116 1.00 48.89 120 ILE D CA 1
ATOM 10149 C C . ILE D 1 120 ? -46.033 -42.103 17.446 1.00 46.55 120 ILE D C 1
ATOM 10150 O O . ILE D 1 120 ? -45.826 -40.940 17.791 1.00 45.97 120 ILE D O 1
ATOM 10155 N N . VAL D 1 121 ? -45.073 -43.021 17.358 1.00 44.13 121 VAL D N 1
ATOM 10156 C CA . VAL D 1 121 ? -43.651 -42.680 17.519 1.00 42.56 121 VAL D CA 1
ATOM 10157 C C . VAL D 1 121 ? -43.016 -42.347 16.171 1.00 41.64 121 VAL D C 1
ATOM 10158 O O . VAL D 1 121 ? -42.950 -43.201 15.298 1.00 41.11 121 VAL D O 1
ATOM 10162 N N . GLU D 1 122 ? -42.553 -41.109 16.008 1.00 40.72 122 GLU D N 1
ATOM 10163 C CA . GLU D 1 122 ? -41.740 -40.734 14.843 1.00 40.03 122 GLU D CA 1
ATOM 10164 C C . GLU D 1 122 ? -40.250 -40.703 15.176 1.00 38.05 122 GLU D C 1
ATOM 10165 O O . GLU D 1 122 ? -39.851 -40.674 16.335 1.00 37.52 122 GLU D O 1
ATOM 10171 N N . ASN D 1 123 ? -39.447 -40.728 14.121 1.00 36.60 123 ASN D N 1
ATOM 10172 C CA . ASN D 1 123 ? -37.990 -40.646 14.194 1.00 34.95 123 ASN D CA 1
ATOM 10173 C C . ASN D 1 123 ? -37.527 -39.549 13.259 1.00 33.34 123 ASN D C 1
ATOM 10174 O O . ASN D 1 123 ? -37.734 -39.642 12.056 1.00 33.64 123 ASN D O 1
ATOM 10179 N N . ASN D 1 124 ? -36.899 -38.511 13.802 1.00 31.99 124 ASN D N 1
ATOM 10180 C CA . ASN D 1 124 ? -36.479 -37.370 12.978 1.00 30.81 124 ASN D CA 1
ATOM 10181 C C . ASN D 1 124 ? -35.311 -37.676 12.031 1.00 29.72 124 ASN D C 1
ATOM 10182 O O . ASN D 1 124 ? -34.922 -36.829 11.229 1.00 29.84 124 ASN D O 1
ATOM 10187 N N . LEU D 1 125 ? -34.763 -38.882 12.117 1.00 28.57 125 LEU D N 1
ATOM 10188 C CA . LEU D 1 125 ? -33.832 -39.368 11.096 1.00 28.63 125 LEU D CA 1
ATOM 10189 C C . LEU D 1 125 ? -34.501 -39.569 9.729 1.00 30.05 125 LEU D C 1
ATOM 10190 O O . LEU D 1 125 ? -33.845 -39.453 8.679 1.00 30.04 125 LEU D O 1
ATOM 10195 N N . GLU D 1 126 ? -35.802 -39.854 9.742 1.00 31.62 126 GLU D N 1
ATOM 10196 C CA . GLU D 1 126 ? -36.587 -39.966 8.504 1.00 33.17 126 GLU D CA 1
ATOM 10197 C C . GLU D 1 126 ? -36.366 -38.782 7.546 1.00 32.34 126 GLU D C 1
ATOM 10198 O O . GLU D 1 126 ? -36.400 -38.957 6.337 1.00 33.55 126 GLU D O 1
ATOM 10204 N N . TRP D 1 127 ? -36.157 -37.584 8.081 1.00 30.35 127 TRP D N 1
ATOM 10205 C CA . TRP D 1 127 ? -35.845 -36.435 7.233 1.00 28.65 127 TRP D CA 1
ATOM 10206 C C . TRP D 1 127 ? -34.408 -35.947 7.364 1.00 27.86 127 TRP D C 1
ATOM 10207 O O . TRP D 1 127 ? -33.755 -35.656 6.361 1.00 27.64 127 TRP D O 1
ATOM 10218 N N . THR D 1 128 ? -33.910 -35.859 8.591 1.00 26.37 128 THR D N 1
ATOM 10219 C CA . THR D 1 128 ? -32.552 -35.344 8.815 1.00 25.42 128 THR D CA 1
ATOM 10220 C C . THR D 1 128 ? -31.477 -36.251 8.211 1.00 25.02 128 THR D C 1
ATOM 10221 O O . THR D 1 128 ? -30.469 -35.770 7.702 1.00 25.22 128 THR D O 1
ATOM 10225 N N . GLY D 1 129 ? -31.713 -37.557 8.251 1.00 24.30 129 GLY D N 1
ATOM 10226 C CA . GLY D 1 129 ? -30.733 -38.548 7.780 1.00 23.72 129 GLY D CA 1
ATOM 10227 C C . GLY D 1 129 ? -30.235 -38.366 6.354 1.00 22.65 129 GLY D C 1
ATOM 10228 O O . GLY D 1 129 ? -29.109 -38.718 6.039 1.00 22.37 129 GLY D O 1
ATOM 10229 N N . SER D 1 130 ? -31.092 -37.837 5.498 1.00 22.37 130 SER D N 1
ATOM 10230 C CA . SER D 1 130 ? -30.779 -37.625 4.088 1.00 23.04 130 SER D CA 1
ATOM 10231 C C . SER D 1 130 ? -30.616 -36.138 3.738 1.00 22.02 130 SER D C 1
ATOM 10232 O O . SER D 1 130 ? -30.615 -35.768 2.565 1.00 21.94 130 SER D O 1
ATOM 10235 N N . LEU D 1 131 ? -30.477 -35.303 4.764 1.00 21.08 131 LEU D N 1
ATOM 10236 C CA . LEU D 1 131 ? -30.316 -33.859 4.614 1.00 20.11 131 LEU D CA 1
ATOM 10237 C C . LEU D 1 131 ? -28.847 -33.515 4.420 1.00 21.03 131 LEU D C 1
ATOM 10238 O O . LEU D 1 131 ? -28.015 -33.786 5.294 1.00 22.26 131 LEU D O 1
ATOM 10243 N N . SER D 1 132 ? -28.523 -32.926 3.274 1.00 20.94 132 SER D N 1
ATOM 10244 C CA . SER D 1 132 ? -27.142 -32.546 2.974 1.00 20.35 132 SER D CA 1
ATOM 10245 C C . SER D 1 132 ? -26.713 -31.322 3.790 1.00 21.96 132 SER D C 1
ATOM 10246 O O . SER D 1 132 ? -27.551 -30.522 4.220 1.00 21.66 132 SER D O 1
ATOM 10249 N N . ALA D 1 133 ? -25.402 -31.188 3.996 1.00 23.37 133 ALA D N 1
ATOM 10250 C CA . ALA D 1 133 ? -24.819 -29.971 4.572 1.00 23.68 133 ALA D CA 1
ATOM 10251 C C . ALA D 1 133 ? -25.311 -28.709 3.825 1.00 24.59 133 ALA D C 1
ATOM 10252 O O . ALA D 1 133 ? -25.737 -27.734 4.437 1.00 24.29 133 ALA D O 1
ATOM 10254 N N . ILE D 1 134 ? -25.296 -28.755 2.503 1.00 25.67 134 ILE D N 1
ATOM 10255 C CA . ILE D 1 134 ? -25.708 -27.606 1.695 1.00 26.76 134 ILE D CA 1
ATOM 10256 C C . ILE D 1 134 ? -27.203 -27.256 1.821 1.00 28.57 134 ILE D C 1
ATOM 10257 O O . ILE D 1 134 ? -27.541 -26.083 1.894 1.00 28.52 134 ILE D O 1
ATOM 10262 N N . GLU D 1 135 ? -28.095 -28.242 1.854 1.00 30.43 135 GLU D N 1
ATOM 10263 C CA . GLU D 1 135 ? -29.528 -27.937 2.098 1.00 32.54 135 GLU D CA 1
ATOM 10264 C C . GLU D 1 135 ? -29.697 -27.259 3.467 1.00 31.92 135 GLU D C 1
ATOM 10265 O O . GLU D 1 135 ? -30.372 -26.241 3.600 1.00 31.34 135 GLU D O 1
ATOM 10271 N N . PHE D 1 136 ? -29.063 -27.855 4.471 1.00 31.66 136 PHE D N 1
ATOM 10272 C CA . PHE D 1 136 ? -29.069 -27.350 5.853 1.00 31.26 136 PHE D CA 1
ATOM 10273 C C . PHE D 1 136 ? -28.699 -25.861 5.924 1.00 31.67 136 PHE D C 1
ATOM 10274 O O . PHE D 1 136 ? -29.423 -25.040 6.494 1.00 31.29 136 PHE D O 1
ATOM 10282 N N . LEU D 1 137 ? -27.561 -25.534 5.330 1.00 31.73 137 LEU D N 1
ATOM 10283 C CA . LEU D 1 137 ? -27.045 -24.179 5.356 1.00 31.34 137 LEU D CA 1
ATOM 10284 C C . LEU D 1 137 ? -27.892 -23.225 4.510 1.00 32.33 137 LEU D C 1
ATOM 10285 O O . LEU D 1 137 ? -28.054 -22.061 4.865 1.00 32.67 137 LEU D O 1
ATOM 10290 N N . ARG D 1 138 ? -28.452 -23.727 3.411 1.00 33.23 138 ARG D N 1
ATOM 10291 C CA . ARG D 1 138 ? -29.148 -22.880 2.425 1.00 33.84 138 ARG D CA 1
ATOM 10292 C C . ARG D 1 138 ? -30.605 -22.649 2.784 1.00 34.14 138 ARG D C 1
ATOM 10293 O O . ARG D 1 138 ? -31.055 -21.527 2.899 1.00 35.07 138 ARG D O 1
ATOM 10301 N N . ASP D 1 139 ? -31.331 -23.741 2.960 1.00 34.65 139 ASP D N 1
ATOM 10302 C CA . ASP D 1 139 ? -32.783 -23.713 3.075 1.00 34.68 139 ASP D CA 1
ATOM 10303 C C . ASP D 1 139 ? -33.267 -23.606 4.513 1.00 33.78 139 ASP D C 1
ATOM 10304 O O . ASP D 1 139 ? -34.383 -23.181 4.755 1.00 34.25 139 ASP D O 1
ATOM 10309 N N . ILE D 1 140 ? -32.442 -24.021 5.463 1.00 33.30 140 ILE D N 1
ATOM 10310 C CA . ILE D 1 140 ? -32.734 -23.812 6.888 1.00 32.29 140 ILE D CA 1
ATOM 10311 C C . ILE D 1 140 ? -31.947 -22.613 7.447 1.00 31.88 140 ILE D C 1
ATOM 10312 O O . ILE D 1 140 ? -32.530 -21.628 7.906 1.00 31.16 140 ILE D O 1
ATOM 10317 N N . GLY D 1 141 ? -30.623 -22.708 7.377 1.00 31.02 141 GLY D N 1
ATOM 10318 C CA . GLY D 1 141 ? -29.728 -21.744 8.019 1.00 30.73 141 GLY D CA 1
ATOM 10319 C C . GLY D 1 141 ? -29.914 -20.294 7.630 1.00 30.36 141 GLY D C 1
ATOM 10320 O O . GLY D 1 141 ? -29.568 -19.402 8.382 1.00 30.00 141 GLY D O 1
ATOM 10321 N N . LYS D 1 142 ? -30.448 -20.060 6.443 1.00 30.57 142 LYS D N 1
ATOM 10322 C CA . LYS D 1 142 ? -30.644 -18.700 5.949 1.00 30.86 142 LYS D CA 1
ATOM 10323 C C . LYS D 1 142 ? -31.755 -17.979 6.697 1.00 29.42 142 LYS D C 1
ATOM 10324 O O . LYS D 1 142 ? -31.772 -16.762 6.744 1.00 29.74 142 LYS D O 1
ATOM 10330 N N . HIS D 1 143 ? -32.672 -18.730 7.292 1.00 28.73 143 HIS D N 1
ATOM 10331 C CA . HIS D 1 143 ? -33.753 -18.138 8.078 1.00 28.11 143 HIS D CA 1
ATOM 10332 C C . HIS D 1 143 ? -33.342 -17.825 9.534 1.00 27.37 143 HIS D C 1
ATOM 10333 O O . HIS D 1 143 ? -34.187 -17.475 10.352 1.00 27.15 143 HIS D O 1
ATOM 10340 N N . PHE D 1 144 ? -32.062 -17.958 9.861 1.00 26.28 144 PHE D N 1
ATOM 10341 C CA . PHE D 1 144 ? -31.612 -17.799 11.241 1.00 25.76 144 PHE D CA 1
ATOM 10342 C C . PHE D 1 144 ? -30.537 -16.745 11.410 1.00 25.57 144 PHE D C 1
ATOM 10343 O O . PHE D 1 144 ? -29.533 -16.757 10.703 1.00 24.92 144 PHE D O 1
ATOM 10351 N N . SER D 1 145 ? -30.759 -15.857 12.377 1.00 25.41 145 SER D N 1
ATOM 10352 C CA . SER D 1 145 ? -29.818 -14.791 12.715 1.00 25.66 145 SER D CA 1
ATOM 10353 C C . SER D 1 145 ? -28.958 -15.156 13.921 1.00 25.08 145 SER D C 1
ATOM 10354 O O . SER D 1 145 ? -29.483 -15.429 14.999 1.00 23.57 145 SER D O 1
ATOM 10357 N N . VAL D 1 146 ? -27.639 -15.129 13.749 1.00 24.88 146 VAL D N 1
ATOM 10358 C CA . VAL D 1 146 ? -26.723 -15.437 14.854 1.00 25.41 146 VAL D CA 1
ATOM 10359 C C . VAL D 1 146 ? -27.061 -14.609 16.095 1.00 27.93 146 VAL D C 1
ATOM 10360 O O . VAL D 1 146 ? -27.126 -15.136 17.212 1.00 28.73 146 VAL D O 1
ATOM 10364 N N . ASN D 1 147 ? -27.296 -13.317 15.902 1.00 29.50 147 ASN D N 1
ATOM 10365 C CA . ASN D 1 147 ? -27.616 -12.449 17.036 1.00 30.18 147 ASN D CA 1
ATOM 10366 C C . ASN D 1 147 ? -28.816 -12.973 17.813 1.00 30.17 147 ASN D C 1
ATOM 10367 O O . ASN D 1 147 ? -28.726 -13.151 19.017 1.00 31.36 147 ASN D O 1
ATOM 10372 N N . VAL D 1 148 ? -29.916 -13.253 17.124 1.00 30.17 148 VAL D N 1
ATOM 10373 C CA . VAL D 1 148 ? -31.136 -13.744 17.790 1.00 30.15 148 VAL D CA 1
ATOM 10374 C C . VAL D 1 148 ? -30.855 -15.015 18.586 1.00 31.58 148 VAL D C 1
ATOM 10375 O O . VAL D 1 148 ? -31.245 -15.143 19.748 1.00 32.18 148 VAL D O 1
ATOM 10379 N N . MET D 1 149 ? -30.172 -15.948 17.943 1.00 33.16 149 MET D N 1
ATOM 10380 C CA . MET D 1 149 ? -29.832 -17.224 18.569 1.00 34.48 149 MET D CA 1
ATOM 10381 C C . MET D 1 149 ? -29.059 -17.007 19.870 1.00 36.39 149 MET D C 1
ATOM 10382 O O . MET D 1 149 ? -29.456 -17.490 20.922 1.00 36.28 149 MET D O 1
ATOM 10387 N N . LEU D 1 150 ? -27.951 -16.276 19.768 1.00 39.25 150 LEU D N 1
ATOM 10388 C CA . LEU D 1 150 ? -27.160 -15.831 20.932 1.00 40.61 150 LEU D CA 1
ATOM 10389 C C . LEU D 1 150 ? -28.010 -15.122 21.974 1.00 42.49 150 LEU D C 1
ATOM 10390 O O . LEU D 1 150 ? -27.795 -15.281 23.171 1.00 41.54 150 LEU D O 1
ATOM 10395 N N . ALA D 1 151 ? -28.967 -14.334 21.483 1.00 45.63 151 ALA D N 1
ATOM 10396 C CA . ALA D 1 151 ? -29.827 -13.457 22.298 1.00 48.47 151 ALA D CA 1
ATOM 10397 C C . ALA D 1 151 ? -30.768 -14.237 23.209 1.00 50.65 151 ALA D C 1
ATOM 10398 O O . ALA D 1 151 ? -31.988 -14.054 23.165 1.00 51.68 151 ALA D O 1
ATOM 10400 N N . ARG D 1 152 ? -30.180 -15.082 24.048 1.00 52.76 152 ARG D N 1
ATOM 10401 C CA . ARG D 1 152 ? -30.919 -16.030 24.876 1.00 54.60 152 ARG D CA 1
ATOM 10402 C C . ARG D 1 152 ? -30.159 -16.339 26.169 1.00 56.32 152 ARG D C 1
ATOM 10403 O O . ARG D 1 152 ? -28.978 -16.687 26.129 1.00 56.38 152 ARG D O 1
ATOM 10411 N N . ASP D 1 153 ? -30.850 -16.242 27.303 1.00 57.79 153 ASP D N 1
ATOM 10412 C CA . ASP D 1 153 ? -30.248 -16.557 28.604 1.00 58.61 153 ASP D CA 1
ATOM 10413 C C . ASP D 1 153 ? -29.681 -17.985 28.652 1.00 58.79 153 ASP D C 1
ATOM 10414 O O . ASP D 1 153 ? -28.655 -18.209 29.274 1.00 60.05 153 ASP D O 1
ATOM 10419 N N . THR D 1 154 ? -30.321 -18.938 27.981 1.00 58.47 154 THR D N 1
ATOM 10420 C CA . THR D 1 154 ? -29.812 -20.321 27.939 1.00 58.14 154 THR D CA 1
ATOM 10421 C C . THR D 1 154 ? -28.408 -20.409 27.338 1.00 58.55 154 THR D C 1
ATOM 10422 O O . THR D 1 154 ? -27.463 -20.883 27.980 1.00 57.91 154 THR D O 1
ATOM 10426 N N . ILE D 1 155 ? -28.299 -19.953 26.094 1.00 58.68 155 ILE D N 1
ATOM 10427 C CA . ILE D 1 155 ? -27.041 -19.978 25.356 1.00 58.08 155 ILE D CA 1
ATOM 10428 C C . ILE D 1 155 ? -26.063 -18.959 25.919 1.00 57.64 155 ILE D C 1
ATOM 10429 O O . ILE D 1 155 ? -24.858 -19.215 25.974 1.00 57.90 155 ILE D O 1
ATOM 10434 N N . ARG D 1 156 ? -26.588 -17.813 26.344 1.00 57.20 156 ARG D N 1
ATOM 10435 C CA . ARG D 1 156 ? -25.761 -16.751 26.945 1.00 57.40 156 ARG D CA 1
ATOM 10436 C C . ARG D 1 156 ? -25.091 -17.217 28.245 1.00 56.22 156 ARG D C 1
ATOM 10437 O O . ARG D 1 156 ? -23.957 -16.827 28.535 1.00 55.57 156 ARG D O 1
ATOM 10445 N N . ARG D 1 157 ? -25.802 -18.053 29.007 1.00 55.15 157 ARG D N 1
ATOM 10446 C CA . ARG D 1 157 ? -25.256 -18.699 30.212 1.00 54.46 157 ARG D CA 1
ATOM 10447 C C . ARG D 1 157 ? -24.163 -19.687 29.853 1.00 53.59 157 ARG D C 1
ATOM 10448 O O . ARG D 1 157 ? -23.101 -19.681 30.467 1.00 53.58 157 ARG D O 1
ATOM 10456 N N . ARG D 1 158 ? -24.451 -20.548 28.876 1.00 52.88 158 ARG D N 1
ATOM 10457 C CA . ARG D 1 158 ? -23.480 -21.522 28.352 1.00 51.74 158 ARG D CA 1
ATOM 10458 C C . ARG D 1 158 ? -22.268 -20.844 27.709 1.00 50.38 158 ARG D C 1
ATOM 10459 O O . ARG D 1 158 ? -21.145 -21.354 27.783 1.00 49.45 158 ARG D O 1
ATOM 10467 N N . LEU D 1 159 ? -22.508 -19.708 27.065 1.00 48.96 159 LEU D N 1
ATOM 10468 C CA . LEU D 1 159 ? -21.418 -18.884 26.536 1.00 49.04 159 LEU D CA 1
ATOM 10469 C C . LEU D 1 159 ? -20.521 -18.318 27.651 1.00 49.30 159 LEU D C 1
ATOM 10470 O O . LEU D 1 159 ? -19.293 -18.283 27.523 1.00 49.14 159 LEU D O 1
ATOM 10475 N N . ALA D 1 160 ? -21.148 -17.863 28.731 1.00 49.39 160 ALA D N 1
ATOM 10476 C CA . ALA D 1 160 ? -20.423 -17.315 29.883 1.00 48.90 160 ALA D CA 1
ATOM 10477 C C . ALA D 1 160 ? -19.827 -18.436 30.723 1.00 48.65 160 ALA D C 1
ATOM 10478 O O . ALA D 1 160 ? -18.777 -18.263 31.349 1.00 49.00 160 ALA D O 1
ATOM 10480 N N . GLY D 1 161 ? -20.514 -19.577 30.725 1.00 48.01 161 GLY D N 1
ATOM 10481 C CA . GLY D 1 161 ? -20.142 -20.747 31.526 1.00 46.99 161 GLY D CA 1
ATOM 10482 C C . GLY D 1 161 ? -19.076 -21.585 30.854 1.00 46.05 161 GLY D C 1
ATOM 10483 O O . GLY D 1 161 ? -17.993 -21.088 30.561 1.00 47.10 161 GLY D O 1
ATOM 10484 N N . GLU D 1 162 ? -19.391 -22.846 30.575 1.00 44.37 162 GLU D N 1
ATOM 10485 C CA . GLU D 1 162 ? -18.380 -23.806 30.099 1.00 43.99 162 GLU D CA 1
ATOM 10486 C C . GLU D 1 162 ? -18.109 -23.755 28.573 1.00 42.24 162 GLU D C 1
ATOM 10487 O O . GLU D 1 162 ? -17.356 -24.572 28.039 1.00 41.73 162 GLU D O 1
ATOM 10493 N N . GLY D 1 163 ? -18.686 -22.772 27.892 1.00 40.36 163 GLY D N 1
ATOM 10494 C CA . GLY D 1 163 ? -18.563 -22.662 26.444 1.00 38.65 163 GLY D CA 1
ATOM 10495 C C . GLY D 1 163 ? -19.536 -23.569 25.705 1.00 37.33 163 GLY D C 1
ATOM 10496 O O . GLY D 1 163 ? -20.038 -24.556 26.241 1.00 36.95 163 GLY D O 1
ATOM 10497 N N . ILE D 1 164 ? -19.801 -23.222 24.456 1.00 35.79 164 ILE D N 1
ATOM 10498 C CA . ILE D 1 164 ? -20.691 -24.004 23.594 1.00 33.99 164 ILE D CA 1
ATOM 10499 C C . ILE D 1 164 ? -20.027 -24.229 22.222 1.00 32.22 164 ILE D C 1
ATOM 10500 O O . ILE D 1 164 ? -19.480 -23.299 21.622 1.00 31.20 164 ILE D O 1
ATOM 10505 N N . SER D 1 165 ? -20.048 -25.463 21.729 1.00 30.35 165 SER D N 1
ATOM 10506 C CA . SER D 1 165 ? -19.512 -25.725 20.385 1.00 29.50 165 SER D CA 1
ATOM 10507 C C . SER D 1 165 ? -20.479 -25.258 19.294 1.00 28.93 165 SER D C 1
ATOM 10508 O O . SER D 1 165 ? -21.657 -25.004 19.537 1.00 29.18 165 SER D O 1
ATOM 10511 N N . TYR D 1 166 ? -19.970 -25.152 18.082 1.00 27.96 166 TYR D N 1
ATOM 10512 C CA . TYR D 1 166 ? -20.805 -24.796 16.962 1.00 27.07 166 TYR D CA 1
ATOM 10513 C C . TYR D 1 166 ? -21.876 -25.857 16.673 1.00 27.91 166 TYR D C 1
ATOM 10514 O O . TYR D 1 166 ? -22.937 -25.546 16.142 1.00 28.82 166 TYR D O 1
ATOM 10523 N N . THR D 1 167 ? -21.599 -27.105 17.023 1.00 28.54 167 THR D N 1
ATOM 10524 C CA . THR D 1 167 ? -22.569 -28.177 16.845 1.00 28.29 167 THR D CA 1
ATOM 10525 C C . THR D 1 167 ? -23.688 -28.011 17.844 1.00 28.95 167 THR D C 1
ATOM 10526 O O . THR D 1 167 ? -24.852 -27.992 17.472 1.00 29.47 167 THR D O 1
ATOM 10530 N N . GLU D 1 168 ? -23.324 -27.886 19.114 1.00 30.62 168 GLU D N 1
ATOM 10531 C CA . GLU D 1 168 ? -24.298 -27.647 20.194 1.00 32.07 168 GLU D CA 1
ATOM 10532 C C . GLU D 1 168 ? -25.168 -26.419 19.904 1.00 30.46 168 GLU D C 1
ATOM 10533 O O . GLU D 1 168 ? -26.334 -26.381 20.243 1.00 29.66 168 GLU D O 1
ATOM 10539 N N . PHE D 1 169 ? -24.568 -25.428 19.260 1.00 30.34 169 PHE D N 1
ATOM 10540 C CA . PHE D 1 169 ? -25.235 -24.192 18.859 1.00 30.27 169 PHE D CA 1
ATOM 10541 C C . PHE D 1 169 ? -26.230 -24.399 17.718 1.00 29.97 169 PHE D C 1
ATOM 10542 O O . PHE D 1 169 ? -27.140 -23.594 17.540 1.00 30.55 169 PHE D O 1
ATOM 10550 N N . SER D 1 170 ? -26.053 -25.476 16.956 1.00 29.82 170 SER D N 1
ATOM 10551 C CA . SER D 1 170 ? -26.835 -25.737 15.738 1.00 29.44 170 SER D CA 1
ATOM 10552 C C . SER D 1 170 ? -28.089 -26.542 15.999 1.00 28.72 170 SER D C 1
ATOM 10553 O O . SER D 1 170 ? -29.068 -26.412 15.278 1.00 28.48 170 SER D O 1
ATOM 10556 N N . TYR D 1 171 ? -28.032 -27.390 17.017 1.00 29.08 171 TYR D N 1
ATOM 10557 C CA A TYR D 1 171 ? -29.179 -28.218 17.411 0.50 29.01 171 TYR D CA 1
ATOM 10558 C CA B TYR D 1 171 ? -29.179 -28.189 17.505 0.50 29.28 171 TYR D CA 1
ATOM 10559 C C . TYR D 1 171 ? -30.513 -27.474 17.240 1.00 28.52 171 TYR D C 1
ATOM 10560 O O . TYR D 1 171 ? -31.472 -28.039 16.705 1.00 28.21 171 TYR D O 1
ATOM 10577 N N . LEU D 1 172 ? -30.553 -26.215 17.658 1.00 26.98 172 LEU D N 1
ATOM 10578 C CA . LEU D 1 172 ? -31.714 -25.341 17.502 1.00 25.11 172 LEU D CA 1
ATOM 10579 C C . LEU D 1 172 ? -32.313 -25.467 16.102 1.00 24.45 172 LEU D C 1
ATOM 10580 O O . LEU D 1 172 ? -33.516 -25.636 15.966 1.00 24.41 172 LEU D O 1
ATOM 10585 N N . LEU D 1 173 ? -31.461 -25.384 15.074 1.00 23.58 173 LEU D N 1
ATOM 10586 C CA . LEU D 1 173 ? -31.890 -25.459 13.664 1.00 22.65 173 LEU D CA 1
ATOM 10587 C C . LEU D 1 173 ? -32.499 -26.817 13.299 1.00 22.93 173 LEU D C 1
ATOM 10588 O O . LEU D 1 173 ? -33.534 -26.878 12.635 1.00 23.70 173 LEU D O 1
ATOM 10593 N N . LEU D 1 174 ? -31.846 -27.899 13.712 1.00 22.42 174 LEU D N 1
ATOM 10594 C CA . LEU D 1 174 ? -32.383 -29.243 13.492 1.00 22.34 174 LEU D CA 1
ATOM 10595 C C . LEU D 1 174 ? -33.743 -29.362 14.162 1.00 22.77 174 LEU D C 1
ATOM 10596 O O . LEU D 1 174 ? -34.704 -29.844 13.563 1.00 22.56 174 LEU D O 1
ATOM 10601 N N . GLN D 1 175 ? -33.811 -28.907 15.409 1.00 24.04 175 GLN D N 1
ATOM 10602 C CA . GLN D 1 175 ? -35.042 -28.974 16.208 1.00 24.46 175 GLN D CA 1
ATOM 10603 C C . GLN D 1 175 ? -36.173 -28.175 15.540 1.00 22.83 175 GLN D C 1
ATOM 10604 O O . GLN D 1 175 ? -37.334 -28.588 15.527 1.00 21.90 175 GLN D O 1
ATOM 10610 N N . ALA D 1 176 ? -35.819 -27.022 14.992 1.00 22.01 176 ALA D N 1
ATOM 10611 C CA . ALA D 1 176 ? -36.794 -26.183 14.303 1.00 21.84 176 ALA D CA 1
ATOM 10612 C C . ALA D 1 176 ? -37.320 -26.936 13.095 1.00 22.47 176 ALA D C 1
ATOM 10613 O O . ALA D 1 176 ? -38.531 -27.108 12.929 1.00 23.03 176 ALA D O 1
ATOM 10615 N N . ASN D 1 177 ? -36.394 -27.421 12.276 1.00 23.13 177 ASN D N 1
ATOM 10616 C CA . ASN D 1 177 ? -36.743 -28.192 11.086 1.00 23.04 177 ASN D CA 1
ATOM 10617 C C . ASN D 1 177 ? -37.714 -29.321 11.411 1.00 23.52 177 ASN D C 1
ATOM 10618 O O . ASN D 1 177 ? -38.677 -29.545 10.671 1.00 23.74 177 ASN D O 1
ATOM 10623 N N . ASP D 1 178 ? -37.459 -30.012 12.524 1.00 23.82 178 ASP D N 1
ATOM 10624 C CA . ASP D 1 178 ? -38.343 -31.088 13.005 1.00 24.37 178 ASP D CA 1
ATOM 10625 C C . ASP D 1 178 ? -39.807 -30.657 13.052 1.00 24.60 178 ASP D C 1
ATOM 10626 O O . ASP D 1 178 ? -40.677 -31.416 12.645 1.00 25.71 178 ASP D O 1
ATOM 10631 N N . TYR D 1 179 ? -40.074 -29.449 13.547 1.00 24.28 179 TYR D N 1
ATOM 10632 C CA . TYR D 1 179 ? -41.453 -28.963 13.652 1.00 24.34 179 TYR D CA 1
ATOM 10633 C C . TYR D 1 179 ? -42.053 -28.806 12.251 1.00 25.98 179 TYR D C 1
ATOM 10634 O O . TYR D 1 179 ? -43.185 -29.227 12.000 1.00 25.87 179 TYR D O 1
ATOM 10643 N N . VAL D 1 180 ? -41.282 -28.202 11.347 1.00 27.46 180 VAL D N 1
ATOM 10644 C CA . VAL D 1 180 ? -41.718 -27.985 9.955 1.00 27.68 180 VAL D CA 1
ATOM 10645 C C . VAL D 1 180 ? -42.050 -29.318 9.295 1.00 29.34 180 VAL D C 1
ATOM 10646 O O . VAL D 1 180 ? -43.062 -29.471 8.608 1.00 29.34 180 VAL D O 1
ATOM 10650 N N . GLU D 1 181 ? -41.179 -30.285 9.525 1.00 31.10 181 GLU D N 1
ATOM 10651 C CA . GLU D 1 181 ? -41.304 -31.582 8.890 1.00 32.47 181 GLU D CA 1
ATOM 10652 C C . GLU D 1 181 ? -42.454 -32.406 9.484 1.00 33.23 181 GLU D C 1
ATOM 10653 O O . GLU D 1 181 ? -43.116 -33.148 8.759 1.00 33.41 181 GLU D O 1
ATOM 10659 N N . LEU D 1 182 ? -42.699 -32.261 10.787 1.00 34.62 182 LEU D N 1
ATOM 10660 C CA . LEU D 1 182 ? -43.856 -32.912 11.448 1.00 35.44 182 LEU D CA 1
ATOM 10661 C C . LEU D 1 182 ? -45.197 -32.266 11.094 1.00 36.40 182 LEU D C 1
ATOM 10662 O O . LEU D 1 182 ? -46.210 -32.956 11.035 1.00 36.77 182 LEU D O 1
ATOM 10667 N N . HIS D 1 183 ? -45.205 -30.951 10.891 1.00 37.96 183 HIS D N 1
ATOM 10668 C CA . HIS D 1 183 ? -46.417 -30.237 10.447 1.00 39.34 183 HIS D CA 1
ATOM 10669 C C . HIS D 1 183 ? -46.814 -30.632 9.027 1.00 41.03 183 HIS D C 1
ATOM 10670 O O . HIS D 1 183 ? -47.995 -30.809 8.717 1.00 41.03 183 HIS D O 1
ATOM 10677 N N . ARG D 1 184 ? -45.808 -30.731 8.167 1.00 42.49 184 ARG D N 1
ATOM 10678 C CA . ARG D 1 184 ? -45.994 -31.169 6.789 1.00 43.48 184 ARG D CA 1
ATOM 10679 C C . ARG D 1 184 ? -46.571 -32.586 6.778 1.00 43.33 184 ARG D C 1
ATOM 10680 O O . ARG D 1 184 ? -47.602 -32.847 6.163 1.00 43.13 184 ARG D O 1
ATOM 10688 N N . ARG D 1 185 ? -45.914 -33.480 7.504 1.00 43.47 185 ARG D N 1
ATOM 10689 C CA . ARG D 1 185 ? -46.223 -34.919 7.461 1.00 43.15 185 ARG D CA 1
ATOM 10690 C C . ARG D 1 185 ? -47.438 -35.394 8.272 1.00 42.51 185 ARG D C 1
ATOM 10691 O O . ARG D 1 185 ? -48.039 -36.401 7.925 1.00 43.12 185 ARG D O 1
ATOM 10699 N N . HIS D 1 186 ? -47.784 -34.713 9.357 1.00 41.63 186 HIS D N 1
ATOM 10700 C CA . HIS D 1 186 ? -48.896 -35.178 10.209 1.00 41.43 186 HIS D CA 1
ATOM 10701 C C . HIS D 1 186 ? -49.835 -34.069 10.685 1.00 41.46 186 HIS D C 1
ATOM 10702 O O . HIS D 1 186 ? -50.576 -34.254 11.653 1.00 41.17 186 HIS D O 1
ATOM 10709 N N . GLY D 1 187 ? -49.812 -32.927 10.002 1.00 41.51 187 GLY D N 1
ATOM 10710 C CA . GLY D 1 187 ? -50.715 -31.806 10.312 1.00 41.63 187 GLY D CA 1
ATOM 10711 C C . GLY D 1 187 ? -50.564 -31.309 11.735 1.00 41.73 187 GLY D C 1
ATOM 10712 O O . GLY D 1 187 ? -51.491 -30.747 12.319 1.00 42.75 187 GLY D O 1
ATOM 10713 N N . CYS D 1 188 ? -49.369 -31.514 12.276 1.00 41.42 188 CYS D N 1
ATOM 10714 C CA . CYS D 1 188 ? -49.067 -31.276 13.681 1.00 39.88 188 CYS D CA 1
ATOM 10715 C C . CYS D 1 188 ? -48.998 -29.799 13.969 1.00 37.88 188 CYS D C 1
ATOM 10716 O O . CYS D 1 188 ? -48.352 -29.077 13.234 1.00 38.34 188 CYS D O 1
ATOM 10719 N N . THR D 1 189 ? -49.656 -29.355 15.036 1.00 36.38 189 THR D N 1
ATOM 10720 C CA . THR D 1 189 ? -49.826 -27.907 15.297 1.00 35.80 189 THR D CA 1
ATOM 10721 C C . THR D 1 189 ? -49.509 -27.420 16.719 1.00 34.84 189 THR D C 1
ATOM 10722 O O . THR D 1 189 ? -49.600 -26.222 17.005 1.00 34.88 189 THR D O 1
ATOM 10726 N N . LEU D 1 190 ? -49.136 -28.334 17.605 1.00 33.37 190 LEU D N 1
ATOM 10727 C CA . LEU D 1 190 ? -48.608 -27.948 18.917 1.00 32.33 190 LEU D CA 1
ATOM 10728 C C . LEU D 1 190 ? -47.448 -28.839 19.291 1.00 31.92 190 LEU D C 1
ATOM 10729 O O . LEU D 1 190 ? -47.511 -30.050 19.123 1.00 32.21 190 LEU D O 1
ATOM 10734 N N . GLN D 1 191 ? -46.386 -28.216 19.787 1.00 31.45 191 GLN D N 1
ATOM 10735 C CA . GLN D 1 191 ? -45.277 -28.933 20.407 1.00 30.52 191 GLN D CA 1
ATOM 10736 C C . GLN D 1 191 ? -45.244 -28.587 21.886 1.00 30.58 191 GLN D C 1
ATOM 10737 O O . GLN D 1 191 ? -45.361 -27.412 22.258 1.00 30.88 191 GLN D O 1
ATOM 10743 N N . ILE D 1 192 ? -45.097 -29.614 22.721 1.00 29.89 192 ILE D N 1
ATOM 10744 C CA . ILE D 1 192 ? -44.856 -29.405 24.155 1.00 28.85 192 ILE D CA 1
ATOM 10745 C C . ILE D 1 192 ? -43.427 -29.826 24.508 1.00 27.89 192 ILE D C 1
ATOM 10746 O O . ILE D 1 192 ? -42.818 -30.650 23.831 1.00 26.74 192 ILE D O 1
ATOM 10751 N N . GLY D 1 193 ? -42.907 -29.235 25.570 1.00 27.44 193 GLY D N 1
ATOM 10752 C CA . GLY D 1 193 ? -41.579 -29.555 26.057 1.00 26.84 193 GLY D CA 1
ATOM 10753 C C . GLY D 1 193 ? -41.357 -29.077 27.470 1.00 26.90 193 GLY D C 1
ATOM 10754 O O . GLY D 1 193 ? -42.226 -28.465 28.085 1.00 26.85 193 GLY D O 1
ATOM 10755 N N . GLY D 1 194 ? -40.176 -29.370 27.991 1.00 27.30 194 GLY D N 1
ATOM 10756 C CA . GLY D 1 194 ? -39.749 -28.828 29.284 1.00 26.82 194 GLY D CA 1
ATOM 10757 C C . GLY D 1 194 ? -39.535 -27.325 29.216 1.00 26.45 194 GLY D C 1
ATOM 10758 O O . GLY D 1 194 ? -39.196 -26.783 28.162 1.00 26.57 194 GLY D O 1
ATOM 10759 N N . ALA D 1 195 ? -39.743 -26.652 30.342 1.00 26.66 195 ALA D N 1
ATOM 10760 C CA . ALA D 1 195 ? -39.623 -25.186 30.418 1.00 26.85 195 ALA D CA 1
ATOM 10761 C C . ALA D 1 195 ? -38.308 -24.702 29.832 1.00 27.69 195 ALA D C 1
ATOM 10762 O O . ALA D 1 195 ? -38.269 -23.660 29.176 1.00 28.38 195 ALA D O 1
ATOM 10764 N N . ASP D 1 196 ? -37.242 -25.476 30.051 1.00 28.63 196 ASP D N 1
ATOM 10765 C CA . ASP D 1 196 ? -35.900 -25.146 29.512 1.00 29.17 196 ASP D CA 1
ATOM 10766 C C . ASP D 1 196 ? -35.718 -25.319 27.988 1.00 28.57 196 ASP D C 1
ATOM 10767 O O . ASP D 1 196 ? -34.758 -24.795 27.425 1.00 27.21 196 ASP D O 1
ATOM 10772 N N . GLN D 1 197 ? -36.641 -26.036 27.338 1.00 29.21 197 GLN D N 1
ATOM 10773 C CA . GLN D 1 197 ? -36.607 -26.274 25.877 1.00 29.57 197 GLN D CA 1
ATOM 10774 C C . GLN D 1 197 ? -37.298 -25.183 25.058 1.00 28.38 197 GLN D C 1
ATOM 10775 O O . GLN D 1 197 ? -37.515 -25.342 23.857 1.00 27.17 197 GLN D O 1
ATOM 10781 N N . TRP D 1 198 ? -37.646 -24.078 25.694 1.00 27.92 198 TRP D N 1
ATOM 10782 C CA . TRP D 1 198 ? -38.475 -23.069 25.034 1.00 27.72 198 TRP D CA 1
ATOM 10783 C C . TRP D 1 198 ? -37.882 -22.618 23.699 1.00 27.24 198 TRP D C 1
ATOM 10784 O O . TRP D 1 198 ? -38.483 -22.817 22.638 1.00 27.74 198 TRP D O 1
ATOM 10795 N N . GLY D 1 199 ? -36.697 -22.025 23.760 1.00 26.10 199 GLY D N 1
ATOM 10796 C CA . GLY D 1 199 ? -36.035 -21.506 22.566 1.00 26.22 199 GLY D CA 1
ATOM 10797 C C . GLY D 1 199 ? -36.110 -22.460 21.385 1.00 26.72 199 GLY D C 1
ATOM 10798 O O . GLY D 1 199 ? -36.383 -22.054 20.255 1.00 27.75 199 GLY D O 1
ATOM 10799 N N . ASN D 1 200 ? -35.863 -23.735 21.661 1.00 26.87 200 ASN D N 1
ATOM 10800 C CA . ASN D 1 200 ? -35.945 -24.790 20.657 1.00 26.98 200 ASN D CA 1
ATOM 10801 C C . ASN D 1 200 ? -37.300 -24.846 19.975 1.00 26.98 200 ASN D C 1
ATOM 10802 O O . ASN D 1 200 ? -37.391 -25.040 18.766 1.00 27.92 200 ASN D O 1
ATOM 10807 N N . ILE D 1 201 ? -38.349 -24.711 20.775 1.00 25.40 201 ILE D N 1
ATOM 10808 C CA . ILE D 1 201 ? -39.705 -24.907 20.298 1.00 24.77 201 ILE D CA 1
ATOM 10809 C C . ILE D 1 201 ? -40.157 -23.683 19.515 1.00 24.90 201 ILE D C 1
ATOM 10810 O O . ILE D 1 201 ? -40.699 -23.811 18.433 1.00 25.55 201 ILE D O 1
ATOM 10815 N N . ILE D 1 202 ? -39.932 -22.496 20.063 1.00 25.24 202 ILE D N 1
ATOM 10816 C CA . ILE D 1 202 ? -40.415 -21.258 19.434 1.00 25.06 202 ILE D CA 1
ATOM 10817 C C . ILE D 1 202 ? -39.691 -21.048 18.115 1.00 25.56 202 ILE D C 1
ATOM 10818 O O . ILE D 1 202 ? -40.260 -20.527 17.152 1.00 25.78 202 ILE D O 1
ATOM 10823 N N . ALA D 1 203 ? -38.431 -21.475 18.089 1.00 25.84 203 ALA D N 1
ATOM 10824 C CA . ALA D 1 203 ? -37.617 -21.469 16.872 1.00 25.69 203 ALA D CA 1
ATOM 10825 C C . ALA D 1 203 ? -38.366 -22.207 15.760 1.00 26.76 203 ALA D C 1
ATOM 10826 O O . ALA D 1 203 ? -38.401 -21.757 14.608 1.00 28.12 203 ALA D O 1
ATOM 10828 N N . GLY D 1 204 ? -38.969 -23.336 16.136 1.00 27.12 204 GLY D N 1
ATOM 10829 C CA . GLY D 1 204 ? -39.761 -24.169 15.231 1.00 26.83 204 GLY D CA 1
ATOM 10830 C C . GLY D 1 204 ? -41.044 -23.500 14.768 1.00 27.50 204 GLY D C 1
ATOM 10831 O O . GLY D 1 204 ? -41.464 -23.675 13.632 1.00 28.22 204 GLY D O 1
ATOM 10832 N N . VAL D 1 205 ? -41.678 -22.737 15.652 1.00 28.38 205 VAL D N 1
ATOM 10833 C CA . VAL D 1 205 ? -42.917 -22.034 15.303 1.00 28.83 205 VAL D CA 1
ATOM 10834 C C . VAL D 1 205 ? -42.609 -20.982 14.242 1.00 29.25 205 VAL D C 1
ATOM 10835 O O . VAL D 1 205 ? -43.316 -20.878 13.233 1.00 29.73 205 VAL D O 1
ATOM 10839 N N . ARG D 1 206 ? -41.542 -20.216 14.477 1.00 28.85 206 ARG D N 1
ATOM 10840 C CA . ARG D 1 206 ? -41.090 -19.188 13.537 1.00 28.40 206 ARG D CA 1
ATOM 10841 C C . ARG D 1 206 ? -40.730 -19.803 12.193 1.00 27.37 206 ARG D C 1
ATOM 10842 O O . ARG D 1 206 ? -41.241 -19.388 11.157 1.00 26.25 206 ARG D O 1
ATOM 10850 N N . LEU D 1 207 ? -39.875 -20.821 12.220 1.00 27.32 207 LEU D N 1
ATOM 10851 C CA . LEU D 1 207 ? -39.454 -21.484 10.979 1.00 26.44 207 LEU D CA 1
ATOM 10852 C C . LEU D 1 207 ? -40.674 -21.948 10.179 1.00 26.47 207 LEU D C 1
ATOM 10853 O O . LEU D 1 207 ? -40.775 -21.673 8.987 1.00 24.83 207 LEU D O 1
ATOM 10858 N N . VAL D 1 208 ? -41.606 -22.618 10.855 1.00 27.29 208 VAL D N 1
ATOM 10859 C CA . VAL D 1 208 ? -42.855 -23.068 10.227 1.00 27.78 208 VAL D CA 1
ATOM 10860 C C . VAL D 1 208 ? -43.596 -21.897 9.565 1.00 29.63 208 VAL D C 1
ATOM 10861 O O . VAL D 1 208 ? -44.012 -22.009 8.408 1.00 29.11 208 VAL D O 1
ATOM 10865 N N . ARG D 1 209 ? -43.730 -20.780 10.286 1.00 31.77 209 ARG D N 1
ATOM 10866 C CA . ARG D 1 209 ? -44.328 -19.557 9.721 1.00 33.33 209 ARG D CA 1
ATOM 10867 C C . ARG D 1 209 ? -43.621 -19.169 8.417 1.00 35.49 209 ARG D C 1
ATOM 10868 O O . ARG D 1 209 ? -44.258 -18.942 7.394 1.00 35.39 209 ARG D O 1
ATOM 10872 N N . GLN D 1 210 ? -42.296 -19.134 8.455 1.00 37.78 210 GLN D N 1
ATOM 10873 C CA . GLN D 1 210 ? -41.507 -18.632 7.327 1.00 39.43 210 GLN D CA 1
ATOM 10874 C C . GLN D 1 210 ? -41.480 -19.606 6.143 1.00 40.59 210 GLN D C 1
ATOM 10875 O O . GLN D 1 210 ? -41.873 -19.242 5.029 1.00 40.52 210 GLN D O 1
ATOM 10881 N N . LYS D 1 211 ? -41.027 -20.835 6.395 1.00 42.14 211 LYS D N 1
ATOM 10882 C CA . LYS D 1 211 ? -40.912 -21.873 5.336 1.00 43.28 211 LYS D CA 1
ATOM 10883 C C . LYS D 1 211 ? -42.260 -22.352 4.782 1.00 44.31 211 LYS D C 1
ATOM 10884 O O . LYS D 1 211 ? -42.331 -22.785 3.632 1.00 44.58 211 LYS D O 1
ATOM 10890 N N . LEU D 1 212 ? -43.311 -22.281 5.597 1.00 45.41 212 LEU D N 1
ATOM 10891 C CA . LEU D 1 212 ? -44.622 -22.867 5.247 1.00 45.42 212 LEU D CA 1
ATOM 10892 C C . LEU D 1 212 ? -45.831 -21.909 5.335 1.00 45.25 212 LEU D C 1
ATOM 10893 O O . LEU D 1 212 ? -46.948 -22.302 4.999 1.00 46.14 212 LEU D O 1
ATOM 10898 N N . GLY D 1 213 ? -45.632 -20.678 5.802 1.00 44.62 213 GLY D N 1
ATOM 10899 C CA . GLY D 1 213 ? -46.745 -19.720 5.945 1.00 44.03 213 GLY D CA 1
ATOM 10900 C C . GLY D 1 213 ? -47.720 -20.017 7.077 1.00 44.19 213 GLY D C 1
ATOM 10901 O O . GLY D 1 213 ? -48.469 -19.140 7.500 1.00 44.65 213 GLY D O 1
ATOM 10902 N N . ALA D 1 214 ? -47.694 -21.247 7.587 1.00 43.98 214 ALA D N 1
ATOM 10903 C CA . ALA D 1 214 ? -48.666 -21.725 8.583 1.00 43.16 214 ALA D CA 1
ATOM 10904 C C . ALA D 1 214 ? -48.370 -21.251 10.006 1.00 42.82 214 ALA D C 1
ATOM 10905 O O . ALA D 1 214 ? -47.229 -20.949 10.371 1.00 43.07 214 ALA D O 1
ATOM 10907 N N . THR D 1 215 ? -49.426 -21.209 10.804 1.00 42.43 215 THR D N 1
ATOM 10908 C CA . THR D 1 215 ? -49.357 -20.773 12.192 1.00 41.92 215 THR D CA 1
ATOM 10909 C C . THR D 1 215 ? -49.489 -21.979 13.093 1.00 40.99 215 THR D C 1
ATOM 10910 O O . THR D 1 215 ? -50.458 -22.734 12.992 1.00 42.14 215 THR D O 1
ATOM 10914 N N . VAL D 1 216 ? -48.525 -22.144 13.986 1.00 39.39 216 VAL D N 1
ATOM 10915 C CA . VAL D 1 216 ? -48.562 -23.226 14.952 1.00 37.49 216 VAL D CA 1
ATOM 10916 C C . VAL D 1 216 ? -48.126 -22.740 16.330 1.00 35.85 216 VAL D C 1
ATOM 10917 O O . VAL D 1 216 ? -47.744 -21.586 16.502 1.00 34.81 216 VAL D O 1
ATOM 10921 N N . HIS D 1 217 ? -48.171 -23.643 17.299 1.00 34.76 217 HIS D N 1
ATOM 10922 C CA . HIS D 1 217 ? -48.082 -23.268 18.710 1.00 34.41 217 HIS D CA 1
ATOM 10923 C C . HIS D 1 217 ? -47.015 -23.995 19.524 1.00 32.51 217 HIS D C 1
ATOM 10924 O O . HIS D 1 217 ? -46.583 -25.096 19.197 1.00 31.77 217 HIS D O 1
ATOM 10931 N N . ALA D 1 218 ? -46.638 -23.352 20.616 1.00 30.90 218 ALA D N 1
ATOM 10932 C CA . ALA D 1 218 ? -45.723 -23.908 21.584 1.00 30.22 218 ALA D CA 1
ATOM 10933 C C . ALA D 1 218 ? -46.338 -23.776 22.970 1.00 29.84 218 ALA D C 1
ATOM 10934 O O . ALA D 1 218 ? -47.089 -22.836 23.249 1.00 28.62 218 ALA D O 1
ATOM 10936 N N . LEU D 1 219 ? -46.000 -24.731 23.831 1.00 29.26 219 LEU D N 1
ATOM 10937 C CA . LEU D 1 219 ? -46.426 -24.734 25.239 1.00 28.83 219 LEU D CA 1
ATOM 10938 C C . LEU D 1 219 ? -45.457 -25.574 26.089 1.00 28.20 219 LEU D C 1
ATOM 10939 O O . LEU D 1 219 ? -45.355 -26.776 25.887 1.00 27.72 219 LEU D O 1
ATOM 10944 N N . THR D 1 220 ? -44.746 -24.938 27.025 1.00 28.04 220 THR D N 1
ATOM 10945 C CA . THR D 1 220 ? -43.805 -25.661 27.905 1.00 28.02 220 THR D CA 1
ATOM 10946 C C . THR D 1 220 ? -44.361 -25.875 29.305 1.00 28.00 220 THR D C 1
ATOM 10947 O O . THR D 1 220 ? -45.151 -25.073 29.810 1.00 27.52 220 THR D O 1
ATOM 10951 N N . VAL D 1 221 ? -43.929 -26.978 29.909 1.00 28.37 221 VAL D N 1
ATOM 10952 C CA . VAL D 1 221 ? -44.281 -27.338 31.283 1.00 28.38 221 VAL D CA 1
ATOM 10953 C C . VAL D 1 221 ? -43.061 -27.147 32.176 1.00 29.00 221 VAL D C 1
ATOM 10954 O O . VAL D 1 221 ? -41.928 -27.296 31.718 1.00 28.67 221 VAL D O 1
ATOM 10958 N N . PRO D 1 222 ? -43.284 -26.817 33.454 1.00 29.45 222 PRO D N 1
ATOM 10959 C CA . PRO D 1 222 ? -42.145 -26.495 34.294 1.00 29.48 222 PRO D CA 1
ATOM 10960 C C . PRO D 1 222 ? -41.270 -27.705 34.586 1.00 30.00 222 PRO D C 1
ATOM 10961 O O . PRO D 1 222 ? -41.742 -28.844 34.562 1.00 29.04 222 PRO D O 1
ATOM 10965 N N . LEU D 1 223 ? -39.985 -27.441 34.803 1.00 31.18 223 LEU D N 1
ATOM 10966 C CA . LEU D 1 223 ? -39.097 -28.424 35.402 1.00 31.92 223 LEU D CA 1
ATOM 10967 C C . LEU D 1 223 ? -39.527 -28.527 36.863 1.00 32.79 223 LEU D C 1
ATOM 10968 O O . LEU D 1 223 ? -39.887 -27.509 37.494 1.00 33.27 223 LEU D O 1
ATOM 10973 N N . VAL D 1 224 ? -39.529 -29.755 37.383 1.00 32.34 224 VAL D N 1
ATOM 10974 C CA . VAL D 1 224 ? -39.876 -29.980 38.786 1.00 31.45 224 VAL D CA 1
ATOM 10975 C C . VAL D 1 224 ? -38.592 -29.883 39.615 1.00 31.57 224 VAL D C 1
ATOM 10976 O O . VAL D 1 224 ? -37.623 -30.589 39.355 1.00 30.97 224 VAL D O 1
ATOM 10980 N N . THR D 1 225 ? -38.588 -28.964 40.575 1.00 32.26 225 THR D N 1
ATOM 10981 C CA . THR D 1 225 ? -37.528 -28.883 41.581 1.00 33.34 225 THR D CA 1
ATOM 10982 C C . THR D 1 225 ? -38.160 -28.586 42.929 1.00 32.94 225 THR D C 1
ATOM 10983 O O . THR D 1 225 ? -39.002 -27.699 43.039 1.00 32.58 225 THR D O 1
ATOM 10987 N N . ALA D 1 226 ? -37.729 -29.335 43.943 1.00 33.29 226 ALA D N 1
ATOM 10988 C CA . ALA D 1 226 ? -38.347 -29.325 45.277 1.00 32.78 226 ALA D CA 1
ATOM 10989 C C . ALA D 1 226 ? -38.108 -28.007 46.011 1.00 32.74 226 ALA D C 1
ATOM 10990 O O . ALA D 1 226 ? -37.227 -27.232 45.650 1.00 32.78 226 ALA D O 1
ATOM 10992 N N . ALA D 1 227 ? -38.896 -27.776 47.055 1.00 33.09 227 ALA D N 1
ATOM 10993 C CA . ALA D 1 227 ? -38.806 -26.541 47.849 1.00 33.54 227 ALA D CA 1
ATOM 10994 C C . ALA D 1 227 ? -37.401 -26.309 48.414 1.00 33.94 227 ALA D C 1
ATOM 10995 O O . ALA D 1 227 ? -36.936 -25.166 48.502 1.00 33.40 227 ALA D O 1
ATOM 10997 N N . ASP D 1 228 ? -36.732 -27.404 48.775 1.00 34.93 228 ASP D N 1
ATOM 10998 C CA . ASP D 1 228 ? -35.348 -27.350 49.289 1.00 35.49 228 ASP D CA 1
ATOM 10999 C C . ASP D 1 228 ? -34.280 -27.157 48.208 1.00 34.58 228 ASP D C 1
ATOM 11000 O O . ASP D 1 228 ? -33.098 -27.177 48.508 1.00 34.65 228 ASP D O 1
ATOM 11005 N N . GLY D 1 229 ? -34.689 -27.004 46.958 1.00 34.51 229 GLY D N 1
ATOM 11006 C CA . GLY D 1 229 ? -33.747 -26.721 45.883 1.00 35.03 229 GLY D CA 1
ATOM 11007 C C . GLY D 1 229 ? -33.228 -27.912 45.095 1.00 35.66 229 GLY D C 1
ATOM 11008 O O . GLY D 1 229 ? -32.706 -27.730 44.004 1.00 35.77 229 GLY D O 1
ATOM 11009 N N . THR D 1 230 ? -33.362 -29.126 45.623 1.00 37.21 230 THR D N 1
ATOM 11010 C CA . THR D 1 230 ? -32.866 -30.333 44.922 1.00 38.24 230 THR D CA 1
ATOM 11011 C C . THR D 1 230 ? -33.718 -30.639 43.697 1.00 39.47 230 THR D C 1
ATOM 11012 O O . THR D 1 230 ? -34.898 -30.287 43.652 1.00 39.50 230 THR D O 1
ATOM 11016 N N . LYS D 1 231 ? -33.119 -31.293 42.707 1.00 41.59 231 LYS D N 1
ATOM 11017 C CA . LYS D 1 231 ? -33.813 -31.540 41.434 1.00 42.93 231 LYS D CA 1
ATOM 11018 C C . LYS D 1 231 ? -34.576 -32.848 41.494 1.00 42.08 231 LYS D C 1
ATOM 11019 O O . LYS D 1 231 ? -34.066 -33.857 41.973 1.00 42.26 231 LYS D O 1
ATOM 11025 N N . PHE D 1 232 ? -35.811 -32.794 41.013 1.00 41.40 232 PHE D N 1
ATOM 11026 C CA . PHE D 1 232 ? -36.715 -33.935 40.993 1.00 40.86 232 PHE D CA 1
ATOM 11027 C C . PHE D 1 232 ? -36.109 -35.124 40.253 1.00 42.34 232 PHE D C 1
ATOM 11028 O O . PHE D 1 232 ? -35.288 -34.965 39.353 1.00 42.65 232 PHE D O 1
ATOM 11036 N N . GLY D 1 233 ? -36.506 -36.321 40.656 1.00 44.07 233 GLY D N 1
ATOM 11037 C CA . GLY D 1 233 ? -36.134 -37.531 39.926 1.00 46.11 233 GLY D CA 1
ATOM 11038 C C . GLY D 1 233 ? -34.721 -38.038 40.135 1.00 47.64 233 GLY D C 1
ATOM 11039 O O . GLY D 1 233 ? -34.292 -38.959 39.448 1.00 48.02 233 GLY D O 1
ATOM 11040 N N . LYS D 1 234 ? -34.007 -37.453 41.086 1.00 49.60 234 LYS D N 1
ATOM 11041 C CA . LYS D 1 234 ? -32.701 -37.965 41.491 1.00 51.28 234 LYS D CA 1
ATOM 11042 C C . LYS D 1 234 ? -32.851 -39.117 42.498 1.00 52.77 234 LYS D C 1
ATOM 11043 O O . LYS D 1 234 ? -33.656 -39.036 43.417 1.00 53.22 234 LYS D O 1
ATOM 11046 N N . SER D 1 235 ? -32.078 -40.186 42.314 1.00 54.65 235 SER D N 1
ATOM 11047 C CA . SER D 1 235 ? -32.109 -41.351 43.224 1.00 55.92 235 SER D CA 1
ATOM 11048 C C . SER D 1 235 ? -31.116 -41.180 44.385 1.00 56.68 235 SER D C 1
ATOM 11049 O O . SER D 1 235 ? -30.488 -40.121 44.517 1.00 57.13 235 SER D O 1
ATOM 11052 N N . THR D 1 236 ? -30.991 -42.224 45.214 1.00 57.59 236 THR D N 1
ATOM 11053 C CA . THR D 1 236 ? -30.071 -42.256 46.378 1.00 58.13 236 THR D CA 1
ATOM 11054 C C . THR D 1 236 ? -28.630 -41.847 46.051 1.00 58.09 236 THR D C 1
ATOM 11055 O O . THR D 1 236 ? -28.063 -40.941 46.680 1.00 58.68 236 THR D O 1
ATOM 11059 N N . GLY D 1 237 ? -28.049 -42.521 45.064 1.00 57.22 237 GLY D N 1
ATOM 11060 C CA . GLY D 1 237 ? -26.704 -42.188 44.577 1.00 56.64 237 GLY D CA 1
ATOM 11061 C C . GLY D 1 237 ? -26.626 -40.951 43.679 1.00 56.20 237 GLY D C 1
ATOM 11062 O O . GLY D 1 237 ? -25.578 -40.681 43.088 1.00 57.19 237 GLY D O 1
ATOM 11063 N N . GLY D 1 238 ? -27.720 -40.195 43.572 1.00 54.55 238 GLY D N 1
ATOM 11064 C CA . GLY D 1 238 ? -27.782 -39.020 42.685 1.00 52.66 238 GLY D CA 1
ATOM 11065 C C . GLY D 1 238 ? -27.904 -39.369 41.208 1.00 50.27 238 GLY D C 1
ATOM 11066 O O . GLY D 1 238 ? -27.655 -38.531 40.338 1.00 49.68 238 GLY D O 1
ATOM 11067 N N . GLY D 1 239 ? -28.295 -40.609 40.931 1.00 47.50 239 GLY D N 1
ATOM 11068 C CA . GLY D 1 239 ? -28.548 -41.064 39.566 1.00 45.88 239 GLY D CA 1
ATOM 11069 C C . GLY D 1 239 ? -29.991 -40.808 39.186 1.00 43.99 239 GLY D C 1
ATOM 11070 O O . GLY D 1 239 ? -30.665 -40.002 39.810 1.00 43.51 239 GLY D O 1
ATOM 11071 N N . SER D 1 240 ? -30.471 -41.512 38.172 1.00 42.42 240 SER D N 1
ATOM 11072 C CA . SER D 1 240 ? -31.844 -41.324 37.700 1.00 41.23 240 SER D CA 1
ATOM 11073 C C . SER D 1 240 ? -32.829 -42.339 38.295 1.00 40.73 240 SER D C 1
ATOM 11074 O O . SER D 1 240 ? -32.444 -43.456 38.653 1.00 40.67 240 SER D O 1
ATOM 11077 N N . LEU D 1 241 ? -34.095 -41.929 38.403 1.00 40.04 241 LEU D N 1
ATOM 11078 C CA . LEU D 1 241 ? -35.204 -42.839 38.747 1.00 38.87 241 LEU D CA 1
ATOM 11079 C C . LEU D 1 241 ? -35.759 -43.437 37.459 1.00 38.07 241 LEU D C 1
ATOM 11080 O O . LEU D 1 241 ? -36.584 -42.826 36.778 1.00 38.33 241 LEU D O 1
ATOM 11085 N N . TRP D 1 242 ? -35.298 -44.633 37.131 1.00 36.98 242 TRP D N 1
ATOM 11086 C CA . TRP D 1 242 ? -35.615 -45.249 35.849 1.00 36.62 242 TRP D CA 1
ATOM 11087 C C . TRP D 1 242 ? -36.972 -45.908 35.873 1.00 35.83 242 TRP D C 1
ATOM 11088 O O . TRP D 1 242 ? -37.298 -46.619 36.815 1.00 36.28 242 TRP D O 1
ATOM 11099 N N . LEU D 1 243 ? -37.759 -45.694 34.829 1.00 35.00 243 LEU D N 1
ATOM 11100 C CA . LEU D 1 243 ? -39.071 -46.342 34.745 1.00 34.66 243 LEU D CA 1
ATOM 11101 C C . LEU D 1 243 ? -38.915 -47.856 34.706 1.00 34.37 243 LEU D C 1
ATOM 11102 O O . LEU D 1 243 ? -39.768 -48.579 35.212 1.00 33.51 243 LEU D O 1
ATOM 11107 N N . ASP D 1 244 ? -37.817 -48.322 34.113 1.00 34.97 244 ASP D N 1
ATOM 11108 C CA . ASP D 1 244 ? -37.543 -49.761 33.970 1.00 35.64 244 ASP D CA 1
ATOM 11109 C C . ASP D 1 244 ? -37.375 -50.463 35.335 1.00 35.94 244 ASP D C 1
ATOM 11110 O O . ASP D 1 244 ? -36.547 -50.046 36.148 1.00 35.16 244 ASP D O 1
ATOM 11115 N N . PRO D 1 245 ? -38.141 -51.546 35.577 1.00 36.35 245 PRO D N 1
ATOM 11116 C CA . PRO D 1 245 ? -38.127 -52.202 36.885 1.00 37.45 245 PRO D CA 1
ATOM 11117 C C . PRO D 1 245 ? -36.787 -52.819 37.274 1.00 38.48 245 PRO D C 1
ATOM 11118 O O . PRO D 1 245 ? -36.417 -52.779 38.448 1.00 39.62 245 PRO D O 1
ATOM 11122 N N . GLN D 1 246 ? -36.077 -53.376 36.296 1.00 38.99 246 GLN D N 1
ATOM 11123 C CA . GLN D 1 246 ? -34.735 -53.944 36.520 1.00 39.24 246 GLN D CA 1
ATOM 11124 C C . GLN D 1 246 ? -33.672 -52.908 36.921 1.00 37.51 246 GLN D C 1
ATOM 11125 O O . GLN D 1 246 ? -32.652 -53.269 37.485 1.00 38.70 246 GLN D O 1
ATOM 11131 N N . MET D 1 247 ? -33.902 -51.637 36.612 1.00 35.43 247 MET D N 1
ATOM 11132 C CA . MET D 1 247 ? -32.951 -50.561 36.940 1.00 33.74 247 MET D CA 1
ATOM 11133 C C . MET D 1 247 ? -33.348 -49.826 38.221 1.00 31.81 247 MET D C 1
ATOM 11134 O O . MET D 1 247 ? -32.507 -49.508 39.058 1.00 31.92 247 MET D O 1
ATOM 11139 N N . THR D 1 248 ? -34.633 -49.527 38.341 1.00 30.11 248 THR D N 1
ATOM 11140 C CA . THR D 1 248 ? -35.213 -48.972 39.567 1.00 28.04 248 THR D CA 1
ATOM 11141 C C . THR D 1 248 ? -36.400 -49.838 39.938 1.00 26.77 248 THR D C 1
ATOM 11142 O O . THR D 1 248 ? -37.387 -49.885 39.212 1.00 26.19 248 THR D O 1
ATOM 11146 N N . SER D 1 249 ? -36.290 -50.538 41.057 1.00 25.70 249 SER D N 1
ATOM 11147 C CA . SER D 1 249 ? -37.345 -51.432 41.476 1.00 25.02 249 SER D CA 1
ATOM 11148 C C . SER D 1 249 ? -38.611 -50.634 41.761 1.00 24.78 249 SER D C 1
ATOM 11149 O O . SER D 1 249 ? -38.555 -49.498 42.233 1.00 23.63 249 SER D O 1
ATOM 11152 N N . PRO D 1 250 ? -39.763 -51.223 41.447 1.00 25.08 250 PRO D N 1
ATOM 11153 C CA . PRO D 1 250 ? -41.022 -50.681 41.914 1.00 26.36 250 PRO D CA 1
ATOM 11154 C C . PRO D 1 250 ? -40.979 -50.170 43.357 1.00 26.90 250 PRO D C 1
ATOM 11155 O O . PRO D 1 250 ? -41.599 -49.157 43.659 1.00 28.01 250 PRO D O 1
ATOM 11159 N N . TYR D 1 251 ? -40.262 -50.860 44.237 1.00 27.71 251 TYR D N 1
ATOM 11160 C CA . TYR D 1 251 ? -40.129 -50.395 45.627 1.00 28.09 251 TYR D CA 1
ATOM 11161 C C . TYR D 1 251 ? -39.355 -49.085 45.715 1.00 27.90 251 TYR D C 1
ATOM 11162 O O . TYR D 1 251 ? -39.786 -48.139 46.380 1.00 27.06 251 TYR D O 1
ATOM 11171 N N . ALA D 1 252 ? -38.205 -49.049 45.053 1.00 27.75 252 ALA D N 1
ATOM 11172 C CA . ALA D 1 252 ? -37.413 -47.824 44.946 1.00 27.98 252 ALA D CA 1
ATOM 11173 C C . ALA D 1 252 ? -38.252 -46.690 44.354 1.00 29.30 252 ALA D C 1
ATOM 11174 O O . ALA D 1 252 ? -38.144 -45.533 44.777 1.00 29.69 252 ALA D O 1
ATOM 11176 N N . TRP D 1 253 ? -39.096 -47.037 43.380 1.00 30.12 253 TRP D N 1
ATOM 11177 C CA . TRP D 1 253 ? -40.011 -46.076 42.751 1.00 30.38 253 TRP D CA 1
ATOM 11178 C C . TRP D 1 253 ? -41.052 -45.558 43.734 1.00 30.87 253 TRP D C 1
ATOM 11179 O O . TRP D 1 253 ? -41.163 -44.355 43.925 1.00 31.39 253 TRP D O 1
ATOM 11190 N N . TYR D 1 254 ? -41.807 -46.465 44.351 1.00 31.40 254 TYR D N 1
ATOM 11191 C CA . TYR D 1 254 ? -42.791 -46.103 45.395 1.00 31.51 254 TYR D CA 1
ATOM 11192 C C . TYR D 1 254 ? -42.141 -45.277 46.506 1.00 31.25 254 TYR D C 1
ATOM 11193 O O . TYR D 1 254 ? -42.605 -44.198 46.864 1.00 30.66 254 TYR D O 1
ATOM 11202 N N . GLN D 1 255 ? -41.050 -45.805 47.035 1.00 32.09 255 GLN D N 1
ATOM 11203 C CA . GLN D 1 255 ? -40.330 -45.173 48.141 1.00 33.41 255 GLN D CA 1
ATOM 11204 C C . GLN D 1 255 ? -40.106 -43.698 47.859 1.00 33.25 255 GLN D C 1
ATOM 11205 O O . GLN D 1 255 ? -40.394 -42.831 48.694 1.00 32.91 255 GLN D O 1
ATOM 11211 N N . TYR D 1 256 ? -39.588 -43.437 46.665 1.00 33.09 256 TYR D N 1
ATOM 11212 C CA . TYR D 1 256 ? -39.188 -42.088 46.283 1.00 32.88 256 TYR D CA 1
ATOM 11213 C C . TYR D 1 256 ? -40.299 -41.078 46.481 1.00 32.61 256 TYR D C 1
ATOM 11214 O O . TYR D 1 256 ? -40.083 -40.041 47.109 1.00 33.45 256 TYR D O 1
ATOM 11223 N N . PHE D 1 257 ? -41.467 -41.376 45.918 1.00 31.95 257 PHE D N 1
ATOM 11224 C CA . PHE D 1 257 ? -42.593 -40.450 45.947 1.00 32.21 257 PHE D CA 1
ATOM 11225 C C . PHE D 1 257 ? -43.239 -40.380 47.311 1.00 32.30 257 PHE D C 1
ATOM 11226 O O . PHE D 1 257 ? -43.737 -39.320 47.705 1.00 33.26 257 PHE D O 1
ATOM 11234 N N . VAL D 1 258 ? -43.235 -41.501 48.028 1.00 31.35 258 VAL D N 1
ATOM 11235 C CA . VAL D 1 258 ? -43.780 -41.550 49.401 1.00 30.28 258 VAL D CA 1
ATOM 11236 C C . VAL D 1 258 ? -42.918 -40.747 50.400 1.00 30.93 258 VAL D C 1
ATOM 11237 O O . VAL D 1 258 ? -43.375 -40.404 51.492 1.00 32.28 258 VAL D O 1
ATOM 11241 N N . ASN D 1 259 ? -41.675 -40.464 50.022 1.00 30.42 259 ASN D N 1
ATOM 11242 C CA . ASN D 1 259 ? -40.806 -39.590 50.808 1.00 30.83 259 ASN D CA 1
ATOM 11243 C C . ASN D 1 259 ? -40.703 -38.171 50.262 1.00 31.47 259 ASN D C 1
ATOM 11244 O O . ASN D 1 259 ? -39.755 -37.443 50.561 1.00 32.14 259 ASN D O 1
ATOM 11249 N N . THR D 1 260 ? -41.690 -37.785 49.465 1.00 31.88 260 THR D N 1
ATOM 11250 C CA . THR D 1 260 ? -41.869 -36.390 49.063 1.00 31.90 260 THR D CA 1
ATOM 11251 C C . THR D 1 260 ? -42.106 -35.502 50.285 1.00 32.53 260 THR D C 1
ATOM 11252 O O . THR D 1 260 ? -42.877 -35.864 51.172 1.00 33.41 260 THR D O 1
ATOM 11256 N N . ALA D 1 261 ? -41.443 -34.351 50.331 1.00 32.92 261 ALA D N 1
ATOM 11257 C CA . ALA D 1 261 ? -41.621 -33.390 51.434 1.00 33.00 261 ALA D CA 1
ATOM 11258 C C . ALA D 1 261 ? -43.064 -32.907 51.490 1.00 34.40 261 ALA D C 1
ATOM 11259 O O . ALA D 1 261 ? -43.776 -32.935 50.478 1.00 36.16 261 ALA D O 1
ATOM 11261 N N . ASP D 1 262 ? -43.498 -32.475 52.671 1.00 35.11 262 ASP D N 1
ATOM 11262 C CA . ASP D 1 262 ? -44.845 -31.916 52.835 1.00 35.61 262 ASP D CA 1
ATOM 11263 C C . ASP D 1 262 ? -44.986 -30.631 52.037 1.00 34.11 262 ASP D C 1
ATOM 11264 O O . ASP D 1 262 ? -46.037 -30.367 51.453 1.00 34.66 262 ASP D O 1
ATOM 11269 N N . ALA D 1 263 ? -43.918 -29.845 52.009 1.00 32.32 263 ALA D N 1
ATOM 11270 C CA . ALA D 1 263 ? -43.864 -28.635 51.177 1.00 31.76 263 ALA D CA 1
ATOM 11271 C C . ALA D 1 263 ? -44.331 -28.859 49.727 1.00 30.88 263 ALA D C 1
ATOM 11272 O O . ALA D 1 263 ? -45.008 -28.012 49.164 1.00 30.24 263 ALA D O 1
ATOM 11274 N N . ASP D 1 264 ? -43.989 -30.008 49.152 1.00 30.28 264 ASP D N 1
ATOM 11275 C CA . ASP D 1 264 ? -44.149 -30.251 47.714 1.00 30.94 264 ASP D CA 1
ATOM 11276 C C . ASP D 1 264 ? -45.290 -31.192 47.320 1.00 30.49 264 ASP D C 1
ATOM 11277 O O . ASP D 1 264 ? -45.690 -31.232 46.151 1.00 29.16 264 ASP D O 1
ATOM 11282 N N . VAL D 1 265 ? -45.806 -31.951 48.283 1.00 30.40 265 VAL D N 1
ATOM 11283 C CA . VAL D 1 265 ? -46.616 -33.147 47.969 1.00 29.95 265 VAL D CA 1
ATOM 11284 C C . VAL D 1 265 ? -47.895 -32.869 47.168 1.00 28.83 265 VAL D C 1
ATOM 11285 O O . VAL D 1 265 ? -48.242 -33.640 46.274 1.00 30.21 265 VAL D O 1
ATOM 11289 N N . ILE D 1 266 ? -48.574 -31.771 47.474 1.00 27.23 266 ILE D N 1
ATOM 11290 C CA . ILE D 1 266 ? -49.812 -31.417 46.768 1.00 26.12 266 ILE D CA 1
ATOM 11291 C C . ILE D 1 266 ? -49.514 -30.950 45.352 1.00 26.18 266 ILE D C 1
ATOM 11292 O O . ILE D 1 266 ? -50.140 -31.400 44.390 1.00 25.49 266 ILE D O 1
ATOM 11297 N N . ARG D 1 267 ? -48.545 -30.048 45.241 1.00 26.74 267 ARG D N 1
ATOM 11298 C CA . ARG D 1 267 ? -48.081 -29.548 43.935 1.00 26.48 267 ARG D CA 1
ATOM 11299 C C . ARG D 1 267 ? -47.732 -30.695 43.008 1.00 27.25 267 ARG D C 1
ATOM 11300 O O . ARG D 1 267 ? -48.161 -30.741 41.868 1.00 28.76 267 ARG D O 1
ATOM 11308 N N . TYR D 1 268 ? -46.939 -31.616 43.524 1.00 27.58 268 TYR D N 1
ATOM 11309 C CA . TYR D 1 268 ? -46.613 -32.841 42.827 1.00 28.12 268 TYR D CA 1
ATOM 11310 C C . TYR D 1 268 ? -47.864 -33.614 42.446 1.00 28.62 268 TYR D C 1
ATOM 11311 O O . TYR D 1 268 ? -48.003 -34.056 41.302 1.00 28.53 268 TYR D O 1
ATOM 11320 N N . LEU D 1 269 ? -48.775 -33.783 43.401 1.00 29.10 269 LEU D N 1
ATOM 11321 C CA . LEU D 1 269 ? -50.035 -34.477 43.108 1.00 30.21 269 LEU D CA 1
ATOM 11322 C C . LEU D 1 269 ? -50.774 -33.811 41.940 1.00 30.46 269 LEU D C 1
ATOM 11323 O O . LEU D 1 269 ? -51.149 -34.484 40.979 1.00 31.18 269 LEU D O 1
ATOM 11328 N N . ARG D 1 270 ? -50.951 -32.493 41.993 1.00 30.45 270 ARG D N 1
ATOM 11329 C CA . ARG D 1 270 ? -51.753 -31.809 40.949 1.00 30.75 270 ARG D CA 1
ATOM 11330 C C . ARG D 1 270 ? -51.000 -31.748 39.602 1.00 30.54 270 ARG D C 1
ATOM 11331 O O . ARG D 1 270 ? -51.598 -31.563 38.544 1.00 31.16 270 ARG D O 1
ATOM 11339 N N . TRP D 1 271 ? -49.689 -31.920 39.654 1.00 29.48 271 TRP D N 1
ATOM 11340 C CA . TRP D 1 271 ? -48.865 -31.885 38.457 1.00 28.62 271 TRP D CA 1
ATOM 11341 C C . TRP D 1 271 ? -48.731 -33.259 37.806 1.00 30.42 271 TRP D C 1
ATOM 11342 O O . TRP D 1 271 ? -48.662 -33.360 36.584 1.00 30.98 271 TRP D O 1
ATOM 11353 N N . PHE D 1 272 ? -48.698 -34.305 38.631 1.00 32.22 272 PHE D N 1
ATOM 11354 C CA . PHE D 1 272 ? -48.443 -35.691 38.170 1.00 33.01 272 PHE D CA 1
ATOM 11355 C C . PHE D 1 272 ? -49.646 -36.627 38.105 1.00 32.86 272 PHE D C 1
ATOM 11356 O O . PHE D 1 272 ? -49.564 -37.667 37.467 1.00 33.29 272 PHE D O 1
ATOM 11364 N N . THR D 1 273 ? -50.742 -36.282 38.768 1.00 33.50 273 THR D N 1
ATOM 11365 C CA . THR D 1 273 ? -51.893 -37.180 38.849 1.00 34.52 273 THR D CA 1
ATOM 11366 C C . THR D 1 273 ? -53.126 -36.566 38.190 1.00 36.07 273 THR D C 1
ATOM 11367 O O . THR D 1 273 ? -53.058 -35.492 37.605 1.00 35.65 273 THR D O 1
ATOM 11371 N N . PHE D 1 274 ? -54.246 -37.276 38.279 1.00 38.84 274 PHE D N 1
ATOM 11372 C CA . PHE D 1 274 ? -55.515 -36.824 37.704 1.00 40.68 274 PHE D CA 1
ATOM 11373 C C . PHE D 1 274 ? -56.571 -36.538 38.772 1.00 40.94 274 PHE D C 1
ATOM 11374 O O . PHE D 1 274 ? -57.763 -36.474 38.472 1.00 42.02 274 PHE D O 1
ATOM 11382 N N . LEU D 1 275 ? -56.132 -36.350 40.013 1.00 40.67 275 LEU D N 1
ATOM 11383 C CA . LEU D 1 275 ? -57.053 -36.029 41.093 1.00 40.03 275 LEU D CA 1
ATOM 11384 C C . LEU D 1 275 ? -57.691 -34.682 40.794 1.00 39.70 275 LEU D C 1
ATOM 11385 O O . LEU D 1 275 ? -57.021 -33.762 40.329 1.00 39.49 275 LEU D O 1
ATOM 11390 N N . SER D 1 276 ? -58.987 -34.575 41.052 1.00 39.97 276 SER D N 1
ATOM 11391 C CA . SER D 1 276 ? -59.710 -33.319 40.852 1.00 40.81 276 SER D CA 1
ATOM 11392 C C . SER D 1 276 ? -59.305 -32.292 41.903 1.00 41.26 276 SER D C 1
ATOM 11393 O O . SER D 1 276 ? -58.763 -32.645 42.951 1.00 41.48 276 SER D O 1
ATOM 11396 N N . ALA D 1 277 ? -59.576 -31.021 41.616 1.00 42.11 277 ALA D N 1
ATOM 11397 C CA . ALA D 1 277 ? -59.245 -29.922 42.545 1.00 42.33 277 ALA D CA 1
ATOM 11398 C C . ALA D 1 277 ? -59.848 -30.157 43.939 1.00 43.18 277 ALA D C 1
ATOM 11399 O O . ALA D 1 277 ? -59.234 -29.805 44.948 1.00 42.57 277 ALA D O 1
ATOM 11401 N N . ASP D 1 278 ? -61.037 -30.766 43.985 1.00 44.23 278 ASP D N 1
ATOM 11402 C CA . ASP D 1 278 ? -61.710 -31.073 45.260 1.00 45.12 278 ASP D CA 1
ATOM 11403 C C . ASP D 1 278 ? -60.974 -32.173 46.018 1.00 45.44 278 ASP D C 1
ATOM 11404 O O . ASP D 1 278 ? -60.752 -32.056 47.226 1.00 45.66 278 ASP D O 1
ATOM 11409 N N . GLU D 1 279 ? -60.618 -33.242 45.304 1.00 45.54 279 GLU D N 1
ATOM 11410 C CA . GLU D 1 279 ? -59.793 -34.326 45.862 1.00 45.01 279 GLU D CA 1
ATOM 11411 C C . GLU D 1 279 ? -58.490 -33.767 46.440 1.00 45.03 279 GLU D C 1
ATOM 11412 O O . GLU D 1 279 ? -58.052 -34.179 47.508 1.00 45.22 279 GLU D O 1
ATOM 11418 N N . LEU D 1 280 ? -57.890 -32.815 45.730 1.00 45.37 280 LEU D N 1
ATOM 11419 C CA . LEU D 1 280 ? -56.649 -32.150 46.170 1.00 45.83 280 LEU D CA 1
ATOM 11420 C C . LEU D 1 280 ? -56.893 -31.198 47.350 1.00 46.93 280 LEU D C 1
ATOM 11421 O O . LEU D 1 280 ? -56.024 -31.006 48.197 1.00 47.12 280 LEU D O 1
ATOM 11426 N N . ALA D 1 281 ? -58.066 -30.577 47.381 1.00 48.31 281 ALA D N 1
ATOM 11427 C CA . ALA D 1 281 ? -58.496 -29.813 48.551 1.00 48.61 281 ALA D CA 1
ATOM 11428 C C . ALA D 1 281 ? -58.444 -30.705 49.796 1.00 49.23 281 ALA D C 1
ATOM 11429 O O . ALA D 1 281 ? -57.804 -30.369 50.792 1.00 49.95 281 ALA D O 1
ATOM 11431 N N . GLU D 1 282 ? -59.109 -31.853 49.713 1.00 49.74 282 GLU D N 1
ATOM 11432 C CA . GLU D 1 282 ? -59.252 -32.773 50.863 1.00 50.55 282 GLU D CA 1
ATOM 11433 C C . GLU D 1 282 ? -57.926 -33.378 51.337 1.00 49.14 282 GLU D C 1
ATOM 11434 O O . GLU D 1 282 ? -57.737 -33.617 52.527 1.00 48.64 282 GLU D O 1
ATOM 11440 N N . LEU D 1 283 ? -57.020 -33.620 50.403 1.00 48.10 283 LEU D N 1
ATOM 11441 C CA . LEU D 1 283 ? -55.667 -34.063 50.747 1.00 47.11 283 LEU D CA 1
ATOM 11442 C C . LEU D 1 283 ? -54.829 -32.906 51.306 1.00 47.55 283 LEU D C 1
ATOM 11443 O O . LEU D 1 283 ? -53.988 -33.120 52.170 1.00 48.23 283 LEU D O 1
ATOM 11448 N N . GLU D 1 284 ? -55.065 -31.688 50.824 1.00 47.85 284 GLU D N 1
ATOM 11449 C CA . GLU D 1 284 ? -54.374 -30.502 51.351 1.00 48.56 284 GLU D CA 1
ATOM 11450 C C . GLU D 1 284 ? -54.644 -30.352 52.848 1.00 49.46 284 GLU D C 1
ATOM 11451 O O . GLU D 1 284 ? -53.739 -30.026 53.616 1.00 49.00 284 GLU D O 1
ATOM 11453 N N . GLN D 1 285 ? -55.896 -30.594 53.241 1.00 50.59 285 GLN D N 1
ATOM 11454 C CA . GLN D 1 285 ? -56.311 -30.587 54.649 1.00 51.51 285 GLN D CA 1
ATOM 11455 C C . GLN D 1 285 ? -55.591 -31.673 55.440 1.00 51.18 285 GLN D C 1
ATOM 11456 O O . GLN D 1 285 ? -55.092 -31.424 56.539 1.00 52.50 285 GLN D O 1
ATOM 11462 N N . ALA D 1 286 ? -55.554 -32.874 54.875 1.00 49.90 286 ALA D N 1
ATOM 11463 C CA . ALA D 1 286 ? -54.837 -34.005 55.464 1.00 49.16 286 ALA D CA 1
ATOM 11464 C C . ALA D 1 286 ? -53.393 -33.650 55.860 1.00 49.59 286 ALA D C 1
ATOM 11465 O O . ALA D 1 286 ? -52.953 -33.928 56.970 1.00 48.84 286 ALA D O 1
ATOM 11467 N N . THR D 1 287 ? -52.666 -33.035 54.936 1.00 50.45 287 THR D N 1
ATOM 11468 C CA . THR D 1 287 ? -51.272 -32.628 55.167 1.00 50.68 287 THR D CA 1
ATOM 11469 C C . THR D 1 287 ? -51.170 -31.534 56.230 1.00 51.52 287 THR D C 1
ATOM 11470 O O . THR D 1 287 ? -50.170 -31.442 56.950 1.00 51.55 287 THR D O 1
ATOM 11474 N N . ALA D 1 288 ? -52.202 -30.701 56.307 1.00 52.28 288 ALA D N 1
ATOM 11475 C CA . ALA D 1 288 ? -52.280 -29.644 57.316 1.00 53.24 288 ALA D CA 1
ATOM 11476 C C . ALA D 1 288 ? -52.562 -30.221 58.706 1.00 54.38 288 ALA D C 1
ATOM 11477 O O . ALA D 1 288 ? -51.861 -29.921 59.675 1.00 53.97 288 ALA D O 1
ATOM 11479 N N . GLN D 1 289 ? -53.590 -31.062 58.779 1.00 55.75 289 GLN D N 1
ATOM 11480 C CA . GLN D 1 289 ? -54.127 -31.567 60.052 1.00 56.41 289 GLN D CA 1
ATOM 11481 C C . GLN D 1 289 ? -53.522 -32.885 60.544 1.00 56.48 289 GLN D C 1
ATOM 11482 O O . GLN D 1 289 ? -53.525 -33.156 61.740 1.00 57.63 289 GLN D O 1
ATOM 11488 N N . ARG D 1 290 ? -53.021 -33.704 59.627 1.00 56.23 290 ARG D N 1
ATOM 11489 C CA . ARG D 1 290 ? -52.567 -35.061 59.956 1.00 56.01 290 ARG D CA 1
ATOM 11490 C C . ARG D 1 290 ? -51.249 -35.394 59.228 1.00 55.51 290 ARG D C 1
ATOM 11491 O O . ARG D 1 290 ? -51.144 -36.420 58.546 1.00 54.91 290 ARG D O 1
ATOM 11499 N N . PRO D 1 291 ? -50.231 -34.528 59.383 1.00 55.44 291 PRO D N 1
ATOM 11500 C CA . PRO D 1 291 ? -48.983 -34.600 58.595 1.00 55.32 291 PRO D CA 1
ATOM 11501 C C . PRO D 1 291 ? -48.129 -35.872 58.756 1.00 55.07 291 PRO D C 1
ATOM 11502 O O . PRO D 1 291 ? -47.467 -36.285 57.806 1.00 55.44 291 PRO D O 1
ATOM 11506 N N . GLN D 1 292 ? -48.140 -36.477 59.938 1.00 54.60 292 GLN D N 1
ATOM 11507 C CA . GLN D 1 292 ? -47.327 -37.682 60.207 1.00 54.16 292 GLN D CA 1
ATOM 11508 C C . GLN D 1 292 ? -47.968 -38.935 59.623 1.00 52.86 292 GLN D C 1
ATOM 11509 O O . GLN D 1 292 ? -47.408 -40.026 59.700 1.00 52.05 292 GLN D O 1
ATOM 11515 N N . GLN D 1 293 ? -49.154 -38.752 59.055 1.00 51.42 293 GLN D N 1
ATOM 11516 C CA . GLN D 1 293 ? -49.976 -39.834 58.546 1.00 50.08 293 GLN D CA 1
ATOM 11517 C C . GLN D 1 293 ? -49.784 -40.042 57.045 1.00 47.53 293 GLN D C 1
ATOM 11518 O O . GLN D 1 293 ? -50.095 -41.103 56.518 1.00 46.83 293 GLN D O 1
ATOM 11524 N N . ARG D 1 294 ? -49.306 -39.003 56.372 1.00 44.73 294 ARG D N 1
ATOM 11525 C CA . ARG D 1 294 ? -48.826 -39.083 54.985 1.00 43.38 294 ARG D CA 1
ATOM 11526 C C . ARG D 1 294 ? -49.880 -39.461 53.930 1.00 41.62 294 ARG D C 1
ATOM 11527 O O . ARG D 1 294 ? -49.562 -40.080 52.916 1.00 41.03 294 ARG D O 1
ATOM 11535 N N . ALA D 1 295 ? -51.126 -39.074 54.156 1.00 39.74 295 ALA D N 1
ATOM 11536 C CA . ALA D 1 295 ? -52.198 -39.407 53.222 1.00 38.18 295 ALA D CA 1
ATOM 11537 C C . ALA D 1 295 ? -51.828 -39.002 51.780 1.00 37.38 295 ALA D C 1
ATOM 11538 O O . ALA D 1 295 ? -52.026 -39.773 50.830 1.00 37.26 295 ALA D O 1
ATOM 11540 N N . ALA D 1 296 ? -51.269 -37.801 51.648 1.00 35.96 296 ALA D N 1
ATOM 11541 C CA . ALA D 1 296 ? -50.896 -37.236 50.349 1.00 34.87 296 ALA D CA 1
ATOM 11542 C C . ALA D 1 296 ? -49.732 -37.977 49.722 1.00 34.47 296 ALA D C 1
ATOM 11543 O O . ALA D 1 296 ? -49.731 -38.215 48.522 1.00 35.59 296 ALA D O 1
ATOM 11545 N N . GLN D 1 297 ? -48.742 -38.338 50.525 1.00 33.87 297 GLN D N 1
ATOM 11546 C CA . GLN D 1 297 ? -47.554 -39.024 50.011 1.00 33.91 297 GLN D CA 1
ATOM 11547 C C . GLN D 1 297 ? -47.881 -40.417 49.508 1.00 34.75 297 GLN D C 1
ATOM 11548 O O . GLN D 1 297 ? -47.406 -40.827 48.453 1.00 35.33 297 GLN D O 1
ATOM 11554 N N . ARG D 1 298 ? -48.697 -41.133 50.275 1.00 35.93 298 ARG D N 1
ATOM 11555 C CA . ARG D 1 298 ? -49.097 -42.502 49.947 1.00 36.38 298 ARG D CA 1
ATOM 11556 C C . ARG D 1 298 ? -49.991 -42.537 48.723 1.00 34.88 298 ARG D C 1
ATOM 11557 O O . ARG D 1 298 ? -49.948 -43.485 47.951 1.00 35.58 298 ARG D O 1
ATOM 11565 N N . ARG D 1 299 ? -50.800 -41.503 48.544 1.00 33.98 299 ARG D N 1
ATOM 11566 C CA . ARG D 1 299 ? -51.669 -41.415 47.363 1.00 33.53 299 ARG D CA 1
ATOM 11567 C C . ARG D 1 299 ? -50.826 -41.129 46.122 1.00 32.83 299 ARG D C 1
ATOM 11568 O O . ARG D 1 299 ? -50.971 -41.780 45.076 1.00 32.54 299 ARG D O 1
ATOM 11576 N N . LEU D 1 300 ? -49.943 -40.147 46.249 1.00 31.32 300 LEU D N 1
ATOM 11577 C CA . LEU D 1 300 ? -49.009 -39.827 45.179 1.00 30.40 300 LEU D CA 1
ATOM 11578 C C . LEU D 1 300 ? -48.236 -41.072 44.769 1.00 29.90 300 LEU D C 1
ATOM 11579 O O . LEU D 1 300 ? -48.047 -41.334 43.589 1.00 29.34 300 LEU D O 1
ATOM 11584 N N . ALA D 1 301 ? -47.788 -41.817 45.770 1.00 30.08 301 ALA D N 1
ATOM 11585 C CA . ALA D 1 301 ? -46.936 -42.988 45.569 1.00 30.98 301 ALA D CA 1
ATOM 11586 C C . ALA D 1 301 ? -47.660 -44.093 44.805 1.00 32.50 301 ALA D C 1
ATOM 11587 O O . ALA D 1 301 ? -47.096 -44.705 43.894 1.00 32.07 301 ALA D O 1
ATOM 11589 N N . SER D 1 302 ? -48.911 -44.343 45.179 1.00 33.67 302 SER D N 1
ATOM 11590 C CA . SER D 1 302 ? -49.692 -45.394 44.533 1.00 34.97 302 SER D CA 1
ATOM 11591 C C . SER D 1 302 ? -50.060 -45.005 43.098 1.00 34.79 302 SER D C 1
ATOM 11592 O O . SER D 1 302 ? -49.986 -45.825 42.191 1.00 35.84 302 SER D O 1
ATOM 11595 N N . GLU D 1 303 ? -50.441 -43.751 42.900 1.00 34.46 303 GLU D N 1
ATOM 11596 C CA . GLU D 1 303 ? -50.828 -43.265 41.571 1.00 34.69 303 GLU D CA 1
ATOM 11597 C C . GLU D 1 303 ? -49.678 -43.350 40.559 1.00 34.13 303 GLU D C 1
ATOM 11598 O O . GLU D 1 303 ? -49.863 -43.803 39.426 1.00 33.41 303 GLU D O 1
ATOM 11604 N N . LEU D 1 304 ? -48.495 -42.917 40.973 1.00 33.40 304 LEU D N 1
ATOM 11605 C CA . LEU D 1 304 ? -47.317 -42.985 40.111 1.00 33.42 304 LEU D CA 1
ATOM 11606 C C . LEU D 1 304 ? -46.749 -44.404 39.954 1.00 33.81 304 LEU D C 1
ATOM 11607 O O . LEU D 1 304 ? -46.193 -44.729 38.901 1.00 33.72 304 LEU D O 1
ATOM 11612 N N . THR D 1 305 ? -46.880 -45.241 40.981 1.00 33.99 305 THR D N 1
ATOM 11613 C CA . THR D 1 305 ? -46.448 -46.639 40.873 1.00 34.52 305 THR D CA 1
ATOM 11614 C C . THR D 1 305 ? -47.433 -47.479 40.044 1.00 34.04 305 THR D C 1
ATOM 11615 O O . THR D 1 305 ? -47.008 -48.312 39.252 1.00 34.93 305 THR D O 1
ATOM 11619 N N . VAL D 1 306 ? -48.734 -47.268 40.221 1.00 33.14 306 VAL D N 1
ATOM 11620 C CA . VAL D 1 306 ? -49.733 -47.930 39.367 1.00 33.07 306 VAL D CA 1
ATOM 11621 C C . VAL D 1 306 ? -49.499 -47.548 37.911 1.00 32.47 306 VAL D C 1
ATOM 11622 O O . VAL D 1 306 ? -49.409 -48.403 37.038 1.00 32.30 306 VAL D O 1
ATOM 11626 N N . LEU D 1 307 ? -49.392 -46.250 37.674 1.00 32.27 307 LEU D N 1
ATOM 11627 C CA . LEU D 1 307 ? -49.153 -45.707 36.331 1.00 32.15 307 LEU D CA 1
ATOM 11628 C C . LEU D 1 307 ? -48.056 -46.487 35.607 1.00 31.59 307 LEU D C 1
ATOM 11629 O O . LEU D 1 307 ? -48.260 -46.989 34.506 1.00 31.44 307 LEU D O 1
ATOM 11634 N N . VAL D 1 308 ? -46.898 -46.584 36.245 1.00 31.18 308 VAL D N 1
ATOM 11635 C CA . VAL D 1 308 ? -45.697 -47.123 35.597 1.00 31.13 308 VAL D CA 1
ATOM 11636 C C . VAL D 1 308 ? -45.583 -48.648 35.671 1.00 31.59 308 VAL D C 1
ATOM 11637 O O . VAL D 1 308 ? -45.271 -49.287 34.673 1.00 31.51 308 VAL D O 1
ATOM 11641 N N . HIS D 1 309 ? -45.836 -49.211 36.853 1.00 31.89 309 HIS D N 1
ATOM 11642 C CA . HIS D 1 309 ? -45.600 -50.647 37.121 1.00 31.38 309 HIS D CA 1
ATOM 11643 C C . HIS D 1 309 ? -46.857 -51.498 37.314 1.00 32.18 309 HIS D C 1
ATOM 11644 O O . HIS D 1 309 ? -46.754 -52.694 37.588 1.00 32.65 309 HIS D O 1
ATOM 11651 N N . GLY D 1 310 ? -48.032 -50.895 37.162 1.00 32.96 310 GLY D N 1
ATOM 11652 C CA . GLY D 1 310 ? -49.292 -51.629 37.293 1.00 34.64 310 GLY D CA 1
ATOM 11653 C C . GLY D 1 310 ? -49.770 -51.819 38.729 1.00 36.14 310 GLY D C 1
ATOM 11654 O O . GLY D 1 310 ? -49.049 -51.519 39.680 1.00 36.96 310 GLY D O 1
ATOM 11655 N N . GLU D 1 311 ? -50.987 -52.345 38.870 1.00 37.23 311 GLU D N 1
ATOM 11656 C CA . GLU D 1 311 ? -51.666 -52.475 40.177 1.00 37.24 311 GLU D CA 1
ATOM 11657 C C . GLU D 1 311 ? -51.139 -53.605 41.054 1.00 36.50 311 GLU D C 1
ATOM 11658 O O . GLU D 1 311 ? -50.876 -53.413 42.238 1.00 36.20 311 GLU D O 1
ATOM 11664 N N . ALA D 1 312 ? -51.006 -54.786 40.466 1.00 36.20 312 ALA D N 1
ATOM 11665 C CA . ALA D 1 312 ? -50.494 -55.961 41.189 1.00 35.35 312 ALA D CA 1
ATOM 11666 C C . ALA D 1 312 ? -49.152 -55.646 41.855 1.00 34.96 312 ALA D C 1
ATOM 11667 O O . ALA D 1 312 ? -48.948 -55.947 43.033 1.00 34.85 312 ALA D O 1
ATOM 11669 N N . ALA D 1 313 ? -48.261 -55.017 41.089 1.00 34.26 313 ALA D N 1
ATOM 11670 C CA . ALA D 1 313 ? -46.918 -54.669 41.564 1.00 33.58 313 ALA D CA 1
ATOM 11671 C C . ALA D 1 313 ? -46.963 -53.595 42.657 1.00 33.79 313 ALA D C 1
ATOM 11672 O O . ALA D 1 313 ? -46.180 -53.622 43.614 1.00 33.31 313 ALA D O 1
ATOM 11674 N N . THR D 1 314 ? -47.882 -52.646 42.497 1.00 33.72 314 THR D N 1
ATOM 11675 C CA . THR D 1 314 ? -48.090 -51.580 43.479 1.00 33.02 314 THR D CA 1
ATOM 11676 C C . THR D 1 314 ? -48.612 -52.150 44.797 1.00 33.29 314 THR D C 1
ATOM 11677 O O . THR D 1 314 ? -48.166 -51.742 45.871 1.00 34.01 314 THR D O 1
ATOM 11681 N N . ALA D 1 315 ? -49.540 -53.102 44.708 1.00 33.33 315 ALA D N 1
ATOM 11682 C CA . ALA D 1 315 ? -50.148 -53.705 45.902 1.00 33.56 315 ALA D CA 1
ATOM 11683 C C . ALA D 1 315 ? -49.071 -54.310 46.806 1.00 33.98 315 ALA D C 1
ATOM 11684 O O . ALA D 1 315 ? -49.016 -54.020 48.004 1.00 33.69 315 ALA D O 1
ATOM 11686 N N . ALA D 1 316 ? -48.211 -55.133 46.212 1.00 34.09 316 ALA D N 1
ATOM 11687 C CA . ALA D 1 316 ? -47.082 -55.748 46.928 1.00 34.76 316 ALA D CA 1
ATOM 11688 C C . ALA D 1 316 ? -46.234 -54.697 47.653 1.00 35.11 316 ALA D C 1
ATOM 11689 O O . ALA D 1 316 ? -45.947 -54.818 48.846 1.00 36.21 316 ALA D O 1
ATOM 11691 N N . VAL D 1 317 ? -45.850 -53.670 46.908 1.00 34.37 317 VAL D N 1
ATOM 11692 C CA . VAL D 1 317 ? -44.968 -52.611 47.400 1.00 33.42 317 VAL D CA 1
ATOM 11693 C C . VAL D 1 317 ? -45.568 -51.881 48.589 1.00 32.72 317 VAL D C 1
ATOM 11694 O O . VAL D 1 317 ? -44.873 -51.566 49.548 1.00 30.87 317 VAL D O 1
ATOM 11698 N N . GLU D 1 318 ? -46.860 -51.600 48.503 1.00 33.47 318 GLU D N 1
ATOM 11699 C CA . GLU D 1 318 ? -47.578 -50.953 49.601 1.00 34.64 318 GLU D CA 1
ATOM 11700 C C . GLU D 1 318 ? -47.534 -51.804 50.879 1.00 34.09 318 GLU D C 1
ATOM 11701 O O . GLU D 1 318 ? -47.196 -51.312 51.957 1.00 33.91 318 GLU D O 1
ATOM 11707 N N . HIS D 1 319 ? -47.880 -53.080 50.742 1.00 33.70 319 HIS D N 1
ATOM 11708 C CA . HIS D 1 319 ? -47.889 -54.012 51.873 1.00 33.89 319 HIS D CA 1
ATOM 11709 C C . HIS D 1 319 ? -46.514 -54.102 52.501 1.00 33.70 319 HIS D C 1
ATOM 11710 O O . HIS D 1 319 ? -46.360 -54.029 53.719 1.00 34.27 319 HIS D O 1
ATOM 11717 N N . ALA D 1 320 ? -45.527 -54.285 51.635 1.00 33.25 320 ALA D N 1
ATOM 11718 C CA . ALA D 1 320 ? -44.129 -54.286 52.015 1.00 32.60 320 ALA D CA 1
ATOM 11719 C C . ALA D 1 320 ? -43.788 -52.989 52.733 1.00 33.32 320 ALA D C 1
ATOM 11720 O O . ALA D 1 320 ? -43.224 -53.001 53.833 1.00 34.40 320 ALA D O 1
ATOM 11722 N N . SER D 1 321 ? -44.149 -51.868 52.120 1.00 33.61 321 SER D N 1
ATOM 11723 C CA . SER D 1 321 ? -43.840 -50.561 52.702 1.00 33.47 321 SER D CA 1
ATOM 11724 C C . SER D 1 321 ? -44.458 -50.390 54.085 1.00 33.41 321 SER D C 1
ATOM 11725 O O . SER D 1 321 ? -43.818 -49.864 54.975 1.00 34.33 321 SER D O 1
ATOM 11728 N N . ARG D 1 322 ? -45.695 -50.837 54.261 1.00 33.66 322 ARG D N 1
ATOM 11729 C CA . ARG D 1 322 ? -46.365 -50.746 55.570 1.00 34.22 322 ARG D CA 1
ATOM 11730 C C . ARG D 1 322 ? -45.791 -51.748 56.586 1.00 33.48 322 ARG D C 1
ATOM 11731 O O . ARG D 1 322 ? -45.521 -51.401 57.735 1.00 31.73 322 ARG D O 1
ATOM 11739 N N . ALA D 1 323 ? -45.619 -52.988 56.146 1.00 33.58 323 ALA D N 1
ATOM 11740 C CA . ALA D 1 323 ? -44.989 -54.044 56.950 1.00 33.54 323 ALA D CA 1
ATOM 11741 C C . ALA D 1 323 ? -43.678 -53.578 57.567 1.00 34.26 323 ALA D C 1
ATOM 11742 O O . ALA D 1 323 ? -43.450 -53.733 58.768 1.00 33.87 323 ALA D O 1
ATOM 11744 N N . LEU D 1 324 ? -42.834 -52.992 56.720 1.00 35.10 324 LEU D N 1
ATOM 11745 C CA . LEU D 1 324 ? -41.484 -52.541 57.100 1.00 35.60 324 LEU D CA 1
ATOM 11746 C C . LEU D 1 324 ? -41.480 -51.427 58.140 1.00 36.07 324 LEU D C 1
ATOM 11747 O O . LEU D 1 324 ? -40.462 -51.191 58.785 1.00 35.91 324 LEU D O 1
ATOM 11752 N N . PHE D 1 325 ? -42.603 -50.731 58.288 1.00 37.28 325 PHE D N 1
ATOM 11753 C CA . PHE D 1 325 ? -42.701 -49.630 59.253 1.00 38.13 325 PHE D CA 1
ATOM 11754 C C . PHE D 1 325 ? -43.700 -49.895 60.387 1.00 38.58 325 PHE D C 1
ATOM 11755 O O . PHE D 1 325 ? -44.288 -48.974 60.943 1.00 38.64 325 PHE D O 1
ATOM 11763 N N . GLY D 1 326 ? -43.863 -51.163 60.742 1.00 39.12 326 GLY D N 1
ATOM 11764 C CA . GLY D 1 326 ? -44.758 -51.550 61.833 1.00 39.66 326 GLY D CA 1
ATOM 11765 C C . GLY D 1 326 ? -46.234 -51.327 61.566 1.00 40.24 326 GLY D C 1
ATOM 11766 O O . GLY D 1 326 ? -47.050 -51.427 62.466 1.00 41.12 326 GLY D O 1
ATOM 11767 N N . ARG D 1 327 ? -46.577 -51.049 60.318 1.00 41.60 327 ARG D N 1
ATOM 11768 C CA . ARG D 1 327 ? -47.959 -50.797 59.925 1.00 42.48 327 ARG D CA 1
ATOM 11769 C C . ARG D 1 327 ? -48.546 -52.058 59.320 1.00 43.17 327 ARG D C 1
ATOM 11770 O O . ARG D 1 327 ? -49.640 -52.038 58.784 1.00 43.66 327 ARG D O 1
ATOM 11778 N N . GLY D 1 328 ? -47.818 -53.158 59.417 1.00 44.39 328 GLY D N 1
ATOM 11779 C CA . GLY D 1 328 ? -48.205 -54.372 58.728 1.00 45.21 328 GLY D CA 1
ATOM 11780 C C . GLY D 1 328 ? -47.656 -55.639 59.344 1.00 46.63 328 GLY D C 1
ATOM 11781 O O . GLY D 1 328 ? -47.440 -55.721 60.549 1.00 47.51 328 GLY D O 1
ATOM 11782 N N . GLU D 1 329 ? -47.343 -56.580 58.467 1.00 48.55 329 GLU D N 1
ATOM 11783 C CA . GLU D 1 329 ? -47.473 -58.000 58.733 1.00 50.46 329 GLU D CA 1
ATOM 11784 C C . GLU D 1 329 ? -46.311 -58.804 58.167 1.00 51.12 329 GLU D C 1
ATOM 11785 O O . GLU D 1 329 ? -46.469 -59.966 57.819 1.00 52.20 329 GLU D O 1
ATOM 11791 N N . LEU D 1 330 ? -45.130 -58.203 58.122 1.00 51.44 330 LEU D N 1
ATOM 11792 C CA . LEU D 1 330 ? -44.062 -58.638 57.200 1.00 51.27 330 LEU D CA 1
ATOM 11793 C C . LEU D 1 330 ? -43.829 -60.150 57.035 1.00 50.69 330 LEU D C 1
ATOM 11794 O O . LEU D 1 330 ? -43.191 -60.569 56.080 1.00 50.43 330 LEU D O 1
ATOM 11799 N N . ALA D 1 331 ? -44.353 -60.966 57.936 1.00 50.67 331 ALA D N 1
ATOM 11800 C CA . ALA D 1 331 ? -44.387 -62.415 57.708 1.00 50.88 331 ALA D CA 1
ATOM 11801 C C . ALA D 1 331 ? -45.114 -62.799 56.400 1.00 51.03 331 ALA D C 1
ATOM 11802 O O . ALA D 1 331 ? -44.752 -63.781 55.761 1.00 51.52 331 ALA D O 1
ATOM 11804 N N . ARG D 1 332 ? -46.119 -62.023 55.998 1.00 50.88 332 ARG D N 1
ATOM 11805 C CA . ARG D 1 332 ? -46.908 -62.336 54.792 1.00 51.22 332 ARG D CA 1
ATOM 11806 C C . ARG D 1 332 ? -46.323 -61.825 53.482 1.00 51.13 332 ARG D C 1
ATOM 11807 O O . ARG D 1 332 ? -46.908 -62.052 52.427 1.00 51.19 332 ARG D O 1
ATOM 11815 N N . LEU D 1 333 ? -45.197 -61.123 53.544 1.00 51.17 333 LEU D N 1
ATOM 11816 C CA . LEU D 1 333 ? -44.514 -60.650 52.333 1.00 51.24 333 LEU D CA 1
ATOM 11817 C C . LEU D 1 333 ? -43.656 -61.775 51.755 1.00 52.44 333 LEU D C 1
ATOM 11818 O O . LEU D 1 333 ? -42.938 -62.448 52.492 1.00 52.79 333 LEU D O 1
ATOM 11823 N N . ASP D 1 334 ? -43.730 -61.979 50.444 1.00 53.35 334 ASP D N 1
ATOM 11824 C CA . ASP D 1 334 ? -42.956 -63.050 49.795 1.00 54.28 334 ASP D CA 1
ATOM 11825 C C . ASP D 1 334 ? -41.523 -62.597 49.514 1.00 52.71 334 ASP D C 1
ATOM 11826 O O . ASP D 1 334 ? -41.284 -61.437 49.214 1.00 52.58 334 ASP D O 1
ATOM 11831 N N . GLU D 1 335 ? -40.592 -63.543 49.586 1.00 51.66 335 GLU D N 1
ATOM 11832 C CA . GLU D 1 335 ? -39.143 -63.270 49.583 1.00 49.87 335 GLU D CA 1
ATOM 11833 C C . GLU D 1 335 ? -38.696 -62.249 48.542 1.00 48.32 335 GLU D C 1
ATOM 11834 O O . GLU D 1 335 ? -37.920 -61.349 48.851 1.00 48.34 335 GLU D O 1
ATOM 11836 N N . ALA D 1 336 ? -39.193 -62.385 47.318 1.00 47.00 336 ALA D N 1
ATOM 11837 C CA . ALA D 1 336 ? -38.839 -61.458 46.221 1.00 46.17 336 ALA D CA 1
ATOM 11838 C C . ALA D 1 336 ? -39.092 -60.005 46.623 1.00 45.19 336 ALA D C 1
ATOM 11839 O O . ALA D 1 336 ? -38.231 -59.140 46.477 1.00 44.61 336 ALA D O 1
ATOM 11841 N N . THR D 1 337 ? -40.287 -59.774 47.149 1.00 44.29 337 THR D N 1
ATOM 11842 C CA . THR D 1 337 ? -40.738 -58.454 47.586 1.00 43.54 337 THR D CA 1
ATOM 11843 C C . THR D 1 337 ? -39.890 -57.908 48.739 1.00 42.41 337 THR D C 1
ATOM 11844 O O . THR D 1 337 ? -39.340 -56.805 48.651 1.00 42.58 337 THR D O 1
ATOM 11848 N N . LEU D 1 338 ? -39.795 -58.693 49.809 1.00 40.94 338 LEU D N 1
ATOM 11849 C CA . LEU D 1 338 ? -39.029 -58.323 51.005 1.00 39.78 338 LEU D CA 1
ATOM 11850 C C . LEU D 1 338 ? -37.563 -58.055 50.679 1.00 39.38 338 LEU D C 1
ATOM 11851 O O . LEU D 1 338 ? -36.976 -57.085 51.154 1.00 39.26 338 LEU D O 1
ATOM 11856 N N . ALA D 1 339 ? -36.977 -58.929 49.873 1.00 38.78 339 ALA D N 1
ATOM 11857 C CA . ALA D 1 339 ? -35.586 -58.766 49.440 1.00 38.20 339 ALA D CA 1
ATOM 11858 C C . ALA D 1 339 ? -35.383 -57.415 48.741 1.00 37.77 339 ALA D C 1
ATOM 11859 O O . ALA D 1 339 ? -34.532 -56.615 49.138 1.00 37.48 339 ALA D O 1
ATOM 11861 N N . ALA D 1 340 ? -36.178 -57.177 47.702 1.00 37.62 340 ALA D N 1
ATOM 11862 C CA . ALA D 1 340 ? -36.181 -55.898 46.981 1.00 37.27 340 ALA D CA 1
ATOM 11863 C C . ALA D 1 340 ? -36.299 -54.719 47.949 1.00 37.82 340 ALA D C 1
ATOM 11864 O O . ALA D 1 340 ? -35.499 -53.785 47.908 1.00 38.35 340 ALA D O 1
ATOM 11866 N N . ALA D 1 341 ? -37.291 -54.783 48.830 1.00 38.24 341 ALA D N 1
ATOM 11867 C CA . ALA D 1 341 ? -37.541 -53.709 49.801 1.00 38.79 341 ALA D CA 1
ATOM 11868 C C . ALA D 1 341 ? -36.295 -53.410 50.616 1.00 40.00 341 ALA D C 1
ATOM 11869 O O . ALA D 1 341 ? -35.881 -52.260 50.757 1.00 40.13 341 ALA D O 1
ATOM 11871 N N . LEU D 1 342 ? -35.708 -54.479 51.137 1.00 41.71 342 LEU D N 1
ATOM 11872 C CA . LEU D 1 342 ? -34.548 -54.402 52.022 1.00 41.74 342 LEU D CA 1
ATOM 11873 C C . LEU D 1 342 ? -33.289 -53.919 51.309 1.00 42.66 342 LEU D C 1
ATOM 11874 O O . LEU D 1 342 ? -32.470 -53.230 51.908 1.00 42.33 342 LEU D O 1
ATOM 11879 N N . ARG D 1 343 ? -33.147 -54.251 50.031 1.00 44.34 343 ARG D N 1
ATOM 11880 C CA . ARG D 1 343 ? -31.938 -53.864 49.285 1.00 46.46 343 ARG D CA 1
ATOM 11881 C C . ARG D 1 343 ? -31.862 -52.352 48.963 1.00 47.01 343 ARG D C 1
ATOM 11882 O O . ARG D 1 343 ? -30.838 -51.872 48.480 1.00 46.88 343 ARG D O 1
ATOM 11885 N N . GLU D 1 344 ? -32.936 -51.614 49.235 1.00 48.04 344 GLU D N 1
ATOM 11886 C CA . GLU D 1 344 ? -32.905 -50.151 49.140 1.00 48.94 344 GLU D CA 1
ATOM 11887 C C . GLU D 1 344 ? -32.348 -49.508 50.405 1.00 49.49 344 GLU D C 1
ATOM 11888 O O . GLU D 1 344 ? -31.780 -48.428 50.348 1.00 50.89 344 GLU D O 1
ATOM 11894 N N . THR D 1 345 ? -32.507 -50.174 51.542 1.00 50.14 345 THR D N 1
ATOM 11895 C CA . THR D 1 345 ? -31.894 -49.725 52.799 1.00 50.10 345 THR D CA 1
ATOM 11896 C C . THR D 1 345 ? -30.489 -50.324 52.971 1.00 50.38 345 THR D C 1
ATOM 11897 O O . THR D 1 345 ? -30.083 -51.232 52.239 1.00 50.02 345 THR D O 1
ATOM 11901 N N . THR D 1 346 ? -29.747 -49.807 53.939 1.00 50.86 346 THR D N 1
ATOM 11902 C CA . THR D 1 346 ? -28.449 -50.385 54.285 1.00 51.28 346 THR D CA 1
ATOM 11903 C C . THR D 1 346 ? -28.720 -51.733 54.933 1.00 51.31 346 THR D C 1
ATOM 11904 O O . THR D 1 346 ? -29.689 -51.872 55.665 1.00 51.77 346 THR D O 1
ATOM 11908 N N . VAL D 1 347 ? -27.886 -52.727 54.643 1.00 51.69 347 VAL D N 1
ATOM 11909 C CA . VAL D 1 347 ? -28.103 -54.089 55.150 1.00 51.70 347 VAL D CA 1
ATOM 11910 C C . VAL D 1 347 ? -26.828 -54.740 55.681 1.00 52.64 347 VAL D C 1
ATOM 11911 O O . VAL D 1 347 ? -25.879 -54.955 54.933 1.00 53.31 347 VAL D O 1
ATOM 11915 N N . ALA D 1 348 ? -26.840 -55.069 56.971 1.00 53.27 348 ALA D N 1
ATOM 11916 C CA . ALA D 1 348 ? -25.731 -55.754 57.637 1.00 53.62 348 ALA D CA 1
ATOM 11917 C C . ALA D 1 348 ? -25.790 -57.250 57.364 1.00 54.79 348 ALA D C 1
ATOM 11918 O O . ALA D 1 348 ? -26.739 -57.908 57.766 1.00 54.32 348 ALA D O 1
ATOM 11920 N N . GLU D 1 349 ? -24.767 -57.786 56.706 1.00 56.98 349 GLU D N 1
ATOM 11921 C CA . GLU D 1 349 ? -24.773 -59.201 56.280 1.00 59.38 349 GLU D CA 1
ATOM 11922 C C . GLU D 1 349 ? -24.095 -60.124 57.305 1.00 60.13 349 GLU D C 1
ATOM 11923 O O . GLU D 1 349 ? -22.886 -60.350 57.272 1.00 59.99 349 GLU D O 1
ATOM 11929 N N . LEU D 1 350 ? -24.909 -60.669 58.204 1.00 61.66 350 LEU D N 1
ATOM 11930 C CA . LEU D 1 350 ? -24.423 -61.464 59.336 1.00 62.83 350 LEU D CA 1
ATOM 11931 C C . LEU D 1 350 ? -24.001 -62.884 58.941 1.00 64.78 350 LEU D C 1
ATOM 11932 O O . LEU D 1 350 ? -24.717 -63.610 58.253 1.00 64.58 350 LEU D O 1
ATOM 11937 N N . LYS D 1 351 ? -22.831 -63.266 59.430 1.00 67.40 351 LYS D N 1
ATOM 11938 C CA . LYS D 1 351 ? -22.191 -64.543 59.106 1.00 68.98 351 LYS D CA 1
ATOM 11939 C C . LYS D 1 351 ? -21.975 -65.314 60.412 1.00 69.90 351 LYS D C 1
ATOM 11940 O O . LYS D 1 351 ? -22.367 -64.834 61.481 1.00 69.72 351 LYS D O 1
ATOM 11946 N N . PRO D 1 352 ? -21.398 -66.530 60.337 1.00 71.12 352 PRO D N 1
ATOM 11947 C CA . PRO D 1 352 ? -20.939 -67.193 61.565 1.00 71.59 352 PRO D CA 1
ATOM 11948 C C . PRO D 1 352 ? -20.015 -66.300 62.393 1.00 72.13 352 PRO D C 1
ATOM 11949 O O . PRO D 1 352 ? -19.225 -65.525 61.846 1.00 72.07 352 PRO D O 1
ATOM 11953 N N . GLY D 1 353 ? -20.122 -66.430 63.709 1.00 72.50 353 GLY D N 1
ATOM 11954 C CA . GLY D 1 353 ? -19.837 -65.313 64.610 1.00 72.56 353 GLY D CA 1
ATOM 11955 C C . GLY D 1 353 ? -21.108 -64.466 64.553 1.00 72.74 353 GLY D C 1
ATOM 11956 O O . GLY D 1 353 ? -22.204 -65.013 64.397 1.00 73.16 353 GLY D O 1
ATOM 11957 N N . SER D 1 354 ? -21.020 -63.149 64.675 1.00 72.52 354 SER D N 1
ATOM 11958 C CA . SER D 1 354 ? -19.827 -62.421 65.101 1.00 72.59 354 SER D CA 1
ATOM 11959 C C . SER D 1 354 ? -20.333 -61.201 65.882 1.00 71.99 354 SER D C 1
ATOM 11960 O O . SER D 1 354 ? -19.944 -60.994 67.028 1.00 71.95 354 SER D O 1
ATOM 11963 N N . PRO D 1 355 ? -21.194 -60.377 65.259 1.00 71.36 355 PRO D N 1
ATOM 11964 C CA . PRO D 1 355 ? -22.225 -59.704 66.053 1.00 70.23 355 PRO D CA 1
ATOM 11965 C C . PRO D 1 355 ? -23.159 -60.712 66.789 1.00 68.80 355 PRO D C 1
ATOM 11966 O O . PRO D 1 355 ? -22.815 -61.151 67.887 1.00 68.43 355 PRO D O 1
ATOM 11970 N N . ASP D 1 356 ? -24.293 -61.085 66.187 1.00 67.11 356 ASP D N 1
ATOM 11971 C CA . ASP D 1 356 ? -25.292 -61.998 66.796 1.00 66.41 356 ASP D CA 1
ATOM 11972 C C . ASP D 1 356 ? -25.972 -61.436 68.063 1.00 63.88 356 ASP D C 1
ATOM 11973 O O . ASP D 1 356 ? -26.453 -62.187 68.907 1.00 64.21 356 ASP D O 1
ATOM 11978 N N . GLY D 1 357 ? -26.025 -60.117 68.188 1.00 61.12 357 GLY D N 1
ATOM 11979 C CA . GLY D 1 357 ? -26.629 -59.480 69.366 1.00 58.59 357 GLY D CA 1
ATOM 11980 C C . GLY D 1 357 ? -27.207 -58.131 69.004 1.00 56.72 357 GLY D C 1
ATOM 11981 O O . GLY D 1 357 ? -26.596 -57.373 68.254 1.00 55.60 357 GLY D O 1
ATOM 11982 N N . ILE D 1 358 ? -28.383 -57.830 69.544 1.00 54.88 358 ILE D N 1
ATOM 11983 C CA . ILE D 1 358 ? -29.145 -56.630 69.156 1.00 53.93 358 ILE D CA 1
ATOM 11984 C C . ILE D 1 358 ? -28.292 -55.374 69.122 1.00 52.81 358 ILE D C 1
ATOM 11985 O O . ILE D 1 358 ? -28.421 -54.553 68.215 1.00 51.99 358 ILE D O 1
ATOM 11990 N N . VAL D 1 359 ? -27.423 -55.236 70.116 1.00 52.45 359 VAL D N 1
ATOM 11991 C CA . VAL D 1 359 ? -26.535 -54.078 70.206 1.00 52.42 359 VAL D CA 1
ATOM 11992 C C . VAL D 1 359 ? -25.609 -54.080 69.007 1.00 52.01 359 VAL D C 1
ATOM 11993 O O . VAL D 1 359 ? -25.447 -53.079 68.309 1.00 52.04 359 VAL D O 1
ATOM 11997 N N . ASP D 1 360 ? -25.024 -55.245 68.776 1.00 51.38 360 ASP D N 1
ATOM 11998 C CA . ASP D 1 360 ? -24.042 -55.429 67.729 1.00 51.23 360 ASP D CA 1
ATOM 11999 C C . ASP D 1 360 ? -24.713 -55.152 66.386 1.00 49.98 360 ASP D C 1
ATOM 12000 O O . ASP D 1 360 ? -24.260 -54.301 65.626 1.00 50.76 360 ASP D O 1
ATOM 12005 N N . LEU D 1 361 ? -25.811 -55.865 66.131 1.00 48.58 361 LEU D N 1
ATOM 12006 C CA . LEU D 1 361 ? -26.622 -55.746 64.895 1.00 46.39 361 LEU D CA 1
ATOM 12007 C C . LEU D 1 361 ? -27.025 -54.321 64.546 1.00 45.24 361 LEU D C 1
ATOM 12008 O O . LEU D 1 361 ? -26.992 -53.927 63.383 1.00 44.91 361 LEU D O 1
ATOM 12013 N N . LEU D 1 362 ? -27.426 -53.555 65.546 1.00 43.97 362 LEU D N 1
ATOM 12014 C CA . LEU D 1 362 ? -27.835 -52.165 65.319 1.00 43.71 362 LEU D CA 1
ATOM 12015 C C . LEU D 1 362 ? -26.716 -51.311 64.732 1.00 44.18 362 LEU D C 1
ATOM 12016 O O . LEU D 1 362 ? -26.940 -50.513 63.815 1.00 43.51 362 LEU D O 1
ATOM 12021 N N . VAL D 1 363 ? -25.519 -51.476 65.287 1.00 44.90 363 VAL D N 1
ATOM 12022 C CA . VAL D 1 363 ? -24.347 -50.713 64.858 1.00 45.27 363 VAL D CA 1
ATOM 12023 C C . VAL D 1 363 ? -23.877 -51.181 63.488 1.00 45.08 363 VAL D C 1
ATOM 12024 O O . VAL D 1 363 ? -23.527 -50.354 62.639 1.00 44.03 363 VAL D O 1
ATOM 12028 N N . ALA D 1 364 ? -23.878 -52.505 63.298 1.00 44.93 364 ALA D N 1
ATOM 12029 C CA . ALA D 1 364 ? -23.476 -53.140 62.031 1.00 45.39 364 ALA D CA 1
ATOM 12030 C C . ALA D 1 364 ? -24.365 -52.696 60.865 1.00 45.85 364 ALA D C 1
ATOM 12031 O O . ALA D 1 364 ? -23.866 -52.308 59.805 1.00 46.06 364 ALA D O 1
ATOM 12033 N N . SER D 1 365 ? -25.677 -52.725 61.088 1.00 45.90 365 SER D N 1
ATOM 12034 C CA . SER D 1 365 ? -26.666 -52.324 60.078 1.00 45.68 365 SER D CA 1
ATOM 12035 C C . SER D 1 365 ? -26.716 -50.816 59.857 1.00 45.85 365 SER D C 1
ATOM 12036 O O . SER D 1 365 ? -27.478 -50.324 59.021 1.00 46.39 365 SER D O 1
ATOM 12039 N N . GLY D 1 366 ? -25.923 -50.084 60.630 1.00 46.27 366 GLY D N 1
ATOM 12040 C CA . GLY D 1 366 ? -25.863 -48.626 60.531 1.00 46.22 366 GLY D CA 1
ATOM 12041 C C . GLY D 1 366 ? -27.061 -47.916 61.135 1.00 46.03 366 GLY D C 1
ATOM 12042 O O . GLY D 1 366 ? -27.318 -46.761 60.805 1.00 45.81 366 GLY D O 1
ATOM 12043 N N . LEU D 1 367 ? -27.800 -48.601 62.006 1.00 46.10 367 LEU D N 1
ATOM 12044 C CA . LEU D 1 367 ? -28.947 -47.974 62.686 1.00 46.50 367 LEU D CA 1
ATOM 12045 C C . LEU D 1 367 ? -28.495 -47.156 63.889 1.00 46.63 367 LEU D C 1
ATOM 12046 O O . LEU D 1 367 ? -29.013 -46.075 64.159 1.00 45.29 367 LEU D O 1
ATOM 12051 N N . SER D 1 368 ? -27.527 -47.693 64.613 1.00 47.28 368 SER D N 1
ATOM 12052 C CA . SER D 1 368 ? -26.885 -46.954 65.686 1.00 48.10 368 SER D CA 1
ATOM 12053 C C . SER D 1 368 ? -25.424 -46.671 65.332 1.00 48.93 368 SER D C 1
ATOM 12054 O O . SER D 1 368 ? -24.730 -47.532 64.775 1.00 49.35 368 SER D O 1
ATOM 12057 N N . ALA D 1 369 ? -24.973 -45.460 65.647 1.00 48.70 369 ALA D N 1
ATOM 12058 C CA . ALA D 1 369 ? -23.579 -45.075 65.411 1.00 48.42 369 ALA D CA 1
ATOM 12059 C C . ALA D 1 369 ? -22.659 -45.839 66.349 1.00 48.55 369 ALA D C 1
ATOM 12060 O O . ALA D 1 369 ? -21.842 -46.656 65.926 1.00 48.62 369 ALA D O 1
ATOM 12062 N N . SER D 1 370 ? -22.833 -45.575 67.633 1.00 49.09 370 SER D N 1
ATOM 12063 C CA . SER D 1 370 ? -22.009 -46.160 68.683 1.00 48.94 370 SER D CA 1
ATOM 12064 C C . SER D 1 370 ? -22.722 -47.383 69.260 1.00 48.13 370 SER D C 1
ATOM 12065 O O . SER D 1 370 ? -23.943 -47.501 69.155 1.00 48.17 370 SER D O 1
ATOM 12068 N N . LYS D 1 371 ? -21.956 -48.293 69.857 1.00 47.24 371 LYS D N 1
ATOM 12069 C CA . LYS D 1 371 ? -22.525 -49.359 70.691 1.00 46.47 371 LYS D CA 1
ATOM 12070 C C . LYS D 1 371 ? -23.187 -48.738 71.917 1.00 46.23 371 LYS D C 1
ATOM 12071 O O . LYS D 1 371 ? -24.125 -49.288 72.476 1.00 45.78 371 LYS D O 1
ATOM 12077 N N . GLY D 1 372 ? -22.680 -47.584 72.329 1.00 46.68 372 GLY D N 1
ATOM 12078 C CA . GLY D 1 372 ? -23.300 -46.797 73.387 1.00 46.66 372 GLY D CA 1
ATOM 12079 C C . GLY D 1 372 ? -24.673 -46.305 72.974 1.00 47.06 372 GLY D C 1
ATOM 12080 O O . GLY D 1 372 ? -25.635 -46.404 73.746 1.00 47.37 372 GLY D O 1
ATOM 12081 N N . ALA D 1 373 ? -24.757 -45.781 71.750 1.00 47.04 373 ALA D N 1
ATOM 12082 C CA . ALA D 1 373 ? -26.010 -45.231 71.201 1.00 46.98 373 ALA D CA 1
ATOM 12083 C C . ALA D 1 373 ? -27.094 -46.304 71.121 1.00 46.81 373 ALA D C 1
ATOM 12084 O O . ALA D 1 373 ? -28.257 -46.056 71.441 1.00 46.40 373 ALA D O 1
ATOM 12086 N N . ALA D 1 374 ? -26.690 -47.493 70.691 1.00 46.92 374 ALA D N 1
ATOM 12087 C CA . ALA D 1 374 ? -27.592 -48.638 70.593 1.00 47.74 374 ALA D CA 1
ATOM 12088 C C . ALA D 1 374 ? -28.227 -48.918 71.941 1.00 48.49 374 ALA D C 1
ATOM 12089 O O . ALA D 1 374 ? -29.446 -48.955 72.070 1.00 49.55 374 ALA D O 1
ATOM 12091 N N . ARG D 1 375 ? -27.390 -49.106 72.949 1.00 49.61 375 ARG D N 1
ATOM 12092 C CA . ARG D 1 375 ? -27.876 -49.371 74.300 1.00 50.24 375 ARG D CA 1
ATOM 12093 C C . ARG D 1 375 ? -28.926 -48.330 74.676 1.00 50.18 375 ARG D C 1
ATOM 12094 O O . ARG D 1 375 ? -30.012 -48.678 75.120 1.00 50.06 375 ARG D O 1
ATOM 12102 N N . ARG D 1 376 ? -28.608 -47.057 74.459 1.00 50.88 376 ARG D N 1
ATOM 12103 C CA . ARG D 1 376 ? -29.510 -45.971 74.847 1.00 52.06 376 ARG D CA 1
ATOM 12104 C C . ARG D 1 376 ? -30.900 -46.170 74.258 1.00 51.51 376 ARG D C 1
ATOM 12105 O O . ARG D 1 376 ? -31.863 -46.367 74.989 1.00 52.23 376 ARG D O 1
ATOM 12113 N N . THR D 1 377 ? -30.992 -46.127 72.935 1.00 50.77 377 THR D N 1
ATOM 12114 C CA . THR D 1 377 ? -32.281 -46.239 72.254 1.00 50.46 377 THR D CA 1
ATOM 12115 C C . THR D 1 377 ? -33.042 -47.526 72.627 1.00 50.22 377 THR D C 1
ATOM 12116 O O . THR D 1 377 ? -34.260 -47.488 72.825 1.00 50.05 377 THR D O 1
ATOM 12120 N N . ILE D 1 378 ? -32.329 -48.646 72.741 1.00 49.53 378 ILE D N 1
ATOM 12121 C CA . ILE D 1 378 ? -32.925 -49.892 73.239 1.00 49.61 378 ILE D CA 1
ATOM 12122 C C . ILE D 1 378 ? -33.692 -49.652 74.551 1.00 50.09 378 ILE D C 1
ATOM 12123 O O . ILE D 1 378 ? -34.840 -50.062 74.695 1.00 49.69 378 ILE D O 1
ATOM 12128 N N . HIS D 1 379 ? -33.048 -48.970 75.492 1.00 50.70 379 HIS D N 1
ATOM 12129 C CA . HIS D 1 379 ? -33.630 -48.694 76.816 1.00 51.64 379 HIS D CA 1
ATOM 12130 C C . HIS D 1 379 ? -34.705 -47.602 76.808 1.00 50.81 379 HIS D C 1
ATOM 12131 O O . HIS D 1 379 ? -35.335 -47.350 77.834 1.00 50.52 379 HIS D O 1
ATOM 12138 N N . GLU D 1 380 ? -34.878 -46.942 75.665 1.00 49.71 380 GLU D N 1
ATOM 12139 C CA . GLU D 1 380 ? -35.996 -46.016 75.429 1.00 49.21 380 GLU D CA 1
ATOM 12140 C C . GLU D 1 380 ? -37.174 -46.687 74.700 1.00 48.46 380 GLU D C 1
ATOM 12141 O O . GLU D 1 380 ? -38.091 -46.007 74.218 1.00 47.36 380 GLU D O 1
ATOM 12147 N N . GLY D 1 381 ? -37.129 -48.014 74.595 1.00 47.52 381 GLY D N 1
ATOM 12148 C CA . GLY D 1 381 ? -38.135 -48.782 73.841 1.00 46.70 381 GLY D CA 1
ATOM 12149 C C . GLY D 1 381 ? -38.187 -48.541 72.331 1.00 45.64 381 GLY D C 1
ATOM 12150 O O . GLY D 1 381 ? -39.046 -49.087 71.643 1.00 46.48 381 GLY D O 1
ATOM 12151 N N . GLY D 1 382 ? -37.268 -47.738 71.805 1.00 43.64 382 GLY D N 1
ATOM 12152 C CA . GLY D 1 382 ? -37.321 -47.317 70.403 1.00 41.91 382 GLY D CA 1
ATOM 12153 C C . GLY D 1 382 ? -36.879 -48.343 69.369 1.00 40.21 382 GLY D C 1
ATOM 12154 O O . GLY D 1 382 ? -37.027 -48.123 68.173 1.00 40.09 382 GLY D O 1
ATOM 12155 N N . VAL D 1 383 ? -36.335 -49.464 69.823 1.00 38.57 383 VAL D N 1
ATOM 12156 C CA . VAL D 1 383 ? -35.860 -50.516 68.925 1.00 36.99 383 VAL D CA 1
ATOM 12157 C C . VAL D 1 383 ? -36.833 -51.681 68.810 1.00 35.78 383 VAL D C 1
ATOM 12158 O O . VAL D 1 383 ? -37.427 -52.106 69.799 1.00 35.21 383 VAL D O 1
ATOM 12162 N N . SER D 1 384 ? -36.979 -52.192 67.590 1.00 34.67 384 SER D N 1
ATOM 12163 C CA . SER D 1 384 ? -37.803 -53.375 67.323 1.00 34.57 384 SER D CA 1
ATOM 12164 C C . SER D 1 384 ? -37.117 -54.257 66.300 1.00 33.81 384 SER D C 1
ATOM 12165 O O . SER D 1 384 ? -36.620 -53.762 65.298 1.00 34.63 384 SER D O 1
ATOM 12168 N N . VAL D 1 385 ? -37.099 -55.559 66.554 1.00 33.19 385 VAL D N 1
ATOM 12169 C CA . VAL D 1 385 ? -36.753 -56.551 65.529 1.00 32.22 385 VAL D CA 1
ATOM 12170 C C . VAL D 1 385 ? -38.034 -57.233 65.023 1.00 32.79 385 VAL D C 1
ATOM 12171 O O . VAL D 1 385 ? -38.852 -57.730 65.813 1.00 32.03 385 VAL D O 1
ATOM 12175 N N . ASN D 1 386 ? -38.209 -57.229 63.703 1.00 33.26 386 ASN D N 1
ATOM 12176 C CA . ASN D 1 386 ? -39.381 -57.854 63.067 1.00 32.61 386 ASN D CA 1
ATOM 12177 C C . ASN D 1 386 ? -40.695 -57.351 63.652 1.00 32.94 386 ASN D C 1
ATOM 12178 O O . ASN D 1 386 ? -41.628 -58.120 63.881 1.00 33.27 386 ASN D O 1
ATOM 12183 N N . ASN D 1 387 ? -40.729 -56.052 63.928 1.00 33.22 387 ASN D N 1
ATOM 12184 C CA . ASN D 1 387 ? -41.932 -55.359 64.402 1.00 32.70 387 ASN D CA 1
ATOM 12185 C C . ASN D 1 387 ? -42.310 -55.696 65.835 1.00 33.88 387 ASN D C 1
ATOM 12186 O O . ASN D 1 387 ? -43.295 -55.177 66.346 1.00 34.61 387 ASN D O 1
ATOM 12191 N N . ILE D 1 388 ? -41.520 -56.551 66.479 1.00 35.54 388 ILE D N 1
ATOM 12192 C CA . ILE D 1 388 ? -41.688 -56.854 67.910 1.00 36.35 388 ILE D CA 1
ATOM 12193 C C . ILE D 1 388 ? -40.639 -56.087 68.705 1.00 37.95 388 ILE D C 1
ATOM 12194 O O . ILE D 1 388 ? -39.462 -56.093 68.353 1.00 37.32 388 ILE D O 1
ATOM 12199 N N . ARG D 1 389 ? -41.060 -55.448 69.788 1.00 40.08 389 ARG D N 1
ATOM 12200 C CA . ARG D 1 389 ? -40.149 -54.585 70.537 1.00 42.21 389 ARG D CA 1
ATOM 12201 C C . ARG D 1 389 ? -39.119 -55.358 71.340 1.00 42.85 389 ARG D C 1
ATOM 12202 O O . ARG D 1 389 ? -39.366 -56.483 71.760 1.00 43.05 389 ARG D O 1
ATOM 12210 N N . VAL D 1 390 ? -37.964 -54.732 71.540 1.00 43.91 390 VAL D N 1
ATOM 12211 C CA . VAL D 1 390 ? -36.857 -55.340 72.266 1.00 44.72 390 VAL D CA 1
ATOM 12212 C C . VAL D 1 390 ? -36.496 -54.547 73.529 1.00 47.04 390 VAL D C 1
ATOM 12213 O O . VAL D 1 390 ? -35.942 -53.444 73.448 1.00 46.98 390 VAL D O 1
ATOM 12217 N N . ASP D 1 391 ? -36.826 -55.128 74.686 1.00 49.55 391 ASP D N 1
ATOM 12218 C CA . ASP D 1 391 ? -36.494 -54.559 76.009 1.00 51.83 391 ASP D CA 1
ATOM 12219 C C . ASP D 1 391 ? -35.058 -54.888 76.381 1.00 53.04 391 ASP D C 1
ATOM 12220 O O . ASP D 1 391 ? -34.308 -54.034 76.845 1.00 51.85 391 ASP D O 1
ATOM 12225 N N . ASN D 1 392 ? -34.701 -56.152 76.173 1.00 55.60 392 ASN D N 1
ATOM 12226 C CA . ASN D 1 392 ? -33.433 -56.719 76.650 1.00 57.56 392 ASN D CA 1
ATOM 12227 C C . ASN D 1 392 ? -32.224 -56.262 75.851 1.00 57.71 392 ASN D C 1
ATOM 12228 O O . ASN D 1 392 ? -32.183 -56.413 74.642 1.00 57.91 392 ASN D O 1
ATOM 12233 N N . GLU D 1 393 ? -31.228 -55.738 76.551 1.00 58.74 393 GLU D N 1
ATOM 12234 C CA . GLU D 1 393 ? -29.988 -55.254 75.928 1.00 59.45 393 GLU D CA 1
ATOM 12235 C C . GLU D 1 393 ? -29.149 -56.377 75.302 1.00 59.59 393 GLU D C 1
ATOM 12236 O O . GLU D 1 393 ? -28.406 -56.145 74.351 1.00 60.13 393 GLU D O 1
ATOM 12242 N N . GLU D 1 394 ? -29.279 -57.586 75.842 1.00 59.70 394 GLU D N 1
ATOM 12243 C CA . GLU D 1 394 ? -28.478 -58.747 75.416 1.00 59.77 394 GLU D CA 1
ATOM 12244 C C . GLU D 1 394 ? -29.218 -59.690 74.444 1.00 58.78 394 GLU D C 1
ATOM 12245 O O . GLU D 1 394 ? -28.731 -60.771 74.124 1.00 59.16 394 GLU D O 1
ATOM 12251 N N . TRP D 1 395 ? -30.392 -59.270 73.981 1.00 57.58 395 TRP D N 1
ATOM 12252 C CA . TRP D 1 395 ? -31.197 -60.029 73.012 1.00 56.22 395 TRP D CA 1
ATOM 12253 C C . TRP D 1 395 ? -30.339 -60.701 71.944 1.00 57.18 395 TRP D C 1
ATOM 12254 O O . TRP D 1 395 ? -29.400 -60.106 71.410 1.00 56.97 395 TRP D O 1
ATOM 12265 N N . VAL D 1 396 ? -30.675 -61.946 71.637 1.00 58.62 396 VAL D N 1
ATOM 12266 C CA . VAL D 1 396 ? -29.958 -62.725 70.629 1.00 59.82 396 VAL D CA 1
ATOM 12267 C C . VAL D 1 396 ? -30.988 -63.217 69.600 1.00 60.98 396 VAL D C 1
ATOM 12268 O O . VAL D 1 396 ? -32.110 -63.542 69.968 1.00 61.28 396 VAL D O 1
ATOM 12272 N N . PRO D 1 397 ? -30.635 -63.227 68.306 1.00 63.44 397 PRO D N 1
ATOM 12273 C CA . PRO D 1 397 ? -31.566 -63.734 67.306 1.00 63.84 397 PRO D CA 1
ATOM 12274 C C . PRO D 1 397 ? -31.729 -65.243 67.347 1.00 64.13 397 PRO D C 1
ATOM 12275 O O . PRO D 1 397 ? -30.783 -65.992 67.114 1.00 63.99 397 PRO D O 1
ATOM 12279 N N . GLN D 1 398 ? -32.945 -65.669 67.640 1.00 64.84 398 GLN D N 1
ATOM 12280 C CA . GLN D 1 398 ? -33.322 -67.078 67.552 1.00 65.27 398 GLN D CA 1
ATOM 12281 C C . GLN D 1 398 ? -33.309 -67.513 66.080 1.00 65.52 398 GLN D C 1
ATOM 12282 O O . GLN D 1 398 ? -33.357 -66.682 65.173 1.00 66.04 398 GLN D O 1
ATOM 12288 N N . SER D 1 399 ? -33.227 -68.816 65.852 1.00 65.55 399 SER D N 1
ATOM 12289 C CA . SER D 1 399 ? -33.265 -69.373 64.488 1.00 64.97 399 SER D CA 1
ATOM 12290 C C . SER D 1 399 ? -34.588 -69.070 63.784 1.00 64.69 399 SER D C 1
ATOM 12291 O O . SER D 1 399 ? -34.612 -68.718 62.606 1.00 64.57 399 SER D O 1
ATOM 12294 N N . SER D 1 400 ? -35.680 -69.204 64.528 1.00 64.28 400 SER D N 1
ATOM 12295 C CA . SER D 1 400 ? -37.033 -69.010 63.982 1.00 64.01 400 SER D CA 1
ATOM 12296 C C . SER D 1 400 ? -37.387 -67.543 63.698 1.00 63.80 400 SER D C 1
ATOM 12297 O O . SER D 1 400 ? -38.424 -67.270 63.095 1.00 63.92 400 SER D O 1
ATOM 12300 N N . ASP D 1 401 ? -36.535 -66.612 64.126 1.00 62.38 401 ASP D N 1
ATOM 12301 C CA . ASP D 1 401 ? -36.758 -65.172 63.884 1.00 61.15 401 ASP D CA 1
ATOM 12302 C C . ASP D 1 401 ? -36.605 -64.739 62.419 1.00 60.37 401 ASP D C 1
ATOM 12303 O O . ASP D 1 401 ? -37.312 -63.847 61.958 1.00 60.89 401 ASP D O 1
ATOM 12308 N N . PHE D 1 402 ? -35.688 -65.364 61.694 1.00 59.13 402 PHE D N 1
ATOM 12309 C CA . PHE D 1 402 ? -35.393 -64.951 60.312 1.00 58.41 402 PHE D CA 1
ATOM 12310 C C . PHE D 1 402 ? -36.566 -65.190 59.345 1.00 57.72 402 PHE D C 1
ATOM 12311 O O . PHE D 1 402 ? -37.100 -66.295 59.263 1.00 57.79 402 PHE D O 1
ATOM 12319 N N . LEU D 1 403 ? -36.965 -64.146 58.623 1.00 56.59 403 LEU D N 1
ATOM 12320 C CA . LEU D 1 403 ? -37.998 -64.274 57.595 1.00 55.47 403 LEU D CA 1
ATOM 12321 C C . LEU D 1 403 ? -37.391 -64.991 56.396 1.00 55.66 403 LEU D C 1
ATOM 12322 O O . LEU D 1 403 ? -36.322 -64.613 55.914 1.00 55.14 403 LEU D O 1
ATOM 12327 N N . HIS D 1 404 ? -38.073 -66.034 55.931 1.00 55.64 404 HIS D N 1
ATOM 12328 C CA . HIS D 1 404 ? -37.589 -66.866 54.826 1.00 55.23 404 HIS D CA 1
ATOM 12329 C C . HIS D 1 404 ? -36.158 -67.360 55.069 1.00 54.70 404 HIS D C 1
ATOM 12330 O O . HIS D 1 404 ? -35.372 -67.521 54.139 1.00 54.84 404 HIS D O 1
ATOM 12337 N N . GLY D 1 405 ? -35.825 -67.584 56.334 1.00 54.12 405 GLY D N 1
ATOM 12338 C CA . GLY D 1 405 ? -34.497 -68.078 56.726 1.00 53.50 405 GLY D CA 1
ATOM 12339 C C . GLY D 1 405 ? -33.331 -67.134 56.490 1.00 52.94 405 GLY D C 1
ATOM 12340 O O . GLY D 1 405 ? -32.192 -67.462 56.812 1.00 52.79 405 GLY D O 1
ATOM 12341 N N . ARG D 1 406 ? -33.623 -65.952 55.955 1.00 52.83 406 ARG D N 1
ATOM 12342 C CA . ARG D 1 406 ? -32.592 -65.006 55.487 1.00 52.24 406 ARG D CA 1
ATOM 12343 C C . ARG D 1 406 ? -32.561 -63.652 56.210 1.00 49.50 406 ARG D C 1
ATOM 12344 O O . ARG D 1 406 ? -31.496 -63.067 56.342 1.00 49.33 406 ARG D O 1
ATOM 12352 N N . TRP D 1 407 ? -33.712 -63.167 56.671 1.00 46.68 407 TRP D N 1
ATOM 12353 C CA . TRP D 1 407 ? -33.885 -61.731 56.972 1.00 45.27 407 TRP D CA 1
ATOM 12354 C C . TRP D 1 407 ? -34.351 -61.371 58.390 1.00 42.53 407 TRP D C 1
ATOM 12355 O O . TRP D 1 407 ? -35.249 -62.000 58.949 1.00 42.19 407 TRP D O 1
ATOM 12366 N N . LEU D 1 408 ? -33.729 -60.339 58.951 1.00 38.83 408 LEU D N 1
ATOM 12367 C CA . LEU D 1 408 ? -34.273 -59.629 60.106 1.00 36.24 408 LEU D CA 1
ATOM 12368 C C . LEU D 1 408 ? -34.532 -58.190 59.686 1.00 34.81 408 LEU D C 1
ATOM 12369 O O . LEU D 1 408 ? -33.816 -57.638 58.857 1.00 33.63 408 LEU D O 1
ATOM 12374 N N . VAL D 1 409 ? -35.559 -57.591 60.272 1.00 33.43 409 VAL D N 1
ATOM 12375 C CA . VAL D 1 409 ? -35.876 -56.197 60.020 1.00 31.69 409 VAL D CA 1
ATOM 12376 C C . VAL D 1 409 ? -35.764 -55.426 61.324 1.00 31.74 409 VAL D C 1
ATOM 12377 O O . VAL D 1 409 ? -36.563 -55.611 62.235 1.00 31.72 409 VAL D O 1
ATOM 12381 N N . LEU D 1 410 ? -34.736 -54.589 61.405 1.00 31.54 410 LEU D N 1
ATOM 12382 C CA . LEU D 1 410 ? -34.529 -53.704 62.545 1.00 32.06 410 LEU D CA 1
ATOM 12383 C C . LEU D 1 410 ? -35.197 -52.346 62.297 1.00 32.63 410 LEU D C 1
ATOM 12384 O O . LEU D 1 410 ? -35.261 -51.867 61.170 1.00 32.05 410 LEU D O 1
ATOM 12389 N N . ARG D 1 411 ? -35.664 -51.716 63.365 1.00 33.65 411 ARG D N 1
ATOM 12390 C CA . ARG D 1 411 ? -36.270 -50.401 63.255 1.00 35.15 411 ARG D CA 1
ATOM 12391 C C . ARG D 1 411 ? -36.041 -49.563 64.502 1.00 36.40 411 ARG D C 1
ATOM 12392 O O . ARG D 1 411 ? -36.193 -50.065 65.614 1.00 36.45 411 ARG D O 1
ATOM 12400 N N . ARG D 1 412 ? -35.677 -48.297 64.307 1.00 37.62 412 ARG D N 1
ATOM 12401 C CA . ARG D 1 412 ? -35.647 -47.320 65.398 1.00 39.58 412 ARG D CA 1
ATOM 12402 C C . ARG D 1 412 ? -36.784 -46.322 65.194 1.00 40.53 412 ARG D C 1
ATOM 12403 O O . ARG D 1 412 ? -37.061 -45.906 64.068 1.00 41.13 412 ARG D O 1
ATOM 12411 N N . GLY D 1 413 ? -37.440 -45.938 66.279 1.00 41.31 413 GLY D N 1
ATOM 12412 C CA . GLY D 1 413 ? -38.652 -45.116 66.188 1.00 42.30 413 GLY D CA 1
ATOM 12413 C C . GLY D 1 413 ? -39.711 -45.736 65.278 1.00 42.62 413 GLY D C 1
ATOM 12414 O O . GLY D 1 413 ? -39.934 -46.934 65.318 1.00 42.91 413 GLY D O 1
ATOM 12415 N N . LYS D 1 414 ? -40.354 -44.910 64.456 1.00 43.33 414 LYS D N 1
ATOM 12416 C CA . LYS D 1 414 ? -41.351 -45.372 63.476 1.00 43.03 414 LYS D CA 1
ATOM 12417 C C . LYS D 1 414 ? -40.934 -45.049 62.047 1.00 43.17 414 LYS D C 1
ATOM 12418 O O . LYS D 1 414 ? -41.733 -45.217 61.126 1.00 43.37 414 LYS D O 1
ATOM 12420 N N . ARG D 1 415 ? -39.683 -44.612 61.868 1.00 42.79 415 ARG D N 1
ATOM 12421 C CA . ARG D 1 415 ? -39.229 -43.989 60.610 1.00 42.16 415 ARG D CA 1
ATOM 12422 C C . ARG D 1 415 ? -37.957 -44.575 59.989 1.00 41.52 415 ARG D C 1
ATOM 12423 O O . ARG D 1 415 ? -37.798 -44.535 58.774 1.00 41.69 415 ARG D O 1
ATOM 12425 N N . SER D 1 416 ? -37.043 -45.085 60.806 1.00 41.31 416 SER D N 1
ATOM 12426 C CA . SER D 1 416 ? -35.719 -45.520 60.311 1.00 41.22 416 SER D CA 1
ATOM 12427 C C . SER D 1 416 ? -35.572 -47.021 60.417 1.00 40.62 416 SER D C 1
ATOM 12428 O O . SER D 1 416 ? -35.709 -47.574 61.508 1.00 40.11 416 SER D O 1
ATOM 12431 N N . ILE D 1 417 ? -35.275 -47.672 59.296 1.00 40.09 417 ILE D N 1
ATOM 12432 C CA . ILE D 1 417 ? -35.112 -49.134 59.289 1.00 40.44 417 ILE D CA 1
ATOM 12433 C C . ILE D 1 417 ? -33.829 -49.586 58.604 1.00 40.84 417 ILE D C 1
ATOM 12434 O O . ILE D 1 417 ? -33.326 -48.939 57.692 1.00 40.87 417 ILE D O 1
ATOM 12439 N N . ALA D 1 418 ? -33.324 -50.720 59.059 1.00 41.42 418 ALA D N 1
ATOM 12440 C CA . ALA D 1 418 ? -32.174 -51.361 58.440 1.00 42.15 418 ALA D CA 1
ATOM 12441 C C . ALA D 1 418 ? -32.396 -52.856 58.493 1.00 42.76 418 ALA D C 1
ATOM 12442 O O . ALA D 1 418 ? -33.147 -53.345 59.336 1.00 42.41 418 ALA D O 1
ATOM 12444 N N . GLY D 1 419 ? -31.730 -53.576 57.601 1.00 44.03 419 GLY D N 1
ATOM 12445 C CA . GLY D 1 419 ? -31.897 -55.030 57.490 1.00 44.97 419 GLY D CA 1
ATOM 12446 C C . GLY D 1 419 ? -30.719 -55.819 58.011 1.00 45.93 419 GLY D C 1
ATOM 12447 O O . GLY D 1 419 ? -29.677 -55.266 58.331 1.00 45.57 419 GLY D O 1
ATOM 12448 N N . VAL D 1 420 ? -30.910 -57.124 58.114 1.00 48.12 420 VAL D N 1
ATOM 12449 C CA . VAL D 1 420 ? -29.844 -58.051 58.508 1.00 49.70 420 VAL D CA 1
ATOM 12450 C C . VAL D 1 420 ? -29.968 -59.355 57.709 1.00 51.45 420 VAL D C 1
ATOM 12451 O O . VAL D 1 420 ? -30.959 -60.072 57.835 1.00 50.56 420 VAL D O 1
ATOM 12455 N N . GLU D 1 421 ? -28.957 -59.643 56.890 1.00 54.15 421 GLU D N 1
ATOM 12456 C CA . GLU D 1 421 ? -28.960 -60.825 56.017 1.00 56.51 421 GLU D CA 1
ATOM 12457 C C . GLU D 1 421 ? -28.050 -61.938 56.536 1.00 57.31 421 GLU D C 1
ATOM 12458 O O . GLU D 1 421 ? -26.840 -61.769 56.645 1.00 56.84 421 GLU D O 1
ATOM 12464 N N . ARG D 1 422 ? -28.656 -63.080 56.836 1.00 59.21 422 ARG D N 1
ATOM 12465 C CA . ARG D 1 422 ? -27.930 -64.297 57.222 1.00 60.55 422 ARG D CA 1
ATOM 12466 C C . ARG D 1 422 ? -27.114 -64.835 56.026 1.00 61.69 422 ARG D C 1
ATOM 12467 O O . ARG D 1 422 ? -27.598 -64.853 54.887 1.00 61.38 422 ARG D O 1
ATOM 12475 N N . ILE D 1 423 ? -25.882 -65.264 56.301 1.00 63.00 423 ILE D N 1
ATOM 12476 C CA . ILE D 1 423 ? -24.915 -65.669 55.263 1.00 63.31 423 ILE D CA 1
ATOM 12477 C C . ILE D 1 423 ? -24.188 -66.967 55.664 1.00 63.51 423 ILE D C 1
ATOM 12478 O O . ILE D 1 423 ? -24.098 -67.306 56.846 1.00 63.87 423 ILE D O 1
ATOM 12483 N N . GLY D 1 424 ? -23.694 -67.693 54.663 1.00 63.43 424 GLY D N 1
ATOM 12484 C CA . GLY D 1 424 ? -22.892 -68.903 54.878 1.00 63.20 424 GLY D CA 1
ATOM 12485 C C . GLY D 1 424 ? -21.597 -68.890 54.086 1.00 63.04 424 GLY D C 1
ATOM 12486 O O . GLY D 1 424 ? -20.680 -69.663 54.377 1.00 63.15 424 GLY D O 1
#

Radius of gyration: 57.49 Å; Cα contacts (8 Å, |Δi|>4): 2694; chains: 4; bounding box: 148×131×150 Å

InterPro domains:
  IPR001412 Aminoacyl-tRNA synthetase, class I, conserved site [PS00178] (41-51)
  IPR002305 Aminoacyl-tRNA synthetase, class Ic [PF00579] (30-325)
  IPR002307 Tyrosine-tRNA ligase [PR01040] (45-67)
  IPR002307 Tyrosine-tRNA ligase [PR01040] (163-178)
  IPR002307 Tyrosine-tRNA ligase [PR01040] (184-206)
  IPR002307 Tyrosine-tRNA ligase [PR01040] (217-229)
  IPR002307 Tyrosine-tRNA ligase [TIGR00234] (5-419)
  IPR002307 Tyrosine-tRNA ligase [cd00805] (33-307)
  IPR002942 RNA-binding S4 domain [SM00363] (357-418)
  IPR014729 Rossmann-like alpha/beta/alpha sandwich fold [G3DSA:3.40.50.620] (2-223)
  IPR024088 Tyrosine-tRNA ligase, bacterial-type [PTHR11766] (5-417)
  IPR024107 Tyrosine-tRNA ligase, bacterial-type, type 1 [MF_02006] (3-422)
  IPR036986 RNA-binding S4 domain superfamily [G3DSA:3.10.290.10] (329-424)
  IPR054608 Tyrosine--tRNA ligase SYY-like, C-terminal domain [PF22421] (354-415)